Protein 7YE3 (pdb70)

Nearest PDB structures (foldseek):
  7ye3-assembly1_E  TM=1.004E+00  e=1.716E-58  Lacticaseibacillus rhamnosus
  7e4s-assembly1_C  TM=9.901E-01  e=4.254E-53  Lacticaseibacillus rhamnosus
  7yrs-assembly6_F  TM=9.990E-01  e=3.647E-52  Lacticaseibacillus rhamnosus
  7e4s-assembly1_E  TM=9.989E-01  e=2.807E-52  Lacticaseibacillus rhamnosus
  1xru-assembly1_A  TM=9.763E-01  e=1.042E-35  Escherichia coli

Organism: Lacticaseibacillus rhamnosus (strain LMS2-1) (NCBI:txid525361)

Solvent-accessible surface area: 55857 Å² total; per-residue (Å²): 110,88,48,50,55,66,50,58,6,7,6,16,106,25,7,43,101,29,32,9,76,56,4,28,102,21,6,11,18,88,121,0,9,44,82,19,29,4,31,3,4,13,1,34,18,23,6,0,2,1,0,0,0,5,1,32,96,124,74,23,42,5,149,5,39,109,83,8,10,18,113,42,13,2,54,43,2,0,0,0,0,1,0,12,11,21,48,0,2,0,28,15,86,70,152,130,20,57,1,67,73,5,13,0,14,0,0,2,29,33,17,117,107,7,27,0,31,14,120,76,125,114,132,22,0,52,0,0,2,0,1,0,13,2,17,76,84,47,108,62,88,58,12,42,73,98,105,22,76,56,64,114,76,36,60,54,57,76,0,21,84,39,21,38,28,63,2,2,15,48,92,68,18,90,8,3,14,0,0,0,0,8,6,39,1,73,88,1,0,1,0,0,34,28,91,0,18,21,1,32,49,0,0,7,0,5,0,0,0,74,26,45,33,147,114,6,36,1,2,0,2,0,1,72,34,84,22,4,9,3,0,0,0,105,69,28,11,0,0,7,0,2,3,18,0,0,0,1,0,0,0,16,1,20,2,0,6,0,37,0,14,0,4,3,1,20,53,92,128,22,50,80,108,64,116,33,108,89,38,50,63,60,56,63,8,5,9,20,98,22,5,47,100,24,24,12,70,47,4,14,95,19,6,14,21,89,120,0,6,48,80,23,26,5,29,2,5,10,1,31,16,26,5,0,2,1,0,0,0,19,2,31,97,129,84,27,30,6,123,5,45,109,77,3,10,16,110,40,10,4,52,43,2,0,1,0,0,3,0,9,10,23,50,1,0,0,23,8,86,69,135,130,30,62,1,56,75,6,8,0,6,0,0,0,39,30,18,121,86,6,23,1,30,14,105,71,147,104,132,17,0,50,0,0,3,0,1,0,15,1,17,77,79,43,106,50,83,66,19,46,76,100,98,28,86,56,102,102,87,39,63,58,58,71,0,24,86,51,27,44,40,57,3,2,24,42,89,65,20,93,6,3,15,0,2,0,0,10,7,41,1,56,81,1,0,1,1,1,36,11,85,2,18,22,0,32,42,1,0,5,0,6,0,0,0,76,25,50,46,135,112,3,2,0,8,0,2,0,0,82,26,82,24,5,12,12,3,0,0,63,64,27,12,0,0,8,0,2,4,17,0,1,0,2,0,0,0,6,2,20,3,3,8,0,39,0,10,0,3,6,1,28,55,83,122,18,40,83,125,42,83,51,98,7,38,114,88,43,43,56,59,55,71,7,7,6,20,104,24,7,51,94,27,30,9,78,45,6,22,97,20,7,15,19,94,120,1,9,43,86,24,28,5,27,2,5,14,1,49,19,26,8,0,2,1,0,0,0,6,1,31,88,125,87,29,43,8,156,10,40,119,93,3,23,14,113,42,16,3,56,32,0,0,2,0,1,2,0,14,13,21,43,1,8,0,20,10,88,72,135,135,23,56,1,65,74,6,13,0,4,0,0,0,38,32,15,123,97,11,22,1,29,19,133,62,134,102,131,24,0,51,0,0,1,0,1,0,17,1,16,65,82,41,103,58,86,69,14,47,72,96,83,27,88,52,122,103,86,40,66,61,57,69,0,20,88,47,27,55,33,83,8,2,13,46,99,62,18,90,8,3,11,0,1,1,0,11,7,43,1,66,85,1,0,1,1,2,35,12,81,2,20,18,2,38,51,3,0,13,0,6,0,0,0,81,26,47,42,136,105,2,5,0,6,0,2,0,0,76,35,68,28,8,12,6,0,0,0,87,60,32,7,0,0,6,0,1,5,22,0,2,1,4,0,0,0,4,4,20,2,0,6,0,40,0,8,1,5,3,1,27,50,90,123,17,67,88,113,20,75,32,104,5,66,112,96,37,54,46,69,58,67,5,4,5,14,105,24,8,53,100,25,33,20,72,50,1,44,100,18,7,12,14,82,156,1,21,60,81,21,24,4,26,2,12,17,2,31,17,25,9,0,3,2,0,0,0,19,2,27,86,120,87,29,42,4,146,9,39,105,82,5,7,17,118,43,11,2,55,30,1,0,1,0,1,2,0,11,12,24,46,2,4,0,24,13,84,56,156,138,27,56,0,59,73,14,10,0,6,1,0,0,36,32,20,118,80,5,23,0,32,20,145,66,115,110,139,14,0,46,0,0,2,0,1,0,13,0,12,74,88,40,106,59,90,65,11,44,80,92,88,8,123,52,120,102,66,42,62,61,61,71,0,22,78,34,27,15,35,64,1,2,28,43,96,60,18,92,6,3,18,0,13,0,0,11,2,41,6,71,89,3,0,1,0,0,71,112,80,86,44,0,14,0,4,0,0,1,83,28,51,42,135,99,3,5,0,8,0,2,0,1,77,102,108,28,14,8,3,3,6,0,66,66,30,13,0,0,10,0,1,14,30,6,52,24,15,0,0,0,5,3,20,5,0,7,0,28,0,30,0,6,3,39,66,107,94,39,48,58,62,54,66,4,4,9,12,102,22,5,39,95,22,33,18,75,51,0,54,102,21,9,13,20,84,120,1,6,48,84,26,26,4,26,2,5,9,2,29,17,24,7,0,3,1,0,1,0,4,2,29,103,113,81,30,42,10,147,5,40,111,81,2,9,21,112,43,18,3,63,64,1,0,2,0,1,2,0,16,14,19,51,1,0,0,16,13,89,59,161,122,24,60,1,60,70,8,6,0,12,1,0,0,33,31,13,123,91,14,17,1,24,20,106,64,144,93,131,26,0,52,0,0,2,0,2,0,13,2,23,78,81,46,109,60,83,68,19,40,70,97,90,22,107,57,120,110,77,38,64,64,57,52,0,17,88,33,25,47,34,32,4,2,38,47,92,68,22,90,8,3,17,0,7,0,0,10,6,39,2,64,79,1,0,1,4,1,24,39,81,31,25,5,30,40,10,0,14,0,6,0,0,0,78,26,49,48,123,141,0,35,0,2,0,0,0,1,75,57,79,16,2,9,6,3,7,0,62,64,32,10,0,0,10,0,1,2,15,0,5,0,4,0,0,0,14,3,20,3,0,8,0,53,0,27,0,8,5,2,27,113,125,91,155,64,29,102,79,53,50,63,54,48,65,5,4,6,13,108,22,5,52,96,25,40,15,75,48,1,53,91,19,7,13,16,97,101,0,5,43,89,21,40,3,37,6,7,0,1,24,19,23,9,0,3,2,0,0,0,10,0,42,51,119,100,12,53,10,143,8,36,114,94,1,20,18,112,44,15,2,58,54,0,0,4,0,1,3,0,13,13,26,50,0,1,0,22,26,94,63,120,121,25,72,5,62,76,5,30,2,4,0,1,0,42,26,21,123,92,5,29,2,26,7,119,56,146,100,133,30,0,61,0,0,9,0,2,0,16,1,23,74,77,39,100,60,99,88,15,58,68,102,111,18,73,58,91,96,75,37,61,59,61,51,0,17,95,50,29,45,30,80,4,2,14,48,96,79,20,91,9,3,16,0,2,2,2,9,8,41,2,61,87,1,0,1,9,2,32,41,65,0,27,22,0,37,42,3,0,6,0,6,0,0,1,73,27,51,34,134,130,4,64,0,24,0,4,0,0,78,43,91,18,2,6,10,3,23,0,95,63,25,10,0,0,8,0,1,5,21,0,0,0,6,0,0,0,8,2,20,2,0,10,0,44,0,16,1,5,7,2,25,58,80,126,17,70,96,103,14,87,38,78,26

InterPro domains:
  IPR007045 5-keto 4-deoxyuronate isomerase [MF_00687] (5-281)
  IPR007045 5-keto 4-deoxyuronate isomerase [NF002091] (6-281)
  IPR007045 5-keto 4-deoxyuronate isomerase [PIRSF006625] (6-281)
  IPR007045 5-keto 4-deoxyuronate isomerase [PTHR38461] (7-281)
  IPR011051 RmlC-like cupin domain superfamily [SSF51182] (5-265)
  IPR014710 RmlC-like jelly roll fold [G3DSA:2.60.120.10] (12-271)
  IPR021120 KduI/IolB isomerase [PF04962] (70-272)
  IPR027449 5-keto-4-deoxyuronate isomerase, N-terminal [G3DSA:2.60.120.520] (34-145)

Secondary structure (DSSP, 8-state):
-EEEEEE----HHHHTT--HHHHHHHHEE-----TT-EEEEEETTTTEEEEEE--SSS-EE---SGGGTSSSTTSSEEEEEEE-SSSEEEEETTEEEEE-TT-EEEE-TT---EEEEESSTTS---EEEEEEE-SS----EEE-STT--EEEE--TTTT--EEEEEEE-TTT---SS-EEEEEEEPTT--EES-S-EE-TTEEEEEEEE--SSTT--EEEEES-SSS-EEEEE-SSEEEEE-TTS--EEEESS--EEEEEEEES---GGGSEE---/-EEEEEE----HHHHTT--HHHHHHHHEE-----TT-EEEEEETTTTEEEEEE--SSS-EE---STTTTSSSTTSSEEEEEEE-SS-EEEEETTEEEEE-TT-EEEE-TT---EEEEES-TTS---EEEEEEE-SS----EEE-STT-EEEEE--TTTT--EEEEEEE-TTT---SS-EEEEEEEPTT---BS-S-EE-TTEEEEEEEE--SSTT--EEEEEE-SSSEEEEEE-TTEEEEE-TTS--EEEESS--EEEEEEEES---GGG-EEPPS---/-EEEEEE----HHHHTT--HHHHHHHHEE-----TT-EEEEEETTTTEEEEEE--SSS-EE---SGGGTSSSTTSSEEEEEEE-SSSEEEEETTEEEEE-TT-EEEE-TT---EEEEESSTTS---EEEEEEE-SS----EEE-SSS--EEEE--TTTT--EEEEEEE-TTT---SS-EEEEEEEPTT--EES-S-EE-TTEEEEEEEE--SSTT--EEEEEE-SSSEEEEEE-SSEEEEE-TTS--EEEESS--EEEEEEEES---SS-SEE--S---/-EEEEEE----HHHHTT--HHHHHHHHEE-----TT-EEEEEETTTTEEEEEE--SSS-B----STTTTSSSTTSSEEEEEEE-SS-EEEEETTEEEEE-TT-EEEE-TT---EEEEES-TTS---EEEEEEE-SS----EEE-TTTSPEEEE--TTTT--EEEEEEE-TTTS--SS-EEEEEEEPTT--EE----EEEEEEEE--SSTT--EEEEEE-SSSEEEEEE-TTEEEEE-TTS--EEEESS--EEEEEEEES--/-EEEEEE----HHHHTT--HHHHHHHHEE-----TT-EEEEEETTTTEEEEEE--SSS-EE---SGGGTSSSTTSSEEEEEEE-SS-EEEEETTEEEEE-TT-EEEE-TT---EEEEES-TTS---EEEEEEE-SS----EEE-STT--EEEE--TTTT--EEEEEEE-TTTS--SS-EEEEEEEPTT--EES---B-TTEEEEEEEE--SSTT--EEEEESSTTS-EEEEE-SSEEEEE-TTS--EEEESS--EEEEEEEES----B---/-EEEEEE----HHHHTT--HHHHHHHHEE-----TT-EEEEEESSTT-EEEEE--SSS--B---SGGGTSSSTTSSEEEEEEE-SSSEEEEETTEEEEE-TT-EEEE-TT---EEEEES-TTS---EEEEEEE-SS----EEE-STTPPEEEE--TTTT--EEEEEEE-TTT---SS-EEEEEEEPTT--EE-SS--B-TTEEEEEEEE--SSTT--EEEEEE-SSSEEEEEE-SSEEEEE-TTS--EEEESS--EEEEEEEES---TT--B---S--

Structure (mmCIF, N/CA/C/O backbone):
data_7YE3
#
_entry.id   7YE3
#
_cell.length_a   93.035
_cell.length_b   189.102
_cell.length_c   114.852
_cell.angle_alpha   90.000
_cell.angle_beta   107.120
_cell.angle_gamma   90.000
#
_symmetry.space_group_name_H-M   'C 1 2 1'
#
loop_
_entity.id
_entity.type
_entity.pdbx_description
1 polymer '4-deoxy-L-threo-5-hexosulose-uronate ketol-isomerase'
2 non-polymer 'ZINC ION'
3 non-polymer '2-(N-MORPHOLINO)-ETHANESULFONIC ACID'
4 water water
#
loop_
_atom_site.group_PDB
_atom_site.id
_atom_site.type_symbol
_atom_site.label_atom_id
_atom_site.label_alt_id
_atom_site.label_comp_id
_atom_site.label_asym_id
_atom_site.label_entity_id
_atom_site.label_seq_id
_atom_site.pdbx_PDB_ins_code
_atom_site.Cartn_x
_atom_site.Cartn_y
_atom_site.Cartn_z
_atom_site.occupancy
_atom_site.B_iso_or_equiv
_atom_site.auth_seq_id
_atom_site.auth_comp_id
_atom_site.auth_asym_id
_atom_site.auth_atom_id
_atom_site.pdbx_PDB_model_num
ATOM 1 N N . SER A 1 2 ? 16.436 -92.399 7.410 1.00 122.17 2 SER A N 1
ATOM 2 C CA . SER A 1 2 ? 15.347 -92.239 8.362 1.00 115.53 2 SER A CA 1
ATOM 3 C C . SER A 1 2 ? 15.756 -92.714 9.758 1.00 111.11 2 SER A C 1
ATOM 4 O O . SER A 1 2 ? 14.909 -92.890 10.629 1.00 114.68 2 SER A O 1
ATOM 7 N N . PHE A 1 3 ? 17.054 -92.941 9.960 1.00 104.27 3 PHE A N 1
ATOM 8 C CA . PHE A 1 3 ? 17.630 -93.160 11.283 1.00 93.94 3 PHE A CA 1
ATOM 9 C C . PHE A 1 3 ? 18.691 -92.099 11.538 1.00 94.79 3 PHE A C 1
ATOM 10 O O . PHE A 1 3 ? 19.565 -91.867 10.694 1.00 96.75 3 PHE A O 1
ATOM 18 N N . SER A 1 4 ? 18.638 -91.484 12.714 1.00 93.10 4 SER A N 1
ATOM 19 C CA . SER A 1 4 ? 19.593 -90.453 13.082 1.00 87.53 4 SER A CA 1
ATOM 20 C C . SER A 1 4 ? 19.962 -90.624 14.542 1.00 90.97 4 SER A C 1
ATOM 21 O O . SER A 1 4 ? 19.082 -90.791 15.391 1.00 99.78 4 SER A O 1
ATOM 24 N N . MET A 1 5 ? 21.252 -90.533 14.835 1.00 85.81 5 MET A N 1
ATOM 25 C CA . MET A 1 5 ? 21.740 -90.458 16.205 1.00 78.23 5 MET A CA 1
ATOM 26 C C . MET A 1 5 ? 22.773 -89.354 16.303 1.00 76.64 5 MET A C 1
ATOM 27 O O . MET A 1 5 ? 23.815 -89.416 15.644 1.00 84.43 5 MET A O 1
ATOM 32 N N . VAL A 1 6 ? 22.503 -88.379 17.159 1.00 68.42 6 VAL A N 1
ATOM 33 C CA . VAL A 1 6 ? 23.356 -87.214 17.344 1.00 60.54 6 VAL A CA 1
ATOM 34 C C . VAL A 1 6 ? 24.105 -87.370 18.658 1.00 62.78 6 VAL A C 1
ATOM 35 O O . VAL A 1 6 ? 23.643 -88.051 19.584 1.00 62.96 6 VAL A O 1
ATOM 39 N N . THR A 1 7 ? 25.304 -86.786 18.702 1.00 65.63 7 THR A N 1
ATOM 40 C CA . THR A 1 7 ? 26.195 -86.824 19.854 1.00 60.47 7 THR A CA 1
ATOM 41 C C . THR A 1 7 ? 26.161 -85.490 20.585 1.00 65.37 7 THR A C 1
ATOM 42 O O . THR A 1 7 ? 26.134 -84.430 19.958 1.00 72.39 7 THR A O 1
ATOM 46 N N . ARG A 1 8 ? 26.168 -85.551 21.914 1.00 62.37 8 ARG A N 1
ATOM 47 C CA . ARG A 1 8 ? 26.172 -84.364 22.756 1.00 62.28 8 ARG A CA 1
ATOM 48 C C . ARG A 1 8 ? 27.219 -84.534 23.849 1.00 60.17 8 ARG A C 1
ATOM 49 O O . ARG A 1 8 ? 27.279 -85.584 24.497 1.00 65.23 8 ARG A O 1
ATOM 57 N N . TYR A 1 9 ? 28.084 -83.536 24.005 1.00 55.45 9 TYR A N 1
ATOM 58 C CA . TYR A 1 9 ? 29.138 -83.597 25.004 1.00 58.90 9 TYR A CA 1
ATOM 59 C C . TYR A 1 9 ? 28.640 -83.152 26.377 1.00 60.84 9 TYR A C 1
ATOM 60 O O . TYR A 1 9 ? 27.695 -82.372 26.507 1.00 67.32 9 TYR A O 1
ATOM 69 N N . ALA A 1 10 ? 29.322 -83.629 27.409 1.00 57.59 10 ALA A N 1
ATOM 70 C CA . ALA A 1 10 ? 29.115 -83.132 28.758 1.00 46.92 10 ALA A CA 1
ATOM 71 C C . ALA A 1 10 ? 29.777 -81.771 28.919 1.00 64.73 10 ALA A C 1
ATOM 72 O O . ALA A 1 10 ? 30.581 -81.343 28.090 1.00 79.33 10 ALA A O 1
ATOM 74 N N . HIS A 1 11 ? 29.405 -81.075 29.995 1.00 67.55 11 HIS A N 1
ATOM 75 C CA . HIS A 1 11 ? 29.879 -79.728 30.277 1.00 54.94 11 HIS A CA 1
ATOM 76 C C . HIS A 1 11 ? 30.033 -79.523 31.775 1.00 60.65 11 HIS A C 1
ATOM 77 O O . HIS A 1 11 ? 29.485 -80.263 32.588 1.00 72.25 11 HIS A O 1
ATOM 84 N N . SER A 1 12 ? 30.777 -78.543 32.117 1.00 56.70 12 SER A N 1
ATOM 85 C CA . SER A 1 12 ? 30.816 -78.046 33.476 1.00 56.69 12 SER A CA 1
ATOM 86 C C . SER A 1 12 ? 29.730 -77.003 33.703 1.00 63.40 12 SER A C 1
ATOM 87 O O . SER A 1 12 ? 29.209 -76.412 32.748 1.00 54.95 12 SER A O 1
ATOM 90 N N . PRO A 1 13 ? 29.395 -76.720 34.967 1.00 65.41 13 PRO A N 1
ATOM 91 C CA . PRO A 1 13 ? 28.582 -75.527 35.242 1.00 61.26 13 PRO A CA 1
ATOM 92 C C . PRO A 1 13 ? 29.190 -74.265 34.656 1.00 66.37 13 PRO A C 1
ATOM 93 O O . PRO A 1 13 ? 28.501 -73.492 33.984 1.00 78.53 13 PRO A O 1
ATOM 97 N N . GLU A 1 14 ? 30.488 -74.070 34.840 1.00 76.66 14 GLU A N 1
ATOM 98 C CA . GLU A 1 14 ? 31.147 -72.897 34.279 1.00 74.69 14 GLU A CA 1
ATOM 99 C C . GLU A 1 14 ? 30.940 -72.797 32.768 1.00 64.18 14 GLU A C 1
ATOM 100 O O . GLU A 1 14 ? 30.610 -71.726 32.255 1.00 61.48 14 GLU A O 1
ATOM 106 N N . ASP A 1 15 ? 31.054 -73.915 32.049 1.00 62.07 15 ASP A N 1
ATOM 107 C CA . ASP A 1 15 ? 31.018 -73.861 30.587 1.00 63.69 15 ASP A CA 1
ATOM 108 C C . ASP A 1 15 ? 29.735 -73.262 30.058 1.00 62.54 15 ASP A C 1
ATOM 109 O O . ASP A 1 15 ? 29.760 -72.592 29.025 1.00 64.90 15 ASP A O 1
ATOM 114 N N . ILE A 1 16 ? 28.591 -73.549 30.700 1.00 69.51 16 ILE A N 1
ATOM 115 C CA . ILE A 1 16 ? 27.298 -73.121 30.149 1.00 71.88 16 ILE A CA 1
ATOM 116 C C . ILE A 1 16 ? 26.845 -71.766 30.664 1.00 77.07 16 ILE A C 1
ATOM 117 O O . ILE A 1 16 ? 25.793 -71.275 30.221 1.00 82.94 16 ILE A O 1
ATOM 122 N N . GLN A 1 17 ? 27.577 -71.164 31.609 1.00 73.82 17 GLN A N 1
ATOM 123 C CA . GLN A 1 17 ? 27.078 -69.983 32.311 1.00 77.56 17 GLN A CA 1
ATOM 124 C C . GLN A 1 17 ? 26.661 -68.874 31.352 1.00 83.97 17 GLN A C 1
ATOM 125 O O . GLN A 1 17 ? 25.699 -68.146 31.616 1.00 99.96 17 GLN A O 1
ATOM 131 N N . HIS A 1 18 ? 27.397 -68.696 30.261 1.00 80.59 18 HIS A N 1
ATOM 132 C CA . HIS A 1 18 ? 27.110 -67.640 29.302 1.00 85.47 18 HIS A CA 1
ATOM 133 C C . HIS A 1 18 ? 26.419 -68.115 28.019 1.00 91.97 18 HIS A C 1
ATOM 134 O O . HIS A 1 18 ? 26.301 -67.327 27.077 1.00 99.44 18 HIS A O 1
ATOM 141 N N . TYR A 1 19 ? 26.009 -69.386 27.935 1.00 89.98 19 TYR A N 1
ATOM 142 C CA . TYR A 1 19 ? 25.149 -69.848 26.842 1.00 84.85 19 TYR A CA 1
ATOM 143 C C . TYR A 1 19 ? 23.889 -68.988 26.732 1.00 88.34 19 TYR A C 1
ATOM 144 O O . TYR A 1 19 ? 23.239 -68.687 27.740 1.00 96.59 19 TYR A O 1
ATOM 153 N N . ASP A 1 20 ? 23.533 -68.608 25.504 1.00 81.97 20 ASP A N 1
ATOM 154 C CA . ASP A 1 20 ? 22.243 -67.979 25.260 1.00 82.86 20 ASP A CA 1
ATOM 155 C C . ASP A 1 20 ? 21.168 -69.067 25.106 1.00 93.64 20 ASP A C 1
ATOM 156 O O . ASP A 1 20 ? 21.461 -70.270 25.154 1.00 92.34 20 ASP A O 1
ATOM 161 N N . THR A 1 21 ? 19.900 -68.663 24.922 1.00 93.46 21 THR A N 1
ATOM 162 C CA . THR A 1 21 ? 18.841 -69.673 24.863 1.00 94.34 21 THR A CA 1
ATOM 163 C C . THR A 1 21 ? 19.043 -70.596 23.668 1.00 89.54 21 THR A C 1
ATOM 164 O O . THR A 1 21 ? 18.816 -71.805 23.769 1.00 100.00 21 THR A O 1
ATOM 168 N N . SER A 1 22 ? 19.486 -70.058 22.532 1.00 79.11 22 SER A N 1
ATOM 169 C CA . SER A 1 22 ? 19.691 -70.936 21.385 1.00 77.65 22 SER A CA 1
ATOM 170 C C . SER A 1 22 ? 20.836 -71.917 21.622 1.00 80.20 22 SER A C 1
ATOM 171 O O . SER A 1 22 ? 20.809 -73.035 21.093 1.00 77.09 22 SER A O 1
ATOM 174 N N . LYS A 1 23 ? 21.856 -71.523 22.395 1.00 76.31 23 LYS A N 1
ATOM 175 C CA . LYS A 1 23 ? 22.942 -72.461 22.669 1.00 71.98 23 LYS A CA 1
ATOM 176 C C . LYS A 1 23 ? 22.537 -73.493 23.723 1.00 70.78 23 LYS A C 1
ATOM 177 O O . LYS A 1 23 ? 22.880 -74.670 23.591 1.00 77.08 23 LYS A O 1
ATOM 183 N N . LEU A 1 24 ? 21.863 -73.067 24.797 1.00 70.35 24 LEU A N 1
ATOM 184 C CA . LEU A 1 24 ? 21.283 -74.019 25.746 1.00 73.38 24 LEU A CA 1
ATOM 185 C C . LEU A 1 24 ? 20.393 -75.047 25.041 1.00 67.39 24 LEU A C 1
ATOM 186 O O . LEU A 1 24 ? 20.464 -76.253 25.314 1.00 56.43 24 LEU A O 1
ATOM 191 N N . ARG A 1 25 ? 19.524 -74.576 24.148 1.00 64.73 25 ARG A N 1
ATOM 192 C CA . ARG A 1 25 ? 18.624 -75.490 23.461 1.00 71.16 25 ARG A CA 1
ATOM 193 C C . ARG A 1 25 ? 19.382 -76.511 22.631 1.00 74.91 25 ARG A C 1
ATOM 194 O O . ARG A 1 25 ? 19.034 -77.698 22.639 1.00 83.78 25 ARG A O 1
ATOM 202 N N . HIS A 1 26 ? 20.396 -76.078 21.883 1.00 69.91 26 HIS A N 1
ATOM 203 C CA . HIS A 1 26 ? 21.106 -77.042 21.050 1.00 62.63 26 HIS A CA 1
ATOM 204 C C . HIS A 1 26 ? 21.819 -78.061 21.913 1.00 58.75 26 HIS A C 1
ATOM 205 O O . HIS A 1 26 ? 21.911 -79.237 21.548 1.00 62.56 26 HIS A O 1
ATOM 212 N N . GLU A 1 27 ? 22.339 -77.618 23.055 1.00 62.68 27 GLU A N 1
ATOM 213 C CA . GLU A 1 27 ? 23.200 -78.457 23.874 1.00 61.45 27 GLU A CA 1
ATOM 214 C C . GLU A 1 27 ? 22.403 -79.456 24.718 1.00 63.40 27 GLU A C 1
ATOM 215 O O . GLU A 1 27 ? 22.764 -80.633 24.785 1.00 82.97 27 GLU A O 1
ATOM 221 N N . PHE A 1 28 ? 21.343 -79.021 25.397 1.00 57.53 28 PHE A N 1
ATOM 222 C CA . PHE A 1 28 ? 20.624 -79.914 26.305 1.00 62.92 28 PHE A CA 1
ATOM 223 C C . PHE A 1 28 ? 19.279 -80.468 25.797 1.00 68.37 28 PHE A C 1
ATOM 224 O O . PHE A 1 28 ? 18.714 -81.346 26.453 1.00 69.36 28 PHE A O 1
ATOM 232 N N . LEU A 1 29 ? 18.773 -80.056 24.641 1.00 67.29 29 LEU A N 1
ATOM 233 C CA . LEU A 1 29 ? 17.380 -80.321 24.295 1.00 59.58 29 LEU A CA 1
ATOM 234 C C . LEU A 1 29 ? 17.295 -81.157 23.028 1.00 68.72 29 LEU A C 1
ATOM 235 O O . LEU A 1 29 ? 17.894 -80.806 22.009 1.00 77.89 29 LEU A O 1
ATOM 240 N N . MET A 1 30 ? 16.558 -82.269 23.090 1.00 73.75 30 MET A N 1
ATOM 241 C CA . MET A 1 30 ? 16.245 -83.032 21.886 1.00 69.55 30 MET A CA 1
ATOM 242 C C . MET A 1 30 ? 14.882 -82.550 21.399 1.00 71.14 30 MET A C 1
ATOM 243 O O . MET A 1 30 ? 13.852 -82.823 22.024 1.00 63.45 30 MET A O 1
ATOM 248 N N . GLU A 1 31 ? 14.890 -81.809 20.292 1.00 75.86 31 GLU A N 1
ATOM 249 C CA . GLU A 1 31 ? 13.697 -81.129 19.825 1.00 73.17 31 GLU A CA 1
ATOM 250 C C . GLU A 1 31 ? 12.799 -82.043 19.022 1.00 71.11 31 GLU A C 1
ATOM 251 O O . GLU A 1 31 ? 11.607 -81.753 18.888 1.00 78.12 31 GLU A O 1
ATOM 257 N N . LYS A 1 32 ? 13.336 -83.129 18.483 1.00 66.43 32 LYS A N 1
ATOM 258 C CA . LYS A 1 32 ? 12.530 -84.068 17.721 1.00 67.08 32 LYS A CA 1
ATOM 259 C C . LYS A 1 32 ? 12.842 -85.482 18.179 1.00 70.53 32 LYS A C 1
ATOM 260 O O . LYS A 1 32 ? 13.988 -85.923 18.107 1.00 83.02 32 LYS A O 1
ATOM 266 N N . ILE A 1 33 ? 11.827 -86.191 18.642 1.00 76.37 33 ILE A N 1
ATOM 267 C CA . ILE A 1 33 ? 12.003 -87.525 19.199 1.00 71.80 33 ILE A CA 1
ATOM 268 C C . ILE A 1 33 ? 11.184 -88.521 18.399 1.00 70.82 33 ILE A C 1
ATOM 269 O O . ILE A 1 33 ? 11.699 -89.529 17.907 1.00 83.18 33 ILE A O 1
ATOM 274 N N . PHE A 1 34 ? 9.897 -88.282 18.326 1.00 73.18 34 PHE A N 1
ATOM 275 C CA . PHE A 1 34 ? 8.970 -89.181 17.651 1.00 75.80 34 PHE A CA 1
ATOM 276 C C . PHE A 1 34 ? 8.589 -88.633 16.281 1.00 79.43 34 PHE A C 1
ATOM 277 O O . PHE A 1 34 ? 7.887 -87.620 16.181 1.00 83.63 34 PHE A O 1
ATOM 285 N N . ASN A 1 35 ? 9.050 -89.309 15.228 1.00 71.70 35 ASN A N 1
ATOM 286 C CA . ASN A 1 35 ? 8.646 -88.993 13.869 1.00 76.87 35 ASN A CA 1
ATOM 287 C C . ASN A 1 35 ? 8.272 -90.265 13.124 1.00 87.52 35 ASN A C 1
ATOM 288 O O . ASN A 1 35 ? 8.958 -91.283 13.261 1.00 97.03 35 ASN A O 1
ATOM 293 N N . PRO A 1 36 ? 7.209 -90.234 12.318 1.00 93.19 36 PRO A N 1
ATOM 294 C CA . PRO A 1 36 ? 6.705 -91.473 11.708 1.00 93.21 36 PRO A CA 1
ATOM 295 C C . PRO A 1 36 ? 7.715 -92.124 10.774 1.00 95.16 36 PRO A C 1
ATOM 296 O O . PRO A 1 36 ? 8.223 -91.497 9.841 1.00 96.16 36 PRO A O 1
ATOM 300 N N . GLY A 1 37 ? 7.955 -93.418 11.010 1.00 93.05 37 GLY A N 1
ATOM 301 C CA . GLY A 1 37 ? 8.860 -94.218 10.220 1.00 91.43 37 GLY A CA 1
ATOM 302 C C . GLY A 1 37 ? 10.307 -94.140 10.636 1.00 92.21 37 GLY A C 1
ATOM 303 O O . GLY A 1 37 ? 11.130 -94.902 10.107 1.00 92.51 37 GLY A O 1
ATOM 304 N N . ASP A 1 38 ? 10.640 -93.275 11.590 1.00 89.45 38 ASP A N 1
ATOM 305 C CA . ASP A 1 38 ? 12.020 -92.924 11.867 1.00 83.87 38 ASP A CA 1
ATOM 306 C C . ASP A 1 38 ? 12.463 -93.338 13.265 1.00 84.07 38 ASP A C 1
ATOM 307 O O . ASP A 1 38 ? 11.683 -93.314 14.220 1.00 70.76 38 ASP A O 1
ATOM 312 N N . ILE A 1 39 ? 13.769 -93.562 13.400 1.00 94.57 39 ILE A N 1
ATOM 313 C CA . ILE A 1 39 ? 14.427 -93.679 14.695 1.00 91.78 39 ILE A CA 1
ATOM 314 C C . ILE A 1 39 ? 15.227 -92.403 14.905 1.00 92.21 39 ILE A C 1
ATOM 315 O O . ILE A 1 39 ? 16.066 -92.044 14.070 1.00 95.69 39 ILE A O 1
ATOM 320 N N . LEU A 1 40 ? 14.971 -91.718 16.014 1.00 88.51 40 LEU A N 1
ATOM 321 C CA . LEU A 1 40 ? 15.712 -90.523 16.391 1.00 85.13 40 LEU A CA 1
ATOM 322 C C . LEU A 1 40 ? 16.341 -90.755 17.752 1.00 82.68 40 LEU A C 1
ATOM 323 O O . LEU A 1 40 ? 15.639 -91.079 18.711 1.00 76.80 40 LEU A O 1
ATOM 328 N N . LEU A 1 41 ? 17.650 -90.534 17.847 1.00 83.33 41 LEU A N 1
ATOM 329 C CA . LEU A 1 41 ? 18.389 -90.862 19.056 1.00 69.57 41 LEU A CA 1
ATOM 330 C C . LEU A 1 41 ? 19.413 -89.773 19.331 1.00 65.81 41 LEU A C 1
ATOM 331 O O . LEU A 1 41 ? 19.905 -89.116 18.411 1.00 68.33 41 LEU A O 1
ATOM 336 N N . THR A 1 42 ? 19.728 -89.610 20.617 1.00 66.57 42 THR A N 1
ATOM 337 C CA . THR A 1 42 ? 20.801 -88.769 21.128 1.00 68.39 42 THR A CA 1
ATOM 338 C C . THR A 1 42 ? 21.762 -89.629 21.942 1.00 74.09 42 THR A C 1
ATOM 339 O O . THR A 1 42 ? 21.337 -90.493 22.719 1.00 75.44 42 THR A O 1
ATOM 343 N N . TYR A 1 43 ? 23.054 -89.388 21.769 1.00 63.25 43 TYR A N 1
ATOM 344 C CA . TYR A 1 43 ? 24.090 -90.018 22.574 1.00 62.61 43 TYR A CA 1
ATOM 345 C C . TYR A 1 43 ? 24.696 -88.909 23.418 1.00 70.10 43 TYR A C 1
ATOM 346 O O . TYR A 1 43 ? 25.356 -88.010 22.882 1.00 77.46 43 TYR A O 1
ATOM 355 N N . THR A 1 44 ? 24.473 -88.954 24.724 1.00 67.83 44 THR A N 1
ATOM 356 C CA . THR A 1 44 ? 25.050 -87.956 25.614 1.00 64.68 44 THR A CA 1
ATOM 357 C C . THR A 1 44 ? 26.227 -88.550 26.384 1.00 56.13 44 THR A C 1
ATOM 358 O O . THR A 1 44 ? 26.160 -89.684 26.868 1.00 55.07 44 THR A O 1
ATOM 362 N N . TYR A 1 45 ? 27.290 -87.761 26.525 1.00 42.64 45 TYR A N 1
ATOM 363 C CA . TYR A 1 45 ? 28.451 -88.159 27.308 1.00 52.62 45 TYR A CA 1
ATOM 364 C C . TYR A 1 45 ? 28.218 -87.976 28.797 1.00 66.04 45 TYR A C 1
ATOM 365 O O . TYR A 1 45 ? 29.148 -88.141 29.589 1.00 76.26 45 TYR A O 1
ATOM 374 N N . ASN A 1 46 ? 26.992 -87.662 29.198 1.00 73.67 46 ASN A N 1
ATOM 375 C CA . ASN A 1 46 ? 26.632 -87.848 30.596 1.00 73.74 46 ASN A CA 1
ATOM 376 C C . ASN A 1 46 ? 26.257 -89.322 30.735 1.00 76.26 46 ASN A C 1
ATOM 377 O O . ASN A 1 46 ? 25.146 -89.744 30.398 1.00 75.17 46 ASN A O 1
ATOM 382 N N . ASP A 1 47 ? 27.211 -90.094 31.253 1.00 66.81 47 ASP A N 1
ATOM 383 C CA . ASP A 1 47 ? 27.140 -91.537 31.502 1.00 43.87 47 ASP A CA 1
ATOM 384 C C . ASP A 1 47 ? 26.765 -92.346 30.253 1.00 52.05 47 ASP A C 1
ATOM 385 O O . ASP A 1 47 ? 26.473 -93.540 30.356 1.00 64.32 47 ASP A O 1
ATOM 390 N N . ARG A 1 48 ? 26.941 -91.775 29.058 1.00 53.82 48 ARG A N 1
ATOM 391 C CA . ARG A 1 48 ? 26.781 -92.495 27.782 1.00 52.02 48 ARG A CA 1
ATOM 392 C C . ARG A 1 48 ? 25.378 -93.072 27.606 1.00 67.08 48 ARG A C 1
ATOM 393 O O . ARG A 1 48 ? 25.193 -94.183 27.101 1.00 74.12 48 ARG A O 1
ATOM 401 N N . MET A 1 49 ? 24.379 -92.304 28.008 1.00 66.90 49 MET A N 1
ATOM 402 C CA . MET A 1 49 ? 23.002 -92.683 27.767 1.00 65.43 49 MET A CA 1
ATOM 403 C C . MET A 1 49 ? 22.644 -92.454 26.301 1.00 68.35 49 MET A C 1
ATOM 404 O O . MET A 1 49 ? 22.945 -91.401 25.725 1.00 72.04 49 MET A O 1
ATOM 409 N N . ILE A 1 50 ? 21.958 -93.431 25.714 1.00 63.49 50 ILE A N 1
ATOM 410 C CA . ILE A 1 50 ? 21.354 -93.304 24.392 1.00 69.80 50 ILE A CA 1
ATOM 411 C C . ILE A 1 50 ? 19.849 -93.267 24.584 1.00 79.64 50 ILE A C 1
ATOM 412 O O . ILE A 1 50 ? 19.284 -94.171 25.210 1.00 90.38 50 ILE A O 1
ATOM 417 N N . PHE A 1 51 ? 19.191 -92.254 24.024 1.00 76.82 51 PHE A N 1
ATOM 418 C CA . PHE A 1 51 ? 17.747 -92.141 24.199 1.00 64.96 51 PHE A CA 1
ATOM 419 C C . PHE A 1 51 ? 17.112 -91.545 22.950 1.00 67.02 51 PHE A C 1
ATOM 420 O O . PHE A 1 51 ? 17.771 -90.888 22.144 1.00 70.51 51 PHE A O 1
ATOM 428 N N . GLY A 1 52 ? 15.816 -91.786 22.799 1.00 72.72 52 GLY A N 1
ATOM 429 C CA . GLY A 1 52 ? 15.112 -91.341 21.607 1.00 67.47 52 GLY A CA 1
ATOM 430 C C . GLY A 1 52 ? 13.772 -92.020 21.501 1.00 73.83 52 GLY A C 1
ATOM 431 O O . GLY A 1 52 ? 13.198 -92.453 22.507 1.00 75.62 52 GLY A O 1
ATOM 432 N N . GLY A 1 53 ? 13.291 -92.139 20.274 1.00 81.24 53 GLY A N 1
ATOM 433 C CA . GLY A 1 53 ? 12.006 -92.773 20.053 1.00 80.57 53 GLY A CA 1
ATOM 434 C C . GLY A 1 53 ? 11.979 -93.552 18.761 1.00 84.28 53 GLY A C 1
ATOM 435 O O . GLY A 1 53 ? 12.710 -93.256 17.809 1.00 91.51 53 GLY A O 1
ATOM 436 N N . VAL A 1 54 ? 11.110 -94.556 18.732 1.00 78.26 54 VAL A N 1
ATOM 437 C CA . VAL A 1 54 ? 10.934 -95.435 17.585 1.00 84.69 54 VAL A CA 1
ATOM 438 C C . VAL A 1 54 ? 9.456 -95.473 17.226 1.00 96.09 54 VAL A C 1
ATOM 439 O O . VAL A 1 54 ? 8.624 -95.916 18.032 1.00 98.45 54 VAL A O 1
ATOM 443 N N . MET A 1 55 ? 9.126 -94.987 16.030 1.00 98.43 55 MET A N 1
ATOM 444 C CA . MET A 1 55 ? 7.752 -94.907 15.541 1.00 98.76 55 MET A CA 1
ATOM 445 C C . MET A 1 55 ? 7.653 -95.674 14.228 1.00 96.58 55 MET A C 1
ATOM 446 O O . MET A 1 55 ? 7.772 -95.080 13.145 1.00 101.47 55 MET A O 1
ATOM 451 N N . PRO A 1 56 ? 7.497 -96.995 14.277 1.00 88.03 56 PRO A N 1
ATOM 452 C CA . PRO A 1 56 ? 7.417 -97.756 13.023 1.00 91.98 56 PRO A CA 1
ATOM 453 C C . PRO A 1 56 ? 6.060 -97.579 12.359 1.00 99.75 56 PRO A C 1
ATOM 454 O O . PRO A 1 56 ? 5.028 -97.456 13.026 1.00 94.32 56 PRO A O 1
ATOM 458 N N . THR A 1 57 ? 6.073 -97.552 11.022 1.00 106.79 57 THR A N 1
ATOM 459 C CA . THR A 1 57 ? 4.826 -97.545 10.265 1.00 109.67 57 THR A CA 1
ATOM 460 C C . THR A 1 57 ? 4.777 -98.661 9.224 1.00 111.43 57 THR A C 1
ATOM 461 O O . THR A 1 57 ? 4.173 -99.713 9.459 1.00 100.08 57 THR A O 1
ATOM 465 N N . ASP A 1 58 ? 5.472 -98.458 8.097 1.00 119.48 58 ASP A N 1
ATOM 466 C CA . ASP A 1 58 ? 5.495 -99.446 7.022 1.00 124.07 58 ASP A CA 1
ATOM 467 C C . ASP A 1 58 ? 6.544 -100.508 7.287 1.00 119.17 58 ASP A C 1
ATOM 468 O O . ASP A 1 58 ? 6.266 -101.706 7.181 1.00 120.19 58 ASP A O 1
ATOM 473 N N . GLU A 1 59 ? 7.747 -100.096 7.599 1.00 117.56 59 GLU A N 1
ATOM 474 C CA . GLU A 1 59 ? 8.690 -101.157 7.822 1.00 117.09 59 GLU A CA 1
ATOM 475 C C . GLU A 1 59 ? 8.959 -101.316 9.315 1.00 112.17 59 GLU A C 1
ATOM 476 O O . GLU A 1 59 ? 8.855 -100.353 10.083 1.00 109.58 59 GLU A O 1
ATOM 482 N N . PRO A 1 60 ? 9.276 -102.531 9.754 1.00 110.25 60 PRO A N 1
ATOM 483 C CA . PRO A 1 60 ? 9.672 -102.732 11.149 1.00 108.57 60 PRO A CA 1
ATOM 484 C C . PRO A 1 60 ? 11.000 -102.056 11.396 1.00 109.86 60 PRO A C 1
ATOM 485 O O . PRO A 1 60 ? 11.868 -102.024 10.520 1.00 114.07 60 PRO A O 1
ATOM 489 N N . LEU A 1 61 ? 11.170 -101.527 12.595 1.00 106.24 61 LEU A N 1
ATOM 490 C CA . LEU A 1 61 ? 12.334 -100.712 12.892 1.00 98.39 61 LEU A CA 1
ATOM 491 C C . LEU A 1 61 ? 13.162 -101.394 13.971 1.00 92.57 61 LEU A C 1
ATOM 492 O O . LEU A 1 61 ? 12.626 -101.925 14.947 1.00 94.03 61 LEU A O 1
ATOM 497 N N . GLU A 1 62 ? 14.475 -101.392 13.766 1.00 88.50 62 GLU A N 1
ATOM 498 C CA . GLU A 1 62 ? 15.425 -101.980 14.693 1.00 90.44 62 GLU A CA 1
ATOM 499 C C . GLU A 1 62 ? 16.598 -101.021 14.795 1.00 86.64 62 GLU A C 1
ATOM 500 O O . GLU A 1 62 ? 16.917 -100.306 13.843 1.00 83.89 62 GLU A O 1
ATOM 506 N N . ILE A 1 63 ? 17.199 -100.960 15.976 1.00 83.57 63 ILE A N 1
ATOM 507 C CA . ILE A 1 63 ? 18.376 -100.134 16.179 1.00 83.60 63 ILE A CA 1
ATOM 508 C C . ILE A 1 63 ? 19.593 -101.020 15.952 1.00 84.78 63 ILE A C 1
ATOM 509 O O . ILE A 1 63 ? 19.958 -101.817 16.818 1.00 82.70 63 ILE A O 1
ATOM 514 N N . LYS A 1 64 ? 20.261 -100.842 14.811 1.00 86.00 64 LYS A N 1
ATOM 515 C CA . LYS A 1 64 ? 21.433 -101.642 14.476 1.00 86.84 64 LYS A CA 1
ATOM 516 C C . LYS A 1 64 ? 22.661 -100.773 14.665 1.00 91.37 64 LYS A C 1
ATOM 517 O O . LYS A 1 64 ? 22.953 -99.896 13.844 1.00 97.19 64 LYS A O 1
ATOM 523 N N . LEU A 1 65 ? 23.383 -101.045 15.743 1.00 86.68 65 LEU A N 1
ATOM 524 C CA . LEU A 1 65 ? 24.616 -100.356 16.075 1.00 79.96 65 LEU A CA 1
ATOM 525 C C . LEU A 1 65 ? 25.631 -101.421 16.440 1.00 87.30 65 LEU A C 1
ATOM 526 O O . LEU A 1 65 ? 25.434 -102.165 17.408 1.00 89.30 65 LEU A O 1
ATOM 531 N N . SER A 1 66 ? 26.701 -101.504 15.654 1.00 83.51 66 SER A N 1
ATOM 532 C CA . SER A 1 66 ? 27.773 -102.441 15.930 1.00 86.63 66 SER A CA 1
ATOM 533 C C . SER A 1 66 ? 29.127 -101.750 15.873 1.00 92.18 66 SER A C 1
ATOM 534 O O . SER A 1 66 ? 29.776 -101.523 16.903 1.00 86.74 66 SER A O 1
ATOM 537 N N . THR A 1 67 ? 29.559 -101.408 14.665 1.00 95.10 67 THR A N 1
ATOM 538 C CA . THR A 1 67 ? 30.832 -100.725 14.524 1.00 96.81 67 THR A CA 1
ATOM 539 C C . THR A 1 67 ? 30.766 -99.325 15.142 1.00 92.86 67 THR A C 1
ATOM 540 O O . THR A 1 67 ? 31.780 -98.822 15.641 1.00 91.61 67 THR A O 1
ATOM 544 N N . GLU A 1 68 ? 29.573 -98.710 15.151 1.00 82.68 68 GLU A N 1
ATOM 545 C CA . GLU A 1 68 ? 29.392 -97.359 15.684 1.00 81.67 68 GLU A CA 1
ATOM 546 C C . GLU A 1 68 ? 29.657 -97.291 17.181 1.00 81.00 68 GLU A C 1
ATOM 547 O O . GLU A 1 68 ? 30.019 -96.229 17.696 1.00 84.43 68 GLU A O 1
ATOM 553 N N . LEU A 1 69 ? 29.328 -98.344 17.911 1.00 80.41 69 LEU A N 1
ATOM 554 C CA . LEU A 1 69 ? 29.665 -98.439 19.320 1.00 78.59 69 LEU A CA 1
ATOM 555 C C . LEU A 1 69 ? 30.905 -99.290 19.574 1.00 83.30 69 LEU A C 1
ATOM 556 O O . LEU A 1 69 ? 31.243 -99.530 20.736 1.00 87.20 69 LEU A O 1
ATOM 561 N N . GLY A 1 70 ? 31.584 -99.755 18.527 1.00 79.88 70 GLY A N 1
ATOM 562 C CA . GLY A 1 70 ? 32.757 -100.595 18.716 1.00 79.24 70 GLY A CA 1
ATOM 563 C C . GLY A 1 70 ? 32.435 -101.967 19.272 1.00 82.22 70 GLY A C 1
ATOM 564 O O . GLY A 1 70 ? 33.224 -102.529 20.042 1.00 80.07 70 GLY A O 1
ATOM 565 N N . VAL A 1 71 ? 31.284 -102.525 18.898 1.00 77.35 71 VAL A N 1
ATOM 566 C CA . VAL A 1 71 ? 30.758 -103.740 19.499 1.00 77.53 71 VAL A CA 1
ATOM 567 C C . VAL A 1 71 ? 30.135 -104.598 18.403 1.00 78.04 71 VAL A C 1
ATOM 568 O O . VAL A 1 71 ? 29.989 -104.173 17.259 1.00 74.93 71 VAL A O 1
ATOM 572 N N . ASP A 1 72 ? 29.798 -105.839 18.743 1.00 84.03 72 ASP A N 1
ATOM 573 C CA . ASP A 1 72 ? 29.252 -106.702 17.702 1.00 83.16 72 ASP A CA 1
ATOM 574 C C . ASP A 1 72 ? 27.764 -106.464 17.472 1.00 89.36 72 ASP A C 1
ATOM 575 O O . ASP A 1 72 ? 27.300 -106.554 16.330 1.00 94.55 72 ASP A O 1
ATOM 580 N N . PHE A 1 73 ? 27.009 -106.144 18.522 1.00 85.03 73 PHE A N 1
ATOM 581 C CA . PHE A 1 73 ? 25.593 -105.836 18.371 1.00 83.86 73 PHE A CA 1
ATOM 582 C C . PHE A 1 73 ? 25.193 -104.852 19.462 1.00 81.33 73 PHE A C 1
ATOM 583 O O . PHE A 1 73 ? 25.817 -104.787 20.524 1.00 76.13 73 PHE A O 1
ATOM 591 N N . PHE A 1 74 ? 24.068 -104.173 19.218 1.00 79.70 74 PHE A N 1
ATOM 592 C CA . PHE A 1 74 ? 23.666 -103.000 19.996 1.00 77.30 74 PHE A CA 1
ATOM 593 C C . PHE A 1 74 ? 23.787 -103.221 21.502 1.00 78.77 74 PHE A C 1
ATOM 594 O O . PHE A 1 74 ? 24.450 -102.449 22.206 1.00 84.51 74 PHE A O 1
ATOM 602 N N . LEU A 1 75 ? 23.201 -104.289 22.008 1.00 74.67 75 LEU A N 1
ATOM 603 C CA . LEU A 1 75 ? 23.129 -104.511 23.441 1.00 75.15 75 LEU A CA 1
ATOM 604 C C . LEU A 1 75 ? 24.252 -105.392 23.986 1.00 84.36 75 LEU A C 1
ATOM 605 O O . LEU A 1 75 ? 24.140 -105.860 25.124 1.00 91.24 75 LEU A O 1
ATOM 610 N N . GLN A 1 76 ? 25.291 -105.690 23.193 1.00 80.45 76 GLN A N 1
ATOM 611 C CA . GLN A 1 76 ? 26.358 -106.562 23.684 1.00 80.23 76 GLN A CA 1
ATOM 612 C C . GLN A 1 76 ? 26.903 -106.094 25.028 1.00 83.88 76 GLN A C 1
ATOM 613 O O . GLN A 1 76 ? 27.094 -106.903 25.941 1.00 85.13 76 GLN A O 1
ATOM 619 N N . ARG A 1 77 ? 27.256 -104.813 25.143 1.00 84.89 77 ARG A N 1
ATOM 620 C CA . ARG A 1 77 ? 27.662 -104.260 26.428 1.00 82.25 77 ARG A CA 1
ATOM 621 C C . ARG A 1 77 ? 26.631 -103.326 27.084 1.00 87.96 77 ARG A C 1
ATOM 622 O O . ARG A 1 77 ? 26.988 -102.643 28.045 1.00 85.52 77 ARG A O 1
ATOM 630 N N . ARG A 1 78 ? 25.389 -103.223 26.569 1.00 91.59 78 ARG A N 1
ATOM 631 C CA . ARG A 1 78 ? 24.388 -102.289 27.105 1.00 81.43 78 ARG A CA 1
ATOM 632 C C . ARG A 1 78 ? 23.073 -102.973 27.493 1.00 80.81 78 ARG A C 1
ATOM 633 O O . ARG A 1 78 ? 22.765 -104.072 27.038 1.00 88.73 78 ARG A O 1
ATOM 641 N N . GLU A 1 79 ? 22.259 -102.270 28.295 1.00 74.42 79 GLU A N 1
ATOM 642 C CA . GLU A 1 79 ? 20.878 -102.646 28.603 1.00 74.74 79 GLU A CA 1
ATOM 643 C C . GLU A 1 79 ? 19.918 -101.597 28.048 1.00 81.00 79 GLU A C 1
ATOM 644 O O . GLU A 1 79 ? 20.334 -100.534 27.590 1.00 92.86 79 GLU A O 1
ATOM 650 N N . LEU A 1 80 ? 18.615 -101.886 28.100 1.00 75.05 80 LEU A N 1
ATOM 651 C CA . LEU A 1 80 ? 17.657 -101.041 27.389 1.00 73.06 80 LEU A CA 1
ATOM 652 C C . LEU A 1 80 ? 16.328 -100.937 28.122 1.00 79.38 80 LEU A C 1
ATOM 653 O O . LEU A 1 80 ? 15.732 -101.963 28.457 1.00 82.31 80 LEU A O 1
ATOM 658 N N . GLY A 1 81 ? 15.859 -99.713 28.358 1.00 79.50 81 GLY A N 1
ATOM 659 C CA . GLY A 1 81 ? 14.478 -99.469 28.732 1.00 68.64 81 GLY A CA 1
ATOM 660 C C . GLY A 1 81 ? 13.640 -99.049 27.536 1.00 75.16 81 GLY A C 1
ATOM 661 O O . GLY A 1 81 ? 14.142 -98.421 26.605 1.00 74.68 81 GLY A O 1
ATOM 662 N N . ILE A 1 82 ? 12.342 -99.382 27.581 1.00 81.51 82 ILE A N 1
ATOM 663 C CA . ILE A 1 82 ? 11.377 -99.050 26.531 1.00 78.15 82 ILE A CA 1
ATOM 664 C C . ILE A 1 82 ? 10.039 -98.735 27.178 1.00 86.10 82 ILE A C 1
ATOM 665 O O . ILE A 1 82 ? 9.592 -99.465 28.066 1.00 92.95 82 ILE A O 1
ATOM 670 N N . ILE A 1 83 ? 9.403 -97.651 26.752 1.00 83.86 83 ILE A N 1
ATOM 671 C CA . ILE A 1 83 ? 8.017 -97.360 27.102 1.00 71.17 83 ILE A CA 1
ATOM 672 C C . ILE A 1 83 ? 7.302 -96.851 25.856 1.00 78.45 83 ILE A C 1
ATOM 673 O O . ILE A 1 83 ? 7.847 -96.032 25.108 1.00 83.22 83 ILE A O 1
ATOM 678 N N . ASN A 1 84 ? 6.086 -97.349 25.624 1.00 84.75 84 ASN A N 1
ATOM 679 C CA . ASN A 1 84 ? 5.284 -96.971 24.467 1.00 86.40 84 ASN A CA 1
ATOM 680 C C . ASN A 1 84 ? 4.255 -95.948 24.902 1.00 88.38 84 ASN A C 1
ATOM 681 O O . ASN A 1 84 ? 3.313 -96.280 25.625 1.00 95.23 84 ASN A O 1
ATOM 686 N N . ILE A 1 85 ? 4.435 -94.706 24.457 1.00 83.91 85 ILE A N 1
ATOM 687 C CA . ILE A 1 85 ? 3.512 -93.621 24.746 1.00 86.14 85 ILE A CA 1
ATOM 688 C C . ILE A 1 85 ? 2.499 -93.400 23.631 1.00 87.57 85 ILE A C 1
ATOM 689 O O . ILE A 1 85 ? 1.691 -92.466 23.718 1.00 96.10 85 ILE A O 1
ATOM 694 N N . GLY A 1 86 ? 2.583 -94.161 22.549 1.00 81.14 86 GLY A N 1
ATOM 695 C CA . GLY A 1 86 ? 1.713 -94.061 21.392 1.00 86.46 86 GLY A CA 1
ATOM 696 C C . GLY A 1 86 ? 0.684 -95.175 21.271 1.00 95.87 86 GLY A C 1
ATOM 697 O O . GLY A 1 86 ? 0.204 -95.738 22.265 1.00 87.37 86 GLY A O 1
ATOM 698 N N . GLY A 1 87 ? 0.325 -95.480 20.025 1.00 102.62 87 GLY A N 1
ATOM 699 C CA . GLY A 1 87 ? -0.679 -96.475 19.722 1.00 104.93 87 GLY A CA 1
ATOM 700 C C . GLY A 1 87 ? -0.195 -97.897 19.935 1.00 111.78 87 GLY A C 1
ATOM 701 O O . GLY A 1 87 ? 0.928 -98.165 20.365 1.00 117.54 87 GLY A O 1
ATOM 702 N N . ALA A 1 88 ? -1.100 -98.831 19.656 1.00 104.63 88 ALA A N 1
ATOM 703 C CA . ALA A 1 88 ? -0.815 -100.240 19.869 1.00 94.96 88 ALA A CA 1
ATOM 704 C C . ALA A 1 88 ? 0.254 -100.722 18.899 1.00 88.26 88 ALA A C 1
ATOM 705 O O . ALA A 1 88 ? 0.262 -100.349 17.719 1.00 77.94 88 ALA A O 1
ATOM 707 N N . GLY A 1 89 ? 1.141 -101.570 19.409 1.00 89.08 89 GLY A N 1
ATOM 708 C CA . GLY A 1 89 ? 2.229 -102.116 18.622 1.00 89.67 89 GLY A CA 1
ATOM 709 C C . GLY A 1 89 ? 2.858 -103.292 19.335 1.00 93.40 89 GLY A C 1
ATOM 710 O O . GLY A 1 89 ? 2.332 -103.789 20.333 1.00 90.83 89 GLY A O 1
ATOM 711 N N . ALA A 1 90 ? 4.020 -103.712 18.831 1.00 99.62 90 ALA A N 1
ATOM 712 C CA . ALA A 1 90 ? 4.691 -104.881 19.381 1.00 97.94 90 ALA A CA 1
ATOM 713 C C . ALA A 1 90 ? 6.199 -104.779 19.198 1.00 112.07 90 ALA A C 1
ATOM 714 O O . ALA A 1 90 ? 6.695 -104.176 18.241 1.00 112.81 90 ALA A O 1
ATOM 716 N N . ILE A 1 91 ? 6.921 -105.375 20.143 1.00 116.52 91 ILE A N 1
ATOM 717 C CA . ILE A 1 91 ? 8.353 -105.619 20.037 1.00 113.27 91 ILE A CA 1
ATOM 718 C C . ILE A 1 91 ? 8.589 -107.126 20.085 1.00 108.31 91 ILE A C 1
ATOM 719 O O . ILE A 1 91 ? 7.997 -107.823 20.918 1.00 106.03 91 ILE A O 1
ATOM 724 N N . THR A 1 92 ? 9.400 -107.633 19.157 1.00 105.29 92 THR A N 1
ATOM 725 C CA . THR A 1 92 ? 9.820 -109.033 19.134 1.00 103.80 92 THR A CA 1
ATOM 726 C C . THR A 1 92 ? 11.275 -109.136 19.599 1.00 105.97 92 THR A C 1
ATOM 727 O O . THR A 1 92 ? 12.179 -108.599 18.944 1.00 108.56 92 THR A O 1
ATOM 731 N N . ILE A 1 93 ? 11.506 -109.833 20.709 1.00 96.28 93 ILE A N 1
ATOM 732 C CA . ILE A 1 93 ? 12.837 -109.970 21.293 1.00 85.02 93 ILE A CA 1
ATOM 733 C C . ILE A 1 93 ? 13.399 -111.331 20.910 1.00 92.58 93 ILE A C 1
ATOM 734 O O . ILE A 1 93 ? 12.950 -112.364 21.424 1.00 103.56 93 ILE A O 1
ATOM 739 N N . ASP A 1 94 ? 14.392 -111.342 20.018 1.00 84.99 94 ASP A N 1
ATOM 740 C CA . ASP A 1 94 ? 14.999 -112.585 19.550 1.00 92.52 94 ASP A CA 1
ATOM 741 C C . ASP A 1 94 ? 13.927 -113.572 19.092 1.00 112.82 94 ASP A C 1
ATOM 742 O O . ASP A 1 94 ? 13.901 -114.738 19.493 1.00 118.99 94 ASP A O 1
ATOM 747 N N . GLY A 1 95 ? 12.985 -113.067 18.301 1.00 122.85 95 GLY A N 1
ATOM 748 C CA . GLY A 1 95 ? 11.933 -113.871 17.727 1.00 124.98 95 GLY A CA 1
ATOM 749 C C . GLY A 1 95 ? 10.675 -114.040 18.557 1.00 121.02 95 GLY A C 1
ATOM 750 O O . GLY A 1 95 ? 9.649 -114.447 18.004 1.00 131.31 95 GLY A O 1
ATOM 751 N N . ARG A 1 96 ? 10.696 -113.725 19.850 1.00 109.23 96 ARG A N 1
ATOM 752 C CA . ARG A 1 96 ? 9.513 -113.909 20.685 1.00 95.89 96 ARG A CA 1
ATOM 753 C C . ARG A 1 96 ? 8.749 -112.590 20.636 1.00 91.46 96 ARG A C 1
ATOM 754 O O . ARG A 1 96 ? 9.166 -111.601 21.247 1.00 89.10 96 ARG A O 1
ATOM 762 N N . LYS A 1 97 ? 7.616 -112.577 19.930 1.00 94.47 97 LYS A N 1
ATOM 763 C CA . LYS A 1 97 ? 6.876 -111.340 19.701 1.00 93.02 97 LYS A CA 1
ATOM 764 C C . LYS A 1 97 ? 5.906 -111.125 20.853 1.00 90.94 97 LYS A C 1
ATOM 765 O O . LYS A 1 97 ? 5.070 -111.985 21.144 1.00 103.15 97 LYS A O 1
ATOM 771 N N . ASP A 1 98 ? 6.019 -109.969 21.487 1.00 89.19 98 ASP A N 1
ATOM 772 C CA . ASP A 1 98 ? 5.228 -109.589 22.642 1.00 89.89 98 ASP A CA 1
ATOM 773 C C . ASP A 1 98 ? 4.565 -108.247 22.357 1.00 90.38 98 ASP A C 1
ATOM 774 O O . ASP A 1 98 ? 5.234 -107.290 21.955 1.00 100.76 98 ASP A O 1
ATOM 779 N N . ALA A 1 99 ? 3.256 -108.184 22.541 1.00 93.38 99 ALA A N 1
ATOM 780 C CA . ALA A 1 99 ? 2.488 -107.004 22.186 1.00 96.80 99 ALA A CA 1
ATOM 781 C C . ALA A 1 99 ? 2.622 -105.938 23.262 1.00 101.00 99 ALA A C 1
ATOM 782 O O . ALA A 1 99 ? 2.802 -106.243 24.444 1.00 104.96 99 ALA A O 1
ATOM 784 N N . MET A 1 100 ? 2.592 -104.675 22.838 1.00 98.10 100 MET A N 1
ATOM 785 C CA . MET A 1 100 ? 2.711 -103.552 23.759 1.00 98.47 100 MET A CA 1
ATOM 786 C C . MET A 1 100 ? 1.618 -102.534 23.466 1.00 92.33 100 MET A C 1
ATOM 787 O O . MET A 1 100 ? 1.543 -101.993 22.357 1.00 89.39 100 MET A O 1
ATOM 792 N N . SER A 1 101 ? 0.741 -102.323 24.438 1.00 91.31 101 SER A N 1
ATOM 793 C CA . SER A 1 101 ? -0.307 -101.319 24.339 1.00 95.74 101 SER A CA 1
ATOM 794 C C . SER A 1 101 ? 0.250 -99.969 24.788 1.00 96.29 101 SER A C 1
ATOM 795 O O . SER A 1 101 ? 1.447 -99.822 25.048 1.00 105.37 101 SER A O 1
ATOM 798 N N . ASN A 1 102 ? -0.621 -98.973 24.888 1.00 89.98 102 ASN A N 1
ATOM 799 C CA . ASN A 1 102 ? -0.218 -97.647 25.333 1.00 94.49 102 ASN A CA 1
ATOM 800 C C . ASN A 1 102 ? 0.294 -97.692 26.774 1.00 108.11 102 ASN A C 1
ATOM 801 O O . ASN A 1 102 ? -0.322 -98.313 27.645 1.00 116.51 102 ASN A O 1
ATOM 806 N N . GLN A 1 103 ? 1.438 -97.037 27.012 1.00 107.02 103 GLN A N 1
ATOM 807 C CA . GLN A 1 103 ? 2.114 -96.949 28.312 1.00 102.27 103 GLN A CA 1
ATOM 808 C C . GLN A 1 103 ? 2.607 -98.308 28.827 1.00 103.26 103 GLN A C 1
ATOM 809 O O . GLN A 1 103 ? 2.829 -98.477 30.030 1.00 108.15 103 GLN A O 1
ATOM 815 N N . ASP A 1 104 ? 2.794 -99.287 27.948 1.00 95.17 104 ASP A N 1
ATOM 816 C CA . ASP A 1 104 ? 3.448 -100.531 28.329 1.00 94.45 104 ASP A CA 1
ATOM 817 C C . ASP A 1 104 ? 4.969 -100.368 28.298 1.00 99.41 104 ASP A C 1
ATOM 818 O O . ASP A 1 104 ? 5.522 -99.751 27.383 1.00 92.90 104 ASP A O 1
ATOM 823 N N . GLY A 1 105 ? 5.646 -100.917 29.309 1.00 101.55 105 GLY A N 1
ATOM 824 C CA . GLY A 1 105 ? 7.088 -100.874 29.402 1.00 96.63 105 GLY A CA 1
ATOM 825 C C . GLY A 1 105 ? 7.775 -102.198 29.088 1.00 96.18 105 GLY A C 1
ATOM 826 O O . GLY A 1 105 ? 7.150 -103.252 28.991 1.00 106.36 105 GLY A O 1
ATOM 827 N N . TYR A 1 106 ? 9.093 -102.119 28.899 1.00 89.11 106 TYR A N 1
ATOM 828 C CA . TYR A 1 106 ? 9.902 -103.322 28.749 1.00 81.43 106 TYR A CA 1
ATOM 829 C C . TYR A 1 106 ? 11.320 -103.037 29.208 1.00 79.99 106 TYR A C 1
ATOM 830 O O . TYR A 1 106 ? 11.861 -101.964 28.937 1.00 82.44 106 TYR A O 1
ATOM 839 N N . TYR A 1 107 ? 11.932 -104.020 29.849 1.00 81.08 107 TYR A N 1
ATOM 840 C CA . TYR A 1 107 ? 13.354 -103.984 30.143 1.00 75.69 107 TYR A CA 1
ATOM 841 C C . TYR A 1 107 ? 14.013 -105.105 29.365 1.00 86.03 107 TYR A C 1
ATOM 842 O O . TYR A 1 107 ? 13.497 -106.227 29.314 1.00 98.67 107 TYR A O 1
ATOM 851 N N . ILE A 1 108 ? 15.158 -104.815 28.767 1.00 85.45 108 ILE A N 1
ATOM 852 C CA . ILE A 1 108 ? 15.837 -105.801 27.948 1.00 84.89 108 ILE A CA 1
ATOM 853 C C . ILE A 1 108 ? 17.280 -105.845 28.400 1.00 76.99 108 ILE A C 1
ATOM 854 O O . ILE A 1 108 ? 18.004 -104.854 28.269 1.00 78.53 108 ILE A O 1
ATOM 859 N N . GLY A 1 109 ? 17.696 -106.985 28.922 1.00 75.64 109 GLY A N 1
ATOM 860 C CA . GLY A 1 109 ? 18.989 -107.061 29.552 1.00 72.69 109 GLY A CA 1
ATOM 861 C C . GLY A 1 109 ? 20.105 -107.202 28.554 1.00 77.20 109 GLY A C 1
ATOM 862 O O . GLY A 1 109 ? 19.892 -107.546 27.388 1.00 75.69 109 GLY A O 1
ATOM 863 N N . MET A 1 110 ? 21.320 -106.975 29.054 1.00 75.52 110 MET A N 1
ATOM 864 C CA . MET A 1 110 ? 22.494 -106.989 28.200 1.00 76.18 110 MET A CA 1
ATOM 865 C C . MET A 1 110 ? 22.734 -108.373 27.616 1.00 78.23 110 MET A C 1
ATOM 866 O O . MET A 1 110 ? 22.647 -109.388 28.312 1.00 73.98 110 MET A O 1
ATOM 871 N N . GLY A 1 111 ? 23.092 -108.402 26.339 1.00 79.70 111 GLY A N 1
ATOM 872 C CA . GLY A 1 111 ? 23.359 -109.634 25.637 1.00 82.17 111 GLY A CA 1
ATOM 873 C C . GLY A 1 111 ? 22.270 -110.006 24.664 1.00 91.10 111 GLY A C 1
ATOM 874 O O . GLY A 1 111 ? 22.482 -110.902 23.832 1.00 92.89 111 GLY A O 1
ATOM 875 N N . THR A 1 112 ? 21.111 -109.349 24.748 1.00 92.03 112 THR A N 1
ATOM 876 C CA . THR A 1 112 ? 20.003 -109.632 23.848 1.00 84.64 112 THR A CA 1
ATOM 877 C C . THR A 1 112 ? 20.318 -109.082 22.471 1.00 81.68 112 THR A C 1
ATOM 878 O O . THR A 1 112 ? 20.488 -107.872 22.304 1.00 80.74 112 THR A O 1
ATOM 882 N N . GLN A 1 113 ? 20.359 -109.958 21.478 1.00 81.89 113 GLN A N 1
ATOM 883 C CA . GLN A 1 113 ? 20.952 -109.546 20.220 1.00 83.00 113 GLN A CA 1
ATOM 884 C C . GLN A 1 113 ? 20.002 -108.828 19.274 1.00 92.13 113 GLN A C 1
ATOM 885 O O . GLN A 1 113 ? 20.451 -107.954 18.526 1.00 91.77 113 GLN A O 1
ATOM 891 N N . LYS A 1 114 ? 18.707 -109.132 19.278 1.00 98.04 114 LYS A N 1
ATOM 892 C CA . LYS A 1 114 ? 17.839 -108.532 18.275 1.00 97.10 114 LYS A CA 1
ATOM 893 C C . LYS A 1 114 ? 16.525 -108.130 18.924 1.00 93.61 114 LYS A C 1
ATOM 894 O O . LYS A 1 114 ? 15.844 -108.969 19.515 1.00 92.85 114 LYS A O 1
ATOM 900 N N . VAL A 1 115 ? 16.190 -106.840 18.835 1.00 88.76 115 VAL A N 1
ATOM 901 C CA . VAL A 1 115 ? 14.887 -106.321 19.230 1.00 84.73 115 VAL A CA 1
ATOM 902 C C . VAL A 1 115 ? 14.343 -105.520 18.058 1.00 88.39 115 VAL A C 1
ATOM 903 O O . VAL A 1 115 ? 15.036 -104.659 17.507 1.00 88.17 115 VAL A O 1
ATOM 907 N N . VAL A 1 116 ? 13.139 -105.868 17.617 1.00 97.48 116 VAL A N 1
ATOM 908 C CA . VAL A 1 116 ? 12.518 -105.247 16.455 1.00 96.90 116 VAL A CA 1
ATOM 909 C C . VAL A 1 116 ? 11.228 -104.571 16.901 1.00 87.45 116 VAL A C 1
ATOM 910 O O . VAL A 1 116 ? 10.472 -105.130 17.698 1.00 85.06 116 VAL A O 1
ATOM 914 N N . PHE A 1 117 ? 11.032 -103.336 16.460 1.00 88.35 117 PHE A N 1
ATOM 915 C CA . PHE A 1 117 ? 9.884 -102.528 16.848 1.00 99.22 117 PHE A CA 1
ATOM 916 C C . PHE A 1 117 ? 8.883 -102.494 15.699 1.00 99.02 117 PHE A C 1
ATOM 917 O O . PHE A 1 117 ? 9.239 -102.128 14.572 1.00 104.04 117 PHE A O 1
ATOM 925 N N . THR A 1 118 ? 7.642 -102.871 15.978 1.00 95.09 118 THR A N 1
ATOM 926 C CA . THR A 1 118 ? 6.599 -102.811 14.965 1.00 95.95 118 THR A CA 1
ATOM 927 C C . THR A 1 118 ? 5.321 -102.219 15.548 1.00 93.71 118 THR A C 1
ATOM 928 O O . THR A 1 118 ? 5.075 -102.279 16.755 1.00 89.68 118 THR A O 1
ATOM 932 N N . SER A 1 119 ? 4.487 -101.671 14.667 1.00 95.72 119 SER A N 1
ATOM 933 C CA . SER A 1 119 ? 3.210 -101.099 15.073 1.00 103.70 119 SER A CA 1
ATOM 934 C C . SER A 1 119 ? 2.059 -101.843 14.406 1.00 103.11 119 SER A C 1
ATOM 935 O O . SER A 1 119 ? 2.165 -102.297 13.262 1.00 101.58 119 SER A O 1
ATOM 938 N N . GLU A 1 120 ? 0.943 -101.948 15.128 1.00 105.26 120 GLU A N 1
ATOM 939 C CA . GLU A 1 120 ? -0.212 -102.651 14.580 1.00 115.05 120 GLU A CA 1
ATOM 940 C C . GLU A 1 120 ? -0.900 -101.791 13.528 1.00 117.08 120 GLU A C 1
ATOM 941 O O . GLU A 1 120 ? -0.882 -102.128 12.339 1.00 107.22 120 GLU A O 1
ATOM 947 N N . ASP A 1 121 ? -1.501 -100.677 13.939 1.00 121.95 121 ASP A N 1
ATOM 948 C CA . ASP A 1 121 ? -2.132 -99.770 12.987 1.00 126.07 121 ASP A CA 1
ATOM 949 C C . ASP A 1 121 ? -1.113 -98.695 12.646 1.00 120.47 121 ASP A C 1
ATOM 950 O O . ASP A 1 121 ? -0.741 -97.886 13.502 1.00 116.93 121 ASP A O 1
ATOM 955 N N . ARG A 1 122 ? -0.694 -98.672 11.382 1.00 116.57 122 ARG A N 1
ATOM 956 C CA . ARG A 1 122 ? 0.268 -97.691 10.901 1.00 109.74 122 ARG A CA 1
ATOM 957 C C . ARG A 1 122 ? -0.241 -96.257 11.000 1.00 112.69 122 ARG A C 1
ATOM 958 O O . ARG A 1 122 ? 0.577 -95.335 11.066 1.00 108.32 122 ARG A O 1
ATOM 966 N N . ASP A 1 123 ? -1.561 -96.036 11.017 1.00 123.86 123 ASP A N 1
ATOM 967 C CA . ASP A 1 123 ? -2.098 -94.678 11.071 1.00 126.06 123 ASP A CA 1
ATOM 968 C C . ASP A 1 123 ? -2.271 -94.155 12.493 1.00 123.30 123 ASP A C 1
ATOM 969 O O . ASP A 1 123 ? -2.519 -92.958 12.667 1.00 120.68 123 ASP A O 1
ATOM 974 N N . HIS A 1 124 ? -2.149 -95.007 13.506 1.00 122.18 124 HIS A N 1
ATOM 975 C CA . HIS A 1 124 ? -2.031 -94.585 14.903 1.00 120.40 124 HIS A CA 1
ATOM 976 C C . HIS A 1 124 ? -0.890 -95.389 15.515 1.00 110.52 124 HIS A C 1
ATOM 977 O O . HIS A 1 124 ? -1.113 -96.268 16.358 1.00 110.68 124 HIS A O 1
ATOM 984 N N . PRO A 1 125 ? 0.348 -95.121 15.095 1.00 99.44 125 PRO A N 1
ATOM 985 C CA . PRO A 1 125 ? 1.453 -96.036 15.401 1.00 93.70 125 PRO A CA 1
ATOM 986 C C . PRO A 1 125 ? 1.877 -95.977 16.860 1.00 85.23 125 PRO A C 1
ATOM 987 O O . PRO A 1 125 ? 1.578 -95.043 17.605 1.00 70.77 125 PRO A O 1
ATOM 991 N N . ALA A 1 126 ? 2.640 -96.993 17.247 1.00 98.90 126 ALA A N 1
ATOM 992 C CA . ALA A 1 126 ? 3.286 -96.986 18.547 1.00 105.59 126 ALA A CA 1
ATOM 993 C C . ALA A 1 126 ? 4.481 -96.031 18.515 1.00 99.27 126 ALA A C 1
ATOM 994 O O . ALA A 1 126 ? 5.173 -95.912 17.500 1.00 103.55 126 ALA A O 1
ATOM 996 N N . LYS A 1 127 ? 4.674 -95.300 19.613 1.00 88.00 127 LYS A N 1
ATOM 997 C CA . LYS A 1 127 ? 5.816 -94.411 19.811 1.00 75.20 127 LYS A CA 1
ATOM 998 C C . LYS A 1 127 ? 6.655 -94.983 20.951 1.00 77.76 127 LYS A C 1
ATOM 999 O O . LYS A 1 127 ? 6.313 -94.803 22.123 1.00 90.05 127 LYS A O 1
ATOM 1005 N N . PHE A 1 128 ? 7.793 -95.593 20.624 1.00 67.65 128 PHE A N 1
ATOM 1006 C CA . PHE A 1 128 ? 8.608 -96.281 21.619 1.00 74.96 128 PHE A CA 1
ATOM 1007 C C . PHE A 1 128 ? 9.721 -95.345 22.090 1.00 88.10 128 PHE A C 1
ATOM 1008 O O . PHE A 1 128 ? 10.711 -95.125 21.375 1.00 82.13 128 PHE A O 1
ATOM 1016 N N . TYR A 1 129 ? 9.604 -94.871 23.328 1.00 85.94 129 TYR A N 1
ATOM 1017 C CA . TYR A 1 129 ? 10.686 -94.134 23.959 1.00 72.16 129 TYR A CA 1
ATOM 1018 C C . TYR A 1 129 ? 11.679 -95.141 24.507 1.00 75.44 129 TYR A C 1
ATOM 1019 O O . TYR A 1 129 ? 11.325 -95.960 25.361 1.00 80.74 129 TYR A O 1
ATOM 1028 N N . VAL A 1 130 ? 12.927 -95.053 24.047 1.00 70.40 130 VAL A N 1
ATOM 1029 C CA . VAL A 1 130 ? 13.967 -96.027 24.356 1.00 60.03 130 VAL A CA 1
ATOM 1030 C C . VAL A 1 130 ? 15.099 -95.316 25.061 1.00 67.05 130 VAL A C 1
ATOM 1031 O O . VAL A 1 130 ? 15.488 -94.210 24.677 1.00 72.80 130 VAL A O 1
ATOM 1035 N N . VAL A 1 131 ? 15.620 -95.947 26.104 1.00 70.16 131 VAL A N 1
ATOM 1036 C CA . VAL A 1 131 ? 16.769 -95.431 26.829 1.00 66.88 131 VAL A CA 1
ATOM 1037 C C . VAL A 1 131 ? 17.710 -96.602 27.052 1.00 72.87 131 VAL A C 1
ATOM 1038 O O . VAL A 1 131 ? 17.298 -97.639 27.589 1.00 76.58 131 VAL A O 1
ATOM 1042 N N . SER A 1 132 ? 18.963 -96.447 26.629 1.00 67.90 132 SER A N 1
ATOM 1043 C CA . SER A 1 132 ? 19.963 -97.499 26.738 1.00 64.03 132 SER A CA 1
ATOM 1044 C C . SER A 1 132 ? 21.157 -96.985 27.522 1.00 66.03 132 SER A C 1
ATOM 1045 O O . SER A 1 132 ? 21.618 -95.864 27.289 1.00 67.35 132 SER A O 1
ATOM 1048 N N . THR A 1 133 ? 21.621 -97.780 28.479 1.00 63.35 133 THR A N 1
ATOM 1049 C CA . THR A 1 133 ? 22.817 -97.474 29.248 1.00 62.18 133 THR A CA 1
ATOM 1050 C C . THR A 1 133 ? 23.798 -98.640 29.226 1.00 72.70 133 THR A C 1
ATOM 1051 O O . THR A 1 133 ? 23.393 -99.805 29.065 1.00 69.92 133 THR A O 1
ATOM 1055 N N . PRO A 1 134 ? 25.095 -98.359 29.395 1.00 72.06 134 PRO A N 1
ATOM 1056 C CA . PRO A 1 134 ? 26.091 -99.443 29.461 1.00 63.69 134 PRO A CA 1
ATOM 1057 C C . PRO A 1 134 ? 25.796 -100.418 30.593 1.00 72.46 134 PRO A C 1
ATOM 1058 O O . PRO A 1 134 ? 25.407 -100.010 31.691 1.00 74.03 134 PRO A O 1
ATOM 1062 N N . ALA A 1 135 ? 26.056 -101.709 30.340 1.00 73.28 135 ALA A N 1
ATOM 1063 C CA . ALA A 1 135 ? 25.744 -102.778 31.289 1.00 65.07 135 ALA A CA 1
ATOM 1064 C C . ALA A 1 135 ? 26.858 -103.815 31.306 1.00 72.43 135 ALA A C 1
ATOM 1065 O O . ALA A 1 135 ? 27.329 -104.247 30.249 1.00 81.33 135 ALA A O 1
ATOM 1067 N N . HIS A 1 136 ? 27.313 -104.184 32.506 1.00 75.30 136 HIS A N 1
ATOM 1068 C CA . HIS A 1 136 ? 28.303 -105.249 32.665 1.00 75.48 136 HIS A CA 1
ATOM 1069 C C . HIS A 1 136 ? 27.711 -106.595 33.103 1.00 81.19 136 HIS A C 1
ATOM 1070 O O . HIS A 1 136 ? 28.447 -107.584 33.166 1.00 87.95 136 HIS A O 1
ATOM 1077 N N . LYS A 1 137 ? 26.413 -106.661 33.402 1.00 80.41 137 LYS A N 1
ATOM 1078 C CA . LYS A 1 137 ? 25.773 -107.866 33.915 1.00 75.97 137 LYS A CA 1
ATOM 1079 C C . LYS A 1 137 ? 24.404 -108.024 33.283 1.00 83.58 137 LYS A C 1
ATOM 1080 O O . LYS A 1 137 ? 23.589 -107.102 33.306 1.00 91.49 137 LYS A O 1
ATOM 1086 N N . THR A 1 138 ? 24.135 -109.204 32.772 1.00 87.91 138 THR A N 1
ATOM 1087 C CA . THR A 1 138 ? 22.843 -109.484 32.168 1.00 83.35 138 THR A CA 1
ATOM 1088 C C . THR A 1 138 ? 21.801 -109.830 33.230 1.00 78.33 138 THR A C 1
ATOM 1089 O O . THR A 1 138 ? 22.042 -110.668 34.100 1.00 73.56 138 THR A O 1
ATOM 1093 N N . TYR A 1 139 ? 20.648 -109.187 33.157 1.00 76.38 139 TYR A N 1
ATOM 1094 C CA . TYR A 1 139 ? 19.515 -109.449 34.026 1.00 75.65 139 TYR A CA 1
ATOM 1095 C C . TYR A 1 139 ? 18.322 -109.838 33.168 1.00 81.40 139 TYR A C 1
ATOM 1096 O O . TYR A 1 139 ? 18.267 -109.499 31.978 1.00 84.07 139 TYR A O 1
ATOM 1105 N N . PRO A 1 140 ? 17.361 -110.573 33.728 1.00 74.44 140 PRO A N 1
ATOM 1106 C CA . PRO A 1 140 ? 16.253 -111.056 32.899 1.00 69.26 140 PRO A CA 1
ATOM 1107 C C . PRO A 1 140 ? 15.461 -109.890 32.335 1.00 76.59 140 PRO A C 1
ATOM 1108 O O . PRO A 1 140 ? 15.255 -108.862 32.999 1.00 64.74 140 PRO A O 1
ATOM 1112 N N . ASN A 1 141 ? 15.112 -110.036 31.058 1.00 84.44 141 ASN A N 1
ATOM 1113 C CA . ASN A 1 141 ? 14.135 -109.175 30.420 1.00 80.25 141 ASN A CA 1
ATOM 1114 C C . ASN A 1 141 ? 12.827 -109.261 31.177 1.00 86.14 141 ASN A C 1
ATOM 1115 O O . ASN A 1 141 ? 12.469 -110.312 31.712 1.00 100.48 141 ASN A O 1
ATOM 1120 N N . LYS A 1 142 ? 12.131 -108.142 31.257 1.00 96.02 142 LYS A N 1
ATOM 1121 C CA . LYS A 1 142 ? 10.872 -108.087 31.971 1.00 86.65 142 LYS A CA 1
ATOM 1122 C C . LYS A 1 142 ? 9.951 -107.132 31.242 1.00 89.82 142 LYS A C 1
ATOM 1123 O O . LYS A 1 142 ? 10.377 -106.059 30.803 1.00 89.40 142 LYS A O 1
ATOM 1129 N N . LYS A 1 143 ? 8.693 -107.525 31.114 1.00 91.49 143 LYS A N 1
ATOM 1130 C CA . LYS A 1 143 ? 7.668 -106.635 30.606 1.00 89.51 143 LYS A CA 1
ATOM 1131 C C . LYS A 1 143 ? 6.979 -105.954 31.782 1.00 94.47 143 LYS A C 1
ATOM 1132 O O . LYS A 1 143 ? 6.663 -106.596 32.789 1.00 92.98 143 LYS A O 1
ATOM 1138 N N . LEU A 1 144 ? 6.736 -104.649 31.640 1.00 96.08 144 LEU A N 1
ATOM 1139 C CA . LEU A 1 144 ? 6.158 -103.814 32.693 1.00 95.31 144 LEU A CA 1
ATOM 1140 C C . LEU A 1 144 ? 4.818 -103.344 32.154 1.00 91.45 144 LEU A C 1
ATOM 1141 O O . LEU A 1 144 ? 4.742 -102.305 31.477 1.00 80.04 144 LEU A O 1
ATOM 1146 N N . PRO A 1 145 ? 3.750 -104.106 32.383 1.00 92.13 145 PRO A N 1
ATOM 1147 C CA . PRO A 1 145 ? 2.458 -103.758 31.794 1.00 86.57 145 PRO A CA 1
ATOM 1148 C C . PRO A 1 145 ? 1.919 -102.509 32.451 1.00 96.58 145 PRO A C 1
ATOM 1149 O O . PRO A 1 145 ? 2.149 -102.260 33.638 1.00 103.07 145 PRO A O 1
ATOM 1153 N N . PHE A 1 146 ? 1.240 -101.686 31.652 1.00 97.75 146 PHE A N 1
ATOM 1154 C CA . PHE A 1 146 ? 0.543 -100.563 32.259 1.00 95.89 146 PHE A CA 1
ATOM 1155 C C . PHE A 1 146 ? -0.564 -101.060 33.175 1.00 93.58 146 PHE A C 1
ATOM 1156 O O . PHE A 1 146 ? -0.791 -100.484 34.244 1.00 97.95 146 PHE A O 1
ATOM 1164 N N . ALA A 1 147 ? -1.202 -102.174 32.800 1.00 95.86 147 ALA A N 1
ATOM 1165 C CA . ALA A 1 147 ? -2.283 -102.761 33.592 1.00 97.28 147 ALA A CA 1
ATOM 1166 C C . ALA A 1 147 ? -1.842 -103.039 35.024 1.00 115.76 147 ALA A C 1
ATOM 1167 O O . ALA A 1 147 ? -2.510 -102.630 35.982 1.00 110.62 147 ALA A O 1
ATOM 1169 N N . THR A 1 148 ? -0.726 -103.751 35.186 1.00 139.03 148 THR A N 1
ATOM 1170 C CA . THR A 1 148 ? -0.202 -104.130 36.492 1.00 156.23 148 THR A CA 1
ATOM 1171 C C . THR A 1 148 ? 0.745 -103.088 37.071 1.00 151.64 148 THR A C 1
ATOM 1172 O O . THR A 1 148 ? 1.381 -103.350 38.099 1.00 157.13 148 THR A O 1
ATOM 1176 N N . ALA A 1 149 ? 0.858 -101.922 36.444 1.00 132.63 149 ALA A N 1
ATOM 1177 C CA . ALA A 1 149 ? 1.724 -100.885 36.970 1.00 114.67 149 ALA A CA 1
ATOM 1178 C C . ALA A 1 149 ? 1.019 -100.221 38.144 1.00 120.93 149 ALA A C 1
ATOM 1179 O O . ALA A 1 149 ? -0.202 -100.011 38.120 1.00 120.13 149 ALA A O 1
ATOM 1181 N N . LEU A 1 150 ? 1.788 -99.912 39.184 1.00 124.29 150 LEU A N 1
ATOM 1182 C CA . LEU A 1 150 ? 1.229 -99.462 40.453 1.00 136.41 150 LEU A CA 1
ATOM 1183 C C . LEU A 1 150 ? 1.140 -97.939 40.429 1.00 142.40 150 LEU A C 1
ATOM 1184 O O . LEU A 1 150 ? 2.165 -97.247 40.441 1.00 147.41 150 LEU A O 1
ATOM 1189 N N . ALA A 1 151 ? -0.080 -97.413 40.330 1.00 140.28 151 ALA A N 1
ATOM 1190 C CA . ALA A 1 151 ? -0.258 -95.969 40.343 1.00 137.69 151 ALA A CA 1
ATOM 1191 C C . ALA A 1 151 ? -0.272 -95.472 41.785 1.00 135.95 151 ALA A C 1
ATOM 1192 O O . ALA A 1 151 ? -0.982 -96.021 42.631 1.00 140.86 151 ALA A O 1
ATOM 1194 N N . LYS A 1 152 ? 0.491 -94.416 42.053 1.00 126.82 152 LYS A N 1
ATOM 1195 C CA . LYS A 1 152 ? 0.558 -93.796 43.378 1.00 121.70 152 LYS A CA 1
ATOM 1196 C C . LYS A 1 152 ? 0.228 -92.322 43.251 1.00 119.29 152 LYS A C 1
ATOM 1197 O O . LYS A 1 152 ? 1.008 -91.573 42.632 1.00 118.57 152 LYS A O 1
ATOM 1203 N N . PRO A 1 153 ? -0.882 -91.847 43.806 1.00 114.10 153 PRO A N 1
ATOM 1204 C CA . PRO A 1 153 ? -1.150 -90.408 43.763 1.00 107.13 153 PRO A CA 1
ATOM 1205 C C . PRO A 1 153 ? -0.214 -89.694 44.721 1.00 99.63 153 PRO A C 1
ATOM 1206 O O . PRO A 1 153 ? 0.148 -90.225 45.775 1.00 94.82 153 PRO A O 1
ATOM 1210 N N . MET A 1 154 ? 0.209 -88.496 44.326 1.00 96.91 154 MET A N 1
ATOM 1211 C CA . MET A 1 154 ? 1.158 -87.737 45.119 1.00 99.82 154 MET A CA 1
ATOM 1212 C C . MET A 1 154 ? 0.888 -86.253 44.914 1.00 93.98 154 MET A C 1
ATOM 1213 O O . MET A 1 154 ? 0.373 -85.844 43.870 1.00 83.49 154 MET A O 1
ATOM 1218 N N . GLY A 1 155 ? 1.260 -85.452 45.903 1.00 95.94 155 GLY A N 1
ATOM 1219 C CA . GLY A 1 155 ? 1.137 -84.014 45.795 1.00 99.95 155 GLY A CA 1
ATOM 1220 C C . GLY A 1 155 ? -0.252 -83.520 46.164 1.00 104.80 155 GLY A C 1
ATOM 1221 O O . GLY A 1 155 ? -1.232 -84.264 46.176 1.00 113.63 155 GLY A O 1
ATOM 1222 N N . ASP A 1 156 ? -0.330 -82.231 46.468 1.00 103.71 156 ASP A N 1
ATOM 1223 C CA . ASP A 1 156 ? -1.569 -81.579 46.884 1.00 102.32 156 ASP A CA 1
ATOM 1224 C C . ASP A 1 156 ? -1.905 -80.476 45.888 1.00 105.28 156 ASP A C 1
ATOM 1225 O O . ASP A 1 156 ? -1.148 -80.208 44.955 1.00 108.11 156 ASP A O 1
ATOM 1230 N N . GLN A 1 157 ? -3.060 -79.833 46.071 1.00 104.10 157 GLN A N 1
ATOM 1231 C CA . GLN A 1 157 ? -3.411 -78.753 45.153 1.00 93.66 157 GLN A CA 1
ATOM 1232 C C . GLN A 1 157 ? -2.739 -77.428 45.520 1.00 89.95 157 GLN A C 1
ATOM 1233 O O . GLN A 1 157 ? -2.519 -76.590 44.639 1.00 86.50 157 GLN A O 1
ATOM 1239 N N . GLN A 1 158 ? -2.412 -77.217 46.800 1.00 91.17 158 GLN A N 1
ATOM 1240 C CA . GLN A 1 158 ? -1.789 -75.965 47.227 1.00 88.28 158 GLN A CA 1
ATOM 1241 C C . GLN A 1 158 ? -0.412 -75.765 46.594 1.00 85.38 158 GLN A C 1
ATOM 1242 O O . GLN A 1 158 ? -0.006 -74.632 46.333 1.00 80.12 158 GLN A O 1
ATOM 1248 N N . HIS A 1 159 ? 0.340 -76.841 46.384 1.00 94.02 159 HIS A N 1
ATOM 1249 C CA . HIS A 1 159 ? 1.668 -76.779 45.779 1.00 93.62 159 HIS A CA 1
ATOM 1250 C C . HIS A 1 159 ? 1.659 -77.101 44.281 1.00 90.87 159 HIS A C 1
ATOM 1251 O O . HIS A 1 159 ? 2.727 -77.253 43.678 1.00 74.52 159 HIS A O 1
ATOM 1258 N N . LEU A 1 160 ? 0.477 -77.275 43.688 1.00 96.28 160 LEU A N 1
ATOM 1259 C CA . LEU A 1 160 ? 0.296 -77.418 42.243 1.00 89.48 160 LEU A CA 1
ATOM 1260 C C . LEU A 1 160 ? 1.078 -78.592 41.669 1.00 91.29 160 LEU A C 1
ATOM 1261 O O . LEU A 1 160 ? 1.387 -78.608 40.476 1.00 93.06 160 LEU A O 1
ATOM 1266 N N . ASN A 1 161 ? 1.427 -79.564 42.508 1.00 94.61 161 ASN A N 1
ATOM 1267 C CA . ASN A 1 161 ? 2.154 -80.756 42.092 1.00 90.46 161 ASN A CA 1
ATOM 1268 C C . ASN A 1 161 ? 1.287 -82.013 41.967 1.00 96.52 161 ASN A C 1
ATOM 1269 O O . ASN A 1 161 ? 1.846 -83.101 41.820 1.00 102.13 161 ASN A O 1
ATOM 1274 N N . LYS A 1 162 ? -0.043 -81.910 42.064 1.00 94.87 162 LYS A N 1
ATOM 1275 C CA . LYS A 1 162 ? -0.907 -83.098 42.101 1.00 96.31 162 LYS A CA 1
ATOM 1276 C C . LYS A 1 162 ? -0.658 -84.007 40.903 1.00 91.27 162 LYS A C 1
ATOM 1277 O O . LYS A 1 162 ? -0.890 -83.618 39.756 1.00 87.28 162 LYS A O 1
ATOM 1283 N N . ARG A 1 163 ? -0.270 -85.255 41.177 1.00 88.88 163 ARG A N 1
ATOM 1284 C CA . ARG A 1 163 ? 0.239 -86.119 40.120 1.00 86.35 163 ARG A CA 1
ATOM 1285 C C . ARG A 1 163 ? 0.090 -87.579 40.507 1.00 91.20 163 ARG A C 1
ATOM 1286 O O . ARG A 1 163 ? -0.123 -87.918 41.673 1.00 97.99 163 ARG A O 1
ATOM 1294 N N . THR A 1 164 ? 0.199 -88.437 39.496 1.00 88.78 164 THR A N 1
ATOM 1295 C CA . THR A 1 164 ? 0.293 -89.878 39.673 1.00 93.65 164 THR A CA 1
ATOM 1296 C C . THR A 1 164 ? 1.677 -90.342 39.226 1.00 100.56 164 THR A C 1
ATOM 1297 O O . THR A 1 164 ? 2.107 -90.034 38.107 1.00 97.83 164 THR A O 1
ATOM 1301 N N . ILE A 1 165 ? 2.363 -91.082 40.098 1.00 106.01 165 ILE A N 1
ATOM 1302 C CA . ILE A 1 165 ? 3.714 -91.581 39.851 1.00 104.82 165 ILE A CA 1
ATOM 1303 C C . ILE A 1 165 ? 3.630 -93.070 39.549 1.00 100.37 165 ILE A C 1
ATOM 1304 O O . ILE A 1 165 ? 2.990 -93.824 40.292 1.00 118.17 165 ILE A O 1
ATOM 1309 N N . TYR A 1 166 ? 4.286 -93.496 38.475 1.00 72.94 166 TYR A N 1
ATOM 1310 C CA . TYR A 1 166 ? 4.239 -94.880 38.017 1.00 76.51 166 TYR A CA 1
ATOM 1311 C C . TYR A 1 166 ? 5.645 -95.471 38.016 1.00 90.68 166 TYR A C 1
ATOM 1312 O O . TYR A 1 166 ? 6.534 -94.976 37.311 1.00 90.53 166 TYR A O 1
ATOM 1321 N N . LYS A 1 167 ? 5.849 -96.508 38.827 1.00 97.11 167 LYS A N 1
ATOM 1322 C CA . LYS A 1 167 ? 7.123 -97.216 38.862 1.00 98.74 167 LYS A CA 1
ATOM 1323 C C . LYS A 1 167 ? 7.232 -98.128 37.646 1.00 91.15 167 LYS A C 1
ATOM 1324 O O . LYS A 1 167 ? 6.347 -98.950 37.406 1.00 93.83 167 LYS A O 1
ATOM 1330 N N . TYR A 1 168 ? 8.329 -98.016 36.895 1.00 84.66 168 TYR A N 1
ATOM 1331 C CA . TYR A 1 168 ? 8.509 -98.916 35.759 1.00 77.81 168 TYR A CA 1
ATOM 1332 C C . TYR A 1 168 ? 9.733 -99.810 35.905 1.00 80.53 168 TYR A C 1
ATOM 1333 O O . TYR A 1 168 ? 9.609 -101.003 36.222 1.00 90.04 168 TYR A O 1
ATOM 1342 N N . ILE A 1 169 ? 10.913 -99.244 35.670 1.00 72.85 169 ILE A N 1
ATOM 1343 C CA . ILE A 1 169 ? 12.175 -99.923 35.919 1.00 67.76 169 ILE A CA 1
ATOM 1344 C C . ILE A 1 169 ? 12.699 -99.357 37.223 1.00 68.05 169 ILE A C 1
ATOM 1345 O O . ILE A 1 169 ? 13.196 -98.228 37.275 1.00 74.49 169 ILE A O 1
ATOM 1350 N N . ASP A 1 170 ? 12.610 -100.154 38.267 1.00 73.58 170 ASP A N 1
ATOM 1351 C CA . ASP A 1 170 ? 12.850 -99.688 39.614 1.00 79.08 170 ASP A CA 1
ATOM 1352 C C . ASP A 1 170 ? 13.551 -100.798 40.370 1.00 83.32 170 ASP A C 1
ATOM 1353 O O . ASP A 1 170 ? 13.164 -101.964 40.264 1.00 87.03 170 ASP A O 1
ATOM 1358 N N . ALA A 1 171 ? 14.583 -100.428 41.131 1.00 85.60 171 ALA A N 1
ATOM 1359 C CA . ALA A 1 171 ? 15.412 -101.397 41.839 1.00 80.01 171 ALA A CA 1
ATOM 1360 C C . ALA A 1 171 ? 14.646 -102.149 42.916 1.00 88.34 171 ALA A C 1
ATOM 1361 O O . ALA A 1 171 ? 15.161 -103.149 43.427 1.00 87.66 171 ALA A O 1
ATOM 1363 N N . SER A 1 172 ? 13.447 -101.677 43.279 1.00 91.79 172 SER A N 1
ATOM 1364 C CA . SER A 1 172 ? 12.605 -102.384 44.235 1.00 88.17 172 SER A CA 1
ATOM 1365 C C . SER A 1 172 ? 11.847 -103.542 43.590 1.00 77.28 172 SER A C 1
ATOM 1366 O O . SER A 1 172 ? 11.692 -104.595 44.210 1.00 77.05 172 SER A O 1
ATOM 1369 N N . GLN A 1 173 ? 11.347 -103.366 42.366 1.00 78.95 173 GLN A N 1
ATOM 1370 C CA . GLN A 1 173 ? 10.647 -104.443 41.675 1.00 93.47 173 GLN A CA 1
ATOM 1371 C C . GLN A 1 173 ? 11.557 -105.350 40.857 1.00 99.32 173 GLN A C 1
ATOM 1372 O O . GLN A 1 173 ? 11.153 -106.472 40.519 1.00 102.74 173 GLN A O 1
ATOM 1378 N N . MET A 1 174 ? 12.767 -104.911 40.533 1.00 91.55 174 MET A N 1
ATOM 1379 C CA . MET A 1 174 ? 13.578 -105.673 39.597 1.00 87.07 174 MET A CA 1
ATOM 1380 C C . MET A 1 174 ? 15.041 -105.285 39.742 1.00 88.47 174 MET A C 1
ATOM 1381 O O . MET A 1 174 ? 15.394 -104.339 40.452 1.00 96.03 174 MET A O 1
ATOM 1386 N N . ASP A 1 175 ? 15.888 -106.025 39.035 1.00 75.27 175 ASP A N 1
ATOM 1387 C CA . ASP A 1 175 ? 17.323 -105.819 39.094 1.00 75.40 175 ASP A CA 1
ATOM 1388 C C . ASP A 1 175 ? 17.825 -105.385 37.728 1.00 73.98 175 ASP A C 1
ATOM 1389 O O . ASP A 1 175 ? 17.620 -106.095 36.738 1.00 71.53 175 ASP A O 1
ATOM 1394 N N . THR A 1 176 ? 18.491 -104.227 37.686 1.00 71.11 176 THR A N 1
ATOM 1395 C CA . THR A 1 176 ? 19.170 -103.733 36.494 1.00 67.67 176 THR A CA 1
ATOM 1396 C C . THR A 1 176 ? 20.538 -103.207 36.919 1.00 76.42 176 THR A C 1
ATOM 1397 O O . THR A 1 176 ? 20.796 -102.969 38.108 1.00 67.70 176 THR A O 1
ATOM 1401 N N . CYS A 1 177 ? 21.424 -103.050 35.929 1.00 75.87 177 CYS A N 1
ATOM 1402 C CA . CYS A 1 177 ? 22.775 -102.552 36.189 1.00 76.60 177 CYS A CA 1
ATOM 1403 C C . CYS A 1 177 ? 22.767 -101.114 36.701 1.00 80.71 177 CYS A C 1
ATOM 1404 O O . CYS A 1 177 ? 23.285 -100.826 37.786 1.00 81.88 177 CYS A O 1
ATOM 1407 N N . GLN A 1 178 ? 22.270 -100.180 35.894 1.00 80.96 178 GLN A N 1
ATOM 1408 C CA . GLN A 1 178 ? 22.179 -98.787 36.332 1.00 83.56 178 GLN A CA 1
ATOM 1409 C C . GLN A 1 178 ? 20.819 -98.166 36.008 1.00 76.21 178 GLN A C 1
ATOM 1410 O O . GLN A 1 178 ? 20.251 -97.448 36.836 1.00 77.77 178 GLN A O 1
ATOM 1416 N N . LEU A 1 179 ? 20.333 -98.376 34.783 1.00 73.09 179 LEU A N 1
ATOM 1417 C CA . LEU A 1 179 ? 19.150 -97.680 34.279 1.00 73.31 179 LEU A CA 1
ATOM 1418 C C . LEU A 1 179 ? 17.944 -97.826 35.201 1.00 75.63 179 LEU A C 1
ATOM 1419 O O . LEU A 1 179 ? 17.701 -98.891 35.774 1.00 75.89 179 LEU A O 1
ATOM 1424 N N . GLN A 1 180 ? 17.224 -96.707 35.365 1.00 53.29 180 GLN A N 1
ATOM 1425 C CA . GLN A 1 180 ? 15.948 -96.582 36.060 1.00 65.34 180 GLN A CA 1
ATOM 1426 C C . GLN A 1 180 ? 15.028 -95.695 35.232 1.00 69.23 180 GLN A C 1
ATOM 1427 O O . GLN A 1 180 ? 15.485 -94.718 34.634 1.00 73.65 180 GLN A O 1
ATOM 1433 N N . MET A 1 181 ? 13.739 -96.028 35.201 1.00 65.01 181 MET A N 1
ATOM 1434 C CA . MET A 1 181 ? 12.777 -95.292 34.396 1.00 68.16 181 MET A CA 1
ATOM 1435 C C . MET A 1 181 ? 11.446 -95.236 35.119 1.00 70.78 181 MET A C 1
ATOM 1436 O O . MET A 1 181 ? 11.032 -96.207 35.748 1.00 70.30 181 MET A O 1
ATOM 1441 N N . GLY A 1 182 ? 10.747 -94.113 34.958 1.00 69.59 182 GLY A N 1
ATOM 1442 C CA . GLY A 1 182 ? 9.449 -93.934 35.574 1.00 69.99 182 GLY A CA 1
ATOM 1443 C C . GLY A 1 182 ? 8.576 -93.008 34.757 1.00 73.12 182 GLY A C 1
ATOM 1444 O O . GLY A 1 182 ? 9.005 -92.420 33.760 1.00 72.55 182 GLY A O 1
ATOM 1445 N N . TYR A 1 183 ? 7.325 -92.896 35.200 1.00 73.92 183 TYR A N 1
ATOM 1446 C CA . TYR A 1 183 ? 6.283 -92.192 34.467 1.00 68.92 183 TYR A CA 1
ATOM 1447 C C . TYR A 1 183 ? 5.488 -91.352 35.448 1.00 75.30 183 TYR A C 1
ATOM 1448 O O . TYR A 1 183 ? 5.075 -91.845 36.503 1.00 76.66 183 TYR A O 1
ATOM 1457 N N . THR A 1 184 ? 5.285 -90.086 35.107 1.00 73.79 184 THR A N 1
ATOM 1458 C CA . THR A 1 184 ? 4.580 -89.166 35.981 1.00 73.06 184 THR A CA 1
ATOM 1459 C C . THR A 1 184 ? 3.540 -88.396 35.186 1.00 79.20 184 THR A C 1
ATOM 1460 O O . THR A 1 184 ? 3.880 -87.670 34.244 1.00 70.36 184 THR A O 1
ATOM 1464 N N . VAL A 1 185 ? 2.281 -88.524 35.601 1.00 83.73 185 VAL A N 1
ATOM 1465 C CA . VAL A 1 185 ? 1.162 -87.811 34.996 1.00 74.92 185 VAL A CA 1
ATOM 1466 C C . VAL A 1 185 ? 0.683 -86.790 36.002 1.00 67.77 185 VAL A C 1
ATOM 1467 O O . VAL A 1 185 ? 0.237 -87.147 37.096 1.00 77.76 185 VAL A O 1
ATOM 1471 N N . LEU A 1 186 ? 0.841 -85.526 35.645 1.00 58.48 186 LEU A N 1
ATOM 1472 C CA . LEU A 1 186 ? 0.307 -84.407 36.400 1.00 64.37 186 LEU A CA 1
ATOM 1473 C C . LEU A 1 186 ? -1.193 -84.277 36.171 1.00 78.09 186 LEU A C 1
ATOM 1474 O O . LEU A 1 186 ? -1.657 -84.258 35.024 1.00 76.42 186 LEU A O 1
ATOM 1479 N N . GLU A 1 187 ? -1.946 -84.193 37.267 1.00 92.92 187 GLU A N 1
ATOM 1480 C CA . GLU A 1 187 ? -3.382 -83.996 37.168 1.00 101.45 187 GLU A CA 1
ATOM 1481 C C . GLU A 1 187 ? -3.690 -82.605 36.623 1.00 102.17 187 GLU A C 1
ATOM 1482 O O . GLU A 1 187 ? -2.887 -81.682 36.767 1.00 102.82 187 GLU A O 1
ATOM 1488 N N . PRO A 1 188 ? -4.838 -82.441 35.972 1.00 102.87 188 PRO A N 1
ATOM 1489 C CA . PRO A 1 188 ? -5.254 -81.107 35.536 1.00 95.68 188 PRO A CA 1
ATOM 1490 C C . PRO A 1 188 ? -5.246 -80.131 36.701 1.00 89.93 188 PRO A C 1
ATOM 1491 O O . PRO A 1 188 ? -5.598 -80.481 37.830 1.00 89.87 188 PRO A O 1
ATOM 1495 N N . GLY A 1 189 ? -4.826 -78.900 36.420 1.00 81.65 189 GLY A N 1
ATOM 1496 C CA . GLY A 1 189 ? -4.718 -77.901 37.458 1.00 79.18 189 GLY A CA 1
ATOM 1497 C C . GLY A 1 189 ? -3.466 -77.983 38.297 1.00 86.75 189 GLY A C 1
ATOM 1498 O O . GLY A 1 189 ? -3.378 -77.273 39.308 1.00 87.61 189 GLY A O 1
ATOM 1499 N N . SER A 1 190 ? -2.513 -78.845 37.928 1.00 87.47 190 SER A N 1
ATOM 1500 C CA . SER A 1 190 ? -1.205 -78.946 38.576 1.00 87.99 190 SER A CA 1
ATOM 1501 C C . SER A 1 190 ? -0.157 -79.081 37.479 1.00 79.88 190 SER A C 1
ATOM 1502 O O . SER A 1 190 ? -0.263 -79.984 36.642 1.00 77.41 190 SER A O 1
ATOM 1505 N N . SER A 1 191 ? 0.803 -78.147 37.430 1.00 71.33 191 SER A N 1
ATOM 1506 C CA . SER A 1 191 ? 1.867 -78.212 36.434 1.00 75.46 191 SER A CA 1
ATOM 1507 C C . SER A 1 191 ? 3.299 -78.438 36.930 1.00 80.25 191 SER A C 1
ATOM 1508 O O . SER A 1 191 ? 4.180 -78.633 36.090 1.00 87.09 191 SER A O 1
ATOM 1511 N N . TRP A 1 192 ? 3.584 -78.435 38.232 1.00 79.38 192 TRP A N 1
ATOM 1512 C CA . TRP A 1 192 ? 4.980 -78.466 38.688 1.00 75.87 192 TRP A CA 1
ATOM 1513 C C . TRP A 1 192 ? 5.470 -79.905 38.797 1.00 78.38 192 TRP A C 1
ATOM 1514 O O . TRP A 1 192 ? 4.782 -80.755 39.370 1.00 85.67 192 TRP A O 1
ATOM 1525 N N . ASN A 1 193 ? 6.668 -80.175 38.283 1.00 77.28 193 ASN A N 1
ATOM 1526 C CA . ASN A 1 193 ? 7.285 -81.487 38.452 1.00 77.19 193 ASN A CA 1
ATOM 1527 C C . ASN A 1 193 ? 8.634 -81.357 39.135 1.00 74.02 193 ASN A C 1
ATOM 1528 O O . ASN A 1 193 ? 9.371 -80.391 38.908 1.00 75.27 193 ASN A O 1
ATOM 1533 N N . THR A 1 194 ? 8.918 -82.328 40.004 1.00 68.00 194 THR A N 1
ATOM 1534 C CA . THR A 1 194 ? 10.138 -82.352 40.803 1.00 68.26 194 THR A CA 1
ATOM 1535 C C . THR A 1 194 ? 10.368 -80.985 41.429 1.00 80.97 194 THR A C 1
ATOM 1536 O O . THR A 1 194 ? 11.474 -80.456 41.391 1.00 93.79 194 THR A O 1
ATOM 1540 N N . MET A 1 195 ? 9.310 -80.375 41.982 1.00 95.30 195 MET A N 1
ATOM 1541 C CA . MET A 1 195 ? 9.474 -79.005 42.463 1.00 116.66 195 MET A CA 1
ATOM 1542 C C . MET A 1 195 ? 10.471 -78.939 43.606 1.00 136.05 195 MET A C 1
ATOM 1543 O O . MET A 1 195 ? 11.491 -78.239 43.465 1.00 157.64 195 MET A O 1
ATOM 1548 N N . PRO A 1 196 ? 10.286 -79.632 44.732 1.00 129.27 196 PRO A N 1
ATOM 1549 C CA . PRO A 1 196 ? 11.423 -79.704 45.652 1.00 127.07 196 PRO A CA 1
ATOM 1550 C C . PRO A 1 196 ? 12.540 -80.390 44.885 1.00 125.87 196 PRO A C 1
ATOM 1551 O O . PRO A 1 196 ? 12.432 -81.563 44.506 1.00 133.05 196 PRO A O 1
ATOM 1555 N N . ALA A 1 197 ? 13.625 -79.655 44.670 1.00 114.81 197 ALA A N 1
ATOM 1556 C CA . ALA A 1 197 ? 14.595 -80.047 43.662 1.00 104.83 197 ALA A CA 1
ATOM 1557 C C . ALA A 1 197 ? 15.826 -80.629 44.332 1.00 102.14 197 ALA A C 1
ATOM 1558 O O . ALA A 1 197 ? 15.980 -80.588 45.554 1.00 103.29 197 ALA A O 1
ATOM 1560 N N . HIS A 1 198 ? 16.728 -81.148 43.511 1.00 99.95 198 HIS A N 1
ATOM 1561 C CA . HIS A 1 198 ? 17.894 -81.799 44.076 1.00 96.57 198 HIS A CA 1
ATOM 1562 C C . HIS A 1 198 ? 18.983 -81.847 43.025 1.00 100.83 198 HIS A C 1
ATOM 1563 O O . HIS A 1 198 ? 18.727 -81.691 41.829 1.00 103.03 198 HIS A O 1
ATOM 1570 N N . THR A 1 199 ? 20.208 -82.044 43.497 1.00 102.86 199 THR A N 1
ATOM 1571 C CA . THR A 1 199 ? 21.326 -82.396 42.637 1.00 100.15 199 THR A CA 1
ATOM 1572 C C . THR A 1 199 ? 21.948 -83.639 43.246 1.00 106.35 199 THR A C 1
ATOM 1573 O O . THR A 1 199 ? 22.550 -83.572 44.322 1.00 122.98 199 THR A O 1
ATOM 1577 N N . HIS A 1 200 ? 21.803 -84.767 42.566 1.00 97.22 200 HIS A N 1
ATOM 1578 C CA . HIS A 1 200 ? 22.488 -85.991 42.954 1.00 86.84 200 HIS A CA 1
ATOM 1579 C C . HIS A 1 200 ? 23.772 -86.070 42.140 1.00 77.98 200 HIS A C 1
ATOM 1580 O O . HIS A 1 200 ? 23.737 -86.235 40.918 1.00 68.76 200 HIS A O 1
ATOM 1587 N N . ALA A 1 201 ? 24.910 -85.945 42.809 1.00 81.30 201 ALA A N 1
ATOM 1588 C CA . ALA A 1 201 ? 26.158 -85.883 42.056 1.00 76.20 201 ALA A CA 1
ATOM 1589 C C . ALA A 1 201 ? 26.502 -87.215 41.400 1.00 82.27 201 ALA A C 1
ATOM 1590 O O . ALA A 1 201 ? 27.175 -87.231 40.363 1.00 82.78 201 ALA A O 1
ATOM 1592 N N . ARG A 1 202 ? 26.013 -88.323 41.944 1.00 83.30 202 ARG A N 1
ATOM 1593 C CA . ARG A 1 202 ? 26.485 -89.647 41.570 1.00 86.32 202 ARG A CA 1
ATOM 1594 C C . ARG A 1 202 ? 25.644 -90.298 40.466 1.00 93.15 202 ARG A C 1
ATOM 1595 O O . ARG A 1 202 ? 25.867 -91.474 40.150 1.00 97.76 202 ARG A O 1
ATOM 1603 N N . ARG A 1 203 ? 24.656 -89.586 39.917 1.00 94.29 203 ARG A N 1
ATOM 1604 C CA . ARG A 1 203 ? 23.816 -90.070 38.821 1.00 87.70 203 ARG A CA 1
ATOM 1605 C C . ARG A 1 203 ? 23.209 -88.875 38.078 1.00 82.23 203 ARG A C 1
ATOM 1606 O O . ARG A 1 203 ? 23.227 -87.739 38.569 1.00 81.99 203 ARG A O 1
ATOM 1614 N N . MET A 1 204 ? 22.718 -89.133 36.861 1.00 71.88 204 MET A N 1
ATOM 1615 C CA . MET A 1 204 ? 22.072 -88.106 36.045 1.00 68.93 204 MET A CA 1
ATOM 1616 C C . MET A 1 204 ? 20.681 -88.567 35.619 1.00 67.37 204 MET A C 1
ATOM 1617 O O . MET A 1 204 ? 20.347 -89.754 35.687 1.00 65.49 204 MET A O 1
ATOM 1622 N N . GLU A 1 205 ? 19.884 -87.619 35.116 1.00 72.00 205 GLU A N 1
ATOM 1623 C CA . GLU A 1 205 ? 18.511 -87.879 34.683 1.00 66.62 205 GLU A CA 1
ATOM 1624 C C . GLU A 1 205 ? 18.231 -87.178 33.364 1.00 61.87 205 GLU A C 1
ATOM 1625 O O . GLU A 1 205 ? 18.700 -86.063 33.122 1.00 65.14 205 GLU A O 1
ATOM 1631 N N . THR A 1 206 ? 17.418 -87.825 32.535 1.00 55.42 206 THR A N 1
ATOM 1632 C CA . THR A 1 206 ? 16.894 -87.234 31.312 1.00 58.16 206 THR A CA 1
ATOM 1633 C C . THR A 1 206 ? 15.371 -87.251 31.393 1.00 63.85 206 THR A C 1
ATOM 1634 O O . THR A 1 206 ? 14.770 -88.310 31.621 1.00 65.07 206 THR A O 1
ATOM 1638 N N . TYR A 1 207 ? 14.749 -86.086 31.218 1.00 62.29 207 TYR A N 1
ATOM 1639 C CA . TYR A 1 207 ? 13.294 -85.955 31.256 1.00 56.55 207 TYR A CA 1
ATOM 1640 C C . TYR A 1 207 ? 12.769 -85.750 29.846 1.00 59.54 207 TYR A C 1
ATOM 1641 O O . TYR A 1 207 ? 13.286 -84.906 29.107 1.00 61.90 207 TYR A O 1
ATOM 1650 N N . MET A 1 208 ? 11.724 -86.492 29.484 1.00 58.17 208 MET A N 1
ATOM 1651 C CA . MET A 1 208 ? 11.037 -86.313 28.208 1.00 63.37 208 MET A CA 1
ATOM 1652 C C . MET A 1 208 ? 9.569 -86.010 28.464 1.00 65.35 208 MET A C 1
ATOM 1653 O O . MET A 1 208 ? 8.848 -86.856 29.003 1.00 61.46 208 MET A O 1
ATOM 1658 N N . TYR A 1 209 ? 9.129 -84.815 28.057 1.00 70.76 209 TYR A N 1
ATOM 1659 C CA . TYR A 1 209 ? 7.781 -84.313 28.335 1.00 75.69 209 TYR A CA 1
ATOM 1660 C C . TYR A 1 209 ? 6.838 -84.578 27.159 1.00 75.42 209 TYR A C 1
ATOM 1661 O O . TYR A 1 209 ? 7.171 -84.271 26.007 1.00 72.91 209 TYR A O 1
ATOM 1670 N N . PHE A 1 210 ? 5.644 -85.093 27.454 1.00 80.82 210 PHE A N 1
ATOM 1671 C CA . PHE A 1 210 ? 4.675 -85.454 26.414 1.00 86.98 210 PHE A CA 1
ATOM 1672 C C . PHE A 1 210 ? 3.270 -85.447 27.011 1.00 95.47 210 PHE A C 1
ATOM 1673 O O . PHE A 1 210 ? 3.073 -85.078 28.173 1.00 98.17 210 PHE A O 1
ATOM 1681 N N . ASN A 1 211 ? 2.289 -85.871 26.206 1.00 96.64 211 ASN A N 1
ATOM 1682 C CA . ASN A 1 211 ? 0.868 -85.874 26.583 1.00 93.17 211 ASN A CA 1
ATOM 1683 C C . ASN A 1 211 ? 0.449 -84.514 27.134 1.00 84.09 211 ASN A C 1
ATOM 1684 O O . ASN A 1 211 ? -0.126 -84.401 28.218 1.00 89.40 211 ASN A O 1
ATOM 1689 N N . PHE A 1 212 ? 0.756 -83.469 26.380 1.00 72.11 212 PHE A N 1
ATOM 1690 C CA . PHE A 1 212 ? 0.362 -82.124 26.778 1.00 74.39 212 PHE A CA 1
ATOM 1691 C C . PHE A 1 212 ? -1.150 -81.927 26.662 1.00 72.82 212 PHE A C 1
ATOM 1692 O O . PHE A 1 212 ? -1.771 -82.321 25.673 1.00 71.98 212 PHE A O 1
ATOM 1700 N N . ALA A 1 213 ? -1.731 -81.259 27.659 1.00 71.00 213 ALA A N 1
ATOM 1701 C CA . ALA A 1 213 ? -3.179 -81.083 27.686 1.00 75.70 213 ALA A CA 1
ATOM 1702 C C . ALA A 1 213 ? -3.675 -80.416 26.412 1.00 77.68 213 ALA A C 1
ATOM 1703 O O . ALA A 1 213 ? -4.629 -80.889 25.781 1.00 87.51 213 ALA A O 1
ATOM 1705 N N . ASP A 1 214 ? -3.071 -79.302 26.037 1.00 73.32 214 ASP A N 1
ATOM 1706 C CA . ASP A 1 214 ? -3.450 -78.586 24.833 1.00 90.43 214 ASP A CA 1
ATOM 1707 C C . ASP A 1 214 ? -2.245 -78.385 23.927 1.00 99.41 214 ASP A C 1
ATOM 1708 O O . ASP A 1 214 ? -1.097 -78.363 24.391 1.00 98.07 214 ASP A O 1
ATOM 1713 N N . PRO A 1 215 ? -2.469 -78.195 22.630 1.00 103.37 215 PRO A N 1
ATOM 1714 C CA . PRO A 1 215 ? -1.336 -77.934 21.732 1.00 104.62 215 PRO A CA 1
ATOM 1715 C C . PRO A 1 215 ? -0.595 -76.653 22.079 1.00 102.14 215 PRO A C 1
ATOM 1716 O O . PRO A 1 215 ? 0.543 -76.468 21.631 1.00 99.88 215 PRO A O 1
ATOM 1720 N N . GLU A 1 216 ? -1.227 -75.749 22.831 1.00 100.99 216 GLU A N 1
ATOM 1721 C CA . GLU A 1 216 ? -0.658 -74.465 23.221 1.00 100.70 216 GLU A CA 1
ATOM 1722 C C . GLU A 1 216 ? 0.166 -74.514 24.509 1.00 93.67 216 GLU A C 1
ATOM 1723 O O . GLU A 1 216 ? 0.826 -73.523 24.837 1.00 101.74 216 GLU A O 1
ATOM 1729 N N . THR A 1 217 ? 0.142 -75.618 25.251 1.00 81.37 217 THR A N 1
ATOM 1730 C CA . THR A 1 217 ? 0.899 -75.692 26.494 1.00 79.71 217 THR A CA 1
ATOM 1731 C C . THR A 1 217 ? 2.401 -75.749 26.215 1.00 79.85 217 THR A C 1
ATOM 1732 O O . THR A 1 217 ? 2.855 -76.294 25.203 1.00 83.40 217 THR A O 1
ATOM 1736 N N . ARG A 1 218 ? 3.175 -75.156 27.113 1.00 75.87 218 ARG A N 1
ATOM 1737 C CA . ARG A 1 218 ? 4.624 -75.293 27.096 1.00 73.12 218 ARG A CA 1
ATOM 1738 C C . ARG A 1 218 ? 5.074 -75.594 28.509 1.00 70.34 218 ARG A C 1
ATOM 1739 O O . ARG A 1 218 ? 4.366 -75.307 29.478 1.00 76.02 218 ARG A O 1
ATOM 1747 N N . VAL A 1 219 ? 6.215 -76.249 28.611 1.00 62.54 219 VAL A N 1
ATOM 1748 C CA . VAL A 1 219 ? 6.822 -76.566 29.891 1.00 62.46 219 VAL A CA 1
ATOM 1749 C C . VAL A 1 219 ? 8.138 -75.809 29.981 1.00 74.44 219 VAL A C 1
ATOM 1750 O O . VAL A 1 219 ? 8.940 -75.811 29.037 1.00 69.82 219 VAL A O 1
ATOM 1754 N N . PHE A 1 220 ? 8.347 -75.152 31.106 1.00 77.27 220 PHE A N 1
ATOM 1755 C CA . PHE A 1 220 ? 9.594 -74.481 31.398 1.00 73.24 220 PHE A CA 1
ATOM 1756 C C . PHE A 1 220 ? 10.384 -75.404 32.308 1.00 75.25 220 PHE A C 1
ATOM 1757 O O . PHE A 1 220 ? 9.982 -75.658 33.448 1.00 78.36 220 PHE A O 1
ATOM 1765 N N . HIS A 1 221 ? 11.483 -75.937 31.785 1.00 69.13 221 HIS A N 1
ATOM 1766 C CA . HIS A 1 221 ? 12.341 -76.840 32.534 1.00 57.72 221 HIS A CA 1
ATOM 1767 C C . HIS A 1 221 ? 13.532 -76.056 33.050 1.00 72.19 221 HIS A C 1
ATOM 1768 O O . HIS A 1 221 ? 14.285 -75.463 32.267 1.00 79.56 221 HIS A O 1
ATOM 1775 N N . PHE A 1 222 ? 13.708 -76.057 34.358 1.00 76.96 222 PHE A N 1
ATOM 1776 C CA . PHE A 1 222 ? 14.853 -75.390 34.946 1.00 69.31 222 PHE A CA 1
ATOM 1777 C C . PHE A 1 222 ? 15.991 -76.387 35.056 1.00 76.90 222 PHE A C 1
ATOM 1778 O O . PHE A 1 222 ? 15.788 -77.558 35.391 1.00 83.14 222 PHE A O 1
ATOM 1786 N N . LEU A 1 223 ? 17.181 -75.927 34.720 1.00 73.88 223 LEU A N 1
ATOM 1787 C CA . LEU A 1 223 ? 18.387 -76.703 34.889 1.00 68.41 223 LEU A CA 1
ATOM 1788 C C . LEU A 1 223 ? 19.470 -75.727 35.325 1.00 71.94 223 LEU A C 1
ATOM 1789 O O . LEU A 1 223 ? 19.225 -74.520 35.448 1.00 82.63 223 LEU A O 1
ATOM 1794 N N . GLY A 1 224 ? 20.663 -76.238 35.585 1.00 58.35 224 GLY A N 1
ATOM 1795 C CA . GLY A 1 224 ? 21.746 -75.402 36.053 1.00 59.68 224 GLY A CA 1
ATOM 1796 C C . GLY A 1 224 ? 22.059 -75.643 37.518 1.00 61.87 224 GLY A C 1
ATOM 1797 O O . GLY A 1 224 ? 21.333 -76.318 38.246 1.00 65.14 224 GLY A O 1
ATOM 1798 N N . LYS A 1 225 ? 23.193 -75.080 37.924 1.00 72.08 225 LYS A N 1
ATOM 1799 C CA . LYS A 1 225 ? 23.603 -75.118 39.318 1.00 75.05 225 LYS A CA 1
ATOM 1800 C C . LYS A 1 225 ? 22.514 -74.481 40.180 1.00 78.71 225 LYS A C 1
ATOM 1801 O O . LYS A 1 225 ? 21.893 -73.501 39.763 1.00 80.09 225 LYS A O 1
ATOM 1807 N N . PRO A 1 226 ? 22.272 -74.992 41.389 1.00 83.01 226 PRO A N 1
ATOM 1808 C CA . PRO A 1 226 ? 21.131 -74.498 42.190 1.00 84.63 226 PRO A CA 1
ATOM 1809 C C . PRO A 1 226 ? 21.141 -72.997 42.456 1.00 92.44 226 PRO A C 1
ATOM 1810 O O . PRO A 1 226 ? 20.068 -72.407 42.670 1.00 89.35 226 PRO A O 1
ATOM 1814 N N . ASP A 1 227 ? 22.317 -72.367 42.504 1.00 94.23 227 ASP A N 1
ATOM 1815 C CA . ASP A 1 227 ? 22.357 -70.917 42.660 1.00 97.52 227 ASP A CA 1
ATOM 1816 C C . ASP A 1 227 ? 22.126 -70.212 41.326 1.00 97.21 227 ASP A C 1
ATOM 1817 O O . ASP A 1 227 ? 21.485 -69.158 41.289 1.00 107.28 227 ASP A O 1
ATOM 1822 N N . GLU A 1 228 ? 22.613 -70.789 40.222 1.00 91.46 228 GLU A N 1
ATOM 1823 C CA . GLU A 1 228 ? 22.461 -70.227 38.876 1.00 86.66 228 GLU A CA 1
ATOM 1824 C C . GLU A 1 228 ? 21.558 -71.120 38.026 1.00 82.16 228 GLU A C 1
ATOM 1825 O O . GLU A 1 228 ? 22.030 -72.099 37.449 1.00 89.00 228 GLU A O 1
ATOM 1831 N N . THR A 1 229 ? 20.296 -70.729 37.844 1.00 75.40 229 THR A N 1
ATOM 1832 C CA . THR A 1 229 ? 19.324 -71.555 37.130 1.00 72.16 229 THR A CA 1
ATOM 1833 C C . THR A 1 229 ? 18.991 -70.933 35.781 1.00 67.13 229 THR A C 1
ATOM 1834 O O . THR A 1 229 ? 18.896 -69.708 35.654 1.00 70.97 229 THR A O 1
ATOM 1838 N N . ARG A 1 230 ? 18.860 -71.776 34.770 1.00 62.37 230 ARG A N 1
ATOM 1839 C CA . ARG A 1 230 ? 18.357 -71.361 33.471 1.00 65.84 230 ARG A CA 1
ATOM 1840 C C . ARG A 1 230 ? 17.064 -72.130 33.228 1.00 66.66 230 ARG A C 1
ATOM 1841 O O . ARG A 1 230 ? 16.667 -72.972 34.037 1.00 69.71 230 ARG A O 1
ATOM 1849 N N . HIS A 1 231 ? 16.413 -71.868 32.099 1.00 66.34 231 HIS A N 1
ATOM 1850 C CA . HIS A 1 231 ? 15.226 -72.629 31.747 1.00 72.99 231 HIS A CA 1
ATOM 1851 C C . HIS A 1 231 ? 15.187 -72.837 30.244 1.00 79.49 231 HIS A C 1
ATOM 1852 O O . HIS A 1 231 ? 15.658 -71.999 29.467 1.00 73.62 231 HIS A O 1
ATOM 1859 N N . ILE A 1 232 ? 14.620 -73.976 29.849 1.00 79.61 232 ILE A N 1
ATOM 1860 C CA . ILE A 1 232 ? 14.351 -74.298 28.455 1.00 71.44 232 ILE A CA 1
ATOM 1861 C C . ILE A 1 232 ? 12.848 -74.460 28.295 1.00 72.09 232 ILE A C 1
ATOM 1862 O O . ILE A 1 232 ? 12.183 -75.073 29.138 1.00 72.38 232 ILE A O 1
ATOM 1867 N N . THR A 1 233 ? 12.311 -73.912 27.221 1.00 73.12 233 THR A N 1
ATOM 1868 C CA . THR A 1 233 ? 10.898 -74.067 26.930 1.00 67.25 233 THR A CA 1
ATOM 1869 C C . THR A 1 233 ? 10.716 -75.240 25.981 1.00 72.81 233 THR A C 1
ATOM 1870 O O . THR A 1 233 ? 11.351 -75.291 24.925 1.00 77.09 233 THR A O 1
ATOM 1874 N N . LEU A 1 234 ? 9.840 -76.170 26.351 1.00 74.76 234 LEU A N 1
ATOM 1875 C CA . LEU A 1 234 ? 9.675 -77.426 25.634 1.00 77.30 234 LEU A CA 1
ATOM 1876 C C . LEU A 1 234 ? 8.291 -77.501 25.012 1.00 82.73 234 LEU A C 1
ATOM 1877 O O . LEU A 1 234 ? 7.289 -77.231 25.679 1.00 85.08 234 LEU A O 1
ATOM 1882 N N . PHE A 1 235 ? 8.245 -77.861 23.734 1.00 81.31 235 PHE A N 1
ATOM 1883 C CA . PHE A 1 235 ? 7.003 -78.275 23.111 1.00 74.22 235 PHE A CA 1
ATOM 1884 C C . PHE A 1 235 ? 6.785 -79.756 23.394 1.00 72.04 235 PHE A C 1
ATOM 1885 O O . PHE A 1 235 ? 7.635 -80.430 23.979 1.00 71.70 235 PHE A O 1
ATOM 1893 N N . ASN A 1 236 ? 5.662 -80.279 22.907 1.00 70.69 236 ASN A N 1
ATOM 1894 C CA . ASN A 1 236 ? 5.302 -81.673 23.128 1.00 71.70 236 ASN A CA 1
ATOM 1895 C C . ASN A 1 236 ? 6.298 -82.636 22.479 1.00 72.13 236 ASN A C 1
ATOM 1896 O O . ASN A 1 236 ? 6.799 -82.396 21.377 1.00 83.08 236 ASN A O 1
ATOM 1901 N N . GLU A 1 237 ? 6.548 -83.752 23.170 1.00 65.17 237 GLU A N 1
ATOM 1902 C CA . GLU A 1 237 ? 7.426 -84.839 22.720 1.00 75.42 237 GLU A CA 1
ATOM 1903 C C . GLU A 1 237 ? 8.851 -84.340 22.470 1.00 74.97 237 GLU A C 1
ATOM 1904 O O . GLU A 1 237 ? 9.455 -84.568 21.423 1.00 76.77 237 GLU A O 1
ATOM 1910 N N . GLN A 1 238 ? 9.381 -83.664 23.473 1.00 65.88 238 GLN A N 1
ATOM 1911 C CA . GLN A 1 238 ? 10.731 -83.167 23.505 1.00 53.45 238 GLN A CA 1
ATOM 1912 C C . GLN A 1 238 ? 11.320 -83.555 24.845 1.00 64.59 238 GLN A C 1
ATOM 1913 O O . GLN A 1 238 ? 10.587 -83.875 25.788 1.00 61.92 238 GLN A O 1
ATOM 1919 N N . ALA A 1 239 ? 12.661 -83.561 24.902 1.00 61.08 239 ALA A N 1
ATOM 1920 C CA . ALA A 1 239 ? 13.391 -84.042 26.062 1.00 53.52 239 ALA A CA 1
ATOM 1921 C C . ALA A 1 239 ? 14.596 -83.158 26.359 1.00 65.94 239 ALA A C 1
ATOM 1922 O O . ALA A 1 239 ? 15.175 -82.529 25.465 1.00 64.89 239 ALA A O 1
ATOM 1924 N N . VAL A 1 240 ? 14.998 -83.155 27.622 1.00 63.90 240 VAL A N 1
ATOM 1925 C CA . VAL A 1 240 ? 16.123 -82.364 28.085 1.00 54.59 240 VAL A CA 1
ATOM 1926 C C . VAL A 1 240 ? 16.967 -83.246 28.997 1.00 60.71 240 VAL A C 1
ATOM 1927 O O . VAL A 1 240 ? 16.427 -84.044 29.773 1.00 61.73 240 VAL A O 1
ATOM 1931 N N . VAL A 1 241 ? 18.328 -83.149 28.832 1.00 55.78 241 VAL A N 1
ATOM 1932 C CA . VAL A 1 241 ? 19.317 -83.915 29.583 1.00 54.34 241 VAL A CA 1
ATOM 1933 C C . VAL A 1 241 ? 19.730 -83.093 30.796 1.00 47.38 241 VAL A C 1
ATOM 1934 O O . VAL A 1 241 ? 19.937 -81.884 30.688 1.00 58.96 241 VAL A O 1
ATOM 1938 N N . ASN A 1 242 ? 19.823 -83.729 31.961 1.00 52.84 242 ASN A N 1
ATOM 1939 C CA . ASN A 1 242 ? 20.138 -83.024 33.209 1.00 59.39 242 ASN A CA 1
ATOM 1940 C C . ASN A 1 242 ? 21.401 -83.564 33.868 1.00 63.23 242 ASN A C 1
ATOM 1941 O O . ASN A 1 242 ? 21.329 -84.536 34.645 1.00 63.76 242 ASN A O 1
ATOM 1946 N N . PRO A 1 243 ? 22.560 -82.936 33.653 1.00 61.67 243 PRO A N 1
ATOM 1947 C CA . PRO A 1 243 ? 23.816 -83.459 34.211 1.00 52.64 243 PRO A CA 1
ATOM 1948 C C . PRO A 1 243 ? 23.805 -83.515 35.734 1.00 51.22 243 PRO A C 1
ATOM 1949 O O . PRO A 1 243 ? 22.990 -82.879 36.409 1.00 61.52 243 PRO A O 1
ATOM 1953 N N . SER A 1 244 ? 24.744 -84.296 36.264 1.00 54.97 244 SER A N 1
ATOM 1954 C CA . SER A 1 244 ? 24.808 -84.582 37.693 1.00 57.66 244 SER A CA 1
ATOM 1955 C C . SER A 1 244 ? 24.889 -83.325 38.532 1.00 62.30 244 SER A C 1
ATOM 1956 O O . SER A 1 244 ? 24.440 -83.327 39.683 1.00 65.79 244 SER A O 1
ATOM 1959 N N . TRP A 1 245 ? 25.475 -82.256 38.002 1.00 58.63 245 TRP A N 1
ATOM 1960 C CA . TRP A 1 245 ? 25.657 -81.059 38.810 1.00 61.91 245 TRP A CA 1
ATOM 1961 C C . TRP A 1 245 ? 24.454 -80.128 38.776 1.00 62.16 245 TRP A C 1
ATOM 1962 O O . TRP A 1 245 ? 24.495 -79.073 39.414 1.00 60.47 245 TRP A O 1
ATOM 1973 N N . SER A 1 246 ? 23.392 -80.491 38.057 1.00 67.84 246 SER A N 1
ATOM 1974 C CA . SER A 1 246 ? 22.262 -79.609 37.778 1.00 58.99 246 SER A CA 1
ATOM 1975 C C . SER A 1 246 ? 20.996 -80.029 38.508 1.00 60.50 246 SER A C 1
ATOM 1976 O O . SER A 1 246 ? 20.699 -81.222 38.621 1.00 65.34 246 SER A O 1
ATOM 1979 N N . ILE A 1 247 ? 20.213 -79.043 38.957 1.00 65.51 247 ILE A N 1
ATOM 1980 C CA . ILE A 1 247 ? 18.858 -79.375 39.405 1.00 71.68 247 ILE A CA 1
ATOM 1981 C C . ILE A 1 247 ? 18.030 -79.747 38.185 1.00 73.13 247 ILE A C 1
ATOM 1982 O O . ILE A 1 247 ? 18.337 -79.366 37.051 1.00 72.85 247 ILE A O 1
ATOM 1987 N N . HIS A 1 248 ? 16.975 -80.521 38.412 1.00 77.83 248 HIS A N 1
ATOM 1988 C CA . HIS A 1 248 ? 16.061 -80.873 37.336 1.00 80.12 248 HIS A CA 1
ATOM 1989 C C . HIS A 1 248 ? 14.629 -80.691 37.821 1.00 89.16 248 HIS A C 1
ATOM 1990 O O . HIS A 1 248 ? 14.168 -81.411 38.713 1.00 94.76 248 HIS A O 1
ATOM 1997 N N . CYS A 1 249 ? 13.934 -79.716 37.258 1.00 85.99 249 CYS A N 1
ATOM 1998 C CA . CYS A 1 249 ? 12.539 -79.504 37.601 1.00 81.49 249 CYS A CA 1
ATOM 1999 C C . CYS A 1 249 ? 11.875 -78.791 36.433 1.00 75.53 249 CYS A C 1
ATOM 2000 O O . CYS A 1 249 ? 12.548 -78.230 35.561 1.00 75.42 249 CYS A O 1
ATOM 2003 N N . GLY A 1 250 ? 10.549 -78.802 36.428 1.00 66.88 250 GLY A N 1
ATOM 2004 C CA . GLY A 1 250 ? 9.843 -78.076 35.390 1.00 71.03 250 GLY A CA 1
ATOM 2005 C C . GLY A 1 250 ? 8.456 -77.670 35.821 1.00 70.21 250 GLY A C 1
ATOM 2006 O O . GLY A 1 250 ? 7.835 -78.309 36.674 1.00 77.41 250 GLY A O 1
ATOM 2007 N N . VAL A 1 251 ? 7.959 -76.615 35.182 1.00 69.20 251 VAL A N 1
ATOM 2008 C CA . VAL A 1 251 ? 6.633 -76.068 35.448 1.00 71.54 251 VAL A CA 1
ATOM 2009 C C . VAL A 1 251 ? 5.911 -75.908 34.119 1.00 73.32 251 VAL A C 1
ATOM 2010 O O . VAL A 1 251 ? 6.512 -75.487 33.125 1.00 71.56 251 VAL A O 1
ATOM 2014 N N . GLY A 1 252 ? 4.643 -76.343 34.077 1.00 72.87 252 GLY A N 1
ATOM 2015 C CA . GLY A 1 252 ? 3.825 -76.199 32.892 1.00 72.88 252 GLY A CA 1
ATOM 2016 C C . GLY A 1 252 ? 2.827 -75.055 32.934 1.00 81.00 252 GLY A C 1
ATOM 2017 O O . GLY A 1 252 ? 2.546 -74.473 33.980 1.00 83.21 252 GLY A O 1
ATOM 2018 N N . THR A 1 253 ? 2.320 -74.711 31.748 1.00 87.52 253 THR A N 1
ATOM 2019 C CA . THR A 1 253 ? 1.170 -73.826 31.656 1.00 85.92 253 THR A CA 1
ATOM 2020 C C . THR A 1 253 ? -0.142 -74.577 31.859 1.00 90.91 253 THR A C 1
ATOM 2021 O O . THR A 1 253 ? -1.150 -73.964 32.232 1.00 104.70 253 THR A O 1
ATOM 2025 N N . THR A 1 254 ? -0.146 -75.888 31.630 1.00 82.44 254 THR A N 1
ATOM 2026 C CA . THR A 1 254 ? -1.239 -76.773 32.009 1.00 84.33 254 THR A CA 1
ATOM 2027 C C . THR A 1 254 ? -0.612 -78.056 32.522 1.00 84.42 254 THR A C 1
ATOM 2028 O O . THR A 1 254 ? 0.604 -78.138 32.708 1.00 89.54 254 THR A O 1
ATOM 2032 N N . ASN A 1 255 ? -1.437 -79.068 32.765 1.00 75.62 255 ASN A N 1
ATOM 2033 C CA . ASN A 1 255 ? -0.884 -80.368 33.109 1.00 72.44 255 ASN A CA 1
ATOM 2034 C C . ASN A 1 255 ? -0.307 -81.044 31.862 1.00 71.66 255 ASN A C 1
ATOM 2035 O O . ASN A 1 255 ? -0.590 -80.672 30.719 1.00 72.02 255 ASN A O 1
ATOM 2040 N N . TYR A 1 256 ? 0.485 -82.078 32.098 1.00 67.51 256 TYR A N 1
ATOM 2041 C CA . TYR A 1 256 ? 1.234 -82.784 31.067 1.00 64.91 256 TYR A CA 1
ATOM 2042 C C . TYR A 1 256 ? 1.709 -84.070 31.722 1.00 70.73 256 TYR A C 1
ATOM 2043 O O . TYR A 1 256 ? 1.395 -84.333 32.887 1.00 78.77 256 TYR A O 1
ATOM 2052 N N . ALA A 1 257 ? 2.485 -84.862 30.983 1.00 77.80 257 ALA A N 1
ATOM 2053 C CA . ALA A 1 257 ? 3.159 -86.030 31.542 1.00 80.68 257 ALA A CA 1
ATOM 2054 C C . ALA A 1 257 ? 4.622 -86.029 31.109 1.00 78.09 257 ALA A C 1
ATOM 2055 O O . ALA A 1 257 ? 4.999 -85.368 30.140 1.00 72.75 257 ALA A O 1
ATOM 2057 N N . PHE A 1 258 ? 5.457 -86.766 31.844 1.00 77.32 258 PHE A N 1
ATOM 2058 C CA . PHE A 1 258 ? 6.839 -86.930 31.409 1.00 78.61 258 PHE A CA 1
ATOM 2059 C C . PHE A 1 258 ? 7.398 -88.276 31.851 1.00 82.55 258 PHE A C 1
ATOM 2060 O O . PHE A 1 258 ? 6.966 -88.857 32.851 1.00 85.14 258 PHE A O 1
ATOM 2068 N N . ILE A 1 259 ? 8.339 -88.785 31.067 1.00 77.53 259 ILE A N 1
ATOM 2069 C CA . ILE A 1 259 ? 9.149 -89.927 31.465 1.00 74.10 259 ILE A CA 1
ATOM 2070 C C . ILE A 1 259 ? 10.536 -89.438 31.860 1.00 65.33 259 ILE A C 1
ATOM 2071 O O . ILE A 1 259 ? 11.185 -88.690 31.117 1.00 69.63 259 ILE A O 1
ATOM 2076 N N . TRP A 1 260 ? 10.972 -89.828 33.045 1.00 57.39 260 TRP A N 1
ATOM 2077 C CA . TRP A 1 260 ? 12.328 -89.589 33.490 1.00 56.82 260 TRP A CA 1
ATOM 2078 C C . TRP A 1 260 ? 13.148 -90.871 33.355 1.00 72.77 260 TRP A C 1
ATOM 2079 O O . TRP A 1 260 ? 12.642 -91.975 33.579 1.00 81.82 260 TRP A O 1
ATOM 2090 N N . ALA A 1 261 ? 14.414 -90.719 32.987 1.00 68.79 261 ALA A N 1
ATOM 2091 C CA . ALA A 1 261 ? 15.361 -91.828 32.943 1.00 65.01 261 ALA A CA 1
ATOM 2092 C C . ALA A 1 261 ? 16.608 -91.438 33.718 1.00 65.06 261 ALA A C 1
ATOM 2093 O O . ALA A 1 261 ? 17.193 -90.380 33.470 1.00 64.12 261 ALA A O 1
ATOM 2095 N N . MET A 1 262 ? 17.018 -92.303 34.634 1.00 61.22 262 MET A N 1
ATOM 2096 C CA . MET A 1 262 ? 18.095 -92.038 35.569 1.00 60.21 262 MET A CA 1
ATOM 2097 C C . MET A 1 262 ? 19.167 -93.112 35.426 1.00 71.12 262 MET A C 1
ATOM 2098 O O . MET A 1 262 ? 18.858 -94.288 35.214 1.00 79.30 262 MET A O 1
ATOM 2103 N N . CYS A 1 263 ? 20.428 -92.701 35.533 1.00 64.97 263 CYS A N 1
ATOM 2104 C CA . CYS A 1 263 ? 21.541 -93.641 35.576 1.00 60.99 263 CYS A CA 1
ATOM 2105 C C . CYS A 1 263 ? 22.731 -92.953 36.225 1.00 58.80 263 CYS A C 1
ATOM 2106 O O . CYS A 1 263 ? 22.736 -91.743 36.431 1.00 68.62 263 CYS A O 1
ATOM 2109 N N . GLY A 1 264 ? 23.745 -93.744 36.520 1.00 62.89 264 GLY A N 1
ATOM 2110 C CA . GLY A 1 264 ? 24.896 -93.278 37.262 1.00 66.55 264 GLY A CA 1
ATOM 2111 C C . GLY A 1 264 ? 25.593 -94.464 37.899 1.00 68.52 264 GLY A C 1
ATOM 2112 O O . GLY A 1 264 ? 25.412 -95.601 37.479 1.00 68.37 264 GLY A O 1
ATOM 2113 N N . GLU A 1 265 ? 26.380 -94.176 38.924 1.00 76.78 265 GLU A N 1
ATOM 2114 C CA . GLU A 1 265 ? 27.140 -95.239 39.566 1.00 85.19 265 GLU A CA 1
ATOM 2115 C C . GLU A 1 265 ? 26.404 -95.888 40.730 1.00 88.51 265 GLU A C 1
ATOM 2116 O O . GLU A 1 265 ? 26.929 -96.844 41.308 1.00 94.89 265 GLU A O 1
ATOM 2122 N N . ASN A 1 266 ? 25.234 -95.377 41.115 1.00 81.54 266 ASN A N 1
ATOM 2123 C CA . ASN A 1 266 ? 24.404 -96.059 42.096 1.00 84.52 266 ASN A CA 1
ATOM 2124 C C . ASN A 1 266 ? 22.930 -95.926 41.706 1.00 84.99 266 ASN A C 1
ATOM 2125 O O . ASN A 1 266 ? 22.546 -95.077 40.898 1.00 81.29 266 ASN A O 1
ATOM 2130 N N . GLN A 1 267 ? 22.112 -96.822 42.248 1.00 87.13 267 GLN A N 1
ATOM 2131 C CA . GLN A 1 267 ? 20.667 -96.728 42.101 1.00 91.06 267 GLN A CA 1
ATOM 2132 C C . GLN A 1 267 ? 19.953 -96.179 43.336 1.00 95.27 267 GLN A C 1
ATOM 2133 O O . GLN A 1 267 ? 18.724 -96.125 43.343 1.00 98.39 267 GLN A O 1
ATOM 2139 N N . THR A 1 268 ? 20.677 -95.779 44.376 1.00 96.54 268 THR A N 1
ATOM 2140 C CA . THR A 1 268 ? 20.046 -95.420 45.642 1.00 90.37 268 THR A CA 1
ATOM 2141 C C . THR A 1 268 ? 19.399 -94.037 45.556 1.00 86.92 268 THR A C 1
ATOM 2142 O O . THR A 1 268 ? 20.060 -93.048 45.231 1.00 81.56 268 THR A O 1
ATOM 2146 N N . TYR A 1 269 ? 18.105 -93.964 45.884 1.00 93.35 269 TYR A N 1
ATOM 2147 C CA . TYR A 1 269 ? 17.309 -92.782 45.563 1.00 95.46 269 TYR A CA 1
ATOM 2148 C C . TYR A 1 269 ? 17.561 -91.601 46.501 1.00 99.87 269 TYR A C 1
ATOM 2149 O O . TYR A 1 269 ? 17.405 -90.446 46.082 1.00 96.71 269 TYR A O 1
ATOM 2158 N N . ASP A 1 270 ? 17.975 -91.857 47.743 1.00 108.93 270 ASP A N 1
ATOM 2159 C CA . ASP A 1 270 ? 18.106 -90.833 48.778 1.00 111.42 270 ASP A CA 1
ATOM 2160 C C . ASP A 1 270 ? 19.485 -90.170 48.829 1.00 111.81 270 ASP A C 1
ATOM 2161 O O . ASP A 1 270 ? 19.760 -89.425 49.775 1.00 116.65 270 ASP A O 1
ATOM 2166 N N . ASP A 1 271 ? 20.364 -90.446 47.864 1.00 110.54 271 ASP A N 1
ATOM 2167 C CA . ASP A 1 271 ? 21.701 -89.856 47.835 1.00 112.44 271 ASP A CA 1
ATOM 2168 C C . ASP A 1 271 ? 21.709 -88.401 47.359 1.00 116.98 271 ASP A C 1
ATOM 2169 O O . ASP A 1 271 ? 22.742 -87.727 47.465 1.00 125.24 271 ASP A O 1
ATOM 2174 N N . MET A 1 272 ? 20.582 -87.887 46.882 1.00 114.21 272 MET A N 1
ATOM 2175 C CA . MET A 1 272 ? 20.524 -86.527 46.376 1.00 104.38 272 MET A CA 1
ATOM 2176 C C . MET A 1 272 ? 20.680 -85.498 47.495 1.00 97.45 272 MET A C 1
ATOM 2177 O O . MET A 1 272 ? 20.533 -85.784 48.688 1.00 88.42 272 MET A O 1
ATOM 2182 N N . ASP A 1 273 ? 21.010 -84.283 47.083 1.00 98.40 273 ASP A N 1
ATOM 2183 C CA . ASP A 1 273 ? 21.068 -83.125 47.967 1.00 101.80 273 ASP A CA 1
ATOM 2184 C C . ASP A 1 273 ? 19.864 -82.252 47.654 1.00 106.95 273 ASP A C 1
ATOM 2185 O O . ASP A 1 273 ? 19.817 -81.612 46.598 1.00 107.75 273 ASP A O 1
ATOM 2190 N N . GLN A 1 274 ? 18.897 -82.230 48.569 1.00 115.81 274 GLN A N 1
ATOM 2191 C CA . GLN A 1 274 ? 17.743 -81.357 48.429 1.00 114.26 274 GLN A CA 1
ATOM 2192 C C . GLN A 1 274 ? 18.181 -79.901 48.553 1.00 110.43 274 GLN A C 1
ATOM 2193 O O . GLN A 1 274 ? 19.001 -79.556 49.408 1.00 110.92 274 GLN A O 1
ATOM 2199 N N . VAL A 1 275 ? 17.642 -79.049 47.685 1.00 107.07 275 VAL A N 1
ATOM 2200 C CA . VAL A 1 275 ? 18.039 -77.638 47.629 1.00 105.95 275 VAL A CA 1
ATOM 2201 C C . VAL A 1 275 ? 17.390 -76.811 48.740 1.00 109.32 275 VAL A C 1
ATOM 2202 O O . VAL A 1 275 ? 17.365 -75.580 48.676 1.00 113.50 275 VAL A O 1
ATOM 2206 N N . ASN A 1 278 ? 15.751 -72.027 48.109 1.00 165.04 278 ASN A N 1
ATOM 2207 C CA . ASN A 1 278 ? 16.715 -70.965 47.837 1.00 164.81 278 ASN A CA 1
ATOM 2208 C C . ASN A 1 278 ? 17.493 -71.239 46.551 1.00 163.68 278 ASN A C 1
ATOM 2209 O O . ASN A 1 278 ? 18.280 -72.185 46.485 1.00 166.37 278 ASN A O 1
ATOM 2214 N N . GLU A 1 279 ? 17.276 -70.402 45.537 1.00 157.81 279 GLU A N 1
ATOM 2215 C CA . GLU A 1 279 ? 17.885 -70.604 44.221 1.00 146.92 279 GLU A CA 1
ATOM 2216 C C . GLU A 1 279 ? 18.327 -69.301 43.565 1.00 138.55 279 GLU A C 1
ATOM 2217 O O . GLU A 1 279 ? 17.978 -69.035 42.412 1.00 133.68 279 GLU A O 1
ATOM 2223 N N . SER B 1 2 ? 44.039 -86.174 56.134 1.00 110.60 2 SER B N 1
ATOM 2224 C CA . SER B 1 2 ? 44.732 -86.045 54.862 1.00 93.20 2 SER B CA 1
ATOM 2225 C C . SER B 1 2 ? 44.283 -87.079 53.822 1.00 85.25 2 SER B C 1
ATOM 2226 O O . SER B 1 2 ? 45.072 -87.891 53.339 1.00 82.02 2 SER B O 1
ATOM 2229 N N . PHE B 1 3 ? 42.995 -87.035 53.501 1.00 80.05 3 PHE B N 1
ATOM 2230 C CA . PHE B 1 3 ? 42.414 -87.698 52.345 1.00 78.96 3 PHE B CA 1
ATOM 2231 C C . PHE B 1 3 ? 41.788 -86.613 51.487 1.00 77.69 3 PHE B C 1
ATOM 2232 O O . PHE B 1 3 ? 41.129 -85.704 52.003 1.00 78.50 3 PHE B O 1
ATOM 2240 N N . SER B 1 4 ? 41.985 -86.716 50.180 1.00 74.94 4 SER B N 1
ATOM 2241 C CA . SER B 1 4 ? 41.496 -85.709 49.255 1.00 79.27 4 SER B CA 1
ATOM 2242 C C . SER B 1 4 ? 40.876 -86.396 48.058 1.00 83.22 4 SER B C 1
ATOM 2243 O O . SER B 1 4 ? 41.471 -87.329 47.509 1.00 84.16 4 SER B O 1
ATOM 2246 N N . MET B 1 5 ? 39.675 -85.962 47.669 1.00 76.87 5 MET B N 1
ATOM 2247 C CA . MET B 1 5 ? 39.166 -86.325 46.355 1.00 62.80 5 MET B CA 1
ATOM 2248 C C . MET B 1 5 ? 38.534 -85.091 45.760 1.00 62.88 5 MET B C 1
ATOM 2249 O O . MET B 1 5 ? 37.535 -84.596 46.288 1.00 69.88 5 MET B O 1
ATOM 2254 N N . VAL B 1 6 ? 39.082 -84.627 44.643 1.00 60.20 6 VAL B N 1
ATOM 2255 C CA . VAL B 1 6 ? 38.591 -83.420 43.993 1.00 60.38 6 VAL B CA 1
ATOM 2256 C C . VAL B 1 6 ? 37.824 -83.834 42.753 1.00 70.02 6 VAL B C 1
ATOM 2257 O O . VAL B 1 6 ? 38.111 -84.862 42.133 1.00 89.72 6 VAL B O 1
ATOM 2261 N N . THR B 1 7 ? 36.846 -83.025 42.392 1.00 67.19 7 THR B N 1
ATOM 2262 C CA . THR B 1 7 ? 35.961 -83.313 41.276 1.00 59.64 7 THR B CA 1
ATOM 2263 C C . THR B 1 7 ? 36.367 -82.514 40.041 1.00 56.33 7 THR B C 1
ATOM 2264 O O . THR B 1 7 ? 36.718 -81.339 40.140 1.00 61.76 7 THR B O 1
ATOM 2268 N N . ARG B 1 8 ? 36.309 -83.151 38.873 1.00 53.92 8 ARG B N 1
ATOM 2269 C CA . ARG B 1 8 ? 36.596 -82.482 37.605 1.00 54.14 8 ARG B CA 1
ATOM 2270 C C . ARG B 1 8 ? 35.524 -82.841 36.589 1.00 62.40 8 ARG B C 1
ATOM 2271 O O . ARG B 1 8 ? 35.232 -84.023 36.378 1.00 74.71 8 ARG B O 1
ATOM 2279 N N . TYR B 1 9 ? 34.928 -81.820 35.987 1.00 61.58 9 TYR B N 1
ATOM 2280 C CA . TYR B 1 9 ? 33.840 -81.979 35.033 1.00 63.22 9 TYR B CA 1
ATOM 2281 C C . TYR B 1 9 ? 34.363 -82.277 33.636 1.00 63.26 9 TYR B C 1
ATOM 2282 O O . TYR B 1 9 ? 35.527 -82.029 33.303 1.00 76.10 9 TYR B O 1
ATOM 2291 N N . ALA B 1 10 ? 33.501 -82.901 32.844 1.00 56.97 10 ALA B N 1
ATOM 2292 C CA . ALA B 1 10 ? 33.757 -83.113 31.432 1.00 49.44 10 ALA B CA 1
ATOM 2293 C C . ALA B 1 10 ? 33.502 -81.837 30.650 1.00 49.48 10 ALA B C 1
ATOM 2294 O O . ALA B 1 10 ? 32.871 -80.893 31.139 1.00 52.86 10 ALA B O 1
ATOM 2296 N N . HIS B 1 11 ? 33.997 -81.822 29.413 1.00 46.24 11 HIS B N 1
ATOM 2297 C CA . HIS B 1 11 ? 33.892 -80.655 28.553 1.00 53.90 11 HIS B CA 1
ATOM 2298 C C . HIS B 1 11 ? 33.700 -81.093 27.110 1.00 53.23 11 HIS B C 1
ATOM 2299 O O . HIS B 1 11 ? 33.976 -82.225 26.729 1.00 54.80 11 HIS B O 1
ATOM 2306 N N . SER B 1 12 ? 33.259 -80.156 26.311 1.00 67.90 12 SER B N 1
ATOM 2307 C CA . SER B 1 12 ? 33.250 -80.262 24.868 1.00 70.21 12 SER B CA 1
ATOM 2308 C C . SER B 1 12 ? 34.646 -79.926 24.336 1.00 68.05 12 SER B C 1
ATOM 2309 O O . SER B 1 12 ? 35.480 -79.371 25.061 1.00 64.93 12 SER B O 1
ATOM 2312 N N . PRO B 1 13 ? 34.958 -80.299 23.096 1.00 59.50 13 PRO B N 1
ATOM 2313 C CA . PRO B 1 13 ? 36.151 -79.709 22.478 1.00 58.43 13 PRO B CA 1
ATOM 2314 C C . PRO B 1 13 ? 36.047 -78.203 22.450 1.00 67.80 13 PRO B C 1
ATOM 2315 O O . PRO B 1 13 ? 37.001 -77.495 22.796 1.00 80.46 13 PRO B O 1
ATOM 2319 N N . GLU B 1 14 ? 34.870 -77.707 22.058 1.00 67.62 14 GLU B N 1
ATOM 2320 C CA . GLU B 1 14 ? 34.572 -76.279 22.042 1.00 65.73 14 GLU B CA 1
ATOM 2321 C C . GLU B 1 14 ? 34.815 -75.611 23.391 1.00 69.26 14 GLU B C 1
ATOM 2322 O O . GLU B 1 14 ? 35.277 -74.469 23.448 1.00 73.60 14 GLU B O 1
ATOM 2328 N N . ASP B 1 15 ? 34.448 -76.278 24.484 1.00 68.94 15 ASP B N 1
ATOM 2329 C CA . ASP B 1 15 ? 34.545 -75.655 25.802 1.00 60.85 15 ASP B CA 1
ATOM 2330 C C . ASP B 1 15 ? 35.974 -75.261 26.145 1.00 67.22 15 ASP B C 1
ATOM 2331 O O . ASP B 1 15 ? 36.196 -74.227 26.782 1.00 66.90 15 ASP B O 1
ATOM 2336 N N . ILE B 1 16 ? 36.963 -76.074 25.740 1.00 70.43 16 ILE B N 1
ATOM 2337 C CA . ILE B 1 16 ? 38.345 -75.841 26.159 1.00 62.01 16 ILE B CA 1
ATOM 2338 C C . ILE B 1 16 ? 39.115 -74.961 25.194 1.00 68.24 16 ILE B C 1
ATOM 2339 O O . ILE B 1 16 ? 40.232 -74.533 25.526 1.00 75.24 16 ILE B O 1
ATOM 2344 N N . GLN B 1 17 ? 38.537 -74.640 24.033 1.00 60.42 17 GLN B N 1
ATOM 2345 C CA . GLN B 1 17 ? 39.306 -74.067 22.934 1.00 63.95 17 GLN B CA 1
ATOM 2346 C C . GLN B 1 17 ? 40.093 -72.820 23.340 1.00 76.43 17 GLN B C 1
ATOM 2347 O O . GLN B 1 17 ? 41.196 -72.579 22.835 1.00 87.55 17 GLN B O 1
ATOM 2353 N N . HIS B 1 18 ? 39.526 -71.990 24.204 1.00 76.92 18 HIS B N 1
ATOM 2354 C CA . HIS B 1 18 ? 40.165 -70.753 24.628 1.00 74.23 18 HIS B CA 1
ATOM 2355 C C . HIS B 1 18 ? 40.778 -70.807 26.033 1.00 74.30 18 HIS B C 1
ATOM 2356 O O . HIS B 1 18 ? 41.202 -69.761 26.545 1.00 79.56 18 HIS B O 1
ATOM 2363 N N . TYR B 1 19 ? 40.809 -71.980 26.677 1.00 69.48 19 TYR B N 1
ATOM 2364 C CA . TYR B 1 19 ? 41.507 -72.141 27.959 1.00 76.64 19 TYR B CA 1
ATOM 2365 C C . TYR B 1 19 ? 42.949 -71.641 27.880 1.00 79.79 19 TYR B C 1
ATOM 2366 O O . TYR B 1 19 ? 43.691 -71.973 26.950 1.00 82.55 19 TYR B O 1
ATOM 2375 N N . ASP B 1 20 ? 43.352 -70.858 28.875 1.00 73.26 20 ASP B N 1
ATOM 2376 C CA . ASP B 1 20 ? 44.743 -70.463 28.967 1.00 62.02 20 ASP B CA 1
ATOM 2377 C C . ASP B 1 20 ? 45.527 -71.568 29.694 1.00 63.98 20 ASP B C 1
ATOM 2378 O O . ASP B 1 20 ? 44.961 -72.572 30.130 1.00 71.60 20 ASP B O 1
ATOM 2383 N N . THR B 1 21 ? 46.844 -71.388 29.849 1.00 64.68 21 THR B N 1
ATOM 2384 C CA . THR B 1 21 ? 47.687 -72.463 30.383 1.00 57.01 21 THR B CA 1
ATOM 2385 C C . THR B 1 21 ? 47.270 -72.862 31.796 1.00 61.72 21 THR B C 1
ATOM 2386 O O . THR B 1 21 ? 47.196 -74.053 32.110 1.00 69.68 21 THR B O 1
ATOM 2390 N N . SER B 1 22 ? 46.966 -71.893 32.659 1.00 67.01 22 SER B N 1
ATOM 2391 C CA . SER B 1 22 ? 46.568 -72.254 34.017 1.00 72.66 22 SER B CA 1
ATOM 2392 C C . SER B 1 22 ? 45.217 -72.955 34.037 1.00 77.65 22 SER B C 1
ATOM 2393 O O . SER B 1 22 ? 44.947 -73.758 34.938 1.00 78.85 22 SER B O 1
ATOM 2396 N N . LYS B 1 23 ? 44.345 -72.643 33.076 1.00 72.48 23 LYS B N 1
ATOM 2397 C CA . LYS B 1 23 ? 43.022 -73.256 33.055 1.00 65.29 23 LYS B CA 1
ATOM 2398 C C . LYS B 1 23 ? 43.091 -74.702 32.570 1.00 68.61 23 LYS B C 1
ATOM 2399 O O . LYS B 1 23 ? 42.506 -75.601 33.188 1.00 78.63 23 LYS B O 1
ATOM 2405 N N . LEU B 1 24 ? 43.817 -74.948 31.476 1.00 55.20 24 LEU B N 1
ATOM 2406 C CA . LEU B 1 24 ? 44.068 -76.320 31.044 1.00 51.87 24 LEU B CA 1
ATOM 2407 C C . LEU B 1 24 ? 44.586 -77.161 32.195 1.00 56.98 24 LEU B C 1
ATOM 2408 O O . LEU B 1 24 ? 44.107 -78.274 32.435 1.00 60.68 24 LEU B O 1
ATOM 2413 N N . ARG B 1 25 ? 45.569 -76.639 32.930 1.00 58.28 25 ARG B N 1
ATOM 2414 C CA . ARG B 1 25 ? 46.140 -77.426 34.015 1.00 63.04 25 ARG B CA 1
ATOM 2415 C C . ARG B 1 25 ? 45.084 -77.757 35.056 1.00 54.96 25 ARG B C 1
ATOM 2416 O O . ARG B 1 25 ? 44.955 -78.905 35.480 1.00 63.07 25 ARG B O 1
ATOM 2424 N N . HIS B 1 26 ? 44.287 -76.768 35.443 1.00 63.99 26 HIS B N 1
ATOM 2425 C CA . HIS B 1 26 ? 43.334 -76.999 36.511 1.00 60.03 26 HIS B CA 1
ATOM 2426 C C . HIS B 1 26 ? 42.289 -78.022 36.096 1.00 60.67 26 HIS B C 1
ATOM 2427 O O . HIS B 1 26 ? 41.885 -78.857 36.910 1.00 63.42 26 HIS B O 1
ATOM 2434 N N . GLU B 1 27 ? 41.844 -77.979 34.833 1.00 61.46 27 GLU B N 1
ATOM 2435 C CA . GLU B 1 27 ? 40.799 -78.891 34.377 1.00 59.74 27 GLU B CA 1
ATOM 2436 C C . GLU B 1 27 ? 41.336 -80.295 34.096 1.00 74.68 27 GLU B C 1
ATOM 2437 O O . GLU B 1 27 ? 40.663 -81.286 34.400 1.00 81.67 27 GLU B O 1
ATOM 2443 N N . PHE B 1 28 ? 42.486 -80.406 33.419 1.00 78.68 28 PHE B N 1
ATOM 2444 C CA . PHE B 1 28 ? 43.001 -81.702 32.987 1.00 71.05 28 PHE B CA 1
ATOM 2445 C C . PHE B 1 28 ? 44.164 -82.285 33.784 1.00 64.58 28 PHE B C 1
ATOM 2446 O O . PHE B 1 28 ? 44.480 -83.455 33.571 1.00 69.30 28 PHE B O 1
ATOM 2454 N N . LEU B 1 29 ? 44.761 -81.579 34.737 1.00 59.00 29 LEU B N 1
ATOM 2455 C CA . LEU B 1 29 ? 46.024 -82.042 35.308 1.00 51.41 29 LEU B CA 1
ATOM 2456 C C . LEU B 1 29 ? 45.881 -82.260 36.802 1.00 53.16 29 LEU B C 1
ATOM 2457 O O . LEU B 1 29 ? 45.609 -81.322 37.548 1.00 62.69 29 LEU B O 1
ATOM 2462 N N . MET B 1 30 ? 46.176 -83.465 37.245 1.00 56.73 30 MET B N 1
ATOM 2463 C CA . MET B 1 30 ? 46.286 -83.736 38.667 1.00 61.32 30 MET B CA 1
ATOM 2464 C C . MET B 1 30 ? 47.756 -83.507 39.003 1.00 73.29 30 MET B C 1
ATOM 2465 O O . MET B 1 30 ? 48.624 -84.277 38.590 1.00 84.61 30 MET B O 1
ATOM 2470 N N . GLU B 1 31 ? 48.035 -82.424 39.716 1.00 68.75 31 GLU B N 1
ATOM 2471 C CA . GLU B 1 31 ? 49.409 -81.998 39.915 1.00 61.68 31 GLU B CA 1
ATOM 2472 C C . GLU B 1 31 ? 50.107 -82.729 41.053 1.00 71.57 31 GLU B C 1
ATOM 2473 O O . GLU B 1 31 ? 51.335 -82.835 41.043 1.00 84.94 31 GLU B O 1
ATOM 2479 N N . LYS B 1 32 ? 49.378 -83.236 42.040 1.00 75.79 32 LYS B N 1
ATOM 2480 C CA . LYS B 1 32 ? 50.028 -83.935 43.144 1.00 67.54 32 LYS B CA 1
ATOM 2481 C C . LYS B 1 32 ? 49.238 -85.205 43.424 1.00 72.80 32 LYS B C 1
ATOM 2482 O O . LYS B 1 32 ? 48.033 -85.156 43.684 1.00 84.74 32 LYS B O 1
ATOM 2488 N N . ILE B 1 33 ? 49.919 -86.335 43.358 1.00 81.55 33 ILE B N 1
ATOM 2489 C CA . ILE B 1 33 ? 49.324 -87.660 43.440 1.00 80.85 33 ILE B CA 1
ATOM 2490 C C . ILE B 1 33 ? 49.893 -88.376 44.652 1.00 85.67 33 ILE B C 1
ATOM 2491 O O . ILE B 1 33 ? 49.148 -88.914 45.479 1.00 91.75 33 ILE B O 1
ATOM 2496 N N . PHE B 1 34 ? 51.213 -88.474 44.710 1.00 80.38 34 PHE B N 1
ATOM 2497 C CA . PHE B 1 34 ? 51.903 -89.160 45.795 1.00 78.40 34 PHE B CA 1
ATOM 2498 C C . PHE B 1 34 ? 52.474 -88.143 46.775 1.00 80.56 34 PHE B C 1
ATOM 2499 O O . PHE B 1 34 ? 53.344 -87.345 46.420 1.00 94.32 34 PHE B O 1
ATOM 2507 N N . ASN B 1 35 ? 51.935 -88.128 47.986 1.00 76.81 35 ASN B N 1
ATOM 2508 C CA . ASN B 1 35 ? 52.478 -87.367 49.092 1.00 83.28 35 ASN B CA 1
ATOM 2509 C C . ASN B 1 35 ? 52.497 -88.258 50.325 1.00 96.11 35 ASN B C 1
ATOM 2510 O O . ASN B 1 35 ? 51.545 -89.016 50.544 1.00 101.39 35 ASN B O 1
ATOM 2515 N N . PRO B 1 36 ? 53.551 -88.202 51.140 1.00 105.41 36 PRO B N 1
ATOM 2516 C CA . PRO B 1 36 ? 53.682 -89.171 52.242 1.00 110.68 36 PRO B CA 1
ATOM 2517 C C . PRO B 1 36 ? 52.550 -89.048 53.254 1.00 113.43 36 PRO B C 1
ATOM 2518 O O . PRO B 1 36 ? 52.250 -87.961 53.752 1.00 118.48 36 PRO B O 1
ATOM 2522 N N . GLY B 1 37 ? 51.930 -90.186 53.566 1.00 107.53 37 GLY B N 1
ATOM 2523 C CA . GLY B 1 37 ? 50.855 -90.243 54.528 1.00 93.72 37 GLY B CA 1
ATOM 2524 C C . GLY B 1 37 ? 49.469 -89.974 53.986 1.00 89.97 37 GLY B C 1
ATOM 2525 O O . GLY B 1 37 ? 48.494 -90.110 54.737 1.00 90.54 37 GLY B O 1
ATOM 2526 N N . ASP B 1 38 ? 49.336 -89.627 52.712 1.00 88.56 38 ASP B N 1
ATOM 2527 C CA . ASP B 1 38 ? 48.082 -89.104 52.192 1.00 86.01 38 ASP B CA 1
ATOM 2528 C C . ASP B 1 38 ? 47.460 -90.030 51.151 1.00 86.88 38 ASP B C 1
ATOM 2529 O O . ASP B 1 38 ? 48.124 -90.893 50.566 1.00 86.65 38 ASP B O 1
ATOM 2534 N N . ILE B 1 39 ? 46.148 -89.870 50.978 1.00 80.00 39 ILE B N 1
ATOM 2535 C CA . ILE B 1 39 ? 45.422 -90.354 49.811 1.00 73.29 39 ILE B CA 1
ATOM 2536 C C . ILE B 1 39 ? 44.992 -89.127 49.031 1.00 65.72 39 ILE B C 1
ATOM 2537 O O . ILE B 1 39 ? 44.371 -88.221 49.593 1.00 66.83 39 ILE B O 1
ATOM 2542 N N . LEU B 1 40 ? 45.349 -89.079 47.757 1.00 63.37 40 LEU B N 1
ATOM 2543 C CA . LEU B 1 40 ? 44.996 -87.976 46.875 1.00 59.06 40 LEU B CA 1
ATOM 2544 C C . LEU B 1 40 ? 44.253 -88.557 45.687 1.00 72.80 40 LEU B C 1
ATOM 2545 O O . LEU B 1 40 ? 44.725 -89.526 45.080 1.00 74.79 40 LEU B O 1
ATOM 2550 N N . LEU B 1 41 ? 43.094 -87.984 45.361 1.00 74.28 41 LEU B N 1
ATOM 2551 C CA . LEU B 1 41 ? 42.241 -88.573 44.340 1.00 66.18 41 LEU B CA 1
ATOM 2552 C C . LEU B 1 41 ? 41.567 -87.507 43.493 1.00 72.49 41 LEU B C 1
ATOM 2553 O O . LEU B 1 41 ? 41.326 -86.380 43.940 1.00 74.85 41 LEU B O 1
ATOM 2558 N N . THR B 1 42 ? 41.258 -87.897 42.259 1.00 72.17 42 THR B N 1
ATOM 2559 C CA . THR B 1 42 ? 40.395 -87.148 41.361 1.00 67.75 42 THR B CA 1
ATOM 2560 C C . THR B 1 42 ? 39.213 -88.005 40.961 1.00 65.46 42 THR B C 1
ATOM 2561 O O . THR B 1 42 ? 39.368 -89.191 40.660 1.00 68.75 42 THR B O 1
ATOM 2565 N N . TYR B 1 43 ? 38.039 -87.382 40.950 1.00 59.95 43 TYR B N 1
ATOM 2566 C CA . TYR B 1 43 ? 36.807 -87.965 40.430 1.00 48.10 43 TYR B CA 1
ATOM 2567 C C . TYR B 1 43 ? 36.542 -87.189 39.154 1.00 48.39 43 TYR B C 1
ATOM 2568 O O . TYR B 1 43 ? 36.352 -85.972 39.207 1.00 65.30 43 TYR B O 1
ATOM 2577 N N . THR B 1 44 ? 36.646 -87.844 38.005 1.00 50.59 44 THR B N 1
ATOM 2578 C CA . THR B 1 44 ? 36.377 -87.185 36.728 1.00 57.55 44 THR B CA 1
ATOM 2579 C C . THR B 1 44 ? 35.055 -87.676 36.144 1.00 56.36 44 THR B C 1
ATOM 2580 O O . THR B 1 44 ? 34.786 -88.885 36.107 1.00 52.21 44 THR B O 1
ATOM 2584 N N . TYR B 1 45 ? 34.279 -86.741 35.602 1.00 52.23 45 TYR B N 1
ATOM 2585 C CA . TYR B 1 45 ? 33.008 -87.054 34.943 1.00 57.13 45 TYR B CA 1
ATOM 2586 C C . TYR B 1 45 ? 33.231 -87.600 33.540 1.00 68.56 45 TYR B C 1
ATOM 2587 O O . TYR B 1 45 ? 32.264 -87.738 32.776 1.00 69.92 45 TYR B O 1
ATOM 2596 N N . ASN B 1 46 ? 34.486 -87.895 33.183 1.00 66.15 46 ASN B N 1
ATOM 2597 C CA . ASN B 1 46 ? 34.737 -88.703 32.001 1.00 68.00 46 ASN B CA 1
ATOM 2598 C C . ASN B 1 46 ? 34.616 -90.145 32.458 1.00 72.94 46 ASN B C 1
ATOM 2599 O O . ASN B 1 46 ? 35.584 -90.740 32.941 1.00 76.53 46 ASN B O 1
ATOM 2604 N N . ASP B 1 47 ? 33.443 -90.737 32.212 1.00 58.23 47 ASP B N 1
ATOM 2605 C CA . ASP B 1 47 ? 33.127 -92.106 32.592 1.00 43.37 47 ASP B CA 1
ATOM 2606 C C . ASP B 1 47 ? 33.336 -92.364 34.087 1.00 51.18 47 ASP B C 1
ATOM 2607 O O . ASP B 1 47 ? 33.468 -93.516 34.513 1.00 59.69 47 ASP B O 1
ATOM 2612 N N . ARG B 1 48 ? 33.329 -91.314 34.901 1.00 51.86 48 ARG B N 1
ATOM 2613 C CA . ARG B 1 48 ? 33.336 -91.420 36.368 1.00 65.89 48 ARG B CA 1
ATOM 2614 C C . ARG B 1 48 ? 34.508 -92.244 36.903 1.00 72.73 48 ARG B C 1
ATOM 2615 O O . ARG B 1 48 ? 34.349 -93.045 37.827 1.00 79.21 48 ARG B O 1
ATOM 2623 N N . MET B 1 49 ? 35.689 -92.063 36.310 1.00 67.34 49 MET B N 1
ATOM 2624 C CA . MET B 1 49 ? 36.908 -92.672 36.829 1.00 61.34 49 MET B CA 1
ATOM 2625 C C . MET B 1 49 ? 37.434 -91.935 38.053 1.00 58.89 49 MET B C 1
ATOM 2626 O O . MET B 1 49 ? 37.494 -90.705 38.076 1.00 67.35 49 MET B O 1
ATOM 2631 N N . ILE B 1 50 ? 37.849 -92.699 39.056 1.00 53.87 50 ILE B N 1
ATOM 2632 C CA . ILE B 1 50 ? 38.557 -92.186 40.226 1.00 60.20 50 ILE B CA 1
ATOM 2633 C C . ILE B 1 50 ? 40.001 -92.663 40.147 1.00 66.84 50 ILE B C 1
ATOM 2634 O O . ILE B 1 50 ? 40.257 -93.867 39.997 1.00 66.03 50 ILE B O 1
ATOM 2639 N N . PHE B 1 51 ? 40.947 -91.733 40.265 1.00 64.71 51 PHE B N 1
ATOM 2640 C CA . PHE B 1 51 ? 42.347 -92.121 40.203 1.00 58.08 51 PHE B CA 1
ATOM 2641 C C . PHE B 1 51 ? 43.144 -91.224 41.128 1.00 59.20 51 PHE B C 1
ATOM 2642 O O . PHE B 1 51 ? 42.709 -90.126 41.483 1.00 68.98 51 PHE B O 1
ATOM 2650 N N . GLY B 1 52 ? 44.313 -91.717 41.524 1.00 62.60 52 GLY B N 1
ATOM 2651 C CA . GLY B 1 52 ? 45.160 -91.021 42.485 1.00 65.09 52 GLY B CA 1
ATOM 2652 C C . GLY B 1 52 ? 46.241 -91.942 43.018 1.00 68.70 52 GLY B C 1
ATOM 2653 O O . GLY B 1 52 ? 46.661 -92.890 42.343 1.00 68.05 52 GLY B O 1
ATOM 2654 N N . GLY B 1 53 ? 46.690 -91.654 44.228 1.00 75.32 53 GLY B N 1
ATOM 2655 C CA . GLY B 1 53 ? 47.703 -92.493 44.843 1.00 73.92 53 GLY B CA 1
ATOM 2656 C C . GLY B 1 53 ? 47.540 -92.575 46.341 1.00 80.68 53 GLY B C 1
ATOM 2657 O O . GLY B 1 53 ? 47.041 -91.648 46.985 1.00 90.45 53 GLY B O 1
ATOM 2658 N N . VAL B 1 54 ? 48.024 -93.679 46.903 1.00 83.74 54 VAL B N 1
ATOM 2659 C CA . VAL B 1 54 ? 47.972 -93.957 48.332 1.00 85.74 54 VAL B CA 1
ATOM 2660 C C . VAL B 1 54 ? 49.400 -94.240 48.765 1.00 95.24 54 VAL B C 1
ATOM 2661 O O . VAL B 1 54 ? 50.002 -95.224 48.316 1.00 100.90 54 VAL B O 1
ATOM 2665 N N . MET B 1 55 ? 49.949 -93.381 49.622 1.00 91.66 55 MET B N 1
ATOM 2666 C CA . MET B 1 55 ? 51.345 -93.474 50.039 1.00 94.09 55 MET B CA 1
ATOM 2667 C C . MET B 1 55 ? 51.395 -93.633 51.555 1.00 88.02 55 MET B C 1
ATOM 2668 O O . MET B 1 55 ? 51.653 -92.664 52.286 1.00 92.86 55 MET B O 1
ATOM 2673 N N . PRO B 1 56 ? 51.176 -94.837 52.069 1.00 79.97 56 PRO B N 1
ATOM 2674 C CA . PRO B 1 56 ? 51.160 -94.996 53.524 1.00 82.61 56 PRO B CA 1
ATOM 2675 C C . PRO B 1 56 ? 52.564 -94.894 54.085 1.00 87.08 56 PRO B C 1
ATOM 2676 O O . PRO B 1 56 ? 53.528 -95.373 53.487 1.00 81.88 56 PRO B O 1
ATOM 2680 N N . THR B 1 57 ? 52.667 -94.292 55.268 1.00 98.36 57 THR B N 1
ATOM 2681 C CA . THR B 1 57 ? 53.941 -94.211 55.977 1.00 102.64 57 THR B CA 1
ATOM 2682 C C . THR B 1 57 ? 53.814 -94.790 57.378 1.00 116.84 57 THR B C 1
ATOM 2683 O O . THR B 1 57 ? 54.233 -95.926 57.604 1.00 115.12 57 THR B O 1
ATOM 2687 N N . ASP B 1 58 ? 53.185 -94.078 58.314 1.00 131.31 58 ASP B N 1
ATOM 2688 C CA . ASP B 1 58 ? 53.053 -94.550 59.689 1.00 136.25 58 ASP B CA 1
ATOM 2689 C C . ASP B 1 58 ? 51.793 -95.388 59.866 1.00 128.05 58 ASP B C 1
ATOM 2690 O O . ASP B 1 58 ? 51.869 -96.571 60.212 1.00 133.50 58 ASP B O 1
ATOM 2695 N N . GLU B 1 59 ? 50.632 -94.791 59.602 1.00 115.19 59 GLU B N 1
ATOM 2696 C CA . GLU B 1 59 ? 49.303 -95.346 59.799 1.00 102.45 59 GLU B CA 1
ATOM 2697 C C . GLU B 1 59 ? 48.829 -96.012 58.510 1.00 94.48 59 GLU B C 1
ATOM 2698 O O . GLU B 1 59 ? 49.071 -95.492 57.416 1.00 89.72 59 GLU B O 1
ATOM 2704 N N . PRO B 1 60 ? 48.172 -97.165 58.614 1.00 94.29 60 PRO B N 1
ATOM 2705 C CA . PRO B 1 60 ? 47.628 -97.813 57.416 1.00 92.36 60 PRO B CA 1
ATOM 2706 C C . PRO B 1 60 ? 46.534 -96.962 56.788 1.00 89.39 60 PRO B C 1
ATOM 2707 O O . PRO B 1 60 ? 45.779 -96.270 57.474 1.00 81.76 60 PRO B O 1
ATOM 2711 N N . LEU B 1 61 ? 46.473 -96.995 55.459 1.00 93.14 61 LEU B N 1
ATOM 2712 C CA . LEU B 1 61 ? 45.608 -96.111 54.688 1.00 88.22 61 LEU B CA 1
ATOM 2713 C C . LEU B 1 61 ? 44.612 -96.932 53.890 1.00 87.73 61 LEU B C 1
ATOM 2714 O O . LEU B 1 61 ? 44.967 -97.949 53.291 1.00 88.51 61 LEU B O 1
ATOM 2719 N N . GLU B 1 62 ? 43.363 -96.488 53.880 1.00 90.93 62 GLU B N 1
ATOM 2720 C CA . GLU B 1 62 ? 42.334 -97.149 53.096 1.00 92.86 62 GLU B CA 1
ATOM 2721 C C . GLU B 1 62 ? 41.445 -96.082 52.488 1.00 86.94 62 GLU B C 1
ATOM 2722 O O . GLU B 1 62 ? 41.234 -95.023 53.081 1.00 89.27 62 GLU B O 1
ATOM 2728 N N . ILE B 1 63 ? 40.864 -96.393 51.339 1.00 82.06 63 ILE B N 1
ATOM 2729 C CA . ILE B 1 63 ? 39.923 -95.488 50.698 1.00 79.17 63 ILE B CA 1
ATOM 2730 C C . ILE B 1 63 ? 38.546 -95.815 51.259 1.00 80.52 63 ILE B C 1
ATOM 2731 O O . ILE B 1 63 ? 37.998 -96.884 50.989 1.00 74.70 63 ILE B O 1
ATOM 2736 N N . LYS B 1 64 ? 38.008 -94.923 52.076 1.00 78.01 64 LYS B N 1
ATOM 2737 C CA . LYS B 1 64 ? 36.707 -95.144 52.689 1.00 82.00 64 LYS B CA 1
ATOM 2738 C C . LYS B 1 64 ? 35.670 -94.199 52.076 1.00 81.48 64 LYS B C 1
ATOM 2739 O O . LYS B 1 64 ? 35.603 -93.001 52.377 1.00 71.28 64 LYS B O 1
ATOM 2745 N N . LEU B 1 65 ? 34.822 -94.772 51.241 1.00 81.24 65 LEU B N 1
ATOM 2746 C CA . LEU B 1 65 ? 33.741 -94.029 50.624 1.00 77.06 65 LEU B CA 1
ATOM 2747 C C . LEU B 1 65 ? 32.457 -94.836 50.730 1.00 78.78 65 LEU B C 1
ATOM 2748 O O . LEU B 1 65 ? 32.371 -95.957 50.219 1.00 74.78 65 LEU B O 1
ATOM 2753 N N . SER B 1 66 ? 31.468 -94.265 51.403 1.00 84.17 66 SER B N 1
ATOM 2754 C CA . SER B 1 66 ? 30.144 -94.861 51.441 1.00 87.36 66 SER B CA 1
ATOM 2755 C C . SER B 1 66 ? 29.109 -93.814 51.051 1.00 87.02 66 SER B C 1
ATOM 2756 O O . SER B 1 66 ? 28.558 -93.862 49.945 1.00 79.32 66 SER B O 1
ATOM 2759 N N . THR B 1 67 ? 28.875 -92.839 51.931 1.00 92.06 67 THR B N 1
ATOM 2760 C CA . THR B 1 67 ? 27.866 -91.819 51.670 1.00 91.60 67 THR B CA 1
ATOM 2761 C C . THR B 1 67 ? 28.242 -90.898 50.505 1.00 87.07 67 THR B C 1
ATOM 2762 O O . THR B 1 67 ? 27.356 -90.473 49.753 1.00 100.27 67 THR B O 1
ATOM 2766 N N . GLU B 1 68 ? 29.533 -90.617 50.308 1.00 75.31 68 GLU B N 1
ATOM 2767 C CA . GLU B 1 68 ? 29.943 -89.674 49.267 1.00 80.99 68 GLU B CA 1
ATOM 2768 C C . GLU B 1 68 ? 29.596 -90.179 47.867 1.00 87.57 68 GLU B C 1
ATOM 2769 O O . GLU B 1 68 ? 29.213 -89.388 46.992 1.00 84.51 68 GLU B O 1
ATOM 2775 N N . LEU B 1 69 ? 29.734 -91.487 47.628 1.00 86.86 69 LEU B N 1
ATOM 2776 C CA . LEU B 1 69 ? 29.298 -92.096 46.377 1.00 85.10 69 LEU B CA 1
ATOM 2777 C C . LEU B 1 69 ? 27.905 -92.697 46.463 1.00 89.72 69 LEU B C 1
ATOM 2778 O O . LEU B 1 69 ? 27.467 -93.344 45.507 1.00 94.02 69 LEU B O 1
ATOM 2783 N N . GLY B 1 70 ? 27.208 -92.514 47.580 1.00 85.49 70 GLY B N 1
ATOM 2784 C CA . GLY B 1 70 ? 25.852 -93.019 47.689 1.00 76.70 70 GLY B CA 1
ATOM 2785 C C . GLY B 1 70 ? 25.707 -94.523 47.724 1.00 71.02 70 GLY B C 1
ATOM 2786 O O . GLY B 1 70 ? 24.752 -95.052 47.142 1.00 72.07 70 GLY B O 1
ATOM 2787 N N . VAL B 1 71 ? 26.657 -95.229 48.355 1.00 71.69 71 VAL B N 1
ATOM 2788 C CA . VAL B 1 71 ? 26.741 -96.697 48.375 1.00 71.66 71 VAL B CA 1
ATOM 2789 C C . VAL B 1 71 ? 27.191 -97.144 49.767 1.00 71.83 71 VAL B C 1
ATOM 2790 O O . VAL B 1 71 ? 27.428 -96.320 50.654 1.00 75.20 71 VAL B O 1
ATOM 2794 N N . ASP B 1 72 ? 27.229 -98.467 49.989 1.00 77.70 72 ASP B N 1
ATOM 2795 C CA . ASP B 1 72 ? 27.612 -99.002 51.301 1.00 82.94 72 ASP B CA 1
ATOM 2796 C C . ASP B 1 72 ? 29.127 -99.070 51.525 1.00 82.04 72 ASP B C 1
ATOM 2797 O O . ASP B 1 72 ? 29.589 -98.949 52.668 1.00 81.10 72 ASP B O 1
ATOM 2802 N N . PHE B 1 73 ? 29.907 -99.301 50.475 1.00 73.90 73 PHE B N 1
ATOM 2803 C CA . PHE B 1 73 ? 31.354 -99.331 50.582 1.00 69.69 73 PHE B CA 1
ATOM 2804 C C . PHE B 1 73 ? 31.966 -98.954 49.240 1.00 71.78 73 PHE B C 1
ATOM 2805 O O . PHE B 1 73 ? 31.285 -98.946 48.210 1.00 78.85 73 PHE B O 1
ATOM 2813 N N . PHE B 1 74 ? 33.260 -98.602 49.275 1.00 64.21 74 PHE B N 1
ATOM 2814 C CA . PHE B 1 74 ? 33.936 -98.035 48.108 1.00 67.20 74 PHE B CA 1
ATOM 2815 C C . PHE B 1 74 ? 33.664 -98.859 46.858 1.00 63.59 74 PHE B C 1
ATOM 2816 O O . PHE B 1 74 ? 33.295 -98.318 45.811 1.00 62.81 74 PHE B O 1
ATOM 2824 N N . LEU B 1 75 ? 33.854 -100.170 46.948 1.00 68.76 75 LEU B N 1
ATOM 2825 C CA . LEU B 1 75 ? 33.767 -101.060 45.800 1.00 78.42 75 LEU B CA 1
ATOM 2826 C C . LEU B 1 75 ? 32.389 -101.707 45.610 1.00 79.60 75 LEU B C 1
ATOM 2827 O O . LEU B 1 75 ? 32.276 -102.654 44.826 1.00 83.56 75 LEU B O 1
ATOM 2832 N N . GLN B 1 76 ? 31.358 -101.285 46.343 1.00 82.23 76 GLN B N 1
ATOM 2833 C CA . GLN B 1 76 ? 30.058 -101.939 46.188 1.00 82.93 76 GLN B CA 1
ATOM 2834 C C . GLN B 1 76 ? 29.591 -101.932 44.737 1.00 73.46 76 GLN B C 1
ATOM 2835 O O . GLN B 1 76 ? 29.133 -102.957 44.224 1.00 73.71 76 GLN B O 1
ATOM 2841 N N . ARG B 1 77 ? 29.615 -100.773 44.084 1.00 69.66 77 ARG B N 1
ATOM 2842 C CA . ARG B 1 77 ? 29.312 -100.695 42.658 1.00 74.49 77 ARG B CA 1
ATOM 2843 C C . ARG B 1 77 ? 30.540 -100.445 41.768 1.00 78.63 77 ARG B C 1
ATOM 2844 O O . ARG B 1 77 ? 30.370 -100.114 40.591 1.00 82.73 77 ARG B O 1
ATOM 2852 N N . ARG B 1 78 ? 31.764 -100.506 42.302 1.00 74.49 78 ARG B N 1
ATOM 2853 C CA . ARG B 1 78 ? 32.957 -100.177 41.520 1.00 69.14 78 ARG B CA 1
ATOM 2854 C C . ARG B 1 78 ? 33.984 -101.314 41.562 1.00 68.37 78 ARG B C 1
ATOM 2855 O O . ARG B 1 78 ? 33.891 -102.234 42.369 1.00 64.68 78 ARG B O 1
ATOM 2863 N N . GLU B 1 79 ? 34.965 -101.248 40.655 1.00 67.86 79 GLU B N 1
ATOM 2864 C CA . GLU B 1 79 ? 36.158 -102.100 40.643 1.00 66.45 79 GLU B CA 1
ATOM 2865 C C . GLU B 1 79 ? 37.409 -101.228 40.779 1.00 71.01 79 GLU B C 1
ATOM 2866 O O . GLU B 1 79 ? 37.349 -100.003 40.636 1.00 76.95 79 GLU B O 1
ATOM 2872 N N . LEU B 1 80 ? 38.553 -101.864 41.060 1.00 64.24 80 LEU B N 1
ATOM 2873 C CA . LEU B 1 80 ? 39.760 -101.149 41.483 1.00 66.96 80 LEU B CA 1
ATOM 2874 C C . LEU B 1 80 ? 41.013 -101.781 40.891 1.00 71.46 80 LEU B C 1
ATOM 2875 O O . LEU B 1 80 ? 41.287 -102.958 41.154 1.00 71.26 80 LEU B O 1
ATOM 2880 N N . GLY B 1 81 ? 41.805 -101.007 40.141 1.00 73.91 81 GLY B N 1
ATOM 2881 C CA . GLY B 1 81 ? 43.168 -101.402 39.807 1.00 73.22 81 GLY B CA 1
ATOM 2882 C C . GLY B 1 81 ? 44.201 -100.763 40.719 1.00 74.07 81 GLY B C 1
ATOM 2883 O O . GLY B 1 81 ? 44.065 -99.612 41.108 1.00 77.46 81 GLY B O 1
ATOM 2884 N N . ILE B 1 82 ? 45.298 -101.476 40.982 1.00 73.38 82 ILE B N 1
ATOM 2885 C CA . ILE B 1 82 ? 46.356 -100.950 41.843 1.00 75.94 82 ILE B CA 1
ATOM 2886 C C . ILE B 1 82 ? 47.706 -101.359 41.276 1.00 87.21 82 ILE B C 1
ATOM 2887 O O . ILE B 1 82 ? 47.951 -102.542 41.025 1.00 96.38 82 ILE B O 1
ATOM 2892 N N . ILE B 1 83 ? 48.610 -100.395 41.151 1.00 80.52 83 ILE B N 1
ATOM 2893 C CA . ILE B 1 83 ? 49.992 -100.663 40.793 1.00 70.23 83 ILE B CA 1
ATOM 2894 C C . ILE B 1 83 ? 50.880 -99.875 41.744 1.00 74.31 83 ILE B C 1
ATOM 2895 O O . ILE B 1 83 ? 50.695 -98.663 41.909 1.00 80.62 83 ILE B O 1
ATOM 2900 N N . ASN B 1 84 ? 51.884 -100.539 42.307 1.00 72.70 84 ASN B N 1
ATOM 2901 C CA . ASN B 1 84 ? 52.766 -99.929 43.293 1.00 77.49 84 ASN B CA 1
ATOM 2902 C C . ASN B 1 84 ? 54.020 -99.452 42.580 1.00 85.37 84 ASN B C 1
ATOM 2903 O O . ASN B 1 84 ? 54.844 -100.266 42.162 1.00 95.06 84 ASN B O 1
ATOM 2908 N N . ILE B 1 85 ? 54.184 -98.130 42.469 1.00 82.48 85 ILE B N 1
ATOM 2909 C CA . ILE B 1 85 ? 55.364 -97.586 41.805 1.00 80.98 85 ILE B CA 1
ATOM 2910 C C . ILE B 1 85 ? 56.503 -97.278 42.770 1.00 79.28 85 ILE B C 1
ATOM 2911 O O . ILE B 1 85 ? 57.605 -96.939 42.318 1.00 80.12 85 ILE B O 1
ATOM 2916 N N . GLY B 1 86 ? 56.270 -97.384 44.077 1.00 85.24 86 GLY B N 1
ATOM 2917 C CA . GLY B 1 86 ? 57.254 -97.104 45.106 1.00 89.41 86 GLY B CA 1
ATOM 2918 C C . GLY B 1 86 ? 57.846 -98.334 45.778 1.00 96.54 86 GLY B C 1
ATOM 2919 O O . GLY B 1 86 ? 57.989 -99.395 45.158 1.00 91.44 86 GLY B O 1
ATOM 2920 N N . GLY B 1 87 ? 58.209 -98.195 47.050 1.00 100.95 87 GLY B N 1
ATOM 2921 C CA . GLY B 1 87 ? 58.826 -99.274 47.793 1.00 101.57 87 GLY B CA 1
ATOM 2922 C C . GLY B 1 87 ? 57.858 -100.381 48.184 1.00 103.35 87 GLY B C 1
ATOM 2923 O O . GLY B 1 87 ? 56.661 -100.361 47.894 1.00 101.65 87 GLY B O 1
ATOM 2924 N N . ALA B 1 88 ? 58.415 -101.382 48.861 1.00 105.63 88 ALA B N 1
ATOM 2925 C CA . ALA B 1 88 ? 57.636 -102.546 49.252 1.00 104.81 88 ALA B CA 1
ATOM 2926 C C . ALA B 1 88 ? 56.572 -102.153 50.258 1.00 107.58 88 ALA B C 1
ATOM 2927 O O . ALA B 1 88 ? 56.780 -101.281 51.108 1.00 103.61 88 ALA B O 1
ATOM 2929 N N . GLY B 1 89 ? 55.427 -102.808 50.139 1.00 111.86 89 GLY B N 1
ATOM 2930 C CA . GLY B 1 89 ? 54.289 -102.584 50.990 1.00 114.58 89 GLY B CA 1
ATOM 2931 C C . GLY B 1 89 ? 53.344 -103.751 50.836 1.00 115.55 89 GLY B C 1
ATOM 2932 O O . GLY B 1 89 ? 53.704 -104.798 50.294 1.00 122.99 89 GLY B O 1
ATOM 2933 N N . ALA B 1 90 ? 52.132 -103.573 51.345 1.00 107.65 90 ALA B N 1
ATOM 2934 C CA . ALA B 1 90 ? 51.166 -104.651 51.274 1.00 96.12 90 ALA B CA 1
ATOM 2935 C C . ALA B 1 90 ? 49.770 -104.061 51.251 1.00 105.96 90 ALA B C 1
ATOM 2936 O O . ALA B 1 90 ? 49.520 -102.987 51.803 1.00 114.21 90 ALA B O 1
ATOM 2938 N N . ILE B 1 91 ? 48.864 -104.768 50.591 1.00 104.62 91 ILE B N 1
ATOM 2939 C CA . ILE B 1 91 ? 47.441 -104.503 50.698 1.00 99.75 91 ILE B CA 1
ATOM 2940 C C . ILE B 1 91 ? 46.807 -105.711 51.359 1.00 102.91 91 ILE B C 1
ATOM 2941 O O . ILE B 1 91 ? 47.022 -106.849 50.934 1.00 109.24 91 ILE B O 1
ATOM 2946 N N . THR B 1 92 ? 46.053 -105.465 52.415 1.00 102.47 92 THR B N 1
ATOM 2947 C CA . THR B 1 92 ? 45.334 -106.514 53.114 1.00 102.87 92 THR B CA 1
ATOM 2948 C C . THR B 1 92 ? 43.884 -106.432 52.675 1.00 97.17 92 THR B C 1
ATOM 2949 O O . THR B 1 92 ? 43.223 -105.417 52.910 1.00 100.14 92 THR B O 1
ATOM 2953 N N . ILE B 1 93 ? 43.400 -107.482 52.029 1.00 89.40 93 ILE B N 1
ATOM 2954 C CA . ILE B 1 93 ? 42.054 -107.513 51.477 1.00 86.97 93 ILE B CA 1
ATOM 2955 C C . ILE B 1 93 ? 41.161 -108.274 52.442 1.00 89.87 93 ILE B C 1
ATOM 2956 O O . ILE B 1 93 ? 41.274 -109.500 52.565 1.00 88.67 93 ILE B O 1
ATOM 2961 N N . ASP B 1 94 ? 40.257 -107.543 53.105 1.00 90.68 94 ASP B N 1
ATOM 2962 C CA . ASP B 1 94 ? 39.341 -108.115 54.097 1.00 95.61 94 ASP B CA 1
ATOM 2963 C C . ASP B 1 94 ? 40.102 -108.852 55.189 1.00 100.69 94 ASP B C 1
ATOM 2964 O O . ASP B 1 94 ? 39.759 -109.975 55.563 1.00 101.19 94 ASP B O 1
ATOM 2969 N N . GLY B 1 95 ? 41.169 -108.228 55.679 1.00 106.66 95 GLY B N 1
ATOM 2970 C CA . GLY B 1 95 ? 41.972 -108.834 56.709 1.00 108.81 95 GLY B CA 1
ATOM 2971 C C . GLY B 1 95 ? 43.013 -109.789 56.188 1.00 113.20 95 GLY B C 1
ATOM 2972 O O . GLY B 1 95 ? 43.927 -110.149 56.937 1.00 118.36 95 GLY B O 1
ATOM 2973 N N . ARG B 1 96 ? 42.904 -110.217 54.931 1.00 115.58 96 ARG B N 1
ATOM 2974 C CA . ARG B 1 96 ? 43.852 -111.152 54.338 1.00 118.91 96 ARG B CA 1
ATOM 2975 C C . ARG B 1 96 ? 44.937 -110.330 53.648 1.00 116.73 96 ARG B C 1
ATOM 2976 O O . ARG B 1 96 ? 44.697 -109.703 52.609 1.00 112.30 96 ARG B O 1
ATOM 2984 N N . LYS B 1 97 ? 46.136 -110.356 54.223 1.00 118.02 97 LYS B N 1
ATOM 2985 C CA . LYS B 1 97 ? 47.238 -109.499 53.813 1.00 109.72 97 LYS B CA 1
ATOM 2986 C C . LYS B 1 97 ? 48.042 -110.117 52.679 1.00 103.51 97 LYS B C 1
ATOM 2987 O O . LYS B 1 97 ? 48.446 -111.279 52.757 1.00 103.07 97 LYS B O 1
ATOM 2993 N N . ASP B 1 98 ? 48.248 -109.339 51.620 1.00 102.40 98 ASP B N 1
ATOM 2994 C CA . ASP B 1 98 ? 49.050 -109.741 50.476 1.00 106.63 98 ASP B CA 1
ATOM 2995 C C . ASP B 1 98 ? 50.145 -108.705 50.265 1.00 112.07 98 ASP B C 1
ATOM 2996 O O . ASP B 1 98 ? 49.866 -107.504 50.196 1.00 115.54 98 ASP B O 1
ATOM 3001 N N . ALA B 1 99 ? 51.384 -109.167 50.157 1.00 114.87 99 ALA B N 1
ATOM 3002 C CA . ALA B 1 99 ? 52.498 -108.244 50.059 1.00 110.28 99 ALA B CA 1
ATOM 3003 C C . ALA B 1 99 ? 52.596 -107.695 48.643 1.00 110.95 99 ALA B C 1
ATOM 3004 O O . ALA B 1 99 ? 52.312 -108.388 47.662 1.00 105.69 99 ALA B O 1
ATOM 3006 N N . MET B 1 100 ? 53.018 -106.435 48.548 1.00 110.66 100 MET B N 1
ATOM 3007 C CA . MET B 1 100 ? 53.123 -105.734 47.273 1.00 112.35 100 MET B CA 1
ATOM 3008 C C . MET B 1 100 ? 54.531 -105.174 47.152 1.00 111.04 100 MET B C 1
ATOM 3009 O O . MET B 1 100 ? 54.889 -104.220 47.850 1.00 104.47 100 MET B O 1
ATOM 3014 N N . SER B 1 101 ? 55.311 -105.739 46.237 1.00 114.38 101 SER B N 1
ATOM 3015 C CA . SER B 1 101 ? 56.653 -105.253 45.984 1.00 115.93 101 SER B CA 1
ATOM 3016 C C . SER B 1 101 ? 56.601 -104.136 44.953 1.00 112.12 101 SER B C 1
ATOM 3017 O O . SER B 1 101 ? 55.533 -103.734 44.486 1.00 113.89 101 SER B O 1
ATOM 3020 N N . ASN B 1 102 ? 57.773 -103.661 44.553 1.00 102.31 102 ASN B N 1
ATOM 3021 C CA . ASN B 1 102 ? 57.836 -102.598 43.563 1.00 94.33 102 ASN B CA 1
ATOM 3022 C C . ASN B 1 102 ? 57.253 -103.068 42.230 1.00 87.88 102 ASN B C 1
ATOM 3023 O O . ASN B 1 102 ? 57.577 -104.160 41.735 1.00 77.03 102 ASN B O 1
ATOM 3028 N N . GLN B 1 103 ? 56.366 -102.233 41.669 1.00 83.68 103 GLN B N 1
ATOM 3029 C CA . GLN B 1 103 ? 55.676 -102.447 40.392 1.00 78.87 103 GLN B CA 1
ATOM 3030 C C . GLN B 1 103 ? 54.801 -103.695 40.390 1.00 73.65 103 GLN B C 1
ATOM 3031 O O . GLN B 1 103 ? 54.414 -104.180 39.325 1.00 76.20 103 GLN B O 1
ATOM 3037 N N . ASP B 1 104 ? 54.403 -104.178 41.559 1.00 72.80 104 ASP B N 1
ATOM 3038 C CA . ASP B 1 104 ? 53.417 -105.250 41.619 1.00 87.37 104 ASP B CA 1
ATOM 3039 C C . ASP B 1 104 ? 52.037 -104.653 41.349 1.00 91.54 104 ASP B C 1
ATOM 3040 O O . ASP B 1 104 ? 51.716 -103.561 41.826 1.00 83.04 104 ASP B O 1
ATOM 3045 N N . GLY B 1 105 ? 51.233 -105.347 40.545 1.00 103.09 105 GLY B N 1
ATOM 3046 C CA . GLY B 1 105 ? 49.890 -104.900 40.253 1.00 102.91 105 GLY B CA 1
ATOM 3047 C C . GLY B 1 105 ? 48.835 -105.682 41.012 1.00 100.42 105 GLY B C 1
ATOM 3048 O O . GLY B 1 105 ? 49.098 -106.768 41.522 1.00 108.37 105 GLY B O 1
ATOM 3049 N N . TYR B 1 106 ? 47.618 -105.127 41.057 1.00 90.76 106 TYR B N 1
ATOM 3050 C CA . TYR B 1 106 ? 46.495 -105.827 41.671 1.00 88.18 106 TYR B CA 1
ATOM 3051 C C . TYR B 1 106 ? 45.178 -105.375 41.036 1.00 75.28 106 TYR B C 1
ATOM 3052 O O . TYR B 1 106 ? 45.002 -104.198 40.713 1.00 67.82 106 TYR B O 1
ATOM 3061 N N . TYR B 1 107 ? 44.259 -106.317 40.856 1.00 69.09 107 TYR B N 1
ATOM 3062 C CA . TYR B 1 107 ? 42.887 -106.017 40.473 1.00 79.48 107 TYR B CA 1
ATOM 3063 C C . TYR B 1 107 ? 41.948 -106.505 41.563 1.00 76.99 107 TYR B C 1
ATOM 3064 O O . TYR B 1 107 ? 42.107 -107.610 42.081 1.00 83.53 107 TYR B O 1
ATOM 3073 N N . ILE B 1 108 ? 40.958 -105.696 41.902 1.00 74.12 108 ILE B N 1
ATOM 3074 C CA . ILE B 1 108 ? 40.032 -106.040 42.968 1.00 73.23 108 ILE B CA 1
ATOM 3075 C C . ILE B 1 108 ? 38.630 -105.837 42.443 1.00 80.58 108 ILE B C 1
ATOM 3076 O O . ILE B 1 108 ? 38.265 -104.720 42.061 1.00 90.05 108 ILE B O 1
ATOM 3081 N N . GLY B 1 109 ? 37.857 -106.925 42.390 1.00 78.88 109 GLY B N 1
ATOM 3082 C CA . GLY B 1 109 ? 36.564 -106.900 41.741 1.00 78.34 109 GLY B CA 1
ATOM 3083 C C . GLY B 1 109 ? 35.465 -106.318 42.603 1.00 77.66 109 GLY B C 1
ATOM 3084 O O . GLY B 1 109 ? 35.625 -106.107 43.805 1.00 74.52 109 GLY B O 1
ATOM 3085 N N . MET B 1 110 ? 34.312 -106.110 41.965 1.00 78.65 110 MET B N 1
ATOM 3086 C CA . MET B 1 110 ? 33.172 -105.500 42.638 1.00 69.94 110 MET B CA 1
ATOM 3087 C C . MET B 1 110 ? 32.738 -106.343 43.828 1.00 71.00 110 MET B C 1
ATOM 3088 O O . MET B 1 110 ? 32.673 -107.572 43.751 1.00 78.82 110 MET B O 1
ATOM 3093 N N . GLY B 1 111 ? 32.462 -105.677 44.941 1.00 64.94 111 GLY B N 1
ATOM 3094 C CA . GLY B 1 111 ? 31.937 -106.326 46.115 1.00 63.52 111 GLY B CA 1
ATOM 3095 C C . GLY B 1 111 ? 32.912 -106.535 47.255 1.00 66.11 111 GLY B C 1
ATOM 3096 O O . GLY B 1 111 ? 32.469 -106.804 48.375 1.00 70.02 111 GLY B O 1
ATOM 3097 N N . THR B 1 112 ? 34.215 -106.430 47.031 1.00 68.92 112 THR B N 1
ATOM 3098 C CA . THR B 1 112 ? 35.115 -106.620 48.163 1.00 78.72 112 THR B CA 1
ATOM 3099 C C . THR B 1 112 ? 35.054 -105.393 49.069 1.00 76.86 112 THR B C 1
ATOM 3100 O O . THR B 1 112 ? 35.160 -104.256 48.610 1.00 71.65 112 THR B O 1
ATOM 3104 N N . GLN B 1 113 ? 34.797 -105.628 50.351 1.00 78.09 113 GLN B N 1
ATOM 3105 C CA . GLN B 1 113 ? 34.392 -104.552 51.242 1.00 75.43 113 GLN B CA 1
ATOM 3106 C C . GLN B 1 113 ? 35.553 -103.742 51.814 1.00 79.98 113 GLN B C 1
ATOM 3107 O O . GLN B 1 113 ? 35.376 -102.552 52.095 1.00 87.07 113 GLN B O 1
ATOM 3113 N N . LYS B 1 114 ? 36.733 -104.336 52.002 1.00 75.36 114 LYS B N 1
ATOM 3114 C CA . LYS B 1 114 ? 37.816 -103.643 52.688 1.00 78.37 114 LYS B CA 1
ATOM 3115 C C . LYS B 1 114 ? 39.148 -103.937 52.007 1.00 90.93 114 LYS B C 1
ATOM 3116 O O . LYS B 1 114 ? 39.565 -105.099 51.913 1.00 91.86 114 LYS B O 1
ATOM 3122 N N . VAL B 1 115 ? 39.829 -102.880 51.562 1.00 84.32 115 VAL B N 1
ATOM 3123 C CA . VAL B 1 115 ? 41.181 -102.977 51.033 1.00 87.63 115 VAL B CA 1
ATOM 3124 C C . VAL B 1 115 ? 42.029 -101.947 51.758 1.00 93.52 115 VAL B C 1
ATOM 3125 O O . VAL B 1 115 ? 41.779 -100.743 51.630 1.00 94.80 115 VAL B O 1
ATOM 3129 N N . VAL B 1 116 ? 43.075 -102.409 52.445 1.00 89.70 116 VAL B N 1
ATOM 3130 C CA . VAL B 1 116 ? 43.910 -101.559 53.289 1.00 88.25 116 VAL B CA 1
ATOM 3131 C C . VAL B 1 116 ? 45.325 -101.549 52.732 1.00 96.48 116 VAL B C 1
ATOM 3132 O O . VAL B 1 116 ? 45.917 -102.612 52.518 1.00 105.40 116 VAL B O 1
ATOM 3136 N N . PHE B 1 117 ? 45.878 -100.353 52.532 1.00 97.42 117 PHE B N 1
ATOM 3137 C CA . PHE B 1 117 ? 47.193 -100.206 51.921 1.00 93.34 117 PHE B CA 1
ATOM 3138 C C . PHE B 1 117 ? 48.203 -99.886 53.012 1.00 94.32 117 PHE B C 1
ATOM 3139 O O . PHE B 1 117 ? 48.029 -98.927 53.770 1.00 91.20 117 PHE B O 1
ATOM 3147 N N . THR B 1 118 ? 49.259 -100.682 53.084 1.00 96.85 118 THR B N 1
ATOM 3148 C CA . THR B 1 118 ? 50.312 -100.455 54.054 1.00 97.75 118 THR B CA 1
ATOM 3149 C C . THR B 1 118 ? 51.664 -100.513 53.355 1.00 100.44 118 THR B C 1
ATOM 3150 O O . THR B 1 118 ? 51.818 -101.127 52.294 1.00 96.09 118 THR B O 1
ATOM 3154 N N . SER B 1 119 ? 52.653 -99.877 53.980 1.00 109.59 119 SER B N 1
ATOM 3155 C CA . SER B 1 119 ? 54.023 -99.864 53.487 1.00 118.62 119 SER B CA 1
ATOM 3156 C C . SER B 1 119 ? 54.916 -100.595 54.476 1.00 118.06 119 SER B C 1
ATOM 3157 O O . SER B 1 119 ? 54.650 -100.619 55.681 1.00 111.13 119 SER B O 1
ATOM 3160 N N . GLU B 1 120 ? 55.971 -101.212 53.954 1.00 128.54 120 GLU B N 1
ATOM 3161 C CA . GLU B 1 120 ? 56.887 -101.939 54.820 1.00 138.94 120 GLU B CA 1
ATOM 3162 C C . GLU B 1 120 ? 57.744 -100.954 55.611 1.00 130.10 120 GLU B C 1
ATOM 3163 O O . GLU B 1 120 ? 57.643 -100.884 56.841 1.00 129.52 120 GLU B O 1
ATOM 3169 N N . ASP B 1 121 ? 58.597 -100.203 54.919 1.00 119.82 121 ASP B N 1
ATOM 3170 C CA . ASP B 1 121 ? 59.467 -99.204 55.533 1.00 115.09 121 ASP B CA 1
ATOM 3171 C C . ASP B 1 121 ? 58.807 -97.833 55.415 1.00 102.13 121 ASP B C 1
ATOM 3172 O O . ASP B 1 121 ? 58.571 -97.361 54.298 1.00 106.62 121 ASP B O 1
ATOM 3177 N N . ARG B 1 122 ? 58.532 -97.183 56.557 1.00 92.92 122 ARG B N 1
ATOM 3178 C CA . ARG B 1 122 ? 57.943 -95.840 56.516 1.00 93.78 122 ARG B CA 1
ATOM 3179 C C . ARG B 1 122 ? 58.833 -94.826 55.795 1.00 100.45 122 ARG B C 1
ATOM 3180 O O . ARG B 1 122 ? 58.323 -93.829 55.272 1.00 101.11 122 ARG B O 1
ATOM 3188 N N . ASP B 1 123 ? 60.152 -95.036 55.769 1.00 106.92 123 ASP B N 1
ATOM 3189 C CA . ASP B 1 123 ? 61.052 -94.059 55.163 1.00 117.46 123 ASP B CA 1
ATOM 3190 C C . ASP B 1 123 ? 61.261 -94.291 53.677 1.00 118.68 123 ASP B C 1
ATOM 3191 O O . ASP B 1 123 ? 61.834 -93.427 53.003 1.00 118.03 123 ASP B O 1
ATOM 3196 N N . HIS B 1 124 ? 60.817 -95.430 53.158 1.00 118.32 124 HIS B N 1
ATOM 3197 C CA . HIS B 1 124 ? 60.763 -95.696 51.723 1.00 113.18 124 HIS B CA 1
ATOM 3198 C C . HIS B 1 124 ? 59.403 -96.313 51.423 1.00 104.40 124 HIS B C 1
ATOM 3199 O O . HIS B 1 124 ? 59.276 -97.518 51.173 1.00 104.52 124 HIS B O 1
ATOM 3206 N N . PRO B 1 125 ? 58.350 -95.510 51.501 1.00 94.40 125 PRO B N 1
ATOM 3207 C CA . PRO B 1 125 ? 56.995 -96.056 51.468 1.00 98.04 125 PRO B CA 1
ATOM 3208 C C . PRO B 1 125 ? 56.609 -96.551 50.083 1.00 97.97 125 PRO B C 1
ATOM 3209 O O . PRO B 1 125 ? 57.232 -96.239 49.066 1.00 95.78 125 PRO B O 1
ATOM 3213 N N . ALA B 1 126 ? 55.530 -97.324 50.061 1.00 94.87 126 ALA B N 1
ATOM 3214 C CA . ALA B 1 126 ? 54.923 -97.717 48.804 1.00 95.91 126 ALA B CA 1
ATOM 3215 C C . ALA B 1 126 ? 54.134 -96.547 48.235 1.00 96.08 126 ALA B C 1
ATOM 3216 O O . ALA B 1 126 ? 53.490 -95.790 48.969 1.00 98.21 126 ALA B O 1
ATOM 3218 N N . LYS B 1 127 ? 54.203 -96.383 46.925 1.00 90.00 127 LYS B N 1
ATOM 3219 C CA . LYS B 1 127 ? 53.393 -95.391 46.237 1.00 87.34 127 LYS B CA 1
ATOM 3220 C C . LYS B 1 127 ? 52.423 -96.189 45.380 1.00 89.08 127 LYS B C 1
ATOM 3221 O O . LYS B 1 127 ? 52.786 -96.652 44.294 1.00 94.49 127 LYS B O 1
ATOM 3227 N N . PHE B 1 128 ? 51.171 -96.275 45.828 1.00 84.27 128 PHE B N 1
ATOM 3228 C CA . PHE B 1 128 ? 50.148 -97.073 45.166 1.00 77.20 128 PHE B CA 1
ATOM 3229 C C . PHE B 1 128 ? 49.329 -96.158 44.262 1.00 77.11 128 PHE B C 1
ATOM 3230 O O . PHE B 1 128 ? 48.545 -95.346 44.756 1.00 81.26 128 PHE B O 1
ATOM 3238 N N . TYR B 1 129 ? 49.465 -96.325 42.947 1.00 63.54 129 TYR B N 1
ATOM 3239 C CA . TYR B 1 129 ? 48.555 -95.685 42.001 1.00 54.20 129 TYR B CA 1
ATOM 3240 C C . TYR B 1 129 ? 47.267 -96.504 41.889 1.00 63.73 129 TYR B C 1
ATOM 3241 O O . TYR B 1 129 ? 47.300 -97.722 41.651 1.00 62.34 129 TYR B O 1
ATOM 3250 N N . VAL B 1 130 ? 46.134 -95.848 42.100 1.00 59.69 130 VAL B N 1
ATOM 3251 C CA . VAL B 1 130 ? 44.852 -96.535 42.177 1.00 54.04 130 VAL B CA 1
ATOM 3252 C C . VAL B 1 130 ? 43.942 -95.991 41.091 1.00 58.92 130 VAL B C 1
ATOM 3253 O O . VAL B 1 130 ? 43.906 -94.783 40.834 1.00 60.68 130 VAL B O 1
ATOM 3257 N N . VAL B 1 131 ? 43.215 -96.887 40.444 1.00 63.07 131 VAL B N 1
ATOM 3258 C CA . VAL B 1 131 ? 42.209 -96.517 39.461 1.00 62.62 131 VAL B CA 1
ATOM 3259 C C . VAL B 1 131 ? 40.947 -97.312 39.742 1.00 56.68 131 VAL B C 1
ATOM 3260 O O . VAL B 1 131 ? 40.991 -98.540 39.864 1.00 64.61 131 VAL B O 1
ATOM 3264 N N . SER B 1 132 ? 39.832 -96.612 39.873 1.00 64.08 132 SER B N 1
ATOM 3265 C CA . SER B 1 132 ? 38.545 -97.241 40.143 1.00 66.99 132 SER B CA 1
ATOM 3266 C C . SER B 1 132 ? 37.566 -96.831 39.061 1.00 63.43 132 SER B C 1
ATOM 3267 O O . SER B 1 132 ? 37.510 -95.657 38.686 1.00 66.22 132 SER B O 1
ATOM 3270 N N . THR B 1 133 ? 36.835 -97.800 38.530 1.00 58.39 133 THR B N 1
ATOM 3271 C CA . THR B 1 133 ? 35.757 -97.506 37.600 1.00 63.52 133 THR B CA 1
ATOM 3272 C C . THR B 1 133 ? 34.462 -98.148 38.079 1.00 73.27 133 THR B C 1
ATOM 3273 O O . THR B 1 133 ? 34.491 -99.135 38.831 1.00 72.14 133 THR B O 1
ATOM 3277 N N . PRO B 1 134 ? 33.309 -97.603 37.674 1.00 74.20 134 PRO B N 1
ATOM 3278 C CA . PRO B 1 134 ? 32.023 -98.236 38.016 1.00 67.77 134 PRO B CA 1
ATOM 3279 C C . PRO B 1 134 ? 31.930 -99.669 37.499 1.00 63.49 134 PRO B C 1
ATOM 3280 O O . PRO B 1 134 ? 32.355 -99.971 36.381 1.00 60.86 134 PRO B O 1
ATOM 3284 N N . ALA B 1 135 ? 31.324 -100.550 38.299 1.00 64.71 135 ALA B N 1
ATOM 3285 C CA . ALA B 1 135 ? 31.274 -101.971 37.948 1.00 73.77 135 ALA B CA 1
ATOM 3286 C C . ALA B 1 135 ? 29.942 -102.602 38.332 1.00 78.55 135 ALA B C 1
ATOM 3287 O O . ALA B 1 135 ? 29.496 -102.462 39.474 1.00 80.53 135 ALA B O 1
ATOM 3289 N N . HIS B 1 136 ? 29.330 -103.336 37.397 1.00 79.19 136 HIS B N 1
ATOM 3290 C CA . HIS B 1 136 ? 28.079 -104.049 37.657 1.00 68.76 136 HIS B CA 1
ATOM 3291 C C . HIS B 1 136 ? 28.229 -105.543 37.935 1.00 74.04 136 HIS B C 1
ATOM 3292 O O . HIS B 1 136 ? 27.236 -106.178 38.312 1.00 75.28 136 HIS B O 1
ATOM 3299 N N . LYS B 1 137 ? 29.428 -106.117 37.796 1.00 66.76 137 LYS B N 1
ATOM 3300 C CA . LYS B 1 137 ? 29.598 -107.562 37.887 1.00 64.44 137 LYS B CA 1
ATOM 3301 C C . LYS B 1 137 ? 30.861 -107.905 38.658 1.00 75.43 137 LYS B C 1
ATOM 3302 O O . LYS B 1 137 ? 31.918 -107.312 38.420 1.00 87.20 137 LYS B O 1
ATOM 3308 N N . THR B 1 138 ? 30.756 -108.869 39.569 1.00 74.55 138 THR B N 1
ATOM 3309 C CA . THR B 1 138 ? 31.918 -109.298 40.332 1.00 79.04 138 THR B CA 1
ATOM 3310 C C . THR B 1 138 ? 32.807 -110.224 39.510 1.00 89.37 138 THR B C 1
ATOM 3311 O O . THR B 1 138 ? 32.336 -111.203 38.924 1.00 89.04 138 THR B O 1
ATOM 3315 N N . TYR B 1 139 ? 34.095 -109.896 39.462 1.00 87.32 139 TYR B N 1
ATOM 3316 C CA . TYR B 1 139 ? 35.108 -110.728 38.860 1.00 77.60 139 TYR B CA 1
ATOM 3317 C C . TYR B 1 139 ? 36.179 -110.983 39.910 1.00 82.59 139 TYR B C 1
ATOM 3318 O O . TYR B 1 139 ? 36.328 -110.189 40.845 1.00 83.34 139 TYR B O 1
ATOM 3327 N N . PRO B 1 140 ? 36.923 -112.081 39.801 1.00 79.95 140 PRO B N 1
ATOM 3328 C CA . PRO B 1 140 ? 37.876 -112.431 40.862 1.00 75.90 140 PRO B CA 1
ATOM 3329 C C . PRO B 1 140 ? 38.972 -111.391 41.028 1.00 75.37 140 PRO B C 1
ATOM 3330 O O . PRO B 1 140 ? 39.462 -110.812 40.060 1.00 77.93 140 PRO B O 1
ATOM 3334 N N . ASN B 1 141 ? 39.312 -111.129 42.284 1.00 76.15 141 ASN B N 1
ATOM 3335 C CA . ASN B 1 141 ? 40.546 -110.432 42.607 1.00 70.97 141 ASN B CA 1
ATOM 3336 C C . ASN B 1 141 ? 41.730 -111.202 42.031 1.00 76.52 141 ASN B C 1
ATOM 3337 O O . ASN B 1 141 ? 41.725 -112.435 41.981 1.00 78.99 141 ASN B O 1
ATOM 3342 N N . LYS B 1 142 ? 42.739 -110.474 41.569 1.00 79.94 142 LYS B N 1
ATOM 3343 C CA . LYS B 1 142 ? 43.909 -111.108 40.989 1.00 87.37 142 LYS B CA 1
ATOM 3344 C C . LYS B 1 142 ? 45.131 -110.305 41.380 1.00 94.18 142 LYS B C 1
ATOM 3345 O O . LYS B 1 142 ? 45.114 -109.074 41.311 1.00 95.89 142 LYS B O 1
ATOM 3351 N N . LYS B 1 143 ? 46.192 -110.999 41.781 1.00 94.21 143 LYS B N 1
ATOM 3352 C CA . LYS B 1 143 ? 47.465 -110.339 42.019 1.00 93.34 143 LYS B CA 1
ATOM 3353 C C . LYS B 1 143 ? 48.279 -110.410 40.737 1.00 92.33 143 LYS B C 1
ATOM 3354 O O . LYS B 1 143 ? 48.382 -111.468 40.110 1.00 93.02 143 LYS B O 1
ATOM 3360 N N . LEU B 1 144 ? 48.873 -109.286 40.360 1.00 89.99 144 LEU B N 1
ATOM 3361 C CA . LEU B 1 144 ? 49.608 -109.187 39.106 1.00 89.27 144 LEU B CA 1
ATOM 3362 C C . LEU B 1 144 ? 51.047 -108.877 39.478 1.00 90.66 144 LEU B C 1
ATOM 3363 O O . LEU B 1 144 ? 51.440 -107.702 39.586 1.00 88.98 144 LEU B O 1
ATOM 3368 N N . PRO B 1 145 ? 51.857 -109.904 39.730 1.00 82.51 145 PRO B N 1
ATOM 3369 C CA . PRO B 1 145 ? 53.235 -109.657 40.161 1.00 82.83 145 PRO B CA 1
ATOM 3370 C C . PRO B 1 145 ? 54.038 -109.095 39.007 1.00 81.83 145 PRO B C 1
ATOM 3371 O O . PRO B 1 145 ? 53.841 -109.483 37.852 1.00 78.20 145 PRO B O 1
ATOM 3375 N N . PHE B 1 146 ? 54.930 -108.148 39.328 1.00 83.49 146 PHE B N 1
ATOM 3376 C CA . PHE B 1 146 ? 55.832 -107.606 38.316 1.00 80.86 146 PHE B CA 1
ATOM 3377 C C . PHE B 1 146 ? 56.727 -108.689 37.747 1.00 92.41 146 PHE B C 1
ATOM 3378 O O . PHE B 1 146 ? 57.143 -108.604 36.586 1.00 97.15 146 PHE B O 1
ATOM 3386 N N . ALA B 1 147 ? 57.048 -109.695 38.563 1.00 93.57 147 ALA B N 1
ATOM 3387 C CA . ALA B 1 147 ? 57.838 -110.829 38.110 1.00 93.71 147 ALA B CA 1
ATOM 3388 C C . ALA B 1 147 ? 57.196 -111.507 36.905 1.00 103.00 147 ALA B C 1
ATOM 3389 O O . ALA B 1 147 ? 57.828 -111.671 35.858 1.00 112.78 147 ALA B O 1
ATOM 3391 N N . THR B 1 148 ? 55.928 -111.880 37.024 1.00 103.95 148 THR B N 1
ATOM 3392 C CA . THR B 1 148 ? 55.228 -112.623 35.986 1.00 112.62 148 THR B CA 1
ATOM 3393 C C . THR B 1 148 ? 54.559 -111.724 34.944 1.00 119.02 148 THR B C 1
ATOM 3394 O O . THR B 1 148 ? 53.687 -112.201 34.205 1.00 128.47 148 THR B O 1
ATOM 3398 N N . ALA B 1 149 ? 54.909 -110.439 34.882 1.00 102.21 149 ALA B N 1
ATOM 3399 C CA . ALA B 1 149 ? 54.228 -109.611 33.901 1.00 88.61 149 ALA B CA 1
ATOM 3400 C C . ALA B 1 149 ? 54.801 -109.874 32.512 1.00 85.29 149 ALA B C 1
ATOM 3401 O O . ALA B 1 149 ? 55.943 -110.300 32.361 1.00 89.91 149 ALA B O 1
ATOM 3403 N N . LEU B 1 150 ? 54.022 -109.545 31.487 1.00 84.90 150 LEU B N 1
ATOM 3404 C CA . LEU B 1 150 ? 54.313 -109.943 30.109 1.00 84.96 150 LEU B CA 1
ATOM 3405 C C . LEU B 1 150 ? 54.734 -108.709 29.320 1.00 87.21 150 LEU B C 1
ATOM 3406 O O . LEU B 1 150 ? 53.899 -107.856 28.993 1.00 94.75 150 LEU B O 1
ATOM 3411 N N . ALA B 1 151 ? 56.039 -108.602 29.051 1.00 75.41 151 ALA B N 1
ATOM 3412 C CA . ALA B 1 151 ? 56.614 -107.489 28.296 1.00 73.12 151 ALA B CA 1
ATOM 3413 C C . ALA B 1 151 ? 56.664 -107.722 26.783 1.00 79.66 151 ALA B C 1
ATOM 3414 O O . ALA B 1 151 ? 56.894 -108.839 26.319 1.00 81.38 151 ALA B O 1
ATOM 3416 N N . LYS B 1 152 ? 56.370 -106.673 26.021 1.00 84.62 152 LYS B N 1
ATOM 3417 C CA . LYS B 1 152 ? 56.486 -106.678 24.560 1.00 83.63 152 LYS B CA 1
ATOM 3418 C C . LYS B 1 152 ? 57.340 -105.493 24.137 1.00 96.93 152 LYS B C 1
ATOM 3419 O O . LYS B 1 152 ? 56.889 -104.339 24.284 1.00 104.38 152 LYS B O 1
ATOM 3425 N N . PRO B 1 153 ? 58.543 -105.702 23.597 1.00 100.65 153 PRO B N 1
ATOM 3426 C CA . PRO B 1 153 ? 59.338 -104.556 23.131 1.00 91.68 153 PRO B CA 1
ATOM 3427 C C . PRO B 1 153 ? 58.766 -104.008 21.835 1.00 85.38 153 PRO B C 1
ATOM 3428 O O . PRO B 1 153 ? 58.315 -104.760 20.969 1.00 83.47 153 PRO B O 1
ATOM 3432 N N . MET B 1 154 ? 58.811 -102.686 21.694 1.00 84.66 154 MET B N 1
ATOM 3433 C CA . MET B 1 154 ? 58.211 -102.042 20.538 1.00 84.93 154 MET B CA 1
ATOM 3434 C C . MET B 1 154 ? 58.996 -100.783 20.197 1.00 80.36 154 MET B C 1
ATOM 3435 O O . MET B 1 154 ? 59.654 -100.189 21.060 1.00 68.11 154 MET B O 1
ATOM 3440 N N . GLY B 1 155 ? 58.924 -100.389 18.930 1.00 87.91 155 GLY B N 1
ATOM 3441 C CA . GLY B 1 155 ? 59.496 -99.140 18.471 1.00 94.01 155 GLY B CA 1
ATOM 3442 C C . GLY B 1 155 ? 60.974 -99.246 18.146 1.00 100.29 155 GLY B C 1
ATOM 3443 O O . GLY B 1 155 ? 61.678 -100.151 18.584 1.00 103.48 155 GLY B O 1
ATOM 3444 N N . ASP B 1 156 ? 61.448 -98.281 17.360 1.00 105.99 156 ASP B N 1
ATOM 3445 C CA . ASP B 1 156 ? 62.834 -98.203 16.907 1.00 100.77 156 ASP B CA 1
ATOM 3446 C C . ASP B 1 156 ? 63.445 -96.887 17.372 1.00 92.21 156 ASP B C 1
ATOM 3447 O O . ASP B 1 156 ? 62.782 -96.042 17.966 1.00 91.55 156 ASP B O 1
ATOM 3452 N N . GLN B 1 157 ? 64.723 -96.700 17.074 1.00 90.06 157 GLN B N 1
ATOM 3453 C CA . GLN B 1 157 ? 65.370 -95.450 17.447 1.00 78.27 157 GLN B CA 1
ATOM 3454 C C . GLN B 1 157 ? 65.029 -94.328 16.473 1.00 82.34 157 GLN B C 1
ATOM 3455 O O . GLN B 1 157 ? 65.033 -93.154 16.860 1.00 80.04 157 GLN B O 1
ATOM 3461 N N . GLN B 1 158 ? 64.724 -94.671 15.218 1.00 84.91 158 GLN B N 1
ATOM 3462 C CA . GLN B 1 158 ? 64.432 -93.661 14.204 1.00 81.28 158 GLN B CA 1
ATOM 3463 C C . GLN B 1 158 ? 63.204 -92.830 14.584 1.00 87.53 158 GLN B C 1
ATOM 3464 O O . GLN B 1 158 ? 63.134 -91.636 14.273 1.00 92.76 158 GLN B O 1
ATOM 3470 N N . HIS B 1 159 ? 62.211 -93.449 15.225 1.00 82.55 159 HIS B N 1
ATOM 3471 C CA . HIS B 1 159 ? 61.011 -92.745 15.678 1.00 79.53 159 HIS B CA 1
ATOM 3472 C C . HIS B 1 159 ? 61.030 -92.373 17.156 1.00 72.56 159 HIS B C 1
ATOM 3473 O O . HIS B 1 159 ? 60.034 -91.852 17.651 1.00 78.67 159 HIS B O 1
ATOM 3480 N N . LEU B 1 160 ? 62.115 -92.649 17.874 1.00 59.77 160 LEU B N 1
ATOM 3481 C CA . LEU B 1 160 ? 62.297 -92.240 19.268 1.00 64.13 160 LEU B CA 1
ATOM 3482 C C . LEU B 1 160 ? 61.198 -92.769 20.163 1.00 76.70 160 LEU B C 1
ATOM 3483 O O . LEU B 1 160 ? 60.935 -92.202 21.225 1.00 82.61 160 LEU B O 1
ATOM 3488 N N . ASN B 1 161 ? 60.538 -93.834 19.714 1.00 83.41 161 ASN B N 1
ATOM 3489 C CA . ASN B 1 161 ? 59.484 -94.524 20.437 1.00 80.93 161 ASN B CA 1
ATOM 3490 C C . ASN B 1 161 ? 59.947 -95.818 21.090 1.00 81.02 161 ASN B C 1
ATOM 3491 O O . ASN B 1 161 ? 59.097 -96.604 21.518 1.00 85.00 161 ASN B O 1
ATOM 3496 N N . LYS B 1 162 ? 61.250 -96.107 21.095 1.00 77.39 162 LYS B N 1
ATOM 3497 C CA . LYS B 1 162 ? 61.746 -97.386 21.610 1.00 84.36 162 LYS B CA 1
ATOM 3498 C C . LYS B 1 162 ? 61.294 -97.608 23.056 1.00 81.37 162 LYS B C 1
ATOM 3499 O O . LYS B 1 162 ? 61.623 -96.822 23.951 1.00 71.11 162 LYS B O 1
ATOM 3505 N N . ARG B 1 163 ? 60.575 -98.707 23.298 1.00 83.96 163 ARG B N 1
ATOM 3506 C CA . ARG B 1 163 ? 59.919 -98.882 24.588 1.00 83.04 163 ARG B CA 1
ATOM 3507 C C . ARG B 1 163 ? 59.635 -100.353 24.830 1.00 85.18 163 ARG B C 1
ATOM 3508 O O . ARG B 1 163 ? 59.665 -101.171 23.905 1.00 81.18 163 ARG B O 1
ATOM 3516 N N . THR B 1 164 ? 59.365 -100.670 26.099 1.00 87.67 164 THR B N 1
ATOM 3517 C CA . THR B 1 164 ? 58.857 -101.968 26.532 1.00 88.26 164 THR B CA 1
ATOM 3518 C C . THR B 1 164 ? 57.471 -101.797 27.155 1.00 80.53 164 THR B C 1
ATOM 3519 O O . THR B 1 164 ? 57.284 -100.941 28.023 1.00 71.03 164 THR B O 1
ATOM 3523 N N . ILE B 1 165 ? 56.521 -102.642 26.735 1.00 81.21 165 ILE B N 1
ATOM 3524 C CA . ILE B 1 165 ? 55.110 -102.593 27.136 1.00 68.41 165 ILE B CA 1
ATOM 3525 C C . ILE B 1 165 ? 54.826 -103.704 28.145 1.00 70.75 165 ILE B C 1
ATOM 3526 O O . ILE B 1 165 ? 55.229 -104.853 27.931 1.00 86.27 165 ILE B O 1
ATOM 3531 N N . TYR B 1 166 ? 54.122 -103.386 29.233 1.00 74.85 166 TYR B N 1
ATOM 3532 C CA . TYR B 1 166 ? 53.812 -104.359 30.289 1.00 81.33 166 TYR B CA 1
ATOM 3533 C C . TYR B 1 166 ? 52.299 -104.514 30.454 1.00 73.21 166 TYR B C 1
ATOM 3534 O O . TYR B 1 166 ? 51.611 -103.554 30.812 1.00 72.68 166 TYR B O 1
ATOM 3543 N N . LYS B 1 167 ? 51.788 -105.723 30.222 1.00 72.17 167 LYS B N 1
ATOM 3544 C CA . LYS B 1 167 ? 50.381 -106.017 30.472 1.00 78.30 167 LYS B CA 1
ATOM 3545 C C . LYS B 1 167 ? 50.143 -106.156 31.970 1.00 78.89 167 LYS B C 1
ATOM 3546 O O . LYS B 1 167 ? 50.869 -106.887 32.653 1.00 78.42 167 LYS B O 1
ATOM 3552 N N . TYR B 1 168 ? 49.149 -105.427 32.489 1.00 72.87 168 TYR B N 1
ATOM 3553 C CA . TYR B 1 168 ? 48.763 -105.623 33.881 1.00 76.38 168 TYR B CA 1
ATOM 3554 C C . TYR B 1 168 ? 47.304 -106.067 33.971 1.00 80.71 168 TYR B C 1
ATOM 3555 O O . TYR B 1 168 ? 47.001 -107.253 34.171 1.00 82.30 168 TYR B O 1
ATOM 3564 N N . ILE B 1 169 ? 46.389 -105.125 33.798 1.00 74.40 169 ILE B N 1
ATOM 3565 C CA . ILE B 1 169 ? 44.974 -105.439 33.666 1.00 75.12 169 ILE B CA 1
ATOM 3566 C C . ILE B 1 169 ? 44.652 -105.345 32.189 1.00 81.30 169 ILE B C 1
ATOM 3567 O O . ILE B 1 169 ? 44.601 -104.256 31.610 1.00 85.01 169 ILE B O 1
ATOM 3572 N N . ASP B 1 170 ? 44.449 -106.506 31.593 1.00 86.13 170 ASP B N 1
ATOM 3573 C CA . ASP B 1 170 ? 44.308 -106.675 30.165 1.00 90.72 170 ASP B CA 1
ATOM 3574 C C . ASP B 1 170 ? 43.261 -107.758 29.967 1.00 91.73 170 ASP B C 1
ATOM 3575 O O . ASP B 1 170 ? 43.225 -108.730 30.728 1.00 102.78 170 ASP B O 1
ATOM 3580 N N . ALA B 1 171 ? 42.362 -107.565 29.001 1.00 82.50 171 ALA B N 1
ATOM 3581 C CA . ALA B 1 171 ? 41.296 -108.549 28.830 1.00 74.75 171 ALA B CA 1
ATOM 3582 C C . ALA B 1 171 ? 41.823 -109.915 28.398 1.00 81.76 171 ALA B C 1
ATOM 3583 O O . ALA B 1 171 ? 41.099 -110.905 28.509 1.00 76.79 171 ALA B O 1
ATOM 3585 N N . SER B 1 172 ? 43.081 -110.006 27.958 1.00 90.66 172 SER B N 1
ATOM 3586 C CA . SER B 1 172 ? 43.640 -111.300 27.583 1.00 86.88 172 SER B CA 1
ATOM 3587 C C . SER B 1 172 ? 44.049 -112.124 28.799 1.00 81.51 172 SER B C 1
ATOM 3588 O O . SER B 1 172 ? 43.912 -113.347 28.781 1.00 89.29 172 SER B O 1
ATOM 3591 N N . GLN B 1 173 ? 44.575 -111.492 29.851 1.00 88.57 173 GLN B N 1
ATOM 3592 C CA . GLN B 1 173 ? 44.940 -112.210 31.071 1.00 92.80 173 GLN B CA 1
ATOM 3593 C C . GLN B 1 173 ? 43.769 -112.384 32.031 1.00 89.32 173 GLN B C 1
ATOM 3594 O O . GLN B 1 173 ? 43.813 -113.275 32.889 1.00 87.04 173 GLN B O 1
ATOM 3600 N N . MET B 1 174 ? 42.734 -111.551 31.914 1.00 90.23 174 MET B N 1
ATOM 3601 C CA . MET B 1 174 ? 41.684 -111.494 32.924 1.00 83.38 174 MET B CA 1
ATOM 3602 C C . MET B 1 174 ? 40.442 -110.832 32.341 1.00 82.50 174 MET B C 1
ATOM 3603 O O . MET B 1 174 ? 40.471 -110.249 31.259 1.00 83.64 174 MET B O 1
ATOM 3608 N N . ASP B 1 175 ? 39.342 -110.944 33.074 1.00 85.57 175 ASP B N 1
ATOM 3609 C CA . ASP B 1 175 ? 38.069 -110.339 32.707 1.00 89.08 175 ASP B CA 1
ATOM 3610 C C . ASP B 1 175 ? 37.692 -109.305 33.763 1.00 84.45 175 ASP B C 1
ATOM 3611 O O . ASP B 1 175 ? 37.720 -109.602 34.960 1.00 85.47 175 ASP B O 1
ATOM 3616 N N . THR B 1 176 ? 37.381 -108.086 33.316 1.00 80.25 176 THR B N 1
ATOM 3617 C CA . THR B 1 176 ? 36.900 -106.994 34.161 1.00 79.49 176 THR B CA 1
ATOM 3618 C C . THR B 1 176 ? 35.707 -106.333 33.484 1.00 79.42 176 THR B C 1
ATOM 3619 O O . THR B 1 176 ? 35.400 -106.590 32.315 1.00 75.24 176 THR B O 1
ATOM 3623 N N . CYS B 1 177 ? 34.979 -105.528 34.253 1.00 81.01 177 CYS B N 1
ATOM 3624 C CA . CYS B 1 177 ? 33.854 -104.818 33.669 1.00 68.67 177 CYS B CA 1
ATOM 3625 C C . CYS B 1 177 ? 34.284 -103.822 32.591 1.00 69.38 177 CYS B C 1
ATOM 3626 O O . CYS B 1 177 ? 33.964 -104.024 31.417 1.00 77.96 177 CYS B O 1
ATOM 3629 N N . GLN B 1 178 ? 34.911 -102.698 32.958 1.00 62.59 178 GLN B N 1
ATOM 3630 C CA . GLN B 1 178 ? 35.458 -101.797 31.944 1.00 59.92 178 GLN B CA 1
ATOM 3631 C C . GLN B 1 178 ? 36.925 -101.392 32.110 1.00 63.97 178 GLN B C 1
ATOM 3632 O O . GLN B 1 178 ? 37.498 -100.849 31.151 1.00 64.79 178 GLN B O 1
ATOM 3638 N N . LEU B 1 179 ? 37.528 -101.570 33.287 1.00 64.73 179 LEU B N 1
ATOM 3639 C CA . LEU B 1 179 ? 38.874 -101.060 33.545 1.00 66.33 179 LEU B CA 1
ATOM 3640 C C . LEU B 1 179 ? 39.938 -101.824 32.758 1.00 68.53 179 LEU B C 1
ATOM 3641 O O . LEU B 1 179 ? 39.902 -103.058 32.685 1.00 75.13 179 LEU B O 1
ATOM 3646 N N . GLN B 1 180 ? 40.898 -101.089 32.179 1.00 68.74 180 GLN B N 1
ATOM 3647 C CA . GLN B 1 180 ? 42.108 -101.682 31.609 1.00 67.92 180 GLN B CA 1
ATOM 3648 C C . GLN B 1 180 ? 43.307 -100.836 31.999 1.00 70.33 180 GLN B C 1
ATOM 3649 O O . GLN B 1 180 ? 43.241 -99.605 31.991 1.00 70.39 180 GLN B O 1
ATOM 3655 N N . MET B 1 181 ? 44.415 -101.492 32.304 1.00 71.04 181 MET B N 1
ATOM 3656 C CA . MET B 1 181 ? 45.583 -100.779 32.795 1.00 74.22 181 MET B CA 1
ATOM 3657 C C . MET B 1 181 ? 46.847 -101.413 32.249 1.00 80.22 181 MET B C 1
ATOM 3658 O O . MET B 1 181 ? 46.935 -102.629 32.086 1.00 80.98 181 MET B O 1
ATOM 3663 N N . GLY B 1 182 ? 47.834 -100.563 31.985 1.00 91.62 182 GLY B N 1
ATOM 3664 C CA . GLY B 1 182 ? 49.114 -101.024 31.502 1.00 96.46 182 GLY B CA 1
ATOM 3665 C C . GLY B 1 182 ? 50.209 -100.074 31.926 1.00 94.59 182 GLY B C 1
ATOM 3666 O O . GLY B 1 182 ? 49.969 -98.987 32.463 1.00 91.05 182 GLY B O 1
ATOM 3667 N N . TYR B 1 183 ? 51.430 -100.509 31.643 1.00 89.95 183 TYR B N 1
ATOM 3668 C CA . TYR B 1 183 ? 52.647 -99.876 32.113 1.00 74.48 183 TYR B CA 1
ATOM 3669 C C . TYR B 1 183 ? 53.613 -99.859 30.948 1.00 75.77 183 TYR B C 1
ATOM 3670 O O . TYR B 1 183 ? 53.736 -100.864 30.249 1.00 81.60 183 TYR B O 1
ATOM 3679 N N . THR B 1 184 ? 54.231 -98.711 30.693 1.00 60.44 184 THR B N 1
ATOM 3680 C CA . THR B 1 184 ? 55.109 -98.569 29.548 1.00 60.28 184 THR B CA 1
ATOM 3681 C C . THR B 1 184 ? 56.370 -97.845 29.983 1.00 69.77 184 THR B C 1
ATOM 3682 O O . THR B 1 184 ? 56.295 -96.771 30.583 1.00 69.02 184 THR B O 1
ATOM 3686 N N . VAL B 1 185 ? 57.523 -98.457 29.727 1.00 77.11 185 VAL B N 1
ATOM 3687 C CA . VAL B 1 185 ? 58.809 -97.859 30.050 1.00 81.58 185 VAL B CA 1
ATOM 3688 C C . VAL B 1 185 ? 59.517 -97.546 28.742 1.00 85.52 185 VAL B C 1
ATOM 3689 O O . VAL B 1 185 ? 59.833 -98.450 27.955 1.00 88.94 185 VAL B O 1
ATOM 3693 N N . LEU B 1 186 ? 59.726 -96.253 28.508 1.00 81.77 186 LEU B N 1
ATOM 3694 C CA . LEU B 1 186 ? 60.534 -95.759 27.407 1.00 82.57 186 LEU B CA 1
ATOM 3695 C C . LEU B 1 186 ? 62.023 -95.916 27.697 1.00 83.23 186 LEU B C 1
ATOM 3696 O O . LEU B 1 186 ? 62.500 -95.540 28.777 1.00 83.68 186 LEU B O 1
ATOM 3701 N N . GLU B 1 187 ? 62.739 -96.484 26.716 1.00 82.92 187 GLU B N 1
ATOM 3702 C CA . GLU B 1 187 ? 64.188 -96.646 26.759 1.00 88.85 187 GLU B CA 1
ATOM 3703 C C . GLU B 1 187 ? 64.897 -95.296 26.723 1.00 93.35 187 GLU B C 1
ATOM 3704 O O . GLU B 1 187 ? 64.370 -94.326 26.167 1.00 91.89 187 GLU B O 1
ATOM 3710 N N . PRO B 1 188 ? 66.092 -95.205 27.312 1.00 92.26 188 PRO B N 1
ATOM 3711 C CA . PRO B 1 188 ? 66.900 -93.995 27.124 1.00 90.30 188 PRO B CA 1
ATOM 3712 C C . PRO B 1 188 ? 67.096 -93.749 25.637 1.00 83.05 188 PRO B C 1
ATOM 3713 O O . PRO B 1 188 ? 67.238 -94.688 24.849 1.00 74.19 188 PRO B O 1
ATOM 3717 N N . GLY B 1 189 ? 67.074 -92.473 25.257 1.00 82.38 189 GLY B N 1
ATOM 3718 C CA . GLY B 1 189 ? 67.119 -92.103 23.860 1.00 83.83 189 GLY B CA 1
ATOM 3719 C C . GLY B 1 189 ? 65.790 -92.158 23.136 1.00 89.30 189 GLY B C 1
ATOM 3720 O O . GLY B 1 189 ? 65.770 -92.019 21.908 1.00 94.46 189 GLY B O 1
ATOM 3721 N N . SER B 1 190 ? 64.685 -92.385 23.851 1.00 87.38 190 SER B N 1
ATOM 3722 C CA . SER B 1 190 ? 63.336 -92.360 23.288 1.00 76.86 190 SER B CA 1
ATOM 3723 C C . SER B 1 190 ? 62.406 -91.674 24.274 1.00 70.77 190 SER B C 1
ATOM 3724 O O . SER B 1 190 ? 62.444 -91.989 25.466 1.00 67.26 190 SER B O 1
ATOM 3727 N N . SER B 1 191 ? 61.702 -90.632 23.834 1.00 79.38 191 SER B N 1
ATOM 3728 C CA . SER B 1 191 ? 60.679 -90.000 24.668 1.00 74.13 191 SER B CA 1
ATOM 3729 C C . SER B 1 191 ? 59.222 -90.057 24.173 1.00 68.60 191 SER B C 1
ATOM 3730 O O . SER B 1 191 ? 58.341 -89.572 24.889 1.00 67.15 191 SER B O 1
ATOM 3733 N N . TRP B 1 192 ? 58.927 -90.595 22.986 1.00 63.17 192 TRP B N 1
ATOM 3734 C CA . TRP B 1 192 ? 57.589 -90.475 22.394 1.00 60.91 192 TRP B CA 1
ATOM 3735 C C . TRP B 1 192 ? 56.673 -91.611 22.847 1.00 76.70 192 TRP B C 1
ATOM 3736 O O . TRP B 1 192 ? 57.050 -92.785 22.752 1.00 95.27 192 TRP B O 1
ATOM 3747 N N . ASN B 1 193 ? 55.454 -91.278 23.287 1.00 81.65 193 ASN B N 1
ATOM 3748 C CA . ASN B 1 193 ? 54.463 -92.299 23.630 1.00 83.46 193 ASN B CA 1
ATOM 3749 C C . ASN B 1 193 ? 53.193 -92.092 22.819 1.00 77.66 193 ASN B C 1
ATOM 3750 O O . ASN B 1 193 ? 52.745 -90.959 22.624 1.00 75.53 193 ASN B O 1
ATOM 3755 N N . THR B 1 194 ? 52.618 -93.210 22.379 1.00 80.95 194 THR B N 1
ATOM 3756 C CA . THR B 1 194 ? 51.428 -93.258 21.528 1.00 85.80 194 THR B CA 1
ATOM 3757 C C . THR B 1 194 ? 51.588 -92.298 20.360 1.00 96.92 194 THR B C 1
ATOM 3758 O O . THR B 1 194 ? 50.677 -91.531 20.045 1.00 107.28 194 THR B O 1
ATOM 3762 N N . MET B 1 195 ? 52.749 -92.339 19.692 1.00 110.92 195 MET B N 1
ATOM 3763 C CA . MET B 1 195 ? 53.011 -91.262 18.738 1.00 127.31 195 MET B CA 1
ATOM 3764 C C . MET B 1 195 ? 51.981 -91.195 17.624 1.00 133.64 195 MET B C 1
ATOM 3765 O O . MET B 1 195 ? 51.226 -90.207 17.585 1.00 156.11 195 MET B O 1
ATOM 3770 N N . PRO B 1 196 ? 51.844 -92.175 16.728 1.00 103.80 196 PRO B N 1
ATOM 3771 C CA . PRO B 1 196 ? 50.676 -92.068 15.854 1.00 95.23 196 PRO B CA 1
ATOM 3772 C C . PRO B 1 196 ? 49.441 -92.080 16.746 1.00 114.82 196 PRO B C 1
ATOM 3773 O O . PRO B 1 196 ? 49.225 -93.001 17.544 1.00 120.49 196 PRO B O 1
ATOM 3777 N N . ALA B 1 197 ? 48.648 -91.014 16.621 1.00 119.09 197 ALA B N 1
ATOM 3778 C CA . ALA B 1 197 ? 47.693 -90.595 17.637 1.00 108.94 197 ALA B CA 1
ATOM 3779 C C . ALA B 1 197 ? 46.322 -91.136 17.287 1.00 104.83 197 ALA B C 1
ATOM 3780 O O . ALA B 1 197 ? 45.966 -91.227 16.107 1.00 100.91 197 ALA B O 1
ATOM 3782 N N . HIS B 1 198 ? 45.560 -91.509 18.309 1.00 104.86 198 HIS B N 1
ATOM 3783 C CA . HIS B 1 198 ? 44.257 -92.107 18.080 1.00 102.25 198 HIS B CA 1
ATOM 3784 C C . HIS B 1 198 ? 43.192 -91.376 18.882 1.00 101.30 198 HIS B C 1
ATOM 3785 O O . HIS B 1 198 ? 43.444 -90.863 19.977 1.00 102.96 198 HIS B O 1
ATOM 3792 N N . THR B 1 199 ? 42.012 -91.288 18.282 1.00 99.41 199 THR B N 1
ATOM 3793 C CA . THR B 1 199 ? 40.773 -91.011 18.987 1.00 91.38 199 THR B CA 1
ATOM 3794 C C . THR B 1 199 ? 39.961 -92.298 18.985 1.00 101.18 199 THR B C 1
ATOM 3795 O O . THR B 1 199 ? 39.989 -93.058 18.010 1.00 99.65 199 THR B O 1
ATOM 3799 N N . HIS B 1 200 ? 39.305 -92.582 20.105 1.00 101.84 200 HIS B N 1
ATOM 3800 C CA . HIS B 1 200 ? 38.286 -93.620 20.170 1.00 92.15 200 HIS B CA 1
ATOM 3801 C C . HIS B 1 200 ? 37.090 -93.040 20.909 1.00 81.00 200 HIS B C 1
ATOM 3802 O O . HIS B 1 200 ? 37.152 -92.848 22.126 1.00 72.74 200 HIS B O 1
ATOM 3809 N N . ALA B 1 201 ? 35.981 -92.837 20.196 1.00 87.34 201 ALA B N 1
ATOM 3810 C CA . ALA B 1 201 ? 34.858 -92.097 20.771 1.00 85.48 201 ALA B CA 1
ATOM 3811 C C . ALA B 1 201 ? 34.253 -92.798 21.987 1.00 88.90 201 ALA B C 1
ATOM 3812 O O . ALA B 1 201 ? 33.676 -92.139 22.862 1.00 85.70 201 ALA B O 1
ATOM 3814 N N . ARG B 1 202 ? 34.384 -94.121 22.073 1.00 91.04 202 ARG B N 1
ATOM 3815 C CA . ARG B 1 202 ? 33.626 -94.923 23.022 1.00 85.73 202 ARG B CA 1
ATOM 3816 C C . ARG B 1 202 ? 34.412 -95.244 24.295 1.00 85.46 202 ARG B C 1
ATOM 3817 O O . ARG B 1 202 ? 33.923 -96.025 25.127 1.00 71.78 202 ARG B O 1
ATOM 3825 N N . ARG B 1 203 ? 35.623 -94.688 24.446 1.00 93.45 203 ARG B N 1
ATOM 3826 C CA . ARG B 1 203 ? 36.481 -94.928 25.605 1.00 88.53 203 ARG B CA 1
ATOM 3827 C C . ARG B 1 203 ? 37.334 -93.685 25.841 1.00 84.57 203 ARG B C 1
ATOM 3828 O O . ARG B 1 203 ? 37.621 -92.927 24.913 1.00 86.54 203 ARG B O 1
ATOM 3836 N N . MET B 1 204 ? 37.792 -93.519 27.080 1.00 73.47 204 MET B N 1
ATOM 3837 C CA . MET B 1 204 ? 38.646 -92.409 27.472 1.00 70.78 204 MET B CA 1
ATOM 3838 C C . MET B 1 204 ? 39.876 -92.962 28.188 1.00 75.72 204 MET B C 1
ATOM 3839 O O . MET B 1 204 ? 39.932 -94.145 28.523 1.00 75.98 204 MET B O 1
ATOM 3844 N N . GLU B 1 205 ? 40.886 -92.116 28.413 1.00 77.39 205 GLU B N 1
ATOM 3845 C CA . GLU B 1 205 ? 42.111 -92.588 29.055 1.00 79.03 205 GLU B CA 1
ATOM 3846 C C . GLU B 1 205 ? 42.645 -91.582 30.066 1.00 71.72 205 GLU B C 1
ATOM 3847 O O . GLU B 1 205 ? 42.445 -90.374 29.938 1.00 71.46 205 GLU B O 1
ATOM 3853 N N . THR B 1 206 ? 43.285 -92.111 31.102 1.00 61.57 206 THR B N 1
ATOM 3854 C CA . THR B 1 206 ? 44.072 -91.344 32.055 1.00 56.50 206 THR B CA 1
ATOM 3855 C C . THR B 1 206 ? 45.499 -91.876 32.060 1.00 62.76 206 THR B C 1
ATOM 3856 O O . THR B 1 206 ? 45.725 -93.082 32.246 1.00 71.42 206 THR B O 1
ATOM 3860 N N . TYR B 1 207 ? 46.450 -90.981 31.830 1.00 54.78 207 TYR B N 1
ATOM 3861 C CA . TYR B 1 207 ? 47.875 -91.299 31.839 1.00 54.98 207 TYR B CA 1
ATOM 3862 C C . TYR B 1 207 ? 48.517 -90.686 33.077 1.00 57.87 207 TYR B C 1
ATOM 3863 O O . TYR B 1 207 ? 48.281 -89.514 33.375 1.00 66.56 207 TYR B O 1
ATOM 3872 N N . MET B 1 208 ? 49.330 -91.459 33.792 1.00 58.83 208 MET B N 1
ATOM 3873 C CA . MET B 1 208 ? 50.121 -90.928 34.899 1.00 61.98 208 MET B CA 1
ATOM 3874 C C . MET B 1 208 ? 51.601 -91.178 34.610 1.00 75.15 208 MET B C 1
ATOM 3875 O O . MET B 1 208 ? 52.036 -92.331 34.515 1.00 81.96 208 MET B O 1
ATOM 3880 N N . TYR B 1 209 ? 52.369 -90.100 34.466 1.00 74.55 209 TYR B N 1
ATOM 3881 C CA . TYR B 1 209 ? 53.773 -90.167 34.087 1.00 77.61 209 TYR B CA 1
ATOM 3882 C C . TYR B 1 209 ? 54.648 -90.106 35.334 1.00 79.45 209 TYR B C 1
ATOM 3883 O O . TYR B 1 209 ? 54.441 -89.243 36.197 1.00 76.01 209 TYR B O 1
ATOM 3892 N N . PHE B 1 210 ? 55.646 -90.990 35.406 1.00 72.44 210 PHE B N 1
ATOM 3893 C CA . PHE B 1 210 ? 56.506 -91.062 36.582 1.00 68.79 210 PHE B CA 1
ATOM 3894 C C . PHE B 1 210 ? 57.848 -91.692 36.222 1.00 79.22 210 PHE B C 1
ATOM 3895 O O . PHE B 1 210 ? 58.114 -92.051 35.069 1.00 84.53 210 PHE B O 1
ATOM 3903 N N . ASN B 1 211 ? 58.673 -91.867 37.255 1.00 79.02 211 ASN B N 1
ATOM 3904 C CA . ASN B 1 211 ? 60.025 -92.393 37.118 1.00 75.05 211 ASN B CA 1
ATOM 3905 C C . ASN B 1 211 ? 60.774 -91.626 36.020 1.00 70.80 211 ASN B C 1
ATOM 3906 O O . ASN B 1 211 ? 61.307 -92.193 35.063 1.00 60.91 211 ASN B O 1
ATOM 3911 N N . PHE B 1 212 ? 60.776 -90.305 36.156 1.00 72.46 212 PHE B N 1
ATOM 3912 C CA . PHE B 1 212 ? 61.486 -89.460 35.213 1.00 78.58 212 PHE B CA 1
ATOM 3913 C C . PHE B 1 212 ? 62.978 -89.724 35.303 1.00 79.75 212 PHE B C 1
ATOM 3914 O O . PHE B 1 212 ? 63.521 -89.893 36.395 1.00 85.07 212 PHE B O 1
ATOM 3922 N N . ALA B 1 213 ? 63.639 -89.763 34.143 1.00 78.08 213 ALA B N 1
ATOM 3923 C CA . ALA B 1 213 ? 65.046 -90.155 34.102 1.00 81.42 213 ALA B CA 1
ATOM 3924 C C . ALA B 1 213 ? 65.906 -89.266 34.994 1.00 85.55 213 ALA B C 1
ATOM 3925 O O . ALA B 1 213 ? 66.588 -89.753 35.905 1.00 87.47 213 ALA B O 1
ATOM 3927 N N . ASP B 1 214 ? 65.880 -87.963 34.766 1.00 90.02 214 ASP B N 1
ATOM 3928 C CA . ASP B 1 214 ? 66.649 -87.048 35.592 1.00 99.31 214 ASP B CA 1
ATOM 3929 C C . ASP B 1 214 ? 65.704 -85.968 36.103 1.00 106.93 214 ASP B C 1
ATOM 3930 O O . ASP B 1 214 ? 64.639 -85.741 35.518 1.00 104.29 214 ASP B O 1
ATOM 3935 N N . PRO B 1 215 ? 66.053 -85.293 37.204 1.00 108.75 215 PRO B N 1
ATOM 3936 C CA . PRO B 1 215 ? 65.085 -84.371 37.825 1.00 98.73 215 PRO B CA 1
ATOM 3937 C C . PRO B 1 215 ? 64.649 -83.241 36.926 1.00 95.88 215 PRO B C 1
ATOM 3938 O O . PRO B 1 215 ? 63.558 -82.698 37.132 1.00 97.13 215 PRO B O 1
ATOM 3942 N N . GLU B 1 216 ? 65.440 -82.890 35.921 1.00 90.70 216 GLU B N 1
ATOM 3943 C CA . GLU B 1 216 ? 65.130 -81.765 35.057 1.00 83.95 216 GLU B CA 1
ATOM 3944 C C . GLU B 1 216 ? 64.210 -82.141 33.905 1.00 77.56 216 GLU B C 1
ATOM 3945 O O . GLU B 1 216 ? 63.704 -81.250 33.214 1.00 81.72 216 GLU B O 1
ATOM 3951 N N . THR B 1 217 ? 63.955 -83.423 33.686 1.00 69.14 217 THR B N 1
ATOM 3952 C CA . THR B 1 217 ? 63.139 -83.788 32.543 1.00 73.47 217 THR B CA 1
ATOM 3953 C C . THR B 1 217 ? 61.680 -83.349 32.720 1.00 73.61 217 THR B C 1
ATOM 3954 O O . THR B 1 217 ? 61.143 -83.270 33.834 1.00 69.61 217 THR B O 1
ATOM 3958 N N . ARG B 1 218 ? 61.054 -83.024 31.594 1.00 72.04 218 ARG B N 1
ATOM 3959 C CA . ARG B 1 218 ? 59.631 -82.725 31.522 1.00 63.62 218 ARG B CA 1
ATOM 3960 C C . ARG B 1 218 ? 59.003 -83.537 30.400 1.00 70.31 218 ARG B C 1
ATOM 3961 O O . ARG B 1 218 ? 59.664 -83.865 29.413 1.00 78.57 218 ARG B O 1
ATOM 3969 N N . VAL B 1 219 ? 57.712 -83.844 30.553 1.00 68.03 219 VAL B N 1
ATOM 3970 C CA . VAL B 1 219 ? 56.922 -84.537 29.539 1.00 54.84 219 VAL B CA 1
ATOM 3971 C C . VAL B 1 219 ? 55.845 -83.568 29.065 1.00 64.70 219 VAL B C 1
ATOM 3972 O O . VAL B 1 219 ? 55.165 -82.938 29.885 1.00 68.09 219 VAL B O 1
ATOM 3976 N N . PHE B 1 220 ? 55.712 -83.422 27.748 1.00 61.04 220 PHE B N 1
ATOM 3977 C CA . PHE B 1 220 ? 54.666 -82.600 27.148 1.00 60.84 220 PHE B CA 1
ATOM 3978 C C . PHE B 1 220 ? 53.567 -83.519 26.627 1.00 68.95 220 PHE B C 1
ATOM 3979 O O . PHE B 1 220 ? 53.762 -84.228 25.635 1.00 74.41 220 PHE B O 1
ATOM 3987 N N . HIS B 1 221 ? 52.399 -83.474 27.262 1.00 64.53 221 HIS B N 1
ATOM 3988 C CA . HIS B 1 221 ? 51.268 -84.310 26.881 1.00 59.04 221 HIS B CA 1
ATOM 3989 C C . HIS B 1 221 ? 50.316 -83.516 26.005 1.00 66.60 221 HIS B C 1
ATOM 3990 O O . HIS B 1 221 ? 49.790 -82.490 26.438 1.00 73.92 221 HIS B O 1
ATOM 3997 N N . PHE B 1 222 ? 50.067 -84.008 24.794 1.00 67.14 222 PHE B N 1
ATOM 3998 C CA . PHE B 1 222 ? 49.144 -83.357 23.870 1.00 61.43 222 PHE B CA 1
ATOM 3999 C C . PHE B 1 222 ? 47.737 -83.914 24.041 1.00 72.40 222 PHE B C 1
ATOM 4000 O O . PHE B 1 222 ? 47.544 -85.123 24.213 1.00 68.26 222 PHE B O 1
ATOM 4008 N N . LEU B 1 223 ? 46.757 -83.017 24.002 1.00 74.81 223 LEU B N 1
ATOM 4009 C CA . LEU B 1 223 ? 45.356 -83.393 24.005 1.00 76.42 223 LEU B CA 1
ATOM 4010 C C . LEU B 1 223 ? 44.603 -82.466 23.063 1.00 78.23 223 LEU B C 1
ATOM 4011 O O . LEU B 1 223 ? 45.183 -81.549 22.471 1.00 87.54 223 LEU B O 1
ATOM 4016 N N . GLY B 1 224 ? 43.309 -82.716 22.908 1.00 61.38 224 GLY B N 1
ATOM 4017 C CA . GLY B 1 224 ? 42.480 -81.956 22.002 1.00 55.07 224 GLY B CA 1
ATOM 4018 C C . GLY B 1 224 ? 42.112 -82.760 20.772 1.00 65.25 224 GLY B C 1
ATOM 4019 O O . GLY B 1 224 ? 42.660 -83.827 20.497 1.00 76.57 224 GLY B O 1
ATOM 4020 N N . LYS B 1 225 ? 41.136 -82.225 20.036 1.00 75.97 225 LYS B N 1
ATOM 4021 C CA . LYS B 1 225 ? 40.774 -82.778 18.740 1.00 84.22 225 LYS B CA 1
ATOM 4022 C C . LYS B 1 225 ? 42.004 -82.775 17.833 1.00 88.42 225 LYS B C 1
ATOM 4023 O O . LYS B 1 225 ? 42.893 -81.937 17.994 1.00 87.15 225 LYS B O 1
ATOM 4029 N N . PRO B 1 226 ? 42.101 -83.724 16.899 1.00 89.51 226 PRO B N 1
ATOM 4030 C CA . PRO B 1 226 ? 43.313 -83.806 16.063 1.00 89.79 226 PRO B CA 1
ATOM 4031 C C . PRO B 1 226 ? 43.650 -82.520 15.305 1.00 94.73 226 PRO B C 1
ATOM 4032 O O . PRO B 1 226 ? 44.826 -82.306 14.975 1.00 95.33 226 PRO B O 1
ATOM 4036 N N . ASP B 1 227 ? 42.653 -81.693 14.962 1.00 95.80 227 ASP B N 1
ATOM 4037 C CA . ASP B 1 227 ? 42.913 -80.410 14.305 1.00 103.66 227 ASP B CA 1
ATOM 4038 C C . ASP B 1 227 ? 43.280 -79.302 15.297 1.00 92.73 227 ASP B C 1
ATOM 4039 O O . ASP B 1 227 ? 44.052 -78.405 14.965 1.00 95.43 227 ASP B O 1
ATOM 4044 N N . GLU B 1 228 ? 42.692 -79.296 16.480 1.00 84.13 228 GLU B N 1
ATOM 4045 C CA . GLU B 1 228 ? 42.974 -78.296 17.504 1.00 78.18 228 GLU B CA 1
ATOM 4046 C C . GLU B 1 228 ? 43.647 -78.986 18.698 1.00 72.71 228 GLU B C 1
ATOM 4047 O O . GLU B 1 228 ? 42.959 -79.491 19.586 1.00 86.65 228 GLU B O 1
ATOM 4053 N N . THR B 1 229 ? 44.977 -78.926 18.791 1.00 67.80 229 THR B N 1
ATOM 4054 C CA . THR B 1 229 ? 45.708 -79.627 19.851 1.00 62.43 229 THR B CA 1
ATOM 4055 C C . THR B 1 229 ? 46.338 -78.621 20.800 1.00 64.45 229 THR B C 1
ATOM 4056 O O . THR B 1 229 ? 46.865 -77.590 20.364 1.00 62.95 229 THR B O 1
ATOM 4060 N N . ARG B 1 230 ? 46.281 -78.933 22.092 1.00 58.47 230 ARG B N 1
ATOM 4061 C CA . ARG B 1 230 ? 46.965 -78.173 23.124 1.00 58.47 230 ARG B CA 1
ATOM 4062 C C . ARG B 1 230 ? 47.970 -79.108 23.803 1.00 65.08 230 ARG B C 1
ATOM 4063 O O . ARG B 1 230 ? 48.058 -80.289 23.467 1.00 72.50 230 ARG B O 1
ATOM 4071 N N . HIS B 1 231 ? 48.731 -78.596 24.769 1.00 59.23 231 HIS B N 1
ATOM 4072 C CA . HIS B 1 231 ? 49.616 -79.470 25.528 1.00 55.43 231 HIS B CA 1
ATOM 4073 C C . HIS B 1 231 ? 49.688 -78.985 26.966 1.00 58.53 231 HIS B C 1
ATOM 4074 O O . HIS B 1 231 ? 49.493 -77.800 27.249 1.00 57.48 231 HIS B O 1
ATOM 4081 N N . ILE B 1 232 ? 49.953 -79.932 27.865 1.00 58.58 232 ILE B N 1
ATOM 4082 C CA . ILE B 1 232 ? 50.233 -79.692 29.277 1.00 60.26 232 ILE B CA 1
ATOM 4083 C C . ILE B 1 232 ? 51.649 -80.186 29.599 1.00 67.04 232 ILE B C 1
ATOM 4084 O O . ILE B 1 232 ? 52.037 -81.294 29.212 1.00 64.27 232 ILE B O 1
ATOM 4089 N N . THR B 1 233 ? 52.404 -79.384 30.346 1.00 67.99 233 THR B N 1
ATOM 4090 C CA . THR B 1 233 ? 53.769 -79.725 30.709 1.00 61.61 233 THR B CA 1
ATOM 4091 C C . THR B 1 233 ? 53.795 -80.414 32.066 1.00 68.50 233 THR B C 1
ATOM 4092 O O . THR B 1 233 ? 53.291 -79.874 33.064 1.00 66.03 233 THR B O 1
ATOM 4096 N N . LEU B 1 234 ? 54.453 -81.574 32.110 1.00 70.76 234 LEU B N 1
ATOM 4097 C CA . LEU B 1 234 ? 54.332 -82.503 33.224 1.00 75.86 234 LEU B CA 1
ATOM 4098 C C . LEU B 1 234 ? 55.633 -82.668 33.985 1.00 76.00 234 LEU B C 1
ATOM 4099 O O . LEU B 1 234 ? 56.665 -82.989 33.394 1.00 78.88 234 LEU B O 1
ATOM 4104 N N . PHE B 1 235 ? 55.561 -82.513 35.303 1.00 76.56 235 PHE B N 1
ATOM 4105 C CA . PHE B 1 235 ? 56.630 -82.947 36.178 1.00 75.24 235 PHE B CA 1
ATOM 4106 C C . PHE B 1 235 ? 56.424 -84.414 36.527 1.00 80.76 235 PHE B C 1
ATOM 4107 O O . PHE B 1 235 ? 55.440 -85.058 36.137 1.00 84.35 235 PHE B O 1
ATOM 4115 N N . ASN B 1 236 ? 57.366 -84.930 37.300 1.00 78.54 236 ASN B N 1
ATOM 4116 C CA . ASN B 1 236 ? 57.329 -86.315 37.737 1.00 74.86 236 ASN B CA 1
ATOM 4117 C C . ASN B 1 236 ? 56.125 -86.560 38.652 1.00 72.11 236 ASN B C 1
ATOM 4118 O O . ASN B 1 236 ? 55.738 -85.689 39.438 1.00 60.50 236 ASN B O 1
ATOM 4123 N N . GLU B 1 237 ? 55.533 -87.758 38.539 1.00 72.26 237 GLU B N 1
ATOM 4124 C CA . GLU B 1 237 ? 54.410 -88.199 39.381 1.00 66.64 237 GLU B CA 1
ATOM 4125 C C . GLU B 1 237 ? 53.200 -87.258 39.283 1.00 68.11 237 GLU B C 1
ATOM 4126 O O . GLU B 1 237 ? 52.654 -86.801 40.293 1.00 68.43 237 GLU B O 1
ATOM 4132 N N . GLN B 1 238 ? 52.782 -86.980 38.038 1.00 64.85 238 GLN B N 1
ATOM 4133 C CA . GLN B 1 238 ? 51.595 -86.198 37.701 1.00 59.14 238 GLN B CA 1
ATOM 4134 C C . GLN B 1 238 ? 50.810 -86.918 36.615 1.00 66.61 238 GLN B C 1
ATOM 4135 O O . GLN B 1 238 ? 51.382 -87.660 35.818 1.00 67.40 238 GLN B O 1
ATOM 4141 N N . ALA B 1 239 ? 49.504 -86.622 36.519 1.00 70.71 239 ALA B N 1
ATOM 4142 C CA . ALA B 1 239 ? 48.622 -87.365 35.623 1.00 65.07 239 ALA B CA 1
ATOM 4143 C C . ALA B 1 239 ? 47.715 -86.432 34.831 1.00 78.11 239 ALA B C 1
ATOM 4144 O O . ALA B 1 239 ? 47.416 -85.313 35.260 1.00 88.24 239 ALA B O 1
ATOM 4146 N N . VAL B 1 240 ? 47.279 -86.905 33.659 1.00 73.01 240 VAL B N 1
ATOM 4147 C CA . VAL B 1 240 ? 46.414 -86.137 32.768 1.00 62.77 240 VAL B CA 1
ATOM 4148 C C . VAL B 1 240 ? 45.279 -87.025 32.290 1.00 64.24 240 VAL B C 1
ATOM 4149 O O . VAL B 1 240 ? 45.513 -88.168 31.876 1.00 64.05 240 VAL B O 1
ATOM 4153 N N . VAL B 1 241 ? 44.049 -86.468 32.312 1.00 66.32 241 VAL B N 1
ATOM 4154 C CA . VAL B 1 241 ? 42.821 -87.143 31.892 1.00 53.68 241 VAL B CA 1
ATOM 4155 C C . VAL B 1 241 ? 42.567 -86.822 30.425 1.00 56.48 241 VAL B C 1
ATOM 4156 O O . VAL B 1 241 ? 42.663 -85.661 30.014 1.00 59.35 241 VAL B O 1
ATOM 4160 N N . ASN B 1 242 ? 42.249 -87.837 29.626 1.00 48.64 242 ASN B N 1
ATOM 4161 C CA . ASN B 1 242 ? 42.046 -87.643 28.186 1.00 70.22 242 ASN B CA 1
ATOM 4162 C C . ASN B 1 242 ? 40.644 -87.982 27.701 1.00 61.52 242 ASN B C 1
ATOM 4163 O O . ASN B 1 242 ? 40.325 -89.168 27.494 1.00 67.92 242 ASN B O 1
ATOM 4168 N N . PRO B 1 243 ? 39.807 -86.983 27.432 1.00 58.42 243 PRO B N 1
ATOM 4169 C CA . PRO B 1 243 ? 38.430 -87.258 27.004 1.00 56.55 243 PRO B CA 1
ATOM 4170 C C . PRO B 1 243 ? 38.372 -88.040 25.701 1.00 67.38 243 PRO B C 1
ATOM 4171 O O . PRO B 1 243 ? 39.306 -88.029 24.893 1.00 72.18 243 PRO B O 1
ATOM 4175 N N . SER B 1 244 ? 37.211 -88.680 25.491 1.00 55.76 244 SER B N 1
ATOM 4176 C CA . SER B 1 244 ? 37.000 -89.559 24.343 1.00 52.04 244 SER B CA 1
ATOM 4177 C C . SER B 1 244 ? 37.245 -88.852 23.024 1.00 50.41 244 SER B C 1
ATOM 4178 O O . SER B 1 244 ? 37.488 -89.513 22.014 1.00 51.24 244 SER B O 1
ATOM 4181 N N . TRP B 1 245 ? 37.081 -87.531 22.985 1.00 48.33 245 TRP B N 1
ATOM 4182 C CA . TRP B 1 245 ? 37.244 -86.779 21.749 1.00 65.20 245 TRP B CA 1
ATOM 4183 C C . TRP B 1 245 ? 38.676 -86.312 21.535 1.00 64.36 245 TRP B C 1
ATOM 4184 O O . TRP B 1 245 ? 38.962 -85.691 20.504 1.00 62.28 245 TRP B O 1
ATOM 4195 N N . SER B 1 246 ? 39.578 -86.615 22.468 1.00 60.78 246 SER B N 1
ATOM 4196 C CA . SER B 1 246 ? 40.929 -86.078 22.472 1.00 65.55 246 SER B CA 1
ATOM 4197 C C . SER B 1 246 ? 41.970 -87.138 22.117 1.00 71.00 246 SER B C 1
ATOM 4198 O O . SER B 1 246 ? 41.816 -88.320 22.446 1.00 76.56 246 SER B O 1
ATOM 4201 N N . ILE B 1 247 ? 43.035 -86.700 21.428 1.00 60.97 247 ILE B N 1
ATOM 4202 C CA . ILE B 1 247 ? 44.201 -87.567 21.225 1.00 61.44 247 ILE B CA 1
ATOM 4203 C C . ILE B 1 247 ? 44.979 -87.713 22.530 1.00 66.33 247 ILE B C 1
ATOM 4204 O O . ILE B 1 247 ? 44.827 -86.933 23.474 1.00 63.25 247 ILE B O 1
ATOM 4209 N N . HIS B 1 248 ? 45.800 -88.760 22.592 1.00 76.46 248 HIS B N 1
ATOM 4210 C CA . HIS B 1 248 ? 46.672 -89.032 23.731 1.00 84.83 248 HIS B CA 1
ATOM 4211 C C . HIS B 1 248 ? 48.080 -89.125 23.168 1.00 81.05 248 HIS B C 1
ATOM 4212 O O . HIS B 1 248 ? 48.376 -90.046 22.400 1.00 73.50 248 HIS B O 1
ATOM 4219 N N . CYS B 1 249 ? 48.948 -88.195 23.558 1.00 80.68 249 CYS B N 1
ATOM 4220 C CA . CYS B 1 249 ? 50.319 -88.149 23.070 1.00 69.91 249 CYS B CA 1
ATOM 4221 C C . CYS B 1 249 ? 51.228 -87.716 24.200 1.00 73.60 249 CYS B C 1
ATOM 4222 O O . CYS B 1 249 ? 50.780 -87.154 25.198 1.00 86.34 249 CYS B O 1
ATOM 4225 N N . GLY B 1 250 ? 52.517 -87.973 24.038 1.00 78.97 250 GLY B N 1
ATOM 4226 C CA . GLY B 1 250 ? 53.486 -87.353 24.920 1.00 83.01 250 GLY B CA 1
ATOM 4227 C C . GLY B 1 250 ? 54.876 -87.368 24.335 1.00 78.56 250 GLY B C 1
ATOM 4228 O O . GLY B 1 250 ? 55.237 -88.263 23.567 1.00 78.75 250 GLY B O 1
ATOM 4229 N N . VAL B 1 251 ? 55.667 -86.371 24.720 1.00 73.96 251 VAL B N 1
ATOM 4230 C CA . VAL B 1 251 ? 57.087 -86.309 24.410 1.00 71.52 251 VAL B CA 1
ATOM 4231 C C . VAL B 1 251 ? 57.783 -85.856 25.665 1.00 72.03 251 VAL B C 1
ATOM 4232 O O . VAL B 1 251 ? 57.330 -84.909 26.321 1.00 63.96 251 VAL B O 1
ATOM 4236 N N . GLY B 1 252 ? 58.866 -86.538 26.006 1.00 67.84 252 GLY B N 1
ATOM 4237 C CA . GLY B 1 252 ? 59.725 -86.109 27.077 1.00 61.63 252 GLY B CA 1
ATOM 4238 C C . GLY B 1 252 ? 60.941 -85.420 26.505 1.00 70.80 252 GLY B C 1
ATOM 4239 O O . GLY B 1 252 ? 61.226 -85.502 25.315 1.00 73.77 252 GLY B O 1
ATOM 4240 N N . THR B 1 253 ? 61.630 -84.689 27.368 1.00 77.44 253 THR B N 1
ATOM 4241 C CA . THR B 1 253 ? 62.959 -84.230 27.032 1.00 77.04 253 THR B CA 1
ATOM 4242 C C . THR B 1 253 ? 63.961 -85.340 27.246 1.00 93.31 253 THR B C 1
ATOM 4243 O O . THR B 1 253 ? 65.064 -85.284 26.693 1.00 101.12 253 THR B O 1
ATOM 4247 N N . THR B 1 254 ? 63.586 -86.335 28.053 1.00 89.21 254 THR B N 1
ATOM 4248 C CA . THR B 1 254 ? 64.305 -87.591 28.214 1.00 85.22 254 THR B CA 1
ATOM 4249 C C . THR B 1 254 ? 63.280 -88.717 28.299 1.00 83.55 254 THR B C 1
ATOM 4250 O O . THR B 1 254 ? 62.076 -88.512 28.139 1.00 92.77 254 THR B O 1
ATOM 4254 N N . ASN B 1 255 ? 63.771 -89.914 28.587 1.00 74.34 255 ASN B N 1
ATOM 4255 C CA . ASN B 1 255 ? 62.952 -91.085 28.829 1.00 55.64 255 ASN B CA 1
ATOM 4256 C C . ASN B 1 255 ? 62.286 -90.999 30.191 1.00 69.43 255 ASN B C 1
ATOM 4257 O O . ASN B 1 255 ? 62.691 -90.219 31.065 1.00 68.82 255 ASN B O 1
ATOM 4262 N N . TYR B 1 256 ? 61.263 -91.842 30.362 1.00 65.60 256 TYR B N 1
ATOM 4263 C CA . TYR B 1 256 ? 60.348 -91.836 31.499 1.00 61.82 256 TYR B CA 1
ATOM 4264 C C . TYR B 1 256 ? 59.498 -93.098 31.408 1.00 68.50 256 TYR B C 1
ATOM 4265 O O . TYR B 1 256 ? 59.635 -93.889 30.470 1.00 74.95 256 TYR B O 1
ATOM 4274 N N . ALA B 1 257 ? 58.560 -93.241 32.353 1.00 74.07 257 ALA B N 1
ATOM 4275 C CA . ALA B 1 257 ? 57.544 -94.289 32.309 1.00 80.00 257 ALA B CA 1
ATOM 4276 C C . ALA B 1 257 ? 56.173 -93.684 32.617 1.00 84.09 257 ALA B C 1
ATOM 4277 O O . ALA B 1 257 ? 56.063 -92.580 33.163 1.00 87.26 257 ALA B O 1
ATOM 4279 N N . PHE B 1 258 ? 55.119 -94.401 32.223 1.00 74.42 258 PHE B N 1
ATOM 4280 C CA . PHE B 1 258 ? 53.766 -93.992 32.571 1.00 72.74 258 PHE B CA 1
ATOM 4281 C C . PHE B 1 258 ? 52.868 -95.211 32.687 1.00 75.22 258 PHE B C 1
ATOM 4282 O O . PHE B 1 258 ? 53.113 -96.245 32.062 1.00 71.65 258 PHE B O 1
ATOM 4290 N N . ILE B 1 259 ? 51.845 -95.088 33.530 1.00 79.66 259 ILE B N 1
ATOM 4291 C CA . ILE B 1 259 ? 50.740 -96.042 33.596 1.00 76.59 259 ILE B CA 1
ATOM 4292 C C . ILE B 1 259 ? 49.538 -95.441 32.888 1.00 76.78 259 ILE B C 1
ATOM 4293 O O . ILE B 1 259 ? 49.153 -94.298 33.165 1.00 82.49 259 ILE B O 1
ATOM 4298 N N . TRP B 1 260 ? 48.958 -96.193 31.962 1.00 62.88 260 TRP B N 1
ATOM 4299 C CA . TRP B 1 260 ? 47.704 -95.813 31.335 1.00 62.36 260 TRP B CA 1
ATOM 4300 C C . TRP B 1 260 ? 46.567 -96.611 31.966 1.00 82.39 260 TRP B C 1
ATOM 4301 O O . TRP B 1 260 ? 46.732 -97.791 32.295 1.00 77.75 260 TRP B O 1
ATOM 4312 N N . ALA B 1 261 ? 45.417 -95.953 32.139 1.00 76.26 261 ALA B N 1
ATOM 4313 C CA . ALA B 1 261 ? 44.187 -96.571 32.626 1.00 70.88 261 ALA B CA 1
ATOM 4314 C C . ALA B 1 261 ? 43.068 -96.189 31.674 1.00 71.11 261 ALA B C 1
ATOM 4315 O O . ALA B 1 261 ? 42.864 -95.003 31.401 1.00 71.45 261 ALA B O 1
ATOM 4317 N N . MET B 1 262 ? 42.355 -97.190 31.173 1.00 65.54 262 MET B N 1
ATOM 4318 C CA . MET B 1 262 ? 41.362 -97.023 30.123 1.00 65.09 262 MET B CA 1
ATOM 4319 C C . MET B 1 262 ? 40.037 -97.621 30.572 1.00 66.83 262 MET B C 1
ATOM 4320 O O . MET B 1 262 ? 39.995 -98.620 31.296 1.00 62.02 262 MET B O 1
ATOM 4325 N N . CYS B 1 263 ? 38.953 -96.996 30.142 1.00 66.72 263 CYS B N 1
ATOM 4326 C CA . CYS B 1 263 ? 37.626 -97.536 30.372 1.00 59.99 263 CYS B CA 1
ATOM 4327 C C . CYS B 1 263 ? 36.703 -96.906 29.346 1.00 68.36 263 CYS B C 1
ATOM 4328 O O . CYS B 1 263 ? 37.136 -96.138 28.487 1.00 71.08 263 CYS B O 1
ATOM 4331 N N . GLY B 1 264 ? 35.441 -97.302 29.396 1.00 72.52 264 GLY B N 1
ATOM 4332 C CA . GLY B 1 264 ? 34.458 -96.868 28.425 1.00 76.73 264 GLY B CA 1
ATOM 4333 C C . GLY B 1 264 ? 33.347 -97.892 28.366 1.00 89.16 264 GLY B C 1
ATOM 4334 O O . GLY B 1 264 ? 33.196 -98.713 29.268 1.00 92.19 264 GLY B O 1
ATOM 4335 N N . GLU B 1 265 ? 32.596 -97.844 27.279 1.00 94.90 265 GLU B N 1
ATOM 4336 C CA . GLU B 1 265 ? 31.470 -98.752 27.150 1.00 89.83 265 GLU B CA 1
ATOM 4337 C C . GLU B 1 265 ? 31.843 -100.041 26.443 1.00 94.44 265 GLU B C 1
ATOM 4338 O O . GLU B 1 265 ? 30.993 -100.925 26.319 1.00 103.06 265 GLU B O 1
ATOM 4344 N N . ASN B 1 266 ? 33.077 -100.157 25.956 1.00 93.20 266 ASN B N 1
ATOM 4345 C CA . ASN B 1 266 ? 33.582 -101.413 25.423 1.00 92.31 266 ASN B CA 1
ATOM 4346 C C . ASN B 1 266 ? 35.030 -101.583 25.859 1.00 92.51 266 ASN B C 1
ATOM 4347 O O . ASN B 1 266 ? 35.692 -100.634 26.297 1.00 82.27 266 ASN B O 1
ATOM 4352 N N . GLN B 1 267 ? 35.495 -102.827 25.798 1.00 97.74 267 GLN B N 1
ATOM 4353 C CA . GLN B 1 267 ? 36.899 -103.143 26.000 1.00 95.53 267 GLN B CA 1
ATOM 4354 C C . GLN B 1 267 ? 37.648 -103.395 24.694 1.00 103.71 267 GLN B C 1
ATOM 4355 O O . GLN B 1 267 ? 38.798 -103.843 24.733 1.00 107.18 267 GLN B O 1
ATOM 4361 N N . THR B 1 268 ? 37.016 -103.155 23.544 1.00 106.31 268 THR B N 1
ATOM 4362 C CA . THR B 1 268 ? 37.616 -103.485 22.253 1.00 106.21 268 THR B CA 1
ATOM 4363 C C . THR B 1 268 ? 38.668 -102.441 21.861 1.00 103.66 268 THR B C 1
ATOM 4364 O O . THR B 1 268 ? 38.341 -101.273 21.615 1.00 94.62 268 THR B O 1
ATOM 4368 N N . TYR B 1 269 ? 39.927 -102.881 21.746 1.00 107.57 269 TYR B N 1
ATOM 4369 C CA . TYR B 1 269 ? 41.035 -101.976 21.455 1.00 109.98 269 TYR B CA 1
ATOM 4370 C C . TYR B 1 269 ? 41.032 -101.492 20.010 1.00 127.20 269 TYR B C 1
ATOM 4371 O O . TYR B 1 269 ? 41.562 -100.410 19.725 1.00 124.07 269 TYR B O 1
ATOM 4380 N N . ASP B 1 270 ? 40.449 -102.268 19.098 1.00 138.81 270 ASP B N 1
ATOM 4381 C CA . ASP B 1 270 ? 40.383 -101.904 17.689 1.00 146.03 270 ASP B CA 1
ATOM 4382 C C . ASP B 1 270 ? 39.367 -100.805 17.398 1.00 143.38 270 ASP B C 1
ATOM 4383 O O . ASP B 1 270 ? 39.384 -100.253 16.293 1.00 142.23 270 ASP B O 1
ATOM 4388 N N . ASP B 1 271 ? 38.498 -100.464 18.358 1.00 137.79 271 ASP B N 1
ATOM 4389 C CA . ASP B 1 271 ? 37.423 -99.507 18.102 1.00 136.23 271 ASP B CA 1
ATOM 4390 C C . ASP B 1 271 ? 37.941 -98.131 17.690 1.00 144.13 271 ASP B C 1
ATOM 4391 O O . ASP B 1 271 ? 37.232 -97.397 16.989 1.00 153.83 271 ASP B O 1
ATOM 4396 N N . MET B 1 272 ? 39.162 -97.774 18.078 1.00 138.79 272 MET B N 1
ATOM 4397 C CA . MET B 1 272 ? 39.672 -96.440 17.793 1.00 133.64 272 MET B CA 1
ATOM 4398 C C . MET B 1 272 ? 39.768 -96.198 16.289 1.00 132.60 272 MET B C 1
ATOM 4399 O O . MET B 1 272 ? 39.877 -97.130 15.488 1.00 135.94 272 MET B O 1
ATOM 4404 N N . ASP B 1 273 ? 39.679 -94.932 15.905 1.00 130.29 273 ASP B N 1
ATOM 4405 C CA . ASP B 1 273 ? 40.019 -94.498 14.558 1.00 132.23 273 ASP B CA 1
ATOM 4406 C C . ASP B 1 273 ? 41.244 -93.601 14.682 1.00 130.44 273 ASP B C 1
ATOM 4407 O O . ASP B 1 273 ? 41.143 -92.464 15.155 1.00 132.96 273 ASP B O 1
ATOM 4412 N N . GLN B 1 274 ? 42.396 -94.113 14.260 1.00 122.93 274 GLN B N 1
ATOM 4413 C CA . GLN B 1 274 ? 43.636 -93.361 14.379 1.00 116.58 274 GLN B CA 1
ATOM 4414 C C . GLN B 1 274 ? 43.666 -92.248 13.341 1.00 117.83 274 GLN B C 1
ATOM 4415 O O . GLN B 1 274 ? 43.365 -92.477 12.167 1.00 120.94 274 GLN B O 1
ATOM 4421 N N . VAL B 1 275 ? 44.027 -91.043 13.768 1.00 119.80 275 VAL B N 1
ATOM 4422 C CA . VAL B 1 275 ? 44.086 -89.910 12.849 1.00 122.69 275 VAL B CA 1
ATOM 4423 C C . VAL B 1 275 ? 45.377 -89.987 12.043 1.00 142.37 275 VAL B C 1
ATOM 4424 O O . VAL B 1 275 ? 46.460 -90.214 12.596 1.00 137.73 275 VAL B O 1
ATOM 4428 N N . ALA B 1 276 ? 45.260 -89.813 10.728 1.00 165.26 276 ALA B N 1
ATOM 4429 C CA . ALA B 1 276 ? 46.426 -89.677 9.869 1.00 176.25 276 ALA B CA 1
ATOM 4430 C C . ALA B 1 276 ? 47.162 -88.387 10.219 1.00 181.10 276 ALA B C 1
ATOM 4431 O O . ALA B 1 276 ? 46.610 -87.496 10.877 1.00 183.46 276 ALA B O 1
ATOM 4433 N N . MET B 1 277 ? 48.419 -88.268 9.773 1.00 173.01 277 MET B N 1
ATOM 4434 C CA . MET B 1 277 ? 49.208 -87.178 10.342 1.00 156.73 277 MET B CA 1
ATOM 4435 C C . MET B 1 277 ? 48.874 -85.926 9.550 1.00 150.59 277 MET B C 1
ATOM 4436 O O . MET B 1 277 ? 49.536 -85.563 8.575 1.00 137.23 277 MET B O 1
ATOM 4441 N N . ASN B 1 278 ? 47.842 -85.246 10.052 1.00 157.10 278 ASN B N 1
ATOM 4442 C CA . ASN B 1 278 ? 47.546 -83.837 9.849 1.00 158.88 278 ASN B CA 1
ATOM 4443 C C . ASN B 1 278 ? 47.022 -83.356 11.191 1.00 157.39 278 ASN B C 1
ATOM 4444 O O . ASN B 1 278 ? 45.967 -83.815 11.642 1.00 157.07 278 ASN B O 1
ATOM 4449 N N . GLU B 1 279 ? 47.742 -82.441 11.826 1.00 153.86 279 GLU B N 1
ATOM 4450 C CA . GLU B 1 279 ? 47.354 -81.940 13.135 1.00 146.70 279 GLU B CA 1
ATOM 4451 C C . GLU B 1 279 ? 47.588 -80.441 13.129 1.00 147.81 279 GLU B C 1
ATOM 4452 O O . GLU B 1 279 ? 48.635 -79.983 12.661 1.00 150.37 279 GLU B O 1
ATOM 4458 N N . LEU B 1 280 ? 46.595 -79.692 13.603 1.00 142.59 280 LEU B N 1
ATOM 4459 C CA . LEU B 1 280 ? 46.533 -78.234 13.452 1.00 135.34 280 LEU B CA 1
ATOM 4460 C C . LEU B 1 280 ? 46.384 -77.830 11.984 1.00 123.82 280 LEU B C 1
ATOM 4461 O O . LEU B 1 280 ? 45.453 -77.108 11.616 1.00 112.83 280 LEU B O 1
ATOM 4466 N N . SER C 1 2 ? 53.046 -63.917 -10.289 1.00 112.24 2 SER C N 1
ATOM 4467 C CA . SER C 1 2 ? 52.954 -64.841 -9.163 1.00 102.50 2 SER C CA 1
ATOM 4468 C C . SER C 1 2 ? 54.043 -64.519 -8.119 1.00 89.46 2 SER C C 1
ATOM 4469 O O . SER C 1 2 ? 54.989 -65.281 -7.904 1.00 74.09 2 SER C O 1
ATOM 4472 N N . PHE C 1 3 ? 53.893 -63.344 -7.509 1.00 82.48 3 PHE C N 1
ATOM 4473 C CA . PHE C 1 3 ? 54.653 -62.903 -6.349 1.00 76.41 3 PHE C CA 1
ATOM 4474 C C . PHE C 1 3 ? 53.690 -62.666 -5.196 1.00 75.88 3 PHE C C 1
ATOM 4475 O O . PHE C 1 3 ? 52.574 -62.187 -5.408 1.00 77.13 3 PHE C O 1
ATOM 4483 N N . SER C 1 4 ? 54.095 -63.052 -3.984 1.00 78.03 4 SER C N 1
ATOM 4484 C CA . SER C 1 4 ? 53.264 -62.822 -2.806 1.00 81.41 4 SER C CA 1
ATOM 4485 C C . SER C 1 4 ? 54.120 -62.378 -1.630 1.00 77.24 4 SER C C 1
ATOM 4486 O O . SER C 1 4 ? 55.161 -62.975 -1.350 1.00 74.72 4 SER C O 1
ATOM 4489 N N . MET C 1 5 ? 53.665 -61.341 -0.935 1.00 78.77 5 MET C N 1
ATOM 4490 C CA . MET C 1 5 ? 54.202 -60.977 0.368 1.00 78.47 5 MET C CA 1
ATOM 4491 C C . MET C 1 5 ? 53.034 -60.662 1.290 1.00 79.72 5 MET C C 1
ATOM 4492 O O . MET C 1 5 ? 52.246 -59.757 1.003 1.00 86.75 5 MET C O 1
ATOM 4497 N N . VAL C 1 6 ? 52.931 -61.386 2.392 1.00 71.93 6 VAL C N 1
ATOM 4498 C CA . VAL C 1 6 ? 51.861 -61.164 3.348 1.00 68.95 6 VAL C CA 1
ATOM 4499 C C . VAL C 1 6 ? 52.443 -60.436 4.541 1.00 64.20 6 VAL C C 1
ATOM 4500 O O . VAL C 1 6 ? 53.607 -60.624 4.897 1.00 74.41 6 VAL C O 1
ATOM 4504 N N . THR C 1 7 ? 51.617 -59.614 5.178 1.00 61.59 7 THR C N 1
ATOM 4505 C CA . THR C 1 7 ? 52.016 -58.830 6.336 1.00 60.04 7 THR C CA 1
ATOM 4506 C C . THR C 1 7 ? 51.473 -59.453 7.617 1.00 58.74 7 THR C C 1
ATOM 4507 O O . THR C 1 7 ? 50.304 -59.856 7.671 1.00 56.17 7 THR C O 1
ATOM 4511 N N . ARG C 1 8 ? 52.312 -59.482 8.663 1.00 53.14 8 ARG C N 1
ATOM 4512 C CA . ARG C 1 8 ? 51.939 -59.993 9.980 1.00 55.00 8 ARG C CA 1
ATOM 4513 C C . ARG C 1 8 ? 52.393 -59.009 11.044 1.00 56.12 8 ARG C C 1
ATOM 4514 O O . ARG C 1 8 ? 53.571 -58.644 11.096 1.00 66.87 8 ARG C O 1
ATOM 4522 N N . TYR C 1 9 ? 51.467 -58.612 11.902 1.00 57.07 9 TYR C N 1
ATOM 4523 C CA . TYR C 1 9 ? 51.684 -57.630 12.956 1.00 60.26 9 TYR C CA 1
ATOM 4524 C C . TYR C 1 9 ? 52.334 -58.256 14.188 1.00 58.22 9 TYR C C 1
ATOM 4525 O O . TYR C 1 9 ? 52.316 -59.465 14.384 1.00 66.46 9 TYR C O 1
ATOM 4534 N N . ALA C 1 10 ? 52.967 -57.412 14.991 1.00 63.42 10 ALA C N 1
ATOM 4535 C CA . ALA C 1 10 ? 53.492 -57.833 16.278 1.00 61.33 10 ALA C CA 1
ATOM 4536 C C . ALA C 1 10 ? 52.361 -57.979 17.283 1.00 61.41 10 ALA C C 1
ATOM 4537 O O . ALA C 1 10 ? 51.262 -57.492 17.067 1.00 61.70 10 ALA C O 1
ATOM 4539 N N . HIS C 1 11 ? 52.650 -58.658 18.393 1.00 61.28 11 HIS C N 1
ATOM 4540 C CA . HIS C 1 11 ? 51.688 -58.869 19.465 1.00 54.90 11 HIS C CA 1
ATOM 4541 C C . HIS C 1 11 ? 52.419 -58.904 20.798 1.00 58.34 11 HIS C C 1
ATOM 4542 O O . HIS C 1 11 ? 53.620 -59.183 20.865 1.00 65.02 11 HIS C O 1
ATOM 4549 N N . SER C 1 12 ? 51.664 -58.683 21.861 1.00 53.40 12 SER C N 1
ATOM 4550 C CA . SER C 1 12 ? 52.080 -58.976 23.223 1.00 53.90 12 SER C CA 1
ATOM 4551 C C . SER C 1 12 ? 51.779 -60.425 23.589 1.00 62.38 12 SER C C 1
ATOM 4552 O O . SER C 1 12 ? 51.006 -61.114 22.910 1.00 55.65 12 SER C O 1
ATOM 4555 N N . PRO C 1 13 ? 52.391 -60.927 24.661 1.00 68.38 13 PRO C N 1
ATOM 4556 C CA . PRO C 1 13 ? 51.954 -62.230 25.191 1.00 56.75 13 PRO C CA 1
ATOM 4557 C C . PRO C 1 13 ? 50.478 -62.268 25.543 1.00 66.72 13 PRO C C 1
ATOM 4558 O O . PRO C 1 13 ? 49.788 -63.256 25.248 1.00 77.54 13 PRO C O 1
ATOM 4562 N N . GLU C 1 14 ? 49.990 -61.223 26.209 1.00 66.36 14 GLU C N 1
ATOM 4563 C CA . GLU C 1 14 ? 48.573 -61.128 26.549 1.00 61.68 14 GLU C CA 1
ATOM 4564 C C . GLU C 1 14 ? 47.698 -61.260 25.313 1.00 63.35 14 GLU C C 1
ATOM 4565 O O . GLU C 1 14 ? 46.701 -61.987 25.326 1.00 52.83 14 GLU C O 1
ATOM 4571 N N . ASP C 1 15 ? 48.103 -60.630 24.208 1.00 61.22 15 ASP C N 1
ATOM 4572 C CA . ASP C 1 15 ? 47.284 -60.647 22.998 1.00 59.21 15 ASP C CA 1
ATOM 4573 C C . ASP C 1 15 ? 47.004 -62.069 22.508 1.00 54.50 15 ASP C C 1
ATOM 4574 O O . ASP C 1 15 ? 45.954 -62.317 21.909 1.00 61.32 15 ASP C O 1
ATOM 4579 N N . ILE C 1 16 ? 47.965 -62.989 22.646 1.00 58.86 16 ILE C N 1
ATOM 4580 C CA . ILE C 1 16 ? 47.788 -64.340 22.098 1.00 61.55 16 ILE C CA 1
ATOM 4581 C C . ILE C 1 16 ? 47.264 -65.341 23.109 1.00 58.57 16 ILE C C 1
ATOM 4582 O O . ILE C 1 16 ? 46.965 -66.477 22.721 1.00 71.55 16 ILE C O 1
ATOM 4587 N N . GLN C 1 17 ? 47.154 -64.967 24.387 1.00 59.19 17 GLN C N 1
ATOM 4588 C CA . GLN C 1 17 ? 46.905 -65.944 25.441 1.00 51.02 17 GLN C CA 1
ATOM 4589 C C . GLN C 1 17 ? 45.681 -66.794 25.139 1.00 73.84 17 GLN C C 1
ATOM 4590 O O . GLN C 1 17 ? 45.613 -67.965 25.526 1.00 73.99 17 GLN C O 1
ATOM 4596 N N . HIS C 1 18 ? 44.659 -66.194 24.547 1.00 75.28 18 HIS C N 1
ATOM 4597 C CA . HIS C 1 18 ? 43.445 -66.924 24.232 1.00 75.15 18 HIS C CA 1
ATOM 4598 C C . HIS C 1 18 ? 43.279 -67.270 22.752 1.00 79.66 18 HIS C C 1
ATOM 4599 O O . HIS C 1 18 ? 42.218 -67.771 22.369 1.00 90.22 18 HIS C O 1
ATOM 4606 N N . TYR C 1 19 ? 44.290 -67.030 21.914 1.00 74.13 19 TYR C N 1
ATOM 4607 C CA . TYR C 1 19 ? 44.244 -67.505 20.530 1.00 78.16 19 TYR C CA 1
ATOM 4608 C C . TYR C 1 19 ? 43.906 -68.996 20.456 1.00 81.39 19 TYR C C 1
ATOM 4609 O O . TYR C 1 19 ? 44.442 -69.808 21.218 1.00 87.11 19 TYR C O 1
ATOM 4618 N N . ASP C 1 20 ? 43.008 -69.360 19.534 1.00 76.26 20 ASP C N 1
ATOM 4619 C CA . ASP C 1 20 ? 42.792 -70.776 19.250 1.00 80.04 20 ASP C CA 1
ATOM 4620 C C . ASP C 1 20 ? 43.849 -71.284 18.262 1.00 83.59 20 ASP C C 1
ATOM 4621 O O . ASP C 1 20 ? 44.747 -70.551 17.837 1.00 96.38 20 ASP C O 1
ATOM 4626 N N . THR C 1 21 ? 43.769 -72.572 17.916 1.00 72.16 21 THR C N 1
ATOM 4627 C CA . THR C 1 21 ? 44.790 -73.155 17.054 1.00 68.84 21 THR C CA 1
ATOM 4628 C C . THR C 1 21 ? 44.811 -72.473 15.694 1.00 66.19 21 THR C C 1
ATOM 4629 O O . THR C 1 21 ? 45.875 -72.099 15.192 1.00 72.15 21 THR C O 1
ATOM 4633 N N . SER C 1 22 ? 43.633 -72.216 15.136 1.00 68.04 22 SER C N 1
ATOM 4634 C CA . SER C 1 22 ? 43.545 -71.625 13.809 1.00 69.59 22 SER C CA 1
ATOM 4635 C C . SER C 1 22 ? 44.128 -70.218 13.787 1.00 69.68 22 SER C C 1
ATOM 4636 O O . SER C 1 22 ? 44.696 -69.796 12.775 1.00 70.42 22 SER C O 1
ATOM 4639 N N . LYS C 1 23 ? 44.016 -69.491 14.900 1.00 70.27 23 LYS C N 1
ATOM 4640 C CA . LYS C 1 23 ? 44.519 -68.125 14.972 1.00 67.48 23 LYS C CA 1
ATOM 4641 C C . LYS C 1 23 ? 46.039 -68.079 15.110 1.00 58.34 23 LYS C C 1
ATOM 4642 O O . LYS C 1 23 ? 46.690 -67.317 14.396 1.00 59.86 23 LYS C O 1
ATOM 4648 N N . LEU C 1 24 ? 46.614 -68.891 16.013 1.00 61.06 24 LEU C N 1
ATOM 4649 C CA . LEU C 1 24 ? 48.076 -68.996 16.125 1.00 65.43 24 LEU C CA 1
ATOM 4650 C C . LEU C 1 24 ? 48.715 -69.273 14.778 1.00 53.48 24 LEU C C 1
ATOM 4651 O O . LEU C 1 24 ? 49.654 -68.589 14.374 1.00 58.31 24 LEU C O 1
ATOM 4656 N N . ARG C 1 25 ? 48.184 -70.250 14.048 1.00 56.69 25 ARG C N 1
ATOM 4657 C CA . ARG C 1 25 ? 48.738 -70.553 12.740 1.00 58.30 25 ARG C CA 1
ATOM 4658 C C . ARG C 1 25 ? 48.634 -69.345 11.827 1.00 58.74 25 ARG C C 1
ATOM 4659 O O . ARG C 1 25 ? 49.559 -69.035 11.077 1.00 67.80 25 ARG C O 1
ATOM 4667 N N . HIS C 1 26 ? 47.521 -68.644 11.869 1.00 71.37 26 HIS C N 1
ATOM 4668 C CA . HIS C 1 26 ? 47.419 -67.520 10.961 1.00 71.79 26 HIS C CA 1
ATOM 4669 C C . HIS C 1 26 ? 48.451 -66.449 11.311 1.00 67.56 26 HIS C C 1
ATOM 4670 O O . HIS C 1 26 ? 49.022 -65.819 10.413 1.00 63.07 26 HIS C O 1
ATOM 4677 N N . GLU C 1 27 ? 48.705 -66.237 12.609 1.00 64.91 27 GLU C N 1
ATOM 4678 C CA . GLU C 1 27 ? 49.586 -65.156 13.044 1.00 63.76 27 GLU C CA 1
ATOM 4679 C C . GLU C 1 27 ? 51.073 -65.501 12.906 1.00 62.86 27 GLU C C 1
ATOM 4680 O O . GLU C 1 27 ? 51.862 -64.680 12.426 1.00 66.08 27 GLU C O 1
ATOM 4686 N N . PHE C 1 28 ? 51.483 -66.681 13.374 1.00 66.07 28 PHE C N 1
ATOM 4687 C CA . PHE C 1 28 ? 52.894 -67.043 13.457 1.00 60.10 28 PHE C CA 1
ATOM 4688 C C . PHE C 1 28 ? 53.403 -68.015 12.401 1.00 59.27 28 PHE C C 1
ATOM 4689 O O . PHE C 1 28 ? 54.596 -68.286 12.392 1.00 75.68 28 PHE C O 1
ATOM 4697 N N . LEU C 1 29 ? 52.565 -68.566 11.526 1.00 64.78 29 LEU C N 1
ATOM 4698 C CA . LEU C 1 29 ? 52.977 -69.703 10.703 1.00 60.39 29 LEU C CA 1
ATOM 4699 C C . LEU C 1 29 ? 52.862 -69.366 9.225 1.00 64.10 29 LEU C C 1
ATOM 4700 O O . LEU C 1 29 ? 51.790 -68.992 8.748 1.00 57.87 29 LEU C O 1
ATOM 4705 N N . MET C 1 30 ? 53.954 -69.525 8.494 1.00 73.23 30 MET C N 1
ATOM 4706 C CA . MET C 1 30 ? 53.927 -69.412 7.040 1.00 79.41 30 MET C CA 1
ATOM 4707 C C . MET C 1 30 ? 53.778 -70.830 6.494 1.00 82.31 30 MET C C 1
ATOM 4708 O O . MET C 1 30 ? 54.687 -71.651 6.638 1.00 77.95 30 MET C O 1
ATOM 4713 N N . GLU C 1 31 ? 52.605 -71.141 5.927 1.00 89.16 31 GLU C N 1
ATOM 4714 C CA . GLU C 1 31 ? 52.326 -72.529 5.569 1.00 88.78 31 GLU C CA 1
ATOM 4715 C C . GLU C 1 31 ? 52.913 -72.933 4.221 1.00 87.62 31 GLU C C 1
ATOM 4716 O O . GLU C 1 31 ? 53.152 -74.122 4.000 1.00 92.88 31 GLU C O 1
ATOM 4722 N N . LYS C 1 32 ? 53.143 -71.991 3.308 1.00 81.98 32 LYS C N 1
ATOM 4723 C CA . LYS C 1 32 ? 53.761 -72.307 2.024 1.00 74.96 32 LYS C CA 1
ATOM 4724 C C . LYS C 1 32 ? 54.829 -71.276 1.699 1.00 72.69 32 LYS C C 1
ATOM 4725 O O . LYS C 1 32 ? 54.545 -70.078 1.616 1.00 86.60 32 LYS C O 1
ATOM 4731 N N . ILE C 1 33 ? 56.040 -71.769 1.473 1.00 74.20 33 ILE C N 1
ATOM 4732 C CA . ILE C 1 33 ? 57.281 -71.024 1.291 1.00 72.31 33 ILE C CA 1
ATOM 4733 C C . ILE C 1 33 ? 57.858 -71.297 -0.091 1.00 75.21 33 ILE C C 1
ATOM 4734 O O . ILE C 1 33 ? 58.226 -70.378 -0.828 1.00 75.09 33 ILE C O 1
ATOM 4739 N N . PHE C 1 34 ? 58.068 -72.563 -0.391 1.00 77.71 34 PHE C N 1
ATOM 4740 C CA . PHE C 1 34 ? 58.616 -72.982 -1.669 1.00 74.65 34 PHE C CA 1
ATOM 4741 C C . PHE C 1 34 ? 57.498 -73.525 -2.558 1.00 78.24 34 PHE C C 1
ATOM 4742 O O . PHE C 1 34 ? 56.931 -74.589 -2.288 1.00 84.74 34 PHE C O 1
ATOM 4750 N N . ASN C 1 35 ? 57.177 -72.789 -3.614 1.00 70.04 35 ASN C N 1
ATOM 4751 C CA . ASN C 1 35 ? 56.247 -73.276 -4.612 1.00 68.61 35 ASN C CA 1
ATOM 4752 C C . ASN C 1 35 ? 56.820 -72.984 -5.995 1.00 70.98 35 ASN C C 1
ATOM 4753 O O . ASN C 1 35 ? 57.372 -71.903 -6.218 1.00 76.59 35 ASN C O 1
ATOM 4758 N N . PRO C 1 36 ? 56.693 -73.910 -6.946 1.00 76.53 36 PRO C N 1
ATOM 4759 C CA . PRO C 1 36 ? 57.393 -73.753 -8.234 1.00 73.33 36 PRO C CA 1
ATOM 4760 C C . PRO C 1 36 ? 56.949 -72.524 -9.011 1.00 74.91 36 PRO C C 1
ATOM 4761 O O . PRO C 1 36 ? 55.758 -72.316 -9.264 1.00 87.45 36 PRO C O 1
ATOM 4765 N N . GLY C 1 37 ? 57.931 -71.729 -9.432 1.00 75.15 37 GLY C N 1
ATOM 4766 C CA . GLY C 1 37 ? 57.677 -70.532 -10.206 1.00 74.95 37 GLY C CA 1
ATOM 4767 C C . GLY C 1 37 ? 57.359 -69.276 -9.414 1.00 76.07 37 GLY C C 1
ATOM 4768 O O . GLY C 1 37 ? 57.225 -68.207 -10.021 1.00 82.69 37 GLY C O 1
ATOM 4769 N N . ASP C 1 38 ? 57.242 -69.359 -8.089 1.00 70.69 38 ASP C N 1
ATOM 4770 C CA . ASP C 1 38 ? 56.699 -68.276 -7.283 1.00 68.43 38 ASP C CA 1
ATOM 4771 C C . ASP C 1 38 ? 57.712 -67.691 -6.308 1.00 70.46 38 ASP C C 1
ATOM 4772 O O . ASP C 1 38 ? 58.700 -68.329 -5.930 1.00 64.91 38 ASP C O 1
ATOM 4777 N N . ILE C 1 39 ? 57.416 -66.455 -5.898 1.00 75.44 39 ILE C N 1
ATOM 4778 C CA . ILE C 1 39 ? 58.043 -65.804 -4.756 1.00 77.14 39 ILE C CA 1
ATOM 4779 C C . ILE C 1 39 ? 57.005 -65.825 -3.648 1.00 88.43 39 ILE C C 1
ATOM 4780 O O . ILE C 1 39 ? 55.874 -65.364 -3.846 1.00 94.42 39 ILE C O 1
ATOM 4785 N N . LEU C 1 40 ? 57.363 -66.368 -2.492 1.00 85.78 40 LEU C N 1
ATOM 4786 C CA . LEU C 1 40 ? 56.476 -66.350 -1.338 1.00 79.00 40 LEU C CA 1
ATOM 4787 C C . LEU C 1 40 ? 57.223 -65.669 -0.205 1.00 80.86 40 LEU C C 1
ATOM 4788 O O . LEU C 1 40 ? 58.346 -66.063 0.107 1.00 89.03 40 LEU C O 1
ATOM 4793 N N . LEU C 1 41 ? 56.615 -64.644 0.393 1.00 74.98 41 LEU C N 1
ATOM 4794 C CA . LEU C 1 41 ? 57.279 -63.831 1.403 1.00 68.42 41 LEU C CA 1
ATOM 4795 C C . LEU C 1 41 ? 56.285 -63.441 2.494 1.00 71.96 41 LEU C C 1
ATOM 4796 O O . LEU C 1 41 ? 55.098 -63.236 2.233 1.00 59.34 41 LEU C O 1
ATOM 4801 N N . THR C 1 42 ? 56.803 -63.280 3.712 1.00 75.26 42 THR C N 1
ATOM 4802 C CA . THR C 1 42 ? 56.068 -62.735 4.846 1.00 60.07 42 THR C CA 1
ATOM 4803 C C . THR C 1 42 ? 56.834 -61.538 5.398 1.00 70.79 42 THR C C 1
ATOM 4804 O O . THR C 1 42 ? 58.067 -61.568 5.498 1.00 76.04 42 THR C O 1
ATOM 4808 N N . TYR C 1 43 ? 56.097 -60.484 5.750 1.00 71.87 43 TYR C N 1
ATOM 4809 C CA . TYR C 1 43 ? 56.645 -59.301 6.402 1.00 72.99 43 TYR C CA 1
ATOM 4810 C C . TYR C 1 43 ? 56.117 -59.317 7.828 1.00 67.23 43 TYR C C 1
ATOM 4811 O O . TYR C 1 43 ? 54.918 -59.135 8.047 1.00 65.98 43 TYR C O 1
ATOM 4820 N N . THR C 1 44 ? 56.997 -59.548 8.793 1.00 57.71 44 THR C N 1
ATOM 4821 C CA . THR C 1 44 ? 56.604 -59.525 10.191 1.00 58.31 44 THR C CA 1
ATOM 4822 C C . THR C 1 44 ? 57.038 -58.221 10.843 1.00 66.70 44 THR C C 1
ATOM 4823 O O . THR C 1 44 ? 58.180 -57.792 10.684 1.00 69.67 44 THR C O 1
ATOM 4827 N N . TYR C 1 45 ? 56.146 -57.628 11.637 1.00 63.37 45 TYR C N 1
ATOM 4828 C CA . TYR C 1 45 ? 56.500 -56.430 12.386 1.00 53.93 45 TYR C CA 1
ATOM 4829 C C . TYR C 1 45 ? 57.301 -56.765 13.616 1.00 56.55 45 TYR C C 1
ATOM 4830 O O . TYR C 1 45 ? 57.535 -55.891 14.451 1.00 62.37 45 TYR C O 1
ATOM 4839 N N . ASN C 1 46 ? 57.732 -58.011 13.759 1.00 63.16 46 ASN C N 1
ATOM 4840 C CA . ASN C 1 46 ? 58.793 -58.252 14.721 1.00 72.68 46 ASN C CA 1
ATOM 4841 C C . ASN C 1 46 ? 60.080 -57.920 13.979 1.00 75.28 46 ASN C C 1
ATOM 4842 O O . ASN C 1 46 ? 60.569 -58.710 13.170 1.00 80.99 46 ASN C O 1
ATOM 4847 N N . ASP C 1 47 ? 60.619 -56.729 14.258 1.00 65.45 47 ASP C N 1
ATOM 4848 C CA . ASP C 1 47 ? 61.845 -56.195 13.660 1.00 61.10 47 ASP C CA 1
ATOM 4849 C C . ASP C 1 47 ? 61.815 -56.164 12.129 1.00 61.58 47 ASP C C 1
ATOM 4850 O O . ASP C 1 47 ? 62.859 -56.082 11.502 1.00 68.02 47 ASP C O 1
ATOM 4855 N N . ARG C 1 48 ? 60.638 -56.186 11.509 1.00 62.14 48 ARG C N 1
ATOM 4856 C CA . ARG C 1 48 ? 60.474 -55.988 10.060 1.00 64.45 48 ARG C CA 1
ATOM 4857 C C . ARG C 1 48 ? 61.312 -56.953 9.224 1.00 67.76 48 ARG C C 1
ATOM 4858 O O . ARG C 1 48 ? 61.799 -56.611 8.147 1.00 75.43 48 ARG C O 1
ATOM 4866 N N . MET C 1 49 ? 61.413 -58.199 9.674 1.00 60.92 49 MET C N 1
ATOM 4867 C CA . MET C 1 49 ? 62.062 -59.215 8.859 1.00 50.99 49 MET C CA 1
ATOM 4868 C C . MET C 1 49 ? 61.175 -59.615 7.687 1.00 63.02 49 MET C C 1
ATOM 4869 O O . MET C 1 49 ? 59.949 -59.710 7.816 1.00 69.90 49 MET C O 1
ATOM 4874 N N . ILE C 1 50 ? 61.797 -59.811 6.526 1.00 62.65 50 ILE C N 1
ATOM 4875 C CA . ILE C 1 50 ? 61.161 -60.402 5.350 1.00 65.32 50 ILE C CA 1
ATOM 4876 C C . ILE C 1 50 ? 61.763 -61.779 5.124 1.00 71.27 50 ILE C C 1
ATOM 4877 O O . ILE C 1 50 ? 62.989 -61.927 5.089 1.00 79.40 50 ILE C O 1
ATOM 4882 N N . PHE C 1 51 ? 60.909 -62.790 4.992 1.00 75.29 51 PHE C N 1
ATOM 4883 C CA . PHE C 1 51 ? 61.397 -64.142 4.764 1.00 68.73 51 PHE C CA 1
ATOM 4884 C C . PHE C 1 51 ? 60.407 -64.903 3.895 1.00 71.61 51 PHE C C 1
ATOM 4885 O O . PHE C 1 51 ? 59.195 -64.634 3.906 1.00 62.45 51 PHE C O 1
ATOM 4893 N N . GLY C 1 52 ? 60.931 -65.904 3.206 1.00 65.12 52 GLY C N 1
ATOM 4894 C CA . GLY C 1 52 ? 60.135 -66.651 2.265 1.00 60.54 52 GLY C CA 1
ATOM 4895 C C . GLY C 1 52 ? 61.025 -67.473 1.359 1.00 65.16 52 GLY C C 1
ATOM 4896 O O . GLY C 1 52 ? 62.151 -67.806 1.715 1.00 66.25 52 GLY C O 1
ATOM 4897 N N . GLY C 1 53 ? 60.521 -67.749 0.167 1.00 71.05 53 GLY C N 1
ATOM 4898 C CA . GLY C 1 53 ? 61.262 -68.564 -0.770 1.00 80.64 53 GLY C CA 1
ATOM 4899 C C . GLY C 1 53 ? 61.067 -68.129 -2.204 1.00 79.82 53 GLY C C 1
ATOM 4900 O O . GLY C 1 53 ? 60.061 -67.523 -2.573 1.00 76.01 53 GLY C O 1
ATOM 4901 N N . VAL C 1 54 ? 62.081 -68.445 -3.005 1.00 84.95 54 VAL C N 1
ATOM 4902 C CA . VAL C 1 54 ? 62.156 -68.138 -4.422 1.00 82.15 54 VAL C CA 1
ATOM 4903 C C . VAL C 1 54 ? 62.499 -69.432 -5.134 1.00 79.94 54 VAL C C 1
ATOM 4904 O O . VAL C 1 54 ? 63.602 -69.964 -4.957 1.00 89.58 54 VAL C O 1
ATOM 4908 N N . MET C 1 55 ? 61.579 -69.929 -5.955 1.00 74.88 55 MET C N 1
ATOM 4909 C CA . MET C 1 55 ? 61.750 -71.208 -6.644 1.00 79.35 55 MET C CA 1
ATOM 4910 C C . MET C 1 55 ? 61.669 -70.992 -8.152 1.00 83.58 55 MET C C 1
ATOM 4911 O O . MET C 1 55 ? 60.631 -71.277 -8.775 1.00 69.99 55 MET C O 1
ATOM 4916 N N . PRO C 1 56 ? 62.755 -70.543 -8.784 1.00 92.11 56 PRO C N 1
ATOM 4917 C CA . PRO C 1 56 ? 62.683 -70.285 -10.226 1.00 92.86 56 PRO C CA 1
ATOM 4918 C C . PRO C 1 56 ? 62.601 -71.590 -10.994 1.00 92.23 56 PRO C C 1
ATOM 4919 O O . PRO C 1 56 ? 63.236 -72.583 -10.633 1.00 95.05 56 PRO C O 1
ATOM 4923 N N . THR C 1 57 ? 61.787 -71.586 -12.048 1.00 85.93 57 THR C N 1
ATOM 4924 C CA . THR C 1 57 ? 61.731 -72.709 -12.971 1.00 77.84 57 THR C CA 1
ATOM 4925 C C . THR C 1 57 ? 61.932 -72.272 -14.420 1.00 82.98 57 THR C C 1
ATOM 4926 O O . THR C 1 57 ? 63.039 -72.343 -14.963 1.00 78.81 57 THR C O 1
ATOM 4930 N N . ASP C 1 58 ? 60.893 -71.711 -15.026 1.00 99.27 58 ASP C N 1
ATOM 4931 C CA . ASP C 1 58 ? 60.996 -71.348 -16.431 1.00 116.61 58 ASP C CA 1
ATOM 4932 C C . ASP C 1 58 ? 61.673 -70.000 -16.603 1.00 118.63 58 ASP C C 1
ATOM 4933 O O . ASP C 1 58 ? 62.607 -69.864 -17.398 1.00 120.61 58 ASP C O 1
ATOM 4938 N N . GLU C 1 59 ? 61.209 -68.993 -15.888 1.00 118.15 59 GLU C N 1
ATOM 4939 C CA . GLU C 1 59 ? 61.745 -67.660 -16.060 1.00 113.03 59 GLU C CA 1
ATOM 4940 C C . GLU C 1 59 ? 62.609 -67.276 -14.868 1.00 101.94 59 GLU C C 1
ATOM 4941 O O . GLU C 1 59 ? 62.414 -67.786 -13.758 1.00 105.12 59 GLU C O 1
ATOM 4947 N N . PRO C 1 60 ? 63.561 -66.357 -15.053 1.00 90.04 60 PRO C N 1
ATOM 4948 C CA . PRO C 1 60 ? 64.319 -65.836 -13.914 1.00 87.58 60 PRO C CA 1
ATOM 4949 C C . PRO C 1 60 ? 63.424 -65.044 -12.976 1.00 88.84 60 PRO C C 1
ATOM 4950 O O . PRO C 1 60 ? 62.461 -64.396 -13.393 1.00 89.57 60 PRO C O 1
ATOM 4954 N N . LEU C 1 61 ? 63.745 -65.112 -11.690 1.00 83.73 61 LEU C N 1
ATOM 4955 C CA . LEU C 1 61 ? 62.942 -64.492 -10.653 1.00 76.41 61 LEU C CA 1
ATOM 4956 C C . LEU C 1 61 ? 63.771 -63.446 -9.927 1.00 84.39 61 LEU C C 1
ATOM 4957 O O . LEU C 1 61 ? 64.961 -63.641 -9.651 1.00 90.12 61 LEU C O 1
ATOM 4962 N N . GLU C 1 62 ? 63.136 -62.319 -9.656 1.00 83.37 62 GLU C N 1
ATOM 4963 C CA . GLU C 1 62 ? 63.754 -61.236 -8.921 1.00 87.77 62 GLU C CA 1
ATOM 4964 C C . GLU C 1 62 ? 62.714 -60.687 -7.968 1.00 81.45 62 GLU C C 1
ATOM 4965 O O . GLU C 1 62 ? 61.523 -60.657 -8.281 1.00 88.43 62 GLU C O 1
ATOM 4971 N N . ILE C 1 63 ? 63.166 -60.237 -6.810 1.00 70.98 63 ILE C N 1
ATOM 4972 C CA . ILE C 1 63 ? 62.270 -59.636 -5.840 1.00 71.41 63 ILE C CA 1
ATOM 4973 C C . ILE C 1 63 ? 62.229 -58.148 -6.150 1.00 83.39 63 ILE C C 1
ATOM 4974 O O . ILE C 1 63 ? 63.204 -57.422 -5.920 1.00 83.15 63 ILE C O 1
ATOM 4979 N N . LYS C 1 64 ? 61.102 -57.700 -6.708 1.00 88.38 64 LYS C N 1
ATOM 4980 C CA . LYS C 1 64 ? 60.920 -56.303 -7.082 1.00 86.32 64 LYS C CA 1
ATOM 4981 C C . LYS C 1 64 ? 59.984 -55.695 -6.051 1.00 89.98 64 LYS C C 1
ATOM 4982 O O . LYS C 1 64 ? 58.762 -55.879 -6.100 1.00 91.94 64 LYS C O 1
ATOM 4988 N N . LEU C 1 65 ? 60.567 -54.938 -5.140 1.00 85.38 65 LEU C N 1
ATOM 4989 C CA . LEU C 1 65 ? 59.819 -54.176 -4.158 1.00 85.02 65 LEU C CA 1
ATOM 4990 C C . LEU C 1 65 ? 60.470 -52.814 -4.127 1.00 83.57 65 LEU C C 1
ATOM 4991 O O . LEU C 1 65 ? 61.651 -52.698 -3.793 1.00 89.13 65 LEU C O 1
ATOM 4996 N N . SER C 1 66 ? 59.726 -51.794 -4.486 1.00 78.77 66 SER C N 1
ATOM 4997 C CA . SER C 1 66 ? 60.322 -50.482 -4.371 1.00 89.25 66 SER C CA 1
ATOM 4998 C C . SER C 1 66 ? 59.386 -49.563 -3.618 1.00 91.60 66 SER C C 1
ATOM 4999 O O . SER C 1 66 ? 59.596 -49.275 -2.433 1.00 87.35 66 SER C O 1
ATOM 5002 N N . THR C 1 67 ? 58.315 -49.154 -4.293 1.00 97.06 67 THR C N 1
ATOM 5003 C CA . THR C 1 67 ? 57.365 -48.245 -3.674 1.00 103.44 67 THR C CA 1
ATOM 5004 C C . THR C 1 67 ? 56.641 -48.923 -2.514 1.00 106.55 67 THR C C 1
ATOM 5005 O O . THR C 1 67 ? 56.205 -48.244 -1.579 1.00 102.04 67 THR C O 1
ATOM 5009 N N . GLU C 1 68 ? 56.503 -50.253 -2.551 1.00 112.10 68 GLU C N 1
ATOM 5010 C CA . GLU C 1 68 ? 55.836 -50.942 -1.451 1.00 115.20 68 GLU C CA 1
ATOM 5011 C C . GLU C 1 68 ? 56.629 -50.803 -0.152 1.00 106.96 68 GLU C C 1
ATOM 5012 O O . GLU C 1 68 ? 56.043 -50.662 0.929 1.00 109.95 68 GLU C O 1
ATOM 5018 N N . LEU C 1 69 ? 57.963 -50.835 -0.238 1.00 92.93 69 LEU C N 1
ATOM 5019 C CA . LEU C 1 69 ? 58.842 -50.560 0.892 1.00 81.63 69 LEU C CA 1
ATOM 5020 C C . LEU C 1 69 ? 59.324 -49.110 0.923 1.00 92.88 69 LEU C C 1
ATOM 5021 O O . LEU C 1 69 ? 60.219 -48.777 1.709 1.00 91.54 69 LEU C O 1
ATOM 5026 N N . GLY C 1 70 ? 58.794 -48.255 0.053 1.00 103.54 70 GLY C N 1
ATOM 5027 C CA . GLY C 1 70 ? 59.154 -46.849 0.075 1.00 106.49 70 GLY C CA 1
ATOM 5028 C C . GLY C 1 70 ? 60.574 -46.539 -0.340 1.00 98.16 70 GLY C C 1
ATOM 5029 O O . GLY C 1 70 ? 61.173 -45.592 0.178 1.00 94.48 70 GLY C O 1
ATOM 5030 N N . VAL C 1 71 ? 61.129 -47.315 -1.269 1.00 89.82 71 VAL C N 1
ATOM 5031 C CA . VAL C 1 71 ? 62.520 -47.207 -1.687 1.00 83.61 71 VAL C CA 1
ATOM 5032 C C . VAL C 1 71 ? 62.570 -47.393 -3.199 1.00 85.83 71 VAL C C 1
ATOM 5033 O O . VAL C 1 71 ? 61.573 -47.735 -3.835 1.00 89.85 71 VAL C O 1
ATOM 5037 N N . ASP C 1 72 ? 63.737 -47.123 -3.788 1.00 83.98 72 ASP C N 1
ATOM 5038 C CA . ASP C 1 72 ? 63.849 -47.253 -5.239 1.00 92.33 72 ASP C CA 1
ATOM 5039 C C . ASP C 1 72 ? 64.059 -48.705 -5.665 1.00 94.46 72 ASP C C 1
ATOM 5040 O O . ASP C 1 72 ? 63.619 -49.106 -6.749 1.00 97.73 72 ASP C O 1
ATOM 5045 N N . PHE C 1 73 ? 64.724 -49.501 -4.836 1.00 83.81 73 PHE C N 1
ATOM 5046 C CA . PHE C 1 73 ? 64.923 -50.901 -5.148 1.00 85.80 73 PHE C CA 1
ATOM 5047 C C . PHE C 1 73 ? 64.984 -51.678 -3.843 1.00 95.09 73 PHE C C 1
ATOM 5048 O O . PHE C 1 73 ? 65.266 -51.117 -2.778 1.00 98.23 73 PHE C O 1
ATOM 5056 N N . PHE C 1 74 ? 64.750 -52.990 -3.961 1.00 86.64 74 PHE C N 1
ATOM 5057 C CA . PHE C 1 74 ? 64.490 -53.843 -2.807 1.00 79.84 74 PHE C CA 1
ATOM 5058 C C . PHE C 1 74 ? 65.503 -53.638 -1.695 1.00 73.68 74 PHE C C 1
ATOM 5059 O O . PHE C 1 74 ? 65.135 -53.436 -0.533 1.00 68.08 74 PHE C O 1
ATOM 5067 N N . LEU C 1 75 ? 66.786 -53.683 -2.034 1.00 79.70 75 LEU C N 1
ATOM 5068 C CA . LEU C 1 75 ? 67.852 -53.710 -1.046 1.00 73.34 75 LEU C CA 1
ATOM 5069 C C . LEU C 1 75 ? 68.417 -52.343 -0.709 1.00 79.96 75 LEU C C 1
ATOM 5070 O O . LEU C 1 75 ? 69.422 -52.271 0.006 1.00 87.33 75 LEU C O 1
ATOM 5075 N N . GLN C 1 76 ? 67.813 -51.266 -1.201 1.00 81.13 76 GLN C N 1
ATOM 5076 C CA . GLN C 1 76 ? 68.362 -49.934 -0.962 1.00 84.39 76 GLN C CA 1
ATOM 5077 C C . GLN C 1 76 ? 68.591 -49.677 0.529 1.00 82.62 76 GLN C C 1
ATOM 5078 O O . GLN C 1 76 ? 69.614 -49.110 0.915 1.00 80.82 76 GLN C O 1
ATOM 5084 N N . ARG C 1 77 ? 67.603 -49.981 1.374 1.00 84.41 77 ARG C N 1
ATOM 5085 C CA . ARG C 1 77 ? 67.772 -49.918 2.825 1.00 76.88 77 ARG C CA 1
ATOM 5086 C C . ARG C 1 77 ? 67.857 -51.282 3.523 1.00 75.88 77 ARG C C 1
ATOM 5087 O O . ARG C 1 77 ? 67.723 -51.339 4.750 1.00 70.08 77 ARG C O 1
ATOM 5095 N N . ARG C 1 78 ? 67.967 -52.387 2.796 1.00 78.83 78 ARG C N 1
ATOM 5096 C CA . ARG C 1 78 ? 67.931 -53.696 3.436 1.00 81.76 78 ARG C CA 1
ATOM 5097 C C . ARG C 1 78 ? 69.136 -54.548 3.063 1.00 79.72 78 ARG C C 1
ATOM 5098 O O . ARG C 1 78 ? 69.847 -54.250 2.102 1.00 89.25 78 ARG C O 1
ATOM 5106 N N . GLU C 1 79 ? 69.362 -55.619 3.840 1.00 70.31 79 GLU C N 1
ATOM 5107 C CA . GLU C 1 79 ? 70.329 -56.664 3.492 1.00 67.21 79 GLU C CA 1
ATOM 5108 C C . GLU C 1 79 ? 69.600 -57.994 3.292 1.00 76.93 79 GLU C C 1
ATOM 5109 O O . GLU C 1 79 ? 68.414 -58.142 3.607 1.00 74.61 79 GLU C O 1
ATOM 5115 N N . LEU C 1 80 ? 70.326 -58.986 2.781 1.00 70.96 80 LEU C N 1
ATOM 5116 C CA . LEU C 1 80 ? 69.683 -60.212 2.332 1.00 66.64 80 LEU C CA 1
ATOM 5117 C C . LEU C 1 80 ? 70.567 -61.411 2.615 1.00 66.24 80 LEU C C 1
ATOM 5118 O O . LEU C 1 80 ? 71.700 -61.465 2.128 1.00 67.32 80 LEU C O 1
ATOM 5123 N N . GLY C 1 81 ? 70.039 -62.389 3.350 1.00 64.93 81 GLY C N 1
ATOM 5124 C CA . GLY C 1 81 ? 70.635 -63.712 3.419 1.00 73.38 81 GLY C CA 1
ATOM 5125 C C . GLY C 1 81 ? 69.948 -64.685 2.476 1.00 76.77 81 GLY C C 1
ATOM 5126 O O . GLY C 1 81 ? 68.747 -64.594 2.232 1.00 82.47 81 GLY C O 1
ATOM 5127 N N . ILE C 1 82 ? 70.706 -65.659 1.991 1.00 69.87 82 ILE C N 1
ATOM 5128 C CA . ILE C 1 82 ? 70.187 -66.649 1.053 1.00 65.29 82 ILE C CA 1
ATOM 5129 C C . ILE C 1 82 ? 70.802 -67.999 1.382 1.00 69.21 82 ILE C C 1
ATOM 5130 O O . ILE C 1 82 ? 72.014 -68.098 1.589 1.00 71.20 82 ILE C O 1
ATOM 5135 N N . ILE C 1 83 ? 69.976 -69.036 1.447 1.00 67.36 83 ILE C N 1
ATOM 5136 C CA . ILE C 1 83 ? 70.460 -70.409 1.486 1.00 65.29 83 ILE C CA 1
ATOM 5137 C C . ILE C 1 83 ? 69.599 -71.195 0.515 1.00 71.28 83 ILE C C 1
ATOM 5138 O O . ILE C 1 83 ? 68.368 -71.096 0.557 1.00 80.85 83 ILE C O 1
ATOM 5143 N N . ASN C 1 84 ? 70.230 -71.999 -0.325 1.00 71.37 84 ASN C N 1
ATOM 5144 C CA . ASN C 1 84 ? 69.528 -72.785 -1.328 1.00 75.05 84 ASN C CA 1
ATOM 5145 C C . ASN C 1 84 ? 69.358 -74.197 -0.790 1.00 77.94 84 ASN C C 1
ATOM 5146 O O . ASN C 1 84 ? 70.339 -74.920 -0.627 1.00 79.29 84 ASN C O 1
ATOM 5151 N N . ILE C 1 85 ? 68.113 -74.582 -0.491 1.00 79.68 85 ILE C N 1
ATOM 5152 C CA . ILE C 1 85 ? 67.832 -75.925 -0.000 1.00 78.58 85 ILE C CA 1
ATOM 5153 C C . ILE C 1 85 ? 67.436 -76.887 -1.110 1.00 84.76 85 ILE C C 1
ATOM 5154 O O . ILE C 1 85 ? 67.280 -78.087 -0.846 1.00 83.82 85 ILE C O 1
ATOM 5159 N N . GLY C 1 86 ? 67.281 -76.406 -2.337 1.00 88.09 86 GLY C N 1
ATOM 5160 C CA . GLY C 1 86 ? 66.818 -77.199 -3.463 1.00 86.25 86 GLY C CA 1
ATOM 5161 C C . GLY C 1 86 ? 67.903 -77.618 -4.433 1.00 81.65 86 GLY C C 1
ATOM 5162 O O . GLY C 1 86 ? 69.051 -77.874 -4.053 1.00 81.71 86 GLY C O 1
ATOM 5163 N N . GLY C 1 87 ? 67.517 -77.727 -5.702 1.00 76.44 87 GLY C N 1
ATOM 5164 C CA . GLY C 1 87 ? 68.410 -78.141 -6.763 1.00 69.61 87 GLY C CA 1
ATOM 5165 C C . GLY C 1 87 ? 69.423 -77.065 -7.121 1.00 78.87 87 GLY C C 1
ATOM 5166 O O . GLY C 1 87 ? 69.512 -76.003 -6.503 1.00 83.16 87 GLY C O 1
ATOM 5167 N N . ALA C 1 88 ? 70.239 -77.382 -8.127 1.00 79.68 88 ALA C N 1
ATOM 5168 C CA . ALA C 1 88 ? 71.304 -76.484 -8.549 1.00 84.93 88 ALA C CA 1
ATOM 5169 C C . ALA C 1 88 ? 70.729 -75.197 -9.131 1.00 90.55 88 ALA C C 1
ATOM 5170 O O . ALA C 1 88 ? 69.730 -75.215 -9.856 1.00 97.45 88 ALA C O 1
ATOM 5172 N N . GLY C 1 89 ? 71.386 -74.081 -8.844 1.00 87.62 89 GLY C N 1
ATOM 5173 C CA . GLY C 1 89 ? 70.892 -72.810 -9.317 1.00 84.46 89 GLY C CA 1
ATOM 5174 C C . GLY C 1 89 ? 71.953 -71.737 -9.254 1.00 80.71 89 GLY C C 1
ATOM 5175 O O . GLY C 1 89 ? 73.137 -72.018 -9.054 1.00 78.83 89 GLY C O 1
ATOM 5176 N N . ALA C 1 90 ? 71.507 -70.493 -9.448 1.00 73.95 90 ALA C N 1
ATOM 5177 C CA . ALA C 1 90 ? 72.417 -69.361 -9.498 1.00 67.74 90 ALA C CA 1
ATOM 5178 C C . ALA C 1 90 ? 71.713 -68.085 -9.072 1.00 76.06 90 ALA C C 1
ATOM 5179 O O . ALA C 1 90 ? 70.501 -67.939 -9.241 1.00 87.66 90 ALA C O 1
ATOM 5181 N N . ILE C 1 91 ? 72.485 -67.171 -8.495 1.00 70.89 91 ILE C N 1
ATOM 5182 C CA . ILE C 1 91 ? 72.076 -65.781 -8.323 1.00 78.07 91 ILE C CA 1
ATOM 5183 C C . ILE C 1 91 ? 73.049 -64.908 -9.099 1.00 79.43 91 ILE C C 1
ATOM 5184 O O . ILE C 1 91 ? 74.268 -65.090 -9.009 1.00 87.89 91 ILE C O 1
ATOM 5189 N N . THR C 1 92 ? 72.514 -64.008 -9.909 1.00 80.14 92 THR C N 1
ATOM 5190 C CA . THR C 1 92 ? 73.332 -63.038 -10.618 1.00 88.00 92 THR C CA 1
ATOM 5191 C C . THR C 1 92 ? 73.197 -61.701 -9.910 1.00 84.36 92 THR C C 1
ATOM 5192 O O . THR C 1 92 ? 72.093 -61.169 -9.783 1.00 82.70 92 THR C O 1
ATOM 5196 N N . ILE C 1 93 ? 74.314 -61.199 -9.409 1.00 86.54 93 ILE C N 1
ATOM 5197 C CA . ILE C 1 93 ? 74.379 -59.946 -8.672 1.00 87.33 93 ILE C CA 1
ATOM 5198 C C . ILE C 1 93 ? 74.905 -58.858 -9.601 1.00 94.20 93 ILE C C 1
ATOM 5199 O O . ILE C 1 93 ? 76.101 -58.815 -9.913 1.00 95.03 93 ILE C O 1
ATOM 5204 N N . ASP C 1 94 ? 74.007 -57.967 -10.022 1.00 95.00 94 ASP C N 1
ATOM 5205 C CA . ASP C 1 94 ? 74.341 -56.869 -10.925 1.00 99.30 94 ASP C CA 1
ATOM 5206 C C . ASP C 1 94 ? 75.043 -57.369 -12.190 1.00 95.71 94 ASP C C 1
ATOM 5207 O O . ASP C 1 94 ? 76.043 -56.807 -12.636 1.00 96.11 94 ASP C O 1
ATOM 5212 N N . GLY C 1 95 ? 74.499 -58.436 -12.782 1.00 88.81 95 GLY C N 1
ATOM 5213 C CA . GLY C 1 95 ? 75.038 -59.006 -14.000 1.00 82.63 95 GLY C CA 1
ATOM 5214 C C . GLY C 1 95 ? 76.093 -60.074 -13.819 1.00 87.87 95 GLY C C 1
ATOM 5215 O O . GLY C 1 95 ? 76.429 -60.763 -14.792 1.00 84.69 95 GLY C O 1
ATOM 5216 N N . ARG C 1 96 ? 76.640 -60.226 -12.619 1.00 95.21 96 ARG C N 1
ATOM 5217 C CA . ARG C 1 96 ? 77.672 -61.220 -12.345 1.00 100.70 96 ARG C CA 1
ATOM 5218 C C . ARG C 1 96 ? 77.021 -62.505 -11.839 1.00 97.69 96 ARG C C 1
ATOM 5219 O O . ARG C 1 96 ? 76.495 -62.545 -10.722 1.00 98.00 96 ARG C O 1
ATOM 5227 N N . LYS C 1 97 ? 77.062 -63.560 -12.652 1.00 94.99 97 LYS C N 1
ATOM 5228 C CA . LYS C 1 97 ? 76.387 -64.809 -12.315 1.00 90.94 97 LYS C CA 1
ATOM 5229 C C . LYS C 1 97 ? 77.285 -65.676 -11.445 1.00 86.84 97 LYS C C 1
ATOM 5230 O O . LYS C 1 97 ? 78.404 -66.010 -11.835 1.00 94.20 97 LYS C O 1
ATOM 5236 N N . ASP C 1 98 ? 76.773 -66.067 -10.283 1.00 89.71 98 ASP C N 1
ATOM 5237 C CA . ASP C 1 98 ? 77.478 -66.933 -9.350 1.00 90.91 98 ASP C CA 1
ATOM 5238 C C . ASP C 1 98 ? 76.583 -68.139 -9.063 1.00 86.98 98 ASP C C 1
ATOM 5239 O O . ASP C 1 98 ? 75.415 -67.980 -8.699 1.00 79.05 98 ASP C O 1
ATOM 5244 N N . ALA C 1 99 ? 77.137 -69.336 -9.223 1.00 83.58 99 ALA C N 1
ATOM 5245 C CA . ALA C 1 99 ? 76.382 -70.569 -9.101 1.00 74.85 99 ALA C CA 1
ATOM 5246 C C . ALA C 1 99 ? 76.173 -70.939 -7.638 1.00 81.25 99 ALA C C 1
ATOM 5247 O O . ALA C 1 99 ? 76.997 -70.644 -6.774 1.00 84.64 99 ALA C O 1
ATOM 5249 N N . MET C 1 100 ? 75.031 -71.550 -7.353 1.00 85.63 100 MET C N 1
ATOM 5250 C CA . MET C 1 100 ? 74.711 -71.980 -5.998 1.00 91.35 100 MET C CA 1
ATOM 5251 C C . MET C 1 100 ? 74.210 -73.412 -6.038 1.00 94.99 100 MET C C 1
ATOM 5252 O O . MET C 1 100 ? 73.194 -73.702 -6.676 1.00 95.58 100 MET C O 1
ATOM 5257 N N . SER C 1 101 ? 74.950 -74.306 -5.400 1.00 91.81 101 SER C N 1
ATOM 5258 C CA . SER C 1 101 ? 74.550 -75.698 -5.295 1.00 83.93 101 SER C CA 1
ATOM 5259 C C . SER C 1 101 ? 73.608 -75.863 -4.103 1.00 79.32 101 SER C C 1
ATOM 5260 O O . SER C 1 101 ? 73.215 -74.897 -3.436 1.00 69.04 101 SER C O 1
ATOM 5263 N N . ASN C 1 102 ? 73.255 -77.113 -3.820 1.00 71.15 102 ASN C N 1
ATOM 5264 C CA . ASN C 1 102 ? 72.440 -77.414 -2.662 1.00 67.81 102 ASN C CA 1
ATOM 5265 C C . ASN C 1 102 ? 73.158 -77.035 -1.371 1.00 77.00 102 ASN C C 1
ATOM 5266 O O . ASN C 1 102 ? 74.319 -77.394 -1.157 1.00 77.51 102 ASN C O 1
ATOM 5271 N N . GLN C 1 103 ? 72.432 -76.343 -0.496 1.00 84.76 103 GLN C N 1
ATOM 5272 C CA . GLN C 1 103 ? 72.894 -75.855 0.804 1.00 84.93 103 GLN C CA 1
ATOM 5273 C C . GLN C 1 103 ? 74.015 -74.825 0.691 1.00 78.78 103 GLN C C 1
ATOM 5274 O O . GLN C 1 103 ? 74.695 -74.522 1.678 1.00 83.61 103 GLN C O 1
ATOM 5280 N N . ASP C 1 104 ? 74.160 -74.198 -0.466 1.00 75.63 104 ASP C N 1
ATOM 5281 C CA . ASP C 1 104 ? 75.062 -73.063 -0.578 1.00 84.75 104 ASP C CA 1
ATOM 5282 C C . ASP C 1 104 ? 74.352 -71.812 -0.061 1.00 85.24 104 ASP C C 1
ATOM 5283 O O . ASP C 1 104 ? 73.150 -71.631 -0.282 1.00 78.75 104 ASP C O 1
ATOM 5288 N N . GLY C 1 105 ? 75.083 -70.989 0.697 1.00 83.70 105 GLY C N 1
ATOM 5289 C CA . GLY C 1 105 ? 74.571 -69.739 1.212 1.00 76.25 105 GLY C CA 1
ATOM 5290 C C . GLY C 1 105 ? 75.111 -68.516 0.476 1.00 78.10 105 GLY C C 1
ATOM 5291 O O . GLY C 1 105 ? 76.092 -68.574 -0.263 1.00 76.71 105 GLY C O 1
ATOM 5292 N N . TYR C 1 106 ? 74.447 -67.383 0.703 1.00 82.10 106 TYR C N 1
ATOM 5293 C CA . TYR C 1 106 ? 74.931 -66.122 0.157 1.00 85.33 106 TYR C CA 1
ATOM 5294 C C . TYR C 1 106 ? 74.468 -64.996 1.066 1.00 87.79 106 TYR C C 1
ATOM 5295 O O . TYR C 1 106 ? 73.359 -65.042 1.609 1.00 95.28 106 TYR C O 1
ATOM 5304 N N . TYR C 1 107 ? 75.325 -63.993 1.233 1.00 77.92 107 TYR C N 1
ATOM 5305 C CA . TYR C 1 107 ? 74.962 -62.751 1.890 1.00 72.73 107 TYR C CA 1
ATOM 5306 C C . TYR C 1 107 ? 75.085 -61.617 0.882 1.00 72.42 107 TYR C C 1
ATOM 5307 O O . TYR C 1 107 ? 76.014 -61.580 0.080 1.00 72.72 107 TYR C O 1
ATOM 5316 N N . ILE C 1 108 ? 74.115 -60.717 0.883 1.00 74.97 108 ILE C N 1
ATOM 5317 C CA . ILE C 1 108 ? 74.089 -59.641 -0.088 1.00 74.11 108 ILE C CA 1
ATOM 5318 C C . ILE C 1 108 ? 73.813 -58.356 0.667 1.00 79.75 108 ILE C C 1
ATOM 5319 O O . ILE C 1 108 ? 72.769 -58.230 1.317 1.00 94.11 108 ILE C O 1
ATOM 5324 N N . GLY C 1 109 ? 74.781 -57.425 0.624 1.00 77.07 109 GLY C N 1
ATOM 5325 C CA . GLY C 1 109 ? 74.734 -56.231 1.434 1.00 67.34 109 GLY C CA 1
ATOM 5326 C C . GLY C 1 109 ? 73.881 -55.140 0.840 1.00 71.50 109 GLY C C 1
ATOM 5327 O O . GLY C 1 109 ? 73.474 -55.190 -0.322 1.00 71.86 109 GLY C O 1
ATOM 5328 N N . MET C 1 110 ? 73.662 -54.114 1.658 1.00 79.79 110 MET C N 1
ATOM 5329 C CA . MET C 1 110 ? 72.794 -53.005 1.286 1.00 86.15 110 MET C CA 1
ATOM 5330 C C . MET C 1 110 ? 73.324 -52.264 0.065 1.00 92.05 110 MET C C 1
ATOM 5331 O O . MET C 1 110 ? 74.522 -51.994 -0.047 1.00 100.04 110 MET C O 1
ATOM 5336 N N . GLY C 1 111 ? 72.420 -51.922 -0.849 1.00 84.77 111 GLY C N 1
ATOM 5337 C CA . GLY C 1 111 ? 72.771 -51.148 -2.022 1.00 79.56 111 GLY C CA 1
ATOM 5338 C C . GLY C 1 111 ? 72.828 -51.940 -3.306 1.00 81.34 111 GLY C C 1
ATOM 5339 O O . GLY C 1 111 ? 72.873 -51.340 -4.386 1.00 86.61 111 GLY C O 1
ATOM 5340 N N . THR C 1 112 ? 72.832 -53.259 -3.235 1.00 79.37 112 THR C N 1
ATOM 5341 C CA . THR C 1 112 ? 72.889 -54.055 -4.446 1.00 84.29 112 THR C CA 1
ATOM 5342 C C . THR C 1 112 ? 71.574 -53.913 -5.189 1.00 78.46 112 THR C C 1
ATOM 5343 O O . THR C 1 112 ? 70.516 -54.178 -4.622 1.00 79.31 112 THR C O 1
ATOM 5347 N N . GLN C 1 113 ? 71.626 -53.464 -6.441 1.00 83.39 113 GLN C N 1
ATOM 5348 C CA . GLN C 1 113 ? 70.381 -53.079 -7.095 1.00 93.51 113 GLN C CA 1
ATOM 5349 C C . GLN C 1 113 ? 69.637 -54.259 -7.698 1.00 98.06 113 GLN C C 1
ATOM 5350 O O . GLN C 1 113 ? 68.404 -54.223 -7.786 1.00 97.56 113 GLN C O 1
ATOM 5356 N N . LYS C 1 114 ? 70.335 -55.307 -8.119 1.00 93.45 114 LYS C N 1
ATOM 5357 C CA . LYS C 1 114 ? 69.657 -56.361 -8.849 1.00 89.14 114 LYS C CA 1
ATOM 5358 C C . LYS C 1 114 ? 70.193 -57.707 -8.389 1.00 93.33 114 LYS C C 1
ATOM 5359 O O . LYS C 1 114 ? 71.398 -57.963 -8.483 1.00 101.31 114 LYS C O 1
ATOM 5365 N N . VAL C 1 115 ? 69.297 -58.565 -7.899 1.00 79.22 115 VAL C N 1
ATOM 5366 C CA . VAL C 1 115 ? 69.615 -59.948 -7.564 1.00 67.20 115 VAL C CA 1
ATOM 5367 C C . VAL C 1 115 ? 68.611 -60.823 -8.299 1.00 72.68 115 VAL C C 1
ATOM 5368 O O . VAL C 1 115 ? 67.403 -60.724 -8.050 1.00 83.33 115 VAL C O 1
ATOM 5372 N N . VAL C 1 116 ? 69.101 -61.686 -9.185 1.00 71.79 116 VAL C N 1
ATOM 5373 C CA . VAL C 1 116 ? 68.246 -62.500 -10.039 1.00 75.81 116 VAL C CA 1
ATOM 5374 C C . VAL C 1 116 ? 68.505 -63.966 -9.743 1.00 78.45 116 VAL C C 1
ATOM 5375 O O . VAL C 1 116 ? 69.660 -64.397 -9.680 1.00 73.69 116 VAL C O 1
ATOM 5379 N N . PHE C 1 117 ? 67.420 -64.715 -9.548 1.00 80.87 117 PHE C N 1
ATOM 5380 C CA . PHE C 1 117 ? 67.445 -66.121 -9.182 1.00 74.61 117 PHE C CA 1
ATOM 5381 C C . PHE C 1 117 ? 67.084 -66.970 -10.391 1.00 80.14 117 PHE C C 1
ATOM 5382 O O . PHE C 1 117 ? 66.061 -66.732 -11.041 1.00 81.33 117 PHE C O 1
ATOM 5390 N N . THR C 1 118 ? 67.929 -67.947 -10.698 1.00 86.64 118 THR C N 1
ATOM 5391 C CA . THR C 1 118 ? 67.671 -68.890 -11.774 1.00 89.21 118 THR C CA 1
ATOM 5392 C C . THR C 1 118 ? 67.925 -70.302 -11.272 1.00 87.25 118 THR C C 1
ATOM 5393 O O . THR C 1 118 ? 68.581 -70.513 -10.249 1.00 86.44 118 THR C O 1
ATOM 5397 N N . SER C 1 119 ? 67.339 -71.266 -11.977 1.00 83.13 119 SER C N 1
ATOM 5398 C CA . SER C 1 119 ? 67.566 -72.678 -11.718 1.00 88.48 119 SER C CA 1
ATOM 5399 C C . SER C 1 119 ? 68.144 -73.320 -12.969 1.00 96.44 119 SER C C 1
ATOM 5400 O O . SER C 1 119 ? 67.864 -72.893 -14.092 1.00 100.61 119 SER C O 1
ATOM 5403 N N . GLU C 1 120 ? 68.966 -74.345 -12.772 1.00 96.76 120 GLU C N 1
ATOM 5404 C CA . GLU C 1 120 ? 69.542 -75.026 -13.922 1.00 104.02 120 GLU C CA 1
ATOM 5405 C C . GLU C 1 120 ? 68.490 -75.892 -14.606 1.00 105.77 120 GLU C C 1
ATOM 5406 O O . GLU C 1 120 ? 68.134 -75.657 -15.767 1.00 103.81 120 GLU C O 1
ATOM 5412 N N . ASP C 1 121 ? 67.990 -76.907 -13.899 1.00 107.78 121 ASP C N 1
ATOM 5413 C CA . ASP C 1 121 ? 66.972 -77.825 -14.404 1.00 105.51 121 ASP C CA 1
ATOM 5414 C C . ASP C 1 121 ? 65.592 -77.350 -13.970 1.00 90.66 121 ASP C C 1
ATOM 5415 O O . ASP C 1 121 ? 65.339 -77.217 -12.770 1.00 82.56 121 ASP C O 1
ATOM 5420 N N . ARG C 1 122 ? 64.687 -77.147 -14.938 1.00 92.81 122 ARG C N 1
ATOM 5421 C CA . ARG C 1 122 ? 63.320 -76.749 -14.594 1.00 92.53 122 ARG C CA 1
ATOM 5422 C C . ARG C 1 122 ? 62.640 -77.742 -13.663 1.00 87.05 122 ARG C C 1
ATOM 5423 O O . ARG C 1 122 ? 61.765 -77.362 -12.872 1.00 81.10 122 ARG C O 1
ATOM 5431 N N . ASP C 1 123 ? 62.979 -79.016 -13.778 1.00 80.18 123 ASP C N 1
ATOM 5432 C CA . ASP C 1 123 ? 62.291 -80.045 -13.022 1.00 74.93 123 ASP C CA 1
ATOM 5433 C C . ASP C 1 123 ? 62.977 -80.407 -11.714 1.00 84.94 123 ASP C C 1
ATOM 5434 O O . ASP C 1 123 ? 62.405 -81.157 -10.919 1.00 87.00 123 ASP C O 1
ATOM 5439 N N . HIS C 1 124 ? 64.163 -79.870 -11.454 1.00 96.11 124 HIS C N 1
ATOM 5440 C CA . HIS C 1 124 ? 64.835 -80.002 -10.163 1.00 106.15 124 HIS C CA 1
ATOM 5441 C C . HIS C 1 124 ? 65.256 -78.610 -9.716 1.00 101.62 124 HIS C C 1
ATOM 5442 O O . HIS C 1 124 ? 66.452 -78.311 -9.596 1.00 96.38 124 HIS C O 1
ATOM 5449 N N . PRO C 1 125 ? 64.293 -77.736 -9.433 1.00 100.52 125 PRO C N 1
ATOM 5450 C CA . PRO C 1 125 ? 64.627 -76.323 -9.249 1.00 97.20 125 PRO C CA 1
ATOM 5451 C C . PRO C 1 125 ? 65.352 -76.081 -7.940 1.00 96.30 125 PRO C C 1
ATOM 5452 O O . PRO C 1 125 ? 65.344 -76.905 -7.021 1.00 92.84 125 PRO C O 1
ATOM 5456 N N . ALA C 1 126 ? 65.979 -74.910 -7.872 1.00 92.49 126 ALA C N 1
ATOM 5457 C CA . ALA C 1 126 ? 66.547 -74.429 -6.627 1.00 89.17 126 ALA C CA 1
ATOM 5458 C C . ALA C 1 126 ? 65.435 -73.853 -5.759 1.00 82.37 126 ALA C C 1
ATOM 5459 O O . ALA C 1 126 ? 64.518 -73.187 -6.250 1.00 79.79 126 ALA C O 1
ATOM 5461 N N . LYS C 1 127 ? 65.519 -74.109 -4.467 1.00 76.86 127 LYS C N 1
ATOM 5462 C CA . LYS C 1 127 ? 64.609 -73.503 -3.512 1.00 67.75 127 LYS C CA 1
ATOM 5463 C C . LYS C 1 127 ? 65.463 -72.548 -2.699 1.00 70.15 127 LYS C C 1
ATOM 5464 O O . LYS C 1 127 ? 66.180 -72.967 -1.784 1.00 78.54 127 LYS C O 1
ATOM 5470 N N . PHE C 1 128 ? 65.324 -71.257 -2.977 1.00 64.29 128 PHE C N 1
ATOM 5471 C CA . PHE C 1 128 ? 66.140 -70.245 -2.326 1.00 60.20 128 PHE C CA 1
ATOM 5472 C C . PHE C 1 128 ? 65.347 -69.757 -1.131 1.00 69.24 128 PHE C C 1
ATOM 5473 O O . PHE C 1 128 ? 64.275 -69.165 -1.295 1.00 69.62 128 PHE C O 1
ATOM 5481 N N . TYR C 1 129 ? 65.822 -70.085 0.068 1.00 73.33 129 TYR C N 1
ATOM 5482 C CA . TYR C 1 129 ? 65.296 -69.491 1.286 1.00 70.10 129 TYR C CA 1
ATOM 5483 C C . TYR C 1 129 ? 66.037 -68.185 1.473 1.00 68.26 129 TYR C C 1
ATOM 5484 O O . TYR C 1 129 ? 67.272 -68.187 1.506 1.00 69.68 129 TYR C O 1
ATOM 5493 N N . VAL C 1 130 ? 65.280 -67.085 1.567 1.00 67.07 130 VAL C N 1
ATOM 5494 C CA . VAL C 1 130 ? 65.793 -65.720 1.608 1.00 63.54 130 VAL C CA 1
ATOM 5495 C C . VAL C 1 130 ? 65.297 -65.048 2.878 1.00 64.47 130 VAL C C 1
ATOM 5496 O O . VAL C 1 130 ? 64.137 -65.219 3.270 1.00 60.27 130 VAL C O 1
ATOM 5500 N N . VAL C 1 131 ? 66.180 -64.292 3.529 1.00 62.84 131 VAL C N 1
ATOM 5501 C CA . VAL C 1 131 ? 65.830 -63.514 4.712 1.00 60.25 131 VAL C CA 1
ATOM 5502 C C . VAL C 1 131 ? 66.414 -62.112 4.569 1.00 67.58 131 VAL C C 1
ATOM 5503 O O . VAL C 1 131 ? 67.622 -61.953 4.353 1.00 67.58 131 VAL C O 1
ATOM 5507 N N . SER C 1 132 ? 65.558 -61.099 4.704 1.00 65.40 132 SER C N 1
ATOM 5508 C CA . SER C 1 132 ? 65.961 -59.707 4.574 1.00 69.72 132 SER C CA 1
ATOM 5509 C C . SER C 1 132 ? 65.635 -58.961 5.850 1.00 65.41 132 SER C C 1
ATOM 5510 O O . SER C 1 132 ? 64.592 -59.188 6.455 1.00 72.71 132 SER C O 1
ATOM 5513 N N . THR C 1 133 ? 66.579 -58.148 6.303 1.00 59.99 133 THR C N 1
ATOM 5514 C CA . THR C 1 133 ? 66.389 -57.273 7.435 1.00 61.24 133 THR C CA 1
ATOM 5515 C C . THR C 1 133 ? 66.775 -55.855 7.046 1.00 76.95 133 THR C C 1
ATOM 5516 O O . THR C 1 133 ? 67.567 -55.657 6.121 1.00 86.09 133 THR C O 1
ATOM 5520 N N . PRO C 1 134 ? 66.209 -54.850 7.716 1.00 73.01 134 PRO C N 1
ATOM 5521 C CA . PRO C 1 134 ? 66.632 -53.463 7.467 1.00 67.49 134 PRO C CA 1
ATOM 5522 C C . PRO C 1 134 ? 68.121 -53.297 7.725 1.00 75.04 134 PRO C C 1
ATOM 5523 O O . PRO C 1 134 ? 68.678 -53.927 8.625 1.00 81.60 134 PRO C O 1
ATOM 5527 N N . ALA C 1 135 ? 68.771 -52.464 6.907 1.00 73.54 135 ALA C N 1
ATOM 5528 C CA . ALA C 1 135 ? 70.212 -52.271 7.020 1.00 75.99 135 ALA C CA 1
ATOM 5529 C C . ALA C 1 135 ? 70.579 -50.831 6.692 1.00 78.35 135 ALA C C 1
ATOM 5530 O O . ALA C 1 135 ? 70.088 -50.284 5.698 1.00 75.10 135 ALA C O 1
ATOM 5532 N N . HIS C 1 136 ? 71.435 -50.221 7.523 1.00 77.02 136 HIS C N 1
ATOM 5533 C CA . HIS C 1 136 ? 71.929 -48.865 7.289 1.00 74.24 136 HIS C CA 1
ATOM 5534 C C . HIS C 1 136 ? 73.342 -48.803 6.701 1.00 81.36 136 HIS C C 1
ATOM 5535 O O . HIS C 1 136 ? 73.848 -47.703 6.452 1.00 83.49 136 HIS C O 1
ATOM 5542 N N . LYS C 1 137 ? 74.013 -49.935 6.523 1.00 82.66 137 LYS C N 1
ATOM 5543 C CA . LYS C 1 137 ? 75.408 -49.935 6.108 1.00 68.96 137 LYS C CA 1
ATOM 5544 C C . LYS C 1 137 ? 75.670 -51.028 5.086 1.00 63.80 137 LYS C C 1
ATOM 5545 O O . LYS C 1 137 ? 75.197 -52.159 5.243 1.00 70.31 137 LYS C O 1
ATOM 5551 N N . THR C 1 138 ? 76.389 -50.674 4.023 1.00 68.21 138 THR C N 1
ATOM 5552 C CA . THR C 1 138 ? 76.804 -51.654 3.028 1.00 72.15 138 THR C CA 1
ATOM 5553 C C . THR C 1 138 ? 78.014 -52.438 3.533 1.00 74.83 138 THR C C 1
ATOM 5554 O O . THR C 1 138 ? 79.019 -51.852 3.954 1.00 68.84 138 THR C O 1
ATOM 5558 N N . TYR C 1 139 ? 77.900 -53.763 3.487 1.00 67.04 139 TYR C N 1
ATOM 5559 C CA . TYR C 1 139 ? 78.929 -54.727 3.820 1.00 65.74 139 TYR C CA 1
ATOM 5560 C C . TYR C 1 139 ? 79.176 -55.594 2.602 1.00 71.02 139 TYR C C 1
ATOM 5561 O O . TYR C 1 139 ? 78.357 -55.628 1.674 1.00 66.16 139 TYR C O 1
ATOM 5570 N N . PRO C 1 140 ? 80.349 -56.203 2.504 1.00 75.01 140 PRO C N 1
ATOM 5571 C CA . PRO C 1 140 ? 80.647 -56.944 1.282 1.00 73.75 140 PRO C CA 1
ATOM 5572 C C . PRO C 1 140 ? 79.719 -58.136 1.125 1.00 71.68 140 PRO C C 1
ATOM 5573 O O . PRO C 1 140 ? 79.452 -58.882 2.074 1.00 62.02 140 PRO C O 1
ATOM 5577 N N . ASN C 1 141 ? 79.224 -58.289 -0.100 1.00 65.43 141 ASN C N 1
ATOM 5578 C CA . ASN C 1 141 ? 78.610 -59.533 -0.516 1.00 63.23 141 ASN C CA 1
ATOM 5579 C C . ASN C 1 141 ? 79.603 -60.668 -0.310 1.00 81.19 141 ASN C C 1
ATOM 5580 O O . ASN C 1 141 ? 80.813 -60.508 -0.521 1.00 90.74 141 ASN C O 1
ATOM 5585 N N . LYS C 1 142 ? 79.091 -61.817 0.129 1.00 80.83 142 LYS C N 1
ATOM 5586 C CA . LYS C 1 142 ? 79.941 -62.962 0.416 1.00 78.62 142 LYS C CA 1
ATOM 5587 C C . LYS C 1 142 ? 79.218 -64.240 0.031 1.00 81.00 142 LYS C C 1
ATOM 5588 O O . LYS C 1 142 ? 78.042 -64.426 0.364 1.00 80.78 142 LYS C O 1
ATOM 5594 N N . LYS C 1 143 ? 79.935 -65.141 -0.628 1.00 78.36 143 LYS C N 1
ATOM 5595 C CA . LYS C 1 143 ? 79.401 -66.467 -0.891 1.00 74.02 143 LYS C CA 1
ATOM 5596 C C . LYS C 1 143 ? 79.817 -67.386 0.249 1.00 73.72 143 LYS C C 1
ATOM 5597 O O . LYS C 1 143 ? 80.951 -67.321 0.737 1.00 69.48 143 LYS C O 1
ATOM 5603 N N . LEU C 1 144 ? 78.869 -68.210 0.704 1.00 75.47 144 LEU C N 1
ATOM 5604 C CA . LEU C 1 144 ? 79.054 -69.089 1.857 1.00 76.16 144 LEU C CA 1
ATOM 5605 C C . LEU C 1 144 ? 78.887 -70.535 1.404 1.00 76.85 144 LEU C C 1
ATOM 5606 O O . LEU C 1 144 ? 77.796 -71.114 1.505 1.00 81.31 144 LEU C O 1
ATOM 5611 N N . PRO C 1 145 ? 79.946 -71.170 0.921 1.00 82.27 145 PRO C N 1
ATOM 5612 C CA . PRO C 1 145 ? 79.794 -72.513 0.346 1.00 81.39 145 PRO C CA 1
ATOM 5613 C C . PRO C 1 145 ? 79.484 -73.547 1.411 1.00 82.36 145 PRO C C 1
ATOM 5614 O O . PRO C 1 145 ? 79.968 -73.464 2.540 1.00 91.58 145 PRO C O 1
ATOM 5618 N N . PHE C 1 146 ? 78.653 -74.524 1.049 1.00 82.21 146 PHE C N 1
ATOM 5619 C CA . PHE C 1 146 ? 78.480 -75.663 1.945 1.00 91.27 146 PHE C CA 1
ATOM 5620 C C . PHE C 1 146 ? 79.794 -76.434 2.086 1.00 91.42 146 PHE C C 1
ATOM 5621 O O . PHE C 1 146 ? 80.008 -77.111 3.098 1.00 98.23 146 PHE C O 1
ATOM 5629 N N . ALA C 1 147 ? 80.667 -76.352 1.070 1.00 86.05 147 ALA C N 1
ATOM 5630 C CA . ALA C 1 147 ? 81.982 -76.996 1.104 1.00 94.97 147 ALA C CA 1
ATOM 5631 C C . ALA C 1 147 ? 82.758 -76.639 2.371 1.00 101.87 147 ALA C C 1
ATOM 5632 O O . ALA C 1 147 ? 83.210 -77.526 3.101 1.00 107.21 147 ALA C O 1
ATOM 5634 N N . THR C 1 148 ? 82.936 -75.348 2.651 1.00 105.68 148 THR C N 1
ATOM 5635 C CA . THR C 1 148 ? 83.568 -74.960 3.910 1.00 109.01 148 THR C CA 1
ATOM 5636 C C . THR C 1 148 ? 82.373 -74.853 4.838 1.00 117.55 148 THR C C 1
ATOM 5637 O O . THR C 1 148 ? 81.711 -73.814 4.907 1.00 116.33 148 THR C O 1
ATOM 5641 N N . ALA C 1 149 ? 82.146 -75.913 5.606 1.00 129.69 149 ALA C N 1
ATOM 5642 C CA . ALA C 1 149 ? 80.909 -76.020 6.365 1.00 139.75 149 ALA C CA 1
ATOM 5643 C C . ALA C 1 149 ? 80.934 -75.220 7.655 1.00 148.53 149 ALA C C 1
ATOM 5644 O O . ALA C 1 149 ? 79.962 -74.522 7.966 1.00 153.33 149 ALA C O 1
ATOM 5646 N N . LEU C 1 150 ? 82.038 -75.282 8.398 1.00 149.96 150 LEU C N 1
ATOM 5647 C CA . LEU C 1 150 ? 82.058 -74.828 9.788 1.00 145.56 150 LEU C CA 1
ATOM 5648 C C . LEU C 1 150 ? 81.016 -75.634 10.567 1.00 140.26 150 LEU C C 1
ATOM 5649 O O . LEU C 1 150 ? 80.219 -75.102 11.343 1.00 141.53 150 LEU C O 1
ATOM 5654 N N . ALA C 1 151 ? 81.037 -76.948 10.333 1.00 130.60 151 ALA C N 1
ATOM 5655 C CA . ALA C 1 151 ? 80.153 -77.930 10.945 1.00 121.83 151 ALA C CA 1
ATOM 5656 C C . ALA C 1 151 ? 80.638 -78.293 12.341 1.00 121.36 151 ALA C C 1
ATOM 5657 O O . ALA C 1 151 ? 81.820 -78.172 12.664 1.00 119.65 151 ALA C O 1
ATOM 5659 N N . LYS C 1 152 ? 79.702 -78.767 13.176 1.00 122.95 152 LYS C N 1
ATOM 5660 C CA . LYS C 1 152 ? 80.073 -79.169 14.532 1.00 125.65 152 LYS C CA 1
ATOM 5661 C C . LYS C 1 152 ? 78.959 -79.946 15.210 1.00 132.51 152 LYS C C 1
ATOM 5662 O O . LYS C 1 152 ? 77.808 -79.512 15.242 1.00 138.53 152 LYS C O 1
ATOM 5668 N N . PRO C 1 153 ? 79.281 -81.112 15.746 1.00 131.54 153 PRO C N 1
ATOM 5669 C CA . PRO C 1 153 ? 78.287 -81.938 16.432 1.00 122.34 153 PRO C CA 1
ATOM 5670 C C . PRO C 1 153 ? 77.938 -81.430 17.820 1.00 108.87 153 PRO C C 1
ATOM 5671 O O . PRO C 1 153 ? 78.766 -80.860 18.539 1.00 108.43 153 PRO C O 1
ATOM 5675 N N . MET C 1 154 ? 76.683 -81.659 18.199 1.00 95.44 154 MET C N 1
ATOM 5676 C CA . MET C 1 154 ? 76.219 -81.206 19.498 1.00 92.78 154 MET C CA 1
ATOM 5677 C C . MET C 1 154 ? 75.204 -82.194 20.035 1.00 87.44 154 MET C C 1
ATOM 5678 O O . MET C 1 154 ? 74.543 -82.896 19.269 1.00 89.02 154 MET C O 1
ATOM 5683 N N . GLY C 1 155 ? 75.093 -82.249 21.356 1.00 87.49 155 GLY C N 1
ATOM 5684 C CA . GLY C 1 155 ? 74.056 -83.040 21.978 1.00 106.70 155 GLY C CA 1
ATOM 5685 C C . GLY C 1 155 ? 74.424 -84.506 22.117 1.00 116.91 155 GLY C C 1
ATOM 5686 O O . GLY C 1 155 ? 75.356 -85.014 21.496 1.00 129.35 155 GLY C O 1
ATOM 5687 N N . ASP C 1 156 ? 73.668 -85.192 22.967 1.00 110.01 156 ASP C N 1
ATOM 5688 C CA . ASP C 1 156 ? 73.857 -86.606 23.246 1.00 108.53 156 ASP C CA 1
ATOM 5689 C C . ASP C 1 156 ? 72.579 -87.357 22.886 1.00 105.99 156 ASP C C 1
ATOM 5690 O O . ASP C 1 156 ? 71.566 -86.756 22.531 1.00 121.22 156 ASP C O 1
ATOM 5695 N N . GLN C 1 157 ? 72.619 -88.684 22.998 1.00 89.19 157 GLN C N 1
ATOM 5696 C CA . GLN C 1 157 ? 71.444 -89.475 22.660 1.00 78.85 157 GLN C CA 1
ATOM 5697 C C . GLN C 1 157 ? 70.400 -89.491 23.776 1.00 80.14 157 GLN C C 1
ATOM 5698 O O . GLN C 1 157 ? 69.209 -89.655 23.490 1.00 76.56 157 GLN C O 1
ATOM 5704 N N . GLN C 1 158 ? 70.811 -89.342 25.042 1.00 78.30 158 GLN C N 1
ATOM 5705 C CA . GLN C 1 158 ? 69.837 -89.391 26.127 1.00 80.57 158 GLN C CA 1
ATOM 5706 C C . GLN C 1 158 ? 68.844 -88.239 26.023 1.00 95.68 158 GLN C C 1
ATOM 5707 O O . GLN C 1 158 ? 67.649 -88.411 26.306 1.00 103.86 158 GLN C O 1
ATOM 5713 N N . HIS C 1 159 ? 69.307 -87.073 25.573 1.00 91.58 159 HIS C N 1
ATOM 5714 C CA . HIS C 1 159 ? 68.467 -85.891 25.463 1.00 83.40 159 HIS C CA 1
ATOM 5715 C C . HIS C 1 159 ? 67.909 -85.705 24.060 1.00 88.72 159 HIS C C 1
ATOM 5716 O O . HIS C 1 159 ? 67.234 -84.700 23.798 1.00 94.79 159 HIS C O 1
ATOM 5723 N N . LEU C 1 160 ? 68.174 -86.654 23.161 1.00 85.54 160 LEU C N 1
ATOM 5724 C CA . LEU C 1 160 ? 67.540 -86.749 21.846 1.00 88.81 160 LEU C CA 1
ATOM 5725 C C . LEU C 1 160 ? 67.754 -85.494 21.002 1.00 93.17 160 LEU C C 1
ATOM 5726 O O . LEU C 1 160 ? 66.937 -85.179 20.133 1.00 87.90 160 LEU C O 1
ATOM 5731 N N . ASN C 1 161 ? 68.804 -84.735 21.314 1.00 95.96 161 ASN C N 1
ATOM 5732 C CA . ASN C 1 161 ? 69.216 -83.525 20.612 1.00 92.55 161 ASN C CA 1
ATOM 5733 C C . ASN C 1 161 ? 70.439 -83.703 19.693 1.00 93.70 161 ASN C C 1
ATOM 5734 O O . ASN C 1 161 ? 71.002 -82.700 19.240 1.00 92.08 161 ASN C O 1
ATOM 5739 N N . LYS C 1 162 ? 70.912 -84.932 19.474 1.00 93.68 162 LYS C N 1
ATOM 5740 C CA . LYS C 1 162 ? 72.136 -85.161 18.701 1.00 98.94 162 LYS C CA 1
ATOM 5741 C C . LYS C 1 162 ? 72.010 -84.532 17.307 1.00 95.14 162 LYS C C 1
ATOM 5742 O O . LYS C 1 162 ? 71.132 -84.914 16.523 1.00 80.30 162 LYS C O 1
ATOM 5748 N N . ARG C 1 163 ? 72.925 -83.605 16.980 1.00 82.73 163 ARG C N 1
ATOM 5749 C CA . ARG C 1 163 ? 72.735 -82.729 15.827 1.00 79.81 163 ARG C CA 1
ATOM 5750 C C . ARG C 1 163 ? 74.054 -82.167 15.332 1.00 90.54 163 ARG C C 1
ATOM 5751 O O . ARG C 1 163 ? 75.066 -82.174 16.038 1.00 93.95 163 ARG C O 1
ATOM 5759 N N . THR C 1 164 ? 74.006 -81.636 14.111 1.00 95.59 164 THR C N 1
ATOM 5760 C CA . THR C 1 164 ? 75.108 -80.899 13.510 1.00 92.64 164 THR C CA 1
ATOM 5761 C C . THR C 1 164 ? 74.716 -79.440 13.302 1.00 87.01 164 THR C C 1
ATOM 5762 O O . THR C 1 164 ? 73.646 -79.159 12.757 1.00 83.79 164 THR C O 1
ATOM 5766 N N . ILE C 1 165 ? 75.577 -78.524 13.746 1.00 85.08 165 ILE C N 1
ATOM 5767 C CA . ILE C 1 165 ? 75.385 -77.083 13.591 1.00 85.21 165 ILE C CA 1
ATOM 5768 C C . ILE C 1 165 ? 76.309 -76.562 12.497 1.00 89.48 165 ILE C C 1
ATOM 5769 O O . ILE C 1 165 ? 77.495 -76.922 12.445 1.00 91.80 165 ILE C O 1
ATOM 5774 N N . TYR C 1 166 ? 75.754 -75.763 11.589 1.00 84.43 166 TYR C N 1
ATOM 5775 C CA . TYR C 1 166 ? 76.497 -75.194 10.472 1.00 85.01 166 TYR C CA 1
ATOM 5776 C C . TYR C 1 166 ? 76.373 -73.677 10.541 1.00 92.29 166 TYR C C 1
ATOM 5777 O O . TYR C 1 166 ? 75.262 -73.145 10.436 1.00 101.36 166 TYR C O 1
ATOM 5786 N N . LYS C 1 167 ? 77.498 -72.986 10.718 1.00 89.76 167 LYS C N 1
ATOM 5787 C CA . LYS C 1 167 ? 77.513 -71.526 10.702 1.00 92.84 167 LYS C CA 1
ATOM 5788 C C . LYS C 1 167 ? 77.392 -71.010 9.277 1.00 90.96 167 LYS C C 1
ATOM 5789 O O . LYS C 1 167 ? 78.064 -71.505 8.372 1.00 94.56 167 LYS C O 1
ATOM 5795 N N . TYR C 1 168 ? 76.498 -70.051 9.063 1.00 81.15 168 TYR C N 1
ATOM 5796 C CA . TYR C 1 168 ? 76.437 -69.437 7.746 1.00 80.61 168 TYR C CA 1
ATOM 5797 C C . TYR C 1 168 ? 76.774 -67.954 7.817 1.00 80.13 168 TYR C C 1
ATOM 5798 O O . TYR C 1 168 ? 77.854 -67.536 7.383 1.00 85.62 168 TYR C O 1
ATOM 5807 N N . ILE C 1 169 ? 75.847 -67.141 8.309 1.00 71.84 169 ILE C N 1
ATOM 5808 C CA . ILE C 1 169 ? 76.104 -65.728 8.534 1.00 71.78 169 ILE C CA 1
ATOM 5809 C C . ILE C 1 169 ? 76.279 -65.530 10.032 1.00 78.55 169 ILE C C 1
ATOM 5810 O O . ILE C 1 169 ? 75.301 -65.527 10.787 1.00 79.58 169 ILE C O 1
ATOM 5815 N N . ASP C 1 170 ? 77.513 -65.300 10.464 1.00 80.22 170 ASP C N 1
ATOM 5816 C CA . ASP C 1 170 ? 77.860 -65.285 11.876 1.00 79.04 170 ASP C CA 1
ATOM 5817 C C . ASP C 1 170 ? 78.849 -64.152 12.104 1.00 86.74 170 ASP C C 1
ATOM 5818 O O . ASP C 1 170 ? 79.759 -63.949 11.292 1.00 93.06 170 ASP C O 1
ATOM 5823 N N . ALA C 1 171 ? 78.646 -63.395 13.194 1.00 83.37 171 ALA C N 1
ATOM 5824 C CA . ALA C 1 171 ? 79.428 -62.182 13.440 1.00 82.74 171 ALA C CA 1
ATOM 5825 C C . ALA C 1 171 ? 80.908 -62.441 13.719 1.00 87.87 171 ALA C C 1
ATOM 5826 O O . ALA C 1 171 ? 81.710 -61.505 13.624 1.00 85.25 171 ALA C O 1
ATOM 5828 N N . SER C 1 172 ? 81.295 -63.674 14.052 1.00 89.52 172 SER C N 1
ATOM 5829 C CA . SER C 1 172 ? 82.711 -63.951 14.249 1.00 83.31 172 SER C CA 1
ATOM 5830 C C . SER C 1 172 ? 83.430 -64.160 12.918 1.00 78.31 172 SER C C 1
ATOM 5831 O O . SER C 1 172 ? 84.571 -63.726 12.762 1.00 72.80 172 SER C O 1
ATOM 5834 N N . GLN C 1 173 ? 82.776 -64.797 11.947 1.00 77.81 173 GLN C N 1
ATOM 5835 C CA . GLN C 1 173 ? 83.335 -64.986 10.614 1.00 72.35 173 GLN C CA 1
ATOM 5836 C C . GLN C 1 173 ? 83.065 -63.815 9.673 1.00 78.42 173 GLN C C 1
ATOM 5837 O O . GLN C 1 173 ? 83.749 -63.687 8.649 1.00 75.65 173 GLN C O 1
ATOM 5843 N N . MET C 1 174 ? 82.111 -62.945 9.995 1.00 79.63 174 MET C N 1
ATOM 5844 C CA . MET C 1 174 ? 81.593 -62.043 8.976 1.00 77.15 174 MET C CA 1
ATOM 5845 C C . MET C 1 174 ? 80.996 -60.807 9.632 1.00 76.80 174 MET C C 1
ATOM 5846 O O . MET C 1 174 ? 80.787 -60.755 10.847 1.00 73.35 174 MET C O 1
ATOM 5851 N N . ASP C 1 175 ? 80.739 -59.801 8.805 1.00 65.53 175 ASP C N 1
ATOM 5852 C CA . ASP C 1 175 ? 80.156 -58.553 9.256 1.00 74.00 175 ASP C CA 1
ATOM 5853 C C . ASP C 1 175 ? 78.808 -58.360 8.571 1.00 75.53 175 ASP C C 1
ATOM 5854 O O . ASP C 1 175 ? 78.722 -58.420 7.339 1.00 75.94 175 ASP C O 1
ATOM 5859 N N . THR C 1 176 ? 77.755 -58.178 9.371 1.00 71.88 176 THR C N 1
ATOM 5860 C CA . THR C 1 176 ? 76.437 -57.789 8.870 1.00 66.95 176 THR C CA 1
ATOM 5861 C C . THR C 1 176 ? 75.850 -56.747 9.812 1.00 70.79 176 THR C C 1
ATOM 5862 O O . THR C 1 176 ? 76.328 -56.532 10.931 1.00 73.44 176 THR C O 1
ATOM 5866 N N . CYS C 1 177 ? 74.823 -56.063 9.334 1.00 74.47 177 CYS C N 1
ATOM 5867 C CA . CYS C 1 177 ? 74.164 -55.084 10.188 1.00 78.91 177 CYS C CA 1
ATOM 5868 C C . CYS C 1 177 ? 73.502 -55.754 11.396 1.00 67.05 177 CYS C C 1
ATOM 5869 O O . CYS C 1 177 ? 73.776 -55.392 12.551 1.00 64.71 177 CYS C O 1
ATOM 5872 N N . GLN C 1 178 ? 72.552 -56.664 11.144 1.00 56.27 178 GLN C N 1
ATOM 5873 C CA . GLN C 1 178 ? 71.787 -57.418 12.146 1.00 57.24 178 GLN C CA 1
ATOM 5874 C C . GLN C 1 178 ? 71.648 -58.897 11.832 1.00 61.23 178 GLN C C 1
ATOM 5875 O O . GLN C 1 178 ? 71.561 -59.718 12.756 1.00 62.96 178 GLN C O 1
ATOM 5881 N N . LEU C 1 179 ? 71.401 -59.231 10.573 1.00 61.85 179 LEU C N 1
ATOM 5882 C CA . LEU C 1 179 ? 71.044 -60.586 10.198 1.00 61.73 179 LEU C CA 1
ATOM 5883 C C . LEU C 1 179 ? 72.087 -61.596 10.664 1.00 76.74 179 LEU C C 1
ATOM 5884 O O . LEU C 1 179 ? 73.299 -61.394 10.517 1.00 70.38 179 LEU C O 1
ATOM 5889 N N . GLN C 1 180 ? 71.595 -62.701 11.224 1.00 85.38 180 GLN C N 1
ATOM 5890 C CA . GLN C 1 180 ? 72.401 -63.873 11.540 1.00 75.47 180 GLN C CA 1
ATOM 5891 C C . GLN C 1 180 ? 71.607 -65.085 11.079 1.00 73.37 180 GLN C C 1
ATOM 5892 O O . GLN C 1 180 ? 70.386 -65.130 11.249 1.00 85.92 180 GLN C O 1
ATOM 5898 N N . MET C 1 181 ? 72.288 -66.064 10.495 1.00 58.97 181 MET C N 1
ATOM 5899 C CA . MET C 1 181 ? 71.611 -67.228 9.955 1.00 59.36 181 MET C CA 1
ATOM 5900 C C . MET C 1 181 ? 72.475 -68.447 10.172 1.00 67.29 181 MET C C 1
ATOM 5901 O O . MET C 1 181 ? 73.703 -68.379 10.133 1.00 83.62 181 MET C O 1
ATOM 5906 N N . GLY C 1 182 ? 71.805 -69.561 10.407 1.00 70.50 182 GLY C N 1
ATOM 5907 C CA . GLY C 1 182 ? 72.458 -70.833 10.574 1.00 60.07 182 GLY C CA 1
ATOM 5908 C C . GLY C 1 182 ? 71.519 -71.938 10.151 1.00 67.67 182 GLY C C 1
ATOM 5909 O O . GLY C 1 182 ? 70.332 -71.737 9.874 1.00 69.73 182 GLY C O 1
ATOM 5910 N N . TYR C 1 183 ? 72.086 -73.126 10.142 1.00 67.15 183 TYR C N 1
ATOM 5911 C CA . TYR C 1 183 ? 71.475 -74.326 9.622 1.00 66.49 183 TYR C CA 1
ATOM 5912 C C . TYR C 1 183 ? 71.789 -75.416 10.629 1.00 75.79 183 TYR C C 1
ATOM 5913 O O . TYR C 1 183 ? 72.933 -75.520 11.088 1.00 79.47 183 TYR C O 1
ATOM 5922 N N . THR C 1 184 ? 70.771 -76.178 11.022 1.00 75.58 184 THR C N 1
ATOM 5923 C CA . THR C 1 184 ? 70.923 -77.200 12.049 1.00 79.62 184 THR C CA 1
ATOM 5924 C C . THR C 1 184 ? 70.277 -78.482 11.559 1.00 80.82 184 THR C C 1
ATOM 5925 O O . THR C 1 184 ? 69.084 -78.500 11.244 1.00 88.53 184 THR C O 1
ATOM 5929 N N . VAL C 1 185 ? 71.054 -79.553 11.512 1.00 72.39 185 VAL C N 1
ATOM 5930 C CA . VAL C 1 185 ? 70.573 -80.847 11.057 1.00 73.46 185 VAL C CA 1
ATOM 5931 C C . VAL C 1 185 ? 70.549 -81.787 12.251 1.00 75.90 185 VAL C C 1
ATOM 5932 O O . VAL C 1 185 ? 71.601 -82.174 12.779 1.00 83.60 185 VAL C O 1
ATOM 5936 N N . LEU C 1 186 ? 69.348 -82.178 12.653 1.00 68.64 186 LEU C N 1
ATOM 5937 C CA . LEU C 1 186 ? 69.201 -83.237 13.642 1.00 75.69 186 LEU C CA 1
ATOM 5938 C C . LEU C 1 186 ? 69.514 -84.591 13.011 1.00 77.85 186 LEU C C 1
ATOM 5939 O O . LEU C 1 186 ? 69.061 -84.900 11.900 1.00 74.89 186 LEU C O 1
ATOM 5944 N N . GLU C 1 187 ? 70.372 -85.354 13.680 1.00 71.27 187 GLU C N 1
ATOM 5945 C CA . GLU C 1 187 ? 70.677 -86.695 13.228 1.00 79.63 187 GLU C CA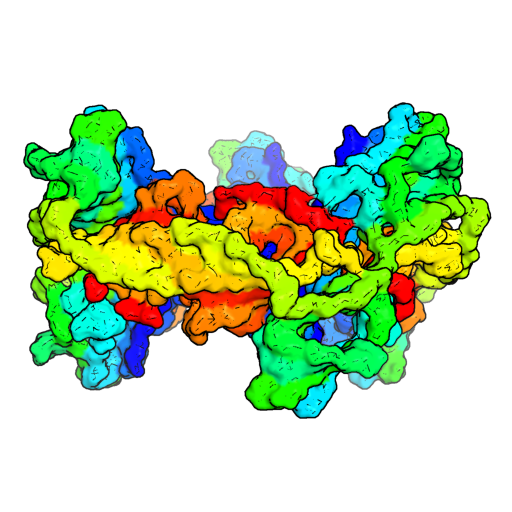 1
ATOM 5946 C C . GLU C 1 187 ? 69.489 -87.628 13.454 1.00 82.81 187 GLU C C 1
ATOM 5947 O O . GLU C 1 187 ? 68.678 -87.407 14.356 1.00 90.12 187 GLU C O 1
ATOM 5953 N N . PRO C 1 188 ? 69.369 -88.679 12.650 1.00 80.55 188 PRO C N 1
ATOM 5954 C CA . PRO C 1 188 ? 68.308 -89.664 12.884 1.00 72.06 188 PRO C CA 1
ATOM 5955 C C . PRO C 1 188 ? 68.306 -90.172 14.319 1.00 74.00 188 PRO C C 1
ATOM 5956 O O . PRO C 1 188 ? 69.359 -90.393 14.927 1.00 70.00 188 PRO C O 1
ATOM 5960 N N . GLY C 1 189 ? 67.096 -90.368 14.854 1.00 67.68 189 GLY C N 1
ATOM 5961 C CA . GLY C 1 189 ? 66.928 -90.797 16.226 1.00 67.24 189 GLY C CA 1
ATOM 5962 C C . GLY C 1 189 ? 66.995 -89.695 17.254 1.00 73.78 189 GLY C C 1
ATOM 5963 O O . GLY C 1 189 ? 67.007 -89.993 18.457 1.00 72.62 189 GLY C O 1
ATOM 5964 N N . SER C 1 190 ? 67.046 -88.434 16.809 1.00 74.65 190 SER C N 1
ATOM 5965 C CA . SER C 1 190 ? 66.990 -87.234 17.641 1.00 76.19 190 SER C CA 1
ATOM 5966 C C . SER C 1 190 ? 66.080 -86.224 16.958 1.00 72.64 190 SER C C 1
ATOM 5967 O O . SER C 1 190 ? 66.152 -86.057 15.739 1.00 74.35 190 SER C O 1
ATOM 5970 N N . SER C 1 191 ? 65.088 -85.730 17.679 1.00 78.66 191 SER C N 1
ATOM 5971 C CA . SER C 1 191 ? 64.208 -84.688 17.158 1.00 77.63 191 SER C CA 1
ATOM 5972 C C . SER C 1 191 ? 64.185 -83.333 17.881 1.00 76.81 191 SER C C 1
ATOM 5973 O O . SER C 1 191 ? 63.497 -82.423 17.396 1.00 71.27 191 SER C O 1
ATOM 5976 N N . TRP C 1 192 ? 64.880 -83.156 19.013 1.00 72.56 192 TRP C N 1
ATOM 5977 C CA . TRP C 1 192 ? 64.724 -81.951 19.837 1.00 67.87 192 TRP C CA 1
ATOM 5978 C C . TRP C 1 192 ? 65.653 -80.845 19.358 1.00 56.76 192 TRP C C 1
ATOM 5979 O O . TRP C 1 192 ? 66.817 -81.103 19.079 1.00 65.29 192 TRP C O 1
ATOM 5990 N N . ASN C 1 193 ? 65.134 -79.624 19.234 1.00 67.20 193 ASN C N 1
ATOM 5991 C CA . ASN C 1 193 ? 65.958 -78.472 18.895 1.00 67.60 193 ASN C CA 1
ATOM 5992 C C . ASN C 1 193 ? 65.789 -77.383 19.934 1.00 67.24 193 ASN C C 1
ATOM 5993 O O . ASN C 1 193 ? 64.689 -77.151 20.428 1.00 77.68 193 ASN C O 1
ATOM 5998 N N . THR C 1 194 ? 66.900 -76.733 20.259 1.00 76.04 194 THR C N 1
ATOM 5999 C CA . THR C 1 194 ? 66.959 -75.675 21.260 1.00 76.61 194 THR C CA 1
ATOM 6000 C C . THR C 1 194 ? 66.250 -76.124 22.532 1.00 84.29 194 THR C C 1
ATOM 6001 O O . THR C 1 194 ? 65.426 -75.398 23.095 1.00 95.22 194 THR C O 1
ATOM 6005 N N . MET C 1 195 ? 66.549 -77.353 22.981 1.00 85.67 195 MET C N 1
ATOM 6006 C CA . MET C 1 195 ? 65.760 -77.887 24.091 1.00 113.60 195 MET C CA 1
ATOM 6007 C C . MET C 1 195 ? 65.946 -77.067 25.355 1.00 123.40 195 MET C C 1
ATOM 6008 O O . MET C 1 195 ? 64.959 -76.480 25.836 1.00 131.51 195 MET C O 1
ATOM 6013 N N . PRO C 1 196 ? 67.146 -76.931 25.920 1.00 111.49 196 PRO C N 1
ATOM 6014 C CA . PRO C 1 196 ? 67.284 -75.865 26.910 1.00 111.33 196 PRO C CA 1
ATOM 6015 C C . PRO C 1 196 ? 66.916 -74.584 26.183 1.00 109.40 196 PRO C C 1
ATOM 6016 O O . PRO C 1 196 ? 67.547 -74.203 25.191 1.00 110.40 196 PRO C O 1
ATOM 6020 N N . ALA C 1 197 ? 65.877 -73.925 26.671 1.00 103.08 197 ALA C N 1
ATOM 6021 C CA . ALA C 1 197 ? 65.169 -72.944 25.867 1.00 91.09 197 ALA C CA 1
ATOM 6022 C C . ALA C 1 197 ? 65.448 -71.551 26.406 1.00 88.77 197 ALA C C 1
ATOM 6023 O O . ALA C 1 197 ? 65.704 -71.373 27.600 1.00 91.98 197 ALA C O 1
ATOM 6025 N N . HIS C 1 198 ? 65.441 -70.571 25.511 1.00 89.96 198 HIS C N 1
ATOM 6026 C CA . HIS C 1 198 ? 65.893 -69.232 25.857 1.00 93.20 198 HIS C CA 1
ATOM 6027 C C . HIS C 1 198 ? 64.941 -68.187 25.288 1.00 96.63 198 HIS C C 1
ATOM 6028 O O . HIS C 1 198 ? 64.254 -68.418 24.288 1.00 94.72 198 HIS C O 1
ATOM 6035 N N . THR C 1 199 ? 64.900 -67.036 25.951 1.00 100.47 199 THR C N 1
ATOM 6036 C CA . THR C 1 199 ? 64.141 -65.884 25.483 1.00 107.33 199 THR C CA 1
ATOM 6037 C C . THR C 1 199 ? 65.027 -64.658 25.611 1.00 118.04 199 THR C C 1
ATOM 6038 O O . THR C 1 199 ? 65.539 -64.369 26.697 1.00 129.15 199 THR C O 1
ATOM 6042 N N . HIS C 1 200 ? 65.225 -63.953 24.505 1.00 108.45 200 HIS C N 1
ATOM 6043 C CA . HIS C 1 200 ? 66.089 -62.781 24.468 1.00 91.94 200 HIS C CA 1
ATOM 6044 C C . HIS C 1 200 ? 65.286 -61.563 24.018 1.00 81.60 200 HIS C C 1
ATOM 6045 O O . HIS C 1 200 ? 64.939 -61.446 22.840 1.00 74.39 200 HIS C O 1
ATOM 6052 N N . ALA C 1 201 ? 65.048 -60.629 24.951 1.00 78.00 201 ALA C N 1
ATOM 6053 C CA . ALA C 1 201 ? 64.239 -59.442 24.664 1.00 86.38 201 ALA C CA 1
ATOM 6054 C C . ALA C 1 201 ? 64.782 -58.628 23.500 1.00 98.08 201 ALA C C 1
ATOM 6055 O O . ALA C 1 201 ? 64.015 -57.917 22.840 1.00 103.73 201 ALA C O 1
ATOM 6057 N N . ARG C 1 202 ? 66.089 -58.681 23.242 1.00 95.66 202 ARG C N 1
ATOM 6058 C CA . ARG C 1 202 ? 66.674 -57.757 22.283 1.00 86.99 202 ARG C CA 1
ATOM 6059 C C . ARG C 1 202 ? 66.811 -58.364 20.893 1.00 81.09 202 ARG C C 1
ATOM 6060 O O . ARG C 1 202 ? 67.337 -57.696 19.992 1.00 75.72 202 ARG C O 1
ATOM 6068 N N . ARG C 1 203 ? 66.316 -59.590 20.689 1.00 76.31 203 ARG C N 1
ATOM 6069 C CA . ARG C 1 203 ? 66.411 -60.250 19.395 1.00 74.17 203 ARG C CA 1
ATOM 6070 C C . ARG C 1 203 ? 65.200 -61.156 19.209 1.00 80.47 203 ARG C C 1
ATOM 6071 O O . ARG C 1 203 ? 64.618 -61.657 20.176 1.00 77.90 203 ARG C O 1
ATOM 6079 N N . MET C 1 204 ? 64.855 -61.391 17.949 1.00 74.31 204 MET C N 1
ATOM 6080 C CA . MET C 1 204 ? 63.783 -62.288 17.575 1.00 59.41 204 MET C CA 1
ATOM 6081 C C . MET C 1 204 ? 64.358 -63.293 16.594 1.00 56.03 204 MET C C 1
ATOM 6082 O O . MET C 1 204 ? 65.370 -63.023 15.949 1.00 62.13 204 MET C O 1
ATOM 6087 N N . GLU C 1 205 ? 63.650 -64.411 16.399 1.00 54.59 205 GLU C N 1
ATOM 6088 C CA . GLU C 1 205 ? 64.138 -65.476 15.528 1.00 60.52 205 GLU C CA 1
ATOM 6089 C C . GLU C 1 205 ? 63.008 -66.053 14.697 1.00 69.14 205 GLU C C 1
ATOM 6090 O O . GLU C 1 205 ? 61.866 -66.156 15.154 1.00 80.19 205 GLU C O 1
ATOM 6096 N N . THR C 1 206 ? 63.344 -66.457 13.477 1.00 58.91 206 THR C N 1
ATOM 6097 C CA . THR C 1 206 ? 62.426 -67.202 12.627 1.00 53.80 206 THR C CA 1
ATOM 6098 C C . THR C 1 206 ? 63.065 -68.541 12.268 1.00 63.39 206 THR C C 1
ATOM 6099 O O . THR C 1 206 ? 64.230 -68.595 11.849 1.00 64.30 206 THR C O 1
ATOM 6103 N N . TYR C 1 207 ? 62.315 -69.620 12.504 1.00 60.82 207 TYR C N 1
ATOM 6104 C CA . TYR C 1 207 ? 62.723 -70.974 12.187 1.00 56.31 207 TYR C CA 1
ATOM 6105 C C . TYR C 1 207 ? 61.956 -71.424 10.955 1.00 61.89 207 TYR C C 1
ATOM 6106 O O . TYR C 1 207 ? 60.742 -71.239 10.890 1.00 80.23 207 TYR C O 1
ATOM 6115 N N . MET C 1 208 ? 62.660 -71.998 9.982 1.00 59.91 208 MET C N 1
ATOM 6116 C CA . MET C 1 208 ? 62.050 -72.618 8.812 1.00 60.56 208 MET C CA 1
ATOM 6117 C C . MET C 1 208 ? 62.501 -74.064 8.798 1.00 69.13 208 MET C C 1
ATOM 6118 O O . MET C 1 208 ? 63.704 -74.326 8.691 1.00 74.55 208 MET C O 1
ATOM 6123 N N . TYR C 1 209 ? 61.545 -74.989 8.936 1.00 72.41 209 TYR C N 1
ATOM 6124 C CA . TYR C 1 209 ? 61.816 -76.420 9.044 1.00 74.90 209 TYR C CA 1
ATOM 6125 C C . TYR C 1 209 ? 61.654 -77.099 7.689 1.00 71.03 209 TYR C C 1
ATOM 6126 O O . TYR C 1 209 ? 60.653 -76.878 6.995 1.00 74.43 209 TYR C O 1
ATOM 6135 N N . PHE C 1 210 ? 62.604 -77.970 7.347 1.00 57.77 210 PHE C N 1
ATOM 6136 C CA . PHE C 1 210 ? 62.604 -78.652 6.057 1.00 63.66 210 PHE C CA 1
ATOM 6137 C C . PHE C 1 210 ? 63.369 -79.967 6.184 1.00 66.92 210 PHE C C 1
ATOM 6138 O O . PHE C 1 210 ? 63.777 -80.363 7.278 1.00 71.60 210 PHE C O 1
ATOM 6146 N N . ASN C 1 211 ? 63.525 -80.661 5.054 1.00 69.62 211 ASN C N 1
ATOM 6147 C CA . ASN C 1 211 ? 64.196 -81.971 4.992 1.00 74.10 211 ASN C CA 1
ATOM 6148 C C . ASN C 1 211 ? 63.669 -82.928 6.052 1.00 73.31 211 ASN C C 1
ATOM 6149 O O . ASN C 1 211 ? 64.425 -83.496 6.844 1.00 68.37 211 ASN C O 1
ATOM 6154 N N . PHE C 1 212 ? 62.352 -83.084 6.078 1.00 71.40 212 PHE C N 1
ATOM 6155 C CA . PHE C 1 212 ? 61.745 -84.052 6.973 1.00 74.17 212 PHE C CA 1
ATOM 6156 C C . PHE C 1 212 ? 62.134 -85.460 6.522 1.00 72.35 212 PHE C C 1
ATOM 6157 O O . PHE C 1 212 ? 62.204 -85.743 5.322 1.00 71.79 212 PHE C O 1
ATOM 6165 N N . ALA C 1 213 ? 62.454 -86.325 7.490 1.00 67.40 213 ALA C N 1
ATOM 6166 C CA . ALA C 1 213 ? 62.931 -87.669 7.159 1.00 71.39 213 ALA C CA 1
ATOM 6167 C C . ALA C 1 213 ? 61.901 -88.442 6.333 1.00 76.13 213 ALA C C 1
ATOM 6168 O O . ALA C 1 213 ? 62.227 -88.987 5.275 1.00 82.70 213 ALA C O 1
ATOM 6170 N N . ASP C 1 214 ? 60.650 -88.472 6.777 1.00 77.58 214 ASP C N 1
ATOM 6171 C CA . ASP C 1 214 ? 59.582 -89.193 6.102 1.00 84.69 214 ASP C CA 1
ATOM 6172 C C . ASP C 1 214 ? 58.465 -88.236 5.697 1.00 93.99 214 ASP C C 1
ATOM 6173 O O . ASP C 1 214 ? 58.338 -87.139 6.256 1.00 90.36 214 ASP C O 1
ATOM 6178 N N . PRO C 1 215 ? 57.637 -88.615 4.717 1.00 98.73 215 PRO C N 1
ATOM 6179 C CA . PRO C 1 215 ? 56.546 -87.713 4.300 1.00 96.00 215 PRO C CA 1
ATOM 6180 C C . PRO C 1 215 ? 55.543 -87.445 5.407 1.00 89.23 215 PRO C C 1
ATOM 6181 O O . PRO C 1 215 ? 54.853 -86.421 5.369 1.00 98.86 215 PRO C O 1
ATOM 6185 N N . GLU C 1 216 ? 55.439 -88.347 6.377 1.00 80.01 216 GLU C N 1
ATOM 6186 C CA . GLU C 1 216 ? 54.548 -88.274 7.528 1.00 86.61 216 GLU C CA 1
ATOM 6187 C C . GLU C 1 216 ? 55.161 -87.554 8.721 1.00 83.15 216 GLU C C 1
ATOM 6188 O O . GLU C 1 216 ? 54.507 -87.438 9.758 1.00 85.33 216 GLU C O 1
ATOM 6194 N N . THR C 1 217 ? 56.406 -87.111 8.626 1.00 76.61 217 THR C N 1
ATOM 6195 C CA . THR C 1 217 ? 57.033 -86.463 9.764 1.00 74.48 217 THR C CA 1
ATOM 6196 C C . THR C 1 217 ? 56.274 -85.186 10.110 1.00 75.80 217 THR C C 1
ATOM 6197 O O . THR C 1 217 ? 55.730 -84.510 9.231 1.00 75.40 217 THR C O 1
ATOM 6201 N N . ARG C 1 218 ? 56.192 -84.881 11.405 1.00 69.03 218 ARG C N 1
ATOM 6202 C CA . ARG C 1 218 ? 55.644 -83.612 11.858 1.00 69.19 218 ARG C CA 1
ATOM 6203 C C . ARG C 1 218 ? 56.579 -83.021 12.896 1.00 64.38 218 ARG C C 1
ATOM 6204 O O . ARG C 1 218 ? 57.254 -83.746 13.632 1.00 60.05 218 ARG C O 1
ATOM 6212 N N . VAL C 1 219 ? 56.631 -81.694 12.937 1.00 55.73 219 VAL C N 1
ATOM 6213 C CA . VAL C 1 219 ? 57.412 -80.992 13.939 1.00 52.69 219 VAL C CA 1
ATOM 6214 C C . VAL C 1 219 ? 56.465 -80.124 14.763 1.00 64.67 219 VAL C C 1
ATOM 6215 O O . VAL C 1 219 ? 55.701 -79.324 14.205 1.00 72.88 219 VAL C O 1
ATOM 6219 N N . PHE C 1 220 ? 56.558 -80.243 16.089 1.00 58.68 220 PHE C N 1
ATOM 6220 C CA . PHE C 1 220 ? 55.788 -79.423 17.012 1.00 56.99 220 PHE C CA 1
ATOM 6221 C C . PHE C 1 220 ? 56.708 -78.329 17.524 1.00 58.58 220 PHE C C 1
ATOM 6222 O O . PHE C 1 220 ? 57.645 -78.607 18.278 1.00 64.05 220 PHE C O 1
ATOM 6230 N N . HIS C 1 221 ? 56.426 -77.088 17.127 1.00 54.13 221 HIS C N 1
ATOM 6231 C CA . HIS C 1 221 ? 57.208 -75.933 17.528 1.00 50.74 221 HIS C CA 1
ATOM 6232 C C . HIS C 1 221 ? 56.522 -75.237 18.687 1.00 58.87 221 HIS C C 1
ATOM 6233 O O . HIS C 1 221 ? 55.411 -74.738 18.534 1.00 71.49 221 HIS C O 1
ATOM 6240 N N . PHE C 1 222 ? 57.203 -75.139 19.817 1.00 59.49 222 PHE C N 1
ATOM 6241 C CA . PHE C 1 222 ? 56.639 -74.433 20.955 1.00 63.30 222 PHE C CA 1
ATOM 6242 C C . PHE C 1 222 ? 57.042 -72.962 20.908 1.00 75.04 222 PHE C C 1
ATOM 6243 O O . PHE C 1 222 ? 58.198 -72.626 20.611 1.00 75.28 222 PHE C O 1
ATOM 6251 N N . LEU C 1 223 ? 56.080 -72.086 21.223 1.00 66.79 223 LEU C N 1
ATOM 6252 C CA . LEU C 1 223 ? 56.335 -70.665 21.375 1.00 57.97 223 LEU C CA 1
ATOM 6253 C C . LEU C 1 223 ? 55.558 -70.183 22.586 1.00 65.56 223 LEU C C 1
ATOM 6254 O O . LEU C 1 223 ? 54.813 -70.937 23.214 1.00 72.81 223 LEU C O 1
ATOM 6259 N N . GLY C 1 224 ? 55.732 -68.914 22.916 1.00 68.94 224 GLY C N 1
ATOM 6260 C CA . GLY C 1 224 ? 55.061 -68.308 24.046 1.00 65.71 224 GLY C CA 1
ATOM 6261 C C . GLY C 1 224 ? 56.012 -68.008 25.192 1.00 60.26 224 GLY C C 1
ATOM 6262 O O . GLY C 1 224 ? 57.161 -68.432 25.221 1.00 61.16 224 GLY C O 1
ATOM 6263 N N . LYS C 1 225 ? 55.494 -67.223 26.132 1.00 63.77 225 LYS C N 1
ATOM 6264 C CA . LYS C 1 225 ? 56.177 -66.984 27.384 1.00 61.06 225 LYS C CA 1
ATOM 6265 C C . LYS C 1 225 ? 56.450 -68.318 28.065 1.00 61.67 225 LYS C C 1
ATOM 6266 O O . LYS C 1 225 ? 55.661 -69.255 27.939 1.00 58.07 225 LYS C O 1
ATOM 6272 N N . PRO C 1 226 ? 57.556 -68.433 28.795 1.00 70.97 226 PRO C N 1
ATOM 6273 C CA . PRO C 1 226 ? 57.904 -69.745 29.363 1.00 84.72 226 PRO C CA 1
ATOM 6274 C C . PRO C 1 226 ? 56.814 -70.336 30.237 1.00 86.77 226 PRO C C 1
ATOM 6275 O O . PRO C 1 226 ? 56.665 -71.562 30.277 1.00 101.71 226 PRO C O 1
ATOM 6279 N N . ASP C 1 227 ? 56.032 -69.503 30.920 1.00 54.64 227 ASP C N 1
ATOM 6280 C CA . ASP C 1 227 ? 54.964 -70.011 31.773 1.00 72.90 227 ASP C CA 1
ATOM 6281 C C . ASP C 1 227 ? 53.709 -70.360 30.983 1.00 79.10 227 ASP C C 1
ATOM 6282 O O . ASP C 1 227 ? 52.985 -71.280 31.361 1.00 89.98 227 ASP C O 1
ATOM 6287 N N . GLU C 1 228 ? 53.408 -69.619 29.930 1.00 76.37 228 GLU C N 1
ATOM 6288 C CA . GLU C 1 228 ? 52.270 -69.900 29.073 1.00 74.08 228 GLU C CA 1
ATOM 6289 C C . GLU C 1 228 ? 52.815 -70.288 27.693 1.00 74.65 228 GLU C C 1
ATOM 6290 O O . GLU C 1 228 ? 53.030 -69.419 26.847 1.00 90.73 228 GLU C O 1
ATOM 6296 N N . THR C 1 229 ? 52.913 -71.584 27.406 1.00 62.42 229 THR C N 1
ATOM 6297 C CA . THR C 1 229 ? 53.498 -72.046 26.151 1.00 54.14 229 THR C CA 1
ATOM 6298 C C . THR C 1 229 ? 52.431 -72.674 25.264 1.00 60.07 229 THR C C 1
ATOM 6299 O O . THR C 1 229 ? 51.524 -73.350 25.757 1.00 52.43 229 THR C O 1
ATOM 6303 N N . ARG C 1 230 ? 52.533 -72.414 23.964 1.00 55.75 230 ARG C N 1
ATOM 6304 C CA . ARG C 1 230 ? 51.718 -73.006 22.916 1.00 60.45 230 ARG C CA 1
ATOM 6305 C C . ARG C 1 230 ? 52.590 -73.798 21.967 1.00 61.86 230 ARG C C 1
ATOM 6306 O O . ARG C 1 230 ? 53.802 -73.859 22.113 1.00 77.95 230 ARG C O 1
ATOM 6314 N N . HIS C 1 231 ? 51.963 -74.397 20.967 1.00 54.85 231 HIS C N 1
ATOM 6315 C CA . HIS C 1 231 ? 52.747 -75.053 19.945 1.00 56.86 231 HIS C CA 1
ATOM 6316 C C . HIS C 1 231 ? 52.033 -74.978 18.607 1.00 65.64 231 HIS C C 1
ATOM 6317 O O . HIS C 1 231 ? 50.808 -74.878 18.543 1.00 61.73 231 HIS C O 1
ATOM 6324 N N . ILE C 1 232 ? 52.824 -74.982 17.537 1.00 65.58 232 ILE C N 1
ATOM 6325 C CA . ILE C 1 232 ? 52.326 -75.151 16.178 1.00 64.00 232 ILE C CA 1
ATOM 6326 C C . ILE C 1 232 ? 52.960 -76.403 15.567 1.00 74.14 232 ILE C C 1
ATOM 6327 O O . ILE C 1 232 ? 54.150 -76.670 15.765 1.00 78.50 232 ILE C O 1
ATOM 6332 N N . THR C 1 233 ? 52.150 -77.206 14.881 1.00 66.63 233 THR C N 1
ATOM 6333 C CA . THR C 1 233 ? 52.629 -78.405 14.217 1.00 66.66 233 THR C CA 1
ATOM 6334 C C . THR C 1 233 ? 52.849 -78.118 12.733 1.00 68.84 233 THR C C 1
ATOM 6335 O O . THR C 1 233 ? 51.996 -77.518 12.074 1.00 63.99 233 THR C O 1
ATOM 6339 N N . LEU C 1 234 ? 54.008 -78.519 12.219 1.00 71.13 234 LEU C N 1
ATOM 6340 C CA . LEU C 1 234 ? 54.470 -78.089 10.908 1.00 71.69 234 LEU C CA 1
ATOM 6341 C C . LEU C 1 234 ? 54.575 -79.243 9.929 1.00 71.20 234 LEU C C 1
ATOM 6342 O O . LEU C 1 234 ? 54.976 -80.350 10.298 1.00 78.48 234 LEU C O 1
ATOM 6347 N N . PHE C 1 235 ? 54.181 -78.978 8.686 1.00 74.08 235 PHE C N 1
ATOM 6348 C CA . PHE C 1 235 ? 54.617 -79.828 7.591 1.00 76.58 235 PHE C CA 1
ATOM 6349 C C . PHE C 1 235 ? 56.046 -79.455 7.201 1.00 67.86 235 PHE C C 1
ATOM 6350 O O . PHE C 1 235 ? 56.672 -78.543 7.759 1.00 63.08 235 PHE C O 1
ATOM 6358 N N . ASN C 1 236 ? 56.561 -80.182 6.222 1.00 66.98 236 ASN C N 1
ATOM 6359 C CA . ASN C 1 236 ? 57.873 -79.897 5.668 1.00 67.53 236 ASN C CA 1
ATOM 6360 C C . ASN C 1 236 ? 57.858 -78.546 4.958 1.00 69.29 236 ASN C C 1
ATOM 6361 O O . ASN C 1 236 ? 56.865 -78.176 4.334 1.00 68.68 236 ASN C O 1
ATOM 6366 N N . GLU C 1 237 ? 58.976 -77.819 5.035 1.00 80.38 237 GLU C N 1
ATOM 6367 C CA . GLU C 1 237 ? 59.153 -76.537 4.336 1.00 76.96 237 GLU C CA 1
ATOM 6368 C C . GLU C 1 237 ? 58.129 -75.492 4.785 1.00 75.07 237 GLU C C 1
ATOM 6369 O O . GLU C 1 237 ? 57.437 -74.870 3.972 1.00 73.96 237 GLU C O 1
ATOM 6375 N N . GLN C 1 238 ? 58.049 -75.298 6.105 1.00 75.25 238 GLN C N 1
ATOM 6376 C CA . GLN C 1 238 ? 57.210 -74.289 6.742 1.00 58.61 238 GLN C CA 1
ATOM 6377 C C . GLN C 1 238 ? 58.015 -73.524 7.791 1.00 63.11 238 GLN C C 1
ATOM 6378 O O . GLN C 1 238 ? 59.046 -73.998 8.274 1.00 73.80 238 GLN C O 1
ATOM 6384 N N . ALA C 1 239 ? 57.527 -72.336 8.162 1.00 57.74 239 ALA C N 1
ATOM 6385 C CA . ALA C 1 239 ? 58.280 -71.429 9.019 1.00 62.38 239 ALA C CA 1
ATOM 6386 C C . ALA C 1 239 ? 57.424 -70.854 10.147 1.00 62.51 239 ALA C C 1
ATOM 6387 O O . ALA C 1 239 ? 56.205 -70.716 10.023 1.00 65.52 239 ALA C O 1
ATOM 6389 N N . VAL C 1 240 ? 58.078 -70.498 11.252 1.00 54.27 240 VAL C N 1
ATOM 6390 C CA . VAL C 1 240 ? 57.384 -69.958 12.410 1.00 53.54 240 VAL C CA 1
ATOM 6391 C C . VAL C 1 240 ? 58.174 -68.753 12.934 1.00 65.67 240 VAL C C 1
ATOM 6392 O O . VAL C 1 240 ? 59.397 -68.835 13.104 1.00 56.16 240 VAL C O 1
ATOM 6396 N N . VAL C 1 241 ? 57.463 -67.634 13.207 1.00 58.36 241 VAL C N 1
ATOM 6397 C CA . VAL C 1 241 ? 58.074 -66.403 13.704 1.00 53.41 241 VAL C CA 1
ATOM 6398 C C . VAL C 1 241 ? 58.008 -66.409 15.231 1.00 59.47 241 VAL C C 1
ATOM 6399 O O . VAL C 1 241 ? 56.950 -66.679 15.810 1.00 64.64 241 VAL C O 1
ATOM 6403 N N . ASN C 1 242 ? 59.128 -66.093 15.888 1.00 60.89 242 ASN C N 1
ATOM 6404 C CA . ASN C 1 242 ? 59.214 -66.162 17.350 1.00 59.12 242 ASN C CA 1
ATOM 6405 C C . ASN C 1 242 ? 59.582 -64.841 17.994 1.00 69.26 242 ASN C C 1
ATOM 6406 O O . ASN C 1 242 ? 60.777 -64.526 18.132 1.00 73.23 242 ASN C O 1
ATOM 6411 N N . PRO C 1 243 ? 58.596 -64.089 18.486 1.00 66.63 243 PRO C N 1
ATOM 6412 C CA . PRO C 1 243 ? 58.860 -62.755 19.028 1.00 55.80 243 PRO C CA 1
ATOM 6413 C C . PRO C 1 243 ? 59.836 -62.786 20.196 1.00 48.41 243 PRO C C 1
ATOM 6414 O O . PRO C 1 243 ? 60.067 -63.818 20.823 1.00 56.39 243 PRO C O 1
ATOM 6418 N N . SER C 1 244 ? 60.379 -61.608 20.500 1.00 49.20 244 SER C N 1
ATOM 6419 C CA . SER C 1 244 ? 61.441 -61.486 21.492 1.00 59.74 244 SER C CA 1
ATOM 6420 C C . SER C 1 244 ? 61.038 -62.075 22.829 1.00 62.00 244 SER C C 1
ATOM 6421 O O . SER C 1 244 ? 61.904 -62.419 23.639 1.00 70.46 244 SER C O 1
ATOM 6424 N N . TRP C 1 245 ? 59.747 -62.109 23.121 1.00 49.33 245 TRP C N 1
ATOM 6425 C CA . TRP C 1 245 ? 59.292 -62.566 24.426 1.00 66.69 245 TRP C CA 1
ATOM 6426 C C . TRP C 1 245 ? 58.979 -64.059 24.472 1.00 68.69 245 TRP C C 1
ATOM 6427 O O . TRP C 1 245 ? 58.616 -64.562 25.538 1.00 71.71 245 TRP C O 1
ATOM 6438 N N . SER C 1 246 ? 59.135 -64.782 23.367 1.00 62.02 246 SER C N 1
ATOM 6439 C CA . SER C 1 246 ? 58.680 -66.161 23.277 1.00 63.92 246 SER C CA 1
ATOM 6440 C C . SER C 1 246 ? 59.845 -67.144 23.246 1.00 68.22 246 SER C C 1
ATOM 6441 O O . SER C 1 246 ? 60.901 -66.868 22.672 1.00 72.18 246 SER C O 1
ATOM 6444 N N . ILE C 1 247 ? 59.629 -68.317 23.845 1.00 62.40 247 ILE C N 1
ATOM 6445 C CA . ILE C 1 247 ? 60.608 -69.377 23.711 1.00 57.22 247 ILE C CA 1
ATOM 6446 C C . ILE C 1 247 ? 60.606 -69.883 22.272 1.00 67.86 247 ILE C C 1
ATOM 6447 O O . ILE C 1 247 ? 59.740 -69.531 21.464 1.00 67.82 247 ILE C O 1
ATOM 6452 N N . HIS C 1 248 ? 61.687 -70.590 21.915 1.00 74.50 248 HIS C N 1
ATOM 6453 C CA . HIS C 1 248 ? 61.862 -71.235 20.615 1.00 77.68 248 HIS C CA 1
ATOM 6454 C C . HIS C 1 248 ? 62.196 -72.696 20.897 1.00 81.28 248 HIS C C 1
ATOM 6455 O O . HIS C 1 248 ? 63.237 -72.991 21.492 1.00 86.71 248 HIS C O 1
ATOM 6462 N N . CYS C 1 249 ? 61.325 -73.610 20.496 1.00 76.98 249 CYS C N 1
ATOM 6463 C CA . CYS C 1 249 ? 61.542 -75.031 20.717 1.00 66.63 249 CYS C CA 1
ATOM 6464 C C . CYS C 1 249 ? 60.954 -75.791 19.553 1.00 74.19 249 CYS C C 1
ATOM 6465 O O . CYS C 1 249 ? 60.108 -75.281 18.818 1.00 85.43 249 CYS C O 1
ATOM 6468 N N . GLY C 1 250 ? 61.385 -77.033 19.413 1.00 67.35 250 GLY C N 1
ATOM 6469 C CA . GLY C 1 250 ? 60.713 -77.931 18.499 1.00 73.67 250 GLY C CA 1
ATOM 6470 C C . GLY C 1 250 ? 61.029 -79.367 18.824 1.00 74.22 250 GLY C C 1
ATOM 6471 O O . GLY C 1 250 ? 62.099 -79.675 19.358 1.00 75.27 250 GLY C O 1
ATOM 6472 N N . VAL C 1 251 ? 60.089 -80.253 18.484 1.00 74.46 251 VAL C N 1
ATOM 6473 C CA . VAL C 1 251 ? 60.255 -81.702 18.572 1.00 68.92 251 VAL C CA 1
ATOM 6474 C C . VAL C 1 251 ? 59.688 -82.296 17.303 1.00 69.84 251 VAL C C 1
ATOM 6475 O O . VAL C 1 251 ? 58.572 -81.949 16.901 1.00 77.59 251 VAL C O 1
ATOM 6479 N N . GLY C 1 252 ? 60.430 -83.195 16.685 1.00 65.57 252 GLY C N 1
ATOM 6480 C CA . GLY C 1 252 ? 59.929 -83.935 15.553 1.00 68.83 252 GLY C CA 1
ATOM 6481 C C . GLY C 1 252 ? 59.482 -85.336 15.934 1.00 76.25 252 GLY C C 1
ATOM 6482 O O . GLY C 1 252 ? 59.828 -85.877 16.980 1.00 79.32 252 GLY C O 1
ATOM 6483 N N . THR C 1 253 ? 58.682 -85.922 15.060 1.00 74.62 253 THR C N 1
ATOM 6484 C CA . THR C 1 253 ? 58.397 -87.338 15.169 1.00 71.18 253 THR C CA 1
ATOM 6485 C C . THR C 1 253 ? 59.525 -88.161 14.584 1.00 85.53 253 THR C C 1
ATOM 6486 O O . THR C 1 253 ? 59.658 -89.346 14.913 1.00 92.00 253 THR C O 1
ATOM 6490 N N . THR C 1 254 ? 60.320 -87.539 13.715 1.00 86.89 254 THR C N 1
ATOM 6491 C CA . THR C 1 254 ? 61.575 -88.052 13.207 1.00 83.48 254 THR C CA 1
ATOM 6492 C C . THR C 1 254 ? 62.553 -86.888 13.164 1.00 82.91 254 THR C C 1
ATOM 6493 O O . THR C 1 254 ? 62.247 -85.776 13.609 1.00 76.06 254 THR C O 1
ATOM 6497 N N . ASN C 1 255 ? 63.737 -87.149 12.615 1.00 79.66 255 ASN C N 1
ATOM 6498 C CA . ASN C 1 255 ? 64.708 -86.099 12.383 1.00 73.66 255 ASN C CA 1
ATOM 6499 C C . ASN C 1 255 ? 64.291 -85.256 11.187 1.00 79.05 255 ASN C C 1
ATOM 6500 O O . ASN C 1 255 ? 63.452 -85.655 10.371 1.00 80.43 255 ASN C O 1
ATOM 6505 N N . TYR C 1 256 ? 64.921 -84.088 11.086 1.00 77.54 256 TYR C N 1
ATOM 6506 C CA . TYR C 1 256 ? 64.586 -83.019 10.150 1.00 70.74 256 TYR C CA 1
ATOM 6507 C C . TYR C 1 256 ? 65.727 -82.011 10.190 1.00 74.35 256 TYR C C 1
ATOM 6508 O O . TYR C 1 256 ? 66.701 -82.176 10.933 1.00 82.26 256 TYR C O 1
ATOM 6517 N N . ALA C 1 257 ? 65.564 -80.925 9.437 1.00 75.83 257 ALA C N 1
ATOM 6518 C CA . ALA C 1 257 ? 66.476 -79.793 9.490 1.00 69.79 257 ALA C CA 1
ATOM 6519 C C . ALA C 1 257 ? 65.685 -78.500 9.590 1.00 68.50 257 ALA C C 1
ATOM 6520 O O . ALA C 1 257 ? 64.498 -78.437 9.255 1.00 74.28 257 ALA C O 1
ATOM 6522 N N . PHE C 1 258 ? 66.362 -77.462 10.063 1.00 64.33 258 PHE C N 1
ATOM 6523 C CA . PHE C 1 258 ? 65.779 -76.136 10.050 1.00 68.17 258 PHE C CA 1
ATOM 6524 C C . PHE C 1 258 ? 66.870 -75.101 9.854 1.00 71.77 258 PHE C C 1
ATOM 6525 O O . PHE C 1 258 ? 68.012 -75.279 10.287 1.00 67.47 258 PHE C O 1
ATOM 6533 N N . ILE C 1 259 ? 66.493 -74.024 9.175 1.00 76.40 259 ILE C N 1
ATOM 6534 C CA . ILE C 1 259 ? 67.310 -72.828 9.049 1.00 75.61 259 ILE C CA 1
ATOM 6535 C C . ILE C 1 259 ? 66.755 -71.800 10.012 1.00 67.29 259 ILE C C 1
ATOM 6536 O O . ILE C 1 259 ? 65.570 -71.457 9.943 1.00 72.26 259 ILE C O 1
ATOM 6541 N N . TRP C 1 260 ? 67.600 -71.296 10.899 1.00 65.83 260 TRP C N 1
ATOM 6542 C CA . TRP C 1 260 ? 67.211 -70.204 11.777 1.00 72.35 260 TRP C CA 1
ATOM 6543 C C . TRP C 1 260 ? 67.770 -68.894 11.261 1.00 76.45 260 TRP C C 1
ATOM 6544 O O . TRP C 1 260 ? 68.890 -68.842 10.736 1.00 84.04 260 TRP C O 1
ATOM 6555 N N . ALA C 1 261 ? 66.976 -67.842 11.402 1.00 62.70 261 ALA C N 1
ATOM 6556 C CA . ALA C 1 261 ? 67.378 -66.478 11.070 1.00 62.78 261 ALA C CA 1
ATOM 6557 C C . ALA C 1 261 ? 67.041 -65.577 12.243 1.00 66.78 261 ALA C C 1
ATOM 6558 O O . ALA C 1 261 ? 65.921 -65.617 12.768 1.00 74.74 261 ALA C O 1
ATOM 6560 N N . MET C 1 262 ? 68.019 -64.793 12.661 1.00 63.22 262 MET C N 1
ATOM 6561 C CA . MET C 1 262 ? 67.924 -63.986 13.860 1.00 63.53 262 MET C CA 1
ATOM 6562 C C . MET C 1 262 ? 68.221 -62.535 13.511 1.00 63.63 262 MET C C 1
ATOM 6563 O O . MET C 1 262 ? 68.958 -62.256 12.567 1.00 68.53 262 MET C O 1
ATOM 6568 N N . CYS C 1 263 ? 67.573 -61.610 14.215 1.00 63.95 263 CYS C N 1
ATOM 6569 C CA . CYS C 1 263 ? 67.929 -60.201 14.126 1.00 64.04 263 CYS C CA 1
ATOM 6570 C C . CYS C 1 263 ? 67.419 -59.511 15.382 1.00 64.38 263 CYS C C 1
ATOM 6571 O O . CYS C 1 263 ? 66.757 -60.114 16.228 1.00 74.51 263 CYS C O 1
ATOM 6574 N N . GLY C 1 264 ? 67.723 -58.232 15.493 1.00 64.84 264 GLY C N 1
ATOM 6575 C CA . GLY C 1 264 ? 67.360 -57.480 16.675 1.00 70.79 264 GLY C CA 1
ATOM 6576 C C . GLY C 1 264 ? 68.242 -56.262 16.745 1.00 74.11 264 GLY C C 1
ATOM 6577 O O . GLY C 1 264 ? 68.826 -55.858 15.746 1.00 82.91 264 GLY C O 1
ATOM 6578 N N . GLU C 1 265 ? 68.336 -55.691 17.935 1.00 70.84 265 GLU C N 1
ATOM 6579 C CA . GLU C 1 265 ? 69.151 -54.497 18.045 1.00 77.77 265 GLU C CA 1
ATOM 6580 C C . GLU C 1 265 ? 70.597 -54.806 18.419 1.00 85.47 265 GLU C C 1
ATOM 6581 O O . GLU C 1 265 ? 71.414 -53.877 18.459 1.00 82.42 265 GLU C O 1
ATOM 6587 N N . ASN C 1 266 ? 70.939 -56.074 18.687 1.00 88.33 266 ASN C N 1
ATOM 6588 C CA . ASN C 1 266 ? 72.333 -56.464 18.903 1.00 76.57 266 ASN C CA 1
ATOM 6589 C C . ASN C 1 266 ? 72.594 -57.806 18.224 1.00 81.61 266 ASN C C 1
ATOM 6590 O O . ASN C 1 266 ? 71.675 -58.519 17.840 1.00 76.40 266 ASN C O 1
ATOM 6595 N N . GLN C 1 267 ? 73.874 -58.110 18.003 1.00 99.41 267 GLN C N 1
ATOM 6596 C CA . GLN C 1 267 ? 74.293 -59.420 17.523 1.00 91.78 267 GLN C CA 1
ATOM 6597 C C . GLN C 1 267 ? 74.867 -60.311 18.623 1.00 94.60 267 GLN C C 1
ATOM 6598 O O . GLN C 1 267 ? 75.316 -61.421 18.326 1.00 105.50 267 GLN C O 1
ATOM 6604 N N . THR C 1 268 ? 74.874 -59.843 19.874 1.00 93.79 268 THR C N 1
ATOM 6605 C CA . THR C 1 268 ? 75.379 -60.610 21.014 1.00 90.27 268 THR C CA 1
ATOM 6606 C C . THR C 1 268 ? 74.654 -61.948 21.162 1.00 96.47 268 THR C C 1
ATOM 6607 O O . THR C 1 268 ? 73.436 -61.988 21.355 1.00 98.27 268 THR C O 1
ATOM 6611 N N . TYR C 1 269 ? 75.414 -63.043 21.144 1.00 101.91 269 TYR C N 1
ATOM 6612 C CA . TYR C 1 269 ? 74.844 -64.380 21.239 1.00 101.18 269 TYR C CA 1
ATOM 6613 C C . TYR C 1 269 ? 74.636 -64.858 22.669 1.00 110.46 269 TYR C C 1
ATOM 6614 O O . TYR C 1 269 ? 73.925 -65.849 22.874 1.00 115.03 269 TYR C O 1
ATOM 6623 N N . ASP C 1 270 ? 75.253 -64.213 23.656 1.00 113.12 270 ASP C N 1
ATOM 6624 C CA . ASP C 1 270 ? 75.007 -64.550 25.051 1.00 115.21 270 ASP C CA 1
ATOM 6625 C C . ASP C 1 270 ? 74.005 -63.618 25.725 1.00 104.91 270 ASP C C 1
ATOM 6626 O O . ASP C 1 270 ? 73.738 -63.782 26.920 1.00 100.90 270 ASP C O 1
ATOM 6631 N N . ASP C 1 271 ? 73.415 -62.669 24.997 1.00 100.07 271 ASP C N 1
ATOM 6632 C CA . ASP C 1 271 ? 72.389 -61.823 25.598 1.00 111.28 271 ASP C CA 1
ATOM 6633 C C . ASP C 1 271 ? 71.069 -62.554 25.378 1.00 121.62 271 ASP C C 1
ATOM 6634 O O . ASP C 1 271 ? 70.422 -62.419 24.336 1.00 122.06 271 ASP C O 1
ATOM 6639 N N . MET C 1 272 ? 70.659 -63.297 26.401 1.00 125.40 272 MET C N 1
ATOM 6640 C CA . MET C 1 272 ? 69.526 -64.207 26.365 1.00 127.61 272 MET C CA 1
ATOM 6641 C C . MET C 1 272 ? 69.194 -64.562 27.804 1.00 129.83 272 MET C C 1
ATOM 6642 O O . MET C 1 272 ? 69.995 -64.329 28.713 1.00 129.41 272 MET C O 1
ATOM 6647 N N . ASP C 1 273 ? 68.013 -65.130 28.003 1.00 131.71 273 ASP C N 1
ATOM 6648 C CA . ASP C 1 273 ? 67.623 -65.651 29.308 1.00 128.60 273 ASP C CA 1
ATOM 6649 C C . ASP C 1 273 ? 67.343 -67.144 29.186 1.00 130.44 273 ASP C C 1
ATOM 6650 O O . ASP C 1 273 ? 66.383 -67.550 28.521 1.00 134.40 273 ASP C O 1
ATOM 6655 N N . GLN C 1 274 ? 68.185 -67.951 29.826 1.00 122.76 274 GLN C N 1
ATOM 6656 C CA . GLN C 1 274 ? 67.949 -69.384 29.914 1.00 118.66 274 GLN C CA 1
ATOM 6657 C C . GLN C 1 274 ? 66.710 -69.669 30.761 1.00 108.75 274 GLN C C 1
ATOM 6658 O O . GLN C 1 274 ? 66.489 -69.036 31.799 1.00 105.15 274 GLN C O 1
ATOM 6664 N N . VAL C 1 275 ? 65.902 -70.628 30.319 1.00 105.19 275 VAL C N 1
ATOM 6665 C CA . VAL C 1 275 ? 64.693 -71.031 31.031 1.00 105.53 275 VAL C CA 1
ATOM 6666 C C . VAL C 1 275 ? 65.003 -72.316 31.791 1.00 116.29 275 VAL C C 1
ATOM 6667 O O . VAL C 1 275 ? 65.183 -73.380 31.185 1.00 111.60 275 VAL C O 1
ATOM 6671 N N . ALA C 1 276 ? 65.056 -72.222 33.121 1.00 127.63 276 ALA C N 1
ATOM 6672 C CA . ALA C 1 276 ? 65.074 -73.421 33.946 1.00 134.81 276 ALA C CA 1
ATOM 6673 C C . ALA C 1 276 ? 63.815 -74.230 33.661 1.00 141.93 276 ALA C C 1
ATOM 6674 O O . ALA C 1 276 ? 62.775 -73.684 33.282 1.00 155.53 276 ALA C O 1
ATOM 6676 N N . MET C 1 277 ? 63.907 -75.545 33.851 1.00 131.79 277 MET C N 1
ATOM 6677 C CA . MET C 1 277 ? 62.981 -76.471 33.200 1.00 125.70 277 MET C CA 1
ATOM 6678 C C . MET C 1 277 ? 61.520 -76.316 33.618 1.00 127.67 277 MET C C 1
ATOM 6679 O O . MET C 1 277 ? 60.653 -76.998 33.059 1.00 125.06 277 MET C O 1
ATOM 6684 N N . ASN C 1 278 ? 61.217 -75.413 34.557 1.00 131.38 278 ASN C N 1
ATOM 6685 C CA . ASN C 1 278 ? 59.831 -75.222 34.981 1.00 136.38 278 ASN C CA 1
ATOM 6686 C C . ASN C 1 278 ? 59.200 -74.226 34.015 1.00 133.19 278 ASN C C 1
ATOM 6687 O O . ASN C 1 278 ? 59.418 -73.014 34.100 1.00 128.91 278 ASN C O 1
ATOM 6692 N N . GLU C 1 279 ? 58.399 -74.763 33.101 1.00 133.35 279 GLU C N 1
ATOM 6693 C CA . GLU C 1 279 ? 57.660 -74.005 32.105 1.00 124.86 279 GLU C CA 1
ATOM 6694 C C . GLU C 1 279 ? 56.302 -74.675 31.982 1.00 123.05 279 GLU C C 1
ATOM 6695 O O . GLU C 1 279 ? 56.231 -75.840 31.587 1.00 122.67 279 GLU C O 1
ATOM 6701 N N . LEU C 1 280 ? 55.230 -73.957 32.305 1.00 122.26 280 LEU C N 1
ATOM 6702 C CA . LEU C 1 280 ? 53.909 -74.591 32.428 1.00 109.32 280 LEU C CA 1
ATOM 6703 C C . LEU C 1 280 ? 53.252 -74.874 31.072 1.00 98.29 280 LEU C C 1
ATOM 6704 O O . LEU C 1 280 ? 53.466 -74.152 30.097 1.00 94.80 280 LEU C O 1
ATOM 6709 N N . SER D 1 2 ? 66.451 -42.885 40.947 1.00 120.21 2 SER D N 1
ATOM 6710 C CA . SER D 1 2 ? 65.357 -42.406 40.120 1.00 105.67 2 SER D CA 1
ATOM 6711 C C . SER D 1 2 ? 65.698 -42.411 38.619 1.00 97.20 2 SER D C 1
ATOM 6712 O O . SER D 1 2 ? 65.743 -41.369 37.965 1.00 101.59 2 SER D O 1
ATOM 6715 N N . PHE D 1 3 ? 65.947 -43.611 38.098 1.00 89.04 3 PHE D N 1
ATOM 6716 C CA . PHE D 1 3 ? 66.007 -43.896 36.672 1.00 84.25 3 PHE D CA 1
ATOM 6717 C C . PHE D 1 3 ? 64.919 -44.921 36.400 1.00 86.64 3 PHE D C 1
ATOM 6718 O O . PHE D 1 3 ? 64.753 -45.873 37.172 1.00 84.83 3 PHE D O 1
ATOM 6726 N N . SER D 1 4 ? 64.181 -44.726 35.306 1.00 90.56 4 SER D N 1
ATOM 6727 C CA . SER D 1 4 ? 63.052 -45.578 34.943 1.00 80.38 4 SER D CA 1
ATOM 6728 C C . SER D 1 4 ? 63.086 -45.887 33.456 1.00 83.66 4 SER D C 1
ATOM 6729 O O . SER D 1 4 ? 63.310 -44.984 32.642 1.00 91.22 4 SER D O 1
ATOM 6732 N N . MET D 1 5 ? 62.898 -47.164 33.106 1.00 79.22 5 MET D N 1
ATOM 6733 C CA . MET D 1 5 ? 62.624 -47.546 31.723 1.00 79.14 5 MET D CA 1
ATOM 6734 C C . MET D 1 5 ? 61.558 -48.633 31.726 1.00 86.23 5 MET D C 1
ATOM 6735 O O . MET D 1 5 ? 61.744 -49.685 32.345 1.00 100.51 5 MET D O 1
ATOM 6740 N N . VAL D 1 6 ? 60.453 -48.393 31.031 1.00 64.67 6 VAL D N 1
ATOM 6741 C CA . VAL D 1 6 ? 59.359 -49.340 30.991 1.00 60.03 6 VAL D CA 1
ATOM 6742 C C . VAL D 1 6 ? 59.378 -50.001 29.624 1.00 64.52 6 VAL D C 1
ATOM 6743 O O . VAL D 1 6 ? 59.891 -49.449 28.641 1.00 60.64 6 VAL D O 1
ATOM 6747 N N . THR D 1 7 ? 58.872 -51.224 29.578 1.00 62.73 7 THR D N 1
ATOM 6748 C CA . THR D 1 7 ? 58.758 -51.956 28.332 1.00 64.28 7 THR D CA 1
ATOM 6749 C C . THR D 1 7 ? 57.294 -51.948 27.897 1.00 65.78 7 THR D C 1
ATOM 6750 O O . THR D 1 7 ? 56.391 -52.031 28.733 1.00 70.92 7 THR D O 1
ATOM 6754 N N . ARG D 1 8 ? 57.061 -51.781 26.598 1.00 56.02 8 ARG D N 1
ATOM 6755 C CA . ARG D 1 8 ? 55.729 -51.846 26.035 1.00 57.82 8 ARG D CA 1
ATOM 6756 C C . ARG D 1 8 ? 55.801 -52.639 24.744 1.00 70.54 8 ARG D C 1
ATOM 6757 O O . ARG D 1 8 ? 56.645 -52.332 23.894 1.00 72.70 8 ARG D O 1
ATOM 6765 N N . TYR D 1 9 ? 54.927 -53.652 24.601 1.00 70.35 9 TYR D N 1
ATOM 6766 C CA . TYR D 1 9 ? 54.889 -54.487 23.404 1.00 60.92 9 TYR D CA 1
ATOM 6767 C C . TYR D 1 9 ? 54.083 -53.790 22.316 1.00 49.98 9 TYR D C 1
ATOM 6768 O O . TYR D 1 9 ? 53.256 -52.927 22.601 1.00 65.24 9 TYR D O 1
ATOM 6777 N N . ALA D 1 10 ? 54.363 -54.136 21.060 1.00 52.35 10 ALA D N 1
ATOM 6778 C CA . ALA D 1 10 ? 53.548 -53.696 19.940 1.00 52.90 10 ALA D CA 1
ATOM 6779 C C . ALA D 1 10 ? 52.286 -54.548 19.847 1.00 62.60 10 ALA D C 1
ATOM 6780 O O . ALA D 1 10 ? 52.132 -55.534 20.565 1.00 71.92 10 ALA D O 1
ATOM 6782 N N . HIS D 1 11 ? 51.363 -54.131 18.965 1.00 64.93 11 HIS D N 1
ATOM 6783 C CA . HIS D 1 11 ? 50.071 -54.791 18.767 1.00 57.12 11 HIS D CA 1
ATOM 6784 C C . HIS D 1 11 ? 49.598 -54.637 17.331 1.00 57.37 11 HIS D C 1
ATOM 6785 O O . HIS D 1 11 ? 50.074 -53.797 16.576 1.00 70.76 11 HIS D O 1
ATOM 6792 N N . SER D 1 12 ? 48.668 -55.468 16.961 1.00 53.62 12 SER D N 1
ATOM 6793 C CA . SER D 1 12 ? 47.947 -55.298 15.716 1.00 59.53 12 SER D CA 1
ATOM 6794 C C . SER D 1 12 ? 46.752 -54.368 15.899 1.00 63.44 12 SER D C 1
ATOM 6795 O O . SER D 1 12 ? 46.294 -54.146 17.026 1.00 58.50 12 SER D O 1
ATOM 6798 N N . PRO D 1 13 ? 46.187 -53.855 14.798 1.00 65.70 13 PRO D N 1
ATOM 6799 C CA . PRO D 1 13 ? 44.883 -53.168 14.910 1.00 64.09 13 PRO D CA 1
ATOM 6800 C C . PRO D 1 13 ? 43.842 -54.023 15.583 1.00 67.20 13 PRO D C 1
ATOM 6801 O O . PRO D 1 13 ? 43.131 -53.558 16.478 1.00 71.45 13 PRO D O 1
ATOM 6805 N N . GLU D 1 14 ? 43.771 -55.293 15.190 1.00 77.61 14 GLU D N 1
ATOM 6806 C CA . GLU D 1 14 ? 42.823 -56.222 15.797 1.00 79.18 14 GLU D CA 1
ATOM 6807 C C . GLU D 1 14 ? 42.997 -56.304 17.313 1.00 80.53 14 GLU D C 1
ATOM 6808 O O . GLU D 1 14 ? 42.009 -56.362 18.048 1.00 86.92 14 GLU D O 1
ATOM 6814 N N . ASP D 1 15 ? 44.242 -56.278 17.801 1.00 75.30 15 ASP D N 1
ATOM 6815 C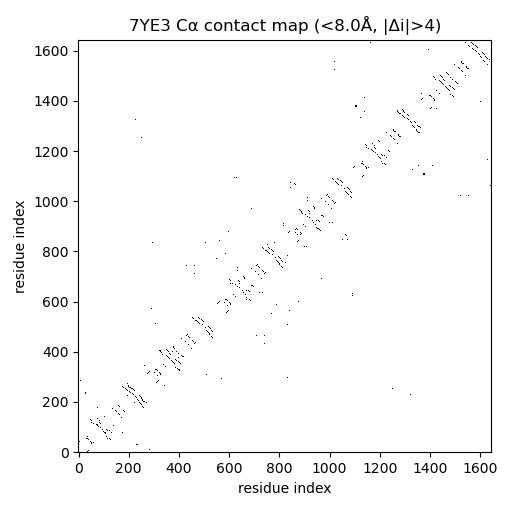 CA . ASP D 1 15 ? 44.487 -56.466 19.232 1.00 71.49 15 ASP D CA 1
ATOM 6816 C C . ASP D 1 15 ? 43.807 -55.402 20.103 1.00 72.25 15 ASP D C 1
ATOM 6817 O O . ASP D 1 15 ? 43.340 -55.708 21.204 1.00 72.93 15 ASP D O 1
ATOM 6822 N N . ILE D 1 16 ? 43.770 -54.142 19.653 1.00 63.09 16 ILE D N 1
ATOM 6823 C CA . ILE D 1 16 ? 43.313 -53.062 20.521 1.00 63.89 16 ILE D CA 1
ATOM 6824 C C . ILE D 1 16 ? 41.826 -52.782 20.415 1.00 74.33 16 ILE D C 1
ATOM 6825 O O . ILE D 1 16 ? 41.299 -52.000 21.216 1.00 75.11 16 ILE D O 1
ATOM 6830 N N . GLN D 1 17 ? 41.131 -53.420 19.482 1.00 76.36 17 GLN D N 1
ATOM 6831 C CA . GLN D 1 17 ? 39.771 -53.034 19.143 1.00 70.85 17 GLN D CA 1
ATOM 6832 C C . GLN D 1 17 ? 38.893 -52.954 20.381 1.00 74.37 17 GLN D C 1
ATOM 6833 O O . GLN D 1 17 ? 38.006 -52.102 20.464 1.00 88.70 17 GLN D O 1
ATOM 6839 N N . HIS D 1 18 ? 39.103 -53.859 21.334 1.00 71.13 18 HIS D N 1
ATOM 6840 C CA . HIS D 1 18 ? 38.326 -53.944 22.564 1.00 77.93 18 HIS D CA 1
ATOM 6841 C C . HIS D 1 18 ? 39.034 -53.410 23.825 1.00 77.10 18 HIS D C 1
ATOM 6842 O O . HIS D 1 18 ? 38.505 -53.591 24.925 1.00 86.55 18 HIS D O 1
ATOM 6849 N N . TYR D 1 19 ? 40.225 -52.813 23.712 1.00 68.82 19 TYR D N 1
ATOM 6850 C CA . TYR D 1 19 ? 40.859 -52.148 24.860 1.00 65.50 19 TYR D CA 1
ATOM 6851 C C . TYR D 1 19 ? 39.933 -51.101 25.474 1.00 63.37 19 TYR D C 1
ATOM 6852 O O . TYR D 1 19 ? 39.305 -50.317 24.757 1.00 61.33 19 TYR D O 1
ATOM 6861 N N . ASP D 1 20 ? 39.852 -51.068 26.807 1.00 66.78 20 ASP D N 1
ATOM 6862 C CA . ASP D 1 20 ? 39.142 -49.954 27.428 1.00 69.27 20 ASP D CA 1
ATOM 6863 C C . ASP D 1 20 ? 40.097 -48.763 27.552 1.00 87.56 20 ASP D C 1
ATOM 6864 O O . ASP D 1 20 ? 41.281 -48.864 27.210 1.00 96.43 20 ASP D O 1
ATOM 6869 N N . THR D 1 21 ? 39.606 -47.622 28.067 1.00 90.02 21 THR D N 1
ATOM 6870 C CA . THR D 1 21 ? 40.431 -46.409 28.038 1.00 86.17 21 THR D CA 1
ATOM 6871 C C . THR D 1 21 ? 41.710 -46.590 28.839 1.00 87.38 21 THR D C 1
ATOM 6872 O O . THR D 1 21 ? 42.787 -46.164 28.409 1.00 96.09 21 THR D O 1
ATOM 6876 N N . SER D 1 22 ? 41.622 -47.231 29.998 1.00 77.02 22 SER D N 1
ATOM 6877 C CA . SER D 1 22 ? 42.812 -47.359 30.824 1.00 69.64 22 SER D CA 1
ATOM 6878 C C . SER D 1 22 ? 43.860 -48.252 30.163 1.00 72.32 22 SER D C 1
ATOM 6879 O O . SER D 1 22 ? 45.056 -48.070 30.393 1.00 73.51 22 SER D O 1
ATOM 6882 N N . LYS D 1 23 ? 43.430 -49.208 29.340 1.00 75.32 23 LYS D N 1
ATOM 6883 C CA . LYS D 1 23 ? 44.351 -50.138 28.690 1.00 69.37 23 LYS D CA 1
ATOM 6884 C C . LYS D 1 23 ? 45.117 -49.455 27.562 1.00 69.97 23 LYS D C 1
ATOM 6885 O O . LYS D 1 23 ? 46.342 -49.600 27.454 1.00 79.63 23 LYS D O 1
ATOM 6891 N N . LEU D 1 24 ? 44.412 -48.709 26.708 1.00 65.15 24 LEU D N 1
ATOM 6892 C CA . LEU D 1 24 ? 45.086 -47.893 25.704 1.00 62.95 24 LEU D CA 1
ATOM 6893 C C . LEU D 1 24 ? 46.120 -46.986 26.348 1.00 66.15 24 LEU D C 1
ATOM 6894 O O . LEU D 1 24 ? 47.225 -46.823 25.828 1.00 73.35 24 LEU D O 1
ATOM 6899 N N . ARG D 1 25 ? 45.752 -46.332 27.451 1.00 54.08 25 ARG D N 1
ATOM 6900 C CA . ARG D 1 25 ? 46.690 -45.440 28.121 1.00 60.66 25 ARG D CA 1
ATOM 6901 C C . ARG D 1 25 ? 47.909 -46.207 28.599 1.00 69.96 25 ARG D C 1
ATOM 6902 O O . ARG D 1 25 ? 49.050 -45.764 28.425 1.00 77.51 25 ARG D O 1
ATOM 6910 N N . HIS D 1 26 ? 47.685 -47.365 29.210 1.00 73.39 26 HIS D N 1
ATOM 6911 C CA . HIS D 1 26 ? 48.813 -48.139 29.704 1.00 78.04 26 HIS D CA 1
ATOM 6912 C C . HIS D 1 26 ? 49.694 -48.591 28.551 1.00 76.56 26 HIS D C 1
ATOM 6913 O O . HIS D 1 26 ? 50.926 -48.481 28.604 1.00 69.88 26 HIS D O 1
ATOM 6920 N N . GLU D 1 27 ? 49.069 -49.003 27.461 1.00 74.30 27 GLU D N 1
ATOM 6921 C CA . GLU D 1 27 ? 49.815 -49.563 26.354 1.00 63.94 27 GLU D CA 1
ATOM 6922 C C . GLU D 1 27 ? 50.481 -48.471 25.503 1.00 60.35 27 GLU D C 1
ATOM 6923 O O . GLU D 1 27 ? 51.649 -48.597 25.138 1.00 73.23 27 GLU D O 1
ATOM 6929 N N . PHE D 1 28 ? 49.749 -47.416 25.137 1.00 58.20 28 PHE D N 1
ATOM 6930 C CA . PHE D 1 28 ? 50.246 -46.413 24.208 1.00 48.16 28 PHE D CA 1
ATOM 6931 C C . PHE D 1 28 ? 50.648 -45.065 24.805 1.00 57.06 28 PHE D C 1
ATOM 6932 O O . PHE D 1 28 ? 51.156 -44.221 24.062 1.00 65.12 28 PHE D O 1
ATOM 6940 N N . LEU D 1 29 ? 50.448 -44.813 26.093 1.00 62.41 29 LEU D N 1
ATOM 6941 C CA . LEU D 1 29 ? 50.572 -43.453 26.620 1.00 52.53 29 LEU D CA 1
ATOM 6942 C C . LEU D 1 29 ? 51.625 -43.427 27.702 1.00 57.78 29 LEU D C 1
ATOM 6943 O O . LEU D 1 29 ? 51.572 -44.221 28.642 1.00 60.08 29 LEU D O 1
ATOM 6948 N N . MET D 1 30 ? 52.579 -42.512 27.554 1.00 72.89 30 MET D N 1
ATOM 6949 C CA . MET D 1 30 ? 53.618 -42.256 28.545 1.00 67.47 30 MET D CA 1
ATOM 6950 C C . MET D 1 30 ? 53.190 -41.067 29.406 1.00 70.43 30 MET D C 1
ATOM 6951 O O . MET D 1 30 ? 53.243 -39.914 28.958 1.00 56.83 30 MET D O 1
ATOM 6956 N N . GLU D 1 31 ? 52.820 -41.351 30.661 1.00 73.65 31 GLU D N 1
ATOM 6957 C CA . GLU D 1 31 ? 52.182 -40.326 31.480 1.00 72.25 31 GLU D CA 1
ATOM 6958 C C . GLU D 1 31 ? 53.161 -39.400 32.190 1.00 74.56 31 GLU D C 1
ATOM 6959 O O . GLU D 1 31 ? 52.813 -38.240 32.456 1.00 78.43 31 GLU D O 1
ATOM 6965 N N . LYS D 1 32 ? 54.386 -39.845 32.462 1.00 71.07 32 LYS D N 1
ATOM 6966 C CA . LYS D 1 32 ? 55.386 -38.980 33.082 1.00 68.66 32 LYS D CA 1
ATOM 6967 C C . LYS D 1 32 ? 56.672 -39.090 32.288 1.00 75.42 32 LYS D C 1
ATOM 6968 O O . LYS D 1 32 ? 57.234 -40.181 32.132 1.00 87.08 32 LYS D O 1
ATOM 6974 N N . ILE D 1 33 ? 57.144 -37.958 31.807 1.00 77.92 33 ILE D N 1
ATOM 6975 C CA . ILE D 1 33 ? 58.334 -37.921 30.981 1.00 73.00 33 ILE D CA 1
ATOM 6976 C C . ILE D 1 33 ? 59.357 -37.068 31.719 1.00 75.76 33 ILE D C 1
ATOM 6977 O O . ILE D 1 33 ? 60.463 -37.517 32.031 1.00 82.58 33 ILE D O 1
ATOM 6982 N N . PHE D 1 34 ? 58.988 -35.827 32.002 1.00 85.38 34 PHE D N 1
ATOM 6983 C CA . PHE D 1 34 ? 59.870 -34.871 32.649 1.00 83.08 34 PHE D CA 1
ATOM 6984 C C . PHE D 1 34 ? 59.527 -34.758 34.125 1.00 84.37 34 PHE D C 1
ATOM 6985 O O . PHE D 1 34 ? 58.511 -34.172 34.491 1.00 77.48 34 PHE D O 1
ATOM 6993 N N . ASN D 1 35 ? 60.413 -35.260 34.968 1.00 97.18 35 ASN D N 1
ATOM 6994 C CA . ASN D 1 35 ? 60.330 -35.059 36.397 1.00 99.07 35 ASN D CA 1
ATOM 6995 C C . ASN D 1 35 ? 61.692 -34.564 36.864 1.00 108.17 35 ASN D C 1
ATOM 6996 O O . ASN D 1 35 ? 62.726 -35.043 36.378 1.00 108.97 35 ASN D O 1
ATOM 7001 N N . PRO D 1 36 ? 61.731 -33.596 37.777 1.00 111.68 36 PRO D N 1
ATOM 7002 C CA . PRO D 1 36 ? 63.014 -32.976 38.124 1.00 106.53 36 PRO D CA 1
ATOM 7003 C C . PRO D 1 36 ? 63.972 -33.997 38.716 1.00 104.07 36 PRO D C 1
ATOM 7004 O O . PRO D 1 36 ? 63.610 -34.768 39.607 1.00 112.78 36 PRO D O 1
ATOM 7008 N N . GLY D 1 37 ? 65.188 -34.021 38.179 1.00 96.26 37 GLY D N 1
ATOM 7009 C CA . GLY D 1 37 ? 66.237 -34.890 38.663 1.00 95.02 37 GLY D CA 1
ATOM 7010 C C . GLY D 1 37 ? 66.268 -36.290 38.093 1.00 87.40 37 GLY D C 1
ATOM 7011 O O . GLY D 1 37 ? 67.212 -37.034 38.384 1.00 83.35 37 GLY D O 1
ATOM 7012 N N . ASP D 1 38 ? 65.295 -36.664 37.273 1.00 88.77 38 ASP D N 1
ATOM 7013 C CA . ASP D 1 38 ? 65.082 -38.046 36.880 1.00 94.51 38 ASP D CA 1
ATOM 7014 C C . ASP D 1 38 ? 65.273 -38.221 35.382 1.00 89.46 38 ASP D C 1
ATOM 7015 O O . ASP D 1 38 ? 65.313 -37.254 34.615 1.00 83.10 38 ASP D O 1
ATOM 7020 N N . ILE D 1 39 ? 65.510 -39.473 35.005 1.00 94.22 39 ILE D N 1
ATOM 7021 C CA . ILE D 1 39 ? 65.349 -39.952 33.638 1.00 99.62 39 ILE D CA 1
ATOM 7022 C C . ILE D 1 39 ? 64.170 -40.914 33.631 1.00 93.23 39 ILE D C 1
ATOM 7023 O O . ILE D 1 39 ? 64.082 -41.798 34.489 1.00 94.92 39 ILE D O 1
ATOM 7028 N N . LEU D 1 40 ? 63.219 -40.675 32.733 1.00 88.00 40 LEU D N 1
ATOM 7029 C CA . LEU D 1 40 ? 62.062 -41.541 32.531 1.00 80.09 40 LEU D CA 1
ATOM 7030 C C . LEU D 1 40 ? 62.025 -41.953 31.067 1.00 76.52 40 LEU D C 1
ATOM 7031 O O . LEU D 1 40 ? 62.017 -41.099 30.180 1.00 71.40 40 LEU D O 1
ATOM 7036 N N . LEU D 1 41 ? 61.946 -43.250 30.815 1.00 75.75 41 LEU D N 1
ATOM 7037 C CA . LEU D 1 41 ? 62.084 -43.759 29.463 1.00 66.53 41 LEU D CA 1
ATOM 7038 C C . LEU D 1 41 ? 61.088 -44.883 29.271 1.00 69.35 41 LEU D C 1
ATOM 7039 O O . LEU D 1 41 ? 60.672 -45.531 30.234 1.00 75.71 41 LEU D O 1
ATOM 7044 N N . THR D 1 42 ? 60.662 -45.066 28.029 1.00 62.59 42 THR D N 1
ATOM 7045 C CA . THR D 1 42 ? 59.878 -46.221 27.649 1.00 62.47 42 THR D CA 1
ATOM 7046 C C . THR D 1 42 ? 60.578 -46.898 26.481 1.00 67.74 42 THR D C 1
ATOM 7047 O O . THR D 1 42 ? 61.114 -46.234 25.589 1.00 67.12 42 THR D O 1
ATOM 7051 N N . TYR D 1 43 ? 60.584 -48.218 26.492 1.00 65.31 43 TYR D N 1
ATOM 7052 C CA . TYR D 1 43 ? 61.114 -48.988 25.382 1.00 63.21 43 TYR D CA 1
ATOM 7053 C C . TYR D 1 43 ? 59.885 -49.575 24.724 1.00 54.27 43 TYR D C 1
ATOM 7054 O O . TYR D 1 43 ? 59.159 -50.347 25.352 1.00 59.83 43 TYR D O 1
ATOM 7063 N N . THR D 1 44 ? 59.613 -49.150 23.497 1.00 50.41 44 THR D N 1
ATOM 7064 C CA . THR D 1 44 ? 58.512 -49.699 22.729 1.00 57.75 44 THR D CA 1
ATOM 7065 C C . THR D 1 44 ? 59.031 -50.662 21.673 1.00 64.81 44 THR D C 1
ATOM 7066 O O . THR D 1 44 ? 60.013 -50.380 20.979 1.00 65.05 44 THR D O 1
ATOM 7070 N N . TYR D 1 45 ? 58.319 -51.772 21.518 1.00 58.17 45 TYR D N 1
ATOM 7071 C CA . TYR D 1 45 ? 58.619 -52.766 20.494 1.00 62.56 45 TYR D CA 1
ATOM 7072 C C . TYR D 1 45 ? 58.082 -52.378 19.126 1.00 69.18 45 TYR D C 1
ATOM 7073 O O . TYR D 1 45 ? 58.154 -53.192 18.200 1.00 69.96 45 TYR D O 1
ATOM 7082 N N . ASN D 1 46 ? 57.569 -51.159 18.966 1.00 64.17 46 ASN D N 1
ATOM 7083 C CA . ASN D 1 46 ? 57.402 -50.647 17.614 1.00 62.04 46 ASN D CA 1
ATOM 7084 C C . ASN D 1 46 ? 58.762 -50.072 17.223 1.00 69.51 46 ASN D C 1
ATOM 7085 O O . ASN D 1 46 ? 59.156 -48.986 17.657 1.00 63.85 46 ASN D O 1
ATOM 7090 N N . ASP D 1 47 ? 59.492 -50.838 16.413 1.00 71.49 47 ASP D N 1
ATOM 7091 C CA . ASP D 1 47 ? 60.819 -50.508 15.898 1.00 65.60 47 ASP D CA 1
ATOM 7092 C C . ASP D 1 47 ? 61.846 -50.208 16.999 1.00 69.46 47 ASP D C 1
ATOM 7093 O O . ASP D 1 47 ? 62.890 -49.601 16.729 1.00 74.64 47 ASP D O 1
ATOM 7098 N N . ARG D 1 48 ? 61.606 -50.683 18.224 1.00 64.43 48 ARG D N 1
ATOM 7099 C CA . ARG D 1 48 ? 62.583 -50.610 19.320 1.00 56.32 48 ARG D CA 1
ATOM 7100 C C . ARG D 1 48 ? 63.045 -49.174 19.555 1.00 62.52 48 ARG D C 1
ATOM 7101 O O . ARG D 1 48 ? 64.229 -48.913 19.802 1.00 66.42 48 ARG D O 1
ATOM 7109 N N . MET D 1 49 ? 62.112 -48.227 19.449 1.00 55.76 49 MET D N 1
ATOM 7110 C CA . MET D 1 49 ? 62.407 -46.850 19.802 1.00 60.62 49 MET D CA 1
ATOM 7111 C C . MET D 1 49 ? 62.433 -46.698 21.321 1.00 66.03 49 MET D C 1
ATOM 7112 O O . MET D 1 49 ? 61.587 -47.246 22.033 1.00 62.11 49 MET D O 1
ATOM 7117 N N . ILE D 1 50 ? 63.421 -45.948 21.814 1.00 68.37 50 ILE D N 1
ATOM 7118 C CA . ILE D 1 50 ? 63.532 -45.569 23.218 1.00 66.29 50 ILE D CA 1
ATOM 7119 C C . ILE D 1 50 ? 63.217 -44.084 23.323 1.00 73.07 50 ILE D C 1
ATOM 7120 O O . ILE D 1 50 ? 63.817 -43.270 22.612 1.00 86.72 50 ILE D O 1
ATOM 7125 N N . PHE D 1 51 ? 62.281 -43.719 24.193 1.00 65.31 51 PHE D N 1
ATOM 7126 C CA . PHE D 1 51 ? 61.997 -42.296 24.341 1.00 60.51 51 PHE D CA 1
ATOM 7127 C C . PHE D 1 51 ? 61.601 -41.965 25.769 1.00 51.03 51 PHE D C 1
ATOM 7128 O O . PHE D 1 51 ? 61.249 -42.829 26.565 1.00 62.57 51 PHE D O 1
ATOM 7136 N N . GLY D 1 52 ? 61.777 -40.698 26.106 1.00 59.04 52 GLY D N 1
ATOM 7137 C CA . GLY D 1 52 ? 61.552 -40.260 27.464 1.00 69.44 52 GLY D CA 1
ATOM 7138 C C . GLY D 1 52 ? 62.175 -38.899 27.669 1.00 70.01 52 GLY D C 1
ATOM 7139 O O . GLY D 1 52 ? 62.431 -38.177 26.705 1.00 75.27 52 GLY D O 1
ATOM 7140 N N . GLY D 1 53 ? 62.487 -38.590 28.916 1.00 64.46 53 GLY D N 1
ATOM 7141 C CA . GLY D 1 53 ? 63.111 -37.312 29.192 1.00 70.33 53 GLY D CA 1
ATOM 7142 C C . GLY D 1 53 ? 64.123 -37.382 30.314 1.00 72.97 53 GLY D C 1
ATOM 7143 O O . GLY D 1 53 ? 64.065 -38.252 31.190 1.00 74.90 53 GLY D O 1
ATOM 7144 N N . VAL D 1 54 ? 65.073 -36.460 30.265 1.00 68.29 54 VAL D N 1
ATOM 7145 C CA . VAL D 1 54 ? 66.104 -36.318 31.283 1.00 80.99 54 VAL D CA 1
ATOM 7146 C C . VAL D 1 54 ? 66.082 -34.854 31.704 1.00 88.83 54 VAL D C 1
ATOM 7147 O O . VAL D 1 54 ? 66.113 -33.954 30.853 1.00 90.52 54 VAL D O 1
ATOM 7151 N N . MET D 1 55 ? 65.857 -34.618 32.992 1.00 84.77 55 MET D N 1
ATOM 7152 C CA . MET D 1 55 ? 65.732 -33.273 33.535 1.00 86.76 55 MET D CA 1
ATOM 7153 C C . MET D 1 55 ? 66.801 -33.109 34.617 1.00 85.27 55 MET D C 1
ATOM 7154 O O . MET D 1 55 ? 66.527 -33.307 35.811 1.00 80.15 55 MET D O 1
ATOM 7159 N N . PRO D 1 56 ? 68.038 -32.769 34.245 1.00 93.25 56 PRO D N 1
ATOM 7160 C CA . PRO D 1 56 ? 69.088 -32.692 35.270 1.00 93.40 56 PRO D CA 1
ATOM 7161 C C . PRO D 1 56 ? 68.878 -31.502 36.191 1.00 89.26 56 PRO D C 1
ATOM 7162 O O . PRO D 1 56 ? 68.570 -30.393 35.750 1.00 86.27 56 PRO D O 1
ATOM 7166 N N . THR D 1 57 ? 69.111 -31.731 37.482 1.00 94.61 57 THR D N 1
ATOM 7167 C CA . THR D 1 57 ? 69.037 -30.645 38.451 1.00 102.95 57 THR D CA 1
ATOM 7168 C C . THR D 1 57 ? 70.323 -30.474 39.252 1.00 113.94 57 THR D C 1
ATOM 7169 O O . THR D 1 57 ? 71.155 -29.626 38.918 1.00 113.43 57 THR D O 1
ATOM 7173 N N . ASP D 1 58 ? 70.526 -31.312 40.271 1.00 128.94 58 ASP D N 1
ATOM 7174 C CA . ASP D 1 58 ? 71.745 -31.229 41.072 1.00 137.00 58 ASP D CA 1
ATOM 7175 C C . ASP D 1 58 ? 72.877 -32.041 40.452 1.00 133.19 58 ASP D C 1
ATOM 7176 O O . ASP D 1 58 ? 73.973 -31.521 40.232 1.00 138.83 58 ASP D O 1
ATOM 7181 N N . GLU D 1 59 ? 72.632 -33.267 40.174 1.00 124.84 59 GLU D N 1
ATOM 7182 C CA . GLU D 1 59 ? 73.610 -34.197 39.643 1.00 120.76 59 GLU D CA 1
ATOM 7183 C C . GLU D 1 59 ? 73.505 -34.285 38.124 1.00 118.81 59 GLU D C 1
ATOM 7184 O O . GLU D 1 59 ? 72.398 -34.259 37.574 1.00 129.13 59 GLU D O 1
ATOM 7190 N N . PRO D 1 60 ? 74.629 -34.371 37.421 1.00 107.34 60 PRO D N 1
ATOM 7191 C CA . PRO D 1 60 ? 74.581 -34.599 35.972 1.00 104.60 60 PRO D CA 1
ATOM 7192 C C . PRO D 1 60 ? 73.996 -35.964 35.664 1.00 105.47 60 PRO D C 1
ATOM 7193 O O . PRO D 1 60 ? 74.145 -36.919 36.430 1.00 108.34 60 PRO D O 1
ATOM 7197 N N . LEU D 1 61 ? 73.293 -36.052 34.545 1.00 107.78 61 LEU D N 1
ATOM 7198 C CA . LEU D 1 61 ? 72.543 -37.258 34.233 1.00 109.05 61 LEU D CA 1
ATOM 7199 C C . LEU D 1 61 ? 73.033 -37.882 32.935 1.00 111.26 61 LEU D C 1
ATOM 7200 O O . LEU D 1 61 ? 73.331 -37.177 31.964 1.00 112.96 61 LEU D O 1
ATOM 7205 N N . GLU D 1 62 ? 73.147 -39.209 32.945 1.00 104.81 62 GLU D N 1
ATOM 7206 C CA . GLU D 1 62 ? 73.517 -39.966 31.760 1.00 101.06 62 GLU D CA 1
ATOM 7207 C C . GLU D 1 62 ? 72.656 -41.221 31.705 1.00 91.34 62 GLU D C 1
ATOM 7208 O O . GLU D 1 62 ? 72.329 -41.819 32.736 1.00 89.24 62 GLU D O 1
ATOM 7214 N N . ILE D 1 63 ? 72.319 -41.637 30.490 1.00 81.52 63 ILE D N 1
ATOM 7215 C CA . ILE D 1 63 ? 71.516 -42.834 30.306 1.00 92.05 63 ILE D CA 1
ATOM 7216 C C . ILE D 1 63 ? 72.506 -43.978 30.205 1.00 98.78 63 ILE D C 1
ATOM 7217 O O . ILE D 1 63 ? 73.147 -44.167 29.170 1.00 104.53 63 ILE D O 1
ATOM 7222 N N . LYS D 1 64 ? 72.581 -44.783 31.251 1.00 98.33 64 LYS D N 1
ATOM 7223 C CA . LYS D 1 64 ? 73.575 -45.842 31.311 1.00 97.65 64 LYS D CA 1
ATOM 7224 C C . LYS D 1 64 ? 72.833 -47.128 31.005 1.00 90.10 64 LYS D C 1
ATOM 7225 O O . LYS D 1 64 ? 72.119 -47.665 31.853 1.00 94.52 64 LYS D O 1
ATOM 7231 N N . LEU D 1 65 ? 73.015 -47.630 29.792 1.00 92.51 65 LEU D N 1
ATOM 7232 C CA . LEU D 1 65 ? 72.430 -48.900 29.385 1.00 96.24 65 LEU D CA 1
ATOM 7233 C C . LEU D 1 65 ? 73.498 -49.701 28.652 1.00 90.42 65 LEU D C 1
ATOM 7234 O O . LEU D 1 65 ? 74.025 -49.247 27.631 1.00 94.72 65 LEU D O 1
ATOM 7239 N N . SER D 1 66 ? 73.837 -50.872 29.189 1.00 85.20 66 SER D N 1
ATOM 7240 C CA . SER D 1 66 ? 74.755 -51.781 28.507 1.00 90.36 66 SER D CA 1
ATOM 7241 C C . SER D 1 66 ? 74.190 -53.197 28.442 1.00 88.66 66 SER D C 1
ATOM 7242 O O . SER D 1 66 ? 73.772 -53.674 27.376 1.00 73.12 66 SER D O 1
ATOM 7245 N N . THR D 1 67 ? 74.149 -53.866 29.596 1.00 101.03 67 THR D N 1
ATOM 7246 C CA . THR D 1 67 ? 73.722 -55.258 29.619 1.00 105.11 67 THR D CA 1
ATOM 7247 C C . THR D 1 67 ? 72.269 -55.399 29.201 1.00 97.19 67 THR D C 1
ATOM 7248 O O . THR D 1 67 ? 71.920 -56.318 28.455 1.00 87.87 67 THR D O 1
ATOM 7252 N N . GLU D 1 68 ? 71.431 -54.440 29.596 1.00 104.72 68 GLU D N 1
ATOM 7253 C CA . GLU D 1 68 ? 70.002 -54.510 29.310 1.00 112.02 68 GLU D CA 1
ATOM 7254 C C . GLU D 1 68 ? 69.712 -54.394 27.815 1.00 104.09 68 GLU D C 1
ATOM 7255 O O . GLU D 1 68 ? 68.785 -55.034 27.308 1.00 108.17 68 GLU D O 1
ATOM 7261 N N . LEU D 1 69 ? 70.489 -53.592 27.093 1.00 93.53 69 LEU D N 1
ATOM 7262 C CA . LEU D 1 69 ? 70.404 -53.506 25.640 1.00 86.63 69 LEU D CA 1
ATOM 7263 C C . LEU D 1 69 ? 71.396 -54.453 24.957 1.00 94.28 69 LEU D C 1
ATOM 7264 O O . LEU D 1 69 ? 71.591 -54.370 23.736 1.00 87.04 69 LEU D O 1
ATOM 7269 N N . GLY D 1 70 ? 72.078 -55.295 25.733 1.00 99.02 70 GLY D N 1
ATOM 7270 C CA . GLY D 1 70 ? 72.971 -56.293 25.175 1.00 99.34 70 GLY D CA 1
ATOM 7271 C C . GLY D 1 70 ? 74.190 -55.739 24.472 1.00 93.02 70 GLY D C 1
ATOM 7272 O O . GLY D 1 70 ? 74.647 -56.337 23.496 1.00 88.42 70 GLY D O 1
ATOM 7273 N N . VAL D 1 71 ? 74.711 -54.596 24.929 1.00 87.14 71 VAL D N 1
ATOM 7274 C CA . VAL D 1 71 ? 75.811 -53.887 24.280 1.00 80.33 71 VAL D CA 1
ATOM 7275 C C . VAL D 1 71 ? 76.738 -53.329 25.354 1.00 78.29 71 VAL D C 1
ATOM 7276 O O . VAL D 1 71 ? 76.484 -53.443 26.552 1.00 73.66 71 VAL D O 1
ATOM 7280 N N . ASP D 1 72 ? 77.873 -52.797 24.918 1.00 81.47 72 ASP D N 1
ATOM 7281 C CA . ASP D 1 72 ? 78.809 -52.279 25.907 1.00 89.19 72 ASP D CA 1
ATOM 7282 C C . ASP D 1 72 ? 78.436 -50.882 26.385 1.00 97.11 72 ASP D C 1
ATOM 7283 O O . ASP D 1 72 ? 78.714 -50.544 27.540 1.00 108.66 72 ASP D O 1
ATOM 7288 N N . PHE D 1 73 ? 77.803 -50.070 25.537 1.00 89.83 73 PHE D N 1
ATOM 7289 C CA . PHE D 1 73 ? 77.355 -48.740 25.927 1.00 86.13 73 PHE D CA 1
ATOM 7290 C C . PHE D 1 73 ? 76.113 -48.375 25.120 1.00 93.69 73 PHE D C 1
ATOM 7291 O O . PHE D 1 73 ? 75.828 -48.975 24.077 1.00 91.28 73 PHE D O 1
ATOM 7299 N N . PHE D 1 74 ? 75.380 -47.372 25.624 1.00 96.23 74 PHE D N 1
ATOM 7300 C CA . PHE D 1 74 ? 74.039 -47.065 25.125 1.00 92.34 74 PHE D CA 1
ATOM 7301 C C . PHE D 1 74 ? 74.010 -46.988 23.603 1.00 82.10 74 PHE D C 1
ATOM 7302 O O . PHE D 1 74 ? 73.186 -47.631 22.942 1.00 70.36 74 PHE D O 1
ATOM 7310 N N . LEU D 1 75 ? 74.926 -46.221 23.037 1.00 80.23 75 LEU D N 1
ATOM 7311 C CA . LEU D 1 75 ? 74.932 -45.869 21.628 1.00 82.72 75 LEU D CA 1
ATOM 7312 C C . LEU D 1 75 ? 75.809 -46.781 20.763 1.00 85.75 75 LEU D C 1
ATOM 7313 O O . LEU D 1 75 ? 76.085 -46.438 19.605 1.00 87.33 75 LEU D O 1
ATOM 7318 N N . GLN D 1 76 ? 76.320 -47.888 21.306 1.00 78.81 76 GLN D N 1
ATOM 7319 C CA . GLN D 1 76 ? 77.151 -48.763 20.485 1.00 73.09 76 GLN D CA 1
ATOM 7320 C C . GLN D 1 76 ? 76.437 -49.156 19.201 1.00 83.51 76 GLN D C 1
ATOM 7321 O O . GLN D 1 76 ? 77.018 -49.085 18.116 1.00 90.90 76 GLN D O 1
ATOM 7327 N N . ARG D 1 77 ? 75.204 -49.653 19.310 1.00 80.68 77 ARG D N 1
ATOM 7328 C CA . ARG D 1 77 ? 74.408 -49.941 18.125 1.00 68.31 77 ARG D CA 1
ATOM 7329 C C . ARG D 1 77 ? 73.274 -48.950 17.899 1.00 68.60 77 ARG D C 1
ATOM 7330 O O . ARG D 1 77 ? 72.463 -49.165 17.003 1.00 71.01 77 ARG D O 1
ATOM 7338 N N . ARG D 1 78 ? 73.169 -47.877 18.673 1.00 71.00 78 ARG D N 1
ATOM 7339 C CA . ARG D 1 78 ? 72.030 -46.982 18.508 1.00 71.09 78 ARG D CA 1
ATOM 7340 C C . ARG D 1 78 ? 72.462 -45.538 18.265 1.00 76.17 78 ARG D C 1
ATOM 7341 O O . ARG D 1 78 ? 73.589 -45.151 18.551 1.00 87.75 78 ARG D O 1
ATOM 7349 N N . GLU D 1 79 ? 71.527 -44.730 17.761 1.00 74.82 79 GLU D N 1
ATOM 7350 C CA . GLU D 1 79 ? 71.680 -43.287 17.650 1.00 72.95 79 GLU D CA 1
ATOM 7351 C C . GLU D 1 79 ? 70.657 -42.595 18.550 1.00 75.80 79 GLU D C 1
ATOM 7352 O O . GLU D 1 79 ? 69.730 -43.222 19.056 1.00 69.01 79 GLU D O 1
ATOM 7358 N N . LEU D 1 80 ? 70.826 -41.279 18.714 1.00 73.67 80 LEU D N 1
ATOM 7359 C CA . LEU D 1 80 ? 70.093 -40.479 19.689 1.00 70.95 80 LEU D CA 1
ATOM 7360 C C . LEU D 1 80 ? 69.837 -39.085 19.140 1.00 76.51 80 LEU D C 1
ATOM 7361 O O . LEU D 1 80 ? 70.784 -38.419 18.700 1.00 67.66 80 LEU D O 1
ATOM 7366 N N . GLY D 1 81 ? 68.564 -38.666 19.130 1.00 76.31 81 GLY D N 1
ATOM 7367 C CA . GLY D 1 81 ? 68.197 -37.265 18.980 1.00 69.76 81 GLY D CA 1
ATOM 7368 C C . GLY D 1 81 ? 67.876 -36.610 20.316 1.00 78.90 81 GLY D C 1
ATOM 7369 O O . GLY D 1 81 ? 67.322 -37.243 21.213 1.00 74.37 81 GLY D O 1
ATOM 7370 N N . ILE D 1 82 ? 68.133 -35.305 20.418 1.00 81.57 82 ILE D N 1
ATOM 7371 C CA . ILE D 1 82 ? 67.853 -34.565 21.647 1.00 82.50 82 ILE D CA 1
ATOM 7372 C C . ILE D 1 82 ? 67.270 -33.211 21.274 1.00 79.71 82 ILE D C 1
ATOM 7373 O O . ILE D 1 82 ? 67.812 -32.509 20.416 1.00 81.43 82 ILE D O 1
ATOM 7378 N N . ILE D 1 83 ? 66.185 -32.833 21.938 1.00 73.06 83 ILE D N 1
ATOM 7379 C CA . ILE D 1 83 ? 65.650 -31.482 21.871 1.00 76.04 83 ILE D CA 1
ATOM 7380 C C . ILE D 1 83 ? 65.418 -31.024 23.298 1.00 78.47 83 ILE D C 1
ATOM 7381 O O . ILE D 1 83 ? 64.863 -31.765 24.119 1.00 87.10 83 ILE D O 1
ATOM 7386 N N . ASN D 1 84 ? 65.854 -29.809 23.595 1.00 74.47 84 ASN D N 1
ATOM 7387 C CA . ASN D 1 84 ? 65.694 -29.225 24.919 1.00 81.78 84 ASN D CA 1
ATOM 7388 C C . ASN D 1 84 ? 64.469 -28.304 24.890 1.00 84.98 84 ASN D C 1
ATOM 7389 O O . ASN D 1 84 ? 64.472 -27.276 24.204 1.00 79.70 84 ASN D O 1
ATOM 7394 N N . ILE D 1 85 ? 63.401 -28.701 25.599 1.00 89.05 85 ILE D N 1
ATOM 7395 C CA . ILE D 1 85 ? 62.195 -27.874 25.655 1.00 84.36 85 ILE D CA 1
ATOM 7396 C C . ILE D 1 85 ? 62.157 -26.927 26.846 1.00 82.02 85 ILE D C 1
ATOM 7397 O O . ILE D 1 85 ? 61.323 -26.011 26.861 1.00 89.73 85 ILE D O 1
ATOM 7402 N N . GLY D 1 86 ? 63.061 -27.071 27.800 1.00 82.83 86 GLY D N 1
ATOM 7403 C CA . GLY D 1 86 ? 63.152 -26.199 28.951 1.00 90.43 86 GLY D CA 1
ATOM 7404 C C . GLY D 1 86 ? 64.303 -25.209 28.857 1.00 85.33 86 GLY D C 1
ATOM 7405 O O . GLY D 1 86 ? 64.758 -24.826 27.771 1.00 83.82 86 GLY D O 1
ATOM 7406 N N . GLY D 1 87 ? 64.816 -24.817 30.009 1.00 80.22 87 GLY D N 1
ATOM 7407 C CA . GLY D 1 87 ? 65.855 -23.808 30.052 1.00 83.18 87 GLY D CA 1
ATOM 7408 C C . GLY D 1 87 ? 67.218 -24.263 29.543 1.00 88.08 87 GLY D C 1
ATOM 7409 O O . GLY D 1 87 ? 67.453 -25.411 29.164 1.00 95.15 87 GLY D O 1
ATOM 7410 N N . ALA D 1 88 ? 68.151 -23.320 29.580 1.00 91.76 88 ALA D N 1
ATOM 7411 C CA . ALA D 1 88 ? 69.477 -23.538 29.009 1.00 77.33 88 ALA D CA 1
ATOM 7412 C C . ALA D 1 88 ? 70.228 -24.650 29.726 1.00 76.73 88 ALA D C 1
ATOM 7413 O O . ALA D 1 88 ? 70.126 -24.841 30.942 1.00 76.13 88 ALA D O 1
ATOM 7415 N N . GLY D 1 89 ? 71.018 -25.368 28.954 1.00 78.47 89 GLY D N 1
ATOM 7416 C CA . GLY D 1 89 ? 71.791 -26.441 29.519 1.00 86.60 89 GLY D CA 1
ATOM 7417 C C . GLY D 1 89 ? 72.941 -26.786 28.610 1.00 90.15 89 GLY D C 1
ATOM 7418 O O . GLY D 1 89 ? 73.332 -26.007 27.740 1.00 79.33 89 GLY D O 1
ATOM 7419 N N . ALA D 1 90 ? 73.539 -27.930 28.881 1.00 104.63 90 ALA D N 1
ATOM 7420 C CA . ALA D 1 90 ? 74.682 -28.354 28.103 1.00 109.92 90 ALA D CA 1
ATOM 7421 C C . ALA D 1 90 ? 74.735 -29.868 28.121 1.00 117.73 90 ALA D C 1
ATOM 7422 O O . ALA D 1 90 ? 74.219 -30.512 29.041 1.00 117.63 90 ALA D O 1
ATOM 7424 N N . ILE D 1 91 ? 75.295 -30.429 27.057 1.00 116.88 91 ILE D N 1
ATOM 7425 C CA . ILE D 1 91 ? 75.689 -31.827 27.027 1.00 110.28 91 ILE D CA 1
ATOM 7426 C C . ILE D 1 91 ? 77.197 -31.877 26.846 1.00 106.41 91 ILE D C 1
ATOM 7427 O O . ILE D 1 91 ? 77.750 -31.223 25.954 1.00 103.82 91 ILE D O 1
ATOM 7432 N N . THR D 1 92 ? 77.862 -32.641 27.684 1.00 111.14 92 THR D N 1
ATOM 7433 C CA . THR D 1 92 ? 79.277 -32.889 27.489 1.00 116.54 92 THR D CA 1
ATOM 7434 C C . THR D 1 92 ? 79.352 -34.268 26.846 1.00 113.90 92 THR D C 1
ATOM 7435 O O . THR D 1 92 ? 78.923 -35.266 27.435 1.00 103.77 92 THR D O 1
ATOM 7439 N N . ILE D 1 93 ? 79.831 -34.297 25.607 1.00 119.34 93 ILE D N 1
ATOM 7440 C CA . ILE D 1 93 ? 79.993 -35.516 24.824 1.00 109.48 93 ILE D CA 1
ATOM 7441 C C . ILE D 1 93 ? 81.464 -35.909 24.875 1.00 114.01 93 ILE D C 1
ATOM 7442 O O . ILE D 1 93 ? 82.322 -35.267 24.251 1.00 105.44 93 ILE D O 1
ATOM 7447 N N . ASP D 1 94 ? 81.750 -36.973 25.619 1.00 114.97 94 ASP D N 1
ATOM 7448 C CA . ASP D 1 94 ? 83.110 -37.461 25.763 1.00 114.31 94 ASP D CA 1
ATOM 7449 C C . ASP D 1 94 ? 84.040 -36.342 26.237 1.00 108.76 94 ASP D C 1
ATOM 7450 O O . ASP D 1 94 ? 85.159 -36.181 25.747 1.00 118.86 94 ASP D O 1
ATOM 7455 N N . GLY D 1 95 ? 83.564 -35.568 27.218 1.00 91.49 95 GLY D N 1
ATOM 7456 C CA . GLY D 1 95 ? 84.305 -34.475 27.811 1.00 79.72 95 GLY D CA 1
ATOM 7457 C C . GLY D 1 95 ? 84.152 -33.127 27.130 1.00 91.38 95 GLY D C 1
ATOM 7458 O O . GLY D 1 95 ? 84.473 -32.104 27.745 1.00 95.36 95 GLY D O 1
ATOM 7459 N N . ARG D 1 96 ? 83.630 -33.084 25.901 1.00 91.76 96 ARG D N 1
ATOM 7460 C CA . ARG D 1 96 ? 83.479 -31.835 25.156 1.00 86.98 96 ARG D CA 1
ATOM 7461 C C . ARG D 1 96 ? 82.092 -31.266 25.443 1.00 103.49 96 ARG D C 1
ATOM 7462 O O . ARG D 1 96 ? 81.075 -31.819 25.003 1.00 113.39 96 ARG D O 1
ATOM 7470 N N . LYS D 1 97 ? 82.044 -30.165 26.185 1.00 98.61 97 LYS D N 1
ATOM 7471 C CA . LYS D 1 97 ? 80.778 -29.602 26.626 1.00 93.55 97 LYS D CA 1
ATOM 7472 C C . LYS D 1 97 ? 80.259 -28.628 25.579 1.00 90.35 97 LYS D C 1
ATOM 7473 O O . LYS D 1 97 ? 81.008 -27.774 25.100 1.00 87.82 97 LYS D O 1
ATOM 7479 N N . ASP D 1 98 ? 79.001 -28.803 25.173 1.00 84.23 98 ASP D N 1
ATOM 7480 C CA . ASP D 1 98 ? 78.378 -27.907 24.213 1.00 91.95 98 ASP D CA 1
ATOM 7481 C C . ASP D 1 98 ? 77.080 -27.398 24.821 1.00 103.75 98 ASP D C 1
ATOM 7482 O O . ASP D 1 98 ? 76.274 -28.189 25.318 1.00 116.13 98 ASP D O 1
ATOM 7487 N N . ALA D 1 99 ? 76.873 -26.090 24.795 1.00 100.92 99 ALA D N 1
ATOM 7488 C CA . ALA D 1 99 ? 75.711 -25.539 25.470 1.00 94.56 99 ALA D CA 1
ATOM 7489 C C . ALA D 1 99 ? 74.459 -25.776 24.638 1.00 94.76 99 ALA D C 1
ATOM 7490 O O . ALA D 1 99 ? 74.491 -25.738 23.406 1.00 91.67 99 ALA D O 1
ATOM 7492 N N . MET D 1 100 ? 73.348 -25.996 25.330 1.00 100.23 100 MET D N 1
ATOM 7493 C CA . MET D 1 100 ? 72.050 -26.271 24.722 1.00 94.42 100 MET D CA 1
ATOM 7494 C C . MET D 1 100 ? 71.108 -25.227 25.283 1.00 74.25 100 MET D C 1
ATOM 7495 O O . MET D 1 100 ? 70.818 -25.229 26.484 1.00 70.75 100 MET D O 1
ATOM 7500 N N . SER D 1 101 ? 70.652 -24.326 24.434 1.00 70.56 101 SER D N 1
ATOM 7501 C CA . SER D 1 101 ? 69.693 -23.356 24.932 1.00 71.63 101 SER D CA 1
ATOM 7502 C C . SER D 1 101 ? 68.297 -23.961 24.846 1.00 81.72 101 SER D C 1
ATOM 7503 O O . SER D 1 101 ? 68.115 -25.115 24.451 1.00 78.16 101 SER D O 1
ATOM 7506 N N . ASN D 1 102 ? 67.294 -23.167 25.210 1.00 88.95 102 ASN D N 1
ATOM 7507 C CA . ASN D 1 102 ? 65.927 -23.612 25.061 1.00 83.69 102 ASN D CA 1
ATOM 7508 C C . ASN D 1 102 ? 65.684 -23.829 23.578 1.00 87.21 102 ASN D C 1
ATOM 7509 O O . ASN D 1 102 ? 66.138 -23.030 22.749 1.00 79.48 102 ASN D O 1
ATOM 7514 N N . GLN D 1 103 ? 65.049 -24.960 23.253 1.00 85.42 103 GLN D N 1
ATOM 7515 C CA . GLN D 1 103 ? 64.703 -25.365 21.890 1.00 91.60 103 GLN D CA 1
ATOM 7516 C C . GLN D 1 103 ? 65.927 -25.596 20.998 1.00 102.19 103 GLN D C 1
ATOM 7517 O O . GLN D 1 103 ? 65.809 -25.587 19.769 1.00 109.58 103 GLN D O 1
ATOM 7523 N N . ASP D 1 104 ? 67.091 -25.853 21.605 1.00 102.78 104 ASP D N 1
ATOM 7524 C CA . ASP D 1 104 ? 68.279 -26.324 20.898 1.00 97.03 104 ASP D CA 1
ATOM 7525 C C . ASP D 1 104 ? 68.168 -27.807 20.606 1.00 84.62 104 ASP D C 1
ATOM 7526 O O . ASP D 1 104 ? 67.687 -28.576 21.440 1.00 87.60 104 ASP D O 1
ATOM 7531 N N . GLY D 1 105 ? 68.590 -28.204 19.403 1.00 75.18 105 GLY D N 1
ATOM 7532 C CA . GLY D 1 105 ? 68.607 -29.597 19.025 1.00 67.95 105 GLY D CA 1
ATOM 7533 C C . GLY D 1 105 ? 69.988 -30.223 19.028 1.00 79.60 105 GLY D C 1
ATOM 7534 O O . GLY D 1 105 ? 71.018 -29.537 19.030 1.00 76.20 105 GLY D O 1
ATOM 7535 N N . TYR D 1 106 ? 69.999 -31.558 19.015 1.00 73.89 106 TYR D N 1
ATOM 7536 C CA . TYR D 1 106 ? 71.252 -32.280 18.904 1.00 70.89 106 TYR D CA 1
ATOM 7537 C C . TYR D 1 106 ? 71.010 -33.654 18.291 1.00 80.11 106 TYR D C 1
ATOM 7538 O O . TYR D 1 106 ? 69.979 -34.293 18.548 1.00 85.76 106 TYR D O 1
ATOM 7547 N N . TYR D 1 107 ? 71.956 -34.092 17.458 1.00 75.49 107 TYR D N 1
ATOM 7548 C CA . TYR D 1 107 ? 72.006 -35.458 16.962 1.00 71.73 107 TYR D CA 1
ATOM 7549 C C . TYR D 1 107 ? 73.300 -36.106 17.423 1.00 72.52 107 TYR D C 1
ATOM 7550 O O . TYR D 1 107 ? 74.375 -35.506 17.321 1.00 86.97 107 TYR D O 1
ATOM 7559 N N . ILE D 1 108 ? 73.219 -37.344 17.890 1.00 66.22 108 ILE D N 1
ATOM 7560 C CA . ILE D 1 108 ? 74.400 -38.035 18.385 1.00 73.54 108 ILE D CA 1
ATOM 7561 C C . ILE D 1 108 ? 74.439 -39.418 17.756 1.00 84.57 108 ILE D C 1
ATOM 7562 O O . ILE D 1 108 ? 73.546 -40.245 17.984 1.00 88.91 108 ILE D O 1
ATOM 7567 N N . GLY D 1 109 ? 75.488 -39.666 16.967 1.00 95.32 109 GLY D N 1
ATOM 7568 C CA . GLY D 1 109 ? 75.572 -40.847 16.142 1.00 86.96 109 GLY D CA 1
ATOM 7569 C C . GLY D 1 109 ? 76.018 -42.079 16.881 1.00 79.02 109 GLY D C 1
ATOM 7570 O O . GLY D 1 109 ? 76.462 -42.037 18.031 1.00 73.11 109 GLY D O 1
ATOM 7571 N N . MET D 1 110 ? 75.877 -43.196 16.177 1.00 88.84 110 MET D N 1
ATOM 7572 C CA . MET D 1 110 ? 76.229 -44.497 16.723 1.00 95.28 110 MET D CA 1
ATOM 7573 C C . MET D 1 110 ? 77.719 -44.546 17.016 1.00 89.33 110 MET D C 1
ATOM 7574 O O . MET D 1 110 ? 78.539 -44.052 16.241 1.00 83.35 110 MET D O 1
ATOM 7579 N N . GLY D 1 111 ? 78.057 -45.099 18.174 1.00 91.49 111 GLY D N 1
ATOM 7580 C CA . GLY D 1 111 ? 79.424 -45.270 18.600 1.00 91.26 111 GLY D CA 1
ATOM 7581 C C . GLY D 1 111 ? 79.873 -44.297 19.668 1.00 90.62 111 GLY D C 1
ATOM 7582 O O . GLY D 1 111 ? 80.878 -44.552 20.334 1.00 89.58 111 GLY D O 1
ATOM 7583 N N . THR D 1 112 ? 79.145 -43.209 19.865 1.00 91.66 112 THR D N 1
ATOM 7584 C CA . THR D 1 112 ? 79.508 -42.248 20.893 1.00 85.57 112 THR D CA 1
ATOM 7585 C C . THR D 1 112 ? 79.166 -42.815 22.271 1.00 89.59 112 THR D C 1
ATOM 7586 O O . THR D 1 112 ? 78.023 -43.192 22.537 1.00 103.84 112 THR D O 1
ATOM 7590 N N . GLN D 1 113 ? 80.171 -42.909 23.130 1.00 81.77 113 GLN D N 1
ATOM 7591 C CA . GLN D 1 113 ? 80.122 -43.654 24.383 1.00 68.99 113 GLN D CA 1
ATOM 7592 C C . GLN D 1 113 ? 79.546 -42.905 25.582 1.00 73.68 113 GLN D C 1
ATOM 7593 O O . GLN D 1 113 ? 79.052 -43.551 26.513 1.00 80.75 113 GLN D O 1
ATOM 7599 N N . LYS D 1 114 ? 79.640 -41.579 25.627 1.00 72.45 114 LYS D N 1
ATOM 7600 C CA . LYS D 1 114 ? 79.273 -40.840 26.829 1.00 85.71 114 LYS D CA 1
ATOM 7601 C C . LYS D 1 114 ? 78.503 -39.593 26.431 1.00 101.54 114 LYS D C 1
ATOM 7602 O O . LYS D 1 114 ? 79.064 -38.709 25.774 1.00 108.27 114 LYS D O 1
ATOM 7608 N N . VAL D 1 115 ? 77.251 -39.491 26.891 1.00 99.87 115 VAL D N 1
ATOM 7609 C CA . VAL D 1 115 ? 76.440 -38.285 26.758 1.00 98.05 115 VAL D CA 1
ATOM 7610 C C . VAL D 1 115 ? 75.979 -37.911 28.160 1.00 102.67 115 VAL D C 1
ATOM 7611 O O . VAL D 1 115 ? 75.380 -38.734 28.864 1.00 99.09 115 VAL D O 1
ATOM 7615 N N . VAL D 1 116 ? 76.337 -36.703 28.597 1.00 104.65 116 VAL D N 1
ATOM 7616 C CA . VAL D 1 116 ? 76.043 -36.230 29.945 1.00 99.40 116 VAL D CA 1
ATOM 7617 C C . VAL D 1 116 ? 75.203 -34.958 29.846 1.00 95.92 116 VAL D C 1
ATOM 7618 O O . VAL D 1 116 ? 75.638 -33.961 29.255 1.00 93.21 116 VAL D O 1
ATOM 7622 N N . PHE D 1 117 ? 74.039 -34.966 30.488 1.00 91.23 117 PHE D N 1
ATOM 7623 C CA . PHE D 1 117 ? 73.090 -33.865 30.372 1.00 88.26 117 PHE D CA 1
ATOM 7624 C C . PHE D 1 117 ? 73.208 -33.005 31.618 1.00 88.01 117 PHE D C 1
ATOM 7625 O O . PHE D 1 117 ? 73.128 -33.519 32.741 1.00 91.94 117 PHE D O 1
ATOM 7633 N N . THR D 1 118 ? 73.433 -31.707 31.418 1.00 75.61 118 THR D N 1
ATOM 7634 C CA . THR D 1 118 ? 73.481 -30.760 32.517 1.00 75.88 118 THR D CA 1
ATOM 7635 C C . THR D 1 118 ? 72.643 -29.536 32.169 1.00 84.30 118 THR D C 1
ATOM 7636 O O . THR D 1 118 ? 72.453 -29.209 30.996 1.00 84.92 118 THR D O 1
ATOM 7640 N N . SER D 1 119 ? 72.160 -28.857 33.203 1.00 90.97 119 SER D N 1
ATOM 7641 C CA . SER D 1 119 ? 71.447 -27.595 33.069 1.00 107.45 119 SER D CA 1
ATOM 7642 C C . SER D 1 119 ? 72.166 -26.541 33.899 1.00 119.23 119 SER D C 1
ATOM 7643 O O . SER D 1 119 ? 72.806 -26.862 34.903 1.00 124.01 119 SER D O 1
ATOM 7646 N N . GLU D 1 120 ? 72.051 -25.275 33.499 1.00 123.72 120 GLU D N 1
ATOM 7647 C CA . GLU D 1 120 ? 72.692 -24.224 34.281 1.00 124.30 120 GLU D CA 1
ATOM 7648 C C . GLU D 1 120 ? 71.959 -24.015 35.599 1.00 119.64 120 GLU D C 1
ATOM 7649 O O . GLU D 1 120 ? 72.503 -24.276 36.678 1.00 118.03 120 GLU D O 1
ATOM 7655 N N . ASP D 1 121 ? 70.715 -23.572 35.536 1.00 123.06 121 ASP D N 1
ATOM 7656 C CA . ASP D 1 121 ? 69.939 -23.323 36.741 1.00 126.66 121 ASP D CA 1
ATOM 7657 C C . ASP D 1 121 ? 69.162 -24.581 37.106 1.00 121.03 121 ASP D C 1
ATOM 7658 O O . ASP D 1 121 ? 68.366 -25.079 36.303 1.00 113.81 121 ASP D O 1
ATOM 7663 N N . ARG D 1 122 ? 69.424 -25.107 38.309 1.00 118.92 122 ARG D N 1
ATOM 7664 C CA . ARG D 1 122 ? 68.687 -26.262 38.813 1.00 118.78 122 ARG D CA 1
ATOM 7665 C C . ARG D 1 122 ? 67.198 -25.974 38.988 1.00 114.71 122 ARG D C 1
ATOM 7666 O O . ARG D 1 122 ? 66.383 -26.902 38.954 1.00 114.26 122 ARG D O 1
ATOM 7674 N N . ASP D 1 123 ? 66.825 -24.714 39.209 1.00 117.00 123 ASP D N 1
ATOM 7675 C CA . ASP D 1 123 ? 65.445 -24.342 39.497 1.00 114.97 123 ASP D CA 1
ATOM 7676 C C . ASP D 1 123 ? 64.633 -24.016 38.251 1.00 114.35 123 ASP D C 1
ATOM 7677 O O . ASP D 1 123 ? 63.408 -23.914 38.341 1.00 121.59 123 ASP D O 1
ATOM 7682 N N . HIS D 1 124 ? 65.282 -23.862 37.100 1.00 114.05 124 HIS D N 1
ATOM 7683 C CA . HIS D 1 124 ? 64.632 -23.834 35.788 1.00 113.84 124 HIS D CA 1
ATOM 7684 C C . HIS D 1 124 ? 65.412 -24.769 34.873 1.00 104.16 124 HIS D C 1
ATOM 7685 O O . HIS D 1 124 ? 66.030 -24.337 33.892 1.00 105.72 124 HIS D O 1
ATOM 7692 N N . PRO D 1 125 ? 65.385 -26.067 35.150 1.00 93.23 125 PRO D N 1
ATOM 7693 C CA . PRO D 1 125 ? 66.339 -26.964 34.491 1.00 98.81 125 PRO D CA 1
ATOM 7694 C C . PRO D 1 125 ? 66.009 -27.153 33.022 1.00 97.75 125 PRO D C 1
ATOM 7695 O O . PRO D 1 125 ? 64.958 -26.751 32.515 1.00 103.49 125 PRO D O 1
ATOM 7699 N N . ALA D 1 126 ? 66.943 -27.803 32.346 1.00 88.31 126 ALA D N 1
ATOM 7700 C CA . ALA D 1 126 ? 66.744 -28.225 30.973 1.00 91.91 126 ALA D CA 1
ATOM 7701 C C . ALA D 1 126 ? 65.838 -29.439 30.960 1.00 85.46 126 ALA D C 1
ATOM 7702 O O . ALA D 1 126 ? 65.825 -30.226 31.907 1.00 79.83 126 ALA D O 1
ATOM 7704 N N . LYS D 1 127 ? 64.986 -29.516 29.954 1.00 88.29 127 LYS D N 1
ATOM 7705 C CA . LYS D 1 127 ? 64.149 -30.685 29.733 1.00 87.35 127 LYS D CA 1
ATOM 7706 C C . LYS D 1 127 ? 64.583 -31.309 28.413 1.00 86.77 127 LYS D C 1
ATOM 7707 O O . LYS D 1 127 ? 64.312 -30.758 27.343 1.00 93.61 127 LYS D O 1
ATOM 7713 N N . PHE D 1 128 ? 65.271 -32.443 28.487 1.00 79.32 128 PHE D N 1
ATOM 7714 C CA . PHE D 1 128 ? 65.820 -33.088 27.304 1.00 78.33 128 PHE D CA 1
ATOM 7715 C C . PHE D 1 128 ? 64.836 -34.173 26.904 1.00 81.95 128 PHE D C 1
ATOM 7716 O O . PHE D 1 128 ? 64.717 -35.186 27.598 1.00 91.48 128 PHE D O 1
ATOM 7724 N N . TYR D 1 129 ? 64.126 -33.969 25.799 1.00 77.70 129 TYR D N 1
ATOM 7725 C CA . TYR D 1 129 ? 63.340 -35.042 25.201 1.00 78.12 129 TYR D CA 1
ATOM 7726 C C . TYR D 1 129 ? 64.277 -35.831 24.293 1.00 83.97 129 TYR D C 1
ATOM 7727 O O . TYR D 1 129 ? 64.879 -35.261 23.377 1.00 88.90 129 TYR D O 1
ATOM 7736 N N . VAL D 1 130 ? 64.404 -37.135 24.550 1.00 83.84 130 VAL D N 1
ATOM 7737 C CA . VAL D 1 130 ? 65.395 -37.975 23.883 1.00 74.29 130 VAL D CA 1
ATOM 7738 C C . VAL D 1 130 ? 64.703 -39.126 23.168 1.00 66.67 130 VAL D C 1
ATOM 7739 O O . VAL D 1 130 ? 63.790 -39.764 23.711 1.00 58.52 130 VAL D O 1
ATOM 7743 N N . VAL D 1 131 ? 65.151 -39.397 21.944 1.00 73.71 131 VAL D N 1
ATOM 7744 C CA . VAL D 1 131 ? 64.646 -40.510 21.150 1.00 68.39 131 VAL D CA 1
ATOM 7745 C C . VAL D 1 131 ? 65.854 -41.233 20.576 1.00 69.44 131 VAL D C 1
ATOM 7746 O O . VAL D 1 131 ? 66.739 -40.596 19.990 1.00 65.72 131 VAL D O 1
ATOM 7750 N N . SER D 1 132 ? 65.915 -42.551 20.791 1.00 61.56 132 SER D N 1
ATOM 7751 C CA . SER D 1 132 ? 67.004 -43.377 20.293 1.00 62.02 132 SER D CA 1
ATOM 7752 C C . SER D 1 132 ? 66.443 -44.490 19.432 1.00 66.25 132 SER D C 1
ATOM 7753 O O . SER D 1 132 ? 65.487 -45.164 19.828 1.00 70.08 132 SER D O 1
ATOM 7756 N N . THR D 1 133 ? 67.059 -44.695 18.272 1.00 65.96 133 THR D N 1
ATOM 7757 C CA . THR D 1 133 ? 66.721 -45.817 17.425 1.00 67.13 133 THR D CA 1
ATOM 7758 C C . THR D 1 133 ? 67.961 -46.660 17.168 1.00 77.33 133 THR D C 1
ATOM 7759 O O . THR D 1 133 ? 69.086 -46.144 17.208 1.00 83.42 133 THR D O 1
ATOM 7763 N N . PRO D 1 134 ? 67.794 -47.957 16.917 1.00 68.02 134 PRO D N 1
ATOM 7764 C CA . PRO D 1 134 ? 68.951 -48.791 16.567 1.00 67.30 134 PRO D CA 1
ATOM 7765 C C . PRO D 1 134 ? 69.658 -48.244 15.339 1.00 75.37 134 PRO D C 1
ATOM 7766 O O . PRO D 1 134 ? 69.027 -47.778 14.390 1.00 76.37 134 PRO D O 1
ATOM 7770 N N . ALA D 1 135 ? 70.986 -48.340 15.342 1.00 74.80 135 ALA D N 1
ATOM 7771 C CA . ALA D 1 135 ? 71.771 -47.709 14.294 1.00 62.36 135 ALA D CA 1
ATOM 7772 C C . ALA D 1 135 ? 72.902 -48.629 13.884 1.00 68.26 135 ALA D C 1
ATOM 7773 O O . ALA D 1 135 ? 73.586 -49.197 14.737 1.00 84.80 135 ALA D O 1
ATOM 7775 N N . HIS D 1 136 ? 73.066 -48.819 12.577 1.00 69.91 136 HIS D N 1
ATOM 7776 C CA . HIS D 1 136 ? 74.158 -49.632 12.041 1.00 63.83 136 HIS D CA 1
ATOM 7777 C C . HIS D 1 136 ? 75.344 -48.830 11.498 1.00 71.89 136 HIS D C 1
ATOM 7778 O O . HIS D 1 136 ? 76.316 -49.435 11.049 1.00 79.38 136 HIS D O 1
ATOM 7785 N N . LYS D 1 137 ? 75.275 -47.503 11.463 1.00 79.04 137 LYS D N 1
ATOM 7786 C CA . LYS D 1 137 ? 76.327 -46.714 10.840 1.00 78.96 137 LYS D CA 1
ATOM 7787 C C . LYS D 1 137 ? 76.587 -45.448 11.632 1.00 81.41 137 LYS D C 1
ATOM 7788 O O . LYS D 1 137 ? 75.648 -44.719 11.947 1.00 84.81 137 LYS D O 1
ATOM 7794 N N . THR D 1 138 ? 77.858 -45.153 11.893 1.00 85.33 138 THR D N 1
ATOM 7795 C CA . THR D 1 138 ? 78.209 -43.925 12.590 1.00 86.24 138 THR D CA 1
ATOM 7796 C C . THR D 1 138 ? 78.147 -42.754 11.624 1.00 86.80 138 THR D C 1
ATOM 7797 O O . THR D 1 138 ? 78.721 -42.799 10.533 1.00 85.32 138 THR D O 1
ATOM 7801 N N . TYR D 1 139 ? 77.432 -41.717 12.031 1.00 78.54 139 TYR D N 1
ATOM 7802 C CA . TYR D 1 139 ? 77.288 -40.450 11.356 1.00 71.44 139 TYR D CA 1
ATOM 7803 C C . TYR D 1 139 ? 77.727 -39.358 12.321 1.00 79.56 139 TYR D C 1
ATOM 7804 O O . TYR D 1 139 ? 77.742 -39.585 13.536 1.00 80.21 139 TYR D O 1
ATOM 7813 N N . PRO D 1 140 ? 78.158 -38.196 11.828 1.00 80.51 140 PRO D N 1
ATOM 7814 C CA . PRO D 1 140 ? 78.709 -37.190 12.744 1.00 80.72 140 PRO D CA 1
ATOM 7815 C C . PRO D 1 140 ? 77.672 -36.673 13.734 1.00 84.46 140 PRO D C 1
ATOM 7816 O O . PRO D 1 140 ? 76.491 -36.520 13.407 1.00 94.40 140 PRO D O 1
ATOM 7820 N N . ASN D 1 141 ? 78.111 -36.496 14.979 1.00 79.41 141 ASN D N 1
ATOM 7821 C CA . ASN D 1 141 ? 77.342 -35.709 15.926 1.00 83.80 141 ASN D CA 1
ATOM 7822 C C . ASN D 1 141 ? 77.184 -34.285 15.391 1.00 91.39 141 ASN D C 1
ATOM 7823 O O . ASN D 1 141 ? 78.124 -33.716 14.824 1.00 91.42 141 ASN D O 1
ATOM 7828 N N . LYS D 1 142 ? 75.991 -33.704 15.589 1.00 79.88 142 LYS D N 1
ATOM 7829 C CA . LYS D 1 142 ? 75.658 -32.391 15.050 1.00 73.27 142 LYS D CA 1
ATOM 7830 C C . LYS D 1 142 ? 74.756 -31.631 16.014 1.00 79.89 142 LYS D C 1
ATOM 7831 O O . LYS D 1 142 ? 73.785 -32.186 16.535 1.00 83.56 142 LYS D O 1
ATOM 7837 N N . LYS D 1 143 ? 75.041 -30.348 16.194 1.00 70.05 143 LYS D N 1
ATOM 7838 C CA . LYS D 1 143 ? 74.171 -29.477 16.958 1.00 67.77 143 LYS D CA 1
ATOM 7839 C C . LYS D 1 143 ? 73.191 -28.839 15.991 1.00 86.18 143 LYS D C 1
ATOM 7840 O O . LYS D 1 143 ? 73.572 -28.393 14.903 1.00 88.50 143 LYS D O 1
ATOM 7846 N N . LEU D 1 144 ? 71.922 -28.796 16.402 1.00 94.25 144 LEU D N 1
ATOM 7847 C CA . LEU D 1 144 ? 70.816 -28.332 15.570 1.00 96.79 144 LEU D CA 1
ATOM 7848 C C . LEU D 1 144 ? 70.244 -27.107 16.261 1.00 103.60 144 LEU D C 1
ATOM 7849 O O . LEU D 1 144 ? 69.321 -27.212 17.083 1.00 110.98 144 LEU D O 1
ATOM 7854 N N . PRO D 1 145 ? 70.775 -25.927 15.973 1.00 100.17 145 PRO D N 1
ATOM 7855 C CA . PRO D 1 145 ? 70.306 -24.723 16.664 1.00 96.21 145 PRO D CA 1
ATOM 7856 C C . PRO D 1 145 ? 68.878 -24.408 16.272 1.00 101.90 145 PRO D C 1
ATOM 7857 O O . PRO D 1 145 ? 68.430 -24.713 15.163 1.00 103.68 145 PRO D O 1
ATOM 7861 N N . PHE D 1 146 ? 68.138 -23.828 17.218 1.00 101.17 146 PHE D N 1
ATOM 7862 C CA . PHE D 1 146 ? 66.813 -23.346 16.862 1.00 94.15 146 PHE D CA 1
ATOM 7863 C C . PHE D 1 146 ? 66.877 -22.304 15.754 1.00 101.22 146 PHE D C 1
ATOM 7864 O O . PHE D 1 146 ? 65.981 -22.255 14.903 1.00 111.10 146 PHE D O 1
ATOM 7872 N N . ALA D 1 147 ? 67.932 -21.487 15.730 1.00 95.32 147 ALA D N 1
ATOM 7873 C CA . ALA D 1 147 ? 68.081 -20.491 14.676 1.00 101.18 147 ALA D CA 1
ATOM 7874 C C . ALA D 1 147 ? 68.105 -21.123 13.286 1.00 123.92 147 ALA D C 1
ATOM 7875 O O . ALA D 1 147 ? 67.269 -20.810 12.434 1.00 126.01 147 ALA D O 1
ATOM 7877 N N . THR D 1 148 ? 69.019 -22.060 13.052 1.00 148.48 148 THR D N 1
ATOM 7878 C CA . THR D 1 148 ? 69.211 -22.576 11.703 1.00 160.76 148 THR D CA 1
ATOM 7879 C C . THR D 1 148 ? 68.306 -23.751 11.367 1.00 161.80 148 THR D C 1
ATOM 7880 O O . THR D 1 148 ? 68.481 -24.367 10.310 1.00 170.79 148 THR D O 1
ATOM 7884 N N . ALA D 1 149 ? 67.341 -24.069 12.222 1.00 148.08 149 ALA D N 1
ATOM 7885 C CA . ALA D 1 149 ? 66.391 -25.124 11.905 1.00 133.47 149 ALA D CA 1
ATOM 7886 C C . ALA D 1 149 ? 65.355 -24.534 10.953 1.00 128.31 149 ALA D C 1
ATOM 7887 O O . ALA D 1 149 ? 64.679 -23.556 11.296 1.00 114.60 149 ALA D O 1
ATOM 7889 N N . LEU D 1 150 ? 65.276 -25.079 9.739 1.00 137.20 150 LEU D N 1
ATOM 7890 C CA . LEU D 1 150 ? 64.464 -24.455 8.700 1.00 140.46 150 LEU D CA 1
ATOM 7891 C C . LEU D 1 150 ? 62.987 -24.569 9.062 1.00 136.99 150 LEU D C 1
ATOM 7892 O O . LEU D 1 150 ? 62.452 -25.676 9.182 1.00 139.14 150 LEU D O 1
ATOM 7897 N N . ALA D 1 151 ? 62.346 -23.421 9.275 1.00 131.14 151 ALA D N 1
ATOM 7898 C CA . ALA D 1 151 ? 60.927 -23.346 9.592 1.00 129.61 151 ALA D CA 1
ATOM 7899 C C . ALA D 1 151 ? 60.080 -23.300 8.327 1.00 134.58 151 ALA D C 1
ATOM 7900 O O . ALA D 1 151 ? 60.391 -22.565 7.384 1.00 136.37 151 ALA D O 1
ATOM 7902 N N . LYS D 1 152 ? 58.993 -24.063 8.316 1.00 129.91 152 LYS D N 1
ATOM 7903 C CA . LYS D 1 152 ? 58.061 -24.048 7.192 1.00 121.34 152 LYS D CA 1
ATOM 7904 C C . LYS D 1 152 ? 56.664 -23.751 7.729 1.00 121.77 152 LYS D C 1
ATOM 7905 O O . LYS D 1 152 ? 56.068 -24.614 8.409 1.00 125.44 152 LYS D O 1
ATOM 7911 N N . PRO D 1 153 ? 56.100 -22.577 7.448 1.00 115.73 153 PRO D N 1
ATOM 7912 C CA . PRO D 1 153 ? 54.735 -22.273 7.902 1.00 114.48 153 PRO D CA 1
ATOM 7913 C C . PRO D 1 153 ? 53.690 -23.016 7.088 1.00 121.55 153 PRO D C 1
ATOM 7914 O O . PRO D 1 153 ? 53.859 -23.243 5.888 1.00 124.99 153 PRO D O 1
ATOM 7918 N N . MET D 1 154 ? 52.613 -23.419 7.764 1.00 119.82 154 MET D N 1
ATOM 7919 C CA . MET D 1 154 ? 51.545 -24.183 7.132 1.00 113.97 154 MET D CA 1
ATOM 7920 C C . MET D 1 154 ? 50.215 -23.931 7.828 1.00 100.81 154 MET D C 1
ATOM 7921 O O . MET D 1 154 ? 50.162 -23.539 8.995 1.00 102.97 154 MET D O 1
ATOM 7926 N N . GLY D 1 155 ? 49.138 -24.163 7.091 1.00 93.90 155 GLY D N 1
ATOM 7927 C CA . GLY D 1 155 ? 47.805 -24.134 7.652 1.00 89.76 155 GLY D CA 1
ATOM 7928 C C . GLY D 1 155 ? 47.203 -22.742 7.708 1.00 91.23 155 GLY D C 1
ATOM 7929 O O . GLY D 1 155 ? 47.885 -21.728 7.590 1.00 99.51 155 GLY D O 1
ATOM 7930 N N . ASP D 1 156 ? 45.878 -22.711 7.823 1.00 86.49 156 ASP D N 1
ATOM 7931 C CA . ASP D 1 156 ? 45.121 -21.471 7.889 1.00 85.27 156 ASP D CA 1
ATOM 7932 C C . ASP D 1 156 ? 44.208 -21.465 9.115 1.00 89.95 156 ASP D C 1
ATOM 7933 O O . ASP D 1 156 ? 44.055 -22.462 9.823 1.00 91.43 156 ASP D O 1
ATOM 7938 N N . GLN D 1 157 ? 43.525 -20.347 9.316 1.00 89.29 157 GLN D N 1
ATOM 7939 C CA . GLN D 1 157 ? 42.617 -20.250 10.446 1.00 82.62 157 GLN D CA 1
ATOM 7940 C C . GLN D 1 157 ? 41.301 -20.968 10.178 1.00 89.87 157 GLN D C 1
ATOM 7941 O O . GLN D 1 157 ? 40.658 -21.438 11.123 1.00 91.13 157 GLN D O 1
ATOM 7947 N N . GLN D 1 158 ? 40.880 -21.067 8.913 1.00 92.47 158 GLN D N 1
ATOM 7948 C CA . GLN D 1 158 ? 39.620 -21.747 8.621 1.00 88.92 158 GLN D CA 1
ATOM 7949 C C . GLN D 1 158 ? 39.694 -23.213 9.015 1.00 89.98 158 GLN D C 1
ATOM 7950 O O . GLN D 1 158 ? 38.703 -23.798 9.460 1.00 99.74 158 GLN D O 1
ATOM 7956 N N . HIS D 1 159 ? 40.854 -23.828 8.842 1.00 84.93 159 HIS D N 1
ATOM 7957 C CA . HIS D 1 159 ? 41.035 -25.231 9.176 1.00 78.16 159 HIS D CA 1
ATOM 7958 C C . HIS D 1 159 ? 41.687 -25.450 10.535 1.00 70.95 159 HIS D C 1
ATOM 7959 O O . HIS D 1 159 ? 42.019 -26.591 10.861 1.00 62.28 159 HIS D O 1
ATOM 7966 N N . LEU D 1 160 ? 41.935 -24.378 11.297 1.00 69.15 160 LEU D N 1
ATOM 7967 C CA . LEU D 1 160 ? 42.375 -24.414 12.698 1.00 72.28 160 LEU D CA 1
ATOM 7968 C C . LEU D 1 160 ? 43.650 -25.225 12.893 1.00 74.12 160 LEU D C 1
ATOM 7969 O O . LEU D 1 160 ? 43.958 -25.674 14.009 1.00 71.55 160 LEU D O 1
ATOM 7974 N N . ASN D 1 161 ? 44.381 -25.434 11.809 1.00 67.43 161 ASN D N 1
ATOM 7975 C CA . ASN D 1 161 ? 45.623 -26.168 11.810 1.00 61.94 161 ASN D CA 1
ATOM 7976 C C . ASN D 1 161 ? 46.848 -25.261 11.688 1.00 71.57 161 ASN D C 1
ATOM 7977 O O . ASN D 1 161 ? 47.912 -25.757 11.344 1.00 77.05 161 ASN D O 1
ATOM 7982 N N . LYS D 1 162 ? 46.684 -23.943 11.791 1.00 74.26 162 LYS D N 1
ATOM 7983 C CA . LYS D 1 162 ? 47.770 -23.000 11.533 1.00 73.50 162 LYS D CA 1
ATOM 7984 C C . LYS D 1 162 ? 48.993 -23.228 12.445 1.00 75.30 162 LYS D C 1
ATOM 7985 O O . LYS D 1 162 ? 48.906 -23.133 13.675 1.00 72.95 162 LYS D O 1
ATOM 7991 N N . ARG D 1 163 ? 50.148 -23.490 11.834 1.00 79.41 163 ARG D N 1
ATOM 7992 C CA . ARG D 1 163 ? 51.341 -23.868 12.591 1.00 90.97 163 ARG D CA 1
ATOM 7993 C C . ARG D 1 163 ? 52.588 -23.618 11.760 1.00 104.43 163 ARG D C 1
ATOM 7994 O O . ARG D 1 163 ? 52.541 -23.507 10.533 1.00 120.68 163 ARG D O 1
ATOM 8002 N N . THR D 1 164 ? 53.709 -23.580 12.454 1.00 95.72 164 THR D N 1
ATOM 8003 C CA . THR D 1 164 ? 55.016 -23.548 11.827 1.00 92.71 164 THR D CA 1
ATOM 8004 C C . THR D 1 164 ? 55.711 -24.859 12.152 1.00 83.42 164 THR D C 1
ATOM 8005 O O . THR D 1 164 ? 55.700 -25.297 13.305 1.00 80.66 164 THR D O 1
ATOM 8009 N N . ILE D 1 165 ? 56.256 -25.512 11.129 1.00 80.16 165 ILE D N 1
ATOM 8010 C CA . ILE D 1 165 ? 56.931 -26.792 11.291 1.00 88.56 165 ILE D CA 1
ATOM 8011 C C . ILE D 1 165 ? 58.438 -26.543 11.258 1.00 90.77 165 ILE D C 1
ATOM 8012 O O . ILE D 1 165 ? 58.949 -25.834 10.376 1.00 85.96 165 ILE D O 1
ATOM 8017 N N . TYR D 1 166 ? 59.150 -27.100 12.239 1.00 96.08 166 TYR D N 1
ATOM 8018 C CA . TYR D 1 166 ? 60.589 -26.882 12.371 1.00 99.01 166 TYR D CA 1
ATOM 8019 C C . TYR D 1 166 ? 61.305 -28.206 12.182 1.00 100.72 166 TYR D C 1
ATOM 8020 O O . TYR D 1 166 ? 61.261 -29.077 13.057 1.00 106.16 166 TYR D O 1
ATOM 8029 N N . LYS D 1 167 ? 62.016 -28.324 11.068 1.00 98.28 167 LYS D N 1
ATOM 8030 C CA . LYS D 1 167 ? 62.839 -29.493 10.838 1.00 93.15 167 LYS D CA 1
ATOM 8031 C C . LYS D 1 167 ? 64.115 -29.356 11.650 1.00 90.00 167 LYS D C 1
ATOM 8032 O O . LYS D 1 167 ? 64.780 -28.317 11.612 1.00 99.81 167 LYS D O 1
ATOM 8038 N N . TYR D 1 168 ? 64.432 -30.411 12.393 1.00 77.90 168 TYR D N 1
ATOM 8039 C CA . TYR D 1 168 ? 65.633 -30.504 13.209 1.00 73.80 168 TYR D CA 1
ATOM 8040 C C . TYR D 1 168 ? 66.541 -31.584 12.619 1.00 84.06 168 TYR D C 1
ATOM 8041 O O . TYR D 1 168 ? 67.600 -31.271 12.061 1.00 88.35 168 TYR D O 1
ATOM 8050 N N . ILE D 1 169 ? 66.154 -32.844 12.779 1.00 75.97 169 ILE D N 1
ATOM 8051 C CA . ILE D 1 169 ? 66.826 -33.964 12.153 1.00 67.80 169 ILE D CA 1
ATOM 8052 C C . ILE D 1 169 ? 65.973 -34.334 10.948 1.00 78.21 169 ILE D C 1
ATOM 8053 O O . ILE D 1 169 ? 64.866 -34.869 11.087 1.00 90.02 169 ILE D O 1
ATOM 8058 N N . ASP D 1 170 ? 66.478 -34.035 9.763 1.00 71.00 170 ASP D N 1
ATOM 8059 C CA . ASP D 1 170 ? 65.747 -34.185 8.518 1.00 72.86 170 ASP D CA 1
ATOM 8060 C C . ASP D 1 170 ? 66.723 -34.707 7.484 1.00 76.36 170 ASP D C 1
ATOM 8061 O O . ASP D 1 170 ? 67.806 -34.136 7.326 1.00 91.73 170 ASP D O 1
ATOM 8066 N N . ALA D 1 171 ? 66.312 -35.725 6.722 1.00 77.58 171 ALA D N 1
ATOM 8067 C CA . ALA D 1 171 ? 67.236 -36.366 5.791 1.00 78.52 171 ALA D CA 1
ATOM 8068 C C . ALA D 1 171 ? 67.706 -35.425 4.694 1.00 93.23 171 ALA D C 1
ATOM 8069 O O . ALA D 1 171 ? 68.635 -35.777 3.960 1.00 99.93 171 ALA D O 1
ATOM 8071 N N . SER D 1 172 ? 67.076 -34.259 4.541 1.00 96.51 172 SER D N 1
ATOM 8072 C CA . SER D 1 172 ? 67.560 -33.299 3.561 1.00 95.61 172 SER D CA 1
ATOM 8073 C C . SER D 1 172 ? 68.738 -32.485 4.086 1.00 93.88 172 SER D C 1
ATOM 8074 O O . SER D 1 172 ? 69.681 -32.225 3.335 1.00 101.71 172 SER D O 1
ATOM 8077 N N . GLN D 1 173 ? 68.713 -32.066 5.361 1.00 93.01 173 GLN D N 1
ATOM 8078 C CA . GLN D 1 173 ? 69.824 -31.289 5.903 1.00 99.11 173 GLN D CA 1
ATOM 8079 C C . GLN D 1 173 ? 70.939 -32.148 6.472 1.00 97.71 173 GLN D C 1
ATOM 8080 O O . GLN D 1 173 ? 72.047 -31.643 6.674 1.00 96.18 173 GLN D O 1
ATOM 8086 N N . MET D 1 174 ? 70.671 -33.409 6.771 1.00 92.16 174 MET D N 1
ATOM 8087 C CA . MET D 1 174 ? 71.640 -34.221 7.483 1.00 85.46 174 MET D CA 1
ATOM 8088 C C . MET D 1 174 ? 71.298 -35.689 7.237 1.00 79.83 174 MET D C 1
ATOM 8089 O O . MET D 1 174 ? 70.218 -36.023 6.747 1.00 71.86 174 MET D O 1
ATOM 8094 N N . ASP D 1 175 ? 72.235 -36.559 7.599 1.00 76.72 175 ASP D N 1
ATOM 8095 C CA . ASP D 1 175 ? 72.128 -37.993 7.411 1.00 78.05 175 ASP D CA 1
ATOM 8096 C C . ASP D 1 175 ? 72.059 -38.675 8.767 1.00 77.88 175 ASP D C 1
ATOM 8097 O O . ASP D 1 175 ? 72.787 -38.301 9.692 1.00 82.26 175 ASP D O 1
ATOM 8102 N N . THR D 1 176 ? 71.107 -39.598 8.907 1.00 67.94 176 THR D N 1
ATOM 8103 C CA . THR D 1 176 ? 70.990 -40.451 10.079 1.00 65.63 176 THR D CA 1
ATOM 8104 C C . THR D 1 176 ? 70.713 -41.865 9.597 1.00 65.78 176 THR D C 1
ATOM 8105 O O . THR D 1 176 ? 70.498 -42.112 8.408 1.00 64.20 176 THR D O 1
ATOM 8109 N N . CYS D 1 177 ? 70.832 -42.814 10.506 1.00 72.21 177 CYS D N 1
ATOM 8110 C CA . CYS D 1 177 ? 70.495 -44.177 10.130 1.00 82.21 177 CYS D CA 1
ATOM 8111 C C . CYS D 1 177 ? 69.025 -44.300 9.761 1.00 85.01 177 CYS D C 1
ATOM 8112 O O . CYS D 1 177 ? 68.698 -44.612 8.612 1.00 86.31 177 CYS D O 1
ATOM 8115 N N . GLN D 1 178 ? 68.142 -44.085 10.746 1.00 84.14 178 GLN D N 1
ATOM 8116 C CA . GLN D 1 178 ? 66.684 -44.131 10.611 1.00 77.94 178 GLN D CA 1
ATOM 8117 C C . GLN D 1 178 ? 66.001 -42.912 11.225 1.00 80.19 178 GLN D C 1
ATOM 8118 O O . GLN D 1 178 ? 65.031 -42.418 10.651 1.00 86.57 178 GLN D O 1
ATOM 8124 N N . LEU D 1 179 ? 66.431 -42.477 12.414 1.00 70.42 179 LEU D N 1
ATOM 8125 C CA . LEU D 1 179 ? 65.725 -41.462 13.188 1.00 62.02 179 LEU D CA 1
ATOM 8126 C C . LEU D 1 179 ? 65.458 -40.167 12.418 1.00 71.54 179 LEU D C 1
ATOM 8127 O O . LEU D 1 179 ? 66.328 -39.631 11.736 1.00 73.12 179 LEU D O 1
ATOM 8132 N N . GLN D 1 180 ? 64.237 -39.644 12.568 1.00 71.11 180 GLN D N 1
ATOM 8133 C CA . GLN D 1 180 ? 63.859 -38.318 12.093 1.00 65.80 180 GLN D CA 1
ATOM 8134 C C . GLN D 1 180 ? 63.094 -37.639 13.211 1.00 63.36 180 GLN D C 1
ATOM 8135 O O . GLN D 1 180 ? 62.318 -38.285 13.922 1.00 63.56 180 GLN D O 1
ATOM 8141 N N . MET D 1 181 ? 63.342 -36.347 13.394 1.00 65.46 181 MET D N 1
ATOM 8142 C CA . MET D 1 181 ? 62.753 -35.653 14.526 1.00 68.20 181 MET D CA 1
ATOM 8143 C C . MET D 1 181 ? 62.500 -34.195 14.167 1.00 85.11 181 MET D C 1
ATOM 8144 O O . MET D 1 181 ? 63.304 -33.579 13.459 1.00 99.34 181 MET D O 1
ATOM 8149 N N . GLY D 1 182 ? 61.396 -33.640 14.671 1.00 81.15 182 GLY D N 1
ATOM 8150 C CA . GLY D 1 182 ? 61.039 -32.261 14.408 1.00 74.36 182 GLY D CA 1
ATOM 8151 C C . GLY D 1 182 ? 60.183 -31.668 15.506 1.00 83.24 182 GLY D C 1
ATOM 8152 O O . GLY D 1 182 ? 59.747 -32.353 16.436 1.00 81.20 182 GLY D O 1
ATOM 8153 N N . TYR D 1 183 ? 59.891 -30.379 15.347 1.00 91.33 183 TYR D N 1
ATOM 8154 C CA . TYR D 1 183 ? 59.228 -29.575 16.366 1.00 85.07 183 TYR D CA 1
ATOM 8155 C C . TYR D 1 183 ? 58.098 -28.790 15.715 1.00 79.38 183 TYR D C 1
ATOM 8156 O O . TYR D 1 183 ? 58.310 -28.110 14.706 1.00 80.87 183 TYR D O 1
ATOM 8165 N N . THR D 1 184 ? 56.903 -28.873 16.296 1.00 74.47 184 THR D N 1
ATOM 8166 C CA . THR D 1 184 ? 55.711 -28.271 15.706 1.00 64.47 184 THR D CA 1
ATOM 8167 C C . THR D 1 184 ? 54.954 -27.489 16.768 1.00 69.49 184 THR D C 1
ATOM 8168 O O . THR D 1 184 ? 54.693 -28.011 17.857 1.00 63.36 184 THR D O 1
ATOM 8172 N N . VAL D 1 185 ? 54.728 -26.201 16.490 1.00 74.49 185 VAL D N 1
ATOM 8173 C CA . VAL D 1 185 ? 53.992 -25.273 17.347 1.00 67.76 185 VAL D CA 1
ATOM 8174 C C . VAL D 1 185 ? 52.780 -24.766 16.588 1.00 71.67 185 VAL D C 1
ATOM 8175 O O . VAL D 1 185 ? 52.924 -24.127 15.537 1.00 61.96 185 VAL D O 1
ATOM 8179 N N . LEU D 1 186 ? 51.589 -25.070 17.106 1.00 80.99 186 LEU D N 1
ATOM 8180 C CA . LEU D 1 186 ? 50.353 -24.455 16.632 1.00 68.69 186 LEU D CA 1
ATOM 8181 C C . LEU D 1 186 ? 50.231 -23.031 17.147 1.00 67.65 186 LEU D C 1
ATOM 8182 O O . LEU D 1 186 ? 50.400 -22.778 18.345 1.00 78.04 186 LEU D O 1
ATOM 8187 N N . GLU D 1 187 ? 49.931 -22.105 16.238 1.00 60.71 187 GLU D N 1
ATOM 8188 C CA . GLU D 1 187 ? 49.630 -20.726 16.613 1.00 69.04 187 GLU D CA 1
ATOM 8189 C C . GLU D 1 187 ? 48.325 -20.641 17.428 1.00 73.31 187 GLU D C 1
ATOM 8190 O O . GLU D 1 187 ? 47.457 -21.522 17.343 1.00 71.49 187 GLU D O 1
ATOM 8196 N N . PRO D 1 188 ? 48.169 -19.587 18.229 1.00 74.49 188 PRO D N 1
ATOM 8197 C CA . PRO D 1 188 ? 46.951 -19.437 19.039 1.00 74.06 188 PRO D CA 1
ATOM 8198 C C . PRO D 1 188 ? 45.664 -19.579 18.238 1.00 66.25 188 PRO D C 1
ATOM 8199 O O . PRO D 1 188 ? 45.596 -19.259 17.049 1.00 64.96 188 PRO D O 1
ATOM 8203 N N . GLY D 1 189 ? 44.664 -20.178 18.861 1.00 61.91 189 GLY D N 1
ATOM 8204 C CA . GLY D 1 189 ? 43.441 -20.316 18.106 1.00 68.83 189 GLY D CA 1
ATOM 8205 C C . GLY D 1 189 ? 43.432 -21.422 17.081 1.00 75.88 189 GLY D C 1
ATOM 8206 O O . GLY D 1 189 ? 42.501 -21.455 16.258 1.00 74.44 189 GLY D O 1
ATOM 8207 N N . SER D 1 190 ? 44.448 -22.301 17.089 1.00 67.94 190 SER D N 1
ATOM 8208 C CA . SER D 1 190 ? 44.557 -23.472 16.216 1.00 65.04 190 SER D CA 1
ATOM 8209 C C . SER D 1 190 ? 44.970 -24.643 17.097 1.00 62.22 190 SER D C 1
ATOM 8210 O O . SER D 1 190 ? 45.816 -24.464 17.971 1.00 70.84 190 SER D O 1
ATOM 8213 N N . SER D 1 191 ? 44.211 -25.746 17.058 1.00 60.02 191 SER D N 1
ATOM 8214 C CA . SER D 1 191 ? 44.577 -26.944 17.805 1.00 58.71 191 SER D CA 1
ATOM 8215 C C . SER D 1 191 ? 44.853 -28.215 17.003 1.00 63.73 191 SER D C 1
ATOM 8216 O O . SER D 1 191 ? 45.153 -29.239 17.620 1.00 69.92 191 SER D O 1
ATOM 8219 N N . TRP D 1 192 ? 44.677 -28.226 15.684 1.00 63.24 192 TRP D N 1
ATOM 8220 C CA . TRP D 1 192 ? 44.716 -29.477 14.915 1.00 63.55 192 TRP D CA 1
ATOM 8221 C C . TRP D 1 192 ? 46.119 -29.798 14.398 1.00 70.56 192 TRP D C 1
ATOM 8222 O O . TRP D 1 192 ? 46.801 -28.929 13.857 1.00 71.55 192 TRP D O 1
ATOM 8233 N N . ASN D 1 193 ? 46.541 -31.054 14.522 1.00 78.51 193 ASN D N 1
ATOM 8234 C CA . ASN D 1 193 ? 47.806 -31.451 13.925 1.00 74.05 193 ASN D CA 1
ATOM 8235 C C . ASN D 1 193 ? 47.612 -32.647 12.994 1.00 76.27 193 ASN D C 1
ATOM 8236 O O . ASN D 1 193 ? 46.867 -33.581 13.303 1.00 81.26 193 ASN D O 1
ATOM 8241 N N . THR D 1 194 ? 48.301 -32.597 11.856 1.00 85.42 194 THR D N 1
ATOM 8242 C CA . THR D 1 194 ? 48.294 -33.627 10.812 1.00 98.09 194 THR D CA 1
ATOM 8243 C C . THR D 1 194 ? 46.883 -34.035 10.387 1.00 104.69 194 THR D C 1
ATOM 8244 O O . THR D 1 194 ? 46.545 -35.218 10.346 1.00 116.48 194 THR D O 1
ATOM 8248 N N . MET D 1 195 ? 46.046 -33.054 10.067 1.00 106.65 195 MET D N 1
ATOM 8249 C CA . MET D 1 195 ? 44.666 -33.392 9.701 1.00 122.78 195 MET D CA 1
ATOM 8250 C C . MET D 1 195 ? 44.656 -34.233 8.413 1.00 130.23 195 MET D C 1
ATOM 8251 O O . MET D 1 195 ? 44.209 -33.785 7.351 1.00 130.29 195 MET D O 1
ATOM 8256 N N . HIS D 1 200 ? 51.677 -44.272 6.854 1.00 119.09 200 HIS D N 1
ATOM 8257 C CA . HIS D 1 200 ? 52.899 -44.835 6.292 1.00 124.60 200 HIS D CA 1
ATOM 8258 C C . HIS D 1 200 ? 53.009 -46.322 6.606 1.00 119.85 200 HIS D C 1
ATOM 8259 O O . HIS D 1 200 ? 53.869 -46.731 7.387 1.00 116.99 200 HIS D O 1
ATOM 8266 N N . ARG D 1 202 ? 55.807 -47.760 6.234 1.00 108.78 202 ARG D N 1
ATOM 8267 C CA . ARG D 1 202 ? 57.239 -48.043 6.332 1.00 105.45 202 ARG D CA 1
ATOM 8268 C C . ARG D 1 202 ? 57.779 -47.355 7.560 1.00 122.16 202 ARG D C 1
ATOM 8269 O O . ARG D 1 202 ? 58.975 -47.406 7.797 1.00 122.27 202 ARG D O 1
ATOM 8277 N N . ARG D 1 203 ? 56.891 -46.738 8.347 1.00 126.94 203 ARG D N 1
ATOM 8278 C CA . ARG D 1 203 ? 57.308 -45.848 9.425 1.00 122.46 203 ARG D CA 1
ATOM 8279 C C . ARG D 1 203 ? 56.264 -45.808 10.541 1.00 103.01 203 ARG D C 1
ATOM 8280 O O . ARG D 1 203 ? 55.088 -46.116 10.330 1.00 95.73 203 ARG D O 1
ATOM 8288 N N . MET D 1 204 ? 56.730 -45.440 11.740 1.00 78.34 204 MET D N 1
ATOM 8289 C CA . MET D 1 204 ? 55.942 -45.228 12.952 1.00 63.24 204 MET D CA 1
ATOM 8290 C C . MET D 1 204 ? 56.297 -43.853 13.508 1.00 58.46 204 MET D C 1
ATOM 8291 O O . MET D 1 204 ? 57.282 -43.250 13.097 1.00 63.19 204 MET D O 1
ATOM 8296 N N . GLU D 1 205 ? 55.498 -43.341 14.446 1.00 71.98 205 GLU D N 1
ATOM 8297 C CA . GLU D 1 205 ? 55.765 -42.032 15.035 1.00 75.74 205 GLU D CA 1
ATOM 8298 C C . GLU D 1 205 ? 55.455 -42.041 16.524 1.00 76.87 205 GLU D C 1
ATOM 8299 O O . GLU D 1 205 ? 54.522 -42.709 16.977 1.00 84.15 205 GLU D O 1
ATOM 8305 N N . THR D 1 206 ? 56.230 -41.269 17.282 1.00 68.06 206 THR D N 1
ATOM 8306 C CA . THR D 1 206 ? 55.937 -41.004 18.684 1.00 62.06 206 THR D CA 1
ATOM 8307 C C . THR D 1 206 ? 55.826 -39.496 18.864 1.00 65.54 206 THR D C 1
ATOM 8308 O O . THR D 1 206 ? 56.732 -38.751 18.479 1.00 83.96 206 THR D O 1
ATOM 8312 N N . TYR D 1 207 ? 54.697 -39.051 19.412 1.00 62.77 207 TYR D N 1
ATOM 8313 C CA . TYR D 1 207 ? 54.377 -37.644 19.630 1.00 57.33 207 TYR D CA 1
ATOM 8314 C C . TYR D 1 207 ? 54.446 -37.327 21.113 1.00 59.58 207 TYR D C 1
ATOM 8315 O O . TYR D 1 207 ? 53.830 -38.016 21.929 1.00 70.35 207 TYR D O 1
ATOM 8324 N N . MET D 1 208 ? 55.137 -36.253 21.460 1.00 60.82 208 MET D N 1
ATOM 8325 C CA . MET D 1 208 ? 55.178 -35.784 22.836 1.00 63.82 208 MET D CA 1
ATOM 8326 C C . MET D 1 208 ? 54.625 -34.366 22.835 1.00 67.14 208 MET D C 1
ATOM 8327 O O . MET D 1 208 ? 55.157 -33.495 22.148 1.00 78.86 208 MET D O 1
ATOM 8332 N N . TYR D 1 209 ? 53.516 -34.157 23.532 1.00 66.85 209 TYR D N 1
ATOM 8333 C CA . TYR D 1 209 ? 52.813 -32.880 23.531 1.00 61.23 209 TYR D CA 1
ATOM 8334 C C . TYR D 1 209 ? 53.220 -32.083 24.756 1.00 64.52 209 TYR D C 1
ATOM 8335 O O . TYR D 1 209 ? 53.247 -32.619 25.871 1.00 54.13 209 TYR D O 1
ATOM 8344 N N . PHE D 1 210 ? 53.507 -30.801 24.552 1.00 68.06 210 PHE D N 1
ATOM 8345 C CA . PHE D 1 210 ? 53.966 -29.952 25.644 1.00 73.51 210 PHE D CA 1
ATOM 8346 C C . PHE D 1 210 ? 53.644 -28.503 25.285 1.00 67.57 210 PHE D C 1
ATOM 8347 O O . PHE D 1 210 ? 53.058 -28.224 24.237 1.00 58.70 210 PHE D O 1
ATOM 8355 N N . ASN D 1 211 ? 54.088 -27.580 26.147 1.00 76.65 211 ASN D N 1
ATOM 8356 C CA . ASN D 1 211 ? 53.816 -26.141 26.028 1.00 74.00 211 ASN D CA 1
ATOM 8357 C C . ASN D 1 211 ? 52.327 -25.870 25.831 1.00 73.35 211 ASN D C 1
ATOM 8358 O O . ASN D 1 211 ? 51.894 -25.261 24.855 1.00 78.49 211 ASN D O 1
ATOM 8363 N N . PHE D 1 212 ? 51.537 -26.401 26.750 1.00 76.46 212 PHE D N 1
ATOM 8364 C CA . PHE D 1 212 ? 50.106 -26.143 26.767 1.00 76.01 212 PHE D CA 1
ATOM 8365 C C . PHE D 1 212 ? 49.813 -24.694 27.179 1.00 82.10 212 PHE D C 1
ATOM 8366 O O . PHE D 1 212 ? 50.385 -24.182 28.146 1.00 90.73 212 PHE D O 1
ATOM 8374 N N . ALA D 1 213 ? 48.900 -24.044 26.447 1.00 79.06 213 ALA D N 1
ATOM 8375 C CA . ALA D 1 213 ? 48.640 -22.616 26.654 1.00 73.14 213 ALA D CA 1
ATOM 8376 C C . ALA D 1 213 ? 48.169 -22.328 28.071 1.00 74.77 213 ALA D C 1
ATOM 8377 O O . ALA D 1 213 ? 48.738 -21.479 28.764 1.00 79.32 213 ALA D O 1
ATOM 8379 N N . ASP D 1 214 ? 47.151 -23.048 28.525 1.00 76.53 214 ASP D N 1
ATOM 8380 C CA . ASP D 1 214 ? 46.544 -22.883 29.833 1.00 76.76 214 ASP D CA 1
ATOM 8381 C C . ASP D 1 214 ? 46.627 -24.192 30.605 1.00 77.19 214 ASP D C 1
ATOM 8382 O O . ASP D 1 214 ? 46.798 -25.268 30.013 1.00 72.58 214 ASP D O 1
ATOM 8387 N N . PRO D 1 215 ? 46.526 -24.146 31.930 1.00 77.78 215 PRO D N 1
ATOM 8388 C CA . PRO D 1 215 ? 46.617 -25.401 32.684 1.00 84.19 215 PRO D CA 1
ATOM 8389 C C . PRO D 1 215 ? 45.497 -26.370 32.361 1.00 81.33 215 PRO D C 1
ATOM 8390 O O . PRO D 1 215 ? 45.697 -27.587 32.468 1.00 81.72 215 PRO D O 1
ATOM 8394 N N . GLU D 1 216 ? 44.346 -25.876 31.903 1.00 80.07 216 GLU D N 1
ATOM 8395 C CA . GLU D 1 216 ? 43.210 -26.734 31.600 1.00 76.75 216 GLU D CA 1
ATOM 8396 C C . GLU D 1 216 ? 43.279 -27.331 30.208 1.00 70.17 216 GLU D C 1
ATOM 8397 O O . GLU D 1 216 ? 42.368 -28.077 29.837 1.00 73.02 216 GLU D O 1
ATOM 8403 N N . THR D 1 217 ? 44.299 -27.003 29.413 1.00 67.60 217 THR D N 1
ATOM 8404 C CA . THR D 1 217 ? 44.337 -27.531 28.057 1.00 63.88 217 THR D CA 1
ATOM 8405 C C . THR D 1 217 ? 44.436 -29.052 28.092 1.00 72.02 217 THR D C 1
ATOM 8406 O O . THR D 1 217 ? 45.070 -29.637 28.973 1.00 70.40 217 THR D O 1
ATOM 8410 N N . ARG D 1 218 ? 43.750 -29.686 27.152 1.00 74.17 218 ARG D N 1
ATOM 8411 C CA . ARG D 1 218 ? 43.835 -31.111 26.935 1.00 70.92 218 ARG D CA 1
ATOM 8412 C C . ARG D 1 218 ? 43.952 -31.339 25.443 1.00 72.33 218 ARG D C 1
ATOM 8413 O O . ARG D 1 218 ? 43.451 -30.552 24.636 1.00 67.34 218 ARG D O 1
ATOM 8421 N N . VAL D 1 219 ? 44.640 -32.413 25.083 1.00 77.22 219 VAL D N 1
ATOM 8422 C CA . VAL D 1 219 ? 44.776 -32.821 23.698 1.00 65.88 219 VAL D CA 1
ATOM 8423 C C . VAL D 1 219 ? 44.166 -34.205 23.564 1.00 70.44 219 VAL D C 1
ATOM 8424 O O . VAL D 1 219 ? 44.413 -35.088 24.394 1.00 82.55 219 VAL D O 1
ATOM 8428 N N . PHE D 1 220 ? 43.339 -34.378 22.555 1.00 57.98 220 PHE D N 1
ATOM 8429 C CA . PHE D 1 220 ? 42.804 -35.681 22.230 1.00 59.75 220 PHE D CA 1
ATOM 8430 C C . PHE D 1 220 ? 43.597 -36.160 21.037 1.00 65.39 220 PHE D C 1
ATOM 8431 O O . PHE D 1 220 ? 43.560 -35.535 19.972 1.00 65.66 220 PHE D O 1
ATOM 8439 N N . HIS D 1 221 ? 44.374 -37.219 21.258 1.00 53.36 221 HIS D N 1
ATOM 8440 C CA . HIS D 1 221 ? 45.158 -37.856 20.225 1.00 61.32 221 HIS D CA 1
ATOM 8441 C C . HIS D 1 221 ? 44.413 -39.085 19.719 1.00 63.96 221 HIS D C 1
ATOM 8442 O O . HIS D 1 221 ? 44.063 -39.970 20.505 1.00 71.18 221 HIS D O 1
ATOM 8449 N N . PHE D 1 222 ? 44.171 -39.129 18.409 1.00 62.15 222 PHE D N 1
ATOM 8450 C CA . PHE D 1 222 ? 43.537 -40.266 17.756 1.00 53.56 222 PHE D CA 1
ATOM 8451 C C . PHE D 1 222 ? 44.569 -41.276 17.264 1.00 67.18 222 PHE D C 1
ATOM 8452 O O . PHE D 1 222 ? 45.636 -40.902 16.759 1.00 77.48 222 PHE D O 1
ATOM 8460 N N . LEU D 1 223 ? 44.260 -42.559 17.443 1.00 62.07 223 LEU D N 1
ATOM 8461 C CA . LEU D 1 223 ? 45.049 -43.637 16.869 1.00 72.01 223 LEU D CA 1
ATOM 8462 C C . LEU D 1 223 ? 44.090 -44.722 16.400 1.00 79.66 223 LEU D C 1
ATOM 8463 O O . LEU D 1 223 ? 42.896 -44.694 16.700 1.00 85.99 223 LEU D O 1
ATOM 8468 N N . GLY D 1 224 ? 44.622 -45.709 15.698 1.00 75.63 224 GLY D N 1
ATOM 8469 C CA . GLY D 1 224 ? 43.812 -46.769 15.136 1.00 67.48 224 GLY D CA 1
ATOM 8470 C C . GLY D 1 224 ? 43.731 -46.676 13.622 1.00 71.35 224 GLY D C 1
ATOM 8471 O O . GLY D 1 224 ? 44.155 -45.701 13.000 1.00 74.61 224 GLY D O 1
ATOM 8472 N N . LYS D 1 225 ? 43.209 -47.754 13.032 1.00 75.50 225 LYS D N 1
ATOM 8473 C CA . LYS D 1 225 ? 42.923 -47.770 11.607 1.00 73.69 225 LYS D CA 1
ATOM 8474 C C . LYS D 1 225 ? 41.965 -46.631 11.277 1.00 79.51 225 LYS D C 1
ATOM 8475 O O . LYS D 1 225 ? 41.248 -46.151 12.156 1.00 89.53 225 LYS D O 1
ATOM 8481 N N . PRO D 1 226 ? 41.996 -46.117 10.049 1.00 79.70 226 PRO D N 1
ATOM 8482 C CA . PRO D 1 226 ? 41.116 -44.984 9.719 1.00 88.52 226 PRO D CA 1
ATOM 8483 C C . PRO D 1 226 ? 39.626 -45.251 9.960 1.00 91.75 226 PRO D C 1
ATOM 8484 O O . PRO D 1 226 ? 38.890 -44.325 10.337 1.00 84.88 226 PRO D O 1
ATOM 8488 N N . ASP D 1 227 ? 39.161 -46.493 9.789 1.00 97.48 227 ASP D N 1
ATOM 8489 C CA . ASP D 1 227 ? 37.753 -46.772 10.056 1.00 106.26 227 ASP D CA 1
ATOM 8490 C C . ASP D 1 227 ? 37.480 -46.953 11.547 1.00 99.77 227 ASP D C 1
ATOM 8491 O O . ASP D 1 227 ? 36.438 -46.508 12.036 1.00 108.69 227 ASP D O 1
ATOM 8496 N N . GLU D 1 228 ? 38.407 -47.563 12.298 1.00 84.52 228 GLU D N 1
ATOM 8497 C CA . GLU D 1 228 ? 38.257 -47.726 13.748 1.00 76.29 228 GLU D CA 1
ATOM 8498 C C . GLU D 1 228 ? 39.275 -46.863 14.493 1.00 76.78 228 GLU D C 1
ATOM 8499 O O . GLU D 1 228 ? 40.410 -47.288 14.718 1.00 91.21 228 GLU D O 1
ATOM 8505 N N . THR D 1 229 ? 38.840 -45.705 14.978 1.00 72.11 229 THR D N 1
ATOM 8506 C CA . THR D 1 229 ? 39.712 -44.777 15.684 1.00 68.24 229 THR D CA 1
ATOM 8507 C C . THR D 1 229 ? 39.294 -44.640 17.134 1.00 66.92 229 THR D C 1
ATOM 8508 O O . THR D 1 229 ? 38.106 -44.584 17.453 1.00 69.82 229 THR D O 1
ATOM 8512 N N . ARG D 1 230 ? 40.291 -44.570 17.991 1.00 61.56 230 ARG D N 1
ATOM 8513 C CA . ARG D 1 230 ? 40.150 -44.303 19.403 1.00 62.40 230 ARG D CA 1
ATOM 8514 C C . ARG D 1 230 ? 40.821 -42.980 19.705 1.00 65.36 230 ARG D C 1
ATOM 8515 O O . ARG D 1 230 ? 41.322 -42.298 18.813 1.00 74.37 230 ARG D O 1
ATOM 8523 N N . HIS D 1 231 ? 40.771 -42.582 20.966 1.00 68.70 231 HIS D N 1
ATOM 8524 C CA . HIS D 1 231 ? 41.486 -41.390 21.361 1.00 67.79 231 HIS D CA 1
ATOM 8525 C C . HIS D 1 231 ? 41.998 -41.571 22.773 1.00 71.23 231 HIS D C 1
ATOM 8526 O O . HIS D 1 231 ? 41.410 -42.299 23.582 1.00 73.68 231 HIS D O 1
ATOM 8533 N N . ILE D 1 232 ? 43.118 -40.908 23.038 1.00 66.28 232 ILE D N 1
ATOM 8534 C CA . ILE D 1 232 ? 43.707 -40.792 24.361 1.00 60.49 232 ILE D CA 1
ATOM 8535 C C . ILE D 1 232 ? 43.692 -39.323 24.753 1.00 63.58 232 ILE D C 1
ATOM 8536 O O . ILE D 1 232 ? 43.955 -38.437 23.928 1.00 63.33 232 ILE D O 1
ATOM 8541 N N . THR D 1 233 ? 43.379 -39.067 26.010 1.00 63.99 233 THR D N 1
ATOM 8542 C CA . THR D 1 233 ? 43.346 -37.715 26.525 1.00 64.56 233 THR D CA 1
ATOM 8543 C C . THR D 1 233 ? 44.686 -37.358 27.151 1.00 71.55 233 THR D C 1
ATOM 8544 O O . THR D 1 233 ? 45.177 -38.083 28.019 1.00 73.82 233 THR D O 1
ATOM 8548 N N . LEU D 1 234 ? 45.253 -36.220 26.741 1.00 81.34 234 LEU D N 1
ATOM 8549 C CA . LEU D 1 234 ? 46.638 -35.866 27.054 1.00 77.24 234 LEU D CA 1
ATOM 8550 C C . LEU D 1 234 ? 46.729 -34.644 27.949 1.00 72.76 234 LEU D C 1
ATOM 8551 O O . LEU D 1 234 ? 46.201 -33.576 27.616 1.00 65.62 234 LEU D O 1
ATOM 8556 N N . PHE D 1 235 ? 47.472 -34.787 29.037 1.00 69.95 235 PHE D N 1
ATOM 8557 C CA . PHE D 1 235 ? 47.905 -33.668 29.850 1.00 69.80 235 PHE D CA 1
ATOM 8558 C C . PHE D 1 235 ? 49.206 -33.109 29.266 1.00 70.14 235 PHE D C 1
ATOM 8559 O O . PHE D 1 235 ? 49.768 -33.645 28.307 1.00 81.30 235 PHE D O 1
ATOM 8567 N N . ASN D 1 236 ? 49.718 -32.042 29.867 1.00 67.20 236 ASN D N 1
ATOM 8568 C CA . ASN D 1 236 ? 50.970 -31.449 29.409 1.00 59.30 236 ASN D CA 1
ATOM 8569 C C . ASN D 1 236 ? 52.156 -32.389 29.647 1.00 63.44 236 ASN D C 1
ATOM 8570 O O . ASN D 1 236 ? 52.224 -33.091 30.662 1.00 76.28 236 ASN D O 1
ATOM 8575 N N . GLU D 1 237 ? 53.107 -32.382 28.707 1.00 57.79 237 GLU D N 1
ATOM 8576 C CA . GLU D 1 237 ? 54.344 -33.171 28.828 1.00 66.71 237 GLU D CA 1
ATOM 8577 C C . GLU D 1 237 ? 54.071 -34.671 28.960 1.00 72.91 237 GLU D C 1
ATOM 8578 O O . GLU D 1 237 ? 54.604 -35.354 29.837 1.00 88.40 237 GLU D O 1
ATOM 8584 N N . GLN D 1 238 ? 53.269 -35.192 28.040 1.00 61.81 238 GLN D N 1
ATOM 8585 C CA . GLN D 1 238 ? 52.987 -36.611 27.956 1.00 53.97 238 GLN D CA 1
ATOM 8586 C C . GLN D 1 238 ? 53.161 -37.023 26.509 1.00 53.45 238 GLN D C 1
ATOM 8587 O O . GLN D 1 238 ? 53.147 -36.175 25.618 1.00 57.13 238 GLN D O 1
ATOM 8593 N N . ALA D 1 239 ? 53.357 -38.325 26.276 1.00 53.16 239 ALA D N 1
ATOM 8594 C CA . ALA D 1 239 ? 53.690 -38.823 24.949 1.00 56.93 239 ALA D CA 1
ATOM 8595 C C . ALA D 1 239 ? 52.852 -40.049 24.595 1.00 60.18 239 ALA D C 1
ATOM 8596 O O . ALA D 1 239 ? 52.423 -40.803 25.471 1.00 61.86 239 ALA D O 1
ATOM 8598 N N . VAL D 1 240 ? 52.638 -40.242 23.291 1.00 56.53 240 VAL D N 1
ATOM 8599 C CA . VAL D 1 240 ? 51.851 -41.350 22.768 1.00 64.12 240 VAL D CA 1
ATOM 8600 C C . VAL D 1 240 ? 52.554 -41.937 21.538 1.00 64.71 240 VAL D C 1
ATOM 8601 O O . VAL D 1 240 ? 53.051 -41.200 20.679 1.00 65.58 240 VAL D O 1
ATOM 8605 N N . VAL D 1 241 ? 52.601 -43.277 21.465 1.00 60.58 241 VAL D N 1
ATOM 8606 C CA . VAL D 1 241 ? 53.206 -44.015 20.353 1.00 56.73 241 VAL D CA 1
ATOM 8607 C C . VAL D 1 241 ? 52.130 -44.300 19.303 1.00 67.10 241 VAL D C 1
ATOM 8608 O O . VAL D 1 241 ? 51.016 -44.701 19.653 1.00 61.91 241 VAL D O 1
ATOM 8612 N N . ASN D 1 242 ? 52.440 -44.067 18.026 1.00 64.07 242 ASN D N 1
ATOM 8613 C CA . ASN D 1 242 ? 51.512 -44.364 16.929 1.00 54.50 242 ASN D CA 1
ATOM 8614 C C . ASN D 1 242 ? 52.168 -45.408 16.038 1.00 56.21 242 ASN D C 1
ATOM 8615 O O . ASN D 1 242 ? 53.050 -45.069 15.228 1.00 63.56 242 ASN D O 1
ATOM 8620 N N . PRO D 1 243 ? 51.758 -46.669 16.118 1.00 60.83 243 PRO D N 1
ATOM 8621 C CA . PRO D 1 243 ? 52.384 -47.725 15.305 1.00 53.36 243 PRO D CA 1
ATOM 8622 C C . PRO D 1 243 ? 52.175 -47.455 13.822 1.00 58.63 243 PRO D C 1
ATOM 8623 O O . PRO D 1 243 ? 51.424 -46.563 13.428 1.00 69.00 243 PRO D O 1
ATOM 8627 N N . SER D 1 244 ? 52.904 -48.194 12.988 1.00 61.61 244 SER D N 1
ATOM 8628 C CA . SER D 1 244 ? 52.829 -47.964 11.546 1.00 69.31 244 SER D CA 1
ATOM 8629 C C . SER D 1 244 ? 51.404 -48.048 10.986 1.00 68.86 244 SER D C 1
ATOM 8630 O O . SER D 1 244 ? 51.087 -47.360 10.009 1.00 72.67 244 SER D O 1
ATOM 8633 N N . TRP D 1 245 ? 50.529 -48.856 11.586 1.00 60.86 245 TRP D N 1
ATOM 8634 C CA . TRP D 1 245 ? 49.209 -49.108 11.021 1.00 56.96 245 TRP D CA 1
ATOM 8635 C C . TRP D 1 245 ? 48.165 -48.071 11.452 1.00 65.23 245 TRP D C 1
ATOM 8636 O O . TRP D 1 245 ? 47.009 -48.160 11.033 1.00 68.21 245 TRP D O 1
ATOM 8647 N N . SER D 1 246 ? 48.540 -47.090 12.254 1.00 64.15 246 SER D N 1
ATOM 8648 C CA . SER D 1 246 ? 47.604 -46.155 12.840 1.00 61.66 246 SER D CA 1
ATOM 8649 C C . SER D 1 246 ? 47.726 -44.789 12.186 1.00 59.93 246 SER D C 1
ATOM 8650 O O . SER D 1 246 ? 48.799 -44.392 11.737 1.00 59.58 246 SER D O 1
ATOM 8653 N N . ILE D 1 247 ? 46.592 -44.093 12.103 1.00 66.51 247 ILE D N 1
ATOM 8654 C CA . ILE D 1 247 ? 46.609 -42.682 11.738 1.00 66.54 247 ILE D CA 1
ATOM 8655 C C . ILE D 1 247 ? 47.204 -41.882 12.887 1.00 70.29 247 ILE D C 1
ATOM 8656 O O . ILE D 1 247 ? 47.194 -42.306 14.049 1.00 70.49 247 ILE D O 1
ATOM 8661 N N . HIS D 1 248 ? 47.676 -40.677 12.562 1.00 75.77 248 HIS D N 1
ATOM 8662 C CA . HIS D 1 248 ? 48.242 -39.760 13.543 1.00 72.47 248 HIS D CA 1
ATOM 8663 C C . HIS D 1 248 ? 47.424 -38.480 13.477 1.00 75.36 248 HIS D C 1
ATOM 8664 O O . HIS D 1 248 ? 47.479 -37.765 12.473 1.00 79.22 248 HIS D O 1
ATOM 8671 N N . CYS D 1 249 ? 46.669 -38.196 14.539 1.00 79.99 249 CYS D N 1
ATOM 8672 C CA . CYS D 1 249 ? 45.866 -36.981 14.655 1.00 73.71 249 CYS D CA 1
ATOM 8673 C C . CYS D 1 249 ? 45.835 -36.511 16.093 1.00 72.65 249 CYS D C 1
ATOM 8674 O O . CYS D 1 249 ? 45.926 -37.305 17.031 1.00 85.57 249 CYS D O 1
ATOM 8677 N N . GLY D 1 250 ? 45.602 -35.214 16.251 1.00 61.14 250 GLY D N 1
ATOM 8678 C CA . GLY D 1 250 ? 45.317 -34.677 17.564 1.00 57.69 250 GLY D CA 1
ATOM 8679 C C . GLY D 1 250 ? 44.625 -33.345 17.443 1.00 66.21 250 GLY D C 1
ATOM 8680 O O . GLY D 1 250 ? 44.829 -32.609 16.474 1.00 69.54 250 GLY D O 1
ATOM 8681 N N . VAL D 1 251 ? 43.805 -33.029 18.443 1.00 69.22 251 VAL D N 1
ATOM 8682 C CA . VAL D 1 251 ? 43.115 -31.748 18.537 1.00 64.62 251 VAL D CA 1
ATOM 8683 C C . VAL D 1 251 ? 43.188 -31.333 19.996 1.00 66.59 251 VAL D C 1
ATOM 8684 O O . VAL D 1 251 ? 42.989 -32.163 20.888 1.00 71.06 251 VAL D O 1
ATOM 8688 N N . GLY D 1 252 ? 43.547 -30.086 20.246 1.00 63.88 252 GLY D N 1
ATOM 8689 C CA . GLY D 1 252 ? 43.530 -29.545 21.585 1.00 72.50 252 GLY D CA 1
ATOM 8690 C C . GLY D 1 252 ? 42.347 -28.628 21.879 1.00 72.14 252 GLY D C 1
ATOM 8691 O O . GLY D 1 252 ? 41.674 -28.126 20.985 1.00 71.98 252 GLY D O 1
ATOM 8692 N N . THR D 1 253 ? 42.135 -28.377 23.168 1.00 61.55 253 THR D N 1
ATOM 8693 C CA . THR D 1 253 ? 41.207 -27.343 23.574 1.00 62.37 253 THR D CA 1
ATOM 8694 C C . THR D 1 253 ? 41.805 -25.954 23.460 1.00 69.12 253 THR D C 1
ATOM 8695 O O . THR D 1 253 ? 41.062 -24.969 23.435 1.00 76.48 253 THR D O 1
ATOM 8699 N N . THR D 1 254 ? 43.129 -25.854 23.428 1.00 73.42 254 THR D N 1
ATOM 8700 C CA . THR D 1 254 ? 43.844 -24.645 23.045 1.00 65.09 254 THR D CA 1
ATOM 8701 C C . THR D 1 254 ? 45.013 -25.087 22.172 1.00 76.19 254 THR D C 1
ATOM 8702 O O . THR D 1 254 ? 45.139 -26.264 21.805 1.00 72.05 254 THR D O 1
ATOM 8706 N N . ASN D 1 255 ? 45.864 -24.128 21.828 1.00 75.59 255 ASN D N 1
ATOM 8707 C CA . ASN D 1 255 ? 47.077 -24.442 21.110 1.00 66.87 255 ASN D CA 1
ATOM 8708 C C . ASN D 1 255 ? 48.101 -25.030 22.068 1.00 68.28 255 ASN D C 1
ATOM 8709 O O . ASN D 1 255 ? 47.919 -25.046 23.290 1.00 70.90 255 ASN D O 1
ATOM 8714 N N . TYR D 1 256 ? 49.174 -25.545 21.486 1.00 57.66 256 TYR D N 1
ATOM 8715 C CA . TYR D 1 256 ? 50.165 -26.341 22.201 1.00 65.95 256 TYR D CA 1
ATOM 8716 C C . TYR D 1 256 ? 51.337 -26.583 21.258 1.00 67.72 256 TYR D C 1
ATOM 8717 O O . TYR D 1 256 ? 51.285 -26.226 20.076 1.00 68.96 256 TYR D O 1
ATOM 8726 N N . ALA D 1 257 ? 52.323 -27.336 21.749 1.00 60.99 257 ALA D N 1
ATOM 8727 C CA . ALA D 1 257 ? 53.447 -27.782 20.929 1.00 69.73 257 ALA D CA 1
ATOM 8728 C C . ALA D 1 257 ? 53.653 -29.280 21.081 1.00 70.05 257 ALA D C 1
ATOM 8729 O O . ALA D 1 257 ? 53.263 -29.906 22.071 1.00 63.82 257 ALA D O 1
ATOM 8731 N N . PHE D 1 258 ? 54.300 -29.850 20.077 1.00 74.51 258 PHE D N 1
ATOM 8732 C CA . PHE D 1 258 ? 54.700 -31.234 20.198 1.00 77.06 258 PHE D CA 1
ATOM 8733 C C . PHE D 1 258 ? 55.977 -31.467 19.411 1.00 74.39 258 PHE D C 1
ATOM 8734 O O . PHE D 1 258 ? 56.219 -30.838 18.379 1.00 79.96 258 PHE D O 1
ATOM 8742 N N . ILE D 1 259 ? 56.771 -32.395 19.920 1.00 60.54 259 ILE D N 1
ATOM 8743 C CA . ILE D 1 259 ? 57.904 -32.963 19.212 1.00 67.58 259 ILE D CA 1
ATOM 8744 C C . ILE D 1 259 ? 57.502 -34.318 18.649 1.00 73.89 259 ILE D C 1
ATOM 8745 O O . ILE D 1 259 ? 56.981 -35.183 19.370 1.00 70.02 259 ILE D O 1
ATOM 8750 N N . TRP D 1 260 ? 57.708 -34.484 17.354 1.00 69.85 260 TRP D N 1
ATOM 8751 C CA . TRP D 1 260 ? 57.510 -35.757 16.701 1.00 68.56 260 TRP D CA 1
ATOM 8752 C C . TRP D 1 260 ? 58.851 -36.443 16.425 1.00 72.78 260 TRP D C 1
ATOM 8753 O O . TRP D 1 260 ? 59.827 -35.795 16.036 1.00 75.02 260 TRP D O 1
ATOM 8764 N N . ALA D 1 261 ? 58.893 -37.761 16.628 1.00 65.78 261 ALA D N 1
ATOM 8765 C CA . ALA D 1 261 ? 60.055 -38.570 16.275 1.00 69.73 261 ALA D CA 1
ATOM 8766 C C . ALA D 1 261 ? 59.583 -39.778 15.486 1.00 71.52 261 ALA D C 1
ATOM 8767 O O . ALA D 1 261 ? 58.705 -40.516 15.938 1.00 75.68 261 ALA D O 1
ATOM 8769 N N . MET D 1 262 ? 60.144 -39.965 14.308 1.00 63.99 262 MET D N 1
ATOM 8770 C CA . MET D 1 262 ? 59.704 -41.022 13.424 1.00 67.80 262 MET D CA 1
ATOM 8771 C C . MET D 1 262 ? 60.899 -41.861 12.985 1.00 75.80 262 MET D C 1
ATOM 8772 O O . MET D 1 262 ? 62.015 -41.359 12.817 1.00 77.55 262 MET D O 1
ATOM 8777 N N . CYS D 1 263 ? 60.643 -43.148 12.775 1.00 74.79 263 CYS D N 1
ATOM 8778 C CA . CYS D 1 263 ? 61.633 -44.066 12.242 1.00 75.55 263 CYS D CA 1
ATOM 8779 C C . CYS D 1 263 ? 60.890 -45.193 11.554 1.00 78.41 263 CYS D C 1
ATOM 8780 O O . CYS D 1 263 ? 59.662 -45.242 11.571 1.00 85.38 263 CYS D O 1
ATOM 8783 N N . GLY D 1 264 ? 61.620 -46.086 10.920 1.00 87.07 264 GLY D N 1
ATOM 8784 C CA . GLY D 1 264 ? 60.945 -47.094 10.145 1.00 94.33 264 GLY D CA 1
ATOM 8785 C C . GLY D 1 264 ? 61.819 -47.587 9.020 1.00 107.51 264 GLY D C 1
ATOM 8786 O O . GLY D 1 264 ? 63.041 -47.514 9.086 1.00 124.43 264 GLY D O 1
ATOM 8787 N N . GLU D 1 265 ? 61.147 -48.079 7.982 1.00 107.59 265 GLU D N 1
ATOM 8788 C CA . GLU D 1 265 ? 61.810 -48.675 6.833 1.00 112.64 265 GLU D CA 1
ATOM 8789 C C . GLU D 1 265 ? 62.172 -47.685 5.734 1.00 138.01 265 GLU D C 1
ATOM 8790 O O . GLU D 1 265 ? 62.868 -48.070 4.788 1.00 139.13 265 GLU D O 1
ATOM 8796 N N . ASN D 1 266 ? 61.736 -46.433 5.823 1.00 156.83 266 ASN D N 1
ATOM 8797 C CA . ASN D 1 266 ? 62.149 -45.429 4.856 1.00 164.05 266 ASN D CA 1
ATOM 8798 C C . ASN D 1 266 ? 62.369 -44.103 5.570 1.00 156.18 266 ASN D C 1
ATOM 8799 O O . ASN D 1 266 ? 61.834 -43.862 6.656 1.00 161.68 266 ASN D O 1
ATOM 8804 N N . GLN D 1 267 ? 63.177 -43.245 4.951 1.00 135.50 267 GLN D N 1
ATOM 8805 C CA . GLN D 1 267 ? 63.323 -41.865 5.401 1.00 115.16 267 GLN D CA 1
ATOM 8806 C C . GLN D 1 267 ? 62.578 -40.917 4.469 1.00 107.43 267 GLN D C 1
ATOM 8807 O O . GLN D 1 267 ? 61.627 -40.255 4.881 1.00 106.21 267 GLN D O 1
ATOM 8813 N N . SER E 1 2 ? 16.856 -44.756 57.770 1.00 88.68 2 SER E N 1
ATOM 8814 C CA . SER E 1 2 ? 17.744 -44.339 56.694 1.00 85.19 2 SER E CA 1
ATOM 8815 C C . SER E 1 2 ? 16.954 -44.098 55.413 1.00 92.02 2 SER E C 1
ATOM 8816 O O . SER E 1 2 ? 15.841 -44.593 55.253 1.00 92.89 2 SER E O 1
ATOM 8819 N N . PHE E 1 3 ? 17.561 -43.371 54.484 1.00 96.82 3 PHE E N 1
ATOM 8820 C CA . PHE E 1 3 ? 17.033 -43.194 53.141 1.00 100.56 3 PHE E CA 1
ATOM 8821 C C . PHE E 1 3 ? 18.021 -43.766 52.141 1.00 102.92 3 PHE E C 1
ATOM 8822 O O . PHE E 1 3 ? 19.235 -43.563 52.262 1.00 108.04 3 PHE E O 1
ATOM 8830 N N . SER E 1 4 ? 17.489 -44.487 51.161 1.00 96.47 4 SER E N 1
ATOM 8831 C CA . SER E 1 4 ? 18.273 -45.034 50.065 1.00 84.99 4 SER E CA 1
ATOM 8832 C C . SER E 1 4 ? 17.484 -44.876 48.780 1.00 79.64 4 SER E C 1
ATOM 8833 O O . SER E 1 4 ? 16.282 -45.150 48.756 1.00 78.98 4 SER E O 1
ATOM 8836 N N . MET E 1 5 ? 18.146 -44.400 47.731 1.00 73.77 5 MET E N 1
ATOM 8837 C CA . MET E 1 5 ? 17.622 -44.513 46.376 1.00 75.54 5 MET E CA 1
ATOM 8838 C C . MET E 1 5 ? 18.769 -44.917 45.464 1.00 78.75 5 MET E C 1
ATOM 8839 O O . MET E 1 5 ? 19.722 -44.152 45.296 1.00 85.22 5 MET E O 1
ATOM 8844 N N . VAL E 1 6 ? 18.655 -46.078 44.828 1.00 76.75 6 VAL E N 1
ATOM 8845 C CA . VAL E 1 6 ? 19.708 -46.576 43.951 1.00 76.62 6 VAL E CA 1
ATOM 8846 C C . VAL E 1 6 ? 19.253 -46.394 42.511 1.00 80.91 6 VAL E C 1
ATOM 8847 O O . VAL E 1 6 ? 18.054 -46.366 42.218 1.00 84.61 6 VAL E O 1
ATOM 8851 N N . THR E 1 7 ? 20.222 -46.210 41.616 1.00 79.51 7 THR E N 1
ATOM 8852 C CA . THR E 1 7 ? 19.963 -45.977 40.200 1.00 69.91 7 THR E CA 1
ATOM 8853 C C . THR E 1 7 ? 20.221 -47.230 39.374 1.00 70.43 7 THR E C 1
ATOM 8854 O O . THR E 1 7 ? 21.166 -47.979 39.638 1.00 77.19 7 THR E O 1
ATOM 8858 N N . ARG E 1 8 ? 19.367 -47.465 38.376 1.00 64.53 8 ARG E N 1
ATOM 8859 C CA . ARG E 1 8 ? 19.536 -48.597 37.476 1.00 65.18 8 ARG E CA 1
ATOM 8860 C C . ARG E 1 8 ? 19.330 -48.121 36.052 1.00 66.76 8 ARG E C 1
ATOM 8861 O O . ARG E 1 8 ? 18.347 -47.436 35.753 1.00 72.42 8 ARG E O 1
ATOM 8869 N N . TYR E 1 9 ? 20.272 -48.468 35.192 1.00 62.47 9 TYR E N 1
ATOM 8870 C CA . TYR E 1 9 ? 20.254 -48.063 33.803 1.00 64.71 9 TYR E CA 1
ATOM 8871 C C . TYR E 1 9 ? 19.357 -48.969 32.962 1.00 59.41 9 TYR E C 1
ATOM 8872 O O . TYR E 1 9 ? 19.074 -50.122 33.304 1.00 61.11 9 TYR E O 1
ATOM 8881 N N . ALA E 1 10 ? 18.917 -48.419 31.842 1.00 58.22 10 ALA E N 1
ATOM 8882 C CA . ALA E 1 10 ? 18.227 -49.198 30.835 1.00 65.09 10 ALA E CA 1
ATOM 8883 C C . ALA E 1 10 ? 19.219 -50.069 30.084 1.00 65.11 10 ALA E C 1
ATOM 8884 O O . ALA E 1 10 ? 20.427 -49.838 30.136 1.00 69.67 10 ALA E O 1
ATOM 8886 N N . HIS E 1 11 ? 18.689 -51.072 29.368 1.00 67.71 11 HIS E N 1
ATOM 8887 C CA . HIS E 1 11 ? 19.501 -51.969 28.555 1.00 65.18 11 HIS E CA 1
ATOM 8888 C C . HIS E 1 11 ? 18.745 -52.392 27.312 1.00 65.37 11 HIS E C 1
ATOM 8889 O O . HIS E 1 11 ? 17.521 -52.303 27.234 1.00 70.19 11 HIS E O 1
ATOM 8896 N N . SER E 1 12 ? 19.515 -52.877 26.354 1.00 68.18 12 SER E N 1
ATOM 8897 C CA . SER E 1 12 ? 19.037 -53.536 25.160 1.00 69.33 12 SER E CA 1
ATOM 8898 C C . SER E 1 12 ? 18.766 -55.003 25.471 1.00 67.57 12 SER E C 1
ATOM 8899 O O . SER E 1 12 ? 19.241 -55.532 26.482 1.00 65.48 12 SER E O 1
ATOM 8902 N N . PRO E 1 13 ? 17.964 -55.679 24.653 1.00 69.31 13 PRO E N 1
ATOM 8903 C CA . PRO E 1 13 ? 17.894 -57.136 24.803 1.00 77.56 13 PRO E CA 1
ATOM 8904 C C . PRO E 1 13 ? 19.253 -57.765 24.601 1.00 81.19 13 PRO E C 1
ATOM 8905 O O . PRO E 1 13 ? 19.667 -58.643 25.369 1.00 81.88 13 PRO E O 1
ATOM 8909 N N . GLU E 1 14 ? 19.961 -57.305 23.569 1.00 83.91 14 GLU E N 1
ATOM 8910 C CA . GLU E 1 14 ? 21.313 -57.777 23.295 1.00 86.46 14 GLU E CA 1
ATOM 8911 C C . GLU E 1 14 ? 22.238 -57.579 24.494 1.00 79.91 14 GLU E C 1
ATOM 8912 O O . GLU E 1 14 ? 23.053 -58.453 24.807 1.00 78.46 14 GLU E O 1
ATOM 8918 N N . ASP E 1 15 ? 22.118 -56.443 25.182 1.00 74.69 15 ASP E N 1
ATOM 8919 C CA . ASP E 1 15 ? 22.983 -56.179 26.326 1.00 69.44 15 ASP E CA 1
ATOM 8920 C C . ASP E 1 15 ? 22.812 -57.233 27.412 1.00 71.17 15 ASP E C 1
ATOM 8921 O O . ASP E 1 15 ? 23.780 -57.603 28.083 1.00 77.09 15 ASP E O 1
ATOM 8926 N N . ILE E 1 16 ? 21.587 -57.728 27.615 1.00 70.51 16 ILE E N 1
ATOM 8927 C CA . ILE E 1 16 ? 21.359 -58.613 28.751 1.00 70.45 16 ILE E CA 1
ATOM 8928 C C . ILE E 1 16 ? 21.563 -60.069 28.386 1.00 78.70 16 ILE E C 1
ATOM 8929 O O . ILE E 1 16 ? 21.544 -60.926 29.282 1.00 83.02 16 ILE E O 1
ATOM 8934 N N . GLN E 1 17 ? 21.764 -60.371 27.101 1.00 80.37 17 GLN E N 1
ATOM 8935 C CA . GLN E 1 17 ? 21.695 -61.748 26.623 1.00 80.02 17 GLN E CA 1
ATOM 8936 C C . GLN E 1 17 ? 22.636 -62.673 27.389 1.00 81.02 17 GLN E C 1
ATOM 8937 O O . GLN E 1 17 ? 22.283 -63.818 27.685 1.00 87.15 17 GLN E O 1
ATOM 8943 N N . HIS E 1 18 ? 23.835 -62.203 27.710 1.00 80.28 18 HIS E N 1
ATOM 8944 C CA . HIS E 1 18 ? 24.832 -63.026 28.371 1.00 81.39 18 HIS E CA 1
ATOM 8945 C C . HIS E 1 18 ? 25.006 -62.745 29.860 1.00 78.35 18 HIS E C 1
ATOM 8946 O O . HIS E 1 18 ? 25.904 -63.324 30.473 1.00 88.63 18 HIS E O 1
ATOM 8953 N N . TYR E 1 19 ? 24.202 -61.865 30.451 1.00 72.44 19 TYR E N 1
ATOM 8954 C CA . TYR E 1 19 ? 24.231 -61.678 31.900 1.00 78.82 19 TYR E CA 1
ATOM 8955 C C . TYR E 1 19 ? 24.060 -63.011 32.625 1.00 78.33 19 TYR E C 1
ATOM 8956 O O . TYR E 1 19 ? 23.159 -63.793 32.307 1.00 75.87 19 TYR E O 1
ATOM 8965 N N . ASP E 1 20 ? 24.893 -63.245 33.635 1.00 82.59 20 ASP E N 1
ATOM 8966 C CA . ASP E 1 20 ? 24.692 -64.383 34.518 1.00 87.30 20 ASP E CA 1
ATOM 8967 C C . ASP E 1 20 ? 23.634 -64.026 35.565 1.00 85.53 20 ASP E C 1
ATOM 8968 O O . ASP E 1 20 ? 23.160 -62.886 35.630 1.00 82.99 20 ASP E O 1
ATOM 8973 N N . THR E 1 21 ? 23.260 -64.990 36.419 1.00 79.25 21 THR E N 1
ATOM 8974 C CA . THR E 1 21 ? 22.149 -64.720 37.327 1.00 69.83 21 THR E CA 1
ATOM 8975 C C . THR E 1 21 ? 22.479 -63.577 38.268 1.00 68.88 21 THR E C 1
ATOM 8976 O O . THR E 1 21 ? 21.615 -62.749 38.576 1.00 80.64 21 THR E O 1
ATOM 8980 N N . SER E 1 22 ? 23.719 -63.503 38.723 1.00 68.79 22 SER E N 1
ATOM 8981 C CA . SER E 1 22 ? 24.054 -62.456 39.674 1.00 73.66 22 SER E CA 1
ATOM 8982 C C . SER E 1 22 ? 23.936 -61.067 39.059 1.00 71.79 22 SER E C 1
ATOM 8983 O O . SER E 1 22 ? 23.599 -60.109 39.767 1.00 62.72 22 SER E O 1
ATOM 8986 N N . LYS E 1 23 ? 24.229 -60.925 37.761 1.00 69.56 23 LYS E N 1
ATOM 8987 C CA . LYS E 1 23 ? 24.155 -59.598 37.174 1.00 62.56 23 LYS E CA 1
ATOM 8988 C C . LYS E 1 23 ? 22.719 -59.211 36.812 1.00 74.61 23 LYS E C 1
ATOM 8989 O O . LYS E 1 23 ? 22.319 -58.067 37.046 1.00 83.02 23 LYS E O 1
ATOM 8995 N N . LEU E 1 24 ? 21.942 -60.130 36.216 1.00 75.08 24 LEU E N 1
ATOM 8996 C CA . LEU E 1 24 ? 20.511 -59.880 36.029 1.00 66.62 24 LEU E CA 1
ATOM 8997 C C . LEU E 1 24 ? 19.875 -59.428 37.328 1.00 60.46 24 LEU E C 1
ATOM 8998 O O . LEU E 1 24 ? 19.148 -58.427 37.366 1.00 54.36 24 LEU E O 1
ATOM 9003 N N . ARG E 1 25 ? 20.159 -60.144 38.414 1.00 57.18 25 ARG E N 1
ATOM 9004 C CA . ARG E 1 25 ? 19.546 -59.795 39.688 1.00 61.35 25 ARG E CA 1
ATOM 9005 C C . ARG E 1 25 ? 19.901 -58.383 40.105 1.00 63.78 25 ARG E C 1
ATOM 9006 O O . ARG E 1 25 ? 19.035 -57.625 40.548 1.00 71.23 25 ARG E O 1
ATOM 9014 N N . HIS E 1 26 ? 21.171 -58.004 39.971 1.00 60.87 26 HIS E N 1
ATOM 9015 C CA . HIS E 1 26 ? 21.560 -56.657 40.364 1.00 64.53 26 HIS E CA 1
ATOM 9016 C C . HIS E 1 26 ? 20.880 -55.611 39.483 1.00 58.63 26 HIS E C 1
ATOM 9017 O O . HIS E 1 26 ? 20.448 -54.563 39.968 1.00 59.03 26 HIS E O 1
ATOM 9024 N N . GLU E 1 27 ? 20.752 -55.904 38.192 1.00 56.18 27 GLU E N 1
ATOM 9025 C CA . GLU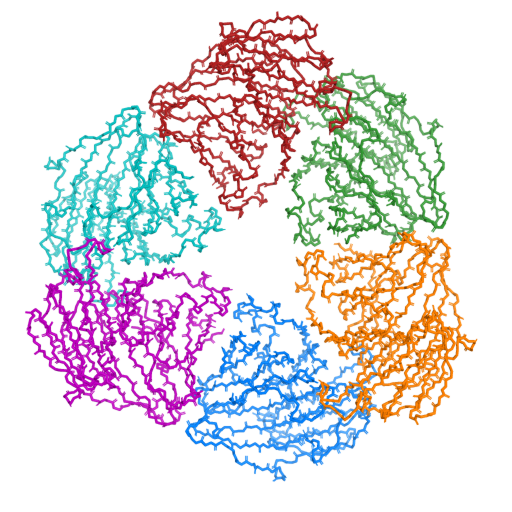 E 1 27 ? 20.271 -54.971 37.186 1.00 52.29 27 GLU E CA 1
ATOM 9026 C C . GLU E 1 27 ? 18.742 -54.812 37.190 1.00 62.68 27 GLU E C 1
ATOM 9027 O O . GLU E 1 27 ? 18.242 -53.687 37.073 1.00 71.07 27 GLU E O 1
ATOM 9033 N N . PHE E 1 28 ? 17.978 -55.922 37.229 1.00 62.30 28 PHE E N 1
ATOM 9034 C CA . PHE E 1 28 ? 16.510 -55.868 37.162 1.00 61.34 28 PHE E CA 1
ATOM 9035 C C . PHE E 1 28 ? 15.784 -56.093 38.494 1.00 60.09 28 PHE E C 1
ATOM 9036 O O . PHE E 1 28 ? 14.558 -55.978 38.529 1.00 62.07 28 PHE E O 1
ATOM 9044 N N . LEU E 1 29 ? 16.469 -56.412 39.586 1.00 58.21 29 LEU E N 1
ATOM 9045 C CA . LEU E 1 29 ? 15.774 -56.868 40.784 1.00 60.79 29 LEU E CA 1
ATOM 9046 C C . LEU E 1 29 ? 16.103 -55.982 41.967 1.00 63.51 29 LEU E C 1
ATOM 9047 O O . LEU E 1 29 ? 17.273 -55.780 42.287 1.00 69.69 29 LEU E O 1
ATOM 9052 N N . MET E 1 30 ? 15.071 -55.453 42.607 1.00 69.26 30 MET E N 1
ATOM 9053 C CA . MET E 1 30 ? 15.212 -54.729 43.865 1.00 75.79 30 MET E CA 1
ATOM 9054 C C . MET E 1 30 ? 14.939 -55.725 44.982 1.00 79.47 30 MET E C 1
ATOM 9055 O O . MET E 1 30 ? 13.794 -56.151 45.162 1.00 73.31 30 MET E O 1
ATOM 9060 N N . GLU E 1 31 ? 15.996 -56.103 45.717 1.00 83.42 31 GLU E N 1
ATOM 9061 C CA . GLU E 1 31 ? 15.926 -57.201 46.684 1.00 83.91 31 GLU E CA 1
ATOM 9062 C C . GLU E 1 31 ? 15.392 -56.810 48.056 1.00 81.21 31 GLU E C 1
ATOM 9063 O O . GLU E 1 31 ? 14.936 -57.692 48.792 1.00 80.66 31 GLU E O 1
ATOM 9069 N N . LYS E 1 32 ? 15.463 -55.539 48.437 1.00 77.15 32 LYS E N 1
ATOM 9070 C CA . LYS E 1 32 ? 14.940 -55.088 49.721 1.00 79.69 32 LYS E CA 1
ATOM 9071 C C . LYS E 1 32 ? 14.123 -53.819 49.505 1.00 83.07 32 LYS E C 1
ATOM 9072 O O . LYS E 1 32 ? 14.655 -52.790 49.078 1.00 83.43 32 LYS E O 1
ATOM 9078 N N . ILE E 1 33 ? 12.849 -53.878 49.865 1.00 84.41 33 ILE E N 1
ATOM 9079 C CA . ILE E 1 33 ? 11.900 -52.805 49.603 1.00 83.91 33 ILE E CA 1
ATOM 9080 C C . ILE E 1 33 ? 11.393 -52.256 50.927 1.00 85.58 33 ILE E C 1
ATOM 9081 O O . ILE E 1 33 ? 11.465 -51.051 51.192 1.00 86.14 33 ILE E O 1
ATOM 9086 N N . PHE E 1 34 ? 10.826 -53.122 51.736 1.00 86.42 34 PHE E N 1
ATOM 9087 C CA . PHE E 1 34 ? 10.270 -52.732 53.015 1.00 88.76 34 PHE E CA 1
ATOM 9088 C C . PHE E 1 34 ? 11.226 -53.140 54.130 1.00 93.93 34 PHE E C 1
ATOM 9089 O O . PHE E 1 34 ? 11.440 -54.333 54.368 1.00 103.13 34 PHE E O 1
ATOM 9097 N N . ASN E 1 35 ? 11.831 -52.151 54.783 1.00 91.89 35 ASN E N 1
ATOM 9098 C CA . ASN E 1 35 ? 12.597 -52.387 55.992 1.00 86.34 35 ASN E CA 1
ATOM 9099 C C . ASN E 1 35 ? 12.200 -51.346 57.033 1.00 95.17 35 ASN E C 1
ATOM 9100 O O . ASN E 1 35 ? 12.070 -50.160 56.705 1.00 99.78 35 ASN E O 1
ATOM 9105 N N . PRO E 1 36 ? 12.044 -51.746 58.297 1.00 96.83 36 PRO E N 1
ATOM 9106 C CA . PRO E 1 36 ? 11.464 -50.842 59.307 1.00 98.02 36 PRO E CA 1
ATOM 9107 C C . PRO E 1 36 ? 12.280 -49.583 59.576 1.00 104.33 36 PRO E C 1
ATOM 9108 O O . PRO E 1 36 ? 13.485 -49.637 59.824 1.00 106.31 36 PRO E O 1
ATOM 9112 N N . GLY E 1 37 ? 11.587 -48.438 59.554 1.00 106.46 37 GLY E N 1
ATOM 9113 C CA . GLY E 1 37 ? 12.167 -47.142 59.830 1.00 108.07 37 GLY E CA 1
ATOM 9114 C C . GLY E 1 37 ? 12.794 -46.449 58.643 1.00 112.28 37 GLY E C 1
ATOM 9115 O O . GLY E 1 37 ? 13.174 -45.276 58.761 1.00 120.05 37 GLY E O 1
ATOM 9116 N N . ASP E 1 38 ? 12.885 -47.119 57.498 1.00 107.41 38 ASP E N 1
ATOM 9117 C CA . ASP E 1 38 ? 13.650 -46.652 56.352 1.00 102.35 38 ASP E CA 1
ATOM 9118 C C . ASP E 1 38 ? 12.721 -46.400 55.173 1.00 89.31 38 ASP E C 1
ATOM 9119 O O . ASP E 1 38 ? 11.611 -46.932 55.101 1.00 75.35 38 ASP E O 1
ATOM 9124 N N . ILE E 1 39 ? 13.161 -45.556 54.249 1.00 91.66 39 ILE E N 1
ATOM 9125 C CA . ILE E 1 39 ? 12.558 -45.505 52.926 1.00 97.50 39 ILE E CA 1
ATOM 9126 C C . ILE E 1 39 ? 13.603 -45.994 51.932 1.00 89.06 39 ILE E C 1
ATOM 9127 O O . ILE E 1 39 ? 14.748 -45.529 51.931 1.00 92.23 39 ILE E O 1
ATOM 9132 N N . LEU E 1 40 ? 13.219 -46.973 51.127 1.00 80.84 40 LEU E N 1
ATOM 9133 C CA . LEU E 1 40 ? 14.085 -47.596 50.144 1.00 77.94 40 LEU E CA 1
ATOM 9134 C C . LEU E 1 40 ? 13.476 -47.401 48.767 1.00 83.30 40 LEU E C 1
ATOM 9135 O O . LEU E 1 40 ? 12.289 -47.675 48.575 1.00 98.54 40 LEU E O 1
ATOM 9140 N N . LEU E 1 41 ? 14.285 -46.936 47.815 1.00 69.85 41 LEU E N 1
ATOM 9141 C CA . LEU E 1 41 ? 13.806 -46.584 46.486 1.00 67.83 41 LEU E CA 1
ATOM 9142 C C . LEU E 1 41 ? 14.792 -47.014 45.409 1.00 70.85 41 LEU E C 1
ATOM 9143 O O . LEU E 1 41 ? 15.995 -47.172 45.652 1.00 68.03 41 LEU E O 1
ATOM 9148 N N . THR E 1 42 ? 14.249 -47.238 44.214 1.00 71.38 42 THR E N 1
ATOM 9149 C CA . THR E 1 42 ? 15.032 -47.464 43.009 1.00 70.14 42 THR E CA 1
ATOM 9150 C C . THR E 1 42 ? 14.595 -46.439 41.974 1.00 64.04 42 THR E C 1
ATOM 9151 O O . THR E 1 42 ? 13.415 -46.117 41.879 1.00 69.27 42 THR E O 1
ATOM 9155 N N . TYR E 1 43 ? 15.557 -45.879 41.261 1.00 62.42 43 TYR E N 1
ATOM 9156 C CA . TYR E 1 43 ? 15.319 -44.986 40.138 1.00 64.54 43 TYR E CA 1
ATOM 9157 C C . TYR E 1 43 ? 15.777 -45.729 38.897 1.00 67.04 43 TYR E C 1
ATOM 9158 O O . TYR E 1 43 ? 16.980 -45.915 38.697 1.00 76.36 43 TYR E O 1
ATOM 9167 N N . THR E 1 44 ? 14.839 -46.133 38.053 1.00 59.02 44 THR E N 1
ATOM 9168 C CA . THR E 1 44 ? 15.188 -46.810 36.817 1.00 61.26 44 THR E CA 1
ATOM 9169 C C . THR E 1 44 ? 15.064 -45.865 35.641 1.00 53.72 44 THR E C 1
ATOM 9170 O O . THR E 1 44 ? 14.097 -45.122 35.527 1.00 72.18 44 THR E O 1
ATOM 9174 N N . TYR E 1 45 ? 16.022 -45.940 34.750 1.00 55.81 45 TYR E N 1
ATOM 9175 C CA . TYR E 1 45 ? 16.022 -45.194 33.508 1.00 52.37 45 TYR E CA 1
ATOM 9176 C C . TYR E 1 45 ? 15.141 -45.839 32.480 1.00 57.13 45 TYR E C 1
ATOM 9177 O O . TYR E 1 45 ? 15.181 -45.424 31.318 1.00 62.16 45 TYR E O 1
ATOM 9186 N N . ASN E 1 46 ? 14.385 -46.872 32.864 1.00 62.01 46 ASN E N 1
ATOM 9187 C CA . ASN E 1 46 ? 13.272 -47.284 32.015 1.00 72.20 46 ASN E CA 1
ATOM 9188 C C . ASN E 1 46 ? 12.141 -46.340 32.407 1.00 75.83 46 ASN E C 1
ATOM 9189 O O . ASN E 1 46 ? 11.427 -46.583 33.386 1.00 76.84 46 ASN E O 1
ATOM 9194 N N . ASP E 1 47 ? 11.943 -45.296 31.588 1.00 70.44 47 ASP E N 1
ATOM 9195 C CA . ASP E 1 47 ? 10.944 -44.231 31.771 1.00 65.02 47 ASP E CA 1
ATOM 9196 C C . ASP E 1 47 ? 11.042 -43.525 33.131 1.00 65.27 47 ASP E C 1
ATOM 9197 O O . ASP E 1 47 ? 10.043 -43.003 33.613 1.00 66.66 47 ASP E O 1
ATOM 9202 N N . ARG E 1 48 ? 12.206 -43.537 33.793 1.00 64.03 48 ARG E N 1
ATOM 9203 C CA . ARG E 1 48 ? 12.465 -42.731 35.004 1.00 63.44 48 ARG E CA 1
ATOM 9204 C C . ARG E 1 48 ? 11.434 -42.975 36.106 1.00 67.20 48 ARG E C 1
ATOM 9205 O O . ARG E 1 48 ? 11.061 -42.070 36.864 1.00 66.44 48 ARG E O 1
ATOM 9213 N N . MET E 1 49 ? 10.988 -44.209 36.225 1.00 59.16 49 MET E N 1
ATOM 9214 C CA . MET E 1 49 ? 10.130 -44.533 37.340 1.00 61.95 49 MET E CA 1
ATOM 9215 C C . MET E 1 49 ? 10.973 -44.606 38.596 1.00 65.11 49 MET E C 1
ATOM 9216 O O . MET E 1 49 ? 12.085 -45.136 38.585 1.00 75.77 49 MET E O 1
ATOM 9221 N N . ILE E 1 50 ? 10.454 -44.048 39.677 1.00 57.25 50 ILE E N 1
ATOM 9222 C CA . ILE E 1 50 ? 11.010 -44.247 41.007 1.00 62.27 50 ILE E CA 1
ATOM 9223 C C . ILE E 1 50 ? 10.022 -45.109 41.773 1.00 60.59 50 ILE E C 1
ATOM 9224 O O . ILE E 1 50 ? 8.829 -44.783 41.826 1.00 61.49 50 ILE E O 1
ATOM 9229 N N . PHE E 1 51 ? 10.507 -46.198 42.365 1.00 59.31 51 PHE E N 1
ATOM 9230 C CA . PHE E 1 51 ? 9.641 -47.093 43.120 1.00 72.96 51 PHE E CA 1
ATOM 9231 C C . PHE E 1 51 ? 10.405 -47.663 44.302 1.00 82.16 51 PHE E C 1
ATOM 9232 O O . PHE E 1 51 ? 11.639 -47.736 44.297 1.00 81.88 51 PHE E O 1
ATOM 9240 N N . GLY E 1 52 ? 9.648 -48.092 45.307 1.00 80.34 52 GLY E N 1
ATOM 9241 C CA . GLY E 1 52 ? 10.261 -48.526 46.551 1.00 83.51 52 GLY E CA 1
ATOM 9242 C C . GLY E 1 52 ? 9.233 -48.621 47.653 1.00 82.05 52 GLY E C 1
ATOM 9243 O O . GLY E 1 52 ? 8.045 -48.830 47.394 1.00 84.52 52 GLY E O 1
ATOM 9244 N N . GLY E 1 53 ? 9.690 -48.453 48.882 1.00 77.12 53 GLY E N 1
ATOM 9245 C CA . GLY E 1 53 ? 8.772 -48.563 49.998 1.00 76.60 53 GLY E CA 1
ATOM 9246 C C . GLY E 1 53 ? 9.100 -47.630 51.136 1.00 83.48 53 GLY E C 1
ATOM 9247 O O . GLY E 1 53 ? 10.251 -47.227 51.335 1.00 88.90 53 GLY E O 1
ATOM 9248 N N . VAL E 1 54 ? 8.059 -47.302 51.901 1.00 82.45 54 VAL E N 1
ATOM 9249 C CA . VAL E 1 54 ? 8.119 -46.424 53.063 1.00 85.08 54 VAL E CA 1
ATOM 9250 C C . VAL E 1 54 ? 7.490 -47.166 54.227 1.00 86.02 54 VAL E C 1
ATOM 9251 O O . VAL E 1 54 ? 6.294 -47.490 54.180 1.00 84.75 54 VAL E O 1
ATOM 9255 N N . MET E 1 55 ? 8.282 -47.450 55.264 1.00 82.39 55 MET E N 1
ATOM 9256 C CA . MET E 1 55 ? 7.789 -48.169 56.436 1.00 87.82 55 MET E CA 1
ATOM 9257 C C . MET E 1 55 ? 8.015 -47.305 57.668 1.00 89.65 55 MET E C 1
ATOM 9258 O O . MET E 1 55 ? 8.977 -47.525 58.417 1.00 85.77 55 MET E O 1
ATOM 9263 N N . PRO E 1 56 ? 7.143 -46.332 57.924 1.00 107.26 56 PRO E N 1
ATOM 9264 C CA . PRO E 1 56 ? 7.344 -45.479 59.097 1.00 118.15 56 PRO E CA 1
ATOM 9265 C C . PRO E 1 56 ? 7.013 -46.252 60.360 1.00 123.72 56 PRO E C 1
ATOM 9266 O O . PRO E 1 56 ? 6.097 -47.079 60.378 1.00 122.67 56 PRO E O 1
ATOM 9270 N N . THR E 1 57 ? 7.768 -45.979 61.422 1.00 125.86 57 THR E N 1
ATOM 9271 C CA . THR E 1 57 ? 7.445 -46.570 62.712 1.00 127.97 57 THR E CA 1
ATOM 9272 C C . THR E 1 57 ? 7.303 -45.525 63.812 1.00 135.26 57 THR E C 1
ATOM 9273 O O . THR E 1 57 ? 6.185 -45.172 64.199 1.00 134.13 57 THR E O 1
ATOM 9277 N N . ASP E 1 58 ? 8.432 -45.028 64.322 1.00 141.35 58 ASP E N 1
ATOM 9278 C CA . ASP E 1 58 ? 8.432 -44.002 65.359 1.00 148.90 58 ASP E CA 1
ATOM 9279 C C . ASP E 1 58 ? 8.406 -42.598 64.759 1.00 146.21 58 ASP E C 1
ATOM 9280 O O . ASP E 1 58 ? 7.604 -41.756 65.175 1.00 146.63 58 ASP E O 1
ATOM 9285 N N . GLU E 1 59 ? 9.296 -42.326 63.783 1.00 138.13 59 GLU E N 1
ATOM 9286 C CA . GLU E 1 59 ? 9.391 -41.021 63.138 1.00 131.45 59 GLU E CA 1
ATOM 9287 C C . GLU E 1 59 ? 8.625 -41.021 61.832 1.00 124.32 59 GLU E C 1
ATOM 9288 O O . GLU E 1 59 ? 8.782 -41.956 61.028 1.00 123.72 59 GLU E O 1
ATOM 9294 N N . PRO E 1 60 ? 7.808 -39.995 61.587 1.00 115.07 60 PRO E N 1
ATOM 9295 C CA . PRO E 1 60 ? 7.116 -39.908 60.302 1.00 108.08 60 PRO E CA 1
ATOM 9296 C C . PRO E 1 60 ? 8.140 -39.780 59.194 1.00 107.65 60 PRO E C 1
ATOM 9297 O O . PRO E 1 60 ? 9.198 -39.169 59.360 1.00 113.72 60 PRO E O 1
ATOM 9301 N N . LEU E 1 61 ? 7.833 -40.382 58.064 1.00 102.82 61 LEU E N 1
ATOM 9302 C CA . LEU E 1 61 ? 8.776 -40.461 56.972 1.00 103.37 61 LEU E CA 1
ATOM 9303 C C . LEU E 1 61 ? 8.218 -39.685 55.800 1.00 99.97 61 LEU E C 1
ATOM 9304 O O . LEU E 1 61 ? 7.002 -39.650 55.573 1.00 91.43 61 LEU E O 1
ATOM 9309 N N . GLU E 1 62 ? 9.118 -38.974 55.144 1.00 98.02 62 GLU E N 1
ATOM 9310 C CA . GLU E 1 62 ? 8.807 -38.187 53.975 1.00 93.49 62 GLU E CA 1
ATOM 9311 C C . GLU E 1 62 ? 9.951 -38.365 52.997 1.00 84.90 62 GLU E C 1
ATOM 9312 O O . GLU E 1 62 ? 11.102 -38.529 53.397 1.00 80.46 62 GLU E O 1
ATOM 9318 N N . ILE E 1 63 ? 9.626 -38.353 51.712 1.00 81.51 63 ILE E N 1
ATOM 9319 C CA . ILE E 1 63 ? 10.637 -38.435 50.672 1.00 77.67 63 ILE E CA 1
ATOM 9320 C C . ILE E 1 63 ? 11.024 -37.005 50.342 1.00 84.48 63 ILE E C 1
ATOM 9321 O O . ILE E 1 63 ? 10.246 -36.263 49.735 1.00 85.84 63 ILE E O 1
ATOM 9326 N N . LYS E 1 64 ? 12.235 -36.626 50.730 1.00 81.04 64 LYS E N 1
ATOM 9327 C CA . LYS E 1 64 ? 12.719 -35.267 50.552 1.00 78.37 64 LYS E CA 1
ATOM 9328 C C . LYS E 1 64 ? 13.646 -35.325 49.348 1.00 82.01 64 LYS E C 1
ATOM 9329 O O . LYS E 1 64 ? 14.789 -35.787 49.452 1.00 84.19 64 LYS E O 1
ATOM 9335 N N . LEU E 1 65 ? 13.169 -34.846 48.205 1.00 78.32 65 LEU E N 1
ATOM 9336 C CA . LEU E 1 65 ? 14.020 -34.777 47.023 1.00 81.44 65 LEU E CA 1
ATOM 9337 C C . LEU E 1 65 ? 13.821 -33.440 46.333 1.00 79.62 65 LEU E C 1
ATOM 9338 O O . LEU E 1 65 ? 12.707 -33.097 45.929 1.00 83.11 65 LEU E O 1
ATOM 9343 N N . SER E 1 66 ? 14.902 -32.684 46.219 1.00 73.37 66 SER E N 1
ATOM 9344 C CA . SER E 1 66 ? 14.866 -31.457 45.457 1.00 75.30 66 SER E CA 1
ATOM 9345 C C . SER E 1 66 ? 16.017 -31.406 44.464 1.00 84.18 66 SER E C 1
ATOM 9346 O O . SER E 1 66 ? 15.821 -31.662 43.268 1.00 73.20 66 SER E O 1
ATOM 9349 N N . THR E 1 67 ? 17.234 -31.173 44.986 1.00 95.06 67 THR E N 1
ATOM 9350 C CA . THR E 1 67 ? 18.426 -31.001 44.156 1.00 92.31 67 THR E CA 1
ATOM 9351 C C . THR E 1 67 ? 18.788 -32.271 43.400 1.00 86.76 67 THR E C 1
ATOM 9352 O O . THR E 1 67 ? 19.375 -32.191 42.315 1.00 82.58 67 THR E O 1
ATOM 9356 N N . GLU E 1 68 ? 18.464 -33.442 43.958 1.00 85.68 68 GLU E N 1
ATOM 9357 C CA . GLU E 1 68 ? 18.768 -34.687 43.266 1.00 78.45 68 GLU E CA 1
ATOM 9358 C C . GLU E 1 68 ? 17.991 -34.802 41.962 1.00 83.07 68 GLU E C 1
ATOM 9359 O O . GLU E 1 68 ? 18.525 -35.271 40.955 1.00 91.13 68 GLU E O 1
ATOM 9365 N N . LEU E 1 69 ? 16.748 -34.338 41.946 1.00 83.94 69 LEU E N 1
ATOM 9366 C CA . LEU E 1 69 ? 15.912 -34.331 40.752 1.00 85.40 69 LEU E CA 1
ATOM 9367 C C . LEU E 1 69 ? 15.965 -33.006 39.984 1.00 82.78 69 LEU E C 1
ATOM 9368 O O . LEU E 1 69 ? 15.179 -32.814 39.048 1.00 80.11 69 LEU E O 1
ATOM 9373 N N . GLY E 1 70 ? 16.830 -32.075 40.384 1.00 79.32 70 GLY E N 1
ATOM 9374 C CA . GLY E 1 70 ? 16.929 -30.809 39.677 1.00 81.39 70 GLY E CA 1
ATOM 9375 C C . GLY E 1 70 ? 15.662 -29.991 39.782 1.00 77.94 70 GLY E C 1
ATOM 9376 O O . GLY E 1 70 ? 15.353 -29.205 38.881 1.00 75.11 70 GLY E O 1
ATOM 9377 N N . VAL E 1 71 ? 14.939 -30.132 40.891 1.00 69.07 71 VAL E N 1
ATOM 9378 C CA . VAL E 1 71 ? 13.606 -29.584 41.059 1.00 71.36 71 VAL E CA 1
ATOM 9379 C C . VAL E 1 71 ? 13.525 -29.050 42.489 1.00 75.39 71 VAL E C 1
ATOM 9380 O O . VAL E 1 71 ? 14.373 -29.353 43.325 1.00 72.94 71 VAL E O 1
ATOM 9384 N N . ASP E 1 72 ? 12.500 -28.238 42.785 1.00 73.98 72 ASP E N 1
ATOM 9385 C CA . ASP E 1 72 ? 12.452 -27.639 44.122 1.00 77.86 72 ASP E CA 1
ATOM 9386 C C . ASP E 1 72 ? 11.870 -28.580 45.166 1.00 79.93 72 ASP E C 1
ATOM 9387 O O . ASP E 1 72 ? 12.275 -28.530 46.332 1.00 80.58 72 ASP E O 1
ATOM 9392 N N . PHE E 1 73 ? 10.927 -29.430 44.781 1.00 79.80 73 PHE E N 1
ATOM 9393 C CA . PHE E 1 73 ? 10.404 -30.415 45.707 1.00 81.85 73 PHE E CA 1
ATOM 9394 C C . PHE E 1 73 ? 10.012 -31.639 44.898 1.00 85.10 73 PHE E C 1
ATOM 9395 O O . PHE E 1 73 ? 9.795 -31.561 43.686 1.00 88.28 73 PHE E O 1
ATOM 9403 N N . PHE E 1 74 ? 9.875 -32.761 45.608 1.00 78.90 74 PHE E N 1
ATOM 9404 C CA . PHE E 1 74 ? 9.773 -34.078 44.987 1.00 76.61 74 PHE E CA 1
ATOM 9405 C C . PHE E 1 74 ? 8.766 -34.110 43.839 1.00 81.54 74 PHE E C 1
ATOM 9406 O O . PHE E 1 74 ? 9.090 -34.532 42.723 1.00 84.33 74 PHE E O 1
ATOM 9414 N N . LEU E 1 75 ? 7.548 -33.639 44.086 1.00 76.41 75 LEU E N 1
ATOM 9415 C CA . LEU E 1 75 ? 6.438 -33.809 43.157 1.00 76.69 75 LEU E CA 1
ATOM 9416 C C . LEU E 1 75 ? 6.218 -32.625 42.211 1.00 79.15 75 LEU E C 1
ATOM 9417 O O . LEU E 1 75 ? 5.157 -32.546 41.575 1.00 74.68 75 LEU E O 1
ATOM 9422 N N . GLN E 1 76 ? 7.139 -31.660 42.173 1.00 74.62 76 GLN E N 1
ATOM 9423 C CA . GLN E 1 76 ? 6.954 -30.514 41.292 1.00 67.77 76 GLN E CA 1
ATOM 9424 C C . GLN E 1 76 ? 6.761 -30.957 39.844 1.00 71.86 76 GLN E C 1
ATOM 9425 O O . GLN E 1 76 ? 5.901 -30.431 39.136 1.00 84.61 76 GLN E O 1
ATOM 9431 N N . ARG E 1 77 ? 7.615 -31.846 39.348 1.00 70.56 77 ARG E N 1
ATOM 9432 C CA . ARG E 1 77 ? 7.428 -32.433 38.024 1.00 64.65 77 ARG E CA 1
ATOM 9433 C C . ARG E 1 77 ? 6.952 -33.891 38.020 1.00 66.84 77 ARG E C 1
ATOM 9434 O O . ARG E 1 77 ? 6.889 -34.500 36.943 1.00 65.76 77 ARG E O 1
ATOM 9442 N N . ARG E 1 78 ? 6.600 -34.473 39.169 1.00 67.02 78 ARG E N 1
ATOM 9443 C CA . ARG E 1 78 ? 6.216 -35.884 39.222 1.00 72.38 78 ARG E CA 1
ATOM 9444 C C . ARG E 1 78 ? 4.834 -36.112 39.834 1.00 75.38 78 ARG E C 1
ATOM 9445 O O . ARG E 1 78 ? 4.266 -35.236 40.489 1.00 78.31 78 ARG E O 1
ATOM 9453 N N . GLU E 1 79 ? 4.292 -37.317 39.607 1.00 77.73 79 GLU E N 1
ATOM 9454 C CA . GLU E 1 79 ? 3.090 -37.803 40.287 1.00 69.91 79 GLU E CA 1
ATOM 9455 C C . GLU E 1 79 ? 3.455 -39.023 41.125 1.00 74.93 79 GLU E C 1
ATOM 9456 O O . GLU E 1 79 ? 4.570 -39.541 41.045 1.00 86.30 79 GLU E O 1
ATOM 9462 N N . LEU E 1 80 ? 2.508 -39.486 41.941 1.00 70.67 80 LEU E N 1
ATOM 9463 C CA . LEU E 1 80 ? 2.821 -40.491 42.952 1.00 70.51 80 LEU E CA 1
ATOM 9464 C C . LEU E 1 80 ? 1.665 -41.460 43.156 1.00 79.11 80 LEU E C 1
ATOM 9465 O O . LEU E 1 80 ? 0.543 -41.034 43.428 1.00 83.78 80 LEU E O 1
ATOM 9470 N N . GLY E 1 81 ? 1.931 -42.752 43.033 1.00 81.68 81 GLY E N 1
ATOM 9471 C CA . GLY E 1 81 ? 1.028 -43.770 43.531 1.00 86.97 81 GLY E CA 1
ATOM 9472 C C . GLY E 1 81 ? 1.472 -44.280 44.891 1.00 88.57 81 GLY E C 1
ATOM 9473 O O . GLY E 1 81 ? 2.657 -44.302 45.203 1.00 97.90 81 GLY E O 1
ATOM 9474 N N . ILE E 1 82 ? 0.504 -44.708 45.697 1.00 82.06 82 ILE E N 1
ATOM 9475 C CA . ILE E 1 82 ? 0.754 -45.249 47.028 1.00 76.33 82 ILE E CA 1
ATOM 9476 C C . ILE E 1 82 ? -0.236 -46.373 47.291 1.00 77.82 82 ILE E C 1
ATOM 9477 O O . ILE E 1 82 ? -1.439 -46.203 47.080 1.00 74.57 82 ILE E O 1
ATOM 9482 N N . ILE E 1 83 ? 0.254 -47.509 47.769 1.00 78.32 83 ILE E N 1
ATOM 9483 C CA . ILE E 1 83 ? -0.604 -48.566 48.288 1.00 80.16 83 ILE E CA 1
ATOM 9484 C C . ILE E 1 83 ? -0.002 -49.068 49.591 1.00 88.17 83 ILE E C 1
ATOM 9485 O O . ILE E 1 83 ? 1.209 -49.294 49.678 1.00 95.33 83 ILE E O 1
ATOM 9490 N N . ASN E 1 84 ? -0.848 -49.251 50.600 1.00 93.35 84 ASN E N 1
ATOM 9491 C CA . ASN E 1 84 ? -0.416 -49.711 51.911 1.00 97.79 84 ASN E CA 1
ATOM 9492 C C . ASN E 1 84 ? -0.693 -51.202 52.005 1.00 101.11 84 ASN E C 1
ATOM 9493 O O . ASN E 1 84 ? -1.851 -51.613 52.119 1.00 111.04 84 ASN E O 1
ATOM 9498 N N . ILE E 1 85 ? 0.376 -52.006 51.985 1.00 92.39 85 ILE E N 1
ATOM 9499 C CA . ILE E 1 85 ? 0.258 -53.458 52.118 1.00 87.76 85 ILE E CA 1
ATOM 9500 C C . ILE E 1 85 ? 0.442 -53.920 53.557 1.00 82.08 85 ILE E C 1
ATOM 9501 O O . ILE E 1 85 ? 0.321 -55.123 53.831 1.00 83.81 85 ILE E O 1
ATOM 9506 N N . GLY E 1 86 ? 0.759 -53.012 54.473 1.00 86.79 86 GLY E N 1
ATOM 9507 C CA . GLY E 1 86 ? 1.039 -53.279 55.872 1.00 96.01 86 GLY E CA 1
ATOM 9508 C C . GLY E 1 86 ? -0.080 -52.897 56.820 1.00 100.99 86 GLY E C 1
ATOM 9509 O O . GLY E 1 86 ? -1.270 -53.015 56.502 1.00 102.00 86 GLY E O 1
ATOM 9510 N N . GLY E 1 87 ? 0.311 -52.495 58.029 1.00 102.63 87 GLY E N 1
ATOM 9511 C CA . GLY E 1 87 ? -0.635 -52.121 59.059 1.00 103.42 87 GLY E CA 1
ATOM 9512 C C . GLY E 1 87 ? -1.277 -50.768 58.798 1.00 101.91 87 GLY E C 1
ATOM 9513 O O . GLY E 1 87 ? -1.014 -50.086 57.807 1.00 98.53 87 GLY E O 1
ATOM 9514 N N . ALA E 1 88 ? -2.166 -50.389 59.712 1.00 98.86 88 ALA E N 1
ATOM 9515 C CA . ALA E 1 88 ? -2.911 -49.148 59.555 1.00 95.84 88 ALA E CA 1
ATOM 9516 C C . ALA E 1 88 ? -1.983 -47.949 59.662 1.00 92.78 88 ALA E C 1
ATOM 9517 O O . ALA E 1 88 ? -1.028 -47.952 60.442 1.00 96.51 88 ALA E O 1
ATOM 9519 N N . GLY E 1 89 ? -2.265 -46.921 58.872 1.00 93.50 89 GLY E N 1
ATOM 9520 C CA . GLY E 1 89 ? -1.457 -45.724 58.914 1.00 97.61 89 GLY E CA 1
ATOM 9521 C C . GLY E 1 89 ? -2.163 -44.550 58.273 1.00 102.70 89 GLY E C 1
ATOM 9522 O O . GLY E 1 89 ? -3.353 -44.611 57.954 1.00 104.63 89 GLY E O 1
ATOM 9523 N N . ALA E 1 90 ? -1.401 -43.476 58.072 1.00 106.71 90 ALA E N 1
ATOM 9524 C CA . ALA E 1 90 ? -1.946 -42.249 57.513 1.00 110.73 90 ALA E CA 1
ATOM 9525 C C . ALA E 1 90 ? -0.858 -41.496 56.761 1.00 109.35 90 ALA E C 1
ATOM 9526 O O . ALA E 1 90 ? 0.318 -41.537 57.126 1.00 115.63 90 ALA E O 1
ATOM 9528 N N . ILE E 1 91 ? -1.273 -40.774 55.729 1.00 102.56 91 ILE E N 1
ATOM 9529 C CA . ILE E 1 91 ? -0.423 -39.828 55.018 1.00 104.11 91 ILE E CA 1
ATOM 9530 C C . ILE E 1 91 ? -0.967 -38.423 55.251 1.00 104.41 91 ILE E C 1
ATOM 9531 O O . ILE E 1 91 ? -2.181 -38.195 55.160 1.00 100.15 91 ILE E O 1
ATOM 9536 N N . THR E 1 92 ? -0.081 -37.488 55.612 1.00 103.25 92 THR E N 1
ATOM 9537 C CA . THR E 1 92 ? -0.481 -36.097 55.794 1.00 97.86 92 THR E CA 1
ATOM 9538 C C . THR E 1 92 ? -0.047 -35.314 54.559 1.00 90.83 92 THR E C 1
ATOM 9539 O O . THR E 1 92 ? 1.147 -35.090 54.338 1.00 93.16 92 THR E O 1
ATOM 9543 N N . ILE E 1 93 ? -1.027 -34.833 53.807 1.00 86.95 93 ILE E N 1
ATOM 9544 C CA . ILE E 1 93 ? -0.822 -34.121 52.551 1.00 84.29 93 ILE E CA 1
ATOM 9545 C C . ILE E 1 93 ? -0.927 -32.625 52.824 1.00 97.84 93 ILE E C 1
ATOM 9546 O O . ILE E 1 93 ? -2.026 -32.091 53.020 1.00 91.83 93 ILE E O 1
ATOM 9551 N N . ASP E 1 94 ? 0.225 -31.946 52.786 1.00 107.83 94 ASP E N 1
ATOM 9552 C CA . ASP E 1 94 ? 0.324 -30.515 53.089 1.00 112.23 94 ASP E CA 1
ATOM 9553 C C . ASP E 1 94 ? -0.277 -30.203 54.455 1.00 117.20 94 ASP E C 1
ATOM 9554 O O . ASP E 1 94 ? -0.998 -29.219 54.628 1.00 124.09 94 ASP E O 1
ATOM 9559 N N . GLY E 1 95 ? 0.045 -31.035 55.447 1.00 117.89 95 GLY E N 1
ATOM 9560 C CA . GLY E 1 95 ? -0.488 -30.872 56.782 1.00 117.02 95 GLY E CA 1
ATOM 9561 C C . GLY E 1 95 ? -1.811 -31.570 57.037 1.00 120.52 95 GLY E C 1
ATOM 9562 O O . GLY E 1 95 ? -2.222 -31.672 58.200 1.00 121.42 95 GLY E O 1
ATOM 9563 N N . ARG E 1 96 ? -2.497 -32.039 55.991 1.00 117.52 96 ARG E N 1
ATOM 9564 C CA . ARG E 1 96 ? -3.790 -32.712 56.114 1.00 115.15 96 ARG E CA 1
ATOM 9565 C C . ARG E 1 96 ? -3.590 -34.223 56.227 1.00 117.63 96 ARG E C 1
ATOM 9566 O O . ARG E 1 96 ? -3.287 -34.889 55.232 1.00 124.27 96 ARG E O 1
ATOM 9574 N N . LYS E 1 97 ? -3.831 -34.778 57.413 1.00 113.69 97 LYS E N 1
ATOM 9575 C CA . LYS E 1 97 ? -3.582 -36.193 57.659 1.00 108.13 97 LYS E CA 1
ATOM 9576 C C . LYS E 1 97 ? -4.820 -36.989 57.268 1.00 111.11 97 LYS E C 1
ATOM 9577 O O . LYS E 1 97 ? -5.929 -36.694 57.722 1.00 116.95 97 LYS E O 1
ATOM 9583 N N . ASP E 1 98 ? -4.630 -37.978 56.404 1.00 110.39 98 ASP E N 1
ATOM 9584 C CA . ASP E 1 98 ? -5.688 -38.870 55.951 1.00 111.26 98 ASP E CA 1
ATOM 9585 C C . ASP E 1 98 ? -5.264 -40.299 56.246 1.00 119.20 98 ASP E C 1
ATOM 9586 O O . ASP E 1 98 ? -4.160 -40.710 55.876 1.00 126.10 98 ASP E O 1
ATOM 9591 N N . ALA E 1 99 ? -6.129 -41.047 56.920 1.00 124.11 99 ALA E N 1
ATOM 9592 C CA . ALA E 1 99 ? -5.776 -42.394 57.342 1.00 126.43 99 ALA E CA 1
ATOM 9593 C C . ALA E 1 99 ? -5.910 -43.370 56.183 1.00 125.60 99 ALA E C 1
ATOM 9594 O O . ALA E 1 99 ? -6.752 -43.206 55.295 1.00 130.34 99 ALA E O 1
ATOM 9596 N N . MET E 1 100 ? -5.043 -44.379 56.182 1.00 117.87 100 MET E N 1
ATOM 9597 C CA . MET E 1 100 ? -5.032 -45.394 55.139 1.00 112.47 100 MET E CA 1
ATOM 9598 C C . MET E 1 100 ? -5.025 -46.767 55.787 1.00 110.90 100 MET E C 1
ATOM 9599 O O . MET E 1 100 ? -4.051 -47.139 56.454 1.00 107.50 100 MET E O 1
ATOM 9604 N N . SER E 1 101 ? -6.087 -47.529 55.555 1.00 108.23 101 SER E N 1
ATOM 9605 C CA . SER E 1 101 ? -6.168 -48.867 56.104 1.00 103.79 101 SER E CA 1
ATOM 9606 C C . SER E 1 101 ? -5.385 -49.821 55.213 1.00 107.17 101 SER E C 1
ATOM 9607 O O . SER E 1 101 ? -4.733 -49.420 54.243 1.00 111.12 101 SER E O 1
ATOM 9610 N N . ASN E 1 102 ? -5.451 -51.103 55.543 1.00 101.73 102 ASN E N 1
ATOM 9611 C CA . ASN E 1 102 ? -4.731 -52.090 54.760 1.00 95.17 102 ASN E CA 1
ATOM 9612 C C . ASN E 1 102 ? -5.260 -52.168 53.336 1.00 94.56 102 ASN E C 1
ATOM 9613 O O . ASN E 1 102 ? -6.472 -52.224 53.108 1.00 90.32 102 ASN E O 1
ATOM 9618 N N . GLN E 1 103 ? -4.327 -52.184 52.382 1.00 96.37 103 GLN E N 1
ATOM 9619 C CA . GLN E 1 103 ? -4.596 -52.238 50.947 1.00 91.80 103 GLN E CA 1
ATOM 9620 C C . GLN E 1 103 ? -5.377 -51.030 50.467 1.00 86.08 103 GLN E C 1
ATOM 9621 O O . GLN E 1 103 ? -5.942 -51.057 49.375 1.00 78.50 103 GLN E O 1
ATOM 9627 N N . ASP E 1 104 ? -5.348 -49.938 51.231 1.00 89.99 104 ASP E N 1
ATOM 9628 C CA . ASP E 1 104 ? -5.899 -48.678 50.762 1.00 91.78 104 ASP E CA 1
ATOM 9629 C C . ASP E 1 104 ? -4.903 -48.004 49.832 1.00 92.58 104 ASP E C 1
ATOM 9630 O O . ASP E 1 104 ? -3.704 -47.963 50.110 1.00 93.96 104 ASP E O 1
ATOM 9635 N N . GLY E 1 105 ? -5.402 -47.461 48.731 1.00 94.56 105 GLY E N 1
ATOM 9636 C CA . GLY E 1 105 ? -4.565 -46.756 47.790 1.00 90.18 105 GLY E CA 1
ATOM 9637 C C . GLY E 1 105 ? -4.711 -45.250 47.914 1.00 89.57 105 GLY E C 1
ATOM 9638 O O . GLY E 1 105 ? -5.617 -44.731 48.555 1.00 102.38 105 GLY E O 1
ATOM 9639 N N . TYR E 1 106 ? -3.764 -44.548 47.307 1.00 79.21 106 TYR E N 1
ATOM 9640 C CA . TYR E 1 106 ? -3.833 -43.104 47.216 1.00 80.85 106 TYR E CA 1
ATOM 9641 C C . TYR E 1 106 ? -3.067 -42.683 45.972 1.00 83.14 106 TYR E C 1
ATOM 9642 O O . TYR E 1 106 ? -2.035 -43.271 45.646 1.00 86.56 106 TYR E O 1
ATOM 9651 N N . TYR E 1 107 ? -3.580 -41.673 45.280 1.00 80.48 107 TYR E N 1
ATOM 9652 C CA . TYR E 1 107 ? -2.886 -41.024 44.180 1.00 76.44 107 TYR E CA 1
ATOM 9653 C C . TYR E 1 107 ? -2.631 -39.570 44.541 1.00 80.76 107 TYR E C 1
ATOM 9654 O O . TYR E 1 107 ? -3.491 -38.903 45.125 1.00 89.35 107 TYR E O 1
ATOM 9663 N N . ILE E 1 108 ? -1.446 -39.073 44.212 1.00 79.09 108 ILE E N 1
ATOM 9664 C CA . ILE E 1 108 ? -1.086 -37.707 44.550 1.00 80.03 108 ILE E CA 1
ATOM 9665 C C . ILE E 1 108 ? -0.542 -37.045 43.292 1.00 84.96 108 ILE E C 1
ATOM 9666 O O . ILE E 1 108 ? 0.498 -37.456 42.766 1.00 85.12 108 ILE E O 1
ATOM 9671 N N . GLY E 1 109 ? -1.245 -36.026 42.815 1.00 85.90 109 GLY E N 1
ATOM 9672 C CA . GLY E 1 109 ? -0.931 -35.416 41.542 1.00 83.96 109 GLY E CA 1
ATOM 9673 C C . GLY E 1 109 ? 0.226 -34.443 41.635 1.00 71.83 109 GLY E C 1
ATOM 9674 O O . GLY E 1 109 ? 0.705 -34.101 42.724 1.00 63.80 109 GLY E O 1
ATOM 9675 N N . MET E 1 110 ? 0.654 -33.976 40.464 1.00 64.74 110 MET E N 1
ATOM 9676 C CA . MET E 1 110 ? 1.791 -33.069 40.403 1.00 73.72 110 MET E CA 1
ATOM 9677 C C . MET E 1 110 ? 1.535 -31.804 41.218 1.00 83.24 110 MET E C 1
ATOM 9678 O O . MET E 1 110 ? 0.434 -31.240 41.199 1.00 79.51 110 MET E O 1
ATOM 9683 N N . GLY E 1 111 ? 2.566 -31.355 41.936 1.00 84.72 111 GLY E N 1
ATOM 9684 C CA . GLY E 1 111 ? 2.521 -30.104 42.660 1.00 77.79 111 GLY E CA 1
ATOM 9685 C C . GLY E 1 111 ? 2.368 -30.235 44.157 1.00 80.01 111 GLY E C 1
ATOM 9686 O O . GLY E 1 111 ? 2.610 -29.254 44.868 1.00 75.58 111 GLY E O 1
ATOM 9687 N N . THR E 1 112 ? 1.996 -31.410 44.659 1.00 83.44 112 THR E N 1
ATOM 9688 C CA . THR E 1 112 ? 1.830 -31.571 46.094 1.00 86.95 112 THR E CA 1
ATOM 9689 C C . THR E 1 112 ? 3.200 -31.535 46.759 1.00 89.78 112 THR E C 1
ATOM 9690 O O . THR E 1 112 ? 4.079 -32.336 46.437 1.00 94.55 112 THR E O 1
ATOM 9694 N N . GLN E 1 113 ? 3.386 -30.583 47.660 1.00 91.46 113 GLN E N 1
ATOM 9695 C CA . GLN E 1 113 ? 4.695 -30.239 48.198 1.00 92.47 113 GLN E CA 1
ATOM 9696 C C . GLN E 1 113 ? 5.116 -31.083 49.401 1.00 92.65 113 GLN E C 1
ATOM 9697 O O . GLN E 1 113 ? 6.318 -31.271 49.616 1.00 91.53 113 GLN E O 1
ATOM 9703 N N . LYS E 1 114 ? 4.170 -31.607 50.183 1.00 93.61 114 LYS E N 1
ATOM 9704 C CA . LYS E 1 114 ? 4.457 -32.304 51.437 1.00 96.06 114 LYS E CA 1
ATOM 9705 C C . LYS E 1 114 ? 3.644 -33.584 51.505 1.00 103.33 114 LYS E C 1
ATOM 9706 O O . LYS E 1 114 ? 2.408 -33.529 51.531 1.00 117.31 114 LYS E O 1
ATOM 9712 N N . VAL E 1 115 ? 4.326 -34.731 51.564 1.00 85.97 115 VAL E N 1
ATOM 9713 C CA . VAL E 1 115 ? 3.678 -36.006 51.865 1.00 76.87 115 VAL E CA 1
ATOM 9714 C C . VAL E 1 115 ? 4.504 -36.698 52.935 1.00 83.56 115 VAL E C 1
ATOM 9715 O O . VAL E 1 115 ? 5.632 -37.130 52.669 1.00 94.06 115 VAL E O 1
ATOM 9719 N N . VAL E 1 116 ? 3.932 -36.872 54.117 1.00 83.27 116 VAL E N 1
ATOM 9720 C CA . VAL E 1 116 ? 4.640 -37.497 55.224 1.00 88.25 116 VAL E CA 1
ATOM 9721 C C . VAL E 1 116 ? 3.835 -38.715 55.647 1.00 92.89 116 VAL E C 1
ATOM 9722 O O . VAL E 1 116 ? 2.601 -38.675 55.719 1.00 94.72 116 VAL E O 1
ATOM 9726 N N . PHE E 1 117 ? 4.536 -39.816 55.852 1.00 94.32 117 PHE E N 1
ATOM 9727 C CA . PHE E 1 117 ? 3.909 -41.099 56.107 1.00 99.10 117 PHE E CA 1
ATOM 9728 C C . PHE E 1 117 ? 3.968 -41.399 57.595 1.00 104.97 117 PHE E C 1
ATOM 9729 O O . PHE E 1 117 ? 5.013 -41.235 58.229 1.00 102.76 117 PHE E O 1
ATOM 9737 N N . THR E 1 118 ? 2.837 -41.802 58.154 1.00 116.88 118 THR E N 1
ATOM 9738 C CA . THR E 1 118 ? 2.757 -42.144 59.559 1.00 125.47 118 THR E CA 1
ATOM 9739 C C . THR E 1 118 ? 2.169 -43.541 59.667 1.00 122.99 118 THR E C 1
ATOM 9740 O O . THR E 1 118 ? 1.521 -44.040 58.745 1.00 121.50 118 THR E O 1
ATOM 9744 N N . SER E 1 119 ? 2.459 -44.194 60.783 1.00 119.90 119 SER E N 1
ATOM 9745 C CA . SER E 1 119 ? 1.927 -45.511 61.076 1.00 115.57 119 SER E CA 1
ATOM 9746 C C . SER E 1 119 ? 1.130 -45.452 62.367 1.00 115.58 119 SER E C 1
ATOM 9747 O O . SER E 1 119 ? 1.414 -44.640 63.255 1.00 109.49 119 SER E O 1
ATOM 9750 N N . GLU E 1 120 ? 0.106 -46.301 62.454 1.00 119.84 120 GLU E N 1
ATOM 9751 C CA . GLU E 1 120 ? -0.685 -46.361 63.674 1.00 125.03 120 GLU E CA 1
ATOM 9752 C C . GLU E 1 120 ? 0.086 -47.081 64.766 1.00 130.66 120 GLU E C 1
ATOM 9753 O O . GLU E 1 120 ? 0.512 -46.462 65.746 1.00 133.99 120 GLU E O 1
ATOM 9759 N N . ASP E 1 121 ? 0.291 -48.381 64.592 1.00 132.52 121 ASP E N 1
ATOM 9760 C CA . ASP E 1 121 ? 0.999 -49.200 65.565 1.00 138.22 121 ASP E CA 1
ATOM 9761 C C . ASP E 1 121 ? 2.460 -49.306 65.136 1.00 137.06 121 ASP E C 1
ATOM 9762 O O . ASP E 1 121 ? 2.752 -49.753 64.019 1.00 135.20 121 ASP E O 1
ATOM 9767 N N . ARG E 1 122 ? 3.375 -48.864 66.003 1.00 134.78 122 ARG E N 1
ATOM 9768 C CA . ARG E 1 122 ? 4.789 -49.031 65.693 1.00 128.55 122 ARG E CA 1
ATOM 9769 C C . ARG E 1 122 ? 5.140 -50.502 65.515 1.00 129.40 122 ARG E C 1
ATOM 9770 O O . ARG E 1 122 ? 6.076 -50.830 64.779 1.00 132.67 122 ARG E O 1
ATOM 9778 N N . ASP E 1 123 ? 4.400 -51.401 66.172 1.00 130.21 123 ASP E N 1
ATOM 9779 C CA . ASP E 1 123 ? 4.695 -52.829 66.143 1.00 130.35 123 ASP E CA 1
ATOM 9780 C C . ASP E 1 123 ? 4.002 -53.577 65.007 1.00 130.76 123 ASP E C 1
ATOM 9781 O O . ASP E 1 123 ? 4.347 -54.736 64.758 1.00 131.45 123 ASP E O 1
ATOM 9786 N N . HIS E 1 124 ? 3.048 -52.954 64.313 1.00 129.93 124 HIS E N 1
ATOM 9787 C CA . HIS E 1 124 ? 2.469 -53.491 63.078 1.00 126.35 124 HIS E CA 1
ATOM 9788 C C . HIS E 1 124 ? 2.423 -52.363 62.055 1.00 121.06 124 HIS E C 1
ATOM 9789 O O . HIS E 1 124 ? 1.343 -51.896 61.675 1.00 117.16 124 HIS E O 1
ATOM 9796 N N . PRO E 1 125 ? 3.580 -51.919 61.569 1.00 120.35 125 PRO E N 1
ATOM 9797 C CA . PRO E 1 125 ? 3.635 -50.657 60.826 1.00 120.90 125 PRO E CA 1
ATOM 9798 C C . PRO E 1 125 ? 2.977 -50.779 59.466 1.00 118.63 125 PRO E C 1
ATOM 9799 O O . PRO E 1 125 ? 2.719 -51.868 58.952 1.00 121.42 125 PRO E O 1
ATOM 9803 N N . ALA E 1 126 ? 2.713 -49.621 58.878 1.00 112.76 126 ALA E N 1
ATOM 9804 C CA . ALA E 1 126 ? 2.262 -49.581 57.502 1.00 102.93 126 ALA E CA 1
ATOM 9805 C C . ALA E 1 126 ? 3.453 -49.793 56.586 1.00 94.32 126 ALA E C 1
ATOM 9806 O O . ALA E 1 126 ? 4.552 -49.304 56.856 1.00 91.19 126 ALA E O 1
ATOM 9808 N N . LYS E 1 127 ? 3.238 -50.545 55.514 1.00 91.06 127 LYS E N 1
ATOM 9809 C CA . LYS E 1 127 ? 4.232 -50.705 54.462 1.00 90.31 127 LYS E CA 1
ATOM 9810 C C . LYS E 1 127 ? 3.678 -50.030 53.215 1.00 89.26 127 LYS E C 1
ATOM 9811 O O . LYS E 1 127 ? 2.815 -50.589 52.531 1.00 87.03 127 LYS E O 1
ATOM 9817 N N . PHE E 1 128 ? 4.220 -48.861 52.886 1.00 89.70 128 PHE E N 1
ATOM 9818 C CA . PHE E 1 128 ? 3.729 -48.060 51.772 1.00 91.37 128 PHE E CA 1
ATOM 9819 C C . PHE E 1 128 ? 4.589 -48.358 50.552 1.00 86.64 128 PHE E C 1
ATOM 9820 O O . PHE E 1 128 ? 5.755 -47.957 50.497 1.00 87.04 128 PHE E O 1
ATOM 9828 N N . TYR E 1 129 ? 4.008 -49.040 49.571 1.00 79.64 129 TYR E N 1
ATOM 9829 C CA . TYR E 1 129 ? 4.641 -49.175 48.271 1.00 71.36 129 TYR E CA 1
ATOM 9830 C C . TYR E 1 129 ? 4.321 -47.918 47.470 1.00 74.95 129 TYR E C 1
ATOM 9831 O O . TYR E 1 129 ? 3.150 -47.535 47.341 1.00 78.82 129 TYR E O 1
ATOM 9840 N N . VAL E 1 130 ? 5.359 -47.248 46.980 1.00 73.79 130 VAL E N 1
ATOM 9841 C CA . VAL E 1 130 ? 5.231 -45.956 46.316 1.00 70.53 130 VAL E CA 1
ATOM 9842 C C . VAL E 1 130 ? 5.807 -46.053 44.912 1.00 67.24 130 VAL E C 1
ATOM 9843 O O . VAL E 1 130 ? 6.848 -46.682 44.705 1.00 68.99 130 VAL E O 1
ATOM 9847 N N . VAL E 1 131 ? 5.140 -45.430 43.948 1.00 63.50 131 VAL E N 1
ATOM 9848 C CA . VAL E 1 131 ? 5.657 -45.353 42.586 1.00 60.01 131 VAL E CA 1
ATOM 9849 C C . VAL E 1 131 ? 5.496 -43.925 42.092 1.00 64.20 131 VAL E C 1
ATOM 9850 O O . VAL E 1 131 ? 4.389 -43.384 42.110 1.00 82.52 131 VAL E O 1
ATOM 9854 N N . SER E 1 132 ? 6.579 -43.321 41.615 1.00 67.28 132 SER E N 1
ATOM 9855 C CA . SER E 1 132 ? 6.533 -41.950 41.126 1.00 70.85 132 SER E CA 1
ATOM 9856 C C . SER E 1 132 ? 6.958 -41.908 39.672 1.00 73.20 132 SER E C 1
ATOM 9857 O O . SER E 1 132 ? 8.001 -42.457 39.312 1.00 75.26 132 SER E O 1
ATOM 9860 N N . THR E 1 133 ? 6.163 -41.245 38.844 1.00 67.40 133 THR E N 1
ATOM 9861 C CA . THR E 1 133 ? 6.547 -41.064 37.457 1.00 67.41 133 THR E CA 1
ATOM 9862 C C . THR E 1 133 ? 6.489 -39.592 37.104 1.00 73.58 133 THR E C 1
ATOM 9863 O O . THR E 1 133 ? 5.763 -38.830 37.749 1.00 80.58 133 THR E O 1
ATOM 9867 N N . PRO E 1 134 ? 7.258 -39.155 36.105 1.00 74.51 134 PRO E N 1
ATOM 9868 C CA . PRO E 1 134 ? 7.175 -37.758 35.661 1.00 72.23 134 PRO E CA 1
ATOM 9869 C C . PRO E 1 134 ? 5.757 -37.385 35.241 1.00 81.69 134 PRO E C 1
ATOM 9870 O O . PRO E 1 134 ? 5.005 -38.216 34.722 1.00 82.67 134 PRO E O 1
ATOM 9874 N N . ALA E 1 135 ? 5.383 -36.125 35.502 1.00 80.43 135 ALA E N 1
ATOM 9875 C CA . ALA E 1 135 ? 4.032 -35.634 35.231 1.00 77.08 135 ALA E CA 1
ATOM 9876 C C . ALA E 1 135 ? 4.072 -34.201 34.718 1.00 73.77 135 ALA E C 1
ATOM 9877 O O . ALA E 1 135 ? 4.753 -33.354 35.305 1.00 79.38 135 ALA E O 1
ATOM 9879 N N . HIS E 1 136 ? 3.369 -33.928 33.616 1.00 66.85 136 HIS E N 1
ATOM 9880 C CA . HIS E 1 136 ? 3.266 -32.567 33.096 1.00 70.77 136 HIS E CA 1
ATOM 9881 C C . HIS E 1 136 ? 1.949 -31.846 33.410 1.00 74.39 136 HIS E C 1
ATOM 9882 O O . HIS E 1 136 ? 1.847 -30.654 33.111 1.00 82.00 136 HIS E O 1
ATOM 9889 N N . LYS E 1 137 ? 0.965 -32.507 34.037 1.00 65.72 137 LYS E N 1
ATOM 9890 C CA . LYS E 1 137 ? -0.332 -31.908 34.310 1.00 76.51 137 LYS E CA 1
ATOM 9891 C C . LYS E 1 137 ? -0.757 -32.293 35.720 1.00 83.47 137 LYS E C 1
ATOM 9892 O O . LYS E 1 137 ? -0.528 -33.427 36.150 1.00 84.09 137 LYS E O 1
ATOM 9898 N N . THR E 1 138 ? -1.285 -31.323 36.473 1.00 79.42 138 THR E N 1
ATOM 9899 C CA . THR E 1 138 ? -1.760 -31.611 37.821 1.00 79.36 138 THR E CA 1
ATOM 9900 C C . THR E 1 138 ? -3.158 -32.220 37.774 1.00 79.82 138 THR E C 1
ATOM 9901 O O . THR E 1 138 ? -4.061 -31.692 37.117 1.00 74.19 138 THR E O 1
ATOM 9905 N N . TYR E 1 139 ? -3.326 -33.343 38.457 1.00 75.53 139 TYR E N 1
ATOM 9906 C CA . TYR E 1 139 ? -4.622 -33.963 38.575 1.00 69.01 139 TYR E CA 1
ATOM 9907 C C . TYR E 1 139 ? -4.950 -34.096 40.055 1.00 75.71 139 TYR E C 1
ATOM 9908 O O . TYR E 1 139 ? -4.041 -34.132 40.893 1.00 70.22 139 TYR E O 1
ATOM 9917 N N . PRO E 1 140 ? -6.233 -34.115 40.416 1.00 80.28 140 PRO E N 1
ATOM 9918 C CA . PRO E 1 140 ? -6.579 -34.090 41.840 1.00 80.40 140 PRO E CA 1
ATOM 9919 C C . PRO E 1 140 ? -6.090 -35.342 42.559 1.00 79.35 140 PRO E C 1
ATOM 9920 O O . PRO E 1 140 ? -6.151 -36.456 42.037 1.00 74.21 140 PRO E O 1
ATOM 9924 N N . ASN E 1 141 ? -5.576 -35.125 43.763 1.00 78.77 141 ASN E N 1
ATOM 9925 C CA . ASN E 1 141 ? -5.310 -36.203 44.696 1.00 73.24 141 ASN E CA 1
ATOM 9926 C C . ASN E 1 141 ? -6.585 -36.994 44.954 1.00 76.94 141 ASN E C 1
ATOM 9927 O O . ASN E 1 141 ? -7.682 -36.442 44.949 1.00 90.99 141 ASN E O 1
ATOM 9932 N N . LYS E 1 142 ? -6.446 -38.304 45.139 1.00 82.46 142 LYS E N 1
ATOM 9933 C CA . LYS E 1 142 ? -7.588 -39.187 45.337 1.00 80.54 142 LYS E CA 1
ATOM 9934 C C . LYS E 1 142 ? -7.243 -40.305 46.308 1.00 89.44 142 LYS E C 1
ATOM 9935 O O . LYS E 1 142 ? -6.153 -40.885 46.240 1.00 85.46 142 LYS E O 1
ATOM 9941 N N . LYS E 1 143 ? -8.181 -40.622 47.195 1.00 90.57 143 LYS E N 1
ATOM 9942 C CA . LYS E 1 143 ? -8.055 -41.797 48.044 1.00 94.30 143 LYS E CA 1
ATOM 9943 C C . LYS E 1 143 ? -8.760 -42.974 47.388 1.00 93.46 143 LYS E C 1
ATOM 9944 O O . LYS E 1 143 ? -9.838 -42.821 46.807 1.00 93.03 143 LYS E O 1
ATOM 9950 N N . LEU E 1 144 ? -8.125 -44.141 47.445 1.00 97.48 144 LEU E N 1
ATOM 9951 C CA . LEU E 1 144 ? -8.649 -45.367 46.841 1.00 101.73 144 LEU E CA 1
ATOM 9952 C C . LEU E 1 144 ? -8.841 -46.409 47.933 1.00 104.80 144 LEU E C 1
ATOM 9953 O O . LEU E 1 144 ? -7.904 -47.156 48.253 1.00 97.42 144 LEU E O 1
ATOM 9958 N N . PRO E 1 145 ? -10.007 -46.458 48.577 1.00 112.44 145 PRO E N 1
ATOM 9959 C CA . PRO E 1 145 ? -10.186 -47.427 49.661 1.00 113.53 145 PRO E CA 1
ATOM 9960 C C . PRO E 1 145 ? -10.249 -48.836 49.101 1.00 112.03 145 PRO E C 1
ATOM 9961 O O . PRO E 1 145 ? -10.798 -49.067 48.020 1.00 110.08 145 PRO E O 1
ATOM 9965 N N . PHE E 1 146 ? -9.655 -49.783 49.834 1.00 107.86 146 PHE E N 1
ATOM 9966 C CA . PHE E 1 146 ? -9.823 -51.178 49.456 1.00 97.23 146 PHE E CA 1
ATOM 9967 C C . PHE E 1 146 ? -11.283 -51.578 49.568 1.00 107.16 146 PHE E C 1
ATOM 9968 O O . PHE E 1 146 ? -11.771 -52.378 48.761 1.00 109.25 146 PHE E O 1
ATOM 9976 N N . ALA E 1 147 ? -12.005 -50.975 50.517 1.00 110.54 147 ALA E N 1
ATOM 9977 C CA . ALA E 1 147 ? -13.424 -51.260 50.684 1.00 116.83 147 ALA E CA 1
ATOM 9978 C C . ALA E 1 147 ? -14.178 -51.047 49.383 1.00 125.99 147 ALA E C 1
ATOM 9979 O O . ALA E 1 147 ? -14.896 -51.936 48.913 1.00 130.68 147 ALA E O 1
ATOM 9981 N N . THR E 1 148 ? -14.018 -49.875 48.783 1.00 132.76 148 THR E N 1
ATOM 9982 C CA . THR E 1 148 ? -14.736 -49.521 47.570 1.00 136.31 148 THR E CA 1
ATOM 9983 C C . THR E 1 148 ? -13.999 -49.912 46.293 1.00 138.67 148 THR E C 1
ATOM 9984 O O . THR E 1 148 ? -14.422 -49.506 45.207 1.00 143.26 148 THR E O 1
ATOM 9988 N N . ALA E 1 149 ? -12.916 -50.682 46.382 1.00 133.20 149 ALA E N 1
ATOM 9989 C CA . ALA E 1 149 ? -12.257 -51.062 45.144 1.00 128.65 149 ALA E CA 1
ATOM 9990 C C . ALA E 1 149 ? -13.071 -52.157 44.467 1.00 130.74 149 ALA E C 1
ATOM 9991 O O . ALA E 1 149 ? -13.916 -52.801 45.092 1.00 133.91 149 ALA E O 1
ATOM 9993 N N . LEU E 1 150 ? -12.813 -52.373 43.178 1.00 127.76 150 LEU E N 1
ATOM 9994 C CA . LEU E 1 150 ? -13.658 -53.246 42.361 1.00 128.22 150 LEU E CA 1
ATOM 9995 C C . LEU E 1 150 ? -12.903 -54.531 42.055 1.00 117.51 150 LEU E C 1
ATOM 9996 O O . LEU E 1 150 ? -11.985 -54.538 41.225 1.00 109.89 150 LEU E O 1
ATOM 10001 N N . ALA E 1 151 ? -13.306 -55.618 42.716 1.00 109.45 151 ALA E N 1
ATOM 10002 C CA . ALA E 1 151 ? -12.686 -56.912 42.489 1.00 108.04 151 ALA E CA 1
ATOM 10003 C C . ALA E 1 151 ? -13.286 -57.551 41.248 1.00 120.00 151 ALA E C 1
ATOM 10004 O O . ALA E 1 151 ? -14.507 -57.549 41.062 1.00 127.25 151 ALA E O 1
ATOM 10006 N N . LYS E 1 152 ? -12.423 -58.104 40.406 1.00 124.55 152 LYS E N 1
ATOM 10007 C CA . LYS E 1 152 ? -12.839 -58.772 39.175 1.00 124.35 152 LYS E CA 1
ATOM 10008 C C . LYS E 1 152 ? -12.267 -60.181 39.164 1.00 123.71 152 LYS E C 1
ATOM 10009 O O . LYS E 1 152 ? -11.028 -60.345 39.135 1.00 123.36 152 LYS E O 1
ATOM 10015 N N . PRO E 1 153 ? -13.104 -61.215 39.213 1.00 119.31 153 PRO E N 1
ATOM 10016 C CA . PRO E 1 153 ? -12.578 -62.582 39.157 1.00 112.05 153 PRO E CA 1
ATOM 10017 C C . PRO E 1 153 ? -12.091 -62.913 37.758 1.00 109.87 153 PRO E C 1
ATOM 10018 O O . PRO E 1 153 ? -12.709 -62.534 36.760 1.00 109.22 153 PRO E O 1
ATOM 10022 N N . MET E 1 154 ? -10.982 -63.652 37.695 1.00 107.15 154 MET E N 1
ATOM 10023 C CA . MET E 1 154 ? -10.341 -63.983 36.433 1.00 95.52 154 MET E CA 1
ATOM 10024 C C . MET E 1 154 ? -9.660 -65.339 36.551 1.00 91.33 154 MET E C 1
ATOM 10025 O O . MET E 1 154 ? -9.274 -65.762 37.641 1.00 91.65 154 MET E O 1
ATOM 10030 N N . GLY E 1 155 ? -9.538 -66.025 35.424 1.00 88.46 155 GLY E N 1
ATOM 10031 C CA . GLY E 1 155 ? -8.780 -67.253 35.364 1.00 87.34 155 GLY E CA 1
ATOM 10032 C C . GLY E 1 155 ? -9.559 -68.459 35.860 1.00 93.91 155 GLY E C 1
ATOM 10033 O O . GLY E 1 155 ? -10.536 -68.353 36.601 1.00 105.97 155 GLY E O 1
ATOM 10034 N N . ASP E 1 156 ? -9.085 -69.634 35.451 1.00 86.61 156 ASP E N 1
ATOM 10035 C CA . ASP E 1 156 ? -9.666 -70.923 35.791 1.00 80.22 156 ASP E CA 1
ATOM 10036 C C . ASP E 1 156 ? -8.612 -71.787 36.484 1.00 88.78 156 ASP E C 1
ATOM 10037 O O . ASP E 1 156 ? -7.444 -71.414 36.591 1.00 86.26 156 ASP E O 1
ATOM 10042 N N . GLN E 1 157 ? -9.023 -72.972 36.933 1.00 92.17 157 GLN E N 1
ATOM 10043 C CA . GLN E 1 157 ? -8.066 -73.887 37.545 1.00 78.20 157 GLN E CA 1
ATOM 10044 C C . GLN E 1 157 ? -7.261 -74.661 36.508 1.00 80.75 157 GLN E C 1
ATOM 10045 O O . GLN E 1 157 ? -6.124 -75.062 36.787 1.00 84.12 157 GLN E O 1
ATOM 10051 N N . GLN E 1 158 ? -7.815 -74.881 35.314 1.00 84.16 158 GLN E N 1
ATOM 10052 C CA . GLN E 1 158 ? -7.070 -75.635 34.307 1.00 95.02 158 GLN E CA 1
ATOM 10053 C C . GLN E 1 158 ? -5.772 -74.939 33.927 1.00 98.26 158 GLN E C 1
ATOM 10054 O O . GLN E 1 158 ? -4.746 -75.600 33.735 1.00 99.62 158 GLN E O 1
ATOM 10060 N N . HIS E 1 159 ? -5.790 -73.611 33.834 1.00 98.51 159 HIS E N 1
ATOM 10061 C CA . HIS E 1 159 ? -4.609 -72.829 33.486 1.00 94.87 159 HIS E CA 1
ATOM 10062 C C . HIS E 1 159 ? -3.900 -72.246 34.699 1.00 93.14 159 HIS E C 1
ATOM 10063 O O . HIS E 1 159 ? -3.020 -71.398 34.539 1.00 94.58 159 HIS E O 1
ATOM 10070 N N . LEU E 1 160 ? -4.330 -72.606 35.904 1.00 89.18 160 LEU E N 1
ATOM 10071 C CA . LEU E 1 160 ? -3.628 -72.287 37.143 1.00 81.58 160 LEU E CA 1
ATOM 10072 C C . LEU E 1 160 ? -3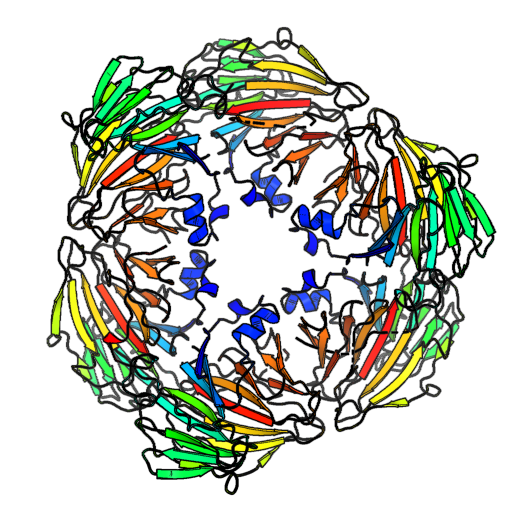.421 -70.788 37.320 1.00 85.35 160 LEU E C 1
ATOM 10073 O O . LEU E 1 160 ? -2.458 -70.371 37.981 1.00 85.72 160 LEU E O 1
ATOM 10078 N N . ASN E 1 161 ? -4.248 -69.979 36.652 1.00 83.63 161 ASN E N 1
ATOM 10079 C CA . ASN E 1 161 ? -4.240 -68.524 36.749 1.00 80.37 161 ASN E CA 1
ATOM 10080 C C . ASN E 1 161 ? -5.373 -67.945 37.592 1.00 82.23 161 ASN E C 1
ATOM 10081 O O . ASN E 1 161 ? -5.591 -66.732 37.533 1.00 75.85 161 ASN E O 1
ATOM 10086 N N . LYS E 1 162 ? -6.161 -68.772 38.288 1.00 92.04 162 LYS E N 1
ATOM 10087 C CA . LYS E 1 162 ? -7.335 -68.261 39.002 1.00 89.57 162 LYS E CA 1
ATOM 10088 C C . LYS E 1 162 ? -6.928 -67.161 39.981 1.00 89.04 162 LYS E C 1
ATOM 10089 O O . LYS E 1 162 ? -6.107 -67.388 40.874 1.00 89.95 162 LYS E O 1
ATOM 10095 N N . ARG E 1 163 ? -7.517 -65.974 39.826 1.00 93.67 163 ARG E N 1
ATOM 10096 C CA . ARG E 1 163 ? -7.046 -64.797 40.550 1.00 95.43 163 ARG E CA 1
ATOM 10097 C C . ARG E 1 163 ? -8.150 -63.744 40.609 1.00 97.61 163 ARG E C 1
ATOM 10098 O O . ARG E 1 163 ? -9.112 -63.780 39.839 1.00 94.66 163 ARG E O 1
ATOM 10106 N N . THR E 1 164 ? -7.973 -62.785 41.513 1.00 99.32 164 THR E N 1
ATOM 10107 C CA . THR E 1 164 ? -8.817 -61.601 41.604 1.00 103.70 164 THR E CA 1
ATOM 10108 C C . THR E 1 164 ? -8.008 -60.370 41.210 1.00 99.03 164 THR E C 1
ATOM 10109 O O . THR E 1 164 ? -6.918 -60.139 41.748 1.00 91.57 164 THR E O 1
ATOM 10113 N N . ILE E 1 165 ? -8.558 -59.572 40.293 1.00 93.26 165 ILE E N 1
ATOM 10114 C CA . ILE E 1 165 ? -7.905 -58.371 39.783 1.00 82.75 165 ILE E CA 1
ATOM 10115 C C . ILE E 1 165 ? -8.531 -57.154 40.450 1.00 90.75 165 ILE E C 1
ATOM 10116 O O . ILE E 1 165 ? -9.763 -57.028 40.512 1.00 96.09 165 ILE E O 1
ATOM 10121 N N . TYR E 1 166 ? -7.680 -56.270 40.973 1.00 87.30 166 TYR E N 1
ATOM 10122 C CA . TYR E 1 166 ? -8.102 -55.061 41.669 1.00 84.18 166 TYR E CA 1
ATOM 10123 C C . TYR E 1 166 ? -7.517 -53.849 40.949 1.00 85.65 166 TYR E C 1
ATOM 10124 O O . TYR E 1 166 ? -6.311 -53.608 41.012 1.00 82.67 166 TYR E O 1
ATOM 10133 N N . LYS E 1 167 ? -8.379 -53.050 40.324 1.00 101.19 167 LYS E N 1
ATOM 10134 C CA . LYS E 1 167 ? -7.962 -51.790 39.723 1.00 107.94 167 LYS E CA 1
ATOM 10135 C C . LYS E 1 167 ? -7.769 -50.760 40.825 1.00 98.84 167 LYS E C 1
ATOM 10136 O O . LYS E 1 167 ? -8.619 -50.617 41.706 1.00 98.02 167 LYS E O 1
ATOM 10142 N N . TYR E 1 168 ? -6.631 -50.081 40.805 1.00 91.49 168 TYR E N 1
ATOM 10143 C CA . TYR E 1 168 ? -6.387 -49.021 41.769 1.00 80.16 168 TYR E CA 1
ATOM 10144 C C . TYR E 1 168 ? -6.258 -47.682 41.048 1.00 75.36 168 TYR E C 1
ATOM 10145 O O . TYR E 1 168 ? -7.196 -46.886 41.051 1.00 72.15 168 TYR E O 1
ATOM 10154 N N . ILE E 1 169 ? -5.126 -47.430 40.405 1.00 74.70 169 ILE E N 1
ATOM 10155 C CA . ILE E 1 169 ? -4.961 -46.255 39.564 1.00 75.08 169 ILE E CA 1
ATOM 10156 C C . ILE E 1 169 ? -5.115 -46.732 38.135 1.00 82.57 169 ILE E C 1
ATOM 10157 O O . ILE E 1 169 ? -4.212 -47.360 37.574 1.00 95.46 169 ILE E O 1
ATOM 10162 N N . ASP E 1 170 ? -6.247 -46.398 37.543 1.00 80.82 170 ASP E N 1
ATOM 10163 C CA . ASP E 1 170 ? -6.677 -46.932 36.267 1.00 79.17 170 ASP E CA 1
ATOM 10164 C C . ASP E 1 170 ? -7.340 -45.805 35.487 1.00 79.49 170 ASP E C 1
ATOM 10165 O O . ASP E 1 170 ? -8.133 -45.038 36.045 1.00 81.75 170 ASP E O 1
ATOM 10170 N N . ALA E 1 171 ? -7.024 -45.715 34.194 1.00 68.04 171 ALA E N 1
ATOM 10171 C CA . ALA E 1 171 ? -7.511 -44.588 33.408 1.00 70.12 171 ALA E CA 1
ATOM 10172 C C . ALA E 1 171 ? -9.028 -44.575 33.256 1.00 75.50 171 ALA E C 1
ATOM 10173 O O . ALA E 1 171 ? -9.570 -43.574 32.780 1.00 78.54 171 ALA E O 1
ATOM 10175 N N . SER E 1 172 ? -9.718 -45.664 33.598 1.00 77.87 172 SER E N 1
ATOM 10176 C CA . SER E 1 172 ? -11.178 -45.654 33.577 1.00 82.81 172 SER E CA 1
ATOM 10177 C C . SER E 1 172 ? -11.762 -45.025 34.845 1.00 87.18 172 SER E C 1
ATOM 10178 O O . SER E 1 172 ? -12.788 -44.333 34.779 1.00 86.20 172 SER E O 1
ATOM 10181 N N . GLN E 1 173 ? -11.124 -45.249 36.005 1.00 87.66 173 GLN E N 1
ATOM 10182 C CA . GLN E 1 173 ? -11.609 -44.717 37.274 1.00 86.26 173 GLN E CA 1
ATOM 10183 C C . GLN E 1 173 ? -11.155 -43.291 37.551 1.00 83.07 173 GLN E C 1
ATOM 10184 O O . GLN E 1 173 ? -11.798 -42.595 38.346 1.00 86.53 173 GLN E O 1
ATOM 10190 N N . MET E 1 174 ? -10.073 -42.837 36.927 1.00 76.35 174 MET E N 1
ATOM 10191 C CA . MET E 1 174 ? -9.498 -41.543 37.270 1.00 62.71 174 MET E CA 1
ATOM 10192 C C . MET E 1 174 ? -8.598 -41.117 36.128 1.00 74.85 174 MET E C 1
ATOM 10193 O O . MET E 1 174 ? -8.449 -41.828 35.131 1.00 73.11 174 MET E O 1
ATOM 10198 N N . ASP E 1 175 ? -8.013 -39.930 36.280 1.00 86.87 175 ASP E N 1
ATOM 10199 C CA . ASP E 1 175 ? -7.089 -39.357 35.315 1.00 80.63 175 ASP E CA 1
ATOM 10200 C C . ASP E 1 175 ? -5.693 -39.229 35.920 1.00 80.47 175 ASP E C 1
ATOM 10201 O O . ASP E 1 175 ? -5.533 -38.651 36.999 1.00 87.16 175 ASP E O 1
ATOM 10206 N N . THR E 1 176 ? -4.688 -39.786 35.238 1.00 73.81 176 THR E N 1
ATOM 10207 C CA . THR E 1 176 ? -3.289 -39.549 35.594 1.00 72.95 176 THR E CA 1
ATOM 10208 C C . THR E 1 176 ? -2.497 -39.302 34.317 1.00 82.05 176 THR E C 1
ATOM 10209 O O . THR E 1 176 ? -2.932 -39.645 33.214 1.00 90.74 176 THR E O 1
ATOM 10213 N N . CYS E 1 177 ? -1.316 -38.703 34.479 1.00 79.72 177 CYS E N 1
ATOM 10214 C CA . CYS E 1 177 ? -0.456 -38.429 33.328 1.00 80.07 177 CYS E CA 1
ATOM 10215 C C . CYS E 1 177 ? -0.024 -39.712 32.617 1.00 74.77 177 CYS E C 1
ATOM 10216 O O . CYS E 1 177 ? -0.329 -39.916 31.437 1.00 80.94 177 CYS E O 1
ATOM 10219 N N . GLN E 1 178 ? 0.728 -40.558 33.296 1.00 63.98 178 GLN E N 1
ATOM 10220 C CA . GLN E 1 178 ? 1.202 -41.841 32.770 1.00 58.62 178 GLN E CA 1
ATOM 10221 C C . GLN E 1 178 ? 0.958 -43.008 33.723 1.00 60.44 178 GLN E C 1
ATOM 10222 O O . GLN E 1 178 ? 0.728 -44.136 33.259 1.00 52.73 178 GLN E O 1
ATOM 10228 N N . LEU E 1 179 ? 1.185 -42.800 35.020 1.00 53.26 179 LEU E N 1
ATOM 10229 C CA . LEU E 1 179 ? 1.154 -43.854 36.019 1.00 52.73 179 LEU E CA 1
ATOM 10230 C C . LEU E 1 179 ? -0.168 -44.618 36.043 1.00 67.44 179 LEU E C 1
ATOM 10231 O O . LEU E 1 179 ? -1.261 -44.034 36.040 1.00 68.23 179 LEU E O 1
ATOM 10236 N N . GLN E 1 180 ? -0.040 -45.947 36.116 1.00 79.54 180 GLN E N 1
ATOM 10237 C CA . GLN E 1 180 ? -1.122 -46.900 36.317 1.00 74.88 180 GLN E CA 1
ATOM 10238 C C . GLN E 1 180 ? -0.663 -47.935 37.334 1.00 76.40 180 GLN E C 1
ATOM 10239 O O . GLN E 1 180 ? 0.500 -48.336 37.330 1.00 79.75 180 GLN E O 1
ATOM 10245 N N . MET E 1 181 ? -1.563 -48.373 38.204 1.00 83.06 181 MET E N 1
ATOM 10246 C CA . MET E 1 181 ? -1.192 -49.340 39.230 1.00 82.67 181 MET E CA 1
ATOM 10247 C C . MET E 1 181 ? -2.364 -50.266 39.502 1.00 88.70 181 MET E C 1
ATOM 10248 O O . MET E 1 181 ? -3.527 -49.858 39.419 1.00 100.22 181 MET E O 1
ATOM 10253 N N . GLY E 1 182 ? -2.048 -51.516 39.840 1.00 77.02 182 GLY E N 1
ATOM 10254 C CA . GLY E 1 182 ? -3.078 -52.475 40.177 1.00 75.44 182 GLY E CA 1
ATOM 10255 C C . GLY E 1 182 ? -2.567 -53.529 41.134 1.00 77.18 182 GLY E C 1
ATOM 10256 O O . GLY E 1 182 ? -1.374 -53.612 41.437 1.00 68.91 182 GLY E O 1
ATOM 10257 N N . TYR E 1 183 ? -3.508 -54.352 41.594 1.00 77.49 183 TYR E N 1
ATOM 10258 C CA . TYR E 1 183 ? -3.275 -55.340 42.636 1.00 77.41 183 TYR E CA 1
ATOM 10259 C C . TYR E 1 183 ? -3.959 -56.632 42.227 1.00 73.81 183 TYR E C 1
ATOM 10260 O O . TYR E 1 183 ? -5.140 -56.632 41.883 1.00 68.31 183 TYR E O 1
ATOM 10269 N N . THR E 1 184 ? -3.221 -57.731 42.273 1.00 68.75 184 THR E N 1
ATOM 10270 C CA . THR E 1 184 ? -3.711 -59.013 41.798 1.00 65.77 184 THR E CA 1
ATOM 10271 C C . THR E 1 184 ? -3.371 -60.061 42.835 1.00 71.42 184 THR E C 1
ATOM 10272 O O . THR E 1 184 ? -2.202 -60.203 43.204 1.00 76.59 184 THR E O 1
ATOM 10276 N N . VAL E 1 185 ? -4.395 -60.774 43.317 1.00 72.92 185 VAL E N 1
ATOM 10277 C CA . VAL E 1 185 ? -4.253 -61.846 44.302 1.00 77.52 185 VAL E CA 1
ATOM 10278 C C . VAL E 1 185 ? -4.579 -63.177 43.631 1.00 89.71 185 VAL E C 1
ATOM 10279 O O . VAL E 1 185 ? -5.733 -63.444 43.279 1.00 100.94 185 VAL E O 1
ATOM 10283 N N . LEU E 1 186 ? -3.577 -64.038 43.486 1.00 89.51 186 LEU E N 1
ATOM 10284 C CA . LEU E 1 186 ? -3.831 -65.390 43.017 1.00 79.61 186 LEU E CA 1
ATOM 10285 C C . LEU E 1 186 ? -4.433 -66.216 44.137 1.00 81.84 186 LEU E C 1
ATOM 10286 O O . LEU E 1 186 ? -3.896 -66.244 45.248 1.00 87.08 186 LEU E O 1
ATOM 10291 N N . GLU E 1 187 ? -5.557 -66.876 43.843 1.00 80.87 187 GLU E N 1
ATOM 10292 C CA . GLU E 1 187 ? -6.187 -67.777 44.794 1.00 79.56 187 GLU E CA 1
ATOM 10293 C C . GLU E 1 187 ? -5.294 -68.987 45.019 1.00 86.20 187 GLU E C 1
ATOM 10294 O O . GLU E 1 187 ? -4.481 -69.338 44.160 1.00 91.63 187 GLU E O 1
ATOM 10300 N N . PRO E 1 188 ? -5.426 -69.645 46.166 1.00 84.74 188 PRO E N 1
ATOM 10301 C CA . PRO E 1 188 ? -4.681 -70.885 46.377 1.00 79.75 188 PRO E CA 1
ATOM 10302 C C . PRO E 1 188 ? -4.866 -71.840 45.207 1.00 78.88 188 PRO E C 1
ATOM 10303 O O . PRO E 1 188 ? -5.932 -71.896 44.580 1.00 72.11 188 PRO E O 1
ATOM 10307 N N . GLY E 1 189 ? -3.785 -72.550 44.876 1.00 71.95 189 GLY E N 1
ATOM 10308 C CA . GLY E 1 189 ? -3.804 -73.455 43.749 1.00 73.37 189 GLY E CA 1
ATOM 10309 C C . GLY E 1 189 ? -3.580 -72.807 42.405 1.00 79.09 189 GLY E C 1
ATOM 10310 O O . GLY E 1 189 ? -3.780 -73.469 41.383 1.00 83.85 189 GLY E O 1
ATOM 10311 N N . SER E 1 190 ? -3.201 -71.529 42.369 1.00 76.64 190 SER E N 1
ATOM 10312 C CA . SER E 1 190 ? -2.867 -70.835 41.129 1.00 77.20 190 SER E CA 1
ATOM 10313 C C . SER E 1 190 ? -1.604 -69.997 41.322 1.00 75.92 190 SER E C 1
ATOM 10314 O O . SER E 1 190 ? -1.468 -69.305 42.334 1.00 73.61 190 SER E O 1
ATOM 10317 N N . SER E 1 191 ? -0.603 -70.207 40.470 1.00 80.72 191 SER E N 1
ATOM 10318 C CA . SER E 1 191 ? 0.598 -69.374 40.495 1.00 76.99 191 SER E CA 1
ATOM 10319 C C . SER E 1 191 ? 0.876 -68.531 39.257 1.00 74.34 191 SER E C 1
ATOM 10320 O O . SER E 1 191 ? 1.835 -67.752 39.284 1.00 78.38 191 SER E O 1
ATOM 10323 N N . TRP E 1 192 ? 0.121 -68.669 38.171 1.00 72.39 192 TRP E N 1
ATOM 10324 C CA . TRP E 1 192 ? 0.496 -68.008 36.921 1.00 71.50 192 TRP E CA 1
ATOM 10325 C C . TRP E 1 192 ? -0.099 -66.606 36.847 1.00 74.77 192 TRP E C 1
ATOM 10326 O O . TRP E 1 192 ? -1.287 -66.412 37.104 1.00 76.25 192 TRP E O 1
ATOM 10337 N N . ASN E 1 193 ? 0.733 -65.632 36.504 1.00 86.59 193 ASN E N 1
ATOM 10338 C CA . ASN E 1 193 ? 0.310 -64.250 36.310 1.00 92.72 193 ASN E CA 1
ATOM 10339 C C . ASN E 1 193 ? 0.747 -63.772 34.935 1.00 97.31 193 ASN E C 1
ATOM 10340 O O . ASN E 1 193 ? 1.839 -64.109 34.463 1.00 94.38 193 ASN E O 1
ATOM 10345 N N . THR E 1 194 ? -0.099 -62.955 34.314 1.00 108.76 194 THR E N 1
ATOM 10346 C CA . THR E 1 194 ? 0.117 -62.532 32.940 1.00 115.38 194 THR E CA 1
ATOM 10347 C C . THR E 1 194 ? 0.302 -63.768 32.073 1.00 124.79 194 THR E C 1
ATOM 10348 O O . THR E 1 194 ? 1.308 -63.945 31.389 1.00 125.47 194 THR E O 1
ATOM 10352 N N . MET E 1 195 ? -0.679 -64.662 32.166 1.00 142.96 195 MET E N 1
ATOM 10353 C CA . MET E 1 195 ? -0.583 -65.943 31.481 1.00 166.07 195 MET E CA 1
ATOM 10354 C C . MET E 1 195 ? -0.386 -65.817 29.972 1.00 172.60 195 MET E C 1
ATOM 10355 O O . MET E 1 195 ? 0.309 -66.681 29.409 1.00 176.86 195 MET E O 1
ATOM 10360 N N . PRO E 1 196 ? -0.962 -64.819 29.265 1.00 173.47 196 PRO E N 1
ATOM 10361 C CA . PRO E 1 196 ? -0.613 -64.540 27.867 1.00 172.44 196 PRO E CA 1
ATOM 10362 C C . PRO E 1 196 ? 0.865 -64.754 27.495 1.00 169.72 196 PRO E C 1
ATOM 10363 O O . PRO E 1 196 ? 1.762 -64.073 27.998 1.00 168.04 196 PRO E O 1
ATOM 10367 N N . HIS E 1 198 ? 3.413 -61.273 27.269 1.00 123.86 198 HIS E N 1
ATOM 10368 C CA . HIS E 1 198 ? 3.244 -60.313 26.178 1.00 128.91 198 HIS E CA 1
ATOM 10369 C C . HIS E 1 198 ? 4.202 -59.117 26.306 1.00 125.60 198 HIS E C 1
ATOM 10370 O O . HIS E 1 198 ? 4.734 -58.870 27.383 1.00 126.37 198 HIS E O 1
ATOM 10377 N N . THR E 1 199 ? 4.413 -58.385 25.206 1.00 118.54 199 THR E N 1
ATOM 10378 C CA . THR E 1 199 ? 5.307 -57.228 25.159 1.00 112.05 199 THR E CA 1
ATOM 10379 C C . THR E 1 199 ? 4.542 -56.000 24.694 1.00 113.61 199 THR E C 1
ATOM 10380 O O . THR E 1 199 ? 4.089 -55.948 23.546 1.00 117.09 199 THR E O 1
ATOM 10384 N N . HIS E 1 200 ? 4.443 -54.995 25.556 1.00 112.36 200 HIS E N 1
ATOM 10385 C CA . HIS E 1 200 ? 3.947 -53.691 25.141 1.00 106.90 200 HIS E CA 1
ATOM 10386 C C . HIS E 1 200 ? 5.171 -52.856 24.793 1.00 110.09 200 HIS E C 1
ATOM 10387 O O . HIS E 1 200 ? 5.909 -52.438 25.688 1.00 113.12 200 HIS E O 1
ATOM 10394 N N . ALA E 1 201 ? 5.389 -52.588 23.504 1.00 112.60 201 ALA E N 1
ATOM 10395 C CA . ALA E 1 201 ? 6.579 -51.826 23.130 1.00 116.47 201 ALA E CA 1
ATOM 10396 C C . ALA E 1 201 ? 6.473 -50.356 23.525 1.00 113.21 201 ALA E C 1
ATOM 10397 O O . ALA E 1 201 ? 7.497 -49.669 23.612 1.00 109.02 201 ALA E O 1
ATOM 10399 N N . ARG E 1 202 ? 5.259 -49.875 23.780 1.00 116.18 202 ARG E N 1
ATOM 10400 C CA . ARG E 1 202 ? 4.972 -48.470 24.021 1.00 119.17 202 ARG E CA 1
ATOM 10401 C C . ARG E 1 202 ? 4.854 -48.116 25.509 1.00 117.32 202 ARG E C 1
ATOM 10402 O O . ARG E 1 202 ? 4.507 -46.969 25.832 1.00 109.19 202 ARG E O 1
ATOM 10410 N N . ARG E 1 203 ? 5.107 -49.078 26.409 1.00 110.93 203 ARG E N 1
ATOM 10411 C CA . ARG E 1 203 ? 5.002 -48.915 27.860 1.00 110.68 203 ARG E CA 1
ATOM 10412 C C . ARG E 1 203 ? 5.930 -49.903 28.564 1.00 103.24 203 ARG E C 1
ATOM 10413 O O . ARG E 1 203 ? 6.384 -50.882 27.970 1.00 113.73 203 ARG E O 1
ATOM 10421 N N . MET E 1 204 ? 6.215 -49.640 29.841 1.00 82.92 204 MET E N 1
ATOM 10422 C CA . MET E 1 204 ? 6.989 -50.560 30.664 1.00 73.99 204 MET E CA 1
ATOM 10423 C C . MET E 1 204 ? 6.236 -50.870 31.951 1.00 70.32 204 MET E C 1
ATOM 10424 O O . MET E 1 204 ? 5.333 -50.138 32.358 1.00 74.53 204 MET E O 1
ATOM 10429 N N . GLU E 1 205 ? 6.671 -51.922 32.642 1.00 65.89 205 GLU E N 1
ATOM 10430 C CA . GLU E 1 205 ? 6.012 -52.345 33.872 1.00 75.91 205 GLU E CA 1
ATOM 10431 C C . GLU E 1 205 ? 7.033 -52.767 34.921 1.00 70.20 205 GLU E C 1
ATOM 10432 O O . GLU E 1 205 ? 8.037 -53.400 34.604 1.00 72.38 205 GLU E O 1
ATOM 10438 N N . THR E 1 206 ? 6.713 -52.474 36.182 1.00 61.19 206 THR E N 1
ATOM 10439 C CA . THR E 1 206 ? 7.443 -52.937 37.354 1.00 59.74 206 THR E CA 1
ATOM 10440 C C . THR E 1 206 ? 6.485 -53.728 38.239 1.00 66.40 206 THR E C 1
ATOM 10441 O O . THR E 1 206 ? 5.422 -53.213 38.631 1.00 64.50 206 THR E O 1
ATOM 10445 N N . TYR E 1 207 ? 6.863 -54.964 38.567 1.00 61.39 207 TYR E N 1
ATOM 10446 C CA . TYR E 1 207 ? 6.052 -55.850 39.393 1.00 64.90 207 TYR E CA 1
ATOM 10447 C C . TYR E 1 207 ? 6.666 -55.976 40.779 1.00 70.22 207 TYR E C 1
ATOM 10448 O O . TYR E 1 207 ? 7.880 -56.152 40.903 1.00 73.46 207 TYR E O 1
ATOM 10457 N N . MET E 1 208 ? 5.849 -55.882 41.829 1.00 65.60 208 MET E N 1
ATOM 10458 C CA . MET E 1 208 ? 6.333 -56.139 43.186 1.00 74.05 208 MET E CA 1
ATOM 10459 C C . MET E 1 208 ? 5.526 -57.266 43.822 1.00 79.50 208 MET E C 1
ATOM 10460 O O . MET E 1 208 ? 4.336 -57.096 44.094 1.00 82.08 208 MET E O 1
ATOM 10465 N N . TYR E 1 209 ? 6.182 -58.391 44.115 1.00 79.89 209 TYR E N 1
ATOM 10466 C CA . TYR E 1 209 ? 5.509 -59.582 44.629 1.00 76.41 209 TYR E CA 1
ATOM 10467 C C . TYR E 1 209 ? 5.596 -59.606 46.149 1.00 82.48 209 TYR E C 1
ATOM 10468 O O . TYR E 1 209 ? 6.650 -59.313 46.722 1.00 88.71 209 TYR E O 1
ATOM 10477 N N . PHE E 1 210 ? 4.487 -59.946 46.799 1.00 81.26 210 PHE E N 1
ATOM 10478 C CA . PHE E 1 210 ? 4.419 -59.971 48.258 1.00 82.11 210 PHE E CA 1
ATOM 10479 C C . PHE E 1 210 ? 3.291 -60.908 48.677 1.00 81.66 210 PHE E C 1
ATOM 10480 O O . PHE E 1 210 ? 2.672 -61.572 47.838 1.00 78.56 210 PHE E O 1
ATOM 10488 N N . ASN E 1 211 ? 3.022 -60.960 49.986 1.00 81.12 211 ASN E N 1
ATOM 10489 C CA . ASN E 1 211 ? 2.015 -61.858 50.550 1.00 82.12 211 ASN E CA 1
ATOM 10490 C C . ASN E 1 211 ? 2.217 -63.289 50.070 1.00 84.49 211 ASN E C 1
ATOM 10491 O O . ASN E 1 211 ? 1.301 -63.935 49.555 1.00 81.67 211 ASN E O 1
ATOM 10496 N N . PHE E 1 212 ? 3.434 -63.788 50.228 1.00 79.47 212 PHE E N 1
ATOM 10497 C CA . PHE E 1 212 ? 3.674 -65.179 49.897 1.00 84.30 212 PHE E CA 1
ATOM 10498 C C . PHE E 1 212 ? 2.915 -66.063 50.885 1.00 83.75 212 PHE E C 1
ATOM 10499 O O . PHE E 1 212 ? 2.876 -65.789 52.089 1.00 83.60 212 PHE E O 1
ATOM 10507 N N . ALA E 1 213 ? 2.283 -67.116 50.363 1.00 78.67 213 ALA E N 1
ATOM 10508 C CA . ALA E 1 213 ? 1.478 -67.990 51.211 1.00 77.25 213 ALA E CA 1
ATOM 10509 C C . ALA E 1 213 ? 2.316 -68.585 52.337 1.00 96.26 213 ALA E C 1
ATOM 10510 O O . ALA E 1 213 ? 1.939 -68.509 53.514 1.00 106.19 213 ALA E O 1
ATOM 10512 N N . ASP E 1 214 ? 3.459 -69.178 51.995 1.00 94.39 214 ASP E N 1
ATOM 10513 C CA . ASP E 1 214 ? 4.369 -69.810 52.935 1.00 98.80 214 ASP E CA 1
ATOM 10514 C C . ASP E 1 214 ? 5.750 -69.180 52.816 1.00 97.34 214 ASP E C 1
ATOM 10515 O O . ASP E 1 214 ? 6.096 -68.627 51.766 1.00 92.38 214 ASP E O 1
ATOM 10520 N N . PRO E 1 215 ? 6.572 -69.245 53.867 1.00 97.55 215 PRO E N 1
ATOM 10521 C CA . PRO E 1 215 ? 7.922 -68.663 53.763 1.00 98.67 215 PRO E CA 1
ATOM 10522 C C . PRO E 1 215 ? 8.764 -69.354 52.721 1.00 99.68 215 PRO E C 1
ATOM 10523 O O . PRO E 1 215 ? 9.720 -68.762 52.207 1.00 98.13 215 PRO E O 1
ATOM 10527 N N . GLU E 1 216 ? 8.397 -70.573 52.351 1.00 102.41 216 GLU E N 1
ATOM 10528 C CA . GLU E 1 216 ? 9.150 -71.350 51.387 1.00 100.97 216 GLU E CA 1
ATOM 10529 C C . GLU E 1 216 ? 8.794 -70.979 49.954 1.00 95.85 216 GLU E C 1
ATOM 10530 O O . GLU E 1 216 ? 9.457 -71.444 49.022 1.00 97.34 216 GLU E O 1
ATOM 10536 N N . THR E 1 217 ? 7.789 -70.125 49.769 1.00 92.79 217 THR E N 1
ATOM 10537 C CA . THR E 1 217 ? 7.325 -69.764 48.438 1.00 80.61 217 THR E CA 1
ATOM 10538 C C . THR E 1 217 ? 8.406 -69.005 47.676 1.00 72.84 217 THR E C 1
ATOM 10539 O O . THR E 1 217 ? 9.155 -68.209 48.250 1.00 72.73 217 THR E O 1
ATOM 10543 N N . ARG E 1 218 ? 8.508 -69.273 46.378 1.00 65.20 218 ARG E N 1
ATOM 10544 C CA . ARG E 1 218 ? 9.349 -68.461 45.513 1.00 73.03 218 ARG E CA 1
ATOM 10545 C C . ARG E 1 218 ? 8.615 -68.255 44.200 1.00 68.22 218 ARG E C 1
ATOM 10546 O O . ARG E 1 218 ? 7.839 -69.109 43.765 1.00 59.18 218 ARG E O 1
ATOM 10554 N N . VAL E 1 219 ? 8.883 -67.124 43.560 1.00 71.29 219 VAL E N 1
ATOM 10555 C CA . VAL E 1 219 ? 8.296 -66.787 42.272 1.00 69.73 219 VAL E CA 1
ATOM 10556 C C . VAL E 1 219 ? 9.401 -66.661 41.236 1.00 66.56 219 VAL E C 1
ATOM 10557 O O . VAL E 1 219 ? 10.426 -66.020 41.489 1.00 66.51 219 VAL E O 1
ATOM 10561 N N . PHE E 1 220 ? 9.195 -67.293 40.087 1.00 66.52 220 PHE E N 1
ATOM 10562 C CA . PHE E 1 220 ? 10.100 -67.206 38.953 1.00 61.06 220 PHE E CA 1
ATOM 10563 C C . PHE E 1 220 ? 9.489 -66.243 37.940 1.00 69.58 220 PHE E C 1
ATOM 10564 O O . PHE E 1 220 ? 8.483 -66.565 37.301 1.00 72.30 220 PHE E O 1
ATOM 10572 N N . HIS E 1 221 ? 10.108 -65.067 37.789 1.00 65.60 221 HIS E N 1
ATOM 10573 C CA . HIS E 1 221 ? 9.663 -64.048 36.851 1.00 61.77 221 HIS E CA 1
ATOM 10574 C C . HIS E 1 221 ? 10.526 -64.092 35.594 1.00 61.75 221 HIS E C 1
ATOM 10575 O O . HIS E 1 221 ? 11.746 -63.928 35.669 1.00 68.20 221 HIS E O 1
ATOM 10582 N N . PHE E 1 222 ? 9.888 -64.278 34.446 1.00 65.58 222 PHE E N 1
ATOM 10583 C CA . PHE E 1 222 ? 10.563 -64.312 33.156 1.00 66.48 222 PHE E CA 1
ATOM 10584 C C . PHE E 1 222 ? 10.629 -62.932 32.529 1.00 70.54 222 PHE E C 1
ATOM 10585 O O . PHE E 1 222 ? 9.664 -62.168 32.585 1.00 88.72 222 PHE E O 1
ATOM 10593 N N . LEU E 1 223 ? 11.768 -62.630 31.914 1.00 72.62 223 LEU E N 1
ATOM 10594 C CA . LEU E 1 223 ? 11.951 -61.425 31.116 1.00 73.55 223 LEU E CA 1
ATOM 10595 C C . LEU E 1 223 ? 12.775 -61.754 29.872 1.00 70.29 223 LEU E C 1
ATOM 10596 O O . LEU E 1 223 ? 13.293 -62.863 29.716 1.00 80.88 223 LEU E O 1
ATOM 10601 N N . GLY E 1 224 ? 12.883 -60.776 28.986 1.00 63.30 224 GLY E N 1
ATOM 10602 C CA . GLY E 1 224 ? 13.570 -60.886 27.713 1.00 64.25 224 GLY E CA 1
ATOM 10603 C C . GLY E 1 224 ? 12.598 -60.873 26.549 1.00 71.80 224 GLY E C 1
ATOM 10604 O O . GLY E 1 224 ? 11.384 -60.993 26.712 1.00 89.41 224 GLY E O 1
ATOM 10605 N N . LYS E 1 225 ? 13.143 -60.672 25.345 1.00 63.01 225 LYS E N 1
ATOM 10606 C CA . LYS E 1 225 ? 12.292 -60.831 24.172 1.00 69.78 225 LYS E CA 1
ATOM 10607 C C . LYS E 1 225 ? 11.764 -62.267 24.153 1.00 77.82 225 LYS E C 1
ATOM 10608 O O . LYS E 1 225 ? 12.415 -63.170 24.688 1.00 80.62 225 LYS E O 1
ATOM 10614 N N . PRO E 1 226 ? 10.567 -62.505 23.592 1.00 84.55 226 PRO E N 1
ATOM 10615 C CA . PRO E 1 226 ? 9.951 -63.845 23.717 1.00 85.19 226 PRO E CA 1
ATOM 10616 C C . PRO E 1 226 ? 10.824 -65.008 23.249 1.00 93.55 226 PRO E C 1
ATOM 10617 O O . PRO E 1 226 ? 10.733 -66.095 23.832 1.00 83.23 226 PRO E O 1
ATOM 10621 N N . ASP E 1 227 ? 11.705 -64.814 22.264 1.00 112.15 227 ASP E N 1
ATOM 10622 C CA . ASP E 1 227 ? 12.541 -65.930 21.834 1.00 127.64 227 ASP E CA 1
ATOM 10623 C C . ASP E 1 227 ? 13.716 -66.173 22.778 1.00 124.28 227 ASP E C 1
ATOM 10624 O O . ASP E 1 227 ? 14.119 -67.322 22.970 1.00 135.97 227 ASP E O 1
ATOM 10629 N N . GLU E 1 228 ? 14.304 -65.135 23.364 1.00 103.91 228 GLU E N 1
ATOM 10630 C CA . GLU E 1 228 ? 15.395 -65.338 24.312 1.00 90.65 228 GLU E CA 1
ATOM 10631 C C . GLU E 1 228 ? 14.926 -64.912 25.698 1.00 80.77 228 GLU E C 1
ATOM 10632 O O . GLU E 1 228 ? 15.104 -63.754 26.078 1.00 89.15 228 GLU E O 1
ATOM 10638 N N . THR E 1 229 ? 14.505 -65.875 26.518 1.00 68.95 229 THR E N 1
ATOM 10639 C CA . THR E 1 229 ? 13.909 -65.577 27.817 1.00 71.22 229 THR E CA 1
ATOM 10640 C C . THR E 1 229 ? 14.818 -66.030 28.945 1.00 70.75 229 THR E C 1
ATOM 10641 O O . THR E 1 229 ? 15.314 -67.158 28.940 1.00 82.59 229 THR E O 1
ATOM 10645 N N . ARG E 1 230 ? 14.956 -65.177 29.946 1.00 62.13 230 ARG E N 1
ATOM 10646 C CA . ARG E 1 230 ? 15.683 -65.448 31.178 1.00 62.35 230 ARG E CA 1
ATOM 10647 C C . ARG E 1 230 ? 14.700 -65.391 32.338 1.00 67.58 230 ARG E C 1
ATOM 10648 O O . ARG E 1 230 ? 13.546 -64.992 32.164 1.00 70.51 230 ARG E O 1
ATOM 10656 N N . HIS E 1 231 ? 15.162 -65.703 33.549 1.00 63.06 231 HIS E N 1
ATOM 10657 C CA . HIS E 1 231 ? 14.256 -65.583 34.685 1.00 66.61 231 HIS E CA 1
ATOM 10658 C C . HIS E 1 231 ? 15.024 -65.165 35.930 1.00 70.56 231 HIS E C 1
ATOM 10659 O O . HIS E 1 231 ? 16.203 -65.471 36.079 1.00 69.60 231 HIS E O 1
ATOM 10666 N N . ILE E 1 232 ? 14.338 -64.457 36.823 1.00 71.11 232 ILE E N 1
ATOM 10667 C CA . ILE E 1 232 ? 14.859 -64.117 38.140 1.00 67.87 232 ILE E CA 1
ATOM 10668 C C . ILE E 1 232 ? 13.952 -64.777 39.167 1.00 66.12 232 ILE E C 1
ATOM 10669 O O . ILE E 1 232 ? 12.731 -64.775 39.001 1.00 68.15 232 ILE E O 1
ATOM 10674 N N . THR E 1 233 ? 14.529 -65.385 40.195 1.00 64.28 233 THR E N 1
ATOM 10675 C CA . THR E 1 233 ? 13.727 -66.000 41.242 1.00 64.17 233 THR E CA 1
ATOM 10676 C C . THR E 1 233 ? 13.625 -65.048 42.427 1.00 68.80 233 THR E C 1
ATOM 10677 O O . THR E 1 233 ? 14.633 -64.501 42.882 1.00 67.69 233 THR E O 1
ATOM 10681 N N . LEU E 1 234 ? 12.396 -64.861 42.915 1.00 74.64 234 LEU E N 1
ATOM 10682 C CA . LEU E 1 234 ? 12.035 -63.792 43.839 1.00 75.42 234 LEU E CA 1
ATOM 10683 C C . LEU E 1 234 ? 11.626 -64.347 45.199 1.00 75.87 234 LEU E C 1
ATOM 10684 O O . LEU E 1 234 ? 10.911 -65.349 45.275 1.00 72.71 234 LEU E O 1
ATOM 10689 N N . PHE E 1 235 ? 12.131 -63.732 46.266 1.00 83.43 235 PHE E N 1
ATOM 10690 C CA . PHE E 1 235 ? 11.613 -63.942 47.608 1.00 84.08 235 PHE E CA 1
ATOM 10691 C C . PHE E 1 235 ? 10.448 -62.987 47.866 1.00 86.71 235 PHE E C 1
ATOM 10692 O O . PHE E 1 235 ? 10.035 -62.210 47.003 1.00 91.51 235 PHE E O 1
ATOM 10700 N N . ASN E 1 236 ? 9.897 -63.052 49.069 1.00 79.44 236 ASN E N 1
ATOM 10701 C CA . ASN E 1 236 ? 8.802 -62.170 49.427 1.00 76.38 236 ASN E CA 1
ATOM 10702 C C . ASN E 1 236 ? 9.266 -60.708 49.468 1.00 83.10 236 ASN E C 1
ATOM 10703 O O . ASN E 1 236 ? 10.412 -60.406 49.807 1.00 93.02 236 ASN E O 1
ATOM 10708 N N . GLU E 1 237 ? 8.366 -59.800 49.063 1.00 89.40 237 GLU E N 1
ATOM 10709 C CA . GLU E 1 237 ? 8.588 -58.346 49.112 1.00 83.01 237 GLU E CA 1
ATOM 10710 C C . GLU E 1 237 ? 9.829 -57.932 48.313 1.00 83.96 237 GLU E C 1
ATOM 10711 O O . GLU E 1 237 ? 10.772 -57.323 48.825 1.00 82.94 237 GLU E O 1
ATOM 10717 N N . GLN E 1 238 ? 9.843 -58.338 47.051 1.00 78.47 238 GLN E N 1
ATOM 10718 C CA . GLN E 1 238 ? 10.853 -57.931 46.094 1.00 68.48 238 GLN E CA 1
ATOM 10719 C C . GLN E 1 238 ? 10.156 -57.542 44.804 1.00 65.24 238 GLN E C 1
ATOM 10720 O O . GLN E 1 238 ? 9.033 -57.970 44.539 1.00 76.37 238 GLN E O 1
ATOM 10726 N N . ALA E 1 239 ? 10.844 -56.755 43.983 1.00 66.52 239 ALA E N 1
ATOM 10727 C CA . ALA E 1 239 ? 10.264 -56.176 42.782 1.00 67.22 239 ALA E CA 1
ATOM 10728 C C . ALA E 1 239 ? 11.215 -56.335 41.605 1.00 67.63 239 ALA E C 1
ATOM 10729 O O . ALA E 1 239 ? 12.433 -56.391 41.787 1.00 77.18 239 ALA E O 1
ATOM 10731 N N . VAL E 1 240 ? 10.654 -56.402 40.392 1.00 57.98 240 VAL E N 1
ATOM 10732 C CA . VAL E 1 240 ? 11.445 -56.566 39.173 1.00 64.76 240 VAL E CA 1
ATOM 10733 C C . VAL E 1 240 ? 10.898 -55.658 38.073 1.00 59.11 240 VAL E C 1
ATOM 10734 O O . VAL E 1 240 ? 9.684 -55.566 37.877 1.00 71.24 240 VAL E O 1
ATOM 10738 N N . VAL E 1 241 ? 11.814 -55.010 37.338 1.00 59.08 241 VAL E N 1
ATOM 10739 C CA . VAL E 1 241 ? 11.505 -54.064 36.261 1.00 58.50 241 VAL E CA 1
ATOM 10740 C C . VAL E 1 241 ? 11.434 -54.773 34.911 1.00 55.00 241 VAL E C 1
ATOM 10741 O O . VAL E 1 241 ? 12.336 -55.523 34.545 1.00 65.29 241 VAL E O 1
ATOM 10745 N N . ASN E 1 242 ? 10.394 -54.484 34.142 1.00 56.06 242 ASN E N 1
ATOM 10746 C CA . ASN E 1 242 ? 10.169 -55.098 32.830 1.00 60.77 242 ASN E CA 1
ATOM 10747 C C . ASN E 1 242 ? 10.262 -54.045 31.754 1.00 64.54 242 ASN E C 1
ATOM 10748 O O . ASN E 1 242 ? 9.331 -53.242 31.579 1.00 79.04 242 ASN E O 1
ATOM 10753 N N . PRO E 1 243 ? 11.356 -53.999 31.018 1.00 64.05 243 PRO E N 1
ATOM 10754 C CA . PRO E 1 243 ? 11.466 -53.031 29.927 1.00 59.34 243 PRO E CA 1
ATOM 10755 C C . PRO E 1 243 ? 10.402 -53.279 28.862 1.00 68.68 243 PRO E C 1
ATOM 10756 O O . PRO E 1 243 ? 9.769 -54.338 28.802 1.00 68.73 243 PRO E O 1
ATOM 10760 N N . SER E 1 244 ? 10.186 -52.257 28.031 1.00 71.10 244 SER E N 1
ATOM 10761 C CA . SER E 1 244 ? 9.150 -52.330 27.003 1.00 77.48 244 SER E CA 1
ATOM 10762 C C . SER E 1 244 ? 9.364 -53.509 26.068 1.00 73.97 244 SER E C 1
ATOM 10763 O O . SER E 1 244 ? 8.406 -54.013 25.473 1.00 78.74 244 SER E O 1
ATOM 10766 N N . TRP E 1 245 ? 10.606 -53.937 25.892 1.00 65.65 245 TRP E N 1
ATOM 10767 C CA . TRP E 1 245 ? 10.922 -54.974 24.926 1.00 65.38 245 TRP E CA 1
ATOM 10768 C C . TRP E 1 245 ? 10.816 -56.378 25.506 1.00 66.89 245 TRP E C 1
ATOM 10769 O O . TRP E 1 245 ? 11.000 -57.354 24.771 1.00 69.69 245 TRP E O 1
ATOM 10780 N N . SER E 1 246 ? 10.508 -56.508 26.793 1.00 66.46 246 SER E N 1
ATOM 10781 C CA . SER E 1 246 ? 10.475 -57.804 27.456 1.00 64.66 246 SER E CA 1
ATOM 10782 C C . SER E 1 246 ? 9.045 -58.203 27.814 1.00 65.84 246 SER E C 1
ATOM 10783 O O . SER E 1 246 ? 8.217 -57.373 28.196 1.00 59.29 246 SER E O 1
ATOM 10786 N N . ILE E 1 247 ? 8.804 -59.510 27.745 1.00 66.35 247 ILE E N 1
ATOM 10787 C CA . ILE E 1 247 ? 7.559 -60.108 28.174 1.00 66.12 247 ILE E CA 1
ATOM 10788 C C . ILE E 1 247 ? 7.403 -60.026 29.694 1.00 72.20 247 ILE E C 1
ATOM 10789 O O . ILE E 1 247 ? 8.344 -59.765 30.443 1.00 72.83 247 ILE E O 1
ATOM 10794 N N . HIS E 1 248 ? 6.168 -60.215 30.148 1.00 87.21 248 HIS E N 1
ATOM 10795 C CA . HIS E 1 248 ? 5.829 -60.188 31.568 1.00 93.90 248 HIS E CA 1
ATOM 10796 C C . HIS E 1 248 ? 5.246 -61.540 31.935 1.00 87.94 248 HIS E C 1
ATOM 10797 O O . HIS E 1 248 ? 4.176 -61.904 31.448 1.00 84.86 248 HIS E O 1
ATOM 10804 N N . CYS E 1 249 ? 5.976 -62.292 32.754 1.00 86.07 249 CYS E N 1
ATOM 10805 C CA . CYS E 1 249 ? 5.528 -63.588 33.231 1.00 77.20 249 CYS E CA 1
ATOM 10806 C C . CYS E 1 249 ? 6.063 -63.792 34.629 1.00 70.33 249 CYS E C 1
ATOM 10807 O O . CYS E 1 249 ? 7.106 -63.254 34.998 1.00 74.50 249 CYS E O 1
ATOM 10810 N N . GLY E 1 250 ? 5.368 -64.639 35.371 1.00 63.58 250 GLY E N 1
ATOM 10811 C CA . GLY E 1 250 ? 5.846 -65.098 36.656 1.00 65.66 250 GLY E CA 1
ATOM 10812 C C . GLY E 1 250 ? 5.135 -66.381 37.011 1.00 79.45 250 GLY E C 1
ATOM 10813 O O . GLY E 1 250 ? 3.985 -66.601 36.616 1.00 85.42 250 GLY E O 1
ATOM 10814 N N . VAL E 1 251 ? 5.825 -67.231 37.773 1.00 79.34 251 VAL E N 1
ATOM 10815 C CA . VAL E 1 251 ? 5.273 -68.475 38.293 1.00 84.64 251 VAL E CA 1
ATOM 10816 C C . VAL E 1 251 ? 5.723 -68.634 39.735 1.00 87.47 251 VAL E C 1
ATOM 10817 O O . VAL E 1 251 ? 6.914 -68.508 40.033 1.00 98.72 251 VAL E O 1
ATOM 10821 N N . GLY E 1 252 ? 4.783 -68.936 40.621 1.00 78.28 252 GLY E N 1
ATOM 10822 C CA . GLY E 1 252 ? 5.099 -69.252 41.993 1.00 71.87 252 GLY E CA 1
ATOM 10823 C C . GLY E 1 252 ? 5.066 -70.749 42.243 1.00 76.89 252 GLY E C 1
ATOM 10824 O O . GLY E 1 252 ? 4.579 -71.530 41.427 1.00 66.37 252 GLY E O 1
ATOM 10825 N N . THR E 1 253 ? 5.661 -71.155 43.366 1.00 84.93 253 THR E N 1
ATOM 10826 C CA . THR E 1 253 ? 5.483 -72.515 43.853 1.00 85.77 253 THR E CA 1
ATOM 10827 C C . THR E 1 253 ? 4.190 -72.669 44.630 1.00 95.26 253 THR E C 1
ATOM 10828 O O . THR E 1 253 ? 3.707 -73.796 44.789 1.00 101.66 253 THR E O 1
ATOM 10832 N N . THR E 1 254 ? 3.640 -71.559 45.120 1.00 97.40 254 THR E N 1
ATOM 10833 C CA . THR E 1 254 ? 2.304 -71.474 45.693 1.00 92.09 254 THR E CA 1
ATOM 10834 C C . THR E 1 254 ? 1.675 -70.195 45.170 1.00 85.87 254 THR E C 1
ATOM 10835 O O . THR E 1 254 ? 2.250 -69.498 44.331 1.00 77.80 254 THR E O 1
ATOM 10839 N N . ASN E 1 255 ? 0.493 -69.879 45.685 1.00 87.12 255 ASN E N 1
ATOM 10840 C CA . ASN E 1 255 ? -0.157 -68.622 45.368 1.00 79.25 255 ASN E CA 1
ATOM 10841 C C . ASN E 1 255 ? 0.541 -67.471 46.088 1.00 73.57 255 ASN E C 1
ATOM 10842 O O . ASN E 1 255 ? 1.327 -67.666 47.021 1.00 72.43 255 ASN E O 1
ATOM 10847 N N . TYR E 1 256 ? 0.244 -66.260 45.635 1.00 72.41 256 TYR E N 1
ATOM 10848 C CA . TYR E 1 256 ? 0.937 -65.048 46.062 1.00 79.13 256 TYR E CA 1
ATOM 10849 C C . TYR E 1 256 ? 0.131 -63.843 45.576 1.00 87.68 256 TYR E C 1
A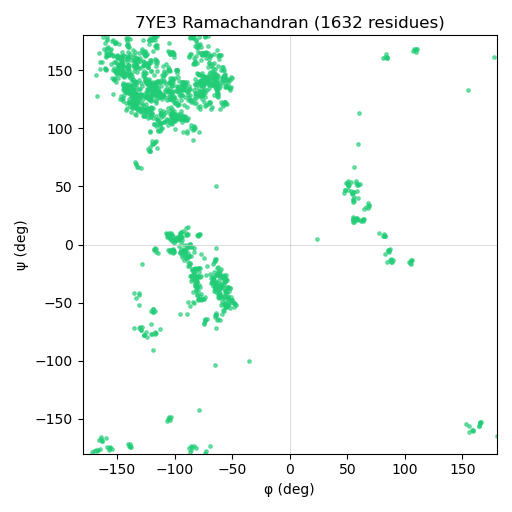TOM 10850 O O . TYR E 1 256 ? -0.927 -63.988 44.951 1.00 82.56 256 TYR E O 1
ATOM 10859 N N . ALA E 1 257 ? 0.658 -62.645 45.841 1.00 94.26 257 ALA E N 1
ATOM 10860 C CA . ALA E 1 257 ? 0.088 -61.408 45.323 1.00 106.11 257 ALA E CA 1
ATOM 10861 C C . ALA E 1 257 ? 1.194 -60.518 44.766 1.00 105.66 257 ALA E C 1
ATOM 10862 O O . ALA E 1 257 ? 2.368 -60.655 45.123 1.00 110.77 257 ALA E O 1
ATOM 10864 N N . PHE E 1 258 ? 0.810 -59.603 43.875 1.00 89.29 258 PHE E N 1
ATOM 10865 C CA . PHE E 1 258 ? 1.749 -58.606 43.381 1.00 83.94 258 PHE E CA 1
ATOM 10866 C C . PHE E 1 258 ? 1.021 -57.326 42.994 1.00 82.43 258 PHE E C 1
ATOM 10867 O O . PHE E 1 258 ? -0.103 -57.363 42.492 1.00 80.36 258 PHE E O 1
ATOM 10875 N N . ILE E 1 259 ? 1.707 -56.201 43.168 1.00 79.65 259 ILE E N 1
ATOM 10876 C CA . ILE E 1 259 ? 1.276 -54.913 42.645 1.00 71.43 259 ILE E CA 1
ATOM 10877 C C . ILE E 1 259 ? 2.069 -54.631 41.382 1.00 69.95 259 ILE E C 1
ATOM 10878 O O . ILE E 1 259 ? 3.305 -54.688 41.393 1.00 77.94 259 ILE E O 1
ATOM 10883 N N . TRP E 1 260 ? 1.370 -54.331 40.296 1.00 63.17 260 TRP E N 1
ATOM 10884 C CA . TRP E 1 260 ? 2.012 -53.899 39.063 1.00 64.57 260 TRP E CA 1
ATOM 10885 C C . TRP E 1 260 ? 1.917 -52.388 38.965 1.00 71.26 260 TRP E C 1
ATOM 10886 O O . TRP E 1 260 ? 0.939 -51.792 39.410 1.00 69.61 260 TRP E O 1
ATOM 10897 N N . ALA E 1 261 ? 2.963 -51.768 38.432 1.00 73.36 261 ALA E N 1
ATOM 10898 C CA . ALA E 1 261 ? 2.960 -50.338 38.166 1.00 63.44 261 ALA E CA 1
ATOM 10899 C C . ALA E 1 261 ? 3.441 -50.121 36.743 1.00 66.33 261 ALA E C 1
ATOM 10900 O O . ALA E 1 261 ? 4.488 -50.647 36.340 1.00 63.52 261 ALA E O 1
ATOM 10902 N N . MET E 1 262 ? 2.669 -49.362 35.985 1.00 64.60 262 MET E N 1
ATOM 10903 C CA . MET E 1 262 ? 2.912 -49.192 34.568 1.00 64.78 262 MET E CA 1
ATOM 10904 C C . MET E 1 262 ? 3.036 -47.709 34.256 1.00 68.31 262 MET E C 1
ATOM 10905 O O . MET E 1 262 ? 2.494 -46.853 34.959 1.00 78.90 262 MET E O 1
ATOM 10910 N N . CYS E 1 263 ? 3.869 -47.414 33.276 1.00 64.32 263 CYS E N 1
ATOM 10911 C CA . CYS E 1 263 ? 3.991 -46.086 32.701 1.00 67.83 263 CYS E CA 1
ATOM 10912 C C . CYS E 1 263 ? 4.601 -46.293 31.329 1.00 70.18 263 CYS E C 1
ATOM 10913 O O . CYS E 1 263 ? 4.924 -47.417 30.945 1.00 75.28 263 CYS E O 1
ATOM 10916 N N . GLY E 1 264 ? 4.743 -45.222 30.573 1.00 69.65 264 GLY E N 1
ATOM 10917 C CA . GLY E 1 264 ? 5.159 -45.437 29.209 1.00 76.47 264 GLY E CA 1
ATOM 10918 C C . GLY E 1 264 ? 4.715 -44.276 28.362 1.00 84.70 264 GLY E C 1
ATOM 10919 O O . GLY E 1 264 ? 4.521 -43.172 28.861 1.00 95.36 264 GLY E O 1
ATOM 10920 N N . GLU E 1 265 ? 4.578 -44.547 27.074 1.00 87.65 265 GLU E N 1
ATOM 10921 C CA . GLU E 1 265 ? 4.227 -43.467 26.175 1.00 94.34 265 GLU E CA 1
ATOM 10922 C C . GLU E 1 265 ? 2.724 -43.270 26.026 1.00 116.26 265 GLU E C 1
ATOM 10923 O O . GLU E 1 265 ? 2.291 -42.198 25.589 1.00 116.77 265 GLU E O 1
ATOM 10929 N N . ASN E 1 266 ? 1.925 -44.244 26.456 1.00 125.87 266 ASN E N 1
ATOM 10930 C CA . ASN E 1 266 ? 0.471 -44.175 26.437 1.00 121.63 266 ASN E CA 1
ATOM 10931 C C . ASN E 1 266 ? -0.079 -44.913 27.655 1.00 125.00 266 ASN E C 1
ATOM 10932 O O . ASN E 1 266 ? 0.660 -45.584 28.381 1.00 123.70 266 ASN E O 1
ATOM 10937 N N . GLN E 1 267 ? -1.366 -44.693 27.938 1.00 129.19 267 GLN E N 1
ATOM 10938 C CA . GLN E 1 267 ? -2.086 -45.441 28.967 1.00 127.09 267 GLN E CA 1
ATOM 10939 C C . GLN E 1 267 ? -2.972 -46.564 28.425 1.00 139.51 267 GLN E C 1
ATOM 10940 O O . GLN E 1 267 ? -3.640 -47.238 29.218 1.00 147.30 267 GLN E O 1
ATOM 10946 N N . THR E 1 268 ? -3.000 -46.788 27.113 1.00 143.25 268 THR E N 1
ATOM 10947 C CA . THR E 1 268 ? -3.921 -47.761 26.517 1.00 145.94 268 THR E CA 1
ATOM 10948 C C . THR E 1 268 ? -3.666 -49.212 26.942 1.00 145.74 268 THR E C 1
ATOM 10949 O O . THR E 1 268 ? -2.664 -49.526 27.578 1.00 143.77 268 THR E O 1
ATOM 10953 N N . MET E 1 272 ? -1.028 -53.350 23.510 1.00 159.55 272 MET E N 1
ATOM 10954 C CA . MET E 1 272 ? -0.060 -54.385 23.857 1.00 162.13 272 MET E CA 1
ATOM 10955 C C . MET E 1 272 ? -0.145 -55.554 22.870 1.00 168.15 272 MET E C 1
ATOM 10956 O O . MET E 1 272 ? -1.238 -56.017 22.532 1.00 169.17 272 MET E O 1
ATOM 10961 N N . ASP E 1 273 ? 1.015 -55.999 22.386 1.00 168.11 273 ASP E N 1
ATOM 10962 C CA . ASP E 1 273 ? 1.090 -57.147 21.490 1.00 168.07 273 ASP E CA 1
ATOM 10963 C C . ASP E 1 273 ? 1.056 -58.442 22.295 1.00 159.92 273 ASP E C 1
ATOM 10964 O O . ASP E 1 273 ? 1.704 -58.556 23.338 1.00 162.16 273 ASP E O 1
ATOM 10969 N N . GLN E 1 274 ? 0.311 -59.426 21.799 1.00 148.41 274 GLN E N 1
ATOM 10970 C CA . GLN E 1 274 ? 0.109 -60.671 22.541 1.00 130.79 274 GLN E CA 1
ATOM 10971 C C . GLN E 1 274 ? 1.082 -61.776 22.115 1.00 119.76 274 GLN E C 1
ATOM 10972 O O . GLN E 1 274 ? 1.429 -61.906 20.941 1.00 109.69 274 GLN E O 1
ATOM 10978 N N . GLU E 1 279 ? 7.669 -68.876 22.799 1.00 132.99 279 GLU E N 1
ATOM 10979 C CA . GLU E 1 279 ? 8.807 -68.494 23.635 1.00 136.03 279 GLU E CA 1
ATOM 10980 C C . GLU E 1 279 ? 9.992 -69.469 23.531 1.00 134.25 279 GLU E C 1
ATOM 10981 O O . GLU E 1 279 ? 9.803 -70.676 23.377 1.00 135.06 279 GLU E O 1
ATOM 10987 N N . LEU E 1 280 ? 11.205 -68.920 23.628 1.00 129.23 280 LEU E N 1
ATOM 10988 C CA . LEU E 1 280 ? 12.468 -69.672 23.559 1.00 124.05 280 LEU E CA 1
ATOM 10989 C C . LEU E 1 280 ? 12.580 -70.561 22.317 1.00 116.06 280 LEU E C 1
ATOM 10990 O O . LEU E 1 280 ? 13.481 -70.392 21.490 1.00 107.04 280 LEU E O 1
ATOM 10995 N N . SER F 1 2 ? 9.092 -44.644 1.671 1.00 141.26 2 SER F N 1
ATOM 10996 C CA . SER F 1 2 ? 9.739 -43.346 1.789 1.00 139.52 2 SER F CA 1
ATOM 10997 C C . SER F 1 2 ? 9.506 -42.747 3.168 1.00 138.03 2 SER F C 1
ATOM 10998 O O . SER F 1 2 ? 9.839 -41.596 3.413 1.00 140.02 2 SER F O 1
ATOM 11001 N N . PHE F 1 3 ? 8.915 -43.526 4.070 1.00 132.07 3 PHE F N 1
ATOM 11002 C CA . PHE F 1 3 ? 8.858 -43.174 5.481 1.00 124.60 3 PHE F CA 1
ATOM 11003 C C . PHE F 1 3 ? 9.595 -44.268 6.229 1.00 125.69 3 PHE F C 1
ATOM 11004 O O . PHE F 1 3 ? 9.364 -45.456 5.974 1.00 124.77 3 PHE F O 1
ATOM 11012 N N . SER F 1 4 ? 10.459 -43.876 7.161 1.00 121.40 4 SER F N 1
ATOM 11013 C CA . SER F 1 4 ? 11.184 -44.861 7.945 1.00 109.48 4 SER F CA 1
ATOM 11014 C C . SER F 1 4 ? 11.276 -44.389 9.389 1.00 103.87 4 SER F C 1
ATOM 11015 O O . SER F 1 4 ? 11.428 -43.194 9.652 1.00 104.59 4 SER F O 1
ATOM 11018 N N . MET F 1 5 ? 11.071 -45.319 10.316 1.00 103.09 5 MET F N 1
ATOM 11019 C CA . MET F 1 5 ? 11.352 -45.116 11.732 1.00 96.83 5 MET F CA 1
ATOM 11020 C C . MET F 1 5 ? 12.032 -46.353 12.284 1.00 98.15 5 MET F C 1
ATOM 11021 O O . MET F 1 5 ? 11.486 -47.455 12.190 1.00 108.40 5 MET F O 1
ATOM 11026 N N . VAL F 1 6 ? 13.222 -46.182 12.834 1.00 89.18 6 VAL F N 1
ATOM 11027 C CA . VAL F 1 6 ? 13.953 -47.283 13.436 1.00 87.37 6 VAL F CA 1
ATOM 11028 C C . VAL F 1 6 ? 13.956 -47.064 14.941 1.00 82.27 6 VAL F C 1
ATOM 11029 O O . VAL F 1 6 ? 13.762 -45.945 15.431 1.00 85.58 6 VAL F O 1
ATOM 11033 N N . THR F 1 7 ? 14.077 -48.156 15.675 1.00 88.55 7 THR F N 1
ATOM 11034 C CA . THR F 1 7 ? 14.153 -48.109 17.126 1.00 93.41 7 THR F CA 1
ATOM 11035 C C . THR F 1 7 ? 15.593 -48.347 17.580 1.00 92.99 7 THR F C 1
ATOM 11036 O O . THR F 1 7 ? 16.342 -49.114 16.964 1.00 100.13 7 THR F O 1
ATOM 11040 N N . ARG F 1 8 ? 15.990 -47.643 18.630 1.00 78.42 8 ARG F N 1
ATOM 11041 C CA . ARG F 1 8 ? 17.304 -47.785 19.235 1.00 74.78 8 ARG F CA 1
ATOM 11042 C C . ARG F 1 8 ? 17.099 -47.871 20.737 1.00 77.83 8 ARG F C 1
ATOM 11043 O O . ARG F 1 8 ? 16.344 -47.077 21.309 1.00 81.45 8 ARG F O 1
ATOM 11051 N N . TYR F 1 9 ? 17.688 -48.889 21.352 1.00 73.92 9 TYR F N 1
ATOM 11052 C CA . TYR F 1 9 ? 17.560 -49.106 22.784 1.00 67.89 9 TYR F CA 1
ATOM 11053 C C . TYR F 1 9 ? 18.556 -48.256 23.563 1.00 60.34 9 TYR F C 1
ATOM 11054 O O . TYR F 1 9 ? 19.571 -47.793 23.040 1.00 71.29 9 TYR F O 1
ATOM 11063 N N . ALA F 1 10 ? 18.211 -48.007 24.819 1.00 58.14 10 ALA F N 1
ATOM 11064 C CA . ALA F 1 10 ? 19.087 -47.351 25.763 1.00 59.50 10 ALA F CA 1
ATOM 11065 C C . ALA F 1 10 ? 20.094 -48.349 26.321 1.00 71.01 10 ALA F C 1
ATOM 11066 O O . ALA F 1 10 ? 19.957 -49.562 26.148 1.00 75.83 10 ALA F O 1
ATOM 11068 N N . HIS F 1 11 ? 21.095 -47.830 27.037 1.00 72.43 11 HIS F N 1
ATOM 11069 C CA . HIS F 1 11 ? 22.166 -48.672 27.560 1.00 69.88 11 HIS F CA 1
ATOM 11070 C C . HIS F 1 11 ? 22.724 -48.094 28.849 1.00 73.03 11 HIS F C 1
ATOM 11071 O O . HIS F 1 11 ? 22.475 -46.935 29.188 1.00 84.00 11 HIS F O 1
ATOM 11078 N N . SER F 1 12 ? 23.452 -48.944 29.598 1.00 74.47 12 SER F N 1
ATOM 11079 C CA . SER F 1 12 ? 24.327 -48.530 30.689 1.00 75.79 12 SER F CA 1
ATOM 11080 C C . SER F 1 12 ? 25.709 -48.192 30.149 1.00 78.01 12 SER F C 1
ATOM 11081 O O . SER F 1 12 ? 26.048 -48.553 29.016 1.00 73.09 12 SER F O 1
ATOM 11084 N N . PRO F 1 13 ? 26.517 -47.451 30.922 1.00 76.20 13 PRO F N 1
ATOM 11085 C CA . PRO F 1 13 ? 27.932 -47.268 30.538 1.00 56.37 13 PRO F CA 1
ATOM 11086 C C . PRO F 1 13 ? 28.711 -48.573 30.410 1.00 68.02 13 PRO F C 1
ATOM 11087 O O . PRO F 1 13 ? 29.390 -48.800 29.392 1.00 60.99 13 PRO F O 1
ATOM 11091 N N . GLU F 1 14 ? 28.573 -49.475 31.383 1.00 73.79 14 GLU F N 1
ATOM 11092 C CA . GLU F 1 14 ? 29.225 -50.774 31.272 1.00 72.68 14 GLU F CA 1
ATOM 11093 C C . GLU F 1 14 ? 28.896 -51.452 29.946 1.00 75.75 14 GLU F C 1
ATOM 11094 O O . GLU F 1 14 ? 29.748 -52.126 29.362 1.00 87.77 14 GLU F O 1
ATOM 11100 N N . ASP F 1 15 ? 27.656 -51.311 29.468 1.00 71.49 15 ASP F N 1
ATOM 11101 C CA . ASP F 1 15 ? 27.254 -51.972 28.227 1.00 75.32 15 ASP F CA 1
ATOM 11102 C C . ASP F 1 15 ? 28.080 -51.501 27.036 1.00 63.88 15 ASP F C 1
ATOM 11103 O O . ASP F 1 15 ? 28.307 -52.264 26.093 1.00 58.98 15 ASP F O 1
ATOM 11108 N N . ILE F 1 16 ? 28.436 -50.218 26.996 1.00 67.85 16 ILE F N 1
ATOM 11109 C CA . ILE F 1 16 ? 29.118 -49.712 25.809 1.00 77.49 16 ILE F CA 1
ATOM 11110 C C . ILE F 1 16 ? 30.640 -49.737 25.926 1.00 86.45 16 ILE F C 1
ATOM 11111 O O . ILE F 1 16 ? 31.327 -49.512 24.916 1.00 85.67 16 ILE F O 1
ATOM 11116 N N . GLN F 1 17 ? 31.188 -50.031 27.111 1.00 86.28 17 GLN F N 1
ATOM 11117 C CA . GLN F 1 17 ? 32.619 -49.849 27.340 1.00 97.41 17 GLN F CA 1
ATOM 11118 C C . GLN F 1 17 ? 33.448 -50.550 26.277 1.00 101.26 17 GLN F C 1
ATOM 11119 O O . GLN F 1 17 ? 34.493 -50.041 25.845 1.00 103.35 17 GLN F O 1
ATOM 11125 N N . HIS F 1 18 ? 33.017 -51.742 25.883 1.00 98.09 18 HIS F N 1
ATOM 11126 C CA . HIS F 1 18 ? 33.699 -52.559 24.899 1.00 102.19 18 HIS F CA 1
ATOM 11127 C C . HIS F 1 18 ? 33.018 -52.572 23.528 1.00 102.78 18 HIS F C 1
ATOM 11128 O O . HIS F 1 18 ? 33.420 -53.363 22.665 1.00 111.06 18 HIS F O 1
ATOM 11135 N N . TYR F 1 19 ? 31.971 -51.767 23.316 1.00 91.99 19 TYR F N 1
ATOM 11136 C CA . TYR F 1 19 ? 31.436 -51.610 21.963 1.00 95.95 19 TYR F CA 1
ATOM 11137 C C . TYR F 1 19 ? 32.560 -51.243 21.007 1.00 90.59 19 TYR F C 1
ATOM 11138 O O . TYR F 1 19 ? 33.374 -50.374 21.311 1.00 85.73 19 TYR F O 1
ATOM 11147 N N . ASP F 1 20 ? 32.604 -51.884 19.843 1.00 99.90 20 ASP F N 1
ATOM 11148 C CA . ASP F 1 20 ? 33.565 -51.412 18.860 1.00 106.57 20 ASP F CA 1
ATOM 11149 C C . ASP F 1 20 ? 32.976 -50.204 18.126 1.00 107.49 20 ASP F C 1
ATOM 11150 O O . ASP F 1 20 ? 31.807 -49.853 18.313 1.00 115.83 20 ASP F O 1
ATOM 11155 N N . THR F 1 21 ? 33.774 -49.583 17.244 1.00 98.99 21 THR F N 1
ATOM 11156 C CA . THR F 1 21 ? 33.357 -48.325 16.615 1.00 84.87 21 THR F CA 1
ATOM 11157 C C . THR F 1 21 ? 32.121 -48.514 15.732 1.00 83.61 21 THR F C 1
ATOM 11158 O O . THR F 1 21 ? 31.252 -47.638 15.680 1.00 89.48 21 THR F O 1
ATOM 11162 N N . SER F 1 22 ? 32.025 -49.640 15.019 1.00 90.48 22 SER F N 1
ATOM 11163 C CA . SER F 1 22 ? 30.853 -49.859 14.172 1.00 91.72 22 SER F CA 1
ATOM 11164 C C . SER F 1 22 ? 29.590 -50.021 15.003 1.00 83.29 22 SER F C 1
ATOM 11165 O O . SER F 1 22 ? 28.497 -49.661 14.548 1.00 72.21 22 SER F O 1
ATOM 11168 N N . LYS F 1 23 ? 29.721 -50.550 16.221 1.00 85.81 23 LYS F N 1
ATOM 11169 C CA . LYS F 1 23 ? 28.560 -50.711 17.087 1.00 93.23 23 LYS F CA 1
ATOM 11170 C C . LYS F 1 23 ? 28.105 -49.363 17.639 1.00 93.69 23 LYS F C 1
ATOM 11171 O O . LYS F 1 23 ? 26.909 -49.048 17.623 1.00 90.70 23 LYS F O 1
ATOM 11177 N N . LEU F 1 24 ? 29.050 -48.543 18.101 1.00 94.68 24 LEU F N 1
ATOM 11178 C CA . LEU F 1 24 ? 28.728 -47.189 18.543 1.00 87.60 24 LEU F CA 1
ATOM 11179 C C . LEU F 1 24 ? 27.928 -46.438 17.490 1.00 81.31 24 LEU F C 1
ATOM 11180 O O . LEU F 1 24 ? 26.949 -45.759 17.808 1.00 93.33 24 LEU F O 1
ATOM 11185 N N . ARG F 1 25 ? 28.347 -46.524 16.229 1.00 73.60 25 ARG F N 1
ATOM 11186 C CA . ARG F 1 25 ? 27.629 -45.813 15.176 1.00 80.50 25 ARG F CA 1
ATOM 11187 C C . ARG F 1 25 ? 26.197 -46.311 15.031 1.00 88.71 25 ARG F C 1
ATOM 11188 O O . ARG F 1 25 ? 25.260 -45.512 14.917 1.00 91.84 25 ARG F O 1
ATOM 11196 N N . HIS F 1 26 ? 26.002 -47.628 15.031 1.00 86.61 26 HIS F N 1
ATOM 11197 C CA . HIS F 1 26 ? 24.658 -48.149 14.863 1.00 78.56 26 HIS F CA 1
ATOM 11198 C C . HIS F 1 26 ? 23.776 -47.765 16.045 1.00 77.01 26 HIS F C 1
ATOM 11199 O O . HIS F 1 26 ? 22.630 -47.332 15.859 1.00 77.70 26 HIS F O 1
ATOM 11206 N N . GLU F 1 27 ? 24.323 -47.815 17.261 1.00 65.03 27 GLU F N 1
ATOM 11207 C CA . GLU F 1 27 ? 23.494 -47.600 18.442 1.00 67.24 27 GLU F CA 1
ATOM 11208 C C . GLU F 1 27 ? 23.176 -46.123 18.642 1.00 79.73 27 GLU F C 1
ATOM 11209 O O . GLU F 1 27 ? 22.015 -45.746 18.847 1.00 93.95 27 GLU F O 1
ATOM 11215 N N . PHE F 1 28 ? 24.186 -45.265 18.567 1.00 78.95 28 PHE F N 1
ATOM 11216 C CA . PHE F 1 28 ? 23.985 -43.869 18.912 1.00 74.75 28 PHE F CA 1
ATOM 11217 C C . PHE F 1 28 ? 23.839 -42.928 17.719 1.00 80.79 28 PHE F C 1
ATOM 11218 O O . PHE F 1 28 ? 23.448 -41.774 17.915 1.00 83.14 28 PHE F O 1
ATOM 11226 N N . LEU F 1 29 ? 24.038 -43.391 16.492 1.00 81.82 29 LEU F N 1
ATOM 11227 C CA . LEU F 1 29 ? 24.193 -42.484 15.363 1.00 80.67 29 LEU F CA 1
ATOM 11228 C C . LEU F 1 29 ? 23.122 -42.723 14.315 1.00 82.80 29 LEU F C 1
ATOM 11229 O O . LEU F 1 29 ? 22.898 -43.863 13.887 1.00 88.95 29 LEU F O 1
ATOM 11234 N N . MET F 1 30 ? 22.450 -41.644 13.929 1.00 77.19 30 MET F N 1
ATOM 11235 C CA . MET F 1 30 ? 21.513 -41.650 12.814 1.00 87.12 30 MET F CA 1
ATOM 11236 C C . MET F 1 30 ? 22.262 -41.173 11.580 1.00 92.93 30 MET F C 1
ATOM 11237 O O . MET F 1 30 ? 22.507 -39.974 11.425 1.00 100.82 30 MET F O 1
ATOM 11242 N N . GLU F 1 31 ? 22.544 -42.094 10.662 1.00 94.07 31 GLU F N 1
ATOM 11243 C CA . GLU F 1 31 ? 23.470 -41.787 9.580 1.00 89.04 31 GLU F CA 1
ATOM 11244 C C . GLU F 1 31 ? 22.812 -41.029 8.436 1.00 88.34 31 GLU F C 1
ATOM 11245 O O . GLU F 1 31 ? 23.522 -40.416 7.639 1.00 84.52 31 GLU F O 1
ATOM 11251 N N . LYS F 1 32 ? 21.490 -41.097 8.304 1.00 95.26 32 LYS F N 1
ATOM 11252 C CA . LYS F 1 32 ? 20.749 -40.375 7.272 1.00 98.75 32 LYS F CA 1
ATOM 11253 C C . LYS F 1 32 ? 19.495 -39.756 7.871 1.00 97.51 32 LYS F C 1
ATOM 11254 O O . LYS F 1 32 ? 18.731 -40.436 8.557 1.00 96.07 32 LYS F O 1
ATOM 11260 N N . ILE F 1 33 ? 19.316 -38.458 7.650 1.00 95.73 33 ILE F N 1
ATOM 11261 C CA . ILE F 1 33 ? 18.226 -37.696 8.247 1.00 89.05 33 ILE F CA 1
ATOM 11262 C C . ILE F 1 33 ? 17.352 -37.133 7.128 1.00 101.47 33 ILE F C 1
ATOM 11263 O O . ILE F 1 33 ? 16.138 -37.361 7.095 1.00 115.09 33 ILE F O 1
ATOM 11268 N N . PHE F 1 34 ? 17.951 -36.356 6.238 1.00 103.20 34 PHE F N 1
ATOM 11269 C CA . PHE F 1 34 ? 17.261 -35.731 5.114 1.00 109.75 34 PHE F CA 1
ATOM 11270 C C . PHE F 1 34 ? 17.605 -36.498 3.841 1.00 125.88 34 PHE F C 1
ATOM 11271 O O . PHE F 1 34 ? 18.748 -36.451 3.378 1.00 136.54 34 PHE F O 1
ATOM 11279 N N . ASN F 1 35 ? 16.618 -37.178 3.257 1.00 135.66 35 ASN F N 1
ATOM 11280 C CA . ASN F 1 35 ? 16.808 -37.875 1.990 1.00 143.89 35 ASN F CA 1
ATOM 11281 C C . ASN F 1 35 ? 15.683 -37.516 1.030 1.00 152.18 35 ASN F C 1
ATOM 11282 O O . ASN F 1 35 ? 14.538 -37.347 1.465 1.00 156.62 35 ASN F O 1
ATOM 11287 N N . PRO F 1 36 ? 15.974 -37.340 -0.262 1.00 155.69 36 PRO F N 1
ATOM 11288 C CA . PRO F 1 36 ? 14.942 -36.834 -1.180 1.00 154.74 36 PRO F CA 1
ATOM 11289 C C . PRO F 1 36 ? 13.754 -37.780 -1.270 1.00 146.66 36 PRO F C 1
ATOM 11290 O O . PRO F 1 36 ? 13.899 -38.969 -1.564 1.00 149.84 36 PRO F O 1
ATOM 11294 N N . GLY F 1 37 ? 12.563 -37.223 -1.041 1.00 139.50 37 GLY F N 1
ATOM 11295 C CA . GLY F 1 37 ? 11.317 -37.959 -1.092 1.00 122.89 37 GLY F CA 1
ATOM 11296 C C . GLY F 1 37 ? 10.975 -38.720 0.170 1.00 114.27 37 GLY F C 1
ATOM 11297 O O . GLY F 1 37 ? 9.843 -39.208 0.297 1.00 105.42 37 GLY F O 1
ATOM 11298 N N . ASP F 1 38 ? 11.888 -38.801 1.128 1.00 115.55 38 ASP F N 1
ATOM 11299 C CA . ASP F 1 38 ? 11.736 -39.702 2.252 1.00 122.06 38 ASP F CA 1
ATOM 11300 C C . ASP F 1 38 ? 11.614 -38.904 3.539 1.00 113.42 38 ASP F C 1
ATOM 11301 O O . ASP F 1 38 ? 11.987 -37.731 3.606 1.00 115.59 38 ASP F O 1
ATOM 11306 N N . ILE F 1 39 ? 10.999 -39.522 4.541 1.00 102.04 39 ILE F N 1
ATOM 11307 C CA . ILE F 1 39 ? 11.104 -39.076 5.923 1.00 101.30 39 ILE F CA 1
ATOM 11308 C C . ILE F 1 39 ? 11.779 -40.185 6.721 1.00 110.30 39 ILE F C 1
ATOM 11309 O O . ILE F 1 39 ? 11.397 -41.357 6.611 1.00 114.49 39 ILE F O 1
ATOM 11314 N N . LEU F 1 40 ? 12.816 -39.826 7.473 1.00 109.86 40 LEU F N 1
ATOM 11315 C CA . LEU F 1 40 ? 13.562 -40.762 8.304 1.00 117.67 40 LEU F CA 1
ATOM 11316 C C . LEU F 1 40 ? 13.510 -40.331 9.761 1.00 113.80 40 LEU F C 1
ATOM 11317 O O . LEU F 1 40 ? 13.610 -39.141 10.073 1.00 121.95 40 LEU F O 1
ATOM 11322 N N . LEU F 1 41 ? 13.298 -41.301 10.643 1.00 101.90 41 LEU F N 1
ATOM 11323 C CA . LEU F 1 41 ? 13.080 -41.042 12.057 1.00 95.04 41 LEU F CA 1
ATOM 11324 C C . LEU F 1 41 ? 13.793 -42.097 12.884 1.00 89.88 41 LEU F C 1
ATOM 11325 O O . LEU F 1 41 ? 14.054 -43.209 12.417 1.00 86.56 41 LEU F O 1
ATOM 11330 N N . THR F 1 42 ? 14.127 -41.714 14.109 1.00 85.99 42 THR F N 1
ATOM 11331 C CA . THR F 1 42 ? 14.653 -42.611 15.126 1.00 80.46 42 THR F CA 1
ATOM 11332 C C . THR F 1 42 ? 13.808 -42.549 16.391 1.00 73.17 42 THR F C 1
ATOM 11333 O O . THR F 1 42 ? 13.327 -41.479 16.781 1.00 69.46 42 THR F O 1
ATOM 11337 N N . TYR F 1 43 ? 13.598 -43.705 17.005 1.00 62.83 43 TYR F N 1
ATOM 11338 C CA . TYR F 1 43 ? 12.924 -43.785 18.293 1.00 62.26 43 TYR F CA 1
ATOM 11339 C C . TYR F 1 43 ? 13.964 -44.249 19.291 1.00 59.80 43 TYR F C 1
ATOM 11340 O O . TYR F 1 43 ? 14.400 -45.401 19.235 1.00 77.81 43 TYR F O 1
ATOM 11349 N N . THR F 1 44 ? 14.339 -43.385 20.220 1.00 55.36 44 THR F N 1
ATOM 11350 C CA . THR F 1 44 ? 15.298 -43.763 21.245 1.00 56.64 44 THR F CA 1
ATOM 11351 C C . THR F 1 44 ? 14.610 -44.066 22.559 1.00 63.85 44 THR F C 1
ATOM 11352 O O . THR F 1 44 ? 13.766 -43.298 23.021 1.00 73.20 44 THR F O 1
ATOM 11356 N N . TYR F 1 45 ? 15.052 -45.133 23.207 1.00 61.97 45 TYR F N 1
ATOM 11357 C CA . TYR F 1 45 ? 14.568 -45.459 24.534 1.00 65.61 45 TYR F CA 1
ATOM 11358 C C . TYR F 1 45 ? 15.225 -44.603 25.594 1.00 69.16 45 TYR F C 1
ATOM 11359 O O . TYR F 1 45 ? 15.029 -44.840 26.798 1.00 67.30 45 TYR F O 1
ATOM 11368 N N . ASN F 1 46 ? 15.996 -43.602 25.171 1.00 70.94 46 ASN F N 1
ATOM 11369 C CA . ASN F 1 46 ? 16.400 -42.549 26.089 1.00 73.49 46 ASN F CA 1
ATOM 11370 C C . ASN F 1 46 ? 15.275 -41.523 26.081 1.00 79.96 46 ASN F C 1
ATOM 11371 O O . ASN F 1 46 ? 15.203 -40.664 25.199 1.00 79.51 46 ASN F O 1
ATOM 11376 N N . ASP F 1 47 ? 14.422 -41.593 27.107 1.00 77.83 47 ASP F N 1
ATOM 11377 C CA . ASP F 1 47 ? 13.249 -40.739 27.283 1.00 72.58 47 ASP F CA 1
ATOM 11378 C C . ASP F 1 47 ? 12.293 -40.757 26.079 1.00 69.67 47 ASP F C 1
ATOM 11379 O O . ASP F 1 47 ? 11.468 -39.861 25.922 1.00 70.53 47 ASP F O 1
ATOM 11384 N N . ARG F 1 48 ? 12.339 -41.793 25.251 1.00 68.46 48 ARG F N 1
ATOM 11385 C CA . ARG F 1 48 ? 11.373 -41.981 24.159 1.00 69.22 48 ARG F CA 1
ATOM 11386 C C . ARG F 1 48 ? 11.326 -40.777 23.228 1.00 68.30 48 ARG F C 1
ATOM 11387 O O . ARG F 1 48 ? 10.270 -40.440 22.679 1.00 64.73 48 ARG F O 1
ATOM 11395 N N . MET F 1 49 ? 12.492 -40.167 22.986 1.00 68.38 49 MET F N 1
ATOM 11396 C CA . MET F 1 49 ? 12.555 -39.087 22.008 1.00 61.63 49 MET F CA 1
ATOM 11397 C C . MET F 1 49 ? 12.475 -39.650 20.600 1.00 64.93 49 MET F C 1
ATOM 11398 O O . MET F 1 49 ? 13.035 -40.704 20.290 1.00 70.93 49 MET F O 1
ATOM 11403 N N . ILE F 1 50 ? 11.708 -38.977 19.768 1.00 65.71 50 ILE F N 1
ATOM 11404 C CA . ILE F 1 50 ? 11.638 -39.255 18.347 1.00 74.81 50 ILE F CA 1
ATOM 11405 C C . ILE F 1 50 ? 12.268 -38.078 17.636 1.00 74.67 50 ILE F C 1
ATOM 11406 O O . ILE F 1 50 ? 11.893 -36.925 17.876 1.00 71.10 50 ILE F O 1
ATOM 11411 N N . PHE F 1 51 ? 13.234 -38.357 16.778 1.00 80.34 51 PHE F N 1
ATOM 11412 C CA . PHE F 1 51 ? 13.863 -37.277 16.049 1.00 80.95 51 PHE F CA 1
ATOM 11413 C C . PHE F 1 51 ? 14.223 -37.784 14.669 1.00 83.25 51 PHE F C 1
ATOM 11414 O O . PHE F 1 51 ? 14.424 -38.984 14.454 1.00 75.40 51 PHE F O 1
ATOM 11422 N N . GLY F 1 52 ? 14.312 -36.844 13.745 1.00 89.85 52 GLY F N 1
ATOM 11423 C CA . GLY F 1 52 ? 14.590 -37.178 12.370 1.00 91.54 52 GLY F CA 1
ATOM 11424 C C . GLY F 1 52 ? 14.268 -35.996 11.486 1.00 82.35 52 GLY F C 1
ATOM 11425 O O . GLY F 1 52 ? 14.211 -34.854 11.941 1.00 76.24 52 GLY F O 1
ATOM 11426 N N . GLY F 1 53 ? 13.998 -36.309 10.234 1.00 87.25 53 GLY F N 1
ATOM 11427 C CA . GLY F 1 53 ? 13.668 -35.263 9.297 1.00 100.88 53 GLY F CA 1
ATOM 11428 C C . GLY F 1 53 ? 12.657 -35.739 8.283 1.00 110.29 53 GLY F C 1
ATOM 11429 O O . GLY F 1 53 ? 12.535 -36.935 7.987 1.00 117.67 53 GLY F O 1
ATOM 11430 N N . VAL F 1 54 ? 11.941 -34.767 7.737 1.00 104.85 54 VAL F N 1
ATOM 11431 C CA . VAL F 1 54 ? 10.962 -34.995 6.696 1.00 105.41 54 VAL F CA 1
ATOM 11432 C C . VAL F 1 54 ? 11.492 -34.152 5.564 1.00 121.22 54 VAL F C 1
ATOM 11433 O O . VAL F 1 54 ? 11.429 -32.918 5.621 1.00 119.62 54 VAL F O 1
ATOM 11437 N N . MET F 1 55 ? 11.975 -34.812 4.517 1.00 138.99 55 MET F N 1
ATOM 11438 C CA . MET F 1 55 ? 12.698 -34.139 3.444 1.00 154.81 55 MET F CA 1
ATOM 11439 C C . MET F 1 55 ? 11.874 -34.422 2.201 1.00 166.58 55 MET F C 1
ATOM 11440 O O . MET F 1 55 ? 12.114 -35.411 1.488 1.00 178.87 55 MET F O 1
ATOM 11445 N N . PRO F 1 56 ? 10.867 -33.603 1.926 1.00 149.00 56 PRO F N 1
ATOM 11446 C CA . PRO F 1 56 ? 9.977 -33.898 0.805 1.00 143.08 56 PRO F CA 1
ATOM 11447 C C . PRO F 1 56 ? 10.649 -33.743 -0.541 1.00 148.26 56 PRO F C 1
ATOM 11448 O O . PRO F 1 56 ? 11.864 -33.570 -0.677 1.00 151.27 56 PRO F O 1
ATOM 11452 N N . THR F 1 57 ? 9.811 -33.871 -1.556 1.00 150.59 57 THR F N 1
ATOM 11453 C CA . THR F 1 57 ? 10.155 -33.494 -2.918 1.00 156.48 57 THR F CA 1
ATOM 11454 C C . THR F 1 57 ? 9.132 -32.437 -3.292 1.00 164.15 57 THR F C 1
ATOM 11455 O O . THR F 1 57 ? 9.488 -31.266 -3.431 1.00 171.05 57 THR F O 1
ATOM 11459 N N . ASP F 1 58 ? 7.869 -32.808 -3.435 1.00 168.31 58 ASP F N 1
ATOM 11460 C CA . ASP F 1 58 ? 6.888 -31.790 -3.736 1.00 170.39 58 ASP F CA 1
ATOM 11461 C C . ASP F 1 58 ? 5.800 -31.668 -2.669 1.00 175.17 58 ASP F C 1
ATOM 11462 O O . ASP F 1 58 ? 5.960 -30.907 -1.709 1.00 177.03 58 ASP F O 1
ATOM 11467 N N . GLU F 1 59 ? 4.696 -32.416 -2.814 1.00 174.72 59 GLU F N 1
ATOM 11468 C CA . GLU F 1 59 ? 3.567 -32.314 -1.884 1.00 176.01 59 GLU F CA 1
ATOM 11469 C C . GLU F 1 59 ? 3.442 -33.279 -0.704 1.00 165.64 59 GLU F C 1
ATOM 11470 O O . GLU F 1 59 ? 3.369 -32.821 0.447 1.00 160.25 59 GLU F O 1
ATOM 11476 N N . PRO F 1 60 ? 3.353 -34.597 -0.923 1.00 158.63 60 PRO F N 1
ATOM 11477 C CA . PRO F 1 60 ? 3.103 -35.494 0.218 1.00 154.85 60 PRO F CA 1
ATOM 11478 C C . PRO F 1 60 ? 4.294 -35.563 1.165 1.00 152.50 60 PRO F C 1
ATOM 11479 O O . PRO F 1 60 ? 5.384 -35.962 0.759 1.00 156.14 60 PRO F O 1
ATOM 11483 N N . LEU F 1 61 ? 4.075 -35.212 2.436 1.00 143.60 61 LEU F N 1
ATOM 11484 C CA . LEU F 1 61 ? 4.746 -35.879 3.548 1.00 129.12 61 LEU F CA 1
ATOM 11485 C C . LEU F 1 61 ? 3.902 -35.793 4.811 1.00 110.15 61 LEU F C 1
ATOM 11486 O O . LEU F 1 61 ? 3.568 -34.693 5.267 1.00 95.98 61 LEU F O 1
ATOM 11491 N N . GLU F 1 62 ? 3.694 -36.930 5.455 1.00 101.78 62 GLU F N 1
ATOM 11492 C CA . GLU F 1 62 ? 3.014 -36.914 6.732 1.00 104.47 62 GLU F CA 1
ATOM 11493 C C . GLU F 1 62 ? 3.572 -38.026 7.593 1.00 100.34 62 GLU F C 1
ATOM 11494 O O . GLU F 1 62 ? 3.904 -39.106 7.105 1.00 109.81 62 GLU F O 1
ATOM 11500 N N . ILE F 1 63 ? 3.608 -37.772 8.888 1.00 94.34 63 ILE F N 1
ATOM 11501 C CA . ILE F 1 63 ? 4.030 -38.766 9.856 1.00 101.50 63 ILE F CA 1
ATOM 11502 C C . ILE F 1 63 ? 2.767 -39.512 10.259 1.00 112.45 63 ILE F C 1
ATOM 11503 O O . ILE F 1 63 ? 1.928 -38.992 11.005 1.00 111.62 63 ILE F O 1
ATOM 11508 N N . LYS F 1 64 ? 2.635 -40.754 9.806 1.00 121.43 64 LYS F N 1
ATOM 11509 C CA . LYS F 1 64 ? 1.431 -41.510 10.114 1.00 130.06 64 LYS F CA 1
ATOM 11510 C C . LYS F 1 64 ? 1.854 -42.402 11.261 1.00 124.63 64 LYS F C 1
ATOM 11511 O O . LYS F 1 64 ? 2.457 -43.459 11.066 1.00 122.67 64 LYS F O 1
ATOM 11517 N N . LEU F 1 65 ? 1.501 -41.978 12.463 1.00 124.43 65 LEU F N 1
ATOM 11518 C CA . LEU F 1 65 ? 1.772 -42.755 13.658 1.00 123.57 65 LEU F CA 1
ATOM 11519 C C . LEU F 1 65 ? 0.522 -42.671 14.519 1.00 113.31 65 LEU F C 1
ATOM 11520 O O . LEU F 1 65 ? 0.154 -41.587 14.983 1.00 112.16 65 LEU F O 1
ATOM 11525 N N . SER F 1 66 ? -0.153 -43.791 14.698 1.00 104.96 66 SER F N 1
ATOM 11526 C CA . SER F 1 66 ? -1.269 -43.828 15.627 1.00 104.18 66 SER F CA 1
ATOM 11527 C C . SER F 1 66 ? -1.178 -45.083 16.469 1.00 118.07 66 SER F C 1
ATOM 11528 O O . SER F 1 66 ? -0.865 -45.038 17.662 1.00 121.82 66 SER F O 1
ATOM 11531 N N . THR F 1 67 ? -1.451 -46.213 15.821 1.00 130.45 67 THR F N 1
ATOM 11532 C CA . THR F 1 67 ? -1.432 -47.500 16.496 1.00 141.33 67 THR F CA 1
ATOM 11533 C C . THR F 1 67 ? -0.025 -47.876 16.934 1.00 137.75 67 THR F C 1
ATOM 11534 O O . THR F 1 67 ? 0.147 -48.552 17.953 1.00 142.19 67 THR F O 1
ATOM 11538 N N . GLU F 1 68 ? 0.986 -47.440 16.180 1.00 129.69 68 GLU F N 1
ATOM 11539 C CA . GLU F 1 68 ? 2.364 -47.771 16.514 1.00 117.14 68 GLU F CA 1
ATOM 11540 C C . GLU F 1 68 ? 2.761 -47.157 17.850 1.00 106.26 68 GLU F C 1
ATOM 11541 O O . GLU F 1 68 ? 3.565 -47.741 18.589 1.00 105.35 68 GLU F O 1
ATOM 11547 N N . LEU F 1 69 ? 2.225 -45.975 18.162 1.00 90.69 69 LEU F N 1
ATOM 11548 C CA . LEU F 1 69 ? 2.381 -45.325 19.460 1.00 86.03 69 LEU F CA 1
ATOM 11549 C C . LEU F 1 69 ? 1.211 -45.582 20.418 1.00 96.87 69 LEU F C 1
ATOM 11550 O O . LEU F 1 69 ? 1.171 -44.987 21.501 1.00 99.93 69 LEU F O 1
ATOM 11555 N N . GLY F 1 70 ? 0.258 -46.436 20.045 1.00 97.61 70 GLY F N 1
ATOM 11556 C CA . GLY F 1 70 ? -0.858 -46.767 20.922 1.00 92.83 70 GLY F CA 1
ATOM 11557 C C . GLY F 1 70 ? -1.833 -45.634 21.170 1.00 84.79 70 GLY F C 1
ATOM 11558 O O . GLY F 1 70 ? -2.458 -45.570 22.246 1.00 70.41 70 GLY F O 1
ATOM 11559 N N . VAL F 1 71 ? -2.002 -44.756 20.182 1.00 83.54 71 VAL F N 1
ATOM 11560 C CA . VAL F 1 71 ? -2.781 -43.534 20.301 1.00 88.61 71 VAL F CA 1
ATOM 11561 C C . VAL F 1 71 ? -3.552 -43.329 19.002 1.00 91.25 71 VAL F C 1
ATOM 11562 O O . VAL F 1 71 ? -3.363 -44.047 18.020 1.00 91.13 71 VAL F O 1
ATOM 11566 N N . ASP F 1 72 ? -4.453 -42.353 19.013 1.00 95.78 72 ASP F N 1
ATOM 11567 C CA . ASP F 1 72 ? -5.272 -42.140 17.829 1.00 101.63 72 ASP F CA 1
ATOM 11568 C C . ASP F 1 72 ? -4.537 -41.344 16.757 1.00 102.04 72 ASP F C 1
ATOM 11569 O O . ASP F 1 72 ? -4.756 -41.574 15.563 1.00 106.15 72 ASP F O 1
ATOM 11574 N N . PHE F 1 73 ? -3.658 -40.428 17.153 1.00 95.59 73 PHE F N 1
ATOM 11575 C CA . PHE F 1 73 ? -2.908 -39.620 16.200 1.00 96.86 73 PHE F CA 1
ATOM 11576 C C . PHE F 1 73 ? -1.561 -39.271 16.818 1.00 96.29 73 PHE F C 1
ATOM 11577 O O . PHE F 1 73 ? -1.382 -39.348 18.037 1.00 92.94 73 PHE F O 1
ATOM 11585 N N . PHE F 1 74 ? -0.622 -38.871 15.953 1.00 96.27 74 PHE F N 1
ATOM 11586 C CA . PHE F 1 74 ? 0.787 -38.765 16.338 1.00 94.09 74 PHE F CA 1
ATOM 11587 C C . PHE F 1 74 ? 0.976 -38.003 17.643 1.00 86.11 74 PHE F C 1
ATOM 11588 O O . PHE F 1 74 ? 1.539 -38.530 18.610 1.00 67.08 74 PHE F O 1
ATOM 11596 N N . LEU F 1 75 ? 0.421 -36.799 17.714 1.00 87.61 75 LEU F N 1
ATOM 11597 C CA . LEU F 1 75 ? 0.650 -35.852 18.796 1.00 93.55 75 LEU F CA 1
ATOM 11598 C C . LEU F 1 75 ? -0.382 -35.944 19.927 1.00 99.30 75 LEU F C 1
ATOM 11599 O O . LEU F 1 75 ? -0.485 -35.006 20.728 1.00 98.23 75 LEU F O 1
ATOM 11604 N N . GLN F 1 76 ? -1.217 -36.987 19.953 1.00 97.72 76 GLN F N 1
ATOM 11605 C CA . GLN F 1 76 ? -2.210 -37.089 21.020 1.00 106.46 76 GLN F CA 1
ATOM 11606 C C . GLN F 1 76 ? -1.560 -36.995 22.396 1.00 100.80 76 GLN F C 1
ATOM 11607 O O . GLN F 1 76 ? -1.978 -36.196 23.238 1.00 109.38 76 GLN F O 1
ATOM 11613 N N . ARG F 1 77 ? -0.554 -37.821 22.647 1.00 83.15 77 ARG F N 1
ATOM 11614 C CA . ARG F 1 77 ? 0.220 -37.783 23.880 1.00 73.52 77 ARG F CA 1
ATOM 11615 C C . ARG F 1 77 ? 1.623 -37.172 23.754 1.00 71.92 77 ARG F C 1
ATOM 11616 O O . ARG F 1 77 ? 2.402 -37.292 24.702 1.00 63.69 77 ARG F O 1
ATOM 11624 N N . ARG F 1 78 ? 1.987 -36.568 22.617 1.00 69.13 78 ARG F N 1
ATOM 11625 C CA . ARG F 1 78 ? 3.334 -36.019 22.426 1.00 76.28 78 ARG F CA 1
ATOM 11626 C C . ARG F 1 78 ? 3.300 -34.548 22.033 1.00 78.92 78 ARG F C 1
ATOM 11627 O O . ARG F 1 78 ? 2.268 -34.022 21.606 1.00 82.49 78 ARG F O 1
ATOM 11635 N N . GLU F 1 79 ? 4.454 -33.885 22.168 1.00 75.88 79 GLU F N 1
ATOM 11636 C CA . GLU F 1 79 ? 4.651 -32.566 21.576 1.00 73.12 79 GLU F CA 1
ATOM 11637 C C . GLU F 1 79 ? 5.756 -32.665 20.531 1.00 73.82 79 GLU F C 1
ATOM 11638 O O . GLU F 1 79 ? 6.400 -33.703 20.379 1.00 73.80 79 GLU F O 1
ATOM 11644 N N . LEU F 1 80 ? 5.930 -31.600 19.754 1.00 74.23 80 LEU F N 1
ATOM 11645 C CA . LEU F 1 80 ? 6.830 -31.671 18.611 1.00 85.58 80 LEU F CA 1
ATOM 11646 C C . LEU F 1 80 ? 7.489 -30.317 18.393 1.00 89.33 80 LEU F C 1
ATOM 11647 O O . LEU F 1 80 ? 6.782 -29.313 18.271 1.00 95.74 80 LEU F O 1
ATOM 11652 N N . GLY F 1 81 ? 8.823 -30.284 18.357 1.00 81.62 81 GLY F N 1
ATOM 11653 C CA . GLY F 1 81 ? 9.559 -29.149 17.823 1.00 83.73 81 GLY F CA 1
ATOM 11654 C C . GLY F 1 81 ? 10.015 -29.393 16.395 1.00 86.50 81 GLY F C 1
ATOM 11655 O O . GLY F 1 81 ? 10.344 -30.518 16.016 1.00 89.45 81 GLY F O 1
ATOM 11656 N N . ILE F 1 82 ? 10.128 -28.319 15.623 1.00 86.28 82 ILE F N 1
ATOM 11657 C CA . ILE F 1 82 ? 10.524 -28.430 14.222 1.00 94.12 82 ILE F CA 1
ATOM 11658 C C . ILE F 1 82 ? 11.422 -27.257 13.837 1.00 94.84 82 ILE F C 1
ATOM 11659 O O . ILE F 1 82 ? 11.123 -26.100 14.156 1.00 91.74 82 ILE F O 1
ATOM 11664 N N . ILE F 1 83 ? 12.505 -27.564 13.110 1.00 97.03 83 ILE F N 1
ATOM 11665 C CA . ILE F 1 83 ? 13.410 -26.567 12.542 1.00 102.06 83 ILE F CA 1
ATOM 11666 C C . ILE F 1 83 ? 13.601 -26.826 11.058 1.00 109.99 83 ILE F C 1
ATOM 11667 O O . ILE F 1 83 ? 13.807 -27.970 10.637 1.00 109.77 83 ILE F O 1
ATOM 11672 N N . ASN F 1 84 ? 13.563 -25.755 10.268 1.00 116.71 84 ASN F N 1
ATOM 11673 C CA . ASN F 1 84 ? 13.777 -25.835 8.829 1.00 122.84 84 ASN F CA 1
ATOM 11674 C C . ASN F 1 84 ? 15.225 -25.425 8.570 1.00 125.63 84 ASN F C 1
ATOM 11675 O O . ASN F 1 84 ? 15.566 -24.237 8.630 1.00 127.50 84 ASN F O 1
ATOM 11680 N N . ILE F 1 85 ? 16.073 -26.403 8.253 1.00 117.90 85 ILE F N 1
ATOM 11681 C CA . ILE F 1 85 ? 17.458 -26.098 7.927 1.00 106.80 85 ILE F CA 1
ATOM 11682 C C . ILE F 1 85 ? 17.667 -25.973 6.428 1.00 112.39 85 ILE F C 1
ATOM 11683 O O . ILE F 1 85 ? 18.772 -25.604 5.997 1.00 128.74 85 ILE F O 1
ATOM 11688 N N . GLY F 1 86 ? 16.658 -26.277 5.623 1.00 102.10 86 GLY F N 1
ATOM 11689 C CA . GLY F 1 86 ? 16.774 -26.191 4.183 1.00 104.85 86 GLY F CA 1
ATOM 11690 C C . GLY F 1 86 ? 16.040 -25.016 3.564 1.00 104.01 86 GLY F C 1
ATOM 11691 O O . GLY F 1 86 ? 15.830 -23.982 4.208 1.00 90.84 86 GLY F O 1
ATOM 11692 N N . GLY F 1 87 ? 15.625 -25.183 2.310 1.00 110.30 87 GLY F N 1
ATOM 11693 C CA . GLY F 1 87 ? 14.942 -24.140 1.574 1.00 112.77 87 GLY F CA 1
ATOM 11694 C C . GLY F 1 87 ? 13.505 -23.937 2.033 1.00 102.76 87 GLY F C 1
ATOM 11695 O O . GLY F 1 87 ? 12.981 -24.633 2.904 1.00 99.69 87 GLY F O 1
ATOM 11696 N N . ALA F 1 88 ? 12.852 -22.964 1.401 1.00 102.18 88 ALA F N 1
ATOM 11697 C CA . ALA F 1 88 ? 11.503 -22.583 1.797 1.00 109.94 88 ALA F CA 1
ATOM 11698 C C . ALA F 1 88 ? 10.523 -23.730 1.560 1.00 123.77 88 ALA F C 1
ATOM 11699 O O . ALA F 1 88 ? 10.627 -24.466 0.574 1.00 127.98 88 ALA F O 1
ATOM 11701 N N . GLY F 1 89 ? 9.566 -23.873 2.475 1.00 128.02 89 GLY F N 1
ATOM 11702 C CA . GLY F 1 89 ? 8.592 -24.946 2.444 1.00 130.78 89 GLY F CA 1
ATOM 11703 C C . GLY F 1 89 ? 7.410 -24.645 3.347 1.00 123.24 89 GLY F C 1
ATOM 11704 O O . GLY F 1 89 ? 7.209 -23.506 3.777 1.00 131.14 89 GLY F O 1
ATOM 11705 N N . ALA F 1 90 ? 6.609 -25.677 3.628 1.00 108.39 90 ALA F N 1
ATOM 11706 C CA . ALA F 1 90 ? 5.415 -25.439 4.437 1.00 110.62 90 ALA F CA 1
ATOM 11707 C C . ALA F 1 90 ? 5.016 -26.646 5.276 1.00 105.55 90 ALA F C 1
ATOM 11708 O O . ALA F 1 90 ? 5.142 -27.799 4.860 1.00 103.36 90 ALA F O 1
ATOM 11710 N N . ILE F 1 91 ? 4.473 -26.345 6.449 1.00 103.95 91 ILE F N 1
ATOM 11711 C CA . ILE F 1 91 ? 3.759 -27.297 7.290 1.00 102.96 91 ILE F CA 1
ATOM 11712 C C . ILE F 1 91 ? 2.313 -26.844 7.402 1.00 102.87 91 ILE F C 1
ATOM 11713 O O . ILE F 1 91 ? 2.042 -25.649 7.551 1.00 97.04 91 ILE F O 1
ATOM 11718 N N . THR F 1 92 ? 1.393 -27.781 7.245 1.00 113.63 92 THR F N 1
ATOM 11719 C CA . THR F 1 92 ? -0.031 -27.512 7.397 1.00 125.94 92 THR F CA 1
ATOM 11720 C C . THR F 1 92 ? -0.543 -28.064 8.727 1.00 122.18 92 THR F C 1
ATOM 11721 O O . THR F 1 92 ? -0.545 -29.279 8.936 1.00 125.31 92 THR F O 1
ATOM 11725 N N . ILE F 1 93 ? -0.977 -27.179 9.621 1.00 115.08 93 ILE F N 1
ATOM 11726 C CA . ILE F 1 93 ? -1.447 -27.571 10.948 1.00 110.56 93 ILE F CA 1
ATOM 11727 C C . ILE F 1 93 ? -2.970 -27.532 10.939 1.00 114.83 93 ILE F C 1
ATOM 11728 O O . ILE F 1 93 ? -3.576 -26.455 10.925 1.00 112.47 93 ILE F O 1
ATOM 11733 N N . ASP F 1 94 ? -3.588 -28.716 10.976 1.00 119.06 94 ASP F N 1
ATOM 11734 C CA . ASP F 1 94 ? -5.045 -28.871 10.927 1.00 123.25 94 ASP F CA 1
ATOM 11735 C C . ASP F 1 94 ? -5.627 -28.181 9.696 1.00 130.60 94 ASP F C 1
ATOM 11736 O O . ASP F 1 94 ? -6.626 -27.459 9.775 1.00 125.64 94 ASP F O 1
ATOM 11741 N N . GLY F 1 95 ? -4.985 -28.389 8.547 1.00 136.16 95 GLY F N 1
ATOM 11742 C CA . GLY F 1 95 ? -5.411 -27.772 7.315 1.00 131.79 95 GLY F CA 1
ATOM 11743 C C . GLY F 1 95 ? -4.840 -26.392 7.080 1.00 126.14 95 GLY F C 1
ATOM 11744 O O . GLY F 1 95 ? -4.925 -25.885 5.953 1.00 126.71 95 GLY F O 1
ATOM 11745 N N . ARG F 1 96 ? -4.252 -25.770 8.100 1.00 118.06 96 ARG F N 1
ATOM 11746 C CA . ARG F 1 96 ? -3.729 -24.417 7.979 1.00 113.68 96 ARG F CA 1
ATOM 11747 C C . ARG F 1 96 ? -2.256 -24.501 7.556 1.00 108.16 96 ARG F C 1
ATOM 11748 O O . ARG F 1 96 ? -1.378 -24.903 8.339 1.00 92.59 96 ARG F O 1
ATOM 11756 N N . LYS F 1 97 ? -1.993 -24.091 6.319 1.00 110.37 97 LYS F N 1
ATOM 11757 C CA . LYS F 1 97 ? -0.667 -24.137 5.728 1.00 118.68 97 LYS F CA 1
ATOM 11758 C C . LYS F 1 97 ? 0.115 -22.901 6.167 1.00 134.85 97 LYS F C 1
ATOM 11759 O O . LYS F 1 97 ? -0.313 -21.770 5.900 1.00 141.43 97 LYS F O 1
ATOM 11765 N N . ASP F 1 98 ? 1.271 -23.103 6.813 1.00 137.22 98 ASP F N 1
ATOM 11766 C CA . ASP F 1 98 ? 2.137 -22.001 7.222 1.00 120.83 98 ASP F CA 1
ATOM 11767 C C . ASP F 1 98 ? 3.526 -22.239 6.640 1.00 115.48 98 ASP F C 1
ATOM 11768 O O . ASP F 1 98 ? 4.114 -23.312 6.833 1.00 106.99 98 ASP F O 1
ATOM 11773 N N . ALA F 1 99 ? 4.031 -21.229 5.929 1.00 118.58 99 ALA F N 1
ATOM 11774 C CA . ALA F 1 99 ? 5.287 -21.294 5.194 1.00 115.19 99 ALA F CA 1
ATOM 11775 C C . ALA F 1 99 ? 6.482 -21.084 6.114 1.00 102.31 99 ALA F C 1
ATOM 11776 O O . ALA F 1 99 ? 6.436 -20.321 7.084 1.00 92.13 99 ALA F O 1
ATOM 11778 N N . MET F 1 100 ? 7.576 -21.737 5.768 1.00 113.05 100 MET F N 1
ATOM 11779 C CA . MET F 1 100 ? 8.759 -21.767 6.616 1.00 116.38 100 MET F CA 1
ATOM 11780 C C . MET F 1 100 ? 9.958 -21.301 5.822 1.00 109.92 100 MET F C 1
ATOM 11781 O O . MET F 1 100 ? 10.346 -21.949 4.844 1.00 106.75 100 MET F O 1
ATOM 11786 N N . SER F 1 101 ? 10.528 -20.177 6.235 1.00 113.49 101 SER F N 1
ATOM 11787 C CA . SER F 1 101 ? 11.742 -19.690 5.601 1.00 122.51 101 SER F CA 1
ATOM 11788 C C . SER F 1 101 ? 12.929 -20.410 6.238 1.00 123.31 101 SER F C 1
ATOM 11789 O O . SER F 1 101 ? 12.777 -21.358 7.016 1.00 124.81 101 SER F O 1
ATOM 11792 N N . ASN F 1 102 ? 14.131 -19.990 5.869 1.00 119.11 102 ASN F N 1
ATOM 11793 C CA . ASN F 1 102 ? 15.338 -20.595 6.403 1.00 108.64 102 ASN F CA 1
ATOM 11794 C C . ASN F 1 102 ? 15.506 -20.345 7.897 1.00 102.58 102 ASN F C 1
ATOM 11795 O O . ASN F 1 102 ? 15.524 -19.197 8.357 1.00 91.77 102 ASN F O 1
ATOM 11800 N N . GLN F 1 103 ? 15.725 -21.434 8.630 1.00 109.11 103 GLN F N 1
ATOM 11801 C CA . GLN F 1 103 ? 15.963 -21.447 10.071 1.00 111.71 103 GLN F CA 1
ATOM 11802 C C . GLN F 1 103 ? 14.786 -20.938 10.891 1.00 106.20 103 GLN F C 1
ATOM 11803 O O . GLN F 1 103 ? 14.964 -20.567 12.051 1.00 100.21 103 GLN F O 1
ATOM 11809 N N . ASP F 1 104 ? 13.574 -20.947 10.348 1.00 114.80 104 ASP F N 1
ATOM 11810 C CA . ASP F 1 104 ? 12.397 -20.646 11.155 1.00 113.18 104 ASP F CA 1
ATOM 11811 C C . ASP F 1 104 ? 11.977 -21.868 11.951 1.00 95.97 104 ASP F C 1
ATOM 11812 O O . ASP F 1 104 ? 12.018 -22.996 11.453 1.00 91.92 104 ASP F O 1
ATOM 11817 N N . GLY F 1 105 ? 11.585 -21.636 13.202 1.00 84.84 105 GLY F N 1
ATOM 11818 C CA . GLY F 1 105 ? 11.160 -22.703 14.080 1.00 90.60 105 GLY F CA 1
ATOM 11819 C C . GLY F 1 105 ? 9.648 -22.807 14.244 1.00 100.36 105 GLY F C 1
ATOM 11820 O O . GLY F 1 105 ? 8.877 -21.923 13.887 1.00 97.16 105 GLY F O 1
ATOM 11821 N N . TYR F 1 106 ? 9.234 -23.940 14.792 1.00 113.66 106 TYR F N 1
ATOM 11822 C CA . TYR F 1 106 ? 7.834 -24.157 15.107 1.00 130.17 106 TYR F CA 1
ATOM 11823 C C . TYR F 1 106 ? 7.747 -25.098 16.296 1.00 123.94 106 TYR F C 1
ATOM 11824 O O . TYR F 1 106 ? 8.519 -26.054 16.402 1.00 127.76 106 TYR F O 1
ATOM 11833 N N . TYR F 1 107 ? 6.812 -24.807 17.190 1.00 110.30 107 TYR F N 1
ATOM 11834 C CA . TYR F 1 107 ? 6.413 -25.696 18.267 1.00 94.90 107 TYR F CA 1
ATOM 11835 C C . TYR F 1 107 ? 4.927 -26.006 18.146 1.00 100.48 107 TYR F C 1
ATOM 11836 O O . TYR F 1 107 ? 4.124 -25.126 17.815 1.00 103.11 107 TYR F O 1
ATOM 11845 N N . ILE F 1 108 ? 4.568 -27.263 18.397 1.00 98.38 108 ILE F N 1
ATOM 11846 C CA . ILE F 1 108 ? 3.195 -27.739 18.268 1.00 96.45 108 ILE F CA 1
ATOM 11847 C C . ILE F 1 108 ? 2.825 -28.538 19.511 1.00 90.97 108 ILE F C 1
ATOM 11848 O O . ILE F 1 108 ? 3.481 -29.536 19.827 1.00 91.55 108 ILE F O 1
ATOM 11853 N N . GLY F 1 109 ? 1.774 -28.102 20.212 1.00 84.65 109 GLY F N 1
ATOM 11854 C CA . GLY F 1 109 ? 1.442 -28.662 21.507 1.00 86.55 109 GLY F CA 1
ATOM 11855 C C . GLY F 1 109 ? 0.747 -30.014 21.431 1.00 88.20 109 GLY F C 1
ATOM 11856 O O . GLY F 1 109 ? 0.409 -30.527 20.362 1.00 86.40 109 GLY F O 1
ATOM 11857 N N . MET F 1 110 ? 0.577 -30.622 22.604 1.00 92.02 110 MET F N 1
ATOM 11858 C CA . MET F 1 110 ? -0.075 -31.923 22.675 1.00 97.52 110 MET F CA 1
ATOM 11859 C C . MET F 1 110 ? -1.508 -31.837 22.161 1.00 106.12 110 MET F C 1
ATOM 11860 O O . MET F 1 110 ? -2.256 -30.921 22.516 1.00 102.93 110 MET F O 1
ATOM 11865 N N . GLY F 1 111 ? -1.895 -32.803 21.325 1.00 108.16 111 GLY F N 1
ATOM 11866 C CA . GLY F 1 111 ? -3.253 -32.890 20.827 1.00 108.74 111 GLY F CA 1
ATOM 11867 C C . GLY F 1 111 ? -3.470 -32.433 19.395 1.00 111.52 111 GLY F C 1
ATOM 11868 O O . GLY F 1 111 ? -4.521 -32.749 18.826 1.00 117.46 111 GLY F O 1
ATOM 11869 N N . THR F 1 112 ? -2.518 -31.719 18.789 1.00 107.98 112 THR F N 1
ATOM 11870 C CA . THR F 1 112 ? -2.694 -31.232 17.422 1.00 100.86 112 THR F CA 1
ATOM 11871 C C . THR F 1 112 ? -2.654 -32.408 16.451 1.00 105.44 112 THR F C 1
ATOM 11872 O O . THR F 1 112 ? -1.666 -33.148 16.386 1.00 110.87 112 THR F O 1
ATOM 11876 N N . GLN F 1 113 ? -3.733 -32.556 15.682 1.00 110.31 113 GLN F N 1
ATOM 11877 C CA . GLN F 1 113 ? -4.049 -33.832 15.048 1.00 113.12 113 GLN F CA 1
ATOM 11878 C C . GLN F 1 113 ? -3.342 -34.072 13.716 1.00 110.64 113 GLN F C 1
ATOM 11879 O O . GLN F 1 113 ? -3.175 -35.233 13.332 1.00 106.58 113 GLN F O 1
ATOM 11885 N N . LYS F 1 114 ? -3.016 -33.039 12.941 1.00 116.27 114 LYS F N 1
ATOM 11886 C CA . LYS F 1 114 ? -2.360 -33.293 11.659 1.00 124.60 114 LYS F CA 1
ATOM 11887 C C . LYS F 1 114 ? -1.327 -32.225 11.306 1.00 126.43 114 LYS F C 1
ATOM 11888 O O . LYS F 1 114 ? -1.613 -31.026 11.395 1.00 130.62 114 LYS F O 1
ATOM 11894 N N . VAL F 1 115 ? -0.111 -32.657 10.965 1.00 124.49 115 VAL F N 1
ATOM 11895 C CA . VAL F 1 115 ? 0.910 -31.788 10.382 1.00 116.52 115 VAL F CA 1
ATOM 11896 C C . VAL F 1 115 ? 1.494 -32.456 9.143 1.00 111.72 115 VAL F C 1
ATOM 11897 O O . VAL F 1 115 ? 1.908 -33.619 9.193 1.00 109.48 115 VAL F O 1
ATOM 11901 N N . VAL F 1 116 ? 1.457 -31.741 8.020 1.00 119.41 116 VAL F N 1
ATOM 11902 C CA . VAL F 1 116 ? 1.945 -32.210 6.724 1.00 124.14 116 VAL F CA 1
ATOM 11903 C C . VAL F 1 116 ? 3.029 -31.257 6.227 1.00 121.44 116 VAL F C 1
ATOM 11904 O O . VAL F 1 116 ? 2.872 -30.032 6.299 1.00 117.80 116 VAL F O 1
ATOM 11908 N N . PHE F 1 117 ? 4.130 -31.814 5.741 1.00 124.53 117 PHE F N 1
ATOM 11909 C CA . PHE F 1 117 ? 5.286 -31.024 5.339 1.00 138.96 117 PHE F CA 1
ATOM 11910 C C . PHE F 1 117 ? 5.334 -30.919 3.817 1.00 158.63 117 PHE F C 1
ATOM 11911 O O . PHE F 1 117 ? 5.266 -31.939 3.124 1.00 157.92 117 PHE F O 1
ATOM 11919 N N . THR F 1 118 ? 5.425 -29.687 3.299 1.00 176.47 118 THR F N 1
ATOM 11920 C CA . THR F 1 118 ? 5.552 -29.439 1.865 1.00 189.36 118 THR F CA 1
ATOM 11921 C C . THR F 1 118 ? 6.664 -28.432 1.591 1.00 174.35 118 THR F C 1
ATOM 11922 O O . THR F 1 118 ? 6.991 -27.604 2.444 1.00 175.84 118 THR F O 1
ATOM 11926 N N . SER F 1 119 ? 7.254 -28.519 0.394 1.00 158.25 119 SER F N 1
ATOM 11927 C CA . SER F 1 119 ? 8.253 -27.564 -0.079 1.00 140.00 119 SER F CA 1
ATOM 11928 C C . SER F 1 119 ? 7.837 -27.004 -1.437 1.00 134.75 119 SER F C 1
ATOM 11929 O O . SER F 1 119 ? 7.198 -27.696 -2.231 1.00 120.66 119 SER F O 1
ATOM 11932 N N . GLU F 1 120 ? 8.223 -25.751 -1.716 1.00 141.77 120 GLU F N 1
ATOM 11933 C CA . GLU F 1 120 ? 7.901 -25.138 -3.007 1.00 151.14 120 GLU F CA 1
ATOM 11934 C C . GLU F 1 120 ? 8.737 -25.693 -4.147 1.00 155.51 120 GLU F C 1
ATOM 11935 O O . GLU F 1 120 ? 8.212 -26.337 -5.060 1.00 164.42 120 GLU F O 1
ATOM 11941 N N . ASP F 1 121 ? 10.036 -25.459 -4.110 1.00 152.01 121 ASP F N 1
ATOM 11942 C CA . ASP F 1 121 ? 10.895 -25.884 -5.199 1.00 156.50 121 ASP F CA 1
ATOM 11943 C C . ASP F 1 121 ? 11.381 -27.292 -4.911 1.00 158.19 121 ASP F C 1
ATOM 11944 O O . ASP F 1 121 ? 12.032 -27.532 -3.890 1.00 154.33 121 ASP F O 1
ATOM 11949 N N . ARG F 1 122 ? 11.022 -28.230 -5.791 1.00 165.50 122 ARG F N 1
ATOM 11950 C CA . ARG F 1 122 ? 11.566 -29.574 -5.671 1.00 167.78 122 ARG F CA 1
ATOM 11951 C C . ARG F 1 122 ? 13.082 -29.553 -5.817 1.00 172.54 122 ARG F C 1
ATOM 11952 O O . ARG F 1 122 ? 13.772 -30.427 -5.281 1.00 169.50 122 ARG F O 1
ATOM 11960 N N . ASP F 1 123 ? 13.615 -28.567 -6.546 1.00 179.32 123 ASP F N 1
ATOM 11961 C CA . ASP F 1 123 ? 15.046 -28.446 -6.794 1.00 184.57 123 ASP F CA 1
ATOM 11962 C C . ASP F 1 123 ? 15.765 -27.592 -5.748 1.00 182.19 123 ASP F C 1
ATOM 11963 O O . ASP F 1 123 ? 17.001 -27.549 -5.753 1.00 180.03 123 ASP F O 1
ATOM 11968 N N . HIS F 1 124 ? 15.030 -26.911 -4.863 1.00 175.96 124 HIS F N 1
ATOM 11969 C CA . HIS F 1 124 ? 15.591 -26.270 -3.671 1.00 161.89 124 HIS F CA 1
ATOM 11970 C C . HIS F 1 124 ? 14.708 -26.652 -2.485 1.00 143.46 124 HIS F C 1
ATOM 11971 O O . HIS F 1 124 ? 14.027 -25.803 -1.898 1.00 145.31 124 HIS F O 1
ATOM 11978 N N . PRO F 1 125 ? 14.702 -27.929 -2.105 1.00 125.64 125 PRO F N 1
ATOM 11979 C CA . PRO F 1 125 ? 13.688 -28.429 -1.164 1.00 119.41 125 PRO F CA 1
ATOM 11980 C C . PRO F 1 125 ? 13.918 -27.964 0.266 1.00 120.91 125 PRO F C 1
ATOM 11981 O O . PRO F 1 125 ? 14.976 -27.453 0.632 1.00 131.27 125 PRO F O 1
ATOM 11985 N N . ALA F 1 126 ? 12.875 -28.128 1.077 1.00 117.81 126 ALA F N 1
ATOM 11986 C CA . ALA F 1 126 ? 12.971 -27.921 2.516 1.00 114.84 126 ALA F CA 1
ATOM 11987 C C . ALA F 1 126 ? 13.541 -29.146 3.228 1.00 129.79 126 ALA F C 1
ATOM 11988 O O . ALA F 1 126 ? 13.275 -30.291 2.846 1.00 128.41 126 ALA F O 1
ATOM 11990 N N . LYS F 1 127 ? 14.359 -28.893 4.249 1.00 141.03 127 LYS F N 1
ATOM 11991 C CA . LYS F 1 127 ? 14.867 -29.918 5.160 1.00 134.32 127 LYS F CA 1
ATOM 11992 C C . LYS F 1 127 ? 14.311 -29.628 6.555 1.00 134.43 127 LYS F C 1
ATOM 11993 O O . LYS F 1 127 ? 14.694 -28.635 7.184 1.00 138.35 127 LYS F O 1
ATOM 11999 N N . PHE F 1 128 ? 13.372 -30.460 7.018 1.00 121.99 128 PHE F N 1
ATOM 12000 C CA . PHE F 1 128 ? 12.690 -30.259 8.298 1.00 114.82 128 PHE F CA 1
ATOM 12001 C C . PHE F 1 128 ? 13.306 -31.169 9.361 1.00 113.89 128 PHE F C 1
ATOM 12002 O O . PHE F 1 128 ? 13.104 -32.384 9.318 1.00 113.42 128 PHE F O 1
ATOM 12010 N N . TYR F 1 129 ? 14.024 -30.598 10.329 1.00 112.70 129 TYR F N 1
ATOM 12011 C CA . TYR F 1 129 ? 14.480 -31.359 11.494 1.00 90.77 129 TYR F CA 1
ATOM 12012 C C . TYR F 1 129 ? 13.385 -31.343 12.556 1.00 82.73 129 TYR F C 1
ATOM 12013 O O . TYR F 1 129 ? 12.908 -30.274 12.950 1.00 81.05 129 TYR F O 1
ATOM 12022 N N . VAL F 1 130 ? 12.960 -32.520 12.995 1.00 72.70 130 VAL F N 1
ATOM 12023 C CA . VAL F 1 130 ? 11.809 -32.630 13.881 1.00 78.66 130 VAL F CA 1
ATOM 12024 C C . VAL F 1 130 ? 12.205 -33.385 15.138 1.00 81.85 130 VAL F C 1
ATOM 12025 O O . VAL F 1 130 ? 12.984 -34.344 15.078 1.00 80.55 130 VAL F O 1
ATOM 12029 N N . VAL F 1 131 ? 11.699 -32.924 16.280 1.00 79.02 131 VAL F N 1
ATOM 12030 C CA . VAL F 1 131 ? 11.904 -33.604 17.553 1.00 75.46 131 VAL F CA 1
ATOM 12031 C C . VAL F 1 131 ? 10.580 -33.665 18.304 1.00 77.96 131 VAL F C 1
ATOM 12032 O O . VAL F 1 131 ? 9.920 -32.638 18.501 1.00 73.01 131 VAL F O 1
ATOM 12036 N N . SER F 1 132 ? 10.193 -34.868 18.718 1.00 74.26 132 SER F N 1
ATOM 12037 C CA . SER F 1 132 ? 8.984 -35.098 19.479 1.00 71.20 132 SER F CA 1
ATOM 12038 C C . SER F 1 132 ? 9.309 -35.814 20.774 1.00 67.56 132 SER F C 1
ATOM 12039 O O . SER F 1 132 ? 9.987 -36.839 20.757 1.00 72.97 132 SER F O 1
ATOM 12042 N N . THR F 1 133 ? 8.766 -35.315 21.877 1.00 69.78 133 THR F N 1
ATOM 12043 C CA . THR F 1 133 ? 8.818 -35.998 23.159 1.00 68.85 133 THR F CA 1
ATOM 12044 C C . THR F 1 133 ? 7.407 -36.189 23.713 1.00 76.53 133 THR F C 1
ATOM 12045 O O . THR F 1 133 ? 6.493 -35.426 23.382 1.00 76.57 133 THR F O 1
ATOM 12049 N N . PRO F 1 134 ? 7.197 -37.209 24.539 1.00 76.60 134 PRO F N 1
ATOM 12050 C CA . PRO F 1 134 ? 5.880 -37.396 25.160 1.00 71.87 134 PRO F CA 1
ATOM 12051 C C . PRO F 1 134 ? 5.458 -36.170 25.956 1.00 77.62 134 PRO F C 1
ATOM 12052 O O . PRO F 1 134 ? 6.280 -35.486 26.569 1.00 69.25 134 PRO F O 1
ATOM 12056 N N . ALA F 1 135 ? 4.150 -35.900 25.943 1.00 86.98 135 ALA F N 1
ATOM 12057 C CA . ALA F 1 135 ? 3.579 -34.712 26.570 1.00 92.62 135 ALA F CA 1
ATOM 12058 C C . ALA F 1 135 ? 2.258 -35.059 27.246 1.00 89.98 135 ALA F C 1
ATOM 12059 O O . ALA F 1 135 ? 1.447 -35.786 26.671 1.00 95.46 135 ALA F O 1
ATOM 12061 N N . HIS F 1 136 ? 2.066 -34.598 28.487 1.00 84.95 136 HIS F N 1
ATOM 12062 C CA . HIS F 1 136 ? 0.792 -34.770 29.187 1.00 82.80 136 HIS F CA 1
ATOM 12063 C C . HIS F 1 136 ? -0.100 -33.529 29.188 1.00 86.20 136 HIS F C 1
ATOM 12064 O O . HIS F 1 136 ? -1.227 -33.601 29.685 1.00 92.30 136 HIS F O 1
ATOM 12071 N N . LYS F 1 137 ? 0.365 -32.399 28.672 1.00 86.38 137 LYS F N 1
ATOM 12072 C CA . LYS F 1 137 ? -0.399 -31.165 28.763 1.00 88.17 137 LYS F CA 1
ATOM 12073 C C . LYS F 1 137 ? -0.293 -30.409 27.452 1.00 86.79 137 LYS F C 1
ATOM 12074 O O . LYS F 1 137 ? 0.804 -30.252 26.908 1.00 88.21 137 LYS F O 1
ATOM 12080 N N . THR F 1 138 ? -1.430 -29.945 26.949 1.00 87.01 138 THR F N 1
ATOM 12081 C CA . THR F 1 138 ? -1.440 -29.126 25.750 1.00 87.27 138 THR F CA 1
ATOM 12082 C C . THR F 1 138 ? -1.038 -27.717 26.142 1.00 83.72 138 THR F C 1
ATOM 12083 O O . THR F 1 138 ? -1.454 -27.213 27.185 1.00 89.17 138 THR F O 1
ATOM 12087 N N . TYR F 1 139 ? -0.114 -27.157 25.380 1.00 88.81 139 TYR F N 1
ATOM 12088 C CA . TYR F 1 139 ? 0.452 -25.833 25.441 1.00 83.26 139 TYR F CA 1
ATOM 12089 C C . TYR F 1 139 ? 0.296 -25.167 24.082 1.00 87.71 139 TYR F C 1
ATOM 12090 O O . TYR F 1 139 ? 0.173 -25.851 23.058 1.00 88.69 139 TYR F O 1
ATOM 12099 N N . PRO F 1 140 ? 0.271 -23.839 24.041 1.00 90.76 140 PRO F N 1
ATOM 12100 C CA . PRO F 1 140 ? -0.017 -23.150 22.778 1.00 91.69 140 PRO F CA 1
ATOM 12101 C C . PRO F 1 140 ? 1.063 -23.376 21.732 1.00 95.14 140 PRO F C 1
ATOM 12102 O O . PRO F 1 140 ? 2.260 -23.317 22.024 1.00 100.38 140 PRO F O 1
ATOM 12106 N N . ASN F 1 141 ? 0.626 -23.619 20.500 1.00 91.51 141 ASN F N 1
ATOM 12107 C CA . ASN F 1 141 ? 1.541 -23.579 19.373 1.00 92.93 141 ASN F CA 1
ATOM 12108 C C . ASN F 1 141 ? 2.207 -22.208 19.307 1.00 100.84 141 ASN F C 1
ATOM 12109 O O . ASN F 1 141 ? 1.594 -21.191 19.646 1.00 94.16 141 ASN F O 1
ATOM 12114 N N . LYS F 1 142 ? 3.486 -22.175 18.904 1.00 95.34 142 LYS F N 1
ATOM 12115 C CA . LYS F 1 142 ? 4.187 -20.900 18.833 1.00 93.48 142 LYS F CA 1
ATOM 12116 C C . LYS F 1 142 ? 5.129 -20.896 17.635 1.00 100.00 142 LYS F C 1
ATOM 12117 O O . LYS F 1 142 ? 5.639 -21.943 17.228 1.00 108.24 142 LYS F O 1
ATOM 12123 N N . LYS F 1 143 ? 5.253 -19.736 16.999 1.00 104.84 143 LYS F N 1
ATOM 12124 C CA . LYS F 1 143 ? 6.214 -19.546 15.924 1.00 113.61 143 LYS F CA 1
ATOM 12125 C C . LYS F 1 143 ? 7.520 -18.989 16.451 1.00 116.00 143 LYS F C 1
ATOM 12126 O O . LYS F 1 143 ? 7.539 -18.089 17.297 1.00 112.05 143 LYS F O 1
ATOM 12132 N N . LEU F 1 144 ? 8.613 -19.512 15.902 1.00 121.18 144 LEU F N 1
ATOM 12133 C CA . LEU F 1 144 ? 9.969 -19.199 16.330 1.00 114.17 144 LEU F CA 1
ATOM 12134 C C . LEU F 1 144 ? 10.612 -18.507 15.137 1.00 119.88 144 LEU F C 1
ATOM 12135 O O . LEU F 1 144 ? 11.274 -19.152 14.309 1.00 117.95 144 LEU F O 1
ATOM 12140 N N . PRO F 1 145 ? 10.391 -17.203 14.985 1.00 128.79 145 PRO F N 1
ATOM 12141 C CA . PRO F 1 145 ? 10.920 -16.510 13.809 1.00 130.29 145 PRO F CA 1
ATOM 12142 C C . PRO F 1 145 ? 12.423 -16.348 13.920 1.00 127.99 145 PRO F C 1
ATOM 12143 O O . PRO F 1 145 ? 12.946 -16.034 14.991 1.00 130.85 145 PRO F O 1
ATOM 12147 N N . PHE F 1 146 ? 13.122 -16.551 12.800 1.00 126.72 146 PHE F N 1
ATOM 12148 C CA . PHE F 1 146 ? 14.556 -16.271 12.799 1.00 121.05 146 PHE F CA 1
ATOM 12149 C C . PHE F 1 146 ? 14.822 -14.774 12.917 1.00 119.27 146 PHE F C 1
ATOM 12150 O O . PHE F 1 146 ? 15.795 -14.368 13.557 1.00 121.98 146 PHE F O 1
ATOM 12158 N N . ALA F 1 147 ? 13.947 -13.940 12.347 1.00 119.99 147 ALA F N 1
ATOM 12159 C CA . ALA F 1 147 ? 14.127 -12.493 12.431 1.00 118.77 147 ALA F CA 1
ATOM 12160 C C . ALA F 1 147 ? 14.239 -12.025 13.880 1.00 119.05 147 ALA F C 1
ATOM 12161 O O . ALA F 1 147 ? 15.190 -11.327 14.244 1.00 116.65 147 ALA F O 1
ATOM 12163 N N . THR F 1 148 ? 13.271 -12.383 14.720 1.00 126.15 148 THR F N 1
ATOM 12164 C CA . THR F 1 148 ? 13.293 -11.961 16.116 1.00 124.37 148 THR F CA 1
ATOM 12165 C C . THR F 1 148 ? 14.027 -12.950 17.018 1.00 121.17 148 THR F C 1
ATOM 12166 O O . THR F 1 148 ? 13.884 -12.870 18.243 1.00 119.02 148 THR F O 1
ATOM 12170 N N . ALA F 1 149 ? 14.791 -13.888 16.445 1.00 120.02 149 ALA F N 1
ATOM 12171 C CA . ALA F 1 149 ? 15.549 -14.853 17.240 1.00 114.21 149 ALA F CA 1
ATOM 12172 C C . ALA F 1 149 ? 16.795 -14.169 17.785 1.00 109.74 149 ALA F C 1
ATOM 12173 O O . ALA F 1 149 ? 17.618 -13.660 17.015 1.00 99.38 149 ALA F O 1
ATOM 12175 N N . LEU F 1 150 ? 16.910 -14.115 19.108 1.00 116.93 150 LEU F N 1
ATOM 12176 C CA . LEU F 1 150 ? 17.980 -13.347 19.721 1.00 126.72 150 LEU F CA 1
ATOM 12177 C C . LEU F 1 150 ? 19.304 -14.024 19.398 1.00 130.75 150 LEU F C 1
ATOM 12178 O O . LEU F 1 150 ? 19.509 -15.195 19.736 1.00 130.78 150 LEU F O 1
ATOM 12183 N N . ALA F 1 151 ? 20.188 -13.321 18.702 1.00 128.40 151 ALA F N 1
ATOM 12184 C CA . ALA F 1 151 ? 21.501 -13.889 18.473 1.00 114.23 151 ALA F CA 1
ATOM 12185 C C . ALA F 1 151 ? 22.307 -13.596 19.721 1.00 110.51 151 ALA F C 1
ATOM 12186 O O . ALA F 1 151 ? 22.345 -12.451 20.183 1.00 119.32 151 ALA F O 1
ATOM 12188 N N . LYS F 1 152 ? 22.958 -14.610 20.266 1.00 98.70 152 LYS F N 1
ATOM 12189 C CA . LYS F 1 152 ? 23.786 -14.388 21.447 1.00 88.12 152 LYS F CA 1
ATOM 12190 C C . LYS F 1 152 ? 25.218 -14.838 21.159 1.00 90.69 152 LYS F C 1
ATOM 12191 O O . LYS F 1 152 ? 25.494 -16.055 21.124 1.00 87.17 152 LYS F O 1
ATOM 12197 N N . PRO F 1 153 ? 26.159 -13.906 21.025 1.00 88.31 153 PRO F N 1
ATOM 12198 C CA . PRO F 1 153 ? 27.547 -14.295 20.763 1.00 81.79 153 PRO F CA 1
ATOM 12199 C C . PRO F 1 153 ? 28.191 -14.877 22.004 1.00 89.20 153 PRO F C 1
ATOM 12200 O O . PRO F 1 153 ? 27.946 -14.426 23.127 1.00 91.02 153 PRO F O 1
ATOM 12204 N N . MET F 1 154 ? 29.027 -15.887 21.784 1.00 84.38 154 MET F N 1
ATOM 12205 C CA . MET F 1 154 ? 29.699 -16.574 22.873 1.00 92.50 154 MET F CA 1
ATOM 12206 C C . MET F 1 154 ? 31.057 -17.064 22.390 1.00 86.67 154 MET F C 1
ATOM 12207 O O . MET F 1 154 ? 31.268 -17.271 21.192 1.00 83.30 154 MET F O 1
ATOM 12212 N N . GLY F 1 155 ? 31.983 -17.215 23.327 1.00 90.13 155 GLY F N 1
ATOM 12213 C CA . GLY F 1 155 ? 33.276 -17.805 23.036 1.00 86.40 155 GLY F CA 1
ATOM 12214 C C . GLY F 1 155 ? 34.274 -16.820 22.449 1.00 90.91 155 GLY F C 1
ATOM 12215 O O . GLY F 1 155 ? 33.933 -15.754 21.945 1.00 94.75 155 GLY F O 1
ATOM 12216 N N . ASP F 1 156 ? 35.542 -17.200 22.530 1.00 98.23 156 ASP F N 1
ATOM 12217 C CA . ASP F 1 156 ? 36.676 -16.448 22.011 1.00 96.63 156 ASP F CA 1
ATOM 12218 C C . ASP F 1 156 ? 37.445 -17.317 21.017 1.00 95.89 156 ASP F C 1
ATOM 12219 O O . ASP F 1 156 ? 37.124 -18.484 20.804 1.00 98.84 156 ASP F O 1
ATOM 12224 N N . GLN F 1 157 ? 38.469 -16.734 20.391 1.00 93.76 157 GLN F N 1
ATOM 12225 C CA . GLN F 1 157 ? 39.288 -17.500 19.460 1.00 84.73 157 GLN F CA 1
ATOM 12226 C C . GLN F 1 157 ? 40.350 -18.338 20.154 1.00 76.96 157 GLN F C 1
ATOM 12227 O O . GLN F 1 157 ? 40.749 -19.377 19.623 1.00 55.18 157 GLN F O 1
ATOM 12233 N N . GLN F 1 158 ? 40.825 -17.903 21.322 1.00 83.59 158 GLN F N 1
ATOM 12234 C CA . GLN F 1 158 ? 41.857 -18.661 22.015 1.00 87.17 158 GLN F CA 1
ATOM 12235 C C . GLN F 1 158 ? 41.362 -20.061 22.339 1.00 88.19 158 GLN F C 1
ATOM 12236 O O . GLN F 1 158 ? 42.155 -21.012 22.358 1.00 89.43 158 GLN F O 1
ATOM 12242 N N . HIS F 1 159 ? 40.066 -20.198 22.626 1.00 82.52 159 HIS F N 1
ATOM 12243 C CA . HIS F 1 159 ? 39.452 -21.486 22.910 1.00 74.77 159 HIS F CA 1
ATOM 12244 C C . HIS F 1 159 ? 38.711 -22.091 21.730 1.00 65.68 159 HIS F C 1
ATOM 12245 O O . HIS F 1 159 ? 38.074 -23.130 21.897 1.00 70.83 159 HIS F O 1
ATOM 12252 N N . LEU F 1 160 ? 38.759 -21.469 20.557 1.00 60.50 160 LEU F N 1
ATOM 12253 C CA . LEU F 1 160 ? 38.226 -22.037 19.317 1.00 57.89 160 LEU F CA 1
ATOM 12254 C C . LEU F 1 160 ? 36.727 -22.371 19.413 1.00 68.08 160 LEU F C 1
ATOM 12255 O O . LEU F 1 160 ? 36.210 -23.220 18.672 1.00 69.25 160 LEU F O 1
ATOM 12260 N N . ASN F 1 161 ? 36.031 -21.751 20.361 1.00 73.66 161 ASN F N 1
ATOM 12261 C CA . ASN F 1 161 ? 34.599 -21.902 20.544 1.00 80.90 161 ASN F CA 1
ATOM 12262 C C . ASN F 1 161 ? 33.785 -20.691 20.074 1.00 87.32 161 ASN F C 1
ATOM 12263 O O . ASN F 1 161 ? 32.601 -20.598 20.405 1.00 96.92 161 ASN F O 1
ATOM 12268 N N . LYS F 1 162 ? 34.396 -19.718 19.406 1.00 83.71 162 LYS F N 1
ATOM 12269 C CA . LYS F 1 162 ? 33.667 -18.510 19.030 1.00 81.59 162 LYS F CA 1
ATOM 12270 C C . LYS F 1 162 ? 32.413 -18.867 18.203 1.00 77.51 162 LYS F C 1
ATOM 12271 O O . LYS F 1 162 ? 32.513 -19.521 17.159 1.00 72.86 162 LYS F O 1
ATOM 12277 N N . ARG F 1 163 ? 31.228 -18.448 18.674 1.00 71.41 163 ARG F N 1
ATOM 12278 C CA . ARG F 1 163 ? 29.991 -18.959 18.090 1.00 79.25 163 ARG F CA 1
ATOM 12279 C C . ARG F 1 163 ? 28.816 -18.027 18.389 1.00 83.69 163 ARG F C 1
ATOM 12280 O O . ARG F 1 163 ? 28.880 -17.180 19.286 1.00 86.35 163 ARG F O 1
ATOM 12288 N N . THR F 1 164 ? 27.723 -18.217 17.650 1.00 80.35 164 THR F N 1
ATOM 12289 C CA . THR F 1 164 ? 26.476 -17.509 17.926 1.00 90.46 164 THR F CA 1
ATOM 12290 C C . THR F 1 164 ? 25.438 -18.486 18.464 1.00 87.38 164 THR F C 1
ATOM 12291 O O . THR F 1 164 ? 25.201 -19.552 17.876 1.00 80.66 164 THR F O 1
ATOM 12295 N N . ILE F 1 165 ? 24.835 -18.122 19.593 1.00 84.05 165 ILE F N 1
ATOM 12296 C CA . ILE F 1 165 ? 23.842 -18.95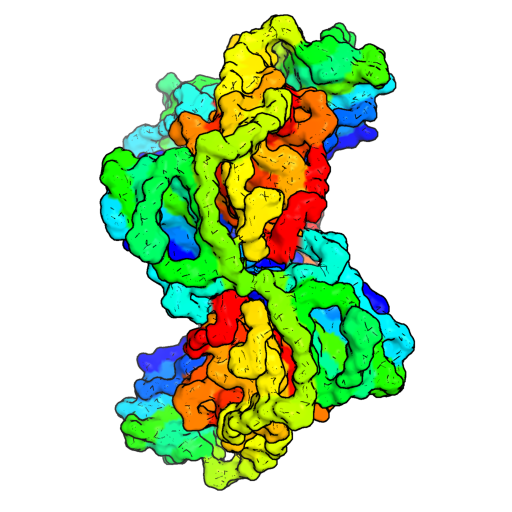2 20.260 1.00 76.70 165 ILE F CA 1
ATOM 12297 C C . ILE F 1 165 ? 22.468 -18.349 19.993 1.00 86.02 165 ILE F C 1
ATOM 12298 O O . ILE F 1 165 ? 22.293 -17.124 20.081 1.00 93.61 165 ILE F O 1
ATOM 12303 N N . TYR F 1 166 ? 21.514 -19.196 19.595 1.00 82.73 166 TYR F N 1
ATOM 12304 C CA . TYR F 1 166 ? 20.147 -18.788 19.270 1.00 72.69 166 TYR F CA 1
ATOM 12305 C C . TYR F 1 166 ? 19.148 -19.573 20.120 1.00 84.54 166 TYR F C 1
ATOM 12306 O O . TYR F 1 166 ? 19.063 -20.802 20.002 1.00 84.11 166 TYR F O 1
ATOM 12315 N N . LYS F 1 167 ? 18.380 -18.878 20.958 1.00 91.11 167 LYS F N 1
ATOM 12316 C CA . LYS F 1 167 ? 17.301 -19.531 21.695 1.00 92.60 167 LYS F CA 1
ATOM 12317 C C . LYS F 1 167 ? 16.123 -19.804 20.762 1.00 90.31 167 LYS F C 1
ATOM 12318 O O . LYS F 1 167 ? 15.768 -18.943 19.954 1.00 100.56 167 LYS F O 1
ATOM 12324 N N . TYR F 1 168 ? 15.577 -21.030 20.808 1.00 75.68 168 TYR F N 1
ATOM 12325 C CA . TYR F 1 168 ? 14.372 -21.359 20.047 1.00 77.12 168 TYR F CA 1
ATOM 12326 C C . TYR F 1 168 ? 13.192 -21.814 20.914 1.00 82.48 168 TYR F C 1
ATOM 12327 O O . TYR F 1 168 ? 12.232 -21.055 21.126 1.00 79.69 168 TYR F O 1
ATOM 12336 N N . ILE F 1 169 ? 13.232 -23.054 21.394 1.00 71.87 169 ILE F N 1
ATOM 12337 C CA . ILE F 1 169 ? 12.265 -23.543 22.369 1.00 66.27 169 ILE F CA 1
ATOM 12338 C C . ILE F 1 169 ? 12.957 -23.531 23.724 1.00 75.75 169 ILE F C 1
ATOM 12339 O O . ILE F 1 169 ? 13.733 -24.436 24.045 1.00 89.83 169 ILE F O 1
ATOM 12344 N N . ASP F 1 170 ? 12.598 -22.557 24.558 1.00 71.06 170 ASP F N 1
ATOM 12345 C CA . ASP F 1 170 ? 13.294 -22.266 25.806 1.00 69.94 170 ASP F CA 1
ATOM 12346 C C . ASP F 1 170 ? 12.295 -21.898 26.901 1.00 70.77 170 ASP F C 1
ATOM 12347 O O . ASP F 1 170 ? 11.361 -21.124 26.674 1.00 76.16 170 ASP F O 1
ATOM 12352 N N . ALA F 1 171 ? 12.521 -22.445 28.100 1.00 66.47 171 ALA F N 1
ATOM 12353 C CA . ALA F 1 171 ? 11.593 -22.303 29.214 1.00 66.70 171 ALA F CA 1
ATOM 12354 C C . ALA F 1 171 ? 11.468 -20.877 29.724 1.00 81.09 171 ALA F C 1
ATOM 12355 O O . ALA F 1 171 ? 10.532 -20.590 30.473 1.00 84.63 171 ALA F O 1
ATOM 12357 N N . SER F 1 172 ? 12.384 -19.984 29.358 1.00 89.24 172 SER F N 1
ATOM 12358 C CA . SER F 1 172 ? 12.219 -18.589 29.744 1.00 95.80 172 SER F CA 1
ATOM 12359 C C . SER F 1 172 ? 11.241 -17.880 28.817 1.00 96.09 172 SER F C 1
ATOM 12360 O O . SER F 1 172 ? 10.520 -16.982 29.254 1.00 112.80 172 SER F O 1
ATOM 12363 N N . GLN F 1 173 ? 11.257 -18.218 27.528 1.00 87.96 173 GLN F N 1
ATOM 12364 C CA . GLN F 1 173 ? 10.364 -17.651 26.519 1.00 87.93 173 GLN F CA 1
ATOM 12365 C C . GLN F 1 173 ? 9.057 -18.412 26.287 1.00 93.03 173 GLN F C 1
ATOM 12366 O O . GLN F 1 173 ? 8.170 -17.871 25.622 1.00 99.63 173 GLN F O 1
ATOM 12372 N N . MET F 1 174 ? 8.909 -19.642 26.779 1.00 92.17 174 MET F N 1
ATOM 12373 C CA . MET F 1 174 ? 7.814 -20.506 26.351 1.00 81.84 174 MET F CA 1
ATOM 12374 C C . MET F 1 174 ? 7.505 -21.523 27.427 1.00 86.57 174 MET F C 1
ATOM 12375 O O . MET F 1 174 ? 8.291 -21.743 28.355 1.00 88.61 174 MET F O 1
ATOM 12380 N N . ASP F 1 175 ? 6.363 -22.187 27.240 1.00 86.86 175 ASP F N 1
ATOM 12381 C CA . ASP F 1 175 ? 5.885 -23.257 28.105 1.00 83.21 175 ASP F CA 1
ATOM 12382 C C . ASP F 1 175 ? 5.843 -24.554 27.294 1.00 76.21 175 ASP F C 1
ATOM 12383 O O . ASP F 1 175 ? 5.179 -24.636 26.254 1.00 73.57 175 ASP F O 1
ATOM 12388 N N . THR F 1 176 ? 6.562 -25.563 27.763 1.00 62.32 176 THR F N 1
ATOM 12389 C CA . THR F 1 176 ? 6.498 -26.878 27.167 1.00 64.49 176 THR F CA 1
ATOM 12390 C C . THR F 1 176 ? 6.469 -27.891 28.290 1.00 74.53 176 THR F C 1
ATOM 12391 O O . THR F 1 176 ? 6.869 -27.608 29.425 1.00 73.25 176 THR F O 1
ATOM 12395 N N . CYS F 1 177 ? 5.972 -29.081 27.957 1.00 77.36 177 CYS F N 1
ATOM 12396 C CA . CYS F 1 177 ? 6.011 -30.179 28.908 1.00 77.88 177 CYS F CA 1
ATOM 12397 C C . CYS F 1 177 ? 7.444 -30.577 29.203 1.00 72.70 177 CYS F C 1
ATOM 12398 O O . CYS F 1 177 ? 7.910 -30.492 30.345 1.00 77.77 177 CYS F O 1
ATOM 12401 N N . GLN F 1 178 ? 8.160 -31.005 28.162 1.00 67.09 178 GLN F N 1
ATOM 12402 C CA . GLN F 1 178 ? 9.501 -31.566 28.302 1.00 56.69 178 GLN F CA 1
ATOM 12403 C C . GLN F 1 178 ? 10.528 -30.961 27.346 1.00 66.21 178 GLN F C 1
ATOM 12404 O O . GLN F 1 178 ? 11.610 -30.529 27.760 1.00 64.69 178 GLN F O 1
ATOM 12410 N N . LEU F 1 179 ? 10.174 -30.958 26.063 1.00 64.94 179 LEU F N 1
ATOM 12411 C CA . LEU F 1 179 ? 11.060 -30.608 24.963 1.00 62.79 179 LEU F CA 1
ATOM 12412 C C . LEU F 1 179 ? 11.681 -29.225 25.081 1.00 74.12 179 LEU F C 1
ATOM 12413 O O . LEU F 1 179 ? 11.016 -28.257 25.456 1.00 81.75 179 LEU F O 1
ATOM 12418 N N . GLN F 1 180 ? 12.976 -29.147 24.737 1.00 82.39 180 GLN F N 1
ATOM 12419 C CA . GLN F 1 180 ? 13.738 -27.912 24.553 1.00 75.11 180 GLN F CA 1
ATOM 12420 C C . GLN F 1 180 ? 14.647 -28.027 23.330 1.00 73.93 180 GLN F C 1
ATOM 12421 O O . GLN F 1 180 ? 15.203 -29.094 23.071 1.00 76.82 180 GLN F O 1
ATOM 12427 N N . MET F 1 181 ? 14.816 -26.940 22.580 1.00 68.64 181 MET F N 1
ATOM 12428 C CA . MET F 1 181 ? 15.601 -27.004 21.354 1.00 67.16 181 MET F CA 1
ATOM 12429 C C . MET F 1 181 ? 16.357 -25.701 21.139 1.00 79.89 181 MET F C 1
ATOM 12430 O O . MET F 1 181 ? 15.840 -24.617 21.430 1.00 75.99 181 MET F O 1
ATOM 12435 N N . GLY F 1 182 ? 17.565 -25.814 20.558 1.00 81.64 182 GLY F N 1
ATOM 12436 C CA . GLY F 1 182 ? 18.387 -24.655 20.261 1.00 83.17 182 GLY F CA 1
ATOM 12437 C C . GLY F 1 182 ? 19.240 -24.850 19.024 1.00 81.85 182 GLY F C 1
ATOM 12438 O O . GLY F 1 182 ? 19.289 -25.932 18.435 1.00 86.33 182 GLY F O 1
ATOM 12439 N N . TYR F 1 183 ? 19.891 -23.756 18.614 1.00 76.58 183 TYR F N 1
ATOM 12440 C CA . TYR F 1 183 ? 20.621 -23.667 17.352 1.00 72.09 183 TYR F CA 1
ATOM 12441 C C . TYR F 1 183 ? 21.917 -22.928 17.606 1.00 78.25 183 TYR F C 1
ATOM 12442 O O . TYR F 1 183 ? 21.887 -21.836 18.180 1.00 86.99 183 TYR F O 1
ATOM 12451 N N . THR F 1 184 ? 23.039 -23.490 17.163 1.00 83.96 184 THR F N 1
ATOM 12452 C CA . THR F 1 184 ? 24.352 -22.894 17.411 1.00 88.56 184 THR F CA 1
ATOM 12453 C C . THR F 1 184 ? 25.180 -22.894 16.131 1.00 85.46 184 THR F C 1
ATOM 12454 O O . THR F 1 184 ? 25.409 -23.953 15.537 1.00 78.59 184 THR F O 1
ATOM 12458 N N . VAL F 1 185 ? 25.628 -21.714 15.711 1.00 83.18 185 VAL F N 1
ATOM 12459 C CA . VAL F 1 185 ? 26.495 -21.579 14.545 1.00 82.42 185 VAL F CA 1
ATOM 12460 C C . VAL F 1 185 ? 27.859 -21.139 15.039 1.00 79.71 185 VAL F C 1
ATOM 12461 O O . VAL F 1 185 ? 28.032 -19.998 15.493 1.00 77.71 185 VAL F O 1
ATOM 12465 N N . LEU F 1 186 ? 28.840 -22.027 14.879 1.00 70.56 186 LEU F N 1
ATOM 12466 C CA . LEU F 1 186 ? 30.222 -21.686 15.159 1.00 61.57 186 LEU F CA 1
ATOM 12467 C C . LEU F 1 186 ? 30.741 -20.752 14.090 1.00 66.35 186 LEU F C 1
ATOM 12468 O O . LEU F 1 186 ? 30.505 -20.977 12.898 1.00 65.40 186 LEU F O 1
ATOM 12473 N N . GLU F 1 187 ? 31.406 -19.678 14.527 1.00 73.60 187 GLU F N 1
ATOM 12474 C CA . GLU F 1 187 ? 32.075 -18.771 13.603 1.00 75.24 187 GLU F CA 1
ATOM 12475 C C . GLU F 1 187 ? 33.208 -19.506 12.893 1.00 77.88 187 GLU F C 1
ATOM 12476 O O . GLU F 1 187 ? 33.766 -20.468 13.430 1.00 83.31 187 GLU F O 1
ATOM 12482 N N . PRO F 1 188 ? 33.542 -19.102 11.674 1.00 77.01 188 PRO F N 1
ATOM 12483 C CA . PRO F 1 188 ? 34.713 -19.685 11.011 1.00 73.76 188 PRO F CA 1
ATOM 12484 C C . PRO F 1 188 ? 35.947 -19.565 11.897 1.00 69.99 188 PRO F C 1
ATOM 12485 O O . PRO F 1 188 ? 36.124 -18.591 12.631 1.00 68.61 188 PRO F O 1
ATOM 12489 N N . GLY F 1 189 ? 36.778 -20.602 11.863 1.00 73.15 189 GLY F N 1
ATOM 12490 C CA . GLY F 1 189 ? 37.923 -20.689 12.733 1.00 65.67 189 GLY F CA 1
ATOM 12491 C C . GLY F 1 189 ? 37.636 -21.204 14.123 1.00 67.57 189 GLY F C 1
ATOM 12492 O O . GLY F 1 189 ? 38.546 -21.199 14.961 1.00 73.58 189 GLY F O 1
ATOM 12493 N N . SER F 1 190 ? 36.416 -21.671 14.395 1.00 63.97 190 SER F N 1
ATOM 12494 C CA . SER F 1 190 ? 36.070 -22.250 15.692 1.00 69.33 190 SER F CA 1
ATOM 12495 C C . SER F 1 190 ? 35.213 -23.491 15.479 1.00 68.87 190 SER F C 1
ATOM 12496 O O . SER F 1 190 ? 34.228 -23.443 14.738 1.00 79.94 190 SER F O 1
ATOM 12499 N N . SER F 1 191 ? 35.653 -24.626 16.003 1.00 71.22 191 SER F N 1
ATOM 12500 C CA . SER F 1 191 ? 34.879 -25.859 15.938 1.00 61.91 191 SER F CA 1
ATOM 12501 C C . SER F 1 191 ? 34.421 -26.480 17.257 1.00 68.79 191 SER F C 1
ATOM 12502 O O . SER F 1 191 ? 33.799 -27.545 17.214 1.00 80.39 191 SER F O 1
ATOM 12505 N N . TRP F 1 192 ? 34.778 -25.946 18.420 1.00 68.88 192 TRP F N 1
ATOM 12506 C CA . TRP F 1 192 ? 34.497 -26.659 19.667 1.00 55.33 192 TRP F CA 1
ATOM 12507 C C . TRP F 1 192 ? 33.118 -26.302 20.189 1.00 79.42 192 TRP F C 1
ATOM 12508 O O . TRP F 1 192 ? 32.768 -25.118 20.264 1.00 83.55 192 TRP F O 1
ATOM 12519 N N . ASN F 1 193 ? 32.334 -27.318 20.561 1.00 80.38 193 ASN F N 1
ATOM 12520 C CA . ASN F 1 193 ? 31.042 -27.081 21.188 1.00 73.58 193 ASN F CA 1
ATOM 12521 C C . ASN F 1 193 ? 30.986 -27.837 22.509 1.00 70.86 193 ASN F C 1
ATOM 12522 O O . ASN F 1 193 ? 31.476 -28.968 22.603 1.00 81.91 193 ASN F O 1
ATOM 12527 N N . THR F 1 194 ? 30.364 -27.211 23.518 1.00 69.72 194 THR F N 1
ATOM 12528 C CA . THR F 1 194 ? 30.296 -27.696 24.905 1.00 75.04 194 THR F CA 1
ATOM 12529 C C . THR F 1 194 ? 31.690 -27.958 25.499 1.00 86.76 194 THR F C 1
ATOM 12530 O O . THR F 1 194 ? 32.058 -29.090 25.812 1.00 90.18 194 THR F O 1
ATOM 12534 N N . MET F 1 195 ? 32.455 -26.855 25.679 1.00 94.21 195 MET F N 1
ATOM 12535 C CA . MET F 1 195 ? 33.855 -26.946 26.103 1.00 108.28 195 MET F CA 1
ATOM 12536 C C . MET F 1 195 ? 34.045 -27.666 27.443 1.00 129.04 195 MET F C 1
ATOM 12537 O O . MET F 1 195 ? 34.786 -28.665 27.478 1.00 141.11 195 MET F O 1
ATOM 12542 N N . PRO F 1 196 ? 33.472 -27.220 28.573 1.00 137.20 196 PRO F N 1
ATOM 12543 C CA . PRO F 1 196 ? 33.219 -28.176 29.666 1.00 138.81 196 PRO F CA 1
ATOM 12544 C C . PRO F 1 196 ? 32.012 -29.070 29.378 1.00 129.47 196 PRO F C 1
ATOM 12545 O O . PRO F 1 196 ? 30.991 -28.622 28.849 1.00 137.58 196 PRO F O 1
ATOM 12549 N N . ALA F 1 197 ? 32.137 -30.349 29.762 1.00 119.76 197 ALA F N 1
ATOM 12550 C CA . ALA F 1 197 ? 31.345 -31.425 29.159 1.00 110.15 197 ALA F CA 1
ATOM 12551 C C . ALA F 1 197 ? 29.947 -31.593 29.767 1.00 115.40 197 ALA F C 1
ATOM 12552 O O . ALA F 1 197 ? 28.990 -31.881 29.033 1.00 109.81 197 ALA F O 1
ATOM 12554 N N . HIS F 1 198 ? 29.816 -31.494 31.096 1.00 117.37 198 HIS F N 1
ATOM 12555 C CA . HIS F 1 198 ? 28.520 -31.418 31.785 1.00 118.20 198 HIS F CA 1
ATOM 12556 C C . HIS F 1 198 ? 27.583 -32.619 31.551 1.00 126.15 198 HIS F C 1
ATOM 12557 O O . HIS F 1 198 ? 26.834 -32.670 30.573 1.00 138.13 198 HIS F O 1
ATOM 12564 N N . THR F 1 199 ? 27.732 -33.670 32.357 1.00 118.37 199 THR F N 1
ATOM 12565 C CA . THR F 1 199 ? 26.716 -34.721 32.432 1.00 110.86 199 THR F CA 1
ATOM 12566 C C . THR F 1 199 ? 25.572 -34.324 33.375 1.00 110.23 199 THR F C 1
ATOM 12567 O O . THR F 1 199 ? 25.806 -33.979 34.537 1.00 117.90 199 THR F O 1
ATOM 12571 N N . HIS F 1 200 ? 24.331 -34.405 32.885 1.00 96.40 200 HIS F N 1
ATOM 12572 C CA . HIS F 1 200 ? 23.130 -34.085 33.663 1.00 83.23 200 HIS F CA 1
ATOM 12573 C C . HIS F 1 200 ? 22.273 -35.339 33.749 1.00 85.78 200 HIS F C 1
ATOM 12574 O O . HIS F 1 200 ? 21.649 -35.730 32.758 1.00 92.06 200 HIS F O 1
ATOM 12581 N N . ALA F 1 201 ? 22.196 -35.942 34.938 1.00 82.16 201 ALA F N 1
ATOM 12582 C CA . ALA F 1 201 ? 21.542 -37.244 35.067 1.00 90.25 201 ALA F CA 1
ATOM 12583 C C . ALA F 1 201 ? 20.035 -37.211 34.774 1.00 98.95 201 ALA F C 1
ATOM 12584 O O . ALA F 1 201 ? 19.459 -38.250 34.422 1.00 100.18 201 ALA F O 1
ATOM 12586 N N . ARG F 1 202 ? 19.377 -36.061 34.908 1.00 97.72 202 ARG F N 1
ATOM 12587 C CA . ARG F 1 202 ? 17.919 -36.026 34.891 1.00 102.63 202 ARG F CA 1
ATOM 12588 C C . ARG F 1 202 ? 17.317 -35.722 33.525 1.00 96.72 202 ARG F C 1
ATOM 12589 O O . ARG F 1 202 ? 16.094 -35.622 33.421 1.00 86.50 202 ARG F O 1
ATOM 12597 N N . ARG F 1 203 ? 18.139 -35.570 32.487 1.00 103.39 203 ARG F N 1
ATOM 12598 C CA . ARG F 1 203 ? 17.660 -35.313 31.133 1.00 100.70 203 ARG F CA 1
ATOM 12599 C C . ARG F 1 203 ? 18.731 -35.774 30.149 1.00 97.52 203 ARG F C 1
ATOM 12600 O O . ARG F 1 203 ? 19.881 -36.026 30.518 1.00 102.88 203 ARG F O 1
ATOM 12608 N N . MET F 1 204 ? 18.331 -35.895 28.889 1.00 85.08 204 MET F N 1
ATOM 12609 C CA . MET F 1 204 ? 19.207 -36.305 27.807 1.00 73.62 204 MET F CA 1
ATOM 12610 C C . MET F 1 204 ? 19.230 -35.235 26.728 1.00 67.47 204 MET F C 1
ATOM 12611 O O . MET F 1 204 ? 18.524 -34.239 26.804 1.00 80.14 204 MET F O 1
ATOM 12616 N N . GLU F 1 205 ? 20.109 -35.414 25.747 1.00 68.78 205 GLU F N 1
ATOM 12617 C CA . GLU F 1 205 ? 20.263 -34.473 24.645 1.00 68.95 205 GLU F CA 1
ATOM 12618 C C . GLU F 1 205 ? 20.532 -35.240 23.365 1.00 65.21 205 GLU F C 1
ATOM 12619 O O . GLU F 1 205 ? 21.187 -36.281 23.375 1.00 67.96 205 GLU F O 1
ATOM 12625 N N . THR F 1 206 ? 20.042 -34.697 22.262 1.00 63.32 206 THR F N 1
ATOM 12626 C CA . THR F 1 206 ? 20.372 -35.162 20.927 1.00 62.67 206 THR F CA 1
ATOM 12627 C C . THR F 1 206 ? 20.931 -33.991 20.139 1.00 64.79 206 THR F C 1
ATOM 12628 O O . THR F 1 206 ? 20.282 -32.945 20.036 1.00 75.08 206 THR F O 1
ATOM 12632 N N . TYR F 1 207 ? 22.113 -34.181 19.565 1.00 60.17 207 TYR F N 1
ATOM 12633 C CA . TYR F 1 207 ? 22.770 -33.173 18.744 1.00 68.39 207 TYR F CA 1
ATOM 12634 C C . TYR F 1 207 ? 22.624 -33.579 17.281 1.00 64.63 207 TYR F C 1
ATOM 12635 O O . TYR F 1 207 ? 22.921 -34.720 16.920 1.00 59.74 207 TYR F O 1
ATOM 12644 N N . MET F 1 208 ? 22.217 -32.641 16.437 1.00 65.02 208 MET F N 1
ATOM 12645 C CA . MET F 1 208 ? 22.140 -32.861 14.995 1.00 70.49 208 MET F CA 1
ATOM 12646 C C . MET F 1 208 ? 23.057 -31.849 14.318 1.00 74.35 208 MET F C 1
ATOM 12647 O O . MET F 1 208 ? 22.821 -30.640 14.405 1.00 74.57 208 MET F O 1
ATOM 12652 N N . TYR F 1 209 ? 24.099 -32.332 13.649 1.00 70.45 209 TYR F N 1
ATOM 12653 C CA . TYR F 1 209 ? 25.113 -31.446 13.083 1.00 70.54 209 TYR F CA 1
ATOM 12654 C C . TYR F 1 209 ? 24.860 -31.195 11.605 1.00 75.43 209 TYR F C 1
ATOM 12655 O O . TYR F 1 209 ? 24.562 -32.121 10.848 1.00 75.04 209 TYR F O 1
ATOM 12664 N N . PHE F 1 210 ? 24.997 -29.946 11.192 1.00 75.86 210 PHE F N 1
ATOM 12665 C CA . PHE F 1 210 ? 24.721 -29.600 9.806 1.00 78.66 210 PHE F CA 1
ATOM 12666 C C . PHE F 1 210 ? 25.442 -28.298 9.482 1.00 84.75 210 PHE F C 1
ATOM 12667 O O . PHE F 1 210 ? 26.193 -27.763 10.305 1.00 89.26 210 PHE F O 1
ATOM 12675 N N . ASN F 1 211 ? 25.196 -27.785 8.275 1.00 85.10 211 ASN F N 1
ATOM 12676 C CA . ASN F 1 211 ? 25.830 -26.568 7.762 1.00 93.35 211 ASN F CA 1
ATOM 12677 C C . ASN F 1 211 ? 27.353 -26.634 7.896 1.00 84.46 211 ASN F C 1
ATOM 12678 O O . ASN F 1 211 ? 27.996 -25.737 8.443 1.00 80.06 211 ASN F O 1
ATOM 12683 N N . PHE F 1 212 ? 27.920 -27.733 7.402 1.00 75.42 212 PHE F N 1
ATOM 12684 C CA . PHE F 1 212 ? 29.364 -27.896 7.358 1.00 71.91 212 PHE F CA 1
ATOM 12685 C C . PHE F 1 212 ? 29.964 -26.916 6.362 1.00 76.58 212 PHE F C 1
ATOM 12686 O O . PHE F 1 212 ? 29.420 -26.706 5.274 1.00 82.29 212 PHE F O 1
ATOM 12694 N N . ALA F 1 213 ? 31.101 -26.324 6.738 1.00 83.71 213 ALA F N 1
ATOM 12695 C CA . ALA F 1 213 ? 31.692 -25.251 5.937 1.00 86.71 213 ALA F CA 1
ATOM 12696 C C . ALA F 1 213 ? 31.933 -25.690 4.498 1.00 92.66 213 ALA F C 1
ATOM 12697 O O . ALA F 1 213 ? 31.523 -25.009 3.552 1.00 105.96 213 ALA F O 1
ATOM 12699 N N . ASP F 1 214 ? 32.630 -26.794 4.315 1.00 88.14 214 ASP F N 1
ATOM 12700 C CA . ASP F 1 214 ? 32.926 -27.350 3.004 1.00 96.22 214 ASP F CA 1
ATOM 12701 C C . ASP F 1 214 ? 32.575 -28.829 3.024 1.00 94.75 214 ASP F C 1
ATOM 12702 O O . ASP F 1 214 ? 32.322 -29.395 4.091 1.00 87.78 214 ASP F O 1
ATOM 12707 N N . PRO F 1 215 ? 32.476 -29.474 1.859 1.00 103.14 215 PRO F N 1
ATOM 12708 C CA . PRO F 1 215 ? 32.102 -30.898 1.857 1.00 102.69 215 PRO F CA 1
ATOM 12709 C C . PRO F 1 215 ? 33.051 -31.809 2.621 1.00 103.78 215 PRO F C 1
ATOM 12710 O O . PRO F 1 215 ? 32.633 -32.902 3.016 1.00 105.59 215 PRO F O 1
ATOM 12714 N N . GLU F 1 216 ? 34.301 -31.412 2.853 1.00 109.62 216 GLU F N 1
ATOM 12715 C CA . GLU F 1 216 ? 35.257 -32.304 3.501 1.00 104.27 216 GLU F CA 1
ATOM 12716 C C . GLU F 1 216 ? 35.259 -32.247 5.035 1.00 88.55 216 GLU F C 1
ATOM 12717 O O . GLU F 1 216 ? 35.875 -33.119 5.657 1.00 84.96 216 GLU F O 1
ATOM 12723 N N . THR F 1 217 ? 34.573 -31.293 5.667 1.00 81.58 217 THR F N 1
ATOM 12724 C CA . THR F 1 217 ? 34.647 -31.168 7.123 1.00 80.52 217 THR F CA 1
ATOM 12725 C C . THR F 1 217 ? 34.017 -32.367 7.830 1.00 82.57 217 THR F C 1
ATOM 12726 O O . THR F 1 217 ? 33.070 -32.978 7.342 1.00 85.02 217 THR F O 1
ATOM 12730 N N . ARG F 1 218 ? 34.564 -32.695 9.000 1.00 79.63 218 ARG F N 1
ATOM 12731 C CA . ARG F 1 218 ? 34.033 -33.721 9.882 1.00 65.19 218 ARG F CA 1
ATOM 12732 C C . ARG F 1 218 ? 33.953 -33.174 11.300 1.00 64.40 218 ARG F C 1
ATOM 12733 O O . ARG F 1 218 ? 34.688 -32.256 11.667 1.00 70.77 218 ARG F O 1
ATOM 12741 N N . VAL F 1 219 ? 33.013 -33.697 12.082 1.00 64.15 219 VAL F N 1
ATOM 12742 C CA . VAL F 1 219 ? 32.882 -33.365 13.496 1.00 60.17 219 VAL F CA 1
ATOM 12743 C C . VAL F 1 219 ? 33.070 -34.645 14.286 1.00 61.95 219 VAL F C 1
ATOM 12744 O O . VAL F 1 219 ? 32.516 -35.690 13.933 1.00 71.82 219 VAL F O 1
ATOM 12748 N N . PHE F 1 220 ? 33.870 -34.574 15.320 1.00 56.43 220 PHE F N 1
ATOM 12749 C CA . PHE F 1 220 ? 34.097 -35.694 16.212 1.00 57.64 220 PHE F CA 1
ATOM 12750 C C . PHE F 1 220 ? 33.275 -35.443 17.454 1.00 63.48 220 PHE F C 1
ATOM 12751 O O . PHE F 1 220 ? 33.568 -34.524 18.221 1.00 66.90 220 PHE F O 1
ATOM 12759 N N . HIS F 1 221 ? 32.242 -36.255 17.649 1.00 58.37 221 HIS F N 1
ATOM 12760 C CA . HIS F 1 221 ? 31.363 -36.096 18.793 1.00 60.64 221 HIS F CA 1
ATOM 12761 C C . HIS F 1 221 ? 31.785 -37.105 19.849 1.00 61.06 221 HIS F C 1
ATOM 12762 O O . HIS F 1 221 ? 31.823 -38.307 19.580 1.00 61.33 221 HIS F O 1
ATOM 12769 N N . PHE F 1 222 ? 32.122 -36.613 21.033 1.00 56.82 222 PHE F N 1
ATOM 12770 C CA . PHE F 1 222 ? 32.532 -37.465 22.136 1.00 62.17 222 PHE F CA 1
ATOM 12771 C C . PHE F 1 222 ? 31.342 -37.825 23.005 1.00 67.17 222 PHE F C 1
ATOM 12772 O O . PHE F 1 222 ? 30.488 -36.977 23.283 1.00 74.40 222 PHE F O 1
ATOM 12780 N N . LEU F 1 223 ? 31.298 -39.085 23.445 1.00 59.66 223 LEU F N 1
ATOM 12781 C CA . LEU F 1 223 ? 30.319 -39.529 24.427 1.00 66.87 223 LEU F CA 1
ATOM 12782 C C . LEU F 1 223 ? 30.985 -40.486 25.405 1.00 65.67 223 LEU F C 1
ATOM 12783 O O . LEU F 1 223 ? 32.159 -40.832 25.265 1.00 78.40 223 LEU F O 1
ATOM 12788 N N . GLY F 1 224 ? 30.214 -40.930 26.387 1.00 59.06 224 GLY F N 1
ATOM 12789 C CA . GLY F 1 224 ? 30.677 -41.815 27.436 1.00 56.38 224 GLY F CA 1
ATOM 12790 C C . GLY F 1 224 ? 30.742 -41.115 28.781 1.00 68.97 224 GLY F C 1
ATOM 12791 O O . GLY F 1 224 ? 30.577 -39.899 28.899 1.00 73.36 224 GLY F O 1
ATOM 12792 N N . LYS F 1 225 ? 30.922 -41.933 29.822 1.00 73.57 225 LYS F N 1
ATOM 12793 C CA . LYS F 1 225 ? 31.217 -41.373 31.134 1.00 80.28 225 LYS F CA 1
ATOM 12794 C C . LYS F 1 225 ? 32.477 -40.516 31.024 1.00 80.41 225 LYS F C 1
ATOM 12795 O O . LYS F 1 225 ? 33.336 -40.780 30.177 1.00 74.78 225 LYS F O 1
ATOM 12801 N N . PRO F 1 226 ? 32.606 -39.472 31.845 1.00 81.05 226 PRO F N 1
ATOM 12802 C CA . PRO F 1 226 ? 33.749 -38.556 31.675 1.00 85.60 226 PRO F CA 1
ATOM 12803 C C . PRO F 1 226 ? 35.109 -39.235 31.715 1.00 89.61 226 PRO F C 1
ATOM 12804 O O . PRO F 1 226 ? 36.042 -38.739 31.069 1.00 94.74 226 PRO F O 1
ATOM 12808 N N . ASP F 1 227 ? 35.258 -40.350 32.445 1.00 89.65 227 ASP F N 1
ATOM 12809 C CA . ASP F 1 227 ? 36.545 -41.048 32.485 1.00 87.55 227 ASP F CA 1
ATOM 12810 C C . ASP F 1 227 ? 36.762 -41.951 31.270 1.00 87.39 227 ASP F C 1
ATOM 12811 O O . ASP F 1 227 ? 37.872 -42.004 30.727 1.00 91.54 227 ASP F O 1
ATOM 12816 N N . GLU F 1 228 ? 35.719 -42.635 30.804 1.00 81.23 228 GLU F N 1
ATOM 12817 C CA . GLU F 1 228 ? 35.804 -43.512 29.633 1.00 82.65 228 GLU F CA 1
ATOM 12818 C C . GLU F 1 228 ? 35.019 -42.886 28.493 1.00 75.95 228 GLU F C 1
ATOM 12819 O O . GLU F 1 228 ? 33.806 -43.073 28.390 1.00 89.93 228 GLU F O 1
ATOM 12825 N N . THR F 1 229 ? 35.724 -42.242 27.573 1.00 66.47 229 THR F N 1
ATOM 12826 C CA . THR F 1 229 ? 35.087 -41.520 26.486 1.00 63.41 229 THR F CA 1
ATOM 12827 C C . THR F 1 229 ? 35.380 -42.204 25.161 1.00 63.34 229 THR F C 1
ATOM 12828 O O . THR F 1 229 ? 36.494 -42.691 24.914 1.00 60.81 229 THR F O 1
ATOM 12832 N N . ARG F 1 230 ? 34.371 -42.258 24.324 1.00 55.94 230 ARG F N 1
ATOM 12833 C CA . ARG F 1 230 ? 34.554 -42.711 22.966 1.00 61.97 230 ARG F CA 1
ATOM 12834 C C . ARG F 1 230 ? 34.182 -41.550 22.068 1.00 64.15 230 ARG F C 1
ATOM 12835 O O . ARG F 1 230 ? 33.746 -40.500 22.546 1.00 70.47 230 ARG F O 1
ATOM 12843 N N . HIS F 1 231 ? 34.320 -41.737 20.761 1.00 56.85 231 HIS F N 1
ATOM 12844 C CA . HIS F 1 231 ? 33.894 -40.679 19.865 1.00 57.36 231 HIS F CA 1
ATOM 12845 C C . HIS F 1 231 ? 33.325 -41.304 18.614 1.00 67.85 231 HIS F C 1
ATOM 12846 O O . HIS F 1 231 ? 33.735 -42.390 18.207 1.00 70.56 231 HIS F O 1
ATOM 12853 N N . ILE F 1 232 ? 32.371 -40.600 18.019 1.00 73.00 232 ILE F N 1
ATOM 12854 C CA . ILE F 1 232 ? 31.763 -40.964 16.751 1.00 69.03 232 ILE F CA 1
ATOM 12855 C C . ILE F 1 232 ? 32.088 -39.863 15.759 1.00 64.56 232 ILE F C 1
ATOM 12856 O O . ILE F 1 232 ? 31.902 -38.671 16.051 1.00 54.74 232 ILE F O 1
ATOM 12861 N N . THR F 1 233 ? 32.494 -40.266 14.560 1.00 61.57 233 THR F N 1
ATOM 12862 C CA . THR F 1 233 ? 32.825 -39.310 13.519 1.00 69.39 233 THR F CA 1
ATOM 12863 C C . THR F 1 233 ? 31.584 -39.030 12.692 1.00 75.86 233 THR F C 1
ATOM 12864 O O . THR F 1 233 ? 30.956 -39.951 12.167 1.00 92.16 233 THR F O 1
ATOM 12868 N N . LEU F 1 234 ? 31.262 -37.755 12.547 1.00 73.57 234 LEU F N 1
ATOM 12869 C CA . LEU F 1 234 ? 29.987 -37.323 12.007 1.00 75.67 234 LEU F CA 1
ATOM 12870 C C . LEU F 1 234 ? 30.222 -36.654 10.664 1.00 86.47 234 LEU F C 1
ATOM 12871 O O . LEU F 1 234 ? 31.112 -35.800 10.530 1.00 79.65 234 LEU F O 1
ATOM 12876 N N . PHE F 1 235 ? 29.448 -37.076 9.667 1.00 87.64 235 PHE F N 1
ATOM 12877 C CA . PHE F 1 235 ? 29.347 -36.328 8.432 1.00 85.86 235 PHE F CA 1
ATOM 12878 C C . PHE F 1 235 ? 28.277 -35.261 8.602 1.00 84.63 235 PHE F C 1
ATOM 12879 O O . PHE F 1 235 ? 27.615 -35.172 9.641 1.00 90.07 235 PHE F O 1
ATOM 12887 N N . ASN F 1 236 ? 28.080 -34.467 7.555 1.00 81.54 236 ASN F N 1
ATOM 12888 C CA . ASN F 1 236 ? 27.069 -33.420 7.578 1.00 83.52 236 ASN F CA 1
ATOM 12889 C C . ASN F 1 236 ? 25.679 -34.033 7.696 1.00 83.41 236 ASN F C 1
ATOM 12890 O O . ASN F 1 236 ? 25.416 -35.120 7.177 1.00 87.35 236 ASN F O 1
ATOM 12895 N N . GLU F 1 237 ? 24.790 -33.332 8.404 1.00 85.66 237 GLU F N 1
ATOM 12896 C CA . GLU F 1 237 ? 23.397 -33.765 8.557 1.00 91.27 237 GLU F CA 1
ATOM 12897 C C . GLU F 1 237 ? 23.337 -35.160 9.177 1.00 92.07 237 GLU F C 1
ATOM 12898 O O . GLU F 1 237 ? 22.729 -36.082 8.639 1.00 103.40 237 GLU F O 1
ATOM 12904 N N . GLN F 1 238 ? 24.015 -35.319 10.307 1.00 78.10 238 GLN F N 1
ATOM 12905 C CA . GLN F 1 238 ? 23.922 -36.535 11.091 1.00 72.88 238 GLN F CA 1
ATOM 12906 C C . GLN F 1 238 ? 23.652 -36.113 12.528 1.00 74.14 238 GLN F C 1
ATOM 12907 O O . GLN F 1 238 ? 23.837 -34.947 12.899 1.00 71.02 238 GLN F O 1
ATOM 12913 N N . ALA F 1 239 ? 23.138 -37.055 13.317 1.00 78.08 239 ALA F N 1
ATOM 12914 C CA . ALA F 1 239 ? 22.674 -36.769 14.666 1.00 72.90 239 ALA F CA 1
ATOM 12915 C C . ALA F 1 239 ? 23.182 -37.841 15.616 1.00 73.82 239 ALA F C 1
ATOM 12916 O O . ALA F 1 239 ? 23.432 -38.983 15.217 1.00 70.00 239 ALA F O 1
ATOM 12918 N N . VAL F 1 240 ? 23.324 -37.472 16.881 1.00 49.04 240 VAL F N 1
ATOM 12919 C CA . VAL F 1 240 ? 23.865 -38.393 17.866 1.00 58.15 240 VAL F CA 1
ATOM 12920 C C . VAL F 1 240 ? 23.040 -38.268 19.136 1.00 47.96 240 VAL F C 1
ATOM 12921 O O . VAL F 1 240 ? 22.716 -37.160 19.572 1.00 60.03 240 VAL F O 1
ATOM 12925 N N . VAL F 1 241 ? 22.704 -39.396 19.737 1.00 47.69 241 VAL F N 1
ATOM 12926 C CA . VAL F 1 241 ? 21.917 -39.400 20.957 1.00 56.14 241 VAL F CA 1
ATOM 12927 C C . VAL F 1 241 ? 22.875 -39.476 22.134 1.00 54.36 241 VAL F C 1
ATOM 12928 O O . VAL F 1 241 ? 23.740 -40.351 22.176 1.00 67.48 241 VAL F O 1
ATOM 12932 N N . ASN F 1 242 ? 22.694 -38.609 23.118 1.00 52.63 242 ASN F N 1
ATOM 12933 C CA . ASN F 1 242 ? 23.594 -38.572 24.268 1.00 60.44 242 ASN F CA 1
ATOM 12934 C C . ASN F 1 242 ? 22.835 -38.937 25.526 1.00 57.71 242 ASN F C 1
ATOM 12935 O O . ASN F 1 242 ? 22.178 -38.069 26.127 1.00 64.34 242 ASN F O 1
ATOM 12940 N N . PRO F 1 243 ? 22.968 -40.158 26.026 1.00 61.98 243 PRO F N 1
ATOM 12941 C CA . PRO F 1 243 ? 22.227 -40.536 27.234 1.00 57.55 243 PRO F CA 1
ATOM 12942 C C . PRO F 1 243 ? 22.616 -39.673 28.424 1.00 61.06 243 PRO F C 1
ATOM 12943 O O . PRO F 1 243 ? 23.628 -38.968 28.420 1.00 73.48 243 PRO F O 1
ATOM 12947 N N . SER F 1 244 ? 21.760 -39.703 29.442 1.00 66.08 244 SER F N 1
ATOM 12948 C CA . SER F 1 244 ? 21.942 -38.813 30.581 1.00 74.96 244 SER F CA 1
ATOM 12949 C C . SER F 1 244 ? 23.293 -39.006 31.245 1.00 70.93 244 SER F C 1
ATOM 12950 O O . SER F 1 244 ? 23.858 -38.048 31.784 1.00 79.13 244 SER F O 1
ATOM 12953 N N . TRP F 1 245 ? 23.851 -40.205 31.172 1.00 60.46 245 TRP F N 1
ATOM 12954 C CA . TRP F 1 245 ? 25.058 -40.516 31.908 1.00 54.00 245 TRP F CA 1
ATOM 12955 C C . TRP F 1 245 ? 26.328 -40.131 31.146 1.00 63.79 245 TRP F C 1
ATOM 12956 O O . TRP F 1 245 ? 27.419 -40.238 31.709 1.00 64.69 245 TRP F O 1
ATOM 12967 N N . SER F 1 246 ? 26.203 -39.617 29.921 1.00 60.94 246 SER F N 1
ATOM 12968 C CA . SER F 1 246 ? 27.316 -39.349 29.017 1.00 55.42 246 SER F CA 1
ATOM 12969 C C . SER F 1 246 ? 27.582 -37.861 28.839 1.00 59.05 246 SER F C 1
ATOM 12970 O O . SER F 1 246 ? 26.664 -37.035 28.873 1.00 68.94 246 SER F O 1
ATOM 12973 N N . ILE F 1 247 ? 28.861 -37.533 28.635 1.00 54.49 247 ILE F N 1
ATOM 12974 C CA . ILE F 1 247 ? 29.229 -36.190 28.211 1.00 54.69 247 ILE F CA 1
ATOM 12975 C C . ILE F 1 247 ? 28.772 -36.007 26.767 1.00 57.30 247 ILE F C 1
ATOM 12976 O O . ILE F 1 247 ? 28.578 -36.976 26.017 1.00 56.42 247 ILE F O 1
ATOM 12981 N N . HIS F 1 248 ? 28.573 -34.753 26.372 1.00 61.22 248 HIS F N 1
ATOM 12982 C CA . HIS F 1 248 ? 28.268 -34.437 24.979 1.00 75.36 248 HIS F CA 1
ATOM 12983 C C . HIS F 1 248 ? 29.229 -33.337 24.572 1.00 67.61 248 HIS F C 1
ATOM 12984 O O . HIS F 1 248 ? 29.120 -32.210 25.058 1.00 68.46 248 HIS F O 1
ATOM 12991 N N . CYS F 1 249 ? 30.124 -33.662 23.651 1.00 66.44 249 CYS F N 1
ATOM 12992 C CA . CYS F 1 249 ? 31.178 -32.772 23.198 1.00 65.94 249 CYS F CA 1
ATOM 12993 C C . CYS F 1 249 ? 31.352 -33.009 21.722 1.00 72.45 249 CYS F C 1
ATOM 12994 O O . CYS F 1 249 ? 30.955 -34.046 21.191 1.00 91.22 249 CYS F O 1
ATOM 12997 N N . GLY F 1 250 ? 31.936 -32.037 21.061 1.00 56.47 250 GLY F N 1
ATOM 12998 C CA . GLY F 1 250 ? 32.299 -32.218 19.676 1.00 53.22 250 GLY F CA 1
ATOM 12999 C C . GLY F 1 250 ? 33.265 -31.147 19.243 1.00 66.89 250 GLY F C 1
ATOM 13000 O O . GLY F 1 250 ? 33.230 -30.010 19.730 1.00 66.87 250 GLY F O 1
ATOM 13001 N N . VAL F 1 251 ? 34.097 -31.511 18.275 1.00 63.23 251 VAL F N 1
ATOM 13002 C CA . VAL F 1 251 ? 35.035 -30.625 17.615 1.00 60.86 251 VAL F CA 1
ATOM 13003 C C . VAL F 1 251 ? 34.982 -30.960 16.137 1.00 56.69 251 VAL F C 1
ATOM 13004 O O . VAL F 1 251 ? 34.920 -32.135 15.768 1.00 52.54 251 VAL F O 1
ATOM 13008 N N . GLY F 1 252 ? 34.919 -29.949 15.295 1.00 48.30 252 GLY F N 1
ATOM 13009 C CA . GLY F 1 252 ? 35.017 -30.151 13.868 1.00 65.86 252 GLY F CA 1
ATOM 13010 C C . GLY F 1 252 ? 36.416 -29.815 13.319 1.00 68.53 252 GLY F C 1
ATOM 13011 O O . GLY F 1 252 ? 37.240 -29.168 13.965 1.00 56.70 252 GLY F O 1
ATOM 13012 N N . THR F 1 253 ? 36.656 -30.263 12.082 1.00 74.07 253 THR F N 1
ATOM 13013 C CA . THR F 1 253 ? 37.840 -29.838 11.349 1.00 74.81 253 THR F CA 1
ATOM 13014 C C . THR F 1 253 ? 37.677 -28.434 10.770 1.00 77.20 253 THR F C 1
ATOM 13015 O O . THR F 1 253 ? 38.685 -27.791 10.444 1.00 73.99 253 THR F O 1
ATOM 13019 N N . THR F 1 254 ? 36.436 -27.963 10.620 1.00 71.20 254 THR F N 1
ATOM 13020 C CA . THR F 1 254 ? 36.118 -26.566 10.334 1.00 69.37 254 THR F CA 1
ATOM 13021 C C . THR F 1 254 ? 34.902 -26.188 11.174 1.00 77.41 254 THR F C 1
ATOM 13022 O O . THR F 1 254 ? 34.466 -26.932 12.056 1.00 75.77 254 THR F O 1
A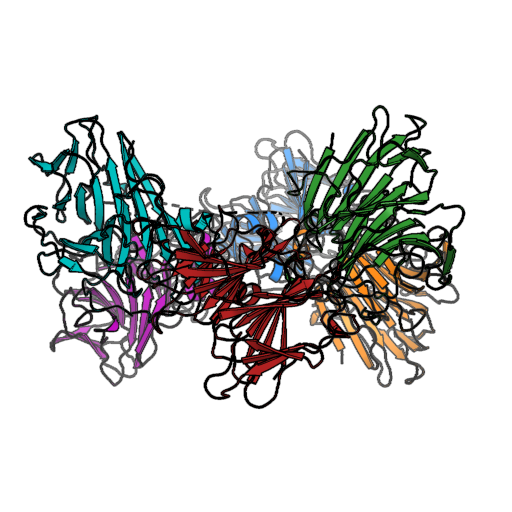TOM 13026 N N . ASN F 1 255 ? 34.366 -25.003 10.925 1.00 80.69 255 ASN F N 1
ATOM 13027 C CA . ASN F 1 255 ? 33.140 -24.602 11.579 1.00 74.65 255 ASN F CA 1
ATOM 13028 C C . ASN F 1 255 ? 31.957 -25.320 10.935 1.00 85.89 255 ASN F C 1
ATOM 13029 O O . ASN F 1 255 ? 32.040 -25.840 9.820 1.00 89.84 255 ASN F O 1
ATOM 13034 N N . TYR F 1 256 ? 30.841 -25.310 11.645 1.00 90.52 256 TYR F N 1
ATOM 13035 C CA . TYR F 1 256 ? 29.641 -26.078 11.325 1.00 88.64 256 TYR F CA 1
ATOM 13036 C C . TYR F 1 256 ? 28.535 -25.472 12.175 1.00 86.19 256 TYR F C 1
ATOM 13037 O O . TYR F 1 256 ? 28.745 -24.466 12.858 1.00 94.52 256 TYR F O 1
ATOM 13046 N N . ALA F 1 257 ? 27.351 -26.070 12.119 1.00 79.65 257 ALA F N 1
ATOM 13047 C CA . ALA F 1 257 ? 26.272 -25.679 13.017 1.00 73.24 257 ALA F CA 1
ATOM 13048 C C . ALA F 1 257 ? 25.580 -26.908 13.597 1.00 65.40 257 ALA F C 1
ATOM 13049 O O . ALA F 1 257 ? 25.615 -28.004 13.027 1.00 57.74 257 ALA F O 1
ATOM 13051 N N . PHE F 1 258 ? 24.906 -26.714 14.726 1.00 64.96 258 PHE F N 1
ATOM 13052 C CA . PHE F 1 258 ? 24.088 -27.814 15.200 1.00 68.17 258 PHE F CA 1
ATOM 13053 C C . PHE F 1 258 ? 22.838 -27.324 15.916 1.00 67.62 258 PHE F C 1
ATOM 13054 O O . PHE F 1 258 ? 22.801 -26.230 16.479 1.00 62.61 258 PHE F O 1
ATOM 13062 N N . ILE F 1 259 ? 21.805 -28.160 15.845 1.00 67.40 259 ILE F N 1
ATOM 13063 C CA . ILE F 1 259 ? 20.598 -28.045 16.654 1.00 65.38 259 ILE F CA 1
ATOM 13064 C C . ILE F 1 259 ? 20.710 -29.060 17.781 1.00 61.90 259 ILE F C 1
ATOM 13065 O O . ILE F 1 259 ? 20.907 -30.256 17.533 1.00 66.28 259 ILE F O 1
ATOM 13070 N N . TRP F 1 260 ? 20.584 -28.604 19.013 1.00 57.22 260 TRP F N 1
ATOM 13071 C CA . TRP F 1 260 ? 20.498 -29.522 20.138 1.00 56.53 260 TRP F CA 1
ATOM 13072 C C . TRP F 1 260 ? 19.040 -29.633 20.593 1.00 70.14 260 TRP F C 1
ATOM 13073 O O . TRP F 1 260 ? 18.311 -28.638 20.617 1.00 68.65 260 TRP F O 1
ATOM 13084 N N . ALA F 1 261 ? 18.619 -30.840 20.973 1.00 76.96 261 ALA F N 1
ATOM 13085 C CA . ALA F 1 261 ? 17.284 -31.059 21.523 1.00 75.84 261 ALA F CA 1
ATOM 13086 C C . ALA F 1 261 ? 17.426 -31.827 22.824 1.00 74.43 261 ALA F C 1
ATOM 13087 O O . ALA F 1 261 ? 18.122 -32.845 22.871 1.00 79.30 261 ALA F O 1
ATOM 13089 N N . MET F 1 262 ? 16.791 -31.318 23.874 1.00 70.34 262 MET F N 1
ATOM 13090 C CA . MET F 1 262 ? 16.942 -31.810 25.233 1.00 70.56 262 MET F CA 1
ATOM 13091 C C . MET F 1 262 ? 15.573 -32.139 25.798 1.00 78.33 262 MET F C 1
ATOM 13092 O O . MET F 1 262 ? 14.590 -31.445 25.521 1.00 88.24 262 MET F O 1
ATOM 13097 N N . CYS F 1 263 ? 15.501 -33.197 26.587 1.00 77.10 263 CYS F N 1
ATOM 13098 C CA . CYS F 1 263 ? 14.270 -33.504 27.297 1.00 71.17 263 CYS F CA 1
ATOM 13099 C C . CYS F 1 263 ? 14.635 -34.394 28.467 1.00 74.46 263 CYS F C 1
ATOM 13100 O O . CYS F 1 263 ? 15.733 -34.936 28.525 1.00 89.54 263 CYS F O 1
ATOM 13103 N N . GLY F 1 264 ? 13.686 -34.595 29.365 1.00 73.59 264 GLY F N 1
ATOM 13104 C CA . GLY F 1 264 ? 13.973 -35.325 30.586 1.00 68.97 264 GLY F CA 1
ATOM 13105 C C . GLY F 1 264 ? 12.936 -34.982 31.634 1.00 72.12 264 GLY F C 1
ATOM 13106 O O . GLY F 1 264 ? 11.846 -34.507 31.309 1.00 85.09 264 GLY F O 1
ATOM 13107 N N . GLU F 1 265 ? 13.287 -35.215 32.891 1.00 109.12 265 GLU F N 1
ATOM 13108 C CA . GLU F 1 265 ? 12.262 -34.983 33.895 1.00 106.69 265 GLU F CA 1
ATOM 13109 C C . GLU F 1 265 ? 12.271 -33.566 34.446 1.00 106.66 265 GLU F C 1
ATOM 13110 O O . GLU F 1 265 ? 11.390 -33.226 35.240 1.00 107.05 265 GLU F O 1
ATOM 13116 N N . ASN F 1 266 ? 13.235 -32.737 34.056 1.00 105.24 266 ASN F N 1
ATOM 13117 C CA . ASN F 1 266 ? 13.229 -31.331 34.429 1.00 108.17 266 ASN F CA 1
ATOM 13118 C C . ASN F 1 266 ? 13.698 -30.499 33.246 1.00 106.40 266 ASN F C 1
ATOM 13119 O O . ASN F 1 266 ? 14.216 -31.018 32.254 1.00 110.99 266 ASN F O 1
ATOM 13124 N N . GLN F 1 267 ? 13.389 -29.210 33.314 1.00 98.02 267 GLN F N 1
ATOM 13125 C CA . GLN F 1 267 ? 13.888 -28.219 32.374 1.00 98.22 267 GLN F CA 1
ATOM 13126 C C . GLN F 1 267 ? 15.029 -27.351 32.944 1.00 112.24 267 GLN F C 1
ATOM 13127 O O . GLN F 1 267 ? 15.396 -26.347 32.320 1.00 107.90 267 GLN F O 1
ATOM 13133 N N . THR F 1 268 ? 15.574 -27.698 34.123 1.00 108.89 268 THR F N 1
ATOM 13134 C CA . THR F 1 268 ? 16.579 -26.876 34.808 1.00 107.28 268 THR F CA 1
ATOM 13135 C C . THR F 1 268 ? 17.942 -26.959 34.118 1.00 111.61 268 THR F C 1
ATOM 13136 O O . THR F 1 268 ? 18.566 -28.024 34.086 1.00 111.68 268 THR F O 1
ATOM 13140 N N . TYR F 1 269 ? 18.450 -25.818 33.649 1.00 116.35 269 TYR F N 1
ATOM 13141 C CA . TYR F 1 269 ? 19.747 -25.789 32.981 1.00 111.99 269 TYR F CA 1
ATOM 13142 C C . TYR F 1 269 ? 20.916 -25.816 33.952 1.00 117.29 269 TYR F C 1
ATOM 13143 O O . TYR F 1 269 ? 22.014 -26.232 33.568 1.00 110.53 269 TYR F O 1
ATOM 13152 N N . ASP F 1 270 ? 20.704 -25.383 35.191 1.00 131.27 270 ASP F N 1
ATOM 13153 C CA . ASP F 1 270 ? 21.743 -25.386 36.208 1.00 142.87 270 ASP F CA 1
ATOM 13154 C C . ASP F 1 270 ? 21.893 -26.732 36.906 1.00 139.75 270 ASP F C 1
ATOM 13155 O O . ASP F 1 270 ? 22.788 -26.871 37.746 1.00 145.93 270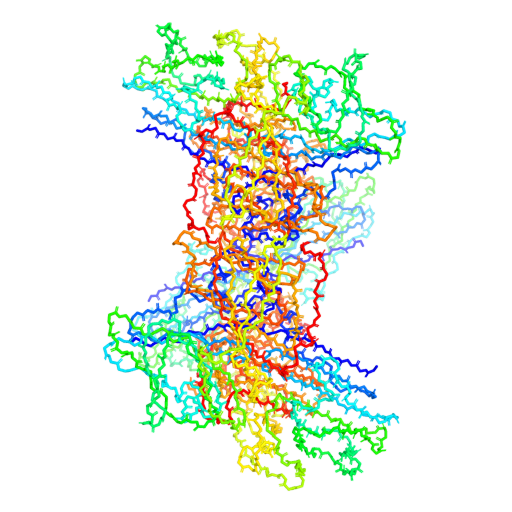 ASP F O 1
ATOM 13160 N N . ASP F 1 271 ? 21.062 -27.729 36.588 1.00 130.05 271 ASP F N 1
ATOM 13161 C CA . ASP F 1 271 ? 21.245 -29.061 37.161 1.00 121.26 271 ASP F CA 1
ATOM 13162 C C . ASP F 1 271 ? 22.109 -29.838 36.179 1.00 122.52 271 ASP F C 1
ATOM 13163 O O . ASP F 1 271 ? 21.621 -30.451 35.225 1.00 119.49 271 ASP F O 1
ATOM 13168 N N . MET F 1 272 ? 23.399 -29.862 36.468 1.00 123.02 272 MET F N 1
ATOM 13169 C CA . MET F 1 272 ? 24.373 -30.579 35.676 1.00 124.34 272 MET F CA 1
ATOM 13170 C C . MET F 1 272 ? 25.598 -30.713 36.553 1.00 131.66 272 MET F C 1
ATOM 13171 O O . MET F 1 272 ? 25.810 -29.924 37.478 1.00 137.32 272 MET F O 1
ATOM 13176 N N . ASP F 1 273 ? 26.406 -31.702 36.245 1.00 130.70 273 ASP F N 1
ATOM 13177 C CA . ASP F 1 273 ? 27.709 -31.848 36.865 1.00 124.99 273 ASP F CA 1
ATOM 13178 C C . ASP F 1 273 ? 28.719 -31.448 35.801 1.00 120.97 273 ASP F C 1
ATOM 13179 O O . ASP F 1 273 ? 28.912 -32.174 34.820 1.00 115.96 273 ASP F O 1
ATOM 13184 N N . GLN F 1 274 ? 29.331 -30.279 35.971 1.00 119.80 274 GLN F N 1
ATOM 13185 C CA . GLN F 1 274 ? 30.403 -29.889 35.071 1.00 123.92 274 GLN F CA 1
ATOM 13186 C C . GLN F 1 274 ? 31.556 -30.866 35.233 1.00 129.57 274 GLN F C 1
ATOM 13187 O O . GLN F 1 274 ? 31.913 -31.240 36.353 1.00 139.97 274 GLN F O 1
ATOM 13193 N N . VAL F 1 275 ? 32.120 -31.319 34.117 1.00 120.34 275 VAL F N 1
ATOM 13194 C CA . VAL F 1 275 ? 33.317 -32.151 34.166 1.00 113.04 275 VAL F CA 1
ATOM 13195 C C . VAL F 1 275 ? 34.512 -31.222 33.946 1.00 107.58 275 VAL F C 1
ATOM 13196 O O . VAL F 1 275 ? 34.684 -30.623 32.873 1.00 101.00 275 VAL F O 1
ATOM 13200 N N . ALA F 1 276 ? 35.307 -31.064 35.004 1.00 107.19 276 ALA F N 1
ATOM 13201 C CA . ALA F 1 276 ? 36.460 -30.182 34.971 1.00 115.31 276 ALA F CA 1
ATOM 13202 C C . ALA F 1 276 ? 37.403 -30.677 33.889 1.00 126.38 276 ALA F C 1
ATOM 13203 O O . ALA F 1 276 ? 37.289 -31.814 33.421 1.00 127.97 276 ALA F O 1
ATOM 13205 N N . MET F 1 277 ? 38.332 -29.831 33.456 1.00 135.60 277 MET F N 1
ATOM 13206 C CA . MET F 1 277 ? 38.984 -30.196 32.207 1.00 147.36 277 MET F CA 1
ATOM 13207 C C . MET F 1 277 ? 40.006 -31.263 32.566 1.00 157.79 277 MET F C 1
ATOM 13208 O O . MET F 1 277 ? 41.115 -30.983 33.027 1.00 153.62 277 MET F O 1
ATOM 13213 N N . ASN F 1 278 ? 39.566 -32.501 32.361 1.00 171.32 278 ASN F N 1
ATOM 13214 C CA . ASN F 1 278 ? 40.245 -33.780 32.469 1.00 182.40 278 ASN F CA 1
ATOM 13215 C C . ASN F 1 278 ? 39.330 -34.762 31.745 1.00 183.74 278 ASN F C 1
ATOM 13216 O O . ASN F 1 278 ? 38.122 -34.524 31.648 1.00 189.90 278 ASN F O 1
ATOM 13221 N N . GLU F 1 279 ? 39.892 -35.874 31.274 1.00 174.37 279 GLU F N 1
ATOM 13222 C CA . GLU F 1 279 ? 39.086 -36.881 30.563 1.00 159.65 279 GLU F CA 1
ATOM 13223 C C . GLU F 1 279 ? 39.849 -38.186 30.339 1.00 156.79 279 GLU F C 1
ATOM 13224 O O . GLU F 1 279 ? 40.878 -38.435 30.968 1.00 157.95 279 GLU F O 1
#

Sequence (1644 aa):
SFSMVTRYAHSPEDIQHYDTSKLRHEFLMEKIFNPGDILLTYTYNDRMIFGGVMPTDEPLEIKLSTELGVDFFLQRRELGIINIGGAGAITIDGRKDAMSNQDGYYIGMGTQKVVFTSEDRDHPAKFYVVSTPAHKTYPNKKLPFATALAKPMGDQQHLNKRTIYKYIDASQMDTCQLQMGYTVLEPGSSWNTMPAHTHARRMETYMYFNFADPETRVFHFLGKPDETRHITLFNEQAVVNPSWSIHCGVGTTNYAFIWAMCGENQTYDDMDQVNESFSMVTRYAHSPEDIQHYDTSKLRHEFLMEKIFNPGDILLTYTYNDRMIFGGVMPTDEPLEIKLSTELGVDFFLQRRELGIINIGGAGAITIDGRKDAMSNQDGYYIGMGTQKVVFTSEDRDHPAKFYVVSTPAHKTYPNKKLPFATALAKPMGDQQHLNKRTIYKYIDASQMDTCQLQMGYTVLEPGSSWNTMPAHTHARRMETYMYFNFADPETRVFHFLGKPDETRHITLFNEQAVVNPSWSIHCGVGTTNYAFIWAMCGENQTYDDMDQVAMNELSFSMVTRYAHSPEDIQHYDTSKLRHEFLMEKIFNPGDILLTYTYNDRMIFGGVMPTDEPLEIKLSTELGVDFFLQRRELGIINIGGAGAITIDGRKDAMSNQDGYYIGMGTQKVVFTSEDRDHPAKFYVVSTPAHKTYPNKKLPFATALAKPMGDQQHLNKRTIYKYIDASQMDTCQLQMGYTVLEPGSSWNTMPAHTHARRMETYMYFNFADPETRVFHFLGKPDETRHITLFNEQAVVNPSWSIHCGVGTTNYAFIWAMCGENQTYDDMDQVAMNELSFSMVTRYAHSPEDIQHYDTSKLRHEFLMEKIFNPGDILLTYTYNDRMIFGGVMPTDEPLEIKLSTELGVDFFLQRRELGIINIGGAGAITIDGRKDAMSNQDGYYIGMGTQKVVFTSEDRDHPAKFYVVSTPAHKTYPNKKLPFATALAKPMGDQQHLNKRTIYKYIDASQMDTCQLQMGYTVLEPGSSWNTMHRRMETYMYFNFADPETRVFHFLGKPDETRHITLFNEQAVVNPSWSIHCGVGTTNYAFIWAMCGENQSFSMVTRYAHSPEDIQHYDTSKLRHEFLMEKIFNPGDILLTYTYNDRMIFGGVMPTDEPLEIKLSTELGVDFFLQRRELGIINIGGAGAITIDGRKDAMSNQDGYYIGMGTQKVVFTSEDRDHPAKFYVVSTPAHKTYPNKKLPFATALAKPMGDQQHLNKRTIYKYIDASQMDTCQLQMGYTVLEPGSSWNTMPHTHARRMETYMYFNFADPETRVFHFLGKPDETRHITLFNEQAVVNPSWSIHCGVGTTNYAFIWAMCGENQTMDQELSFSMVTRYAHSPEDIQHYDTSKLRHEFLMEKIFNPGDILLTYTYNDRMIFGGVMPTDEPLEIKLSTELGVDFFLQRRELGIINIGGAGAITIDGRKDAMSNQDGYYIGMGTQKVVFTSEDRDHPAKFYVVSTPAHKTYPNKKLPFATALAKPMGDQQHLNKRTIYKYIDASQMDTCQLQMGYTVLEPGSSWNTMPAHTHARRMETYMYFNFADPETRVFHFLGKPDETRHITLFNEQAVVNPSWSIHCGVGTTNYAFIWAMCGENQTYDDMDQVAMNE

B-factor: mean 86.3, std 22.83, range [39.37, 224.15]

Foldseek 3Di:
DEDEEEAEDDDLVVCQPPDQVRQCVRWKFFDADDECYHYWYFYPQQRKIKGKDWYAPDKDWDFDAVVVVHRGDQQFKKKKKFWQWAKWWKAFVNNIDTAGHGKMKIFWGPRHTIITTADHNVGGTIIIMMMGGHDDGFDMDIFHPVPWDWDWDDDLVQLQTKIKTFGAAVVVGDGRWKGKIKIWRDWNGFKFCVQKWAQLFKWKKKWWAADPDQPKWKWWWKGALQRIDTHIGGHGMMTTHHRRMITMIGMPTITMMMMMMGGNDRDDPNIDGDND/DEEEEEAEDDDLVRCQPPDQVRQCVRWKDAAADDECYHYWYQYPQQRKIKGKDWYADDKDWDFDDVVVPHRGDQQFKKKKKFWQWAKWWKAFPNNIDIHGHGKIKIAWHDRHTIIITADHNVGTTIMIMMMGGHDDGFDIDIGGPVPWDWDFDDDLVQLQTKIKTFGAAVVVGDGGFKGKIKMWRDWSHFKDCNQKWAFQFKWKKKWWAPDVDQPKWKWWWWGAQARIDTHIGGHGMMTTHHRRMITIMGMPTITMMMMMMGGNDNDPVRIDGDDPDGD/DEDEAEAEDDDLVVCLPPDQVRQCVRWKDAAADDACYHYWYFYPQQRKIKGKDWYADDKDWDADAVVVPHRGDQQFKKKKKFWQWAKWWKDFPNRIDIHGHGKMKIFFGPGHTIIIGADHNVGTIIIIMMMGGHDDGFDIDIFGCVVFCKDWDDDLVQLQTKIKTFGAAVVVGDDRFKGKIKMWRDWNGFKDCNQKWAAQFKWKKKWWAAAVDQPKKKWWWKGAQQRIDTHIGGHGMMTTHHRRMITIMGMPTITMIMMMMGGNDNDPPRIGGDDPDGD/DEEEAEAEDDDLVVCLPPDQVRQCVRWKFAAADDQCYHYWYQYPQQRKIKGKGWYAPDKDWDADAVPVPHRGDQQFKKKKKFWQWAKWWKQFVNNIDIAGHGKIKIAFHPRHTIIITADHNVGTTIIIMMMGGHDDGFDIDIFGPVPFDKDWDDDLVQLATKIKTFGADVVVGDGRFKGKTKIWRDWNHFKDPCALKWKKKWWAADPDQPKWKWWWWHAPVRIDTHIDGHGMMTIHHRRIDTIMGMPTITMMMMMMGGRDD/DEEEEEAEDDDLVRCLPPDQVVQCVRWKDADADDACYHYWYQYPLQRKIKGKDWYAPDWDWDADAVVVVHRGDQQFKKKKKFWQWAKWWKQFVNRTDIAGHRKIKIAWGPGHTIIITADHSVTTTIIIMMMGTADDGFDIDIGHPVPWDWDWDDDLVLLQTKIKTFGAAVVVGDGRFKGKIKIWRDWNHFKDPSKFAQLFKWKKKWWAPDVDQPKKKWWWWHAAARIDTHIGGHGMMTIHHRRIDTIMGMPTITMMMMMMGGRDRDGGIHD/DEEEDEAEDDDLVVCLPPDQVRQCVRWKDADAADEQYHYWYQYPQQRKIKGKDWYQFFFDWDADAVVVPHRADQQFKKKKKFWQFAKWWKAFVNRIDIDHHGKIKIFFRPRHTITIGAHHSVRTIIMIMMMGTHDDGFDIDIFGPVPFDWAWDDDLVQLQTKTWTAGAAPVVGDGRWKGKTKIWRDWNHFKDCQFFWQFQFKWKKKWWAADVDQPKWKWWWKGAQVRIDTHIGGHGMMTTHHSRMTTIMGMPTITMIMMMMGGNDRDPPRTDGDPPDD

Radius of gyration: 39.72 Å; Cα contacts (8 Å, |Δi|>4): 4804; chains: 6; bounding box: 99×102×83 Å